Protein 8T5C (pdb70)

GO terms:
  GO:0005515 protein binding (F, IPI)

Structure (mmCIF, N/CA/C/O backbone):
data_8T5C
#
_entry.id   8T5C
#
_cell.length_a   1.00
_cell.length_b   1.00
_cell.length_c   1.00
_cell.angle_alpha   90.00
_cell.angle_beta   90.00
_cell.angle_gamma   90.00
#
_symmetry.space_group_name_H-M   'P 1'
#
loop_
_entity.id
_entity.type
_entity.pdbx_description
1 polymer 'Glycoprotein G1'
2 polymer 'Glycoprotein G2'
3 polymer 'D5 nanobody'
4 polymer '8.11G Heavy Chain'
5 polymer '8.11G Light Chain'
6 branched alpha-D-mannopyranose-(1-2)-alpha-D-mannopyranose-(1-3)-[alpha-D-mannopyranose-(1-3)-[alpha-D-mannopyranose-(1-6)]alpha-D-mannopyranose-(1-6)]beta-D-mannopyranose-(1-4)-2-acetamido-2-deoxy-beta-D-glucopyranose-(1-4)-2-acetamido-2-deoxy-beta-D-glucopyranose
7 branched beta-D-mannopyranose-(1-4)-2-acetamido-2-deoxy-beta-D-glucopyranose-(1-4)-2-acetamido-2-deoxy-beta-D-glucopyranose
8 branched beta-D-mannopyranose-(1-4)-2-acetamido-2-deoxy-beta-D-glucopyranose
9 branched alpha-D-mannopyranose-(1-3)-alpha-D-mannopyranose-(1-6)-[alpha-D-mannopyranose-(1-3)]beta-D-mannopyranose-(1-4)-2-acetamido-2-deoxy-beta-D-glucopyranose-(1-4)-2-acetamido-2-deoxy-beta-D-glucopyranose
10 branched alpha-D-mannopyranose-(1-3)-[alpha-D-mannopyranose-(1-6)]beta-D-mannopyranose-(1-4)-2-acetamido-2-deoxy-beta-D-glucopyranose-(1-4)-2-acetamido-2-deoxy-beta-D-glucopyranose
11 branched alpha-D-mannopyranose-(1-2)-alpha-D-mannopyranose-(1-3)-beta-D-mannopyranose-(1-4)-2-acetamido-2-deoxy-beta-D-glucopyranose-(1-4)-2-acetamido-2-deoxy-beta-D-glucopyranose
12 branched alpha-D-mannopyranose-(1-3)-[alpha-D-mannopyranose-(1-6)]alpha-D-mannopyranose
13 branched alpha-D-mannopyranose-(1-6)-alpha-D-mannopyranose-(1-6)-[alpha-D-mannopyranose-(1-3)]beta-D-mannopyranose-(1-4)-2-acetamido-2-deoxy-beta-D-glucopyranose-(1-4)-2-acetamido-2-deoxy-beta-D-glucopyranose
14 non-polymer 2-acetamido-2-deoxy-beta-D-glucopyranose
#
loop_
_atom_site.group_PDB
_atom_site.id
_atom_site.type_symbol
_atom_site.label_atom_id
_atom_site.label_alt_id
_atom_site.label_comp_id
_atom_site.label_asym_id
_atom_site.label_entity_id
_atom_site.label_seq_id
_atom_site.pdbx_PDB_ins_code
_atom_site.Cartn_x
_atom_site.Cartn_y
_atom_site.Cartn_z
_atom_site.occupancy
_atom_site.B_iso_or_equiv
_atom_site.auth_seq_id
_atom_site.auth_comp_id
_atom_site.auth_asym_id
_atom_site.auth_atom_id
_atom_site.pdbx_PDB_model_num
ATOM 1 N N . THR A 1 1 ? 147.880 180.799 183.250 1.00 187.81 59 THR B N 1
ATOM 2 C CA . THR A 1 1 ? 146.531 180.833 182.698 1.00 187.81 59 THR B CA 1
ATOM 3 C C . THR A 1 1 ? 146.264 182.161 181.998 1.00 187.81 59 THR B C 1
ATOM 4 O O . THR A 1 1 ? 146.615 183.225 182.506 1.00 187.81 59 THR B O 1
ATOM 8 N N . SER A 1 2 ? 145.642 182.088 180.825 1.00 197.66 60 SER B N 1
ATOM 9 C CA . SER A 1 2 ? 145.291 183.287 180.067 1.00 197.66 60 SER B CA 1
ATOM 10 C C . SER A 1 2 ? 144.188 182.920 179.090 1.00 197.66 60 SER B C 1
ATOM 11 O O . SER A 1 2 ? 144.404 182.090 178.200 1.00 197.66 60 SER B O 1
ATOM 14 N N . LEU A 1 3 ? 143.016 183.528 179.253 1.00 191.99 61 LEU B N 1
ATOM 15 C CA . LEU A 1 3 ? 141.894 183.221 178.378 1.00 191.99 61 LEU B CA 1
ATOM 16 C C . LEU A 1 3 ? 142.217 183.608 176.941 1.00 191.99 61 LEU B C 1
ATOM 17 O O . LEU A 1 3 ? 142.858 184.631 176.682 1.00 191.99 61 LEU B O 1
ATOM 22 N N . TYR A 1 4 ? 141.788 182.765 176.005 1.00 191.64 62 TYR B N 1
ATOM 23 C CA . TYR A 1 4 ? 141.907 183.029 174.576 1.00 191.64 62 TYR B CA 1
ATOM 24 C C . TYR A 1 4 ? 140.511 182.971 173.976 1.00 191.64 62 TYR B C 1
ATOM 25 O O . TYR A 1 4 ? 139.834 181.943 174.079 1.00 191.64 62 TYR B O 1
ATOM 34 N N . LYS A 1 5 ? 140.080 184.079 173.372 1.00 194.59 63 LYS B N 1
ATOM 35 C CA . LYS A 1 5 ? 138.738 184.293 172.834 1.00 194.59 63 LYS B CA 1
ATOM 36 C C . LYS A 1 5 ? 137.690 184.424 173.939 1.00 194.59 63 LYS B C 1
ATOM 37 O O . LYS A 1 5 ? 136.529 184.726 173.639 1.00 194.59 63 LYS B O 1
ATOM 43 N N . GLY A 1 6 ? 138.060 184.252 175.202 1.00 198.86 64 GLY B N 1
ATOM 44 C CA . GLY A 1 6 ? 137.084 184.275 176.291 1.00 198.86 64 GLY B CA 1
ATOM 45 C C . GLY A 1 6 ? 136.264 183.014 176.408 1.00 198.86 64 GLY B C 1
ATOM 46 O O . GLY A 1 6 ? 136.160 182.438 177.495 1.00 198.86 64 GLY B O 1
ATOM 47 N N . VAL A 1 7 ? 135.671 182.563 175.301 1.00 189.44 65 VAL B N 1
ATOM 48 C CA . VAL A 1 7 ? 134.859 181.353 175.327 1.00 189.44 65 VAL B CA 1
ATOM 49 C C . VAL A 1 7 ? 135.714 180.132 175.644 1.00 189.44 65 VAL B C 1
ATOM 50 O O . VAL A 1 7 ? 135.229 179.173 176.259 1.00 189.44 65 VAL B O 1
ATOM 54 N N . TYR A 1 8 ? 136.983 180.139 175.240 1.00 188.80 66 TYR B N 1
ATOM 55 C CA . TYR A 1 8 ? 137.879 179.005 175.416 1.00 188.80 66 TYR B CA 1
ATOM 56 C C . TYR A 1 8 ? 139.036 179.386 176.330 1.00 188.80 66 TYR B C 1
ATOM 57 O O . TYR A 1 8 ? 139.438 180.551 176.399 1.00 188.80 66 TYR B O 1
ATOM 66 N N . GLU A 1 9 ? 139.568 178.383 177.031 1.00 180.83 67 GLU B N 1
ATOM 67 C CA . GLU A 1 9 ? 140.657 178.567 177.980 1.00 180.83 67 GLU B CA 1
ATOM 68 C C . GLU A 1 9 ? 141.798 177.620 177.638 1.00 180.83 67 GLU B C 1
ATOM 69 O O . GLU A 1 9 ? 141.582 176.520 177.122 1.00 180.83 67 GLU B O 1
ATOM 75 N N . LEU A 1 10 ? 143.018 178.062 177.936 1.00 160.30 68 LEU B N 1
ATOM 76 C CA . LEU A 1 10 ? 144.219 177.289 177.654 1.00 160.30 68 LEU B CA 1
ATOM 77 C C . LEU A 1 10 ? 144.582 176.413 178.845 1.00 160.30 68 LEU B C 1
ATOM 78 O O . LEU A 1 10 ? 144.452 176.827 180.000 1.00 160.30 68 LEU B O 1
ATOM 83 N N . GLN A 1 11 ? 145.039 175.197 178.553 1.00 154.85 69 GLN B N 1
ATOM 84 C CA . GLN A 1 11 ? 145.488 174.261 179.572 1.00 154.85 69 GLN B CA 1
ATOM 85 C C . GLN A 1 11 ? 146.749 173.564 179.082 1.00 154.85 69 GLN B C 1
ATOM 86 O O . GLN A 1 11 ? 146.972 173.432 177.876 1.00 154.85 69 GLN B O 1
ATOM 92 N N . THR A 1 12 ? 147.571 173.119 180.032 1.00 136.03 70 THR B N 1
ATOM 93 C CA . THR A 1 12 ? 148.863 172.514 179.737 1.00 136.03 70 THR B CA 1
ATOM 94 C C . THR A 1 12 ? 148.981 171.167 180.433 1.00 136.03 70 THR B C 1
ATOM 95 O O . THR A 1 12 ? 148.572 171.016 181.588 1.00 136.03 70 THR B O 1
ATOM 99 N N . LEU A 1 13 ? 149.541 170.190 179.721 1.00 135.16 71 LEU B N 1
ATOM 100 C CA . LEU A 1 13 ? 149.835 168.881 180.286 1.00 135.16 71 LEU B CA 1
ATOM 101 C C . LEU A 1 13 ? 151.210 168.433 179.814 1.00 135.16 71 LEU B C 1
ATOM 102 O O . LEU A 1 13 ? 151.635 168.752 178.701 1.00 135.16 71 LEU B O 1
ATOM 107 N N . GLU A 1 14 ? 151.897 167.686 180.674 1.00 139.01 72 GLU B N 1
ATOM 108 C CA . GLU A 1 14 ? 153.214 167.139 180.381 1.00 139.01 72 GLU B CA 1
ATOM 109 C C . GLU A 1 14 ? 153.185 165.629 180.568 1.00 139.01 72 GLU B C 1
ATOM 110 O O . GLU A 1 14 ? 152.595 165.124 181.528 1.00 139.01 72 GLU B O 1
ATOM 116 N N . LEU A 1 15 ? 153.827 164.913 179.650 1.00 131.06 73 LEU B N 1
ATOM 117 C CA . LEU A 1 15 ? 153.856 163.457 179.666 1.00 131.06 73 LEU B CA 1
ATOM 118 C C . LEU A 1 15 ? 155.146 162.976 180.314 1.00 131.06 73 LEU B C 1
ATOM 119 O O . LEU A 1 15 ? 156.234 163.444 179.965 1.00 131.06 73 LEU B O 1
ATOM 124 N N . ASN A 1 16 ? 155.019 162.044 181.257 1.00 136.83 74 ASN B N 1
ATOM 125 C CA . ASN A 1 16 ? 156.170 161.438 181.918 1.00 136.83 74 ASN B CA 1
ATOM 126 C C . ASN A 1 16 ? 156.576 160.198 181.133 1.00 136.83 74 ASN B C 1
ATOM 127 O O . ASN A 1 16 ? 155.861 159.191 181.135 1.00 136.83 74 ASN B O 1
ATOM 132 N N . MET A 1 17 ? 157.723 160.269 180.466 1.00 141.55 75 MET B N 1
ATOM 133 C CA . MET A 1 17 ? 158.223 159.153 179.665 1.00 141.55 75 MET B CA 1
ATOM 134 C C . MET A 1 17 ? 159.118 158.233 180.489 1.00 141.55 75 MET B C 1
ATOM 135 O O . MET A 1 17 ? 160.245 157.919 180.110 1.00 141.55 75 MET B O 1
ATOM 140 N N . GLU A 1 18 ? 158.606 157.800 181.643 1.00 143.08 76 GLU B N 1
ATOM 141 C CA . GLU A 1 18 ? 159.231 156.751 182.433 1.00 143.08 76 GLU B CA 1
ATOM 142 C C . GLU A 1 18 ? 158.427 155.463 182.436 1.00 143.08 76 GLU B C 1
ATOM 143 O O . GLU A 1 18 ? 158.992 154.400 182.710 1.00 143.08 76 GLU B O 1
ATOM 149 N N . THR A 1 19 ? 157.128 155.534 182.138 1.00 135.96 77 THR B N 1
ATOM 150 C CA . THR A 1 19 ? 156.336 154.322 181.973 1.00 135.96 77 THR B CA 1
ATOM 151 C C . THR A 1 19 ? 156.810 153.511 180.776 1.00 135.96 77 THR B C 1
ATOM 152 O O . THR A 1 19 ? 156.639 152.287 180.749 1.00 135.96 77 THR B O 1
ATOM 156 N N . LEU A 1 20 ? 157.402 154.168 179.783 1.00 132.18 78 LEU B N 1
ATOM 157 C CA . LEU A 1 20 ? 157.929 153.488 178.601 1.00 132.18 78 LEU B CA 1
ATOM 158 C C . LEU A 1 20 ? 159.343 152.972 178.846 1.00 132.18 78 LEU B C 1
ATOM 159 O O . LEU A 1 20 ? 160.268 153.245 178.082 1.00 132.18 78 LEU B O 1
ATOM 164 N N . ASN A 1 21 ? 159.513 152.215 179.929 1.00 138.18 79 ASN B N 1
ATOM 165 C CA . ASN A 1 21 ? 160.796 151.632 180.293 1.00 138.18 79 ASN B CA 1
ATOM 166 C C . ASN A 1 21 ? 160.849 150.128 180.095 1.00 138.18 79 ASN B C 1
ATOM 167 O O . ASN A 1 21 ? 161.935 149.584 179.887 1.00 138.18 79 ASN B O 1
ATOM 172 N N . MET A 1 22 ? 159.707 149.449 180.155 1.00 141.88 80 MET B N 1
ATOM 173 C CA . MET A 1 22 ? 159.634 148.008 179.967 1.00 141.88 80 MET B CA 1
ATOM 174 C C . MET A 1 22 ? 159.300 147.616 178.533 1.00 141.88 80 MET B C 1
ATOM 175 O O . MET A 1 22 ? 159.070 146.432 178.270 1.00 141.88 80 MET B O 1
ATOM 180 N N . THR A 1 23 ? 159.247 148.578 177.609 1.00 143.69 81 THR B N 1
ATOM 181 C CA . THR A 1 23 ? 158.933 148.280 176.216 1.00 143.69 81 THR B CA 1
ATOM 182 C C . THR A 1 23 ? 159.907 148.945 175.248 1.00 143.69 81 THR B C 1
ATOM 183 O O . THR A 1 23 ? 160.109 148.448 174.136 1.00 143.69 81 THR B O 1
ATOM 187 N N . MET A 1 24 ? 160.507 150.063 175.646 1.00 136.24 82 MET B N 1
ATOM 188 C CA . MET A 1 24 ? 161.441 150.774 174.786 1.00 136.24 82 MET B CA 1
ATOM 189 C C . MET A 1 24 ? 162.443 151.511 175.659 1.00 136.24 82 MET B C 1
ATOM 190 O O . MET A 1 24 ? 162.170 151.773 176.837 1.00 136.24 82 MET B O 1
ATOM 195 N N . PRO A 1 25 ? 163.611 151.860 175.119 1.00 133.46 83 PRO B N 1
ATOM 196 C CA . PRO A 1 25 ? 164.594 152.615 175.906 1.00 133.46 83 PRO B CA 1
ATOM 197 C C . PRO A 1 25 ? 164.150 154.047 176.165 1.00 133.46 83 PRO B C 1
ATOM 198 O O . PRO A 1 25 ? 163.197 154.564 175.579 1.00 133.46 83 PRO B O 1
ATOM 202 N N . LEU A 1 26 ? 164.877 154.688 177.079 1.00 142.12 84 LEU B N 1
ATOM 203 C CA . LEU A 1 26 ? 164.665 156.082 177.439 1.00 142.12 84 LEU B CA 1
ATOM 204 C C . LEU A 1 26 ? 166.018 156.756 177.607 1.00 142.12 84 LEU B C 1
ATOM 205 O O . LEU A 1 26 ? 166.930 156.176 178.201 1.00 142.12 84 LEU B O 1
ATOM 210 N N . SER A 1 27 ? 166.141 157.982 177.099 1.00 146.63 85 SER B N 1
ATOM 211 C CA . SER A 1 27 ? 167.413 158.693 177.051 1.00 146.63 85 SER B CA 1
ATOM 212 C C . SER A 1 27 ? 167.322 160.008 177.813 1.00 146.63 85 SER B C 1
ATOM 213 O O . SER A 1 27 ? 166.401 160.799 177.586 1.00 146.63 85 SER B O 1
ATOM 216 N N . CYS A 1 28 ? 168.292 160.244 178.699 1.00 160.02 86 CYS B N 1
ATOM 217 C CA . CYS A 1 28 ? 168.395 161.491 179.446 1.00 160.02 86 CYS B CA 1
ATOM 218 C C . CYS A 1 28 ? 169.863 161.883 179.558 1.00 160.02 86 CYS B C 1
ATOM 219 O O . CYS A 1 28 ? 170.762 161.063 179.352 1.00 160.02 86 CYS B O 1
ATOM 222 N N . THR A 1 29 ? 170.097 163.154 179.889 1.00 154.23 87 THR B N 1
ATOM 223 C CA . THR A 1 29 ? 171.437 163.724 179.967 1.00 154.23 87 THR B CA 1
ATOM 224 C C . THR A 1 29 ? 171.595 1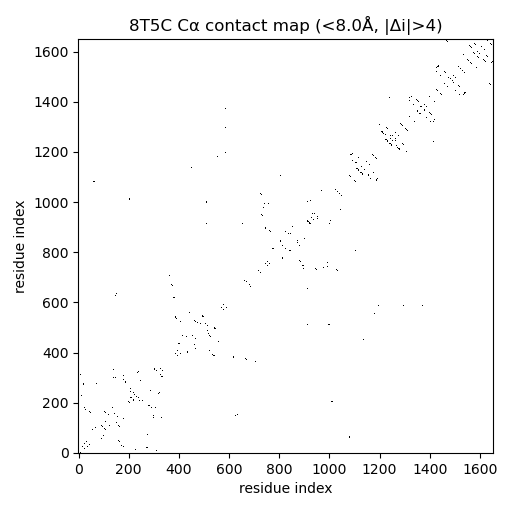64.497 181.269 1.00 154.23 87 THR B C 1
ATOM 225 O O . THR A 1 29 ? 170.680 165.212 181.687 1.00 154.23 87 THR B O 1
ATOM 229 N N . LYS A 1 30 ? 172.758 164.353 181.910 1.00 162.87 88 LYS B N 1
ATOM 230 C CA . LYS A 1 30 ? 172.979 165.017 183.196 1.00 162.87 88 LYS B CA 1
ATOM 231 C C . LYS A 1 30 ? 173.430 166.465 183.008 1.00 162.87 88 LYS B C 1
ATOM 232 O O . LYS A 1 30 ? 172.701 167.399 183.353 1.00 162.87 88 LYS B O 1
ATOM 238 N N . ASN A 1 31 ? 174.638 166.670 182.473 1.00 174.56 89 ASN B N 1
ATOM 239 C CA . ASN A 1 31 ? 175.062 167.985 181.997 1.00 174.56 89 ASN B CA 1
ATOM 240 C C . ASN A 1 31 ? 176.434 167.921 181.333 1.00 174.56 89 ASN B C 1
ATOM 241 O O . ASN A 1 31 ? 177.330 167.216 181.806 1.00 174.56 89 ASN B O 1
ATOM 246 N N . ASN A 1 32 ? 176.579 168.632 180.212 1.00 177.25 90 ASN B N 1
ATOM 247 C CA . ASN A 1 32 ? 177.838 168.924 179.521 1.00 177.25 90 ASN B CA 1
ATOM 248 C C . ASN A 1 32 ? 178.513 167.701 178.901 1.00 177.25 90 ASN B C 1
ATOM 249 O O . ASN A 1 32 ? 179.470 167.846 178.133 1.00 177.25 90 ASN B O 1
ATOM 254 N N . SER A 1 33 ? 178.016 166.505 179.206 1.00 169.33 91 SER B N 1
ATOM 255 C CA . SER A 1 33 ? 178.508 165.250 178.654 1.00 169.33 91 SER B CA 1
ATOM 256 C C . SER A 1 33 ? 177.644 164.159 179.267 1.00 169.33 91 SER B C 1
ATOM 257 O O . SER A 1 33 ? 176.610 164.464 179.871 1.00 169.33 91 SER B O 1
ATOM 260 N N . HIS A 1 34 ? 178.036 162.895 179.118 1.00 161.29 92 HIS B N 1
ATOM 261 C CA . HIS A 1 34 ? 177.530 161.872 180.026 1.00 161.29 92 HIS B CA 1
ATOM 262 C C . HIS A 1 34 ? 176.024 161.680 179.865 1.00 161.29 92 HIS B C 1
ATOM 263 O O . HIS A 1 34 ? 175.250 161.906 180.800 1.00 161.29 92 HIS B O 1
ATOM 270 N N . HIS A 1 35 ? 175.605 161.283 178.666 1.00 166.27 93 HIS B N 1
ATOM 271 C CA . HIS A 1 35 ? 174.213 160.965 178.387 1.00 166.27 93 HIS B CA 1
ATOM 272 C C . HIS A 1 35 ? 173.953 159.494 178.704 1.00 166.27 93 HIS B C 1
ATOM 273 O O . HIS A 1 35 ? 174.876 158.717 178.960 1.00 166.27 93 HIS B O 1
ATOM 280 N N . TYR A 1 36 ? 172.678 159.108 178.685 1.00 157.39 94 TYR B N 1
ATOM 281 C CA . TYR A 1 36 ? 172.280 157.779 179.130 1.00 157.39 94 TYR B CA 1
ATOM 282 C C . TYR A 1 36 ? 171.167 157.222 178.259 1.00 157.39 94 TYR B C 1
ATOM 283 O O . TYR A 1 36 ? 170.469 157.953 177.553 1.00 157.39 94 TYR B O 1
ATOM 292 N N . ILE A 1 37 ? 171.032 155.898 178.313 1.00 148.83 95 ILE B N 1
ATOM 293 C CA . ILE A 1 37 ? 169.909 155.171 177.731 1.00 148.83 95 ILE B CA 1
ATOM 294 C C . ILE A 1 37 ? 169.445 154.193 178.803 1.00 148.83 95 ILE B C 1
ATOM 295 O O . ILE A 1 37 ? 170.021 153.110 178.952 1.00 148.83 95 ILE B O 1
ATOM 300 N N . MET A 1 38 ? 168.405 154.561 179.545 1.00 148.24 96 MET B N 1
ATOM 301 C CA . MET A 1 38 ? 167.863 153.704 180.591 1.00 148.24 96 MET B CA 1
ATOM 302 C C . MET A 1 38 ? 166.799 152.788 180.000 1.00 148.24 96 MET B C 1
ATOM 303 O O . MET A 1 38 ? 165.857 153.258 179.355 1.00 148.24 96 MET B O 1
ATOM 308 N N . VAL A 1 39 ? 166.953 151.484 180.223 1.00 145.56 97 VAL B N 1
ATOM 309 C CA . VAL A 1 39 ? 166.004 150.481 179.756 1.00 145.56 97 VAL B CA 1
ATOM 310 C C . VAL A 1 39 ? 165.564 149.675 180.968 1.00 145.56 97 VAL B C 1
ATOM 311 O O . VAL A 1 39 ? 166.402 149.238 181.764 1.00 145.56 97 VAL B O 1
ATOM 315 N N . GLY A 1 40 ? 164.254 149.474 181.107 1.00 159.77 98 GLY B N 1
ATOM 316 C CA . GLY A 1 40 ? 163.762 148.775 182.276 1.00 159.77 98 GLY B CA 1
ATOM 317 C C . GLY A 1 40 ? 164.006 149.584 183.539 1.00 159.77 98 GLY B C 1
ATOM 318 O O . GLY A 1 40 ? 163.960 150.818 183.541 1.00 159.77 98 GLY B O 1
ATOM 319 N N . ASN A 1 41 ? 164.270 148.868 184.638 1.00 161.94 99 ASN B N 1
ATOM 320 C CA . ASN A 1 41 ? 164.573 149.525 185.905 1.00 161.94 99 ASN B CA 1
ATOM 321 C C . ASN A 1 41 ? 165.727 148.845 186.637 1.00 161.94 99 ASN B C 1
ATOM 322 O O . ASN A 1 41 ? 165.849 148.993 187.859 1.00 161.94 99 ASN B O 1
ATOM 327 N N . GLU A 1 42 ? 166.590 148.128 185.917 1.00 169.33 100 GLU B N 1
ATOM 328 C CA . GLU A 1 42 ? 167.726 147.426 186.502 1.00 169.33 100 GLU B CA 1
ATOM 329 C C . GLU A 1 42 ? 169.061 147.910 185.960 1.00 169.33 100 GLU B C 1
ATOM 330 O O . GLU A 1 42 ? 169.984 148.167 186.743 1.00 169.33 100 GLU B O 1
ATOM 336 N N . THR A 1 43 ? 169.192 148.047 184.644 1.00 172.33 101 THR B N 1
ATOM 337 C CA . THR A 1 43 ? 170.467 148.294 183.986 1.00 172.33 101 THR B CA 1
ATOM 338 C C . THR A 1 43 ? 170.473 149.671 183.326 1.00 172.33 101 THR B C 1
ATOM 339 O O . THR A 1 43 ? 169.506 150.434 183.407 1.00 172.33 101 THR B O 1
ATOM 343 N N . GLY A 1 44 ? 171.584 149.982 182.665 1.00 163.34 102 GLY B N 1
ATOM 344 C CA . GLY A 1 44 ? 171.726 151.257 181.985 1.00 163.34 102 GLY B CA 1
ATOM 345 C C . GLY A 1 44 ? 172.974 151.275 181.129 1.00 163.34 102 GLY B C 1
ATOM 346 O O . GLY A 1 44 ? 173.776 150.337 181.134 1.00 163.34 102 GLY B O 1
ATOM 347 N N . LEU A 1 45 ? 173.126 152.370 180.389 1.00 150.94 103 LEU B N 1
ATOM 348 C CA . LEU A 1 45 ? 174.246 152.605 179.485 1.00 150.94 103 LEU B CA 1
ATOM 349 C C . LEU A 1 45 ? 175.036 153.817 179.986 1.00 150.94 103 LEU B C 1
ATOM 350 O O . LEU A 1 45 ? 174.812 154.309 181.093 1.00 150.94 103 LEU B O 1
ATOM 355 N N . GLU A 1 46 ? 175.991 154.276 179.177 1.00 157.98 104 GLU B N 1
ATOM 356 C CA . GLU A 1 46 ? 176.735 155.492 179.486 1.00 157.98 104 GLU B CA 1
ATOM 357 C C . GLU A 1 46 ? 177.325 156.057 178.202 1.00 157.98 104 GLU B C 1
ATOM 358 O O . GLU A 1 46 ? 177.996 155.335 177.459 1.00 157.98 104 GLU B O 1
ATOM 364 N N . LEU A 1 47 ? 177.072 157.340 177.949 1.00 161.66 105 LEU B N 1
ATOM 365 C CA . LEU A 1 47 ? 177.600 158.062 176.791 1.00 161.66 105 LEU B CA 1
ATOM 366 C C . LEU A 1 47 ? 178.344 159.286 177.316 1.00 161.66 105 LEU B C 1
ATOM 367 O O . LEU A 1 47 ? 177.756 160.360 177.468 1.00 161.66 105 LEU B O 1
ATOM 372 N N . THR A 1 48 ? 179.638 159.127 177.580 1.00 165.84 106 THR B N 1
ATOM 373 C CA . THR A 1 48 ? 180.465 160.180 178.154 1.00 165.84 106 THR B CA 1
ATOM 374 C C . THR A 1 48 ? 181.488 160.655 177.133 1.00 165.84 106 THR B C 1
ATOM 375 O O . THR A 1 48 ? 182.253 159.849 176.593 1.00 165.84 106 THR B O 1
ATOM 379 N N . LEU A 1 49 ? 181.498 161.961 176.877 1.00 165.62 107 LEU B N 1
ATOM 380 C CA . LEU A 1 49 ? 182.533 162.606 176.077 1.00 165.62 107 LEU B CA 1
ATOM 381 C C . LEU A 1 49 ? 183.527 163.240 177.043 1.00 165.62 107 LEU B C 1
ATOM 382 O O . LEU A 1 49 ? 183.234 164.274 177.652 1.00 165.62 107 LEU B O 1
ATOM 387 N N . THR A 1 50 ? 184.696 162.619 177.185 1.00 171.60 108 THR B N 1
ATOM 388 C CA . THR A 1 50 ? 185.678 163.024 178.178 1.00 171.60 108 THR B CA 1
ATOM 389 C C . THR A 1 50 ? 187.055 163.140 177.542 1.00 171.60 108 THR B C 1
ATOM 390 O O . THR A 1 50 ? 187.350 162.499 176.530 1.00 171.60 108 THR B O 1
ATOM 394 N N . ASN A 1 51 ? 187.896 163.974 178.157 1.00 177.58 109 ASN B N 1
ATOM 395 C CA . ASN A 1 51 ? 189.280 164.108 177.720 1.00 177.58 109 ASN B CA 1
ATOM 396 C C . ASN A 1 51 ? 190.122 162.896 178.097 1.00 177.58 109 ASN B C 1
ATOM 397 O O . ASN A 1 51 ? 191.203 162.709 177.529 1.00 177.58 109 ASN B O 1
ATOM 402 N N . THR A 1 52 ? 189.654 162.074 179.032 1.00 170.11 110 THR B N 1
ATOM 403 C CA . THR A 1 52 ? 190.392 160.909 179.491 1.00 170.11 110 THR B CA 1
ATOM 404 C C . THR A 1 52 ? 189.997 159.670 178.691 1.00 170.11 110 THR B C 1
ATOM 405 O O . THR A 1 52 ? 189.052 159.679 177.900 1.00 170.11 110 THR B O 1
ATOM 409 N N . SER A 1 53 ? 190.742 158.589 178.913 1.00 171.30 111 SER B N 1
ATOM 410 C CA . SER A 1 53 ? 190.513 157.314 178.251 1.00 171.30 111 SER B CA 1
ATOM 411 C C . SER A 1 53 ? 190.539 156.196 179.283 1.00 171.30 111 SER B C 1
ATOM 412 O O . SER A 1 53 ? 191.209 156.298 180.314 1.00 171.30 111 SER B O 1
ATOM 415 N N . ILE A 1 54 ? 189.801 155.125 178.991 1.00 168.01 112 ILE B N 1
ATOM 416 C CA . ILE A 1 54 ? 189.692 153.983 179.893 1.00 168.01 112 ILE B CA 1
ATOM 417 C C . ILE A 1 54 ? 190.304 152.746 179.248 1.00 168.01 112 ILE B C 1
ATOM 418 O O . ILE A 1 54 ? 190.789 151.847 179.945 1.00 168.01 112 ILE B O 1
ATOM 423 N N . ILE A 1 55 ? 190.282 152.687 177.921 1.00 176.30 113 ILE B N 1
ATOM 424 C CA . ILE A 1 55 ? 190.810 151.534 177.201 1.00 176.30 113 ILE B CA 1
ATOM 425 C C . ILE A 1 55 ? 192.323 151.655 177.095 1.00 176.30 113 ILE B C 1
ATOM 426 O O . ILE A 1 55 ? 192.867 152.755 176.936 1.00 176.30 113 ILE B O 1
ATOM 431 N N . ASN A 1 56 ? 193.008 150.515 177.190 1.00 179.23 114 ASN B N 1
ATOM 432 C CA . ASN A 1 56 ? 194.458 150.453 177.078 1.00 179.23 114 ASN B CA 1
ATOM 433 C C . ASN A 1 56 ? 194.932 149.564 175.936 1.00 179.23 114 ASN B C 1
ATOM 434 O O . ASN A 1 56 ? 196.146 149.434 175.740 1.00 179.23 114 ASN B O 1
ATOM 439 N N . HIS A 1 57 ? 194.021 148.951 175.181 1.00 185.96 115 HIS B N 1
ATOM 440 C CA . HIS A 1 57 ? 194.375 148.064 174.083 1.00 185.96 115 HIS B CA 1
ATOM 441 C C . HIS A 1 57 ? 193.560 148.424 172.851 1.00 185.96 115 HIS B C 1
ATOM 442 O O . HIS A 1 57 ? 192.396 148.822 172.950 1.00 185.96 115 HIS B O 1
ATOM 449 N N . LYS A 1 58 ? 194.185 148.273 171.685 1.00 189.02 116 LYS B N 1
ATOM 450 C CA . LYS A 1 58 ? 193.545 148.585 170.408 1.00 189.02 116 LYS B CA 1
ATOM 451 C C . LYS A 1 58 ? 192.977 147.306 169.791 1.00 189.02 116 LYS B C 1
ATOM 452 O O . LYS A 1 58 ? 193.437 146.807 168.763 1.00 189.02 116 LYS B O 1
ATOM 458 N N . PHE A 1 59 ? 191.949 146.778 170.452 1.00 188.75 117 PHE B N 1
ATOM 459 C CA . PHE A 1 59 ? 191.271 145.571 170.001 1.00 188.75 117 PHE B CA 1
ATOM 460 C C . PHE A 1 59 ? 189.788 145.683 170.321 1.00 188.75 117 PHE B C 1
ATOM 461 O O . PHE A 1 59 ? 189.376 146.442 171.201 1.00 188.75 117 PHE B O 1
ATOM 469 N N . CYS A 1 60 ? 188.984 144.913 169.588 1.00 191.54 118 CYS B N 1
ATOM 470 C CA . CYS A 1 60 ? 187.540 144.888 169.805 1.00 191.54 118 CYS B CA 1
ATOM 471 C C . CYS A 1 60 ? 187.034 143.486 169.498 1.00 191.54 118 CYS B C 1
ATOM 472 O O . CYS A 1 60 ? 187.032 143.069 168.336 1.00 191.54 118 CYS B O 1
ATOM 475 N N . ASN A 1 61 ? 186.611 142.766 170.534 1.00 196.26 119 ASN B N 1
ATOM 476 C CA . ASN A 1 61 ? 186.054 141.426 170.403 1.00 196.26 119 ASN B CA 1
ATOM 477 C C . ASN A 1 61 ? 184.587 141.453 170.808 1.00 196.26 119 ASN B C 1
ATOM 478 O O . ASN A 1 61 ? 184.252 141.907 171.907 1.00 196.26 119 ASN B O 1
ATOM 483 N N . LEU A 1 62 ? 183.718 140.968 169.920 1.00 192.00 120 LEU B N 1
ATOM 484 C CA . LEU A 1 62 ? 182.281 140.923 170.167 1.00 192.00 120 LEU B CA 1
ATOM 485 C C . LEU A 1 62 ? 181.722 139.510 170.129 1.00 192.00 120 LEU B C 1
ATOM 486 O O . LEU A 1 62 ? 180.973 139.121 171.033 1.00 192.00 120 LEU B O 1
ATOM 491 N N . SER A 1 63 ? 182.061 138.729 169.102 1.00 197.88 121 SER B N 1
ATOM 492 C CA . SER A 1 63 ? 181.479 137.398 168.958 1.00 197.88 121 SER B CA 1
ATOM 493 C C . SER A 1 63 ? 181.866 136.493 170.120 1.00 197.88 121 SER B C 1
ATOM 494 O O . SER A 1 63 ? 181.031 135.738 170.631 1.00 197.88 121 SER B O 1
ATOM 497 N N . ASP A 1 64 ? 183.128 136.553 170.552 1.00 205.20 122 ASP B N 1
ATOM 498 C CA . ASP A 1 64 ? 183.573 135.688 171.640 1.00 205.20 122 ASP B CA 1
ATOM 499 C C . ASP A 1 64 ? 182.792 135.968 172.918 1.00 205.20 122 ASP B C 1
ATOM 500 O O . ASP A 1 64 ? 182.373 135.037 173.615 1.00 205.20 122 ASP B O 1
ATOM 505 N N . ALA A 1 65 ? 182.579 137.246 173.239 1.00 198.56 123 ALA B N 1
ATOM 506 C CA . ALA A 1 65 ? 181.773 137.586 174.406 1.00 198.56 123 ALA B CA 1
ATOM 507 C C . ALA A 1 65 ? 180.338 137.106 174.235 1.00 198.56 123 ALA B C 1
ATOM 508 O O . ALA A 1 65 ? 179.715 136.630 175.192 1.00 198.56 123 ALA B O 1
ATOM 510 N N . HIS A 1 66 ? 179.796 137.226 173.022 1.00 194.54 124 HIS B N 1
ATOM 511 C CA . HIS A 1 66 ? 178.420 136.808 172.778 1.00 194.54 124 HIS B CA 1
ATOM 512 C C . HIS A 1 66 ? 178.245 135.312 173.003 1.00 194.54 124 HIS B C 1
ATOM 513 O O . HIS A 1 66 ? 177.250 134.878 173.595 1.00 194.54 124 HIS B O 1
ATOM 520 N N . LYS A 1 67 ? 179.198 134.504 172.531 1.00 202.19 125 LYS B N 1
ATOM 521 C CA . LYS A 1 67 ? 179.074 133.058 172.685 1.00 202.19 125 LYS B CA 1
ATOM 522 C C . LYS A 1 67 ? 179.057 132.663 174.156 1.00 202.19 125 LYS B C 1
ATOM 523 O O . LYS A 1 67 ? 178.280 131.790 174.562 1.00 202.19 125 LYS B O 1
ATOM 529 N N . LYS A 1 68 ? 179.903 133.293 174.970 1.00 198.97 126 LYS B N 1
ATOM 530 C CA . LYS A 1 68 ? 179.893 133.047 176.405 1.00 198.97 126 LYS B CA 1
ATOM 531 C C . LYS A 1 68 ? 178.762 133.775 177.119 1.00 198.97 126 LYS B C 1
ATOM 532 O O . LYS A 1 68 ? 178.467 133.442 178.272 1.00 198.97 126 LYS B O 1
ATOM 538 N N . ASN A 1 69 ? 178.124 134.749 176.468 1.00 198.64 127 ASN B N 1
ATOM 539 C CA . ASN A 1 69 ? 177.007 135.489 177.055 1.00 198.64 127 ASN B CA 1
ATOM 540 C C . ASN A 1 69 ? 177.421 136.150 178.370 1.00 198.64 127 ASN B C 1
ATOM 541 O O . ASN A 1 69 ? 176.762 136.008 179.402 1.00 198.64 127 ASN B O 1
ATOM 546 N N . LEU A 1 70 ? 178.534 136.884 178.323 1.00 200.12 128 LEU B N 1
ATOM 547 C CA . LEU A 1 70 ? 179.041 137.564 179.507 1.00 200.12 128 LEU B CA 1
ATOM 548 C C . LEU A 1 70 ? 178.196 138.765 179.909 1.00 200.12 128 LEU B C 1
ATOM 549 O O . LEU A 1 70 ? 178.394 139.295 181.008 1.00 200.12 128 LEU B O 1
ATOM 554 N N . TYR A 1 71 ? 177.267 139.200 179.064 1.00 193.25 129 TYR B N 1
ATOM 555 C CA . TYR A 1 71 ? 176.443 140.372 179.317 1.00 193.25 129 TYR B CA 1
ATOM 556 C C . TYR A 1 71 ? 174.970 139.997 179.219 1.00 193.25 129 TYR B C 1
ATOM 557 O O . TYR A 1 71 ? 174.602 138.941 178.697 1.00 193.25 129 TYR B O 1
ATOM 566 N N . ASP A 1 72 ? 174.120 140.887 179.738 1.00 185.55 130 ASP B N 1
ATOM 567 C CA . ASP A 1 72 ? 172.681 140.650 179.710 1.00 185.55 130 ASP B CA 1
ATOM 568 C C . ASP A 1 72 ? 172.144 140.522 178.291 1.00 185.55 130 ASP B C 1
ATOM 569 O O . ASP A 1 72 ? 171.099 139.893 178.091 1.00 185.55 130 ASP B O 1
ATOM 574 N N . HIS A 1 73 ? 172.825 141.109 177.309 1.00 180.54 131 HIS B N 1
ATOM 575 C CA . HIS A 1 73 ? 172.499 141.103 175.889 1.00 180.54 131 HIS B CA 1
ATOM 576 C C . HIS A 1 73 ? 171.353 142.059 175.565 1.00 180.54 131 HIS B C 1
ATOM 577 O O . HIS A 1 73 ? 171.063 142.266 174.386 1.00 180.54 131 HIS B O 1
ATOM 584 N N . ALA A 1 74 ? 170.697 142.659 176.559 1.00 170.18 132 ALA B N 1
ATOM 585 C CA . ALA A 1 74 ? 169.695 143.675 176.263 1.00 170.18 132 ALA B CA 1
ATOM 586 C C . ALA A 1 74 ? 170.356 144.979 175.837 1.00 170.18 132 ALA B C 1
ATOM 587 O O . ALA A 1 74 ? 169.901 145.634 174.892 1.00 170.18 132 ALA B O 1
ATOM 589 N N . LEU A 1 75 ? 171.439 145.362 176.512 1.00 158.69 133 LEU B N 1
ATOM 590 C CA . LEU A 1 75 ? 172.130 146.603 176.191 1.00 158.69 133 LEU B CA 1
ATOM 591 C C . LEU A 1 75 ? 172.989 146.491 174.940 1.00 158.69 133 LEU B C 1
ATOM 592 O O . LEU A 1 75 ? 173.341 147.520 174.354 1.00 158.69 133 LEU B O 1
ATOM 597 N N . MET A 1 76 ? 173.335 145.272 174.521 1.00 165.49 134 MET B N 1
ATOM 598 C CA . MET A 1 76 ? 174.163 145.111 173.330 1.00 165.49 134 MET B CA 1
ATOM 599 C C . MET A 1 76 ? 173.444 145.632 172.092 1.00 165.49 134 MET B C 1
ATOM 600 O O . MET A 1 76 ? 174.067 146.240 171.214 1.00 165.49 134 MET B O 1
ATOM 605 N N . SER A 1 77 ? 172.133 145.396 172.002 1.00 160.60 135 SER B N 1
ATOM 606 C CA . SER A 1 77 ? 171.375 145.873 170.850 1.00 160.60 135 SER B CA 1
ATOM 607 C C . SER A 1 77 ? 171.468 147.387 170.721 1.00 160.60 135 SER B C 1
ATOM 608 O O . SER A 1 77 ? 171.532 147.921 169.607 1.00 160.60 135 SER B O 1
ATOM 611 N N . ILE A 1 78 ? 171.476 148.098 171.850 1.00 151.90 136 ILE B N 1
ATOM 612 C CA . ILE A 1 78 ? 171.631 149.549 171.810 1.00 151.90 136 ILE B CA 1
ATOM 613 C C . ILE A 1 78 ? 172.988 149.915 171.229 1.00 151.90 136 ILE B C 1
ATOM 614 O O . ILE A 1 78 ? 173.104 150.835 170.409 1.00 151.90 136 ILE B O 1
ATOM 619 N N . ILE A 1 79 ? 174.038 149.205 171.646 1.00 150.47 137 ILE B N 1
ATOM 620 C CA . ILE A 1 79 ? 175.369 149.461 171.104 1.00 150.47 137 ILE B CA 1
ATOM 621 C C . ILE A 1 79 ? 175.399 149.153 169.613 1.00 150.47 137 ILE B C 1
ATOM 622 O O . ILE A 1 79 ? 175.979 149.905 168.820 1.00 150.47 137 ILE B O 1
ATOM 627 N N . SER A 1 80 ? 174.792 148.035 169.209 1.00 157.17 138 SER B N 1
ATOM 628 C CA . SER A 1 80 ? 174.786 147.671 167.797 1.00 157.17 138 SER B CA 1
ATOM 629 C C . SER A 1 80 ? 174.052 148.713 166.963 1.00 157.17 138 SER B C 1
ATOM 630 O O . SER A 1 80 ? 174.521 149.102 165.887 1.00 157.17 138 SER B O 1
ATOM 633 N N . THR A 1 81 ? 172.897 149.179 167.443 1.00 158.86 139 THR B N 1
ATOM 634 C CA . THR A 1 81 ? 172.180 150.234 166.735 1.00 158.86 139 THR B CA 1
ATOM 635 C C . THR A 1 81 ? 172.992 151.521 166.712 1.00 158.86 139 THR B C 1
ATOM 636 O O . THR A 1 81 ? 173.035 152.221 165.694 1.00 158.86 139 THR B O 1
ATOM 640 N N . PHE A 1 82 ? 173.642 151.852 167.830 1.00 157.72 140 PHE B N 1
ATOM 641 C CA . PHE A 1 82 ? 174.455 153.061 167.881 1.00 157.72 140 PHE B CA 1
ATOM 642 C C . PHE A 1 82 ? 175.620 152.986 166.903 1.00 157.72 140 PHE B C 1
ATOM 643 O O . PHE A 1 82 ? 175.902 153.954 166.186 1.00 157.72 140 PHE B O 1
ATOM 651 N N . HIS A 1 83 ? 176.312 151.847 166.860 1.00 170.85 141 HIS B N 1
ATOM 652 C CA . HIS A 1 83 ? 177.485 151.722 166.002 1.00 170.85 141 HIS B CA 1
ATOM 653 C C . HIS A 1 83 ? 177.106 151.851 164.531 1.00 170.85 141 HIS B C 1
ATOM 654 O O . HIS A 1 83 ? 177.545 152.778 163.840 1.00 170.85 141 HIS B O 1
ATOM 661 N N . LEU A 1 84 ? 176.286 150.924 164.035 1.00 170.25 142 LEU B N 1
ATOM 662 C CA . LEU A 1 84 ? 175.963 150.902 162.613 1.00 170.25 142 LEU B CA 1
ATOM 663 C C . LEU A 1 84 ? 175.206 152.146 162.175 1.00 170.25 142 LEU B C 1
ATOM 664 O O . LEU A 1 84 ? 175.200 152.465 160.981 1.00 170.25 142 LEU B O 1
ATOM 669 N N . SER A 1 85 ? 174.571 152.859 163.107 1.00 167.61 143 SER B N 1
ATOM 670 C CA . SER A 1 85 ? 173.916 154.113 162.759 1.00 167.61 143 SER B CA 1
ATOM 671 C C . SER A 1 85 ? 174.913 155.185 162.341 1.00 167.61 143 SER B C 1
ATOM 672 O O . SER A 1 85 ? 174.512 156.181 161.730 1.00 167.61 143 SER B O 1
ATOM 675 N N . ILE A 1 86 ? 176.193 155.009 162.655 1.00 176.17 144 ILE B N 1
ATOM 676 C CA . ILE A 1 86 ? 177.228 155.965 162.272 1.00 176.17 144 ILE B CA 1
ATOM 677 C C . ILE A 1 86 ? 177.360 155.945 160.753 1.00 176.17 144 ILE B C 1
ATOM 678 O O . ILE A 1 86 ? 177.612 154.876 160.177 1.00 176.17 144 ILE B O 1
ATOM 683 N N . PRO A 1 87 ? 177.207 157.081 160.055 1.00 184.75 145 PRO B N 1
ATOM 684 C CA . PRO A 1 87 ? 177.376 157.059 158.597 1.00 184.75 145 PRO B CA 1
ATOM 685 C C . PRO A 1 87 ? 178.828 157.211 158.177 1.00 184.75 145 PRO B C 1
ATOM 686 O O . PRO A 1 87 ? 179.520 158.127 158.630 1.00 184.75 145 PRO B O 1
ATOM 690 N N . ASN A 1 88 ? 179.298 156.313 157.311 1.00 212.20 146 ASN B N 1
ATOM 691 C CA . ASN A 1 88 ? 180.628 156.416 156.716 1.00 212.20 146 ASN B CA 1
ATOM 692 C C . ASN A 1 88 ? 181.719 156.359 157.787 1.00 212.20 146 ASN B C 1
ATOM 693 O O . ASN A 1 88 ? 182.511 157.288 157.960 1.00 212.20 146 ASN B O 1
ATOM 698 N N . PHE A 1 89 ? 181.750 155.240 158.512 1.00 204.66 147 PHE B N 1
ATOM 699 C CA . PHE A 1 89 ? 182.770 155.054 159.543 1.00 204.66 147 PHE B CA 1
ATOM 700 C C . PHE A 1 89 ? 184.078 154.582 158.912 1.00 204.66 147 PHE B C 1
ATOM 701 O O . PHE A 1 89 ? 185.088 155.292 158.940 1.00 204.66 147 PHE B O 1
ATOM 709 N N . ASN A 1 90 ? 184.071 153.376 158.341 1.00 211.43 148 ASN B N 1
ATOM 710 C CA . ASN A 1 90 ? 185.135 152.896 157.462 1.00 211.43 148 ASN B CA 1
ATOM 711 C C . ASN A 1 90 ? 186.510 152.808 158.125 1.00 211.43 148 ASN B C 1
ATOM 712 O O . ASN A 1 90 ? 187.493 152.473 157.455 1.00 211.43 148 ASN B O 1
ATOM 717 N N . GLN A 1 91 ? 186.603 153.082 159.430 1.00 204.87 149 GLN B N 1
ATOM 718 C CA . GLN A 1 91 ? 187.885 153.076 160.145 1.00 204.87 149 GLN B CA 1
ATOM 719 C C . GLN A 1 91 ? 187.656 152.427 161.507 1.00 204.87 149 GLN B C 1
ATOM 720 O O . GLN A 1 91 ? 187.339 153.108 162.485 1.00 204.87 149 GLN B O 1
ATOM 726 N N . TYR A 1 92 ? 187.838 151.112 161.569 1.00 207.91 150 TYR B N 1
ATOM 727 C CA . TYR A 1 92 ? 187.629 150.358 162.797 1.00 207.91 150 TYR B CA 1
ATOM 728 C C . TYR A 1 92 ? 188.870 150.296 163.677 1.00 207.91 150 TYR B C 1
ATOM 729 O O . TYR A 1 92 ? 188.813 149.707 164.760 1.00 207.91 150 TYR B O 1
ATOM 738 N N . GLU A 1 93 ? 189.988 150.884 163.243 1.00 196.03 151 GLU B N 1
ATOM 739 C CA . GLU A 1 93 ? 191.162 150.950 164.107 1.00 196.03 151 GLU B CA 1
ATOM 740 C C . GLU A 1 93 ? 190.881 151.798 165.341 1.00 196.03 151 GLU B C 1
ATOM 741 O O . GLU A 1 93 ? 191.334 151.474 166.445 1.00 196.03 151 GLU B O 1
ATOM 747 N N . ALA A 1 94 ? 190.136 152.893 165.171 1.00 181.07 152 ALA B N 1
ATOM 748 C CA . ALA A 1 94 ? 189.798 153.744 166.306 1.00 181.07 152 ALA B CA 1
ATOM 749 C C . ALA A 1 94 ? 188.920 153.006 167.309 1.00 181.07 152 ALA B C 1
ATOM 750 O O . ALA A 1 94 ? 189.086 153.163 168.524 1.00 181.07 152 ALA B O 1
ATOM 752 N N . MET A 1 95 ? 187.980 152.201 166.821 1.00 177.63 153 MET B N 1
ATOM 753 C CA . MET A 1 95 ? 187.058 151.502 167.706 1.00 177.63 153 MET B CA 1
ATOM 754 C C . MET A 1 95 ? 187.799 150.505 168.587 1.00 177.63 153 MET B C 1
ATOM 755 O O . MET A 1 95 ? 188.760 149.861 168.157 1.00 177.63 153 MET B O 1
ATOM 760 N N . SER A 1 96 ? 187.341 150.380 169.831 1.00 181.86 154 SER B N 1
ATOM 761 C CA . SER A 1 96 ? 187.883 149.409 170.769 1.00 181.86 154 SER B CA 1
ATOM 762 C C . SER A 1 96 ? 186.747 148.901 171.642 1.00 181.86 154 SER B C 1
ATOM 763 O O . SER A 1 96 ? 185.833 149.658 171.980 1.00 181.86 154 SER B O 1
ATOM 766 N N . CYS A 1 97 ? 186.808 147.619 172.000 1.00 192.58 155 CYS B N 1
ATOM 767 C CA . CYS A 1 97 ? 185.762 146.980 172.786 1.00 192.58 155 CYS B CA 1
ATOM 768 C C . CYS A 1 97 ? 186.390 146.119 173.870 1.00 192.58 155 CYS B C 1
ATOM 769 O O . CYS A 1 97 ? 187.426 145.487 173.650 1.00 192.58 155 CYS B O 1
ATOM 772 N N . ASP A 1 98 ? 185.755 146.101 175.040 1.00 196.27 156 ASP B N 1
ATOM 773 C CA . ASP A 1 98 ? 186.210 145.338 176.200 1.00 196.27 156 ASP B CA 1
ATOM 774 C C . ASP A 1 98 ? 185.041 144.592 176.830 1.00 196.27 156 ASP B C 1
ATOM 775 O O . ASP A 1 98 ? 184.823 144.628 178.043 1.00 196.27 156 ASP B O 1
ATOM 780 N N . PHE A 1 99 ? 184.262 143.901 175.993 1.00 187.60 157 PHE B N 1
ATOM 781 C CA . PHE A 1 99 ? 183.098 143.174 176.491 1.00 187.60 157 PHE B CA 1
ATOM 782 C C . PHE A 1 99 ? 183.489 142.097 177.495 1.00 187.60 157 PHE B C 1
ATOM 783 O O . PHE A 1 99 ? 182.677 141.724 178.349 1.00 187.60 157 PHE B O 1
ATOM 791 N N . ASN A 1 100 ? 184.714 141.586 177.411 1.00 196.00 158 ASN B N 1
ATOM 792 C CA . ASN A 1 100 ? 185.160 140.567 178.351 1.00 196.00 158 ASN B CA 1
ATOM 793 C C . ASN A 1 100 ? 185.185 141.125 179.770 1.00 196.00 158 ASN B C 1
ATOM 794 O O . ASN A 1 100 ? 185.474 142.303 179.996 1.00 196.00 158 ASN B O 1
ATOM 799 N N . GLY A 1 101 ? 184.872 140.259 180.733 1.00 178.63 159 GLY B N 1
ATOM 800 C CA . GLY A 1 101 ? 184.824 140.633 182.130 1.00 178.63 159 GLY B CA 1
ATOM 801 C C . GLY A 1 101 ? 183.437 140.884 182.680 1.00 178.63 159 GLY B C 1
ATOM 802 O O . GLY A 1 101 ? 183.309 141.168 183.877 1.00 178.63 159 GLY B O 1
ATOM 803 N N . GLY A 1 102 ? 182.397 140.789 181.851 1.00 179.21 160 GLY B N 1
ATOM 804 C CA . GLY A 1 102 ? 181.036 140.992 182.294 1.00 179.21 160 GLY B CA 1
ATOM 805 C C . GLY A 1 102 ? 180.544 142.421 182.225 1.00 179.21 160 GLY B C 1
ATOM 806 O O . GLY A 1 102 ? 179.355 142.660 182.471 1.00 179.21 160 GLY B O 1
ATOM 807 N N . LYS A 1 103 ? 181.413 143.376 181.900 1.00 181.48 161 LYS B N 1
ATOM 808 C CA . LYS A 1 103 ? 181.049 144.782 181.786 1.00 181.48 161 LYS B CA 1
ATOM 809 C C . LYS A 1 103 ? 181.234 145.226 180.343 1.00 181.48 161 LYS B C 1
ATOM 810 O O . LYS A 1 103 ? 182.277 144.960 179.736 1.00 181.48 161 LYS B O 1
ATOM 816 N N . ILE A 1 104 ? 180.224 145.895 179.799 1.00 176.90 162 ILE B N 1
ATOM 817 C CA . ILE A 1 104 ? 180.279 146.415 178.438 1.00 176.90 162 ILE B CA 1
ATOM 818 C C . ILE A 1 104 ? 180.933 147.791 178.461 1.00 176.90 162 ILE B C 1
ATOM 819 O O . ILE A 1 104 ? 180.521 148.677 179.220 1.00 176.90 162 ILE B O 1
ATOM 824 N N . SER A 1 105 ? 181.990 147.957 177.663 1.00 182.22 163 SER B N 1
ATOM 825 C CA . SER A 1 105 ? 182.663 149.252 177.568 1.00 182.22 163 SER B CA 1
ATOM 826 C C . SER A 1 105 ? 183.408 149.303 176.233 1.00 182.22 163 SER B C 1
ATOM 827 O O . SER A 1 105 ? 184.490 148.725 176.107 1.00 182.22 163 SER B O 1
ATOM 830 N N . VAL A 1 106 ? 182.823 149.992 175.262 1.00 173.25 164 VAL B N 1
ATOM 831 C CA . VAL A 1 106 ? 183.491 150.293 174.012 1.00 173.25 164 VAL B CA 1
ATOM 832 C C . VAL A 1 106 ? 183.965 151.740 174.058 1.00 173.25 164 VAL B C 1
ATOM 833 O O . VAL A 1 106 ? 183.550 152.526 174.905 1.00 173.25 164 VAL B O 1
ATOM 837 N N . GLN A 1 107 ? 184.851 152.100 173.134 1.00 171.36 165 GLN B N 1
ATOM 838 C CA . GLN A 1 107 ? 185.385 153.453 173.100 1.00 171.36 165 GLN B CA 1
ATOM 839 C C . GLN A 1 107 ? 185.857 153.767 171.688 1.00 171.36 165 GLN B C 1
ATOM 840 O O . GLN A 1 107 ? 186.358 152.886 170.986 1.00 171.36 165 GLN B O 1
ATOM 846 N N . TYR A 1 108 ? 185.695 155.025 171.287 1.00 173.21 166 TYR B N 1
ATOM 847 C CA . TYR A 1 108 ? 186.089 155.496 169.968 1.00 173.21 166 TYR B CA 1
ATOM 848 C C . TYR A 1 108 ? 187.229 156.498 170.091 1.00 173.21 166 TYR B C 1
ATOM 849 O O . TYR A 1 108 ? 187.229 157.353 170.982 1.00 173.21 166 TYR B O 1
ATOM 858 N N . ASN A 1 109 ? 188.200 156.380 169.189 1.00 199.35 167 ASN B N 1
ATOM 859 C CA . ASN A 1 109 ? 189.358 157.272 169.134 1.00 199.35 167 ASN B CA 1
ATOM 860 C C . ASN A 1 109 ? 188.999 158.429 168.207 1.00 199.35 167 ASN B C 1
ATOM 861 O O . ASN A 1 109 ? 189.074 158.306 166.983 1.00 199.35 167 ASN B O 1
ATOM 866 N N . LEU A 1 110 ? 188.607 159.560 168.792 1.00 195.12 168 LEU B N 1
ATOM 867 C CA . LEU A 1 110 ? 187.954 160.636 168.051 1.00 195.12 168 LEU B CA 1
ATOM 868 C C . LEU A 1 110 ? 188.990 161.607 167.495 1.00 195.12 168 LEU B C 1
ATOM 869 O O . LEU A 1 110 ? 189.629 162.344 168.253 1.00 195.12 168 LEU B O 1
ATOM 874 N N . SER A 1 111 ? 189.141 161.609 166.169 1.00 206.77 169 SER B N 1
ATOM 875 C CA . SER A 1 111 ? 189.820 162.678 165.431 1.00 206.77 169 SER B CA 1
ATOM 876 C C . SER A 1 111 ? 191.176 163.021 166.041 1.00 206.77 169 SER B C 1
ATOM 877 O O . SER A 1 111 ? 191.526 164.189 166.227 1.00 206.77 169 SER B O 1
ATOM 880 N N . HIS A 1 112 ? 191.951 161.985 166.353 1.00 210.24 170 HIS B N 1
ATOM 881 C CA . HIS A 1 112 ? 193.270 162.190 166.937 1.00 210.24 170 HIS B CA 1
ATOM 882 C C . HIS A 1 112 ? 194.335 162.520 165.901 1.00 210.24 170 HIS B C 1
ATOM 883 O O . HIS A 1 112 ? 195.463 162.848 166.285 1.00 210.24 170 HIS B O 1
ATOM 890 N N . SER A 1 113 ? 194.014 162.443 164.613 1.00 231.33 171 SER B N 1
ATOM 891 C CA . SER A 1 113 ? 194.922 162.895 163.559 1.00 231.33 171 SER B CA 1
ATOM 892 C C . SER A 1 113 ? 194.655 164.353 163.199 1.00 231.33 171 SER B C 1
ATOM 893 O O . SER A 1 113 ? 194.516 164.708 162.029 1.00 231.33 171 SER B O 1
ATOM 896 N N . TYR A 1 114 ? 194.614 165.204 164.227 1.00 244.90 172 TYR B N 1
ATOM 897 C CA . TYR A 1 114 ? 194.290 166.631 164.111 1.00 244.90 172 TYR B CA 1
ATOM 898 C C . TYR A 1 114 ? 193.181 166.870 163.087 1.00 244.90 172 TYR B C 1
ATOM 899 O O . TYR A 1 114 ? 193.272 167.736 162.215 1.00 244.90 172 TYR B O 1
ATOM 908 N N . ALA A 1 115 ? 192.112 166.081 163.208 1.00 235.85 173 ALA B N 1
ATOM 909 C CA . ALA A 1 115 ? 190.986 166.146 162.288 1.00 235.85 173 ALA B CA 1
ATOM 910 C C . ALA A 1 115 ? 189.807 166.944 162.830 1.00 235.85 173 ALA B C 1
ATOM 911 O O . ALA A 1 115 ? 188.885 167.245 162.065 1.00 235.85 173 ALA B O 1
ATOM 913 N N . GLY A 1 116 ? 189.809 167.286 164.118 1.00 238.49 174 GLY B N 1
ATOM 914 C CA . GLY A 1 116 ? 188.717 168.035 164.711 1.00 238.49 174 GLY B CA 1
ATOM 915 C C . GLY A 1 116 ? 189.149 169.330 165.367 1.00 238.49 174 GLY B C 1
ATOM 916 O O . GLY A 1 116 ? 188.352 170.267 165.477 1.00 238.49 174 GLY B O 1
ATOM 917 N N . ASP A 1 117 ? 190.406 169.402 165.804 1.00 247.79 175 ASP B N 1
ATOM 918 C CA . ASP A 1 117 ? 190.909 170.583 166.501 1.00 247.79 175 ASP B CA 1
ATOM 919 C C . ASP A 1 117 ? 191.607 171.548 165.546 1.00 247.79 175 ASP B C 1
ATOM 920 O O . ASP A 1 117 ? 191.192 172.703 165.407 1.00 247.79 175 ASP B O 1
ATOM 925 N N . ALA A 1 118 ? 192.673 171.089 164.886 1.00 251.53 176 ALA B N 1
ATOM 926 C CA . ALA A 1 118 ? 193.409 171.962 163.977 1.00 251.53 176 ALA B CA 1
ATOM 927 C C . ALA A 1 118 ? 192.549 172.374 162.790 1.00 251.53 176 ALA B C 1
ATOM 928 O O . ALA A 1 118 ? 192.551 173.543 162.386 1.00 251.53 176 ALA B O 1
ATOM 930 N N . ALA A 1 119 ? 191.808 171.428 162.218 1.00 249.84 177 ALA B N 1
ATOM 931 C CA . ALA A 1 119 ? 190.948 171.707 161.078 1.00 249.84 177 ALA B CA 1
ATOM 932 C C . ALA A 1 119 ? 189.856 170.650 161.029 1.00 249.84 177 ALA B C 1
ATOM 933 O O . ALA A 1 119 ? 190.125 169.465 161.239 1.00 249.84 177 ALA B O 1
ATOM 935 N N . ASN A 1 120 ? 188.629 171.087 160.748 1.00 257.60 178 ASN B N 1
ATOM 936 C CA . ASN A 1 120 ? 187.468 170.193 160.763 1.00 257.60 178 ASN B CA 1
ATOM 937 C C . ASN A 1 120 ? 187.221 169.640 159.358 1.00 257.60 178 ASN B C 1
ATOM 938 O O . ASN A 1 120 ? 186.250 169.968 158.675 1.00 257.60 178 ASN B O 1
ATOM 943 N N . HIS A 1 121 ? 188.140 168.770 158.933 1.00 261.06 179 HIS B N 1
ATOM 944 C CA . HIS A 1 121 ? 187.936 168.041 157.685 1.00 261.06 179 HIS B CA 1
ATOM 945 C C . HIS A 1 121 ? 186.709 167.145 157.779 1.00 261.06 179 HIS B C 1
ATOM 946 O O . HIS A 1 121 ? 185.962 166.995 156.805 1.00 261.06 179 HIS B O 1
ATOM 953 N N . CYS A 1 122 ? 186.500 166.527 158.942 1.00 250.02 180 CYS B N 1
ATOM 954 C CA . CYS A 1 122 ? 185.284 165.772 159.252 1.00 250.02 180 CYS B CA 1
ATOM 955 C C . CYS A 1 122 ? 185.031 164.658 158.237 1.00 250.02 180 CYS B C 1
ATOM 956 O O . CYS A 1 122 ? 183.888 164.347 157.896 1.00 250.02 180 CYS B O 1
ATOM 959 N N . GLY A 1 123 ? 186.110 164.028 157.779 1.00 246.02 181 GLY B N 1
ATOM 960 C CA . GLY A 1 123 ? 186.013 162.893 156.883 1.00 246.02 181 GLY B CA 1
ATOM 961 C C . GLY A 1 123 ? 186.682 161.650 157.433 1.00 246.02 181 GLY B C 1
ATOM 962 O O . GLY A 1 123 ? 186.869 160.671 156.704 1.00 246.02 181 GLY B O 1
ATOM 963 N N . THR A 1 124 ? 187.049 161.670 158.717 1.00 235.57 182 THR B N 1
ATOM 964 C CA . THR A 1 124 ? 187.760 160.547 159.329 1.00 235.57 182 THR B CA 1
ATOM 965 C C . THR A 1 124 ? 187.343 160.461 160.795 1.00 235.57 182 THR B C 1
ATOM 966 O O . THR A 1 124 ? 187.922 161.148 161.643 1.00 235.57 182 THR B O 1
ATOM 970 N N . VAL A 1 125 ? 186.356 159.606 161.078 1.00 215.66 183 VAL B N 1
ATOM 971 C CA . VAL A 1 125 ? 185.900 159.277 162.429 1.00 215.66 183 VAL B CA 1
ATOM 972 C C . VAL A 1 125 ? 185.806 160.528 163.298 1.00 215.66 183 VAL B C 1
ATOM 973 O O . VAL A 1 125 ? 186.236 160.533 164.456 1.00 215.66 183 VAL B O 1
ATOM 977 N N . ALA A 1 126 ? 185.237 161.594 162.747 1.00 208.89 184 ALA B N 1
ATOM 978 C CA . ALA A 1 126 ? 185.085 162.856 163.461 1.00 208.89 184 ALA B CA 1
ATOM 979 C C . ALA A 1 126 ? 183.640 163.302 163.593 1.00 208.89 184 ALA B C 1
ATOM 980 O O . ALA A 1 126 ? 183.238 163.758 164.666 1.00 208.89 184 ALA B O 1
ATOM 982 N N . ASN A 1 127 ? 182.844 163.176 162.532 1.00 208.37 185 ASN B N 1
ATOM 983 C CA . ASN A 1 127 ? 181.452 163.608 162.546 1.00 208.37 185 ASN B CA 1
ATOM 984 C C . ASN A 1 127 ? 180.467 162.456 162.650 1.00 208.37 185 ASN B C 1
ATOM 985 O O . ASN A 1 127 ? 179.379 162.637 163.206 1.00 208.37 185 ASN B O 1
ATOM 990 N N . GLY A 1 128 ? 180.817 161.281 162.125 1.00 199.87 186 GLY B N 1
ATOM 991 C CA . GLY A 1 128 ? 179.888 160.165 162.161 1.00 199.87 186 GLY B CA 1
ATOM 992 C C . GLY A 1 128 ? 179.521 159.755 163.573 1.00 199.87 186 GLY B C 1
ATOM 993 O O . GLY A 1 128 ? 178.352 159.501 163.872 1.00 199.87 186 GLY B O 1
ATOM 994 N N . VAL A 1 129 ? 180.513 159.682 164.462 1.00 181.64 187 VAL B N 1
ATOM 995 C CA . VAL A 1 129 ? 180.238 159.322 165.850 1.00 181.64 187 VAL B CA 1
ATOM 996 C C . VAL A 1 129 ? 179.361 160.381 166.503 1.00 181.64 187 VAL B C 1
ATOM 997 O O . VAL A 1 129 ? 178.369 160.069 167.171 1.00 181.64 187 VAL B O 1
ATOM 1001 N N . LEU A 1 130 ? 179.716 161.654 166.320 1.00 182.94 188 LEU B N 1
ATOM 1002 C CA . LEU A 1 130 ? 178.941 162.726 166.932 1.00 182.94 188 LEU B CA 1
ATOM 1003 C C . LEU A 1 130 ? 177.569 162.868 166.286 1.00 182.94 188 LEU B C 1
ATOM 1004 O O . LEU A 1 130 ? 176.595 163.192 166.974 1.00 182.94 188 LEU B O 1
ATOM 1009 N N . GLN A 1 131 ? 177.469 162.630 164.976 1.00 194.70 189 GLN B N 1
ATOM 1010 C CA . GLN A 1 131 ? 176.176 162.739 164.308 1.00 194.70 189 GLN B CA 1
ATOM 1011 C C . GLN A 1 131 ? 175.176 161.746 164.884 1.00 194.70 189 GLN B C 1
ATOM 1012 O O . GLN A 1 131 ? 174.013 162.091 165.122 1.00 194.70 189 GLN B O 1
ATOM 1018 N N . THR A 1 132 ? 175.609 160.505 165.113 1.00 178.79 190 THR B N 1
ATOM 1019 C CA . THR A 1 132 ? 174.745 159.538 165.781 1.00 178.79 190 THR B CA 1
ATOM 1020 C C . THR A 1 132 ? 174.459 159.964 167.214 1.00 178.79 190 THR B C 1
ATOM 1021 O O . THR A 1 132 ? 173.339 159.793 167.709 1.00 178.79 190 THR B O 1
ATOM 1025 N N . PHE A 1 133 ? 175.465 160.515 167.897 1.00 168.20 191 PHE B N 1
ATOM 1026 C CA . PHE A 1 133 ? 175.279 160.940 169.279 1.00 168.20 191 PHE B CA 1
ATOM 1027 C C . PHE A 1 133 ? 174.224 162.034 169.387 1.00 168.20 191 PHE B C 1
ATOM 1028 O O . PHE A 1 133 ? 173.553 162.149 170.419 1.00 168.20 191 PHE B O 1
ATOM 1036 N N . MET A 1 134 ? 174.062 162.843 168.338 1.00 177.12 192 MET B N 1
ATOM 1037 C CA . MET A 1 134 ? 172.998 163.842 168.326 1.00 177.12 192 MET B CA 1
ATOM 1038 C C . MET A 1 134 ? 171.628 163.178 168.380 1.00 177.12 192 MET B C 1
ATOM 1039 O O . MET A 1 134 ? 170.798 163.503 169.236 1.00 177.12 192 MET B O 1
ATOM 1044 N N . ARG A 1 135 ? 171.380 162.234 167.471 1.00 166.70 193 ARG B N 1
ATOM 1045 C CA . ARG A 1 135 ? 170.071 161.597 167.399 1.00 166.70 193 ARG B CA 1
ATOM 1046 C C . ARG A 1 135 ? 169.829 160.671 168.582 1.00 166.70 193 ARG B C 1
ATOM 1047 O O . ARG A 1 135 ? 168.691 160.552 169.051 1.00 166.70 193 ARG B O 1
ATOM 1055 N N . MET A 1 136 ? 170.877 160.007 169.074 1.00 163.17 194 MET B N 1
ATOM 1056 C CA . MET A 1 136 ? 170.703 159.039 170.151 1.00 163.17 194 MET B CA 1
ATOM 1057 C C . MET A 1 136 ? 170.144 159.713 171.399 1.00 163.17 194 MET B C 1
ATOM 1058 O O . MET A 1 136 ? 169.212 159.202 172.030 1.00 163.17 194 MET B O 1
ATOM 1063 N N . ALA A 1 137 ? 170.693 160.869 171.761 1.00 154.65 195 ALA B N 1
ATOM 1064 C CA . ALA A 1 137 ? 170.284 161.608 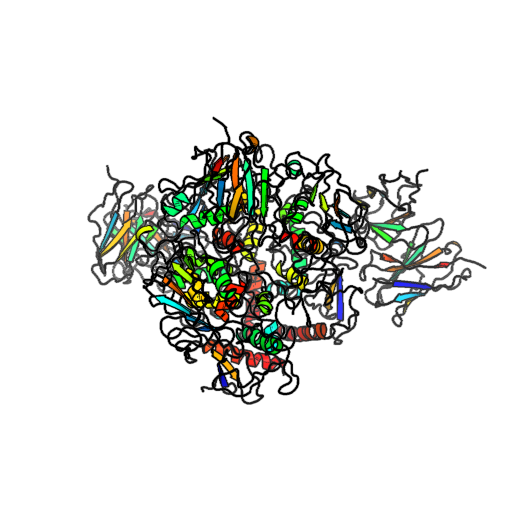172.950 1.00 154.65 195 ALA B CA 1
ATOM 1065 C C . ALA A 1 137 ? 169.755 162.968 172.516 1.00 154.65 195 ALA B C 1
ATOM 1066 O O . ALA A 1 137 ? 170.534 163.851 172.143 1.00 154.65 195 ALA B O 1
ATOM 1068 N N . TRP A 1 138 ? 168.433 163.132 172.559 1.00 157.36 196 TRP B N 1
ATOM 1069 C CA . TRP A 1 138 ? 167.825 164.422 172.259 1.00 157.36 196 TRP B CA 1
ATOM 1070 C C . TRP A 1 138 ? 168.328 165.446 173.269 1.00 157.36 196 TRP B C 1
ATOM 1071 O O . TRP A 1 138 ? 169.053 166.377 172.905 1.00 157.36 196 TRP B O 1
ATOM 1082 N N . GLY A 1 139 ? 167.944 165.270 174.536 1.00 175.59 197 GLY B N 1
ATOM 1083 C CA . GLY A 1 139 ? 168.534 165.946 175.678 1.00 175.59 197 GLY B CA 1
ATOM 1084 C C . GLY A 1 139 ? 168.981 167.379 175.482 1.00 175.59 197 GLY B C 1
ATOM 1085 O O . GLY A 1 139 ? 170.022 167.772 176.018 1.00 175.59 197 GLY B O 1
ATOM 1086 N N . GLY A 1 140 ? 168.205 168.174 174.747 1.00 176.86 198 GLY B N 1
ATOM 1087 C CA . GLY A 1 140 ? 168.591 169.541 174.453 1.00 176.86 198 GLY B CA 1
ATOM 1088 C C . GLY A 1 140 ? 170.016 169.639 173.948 1.00 176.86 198 GLY B C 1
ATOM 1089 O O . GLY A 1 140 ? 170.882 170.204 174.622 1.00 176.86 198 GLY B O 1
ATOM 1090 N N . SER A 1 141 ? 170.275 169.082 172.765 1.00 182.56 199 SER B N 1
ATOM 1091 C CA . SER A 1 141 ? 171.637 168.966 172.243 1.00 182.56 199 SER B CA 1
ATOM 1092 C C . SER A 1 141 ? 172.105 170.321 171.709 1.00 182.56 199 SER B C 1
ATOM 1093 O O . SER A 1 141 ? 172.273 170.537 170.507 1.00 182.56 199 SER B O 1
ATOM 1096 N N . TYR A 1 142 ? 172.313 171.252 172.642 1.00 192.79 200 TYR B N 1
ATOM 1097 C CA . TYR A 1 142 ? 172.917 172.542 172.313 1.00 192.79 200 TYR B CA 1
ATOM 1098 C C . TYR A 1 142 ? 173.981 173.003 173.300 1.00 192.79 200 TYR B C 1
ATOM 1099 O O . TYR A 1 142 ? 174.754 173.903 172.954 1.00 192.79 200 TYR B O 1
ATOM 1108 N N . ILE A 1 143 ? 174.058 172.437 174.505 1.00 193.80 201 ILE B N 1
ATOM 1109 C CA . ILE A 1 143 ? 175.158 172.693 175.432 1.00 193.80 201 ILE B CA 1
ATOM 1110 C C . ILE A 1 143 ? 175.776 171.367 175.851 1.00 193.80 201 ILE B C 1
ATOM 1111 O O . ILE A 1 143 ? 177.003 171.222 175.885 1.00 193.80 201 ILE B O 1
ATOM 1116 N N . ALA A 1 144 ? 174.925 170.390 176.175 1.00 192.86 202 ALA B N 1
ATOM 1117 C CA . ALA A 1 144 ? 175.401 169.133 176.741 1.00 192.86 202 ALA B CA 1
ATOM 1118 C C . ALA A 1 144 ? 176.335 168.382 175.802 1.00 192.86 202 ALA B C 1
ATOM 1119 O O . ALA A 1 144 ? 177.091 167.518 176.262 1.00 192.86 202 ALA B O 1
ATOM 1121 N N . LEU A 1 145 ? 176.302 168.687 174.503 1.00 206.69 203 LEU B N 1
ATOM 1122 C CA . LEU A 1 145 ? 177.100 167.986 173.509 1.00 206.69 203 LEU B CA 1
ATOM 1123 C C . LEU A 1 145 ? 178.110 168.876 172.798 1.00 206.69 203 LEU B C 1
ATOM 1124 O O . LEU A 1 145 ? 178.917 168.357 172.019 1.00 206.69 203 LEU B O 1
ATOM 1129 N N . ASP A 1 146 ? 178.107 170.185 173.051 1.00 216.91 204 ASP B N 1
ATOM 1130 C CA . ASP A 1 146 ? 178.930 171.133 172.301 1.00 216.91 204 ASP B CA 1
ATOM 1131 C C . ASP A 1 146 ? 178.519 171.137 170.827 1.00 216.91 204 ASP B C 1
ATOM 1132 O O . ASP A 1 146 ? 179.323 170.906 169.921 1.00 216.91 204 ASP B O 1
ATOM 1137 N N . SER A 1 147 ? 177.230 171.401 170.607 1.00 211.99 205 SER B N 1
ATOM 1138 C CA . SER A 1 147 ? 176.664 171.291 169.267 1.00 211.99 205 SER B CA 1
ATOM 1139 C C . SER A 1 147 ? 177.272 172.313 168.314 1.00 211.99 205 SER B C 1
ATOM 1140 O O . SER A 1 147 ? 177.638 171.979 167.181 1.00 211.99 205 SER B O 1
ATOM 1143 N N . GLY A 1 148 ? 177.387 173.563 168.753 1.00 225.10 206 GLY B N 1
ATOM 1144 C CA . GLY A 1 148 ? 177.770 174.631 167.851 1.00 225.10 206 GLY B CA 1
ATOM 1145 C C . GLY A 1 148 ? 176.550 175.262 167.213 1.00 225.10 206 GLY B C 1
ATOM 1146 O O . GLY A 1 148 ? 175.897 176.117 167.818 1.00 225.10 206 GLY B O 1
ATOM 1147 N N . GLY A 1 149 A 176.231 174.844 165.991 1.00 218.77 206 GLY B N 1
ATOM 1148 C CA . GLY A 1 149 A 175.044 175.330 165.318 1.00 218.77 206 GLY B CA 1
ATOM 1149 C C . GLY A 1 149 A 174.930 174.842 163.889 1.00 218.77 206 GLY B C 1
ATOM 1150 O O . GLY A 1 149 A 175.176 173.667 163.602 1.00 218.77 206 GLY B O 1
ATOM 1151 N N . CYS A 1 150 ? 174.554 175.742 162.985 1.00 204.54 207 CYS B N 1
ATOM 1152 C CA . CYS A 1 150 ? 174.434 175.432 161.567 1.00 204.54 207 CYS B CA 1
ATOM 1153 C C . CYS A 1 150 ? 175.764 175.537 160.827 1.00 204.54 207 CYS B C 1
ATOM 1154 O O . CYS A 1 150 ? 175.776 175.508 159.592 1.00 204.54 207 CYS B O 1
ATOM 1157 N N . GLY A 1 151 ? 176.875 175.653 161.549 1.00 206.20 208 GLY B N 1
ATOM 1158 C CA . GLY A 1 151 ? 178.179 175.790 160.934 1.00 206.20 208 GLY B CA 1
ATOM 1159 C C . GLY A 1 151 ? 178.760 174.467 160.482 1.00 206.20 208 GLY B C 1
ATOM 1160 O O . GLY A 1 151 ? 179.625 173.902 161.158 1.00 206.20 208 GLY B O 1
ATOM 1161 N N . ASN A 1 152 ? 178.289 173.958 159.342 1.00 219.70 209 ASN B N 1
ATOM 1162 C CA . ASN A 1 152 ? 178.763 172.694 158.777 1.00 219.70 209 ASN B CA 1
ATOM 1163 C C . ASN A 1 152 ? 178.524 171.542 159.758 1.00 219.70 209 ASN B C 1
ATOM 1164 O O . ASN A 1 152 ? 179.448 170.941 160.308 1.00 219.70 209 ASN B O 1
ATOM 1169 N N . TRP A 1 153 ? 177.234 171.262 159.971 1.00 210.70 210 TRP B N 1
ATOM 1170 C CA . TRP A 1 153 ? 176.847 170.220 160.919 1.00 210.70 210 TRP B CA 1
ATOM 1171 C C . TRP A 1 153 ? 177.458 168.870 160.559 1.00 210.70 210 TRP B C 1
ATOM 1172 O O . TRP A 1 153 ? 177.657 168.028 161.441 1.00 210.70 210 TRP B O 1
ATOM 1183 N N . ASP A 1 154 ? 177.754 168.636 159.278 1.00 218.15 211 ASP B N 1
ATOM 1184 C CA . ASP A 1 154 ? 178.516 167.450 158.905 1.00 218.15 211 ASP B CA 1
ATOM 1185 C C . ASP A 1 154 ? 179.954 167.501 159.399 1.00 218.15 211 ASP B C 1
ATOM 1186 O O . ASP A 1 154 ? 180.646 166.479 159.336 1.00 218.15 211 ASP B O 1
ATOM 1191 N N . CYS A 1 155 ? 180.423 168.657 159.868 1.00 224.02 212 CYS B N 1
ATOM 1192 C CA . CYS A 1 155 ? 181.721 168.791 160.529 1.00 224.02 212 CYS B CA 1
ATOM 1193 C C . CYS A 1 155 ? 181.468 169.430 161.891 1.00 224.02 212 CYS B C 1
ATOM 1194 O O . CYS A 1 155 ? 181.532 170.654 162.034 1.00 224.02 212 CYS B O 1
ATOM 1197 N N . ILE A 1 156 ? 181.180 168.598 162.887 1.00 213.01 213 ILE B N 1
ATOM 1198 C CA . ILE A 1 156 ? 180.977 169.046 164.260 1.00 213.01 213 ILE B CA 1
ATOM 1199 C C . ILE A 1 156 ? 182.266 168.788 165.027 1.00 213.01 213 ILE B C 1
ATOM 1200 O O . ILE A 1 156 ? 182.687 167.635 165.181 1.00 213.01 213 ILE B O 1
ATOM 1205 N N . MET A 1 157 ? 182.888 169.857 165.511 1.00 211.90 214 MET B N 1
ATOM 1206 C CA . MET A 1 157 ? 184.159 169.777 166.212 1.00 211.90 214 MET B CA 1
ATOM 1207 C C . MET A 1 157 ? 183.935 169.796 167.719 1.00 211.90 214 MET B C 1
ATOM 1208 O O . MET A 1 157 ? 182.992 170.415 168.218 1.00 211.90 214 MET B O 1
ATOM 1213 N N . THR A 1 158 ? 184.815 169.106 168.439 1.00 184.37 215 THR B N 1
ATOM 1214 C CA . THR A 1 158 ? 184.752 169.064 169.891 1.00 184.37 215 THR B CA 1
ATOM 1215 C C . THR A 1 158 ? 186.159 168.878 170.439 1.00 184.37 215 THR B C 1
ATOM 1216 O O . THR A 1 158 ? 187.052 168.371 169.756 1.00 184.37 215 THR B O 1
ATOM 1220 N N . SER A 1 159 ? 186.344 169.298 171.688 1.00 189.96 216 SER B N 1
ATOM 1221 C CA . SER A 1 159 ? 187.630 169.199 172.362 1.00 189.96 216 SER B CA 1
ATOM 1222 C C . SER A 1 159 ? 187.798 167.897 173.134 1.00 189.96 216 SER B C 1
ATOM 1223 O O . SER A 1 159 ? 188.850 167.692 173.749 1.00 189.96 216 SER B O 1
ATOM 1226 N N . TYR A 1 160 ? 186.798 167.020 173.122 1.00 178.51 217 TYR B N 1
ATOM 1227 C CA . TYR A 1 160 ? 186.882 165.762 173.850 1.00 178.51 217 TYR B CA 1
ATOM 1228 C C . TYR A 1 160 ? 187.602 164.721 173.003 1.00 178.51 217 TYR B C 1
ATOM 1229 O O . TYR A 1 160 ? 187.230 164.476 171.852 1.00 178.51 217 TYR B O 1
ATOM 1238 N N . GLN A 1 161 ? 188.640 164.112 173.580 1.00 182.09 218 GLN B N 1
ATOM 1239 C CA . GLN A 1 161 ? 189.506 163.222 172.816 1.00 182.09 218 GLN B CA 1
ATOM 1240 C C . GLN A 1 161 ? 188.878 161.855 172.571 1.00 182.09 218 GLN B C 1
ATOM 1241 O O . GLN A 1 161 ? 189.109 161.260 171.513 1.00 182.09 218 GLN B O 1
ATOM 1247 N N . TYR A 1 162 ? 188.098 161.338 173.521 1.00 180.27 219 TYR B N 1
ATOM 1248 C CA . TYR A 1 162 ? 187.560 159.988 173.425 1.00 180.27 219 TYR B CA 1
ATOM 1249 C C . TYR A 1 162 ? 186.094 159.970 173.830 1.00 180.27 219 TYR B C 1
ATOM 1250 O O . TYR A 1 162 ? 185.631 160.814 174.601 1.00 180.27 219 TYR B O 1
ATOM 1259 N N . LEU A 1 163 ? 185.373 158.989 173.293 1.00 166.42 220 LEU B N 1
ATOM 1260 C CA . LEU A 1 163 ? 184.022 158.649 173.718 1.00 166.42 220 LEU B CA 1
ATOM 1261 C C . LEU A 1 163 ? 184.085 157.321 174.460 1.00 166.42 220 LEU B C 1
ATOM 1262 O O . LEU A 1 163 ? 184.695 156.367 173.968 1.00 166.42 220 LEU B O 1
ATOM 1267 N N . ILE A 1 164 ? 183.467 157.260 175.638 1.00 165.52 221 ILE B N 1
ATOM 1268 C CA . ILE A 1 164 ? 183.594 156.119 176.538 1.00 165.52 221 ILE B CA 1
ATOM 1269 C C . ILE A 1 164 ? 182.210 155.576 176.856 1.00 165.52 221 ILE B C 1
ATOM 1270 O O . ILE A 1 164 ? 181.284 156.344 177.142 1.00 165.52 221 ILE B O 1
ATOM 1275 N N . ILE A 1 165 ? 182.076 154.252 176.804 1.00 164.82 222 ILE B N 1
ATOM 1276 C CA . ILE A 1 165 ? 180.875 153.542 177.228 1.00 164.82 222 ILE B CA 1
ATOM 1277 C C . ILE A 1 165 ? 181.224 152.716 178.456 1.00 164.82 222 ILE B C 1
ATOM 1278 O O . ILE A 1 165 ? 182.330 152.173 178.555 1.00 164.82 222 ILE B O 1
ATOM 1283 N N . GLN A 1 166 ? 180.282 152.622 179.391 1.00 166.38 223 GLN B N 1
ATOM 1284 C CA . GLN A 1 166 ? 180.464 151.850 180.615 1.00 166.38 223 GLN B CA 1
ATOM 1285 C C . GLN A 1 166 ? 179.141 151.167 180.945 1.00 166.38 223 GLN B C 1
ATOM 1286 O O . GLN A 1 166 ? 178.195 151.187 180.152 1.00 166.38 223 GLN B O 1
ATOM 1292 N N . ASN A 1 167 ? 179.075 150.553 182.126 1.00 176.27 224 ASN B N 1
ATOM 1293 C CA . ASN A 1 167 ? 177.897 149.821 182.586 1.00 176.27 224 ASN B CA 1
ATOM 1294 C C . ASN A 1 167 ? 177.463 150.322 183.960 1.00 176.27 224 ASN B C 1
ATOM 1295 O O . ASN A 1 167 ? 177.197 149.550 184.883 1.00 176.27 224 ASN B O 1
ATOM 1300 N N . THR A 1 168 ? 177.376 151.643 184.101 1.00 171.26 225 THR B N 1
ATOM 1301 C CA . THR A 1 168 ? 176.962 152.238 185.365 1.00 171.26 225 THR B CA 1
ATOM 1302 C C . THR A 1 168 ? 175.569 151.756 185.755 1.00 171.26 225 THR B C 1
ATOM 1303 O O . THR A 1 168 ? 174.747 151.403 184.905 1.00 171.26 225 THR B O 1
ATOM 1307 N N . THR A 1 169 ? 175.304 151.751 187.064 1.00 178.17 226 THR B N 1
ATOM 1308 C CA . THR A 1 169 ? 174.108 151.126 187.613 1.00 178.17 226 THR B CA 1
ATOM 1309 C C . THR A 1 169 ? 173.108 152.138 188.159 1.00 178.17 226 THR B C 1
ATOM 1310 O O . THR A 1 169 ? 171.974 152.194 187.678 1.00 178.17 226 THR B O 1
ATOM 1314 N N . TRP A 1 170 ? 173.497 152.961 189.136 1.00 178.22 227 TRP B N 1
ATOM 1315 C CA . TRP A 1 170 ? 172.536 153.845 189.799 1.00 178.22 227 TRP B CA 1
ATOM 1316 C C . TRP A 1 170 ? 173.277 155.007 190.448 1.00 178.22 227 TRP B C 1
ATOM 1317 O O . TRP A 1 170 ? 174.026 154.800 191.408 1.00 178.22 227 TRP B O 1
ATOM 1328 N N . GLU A 1 171 ? 173.068 156.221 189.926 1.00 183.36 228 GLU B N 1
ATOM 1329 C CA . GLU A 1 171 ? 173.519 157.436 190.594 1.00 183.36 228 GLU B CA 1
ATOM 1330 C C . GLU A 1 171 ? 172.527 158.584 190.406 1.00 183.36 228 GLU B C 1
ATOM 1331 O O . GLU A 1 171 ? 172.930 159.752 190.364 1.00 183.36 228 GLU B O 1
ATOM 1337 N N . ASP A 1 172 ? 171.232 158.279 190.296 1.00 182.01 229 ASP B N 1
ATOM 1338 C CA . ASP A 1 172 ? 170.184 159.298 190.202 1.00 182.01 229 ASP B CA 1
ATOM 1339 C C . ASP A 1 172 ? 170.391 160.190 188.971 1.00 182.01 229 ASP B C 1
ATOM 1340 O O . ASP A 1 172 ? 170.707 161.378 189.063 1.00 182.01 229 ASP B O 1
ATOM 1345 N N . HIS A 1 173 ? 170.200 159.573 187.807 1.00 172.11 230 HIS B N 1
ATOM 1346 C CA . HIS A 1 173 ? 170.503 160.221 186.535 1.00 172.11 230 HIS B CA 1
ATOM 1347 C C . HIS A 1 173 ? 169.413 161.226 186.159 1.00 172.11 230 HIS B C 1
ATOM 1348 O O . HIS A 1 173 ? 168.543 161.580 186.960 1.00 172.11 230 HIS B O 1
ATOM 1355 N N . CYS A 1 174 ? 169.466 161.693 184.909 1.00 169.17 231 CYS B N 1
ATOM 1356 C CA . CYS A 1 174 ? 168.412 162.494 184.284 1.00 169.17 231 CYS B CA 1
ATOM 1357 C C . CYS A 1 174 ? 168.182 163.802 185.048 1.00 169.17 231 CYS B C 1
ATOM 1358 O O . CYS A 1 174 ? 167.120 164.054 185.621 1.00 169.17 231 CYS B O 1
ATOM 1361 N N . GLN A 1 175 ? 169.222 164.637 185.032 1.00 163.57 232 GLN B N 1
ATOM 1362 C CA . GLN A 1 175 ? 169.168 165.948 185.671 1.00 163.57 232 GLN B CA 1
ATOM 1363 C C . GLN A 1 175 ? 168.765 167.045 184.687 1.00 163.57 232 GLN B C 1
ATOM 1364 O O . GLN A 1 175 ? 167.752 167.722 184.884 1.00 163.57 232 GLN B O 1
ATOM 1370 N N . PHE A 1 176 ? 169.550 167.231 183.623 1.00 145.08 233 PHE B N 1
ATOM 1371 C CA . PHE A 1 176 ? 169.282 168.333 182.700 1.00 145.08 233 PHE B CA 1
ATOM 1372 C C . PHE A 1 176 ? 167.988 168.117 181.926 1.00 145.08 233 PHE B C 1
ATOM 1373 O O . PHE A 1 176 ? 167.240 169.071 181.687 1.00 145.08 233 PHE B O 1
ATOM 1381 N N . SER A 1 177 ? 167.710 166.879 181.517 1.00 148.46 234 SER B N 1
ATOM 1382 C CA . SER A 1 177 ? 166.571 166.582 180.663 1.00 148.46 234 SER B CA 1
ATOM 1383 C C . SER A 1 177 ? 165.828 165.355 181.170 1.00 148.46 234 SER B C 1
ATOM 1384 O O . SER A 1 177 ? 166.419 164.438 181.748 1.00 148.46 234 SER B O 1
ATOM 1387 N N . ARG A 1 178 ? 164.518 165.357 180.945 1.00 132.33 235 ARG B N 1
ATOM 1388 C CA . ARG A 1 178 ? 163.684 164.211 181.261 1.00 132.33 235 ARG B CA 1
ATOM 1389 C C . ARG A 1 178 ? 164.030 163.049 180.327 1.00 132.33 235 ARG B C 1
ATOM 1390 O O . ARG A 1 178 ? 164.443 163.269 179.186 1.00 132.33 235 ARG B O 1
ATOM 1398 N N . PRO A 1 179 ? 163.902 161.801 180.787 1.00 138.02 236 PRO B N 1
ATOM 1399 C CA . PRO A 1 179 ? 164.099 160.675 179.866 1.00 138.02 236 PRO B CA 1
ATOM 1400 C C . PRO A 1 179 ? 163.140 160.728 178.687 1.00 138.02 236 PRO B C 1
ATOM 1401 O O . PRO A 1 179 ? 161.971 161.098 178.825 1.00 138.02 236 PRO B O 1
ATOM 1405 N N . SER A 1 180 ? 163.657 160.354 177.511 1.00 138.15 237 SER B N 1
ATOM 1406 C CA . SER A 1 180 ? 162.923 160.415 176.253 1.00 138.15 237 SER B CA 1
ATOM 1407 C C . SER A 1 180 ? 163.203 159.143 175.455 1.00 138.15 237 SER B C 1
ATOM 1408 O O . SER A 1 180 ? 164.376 158.750 175.321 1.00 138.15 237 SER B O 1
ATOM 1411 N N . PRO A 1 181 ? 162.175 158.473 174.920 1.00 129.31 238 PRO B N 1
ATOM 1412 C CA . PRO A 1 181 ? 162.432 157.362 173.993 1.00 129.31 238 PRO B CA 1
ATOM 1413 C C . PRO A 1 181 ? 162.688 157.798 172.563 1.00 129.31 238 PRO B C 1
ATOM 1414 O O . PRO A 1 181 ? 163.160 156.978 171.764 1.00 129.31 238 PRO B O 1
ATOM 1418 N N . ILE A 1 182 ? 162.412 159.056 172.215 1.00 136.06 239 ILE B N 1
ATOM 1419 C CA . ILE A 1 182 ? 162.477 159.458 170.815 1.00 136.06 239 ILE B CA 1
ATOM 1420 C C . ILE A 1 182 ? 163.906 159.381 170.295 1.00 136.06 239 ILE B C 1
ATOM 1421 O O . ILE A 1 182 ? 164.126 159.084 169.115 1.00 136.06 239 ILE B O 1
ATOM 1426 N N . GLY A 1 183 ? 164.895 159.653 171.146 1.00 144.90 240 GLY B N 1
ATOM 1427 C CA . GLY A 1 183 ? 166.272 159.645 170.681 1.00 144.90 240 GLY B CA 1
ATOM 1428 C C . GLY A 1 183 ? 166.689 158.305 170.107 1.00 144.90 240 GLY B C 1
ATOM 1429 O O . GLY A 1 183 ? 167.272 158.235 169.022 1.00 144.90 240 GLY B O 1
ATOM 1430 N N . TYR A 1 184 ? 166.392 157.218 170.824 1.00 137.83 241 TYR B N 1
ATOM 1431 C CA . TYR A 1 184 ? 166.778 155.896 170.341 1.00 137.83 241 TYR B CA 1
ATOM 1432 C C . TYR A 1 184 ? 165.865 155.414 169.221 1.00 137.83 241 TYR B C 1
ATOM 1433 O O . TYR A 1 184 ? 166.333 154.774 168.272 1.00 137.83 241 TYR B O 1
ATOM 1442 N N . LEU A 1 185 ? 164.565 155.699 169.315 1.00 142.22 242 LEU B N 1
ATOM 1443 C CA . LEU A 1 185 ? 163.633 155.225 168.298 1.00 142.22 242 LEU B CA 1
ATOM 1444 C C . LEU A 1 185 ? 163.989 155.778 166.926 1.00 142.22 242 LEU B C 1
ATOM 1445 O O . LEU A 1 185 ? 163.875 155.074 165.917 1.00 142.22 242 LEU B O 1
ATOM 1450 N N . GLY A 1 186 ? 164.425 157.036 166.866 1.00 148.01 243 GLY B N 1
ATOM 1451 C CA . GLY A 1 186 ? 164.724 157.635 165.576 1.00 148.01 243 GLY B CA 1
ATOM 1452 C C . GLY A 1 186 ? 165.853 156.933 164.851 1.00 148.01 243 GLY B C 1
ATOM 1453 O O . GLY A 1 186 ? 165.760 156.651 163.654 1.00 148.01 243 GLY B O 1
ATOM 1454 N N . LEU A 1 187 ? 166.939 156.640 165.567 1.00 153.41 244 LEU B N 1
ATOM 1455 C CA . LEU A 1 187 ? 168.040 155.905 164.955 1.00 153.41 244 LEU B CA 1
ATOM 1456 C C . LEU A 1 187 ? 167.586 154.519 164.523 1.00 153.41 244 LEU B C 1
ATOM 1457 O O . LEU A 1 187 ? 167.957 154.041 163.445 1.00 153.41 244 LEU B O 1
ATOM 1462 N N . LEU A 1 188 ? 166.782 153.856 165.356 1.00 152.13 245 LEU B N 1
ATOM 1463 C CA . LEU A 1 188 ? 166.249 152.551 164.985 1.00 152.13 245 LEU B CA 1
ATOM 1464 C C . LEU A 1 188 ? 165.218 152.672 163.868 1.00 152.13 245 LEU B C 1
ATOM 1465 O O . LEU A 1 188 ? 165.167 151.823 162.971 1.00 152.13 245 LEU B O 1
ATOM 1470 N N . SER A 1 189 ? 164.389 153.719 163.904 1.00 165.16 246 SER B N 1
ATOM 1471 C CA . SER A 1 189 ? 163.400 153.910 162.847 1.00 165.16 246 SER B CA 1
ATOM 1472 C C . SER A 1 189 ? 164.075 154.132 161.501 1.00 165.16 246 SER B C 1
ATOM 1473 O O . SER A 1 189 ? 163.650 153.573 160.484 1.00 165.16 246 SER B O 1
ATOM 1476 N N . GLN A 1 190 ? 165.128 154.950 161.474 1.00 167.26 247 GLN B N 1
ATOM 1477 C CA . GLN A 1 190 ? 165.890 155.121 160.244 1.00 167.26 247 GLN B CA 1
ATOM 1478 C C . GLN A 1 190 ? 166.543 153.815 159.820 1.00 167.26 247 GLN B C 1
ATOM 1479 O O . GLN A 1 190 ? 166.658 153.538 158.621 1.00 167.26 247 GLN B O 1
ATOM 1485 N N . ARG A 1 191 ? 166.975 153.002 160.783 1.00 173.36 248 ARG B N 1
ATOM 1486 C CA . ARG A 1 191 ? 167.614 151.733 160.466 1.00 173.36 248 ARG B CA 1
ATOM 1487 C C . ARG A 1 191 ? 166.594 150.739 159.927 1.00 173.36 248 ARG B C 1
ATOM 1488 O O . ARG A 1 191 ? 166.644 150.382 158.745 1.00 173.36 248 ARG B O 1
ATOM 1496 N N . THR A 1 192 ? 165.642 150.329 160.773 1.00 176.83 249 THR B N 1
ATOM 1497 C CA . THR A 1 192 ? 164.676 149.288 160.429 1.00 176.83 249 THR B CA 1
ATOM 1498 C C . THR A 1 192 ? 165.393 148.146 159.713 1.00 176.83 249 THR B C 1
ATOM 1499 O O . THR A 1 192 ? 166.069 147.335 160.354 1.00 176.83 249 THR B O 1
ATOM 1503 N N . ARG A 1 193 ? 165.248 148.071 158.387 1.00 191.92 250 ARG B N 1
ATOM 1504 C CA . ARG A 1 193 ? 166.136 147.280 157.550 1.00 191.92 250 ARG B CA 1
ATOM 1505 C C . ARG A 1 193 ? 166.665 148.056 156.354 1.00 191.92 250 ARG B C 1
ATOM 1506 O O . ARG A 1 193 ? 167.640 147.610 155.740 1.00 191.92 250 ARG B O 1
ATOM 1514 N N . ASP A 1 194 ? 166.065 149.198 156.011 1.00 205.53 251 ASP B N 1
ATOM 1515 C CA . ASP A 1 194 ? 166.572 150.085 154.965 1.00 205.53 251 ASP B CA 1
ATOM 1516 C C . ASP A 1 194 ? 166.705 149.339 153.637 1.00 205.53 251 ASP B C 1
ATOM 1517 O O . ASP A 1 194 ? 167.788 149.232 153.056 1.00 205.53 251 ASP B O 1
ATOM 1522 N N . ILE A 1 195 ? 165.572 148.819 153.163 1.00 204.43 252 ILE B N 1
ATOM 1523 C CA . ILE A 1 195 ? 165.564 147.947 151.993 1.00 204.43 252 ILE B CA 1
ATOM 1524 C C . ILE A 1 195 ? 164.635 148.460 150.889 1.00 204.43 252 ILE B C 1
ATOM 1525 O O . ILE A 1 195 ? 165.112 148.764 149.790 1.00 204.43 252 ILE B O 1
ATOM 1530 N N . TYR A 1 196 ? 163.322 148.567 151.139 1.00 199.81 253 TYR B N 1
ATOM 1531 C CA . TYR A 1 196 ? 162.404 149.044 150.104 1.00 199.81 253 TYR B CA 1
ATOM 1532 C C . TYR A 1 196 ? 161.630 150.293 150.499 1.00 199.81 253 TYR B C 1
ATOM 1533 O O . TYR A 1 196 ? 161.691 151.296 149.777 1.00 199.81 253 TYR B O 1
ATOM 1542 N N . ILE A 1 197 ? 160.926 150.270 151.635 1.00 204.97 254 ILE B N 1
ATOM 1543 C CA . ILE A 1 197 ? 159.839 151.202 151.951 1.00 204.97 254 ILE B CA 1
ATOM 1544 C C . ILE A 1 197 ? 159.089 151.606 150.684 1.00 204.97 254 ILE B C 1
ATOM 1545 O O . ILE A 1 197 ? 158.800 152.788 150.468 1.00 204.97 254 ILE B O 1
ATOM 1550 N N . SER A 1 198 ? 158.762 150.623 149.846 1.00 203.05 255 SER B N 1
ATOM 1551 C CA . SER A 1 198 ? 158.119 150.843 148.560 1.00 203.05 255 SER B CA 1
ATOM 1552 C C . SER A 1 198 ? 156.600 150.735 148.704 1.00 203.05 255 SER B C 1
ATOM 1553 O O . SER A 1 198 ? 156.052 150.814 149.807 1.00 203.05 255 SER B O 1
ATOM 1556 N N . ARG A 1 199 ? 155.915 150.605 147.562 1.00 203.41 256 ARG B N 1
ATOM 1557 C CA . ARG A 1 199 ? 154.476 150.365 147.456 1.00 203.41 256 ARG B CA 1
ATOM 1558 C C . ARG A 1 199 ? 153.720 151.684 147.327 1.00 203.41 256 ARG B C 1
ATOM 1559 O O . ARG A 1 199 ? 153.817 152.346 146.288 1.00 203.41 256 ARG B O 1
ATOM 1561 N N . ARG A 1 200 ? 152.964 152.083 148.358 1.00 217.69 257 ARG B N 1
ATOM 1562 C CA . ARG A 1 200 ? 152.131 153.278 148.272 1.00 217.69 257 ARG B CA 1
ATOM 1563 C C . ARG A 1 200 ? 152.181 154.092 149.558 1.00 217.69 257 ARG B C 1
ATOM 1564 O O . ARG A 1 200 ? 151.194 154.742 149.923 1.00 217.69 257 ARG B O 1
ATOM 1566 N N . ARG A 1 201 ? 153.312 154.071 150.258 1.00 219.71 258 ARG B N 1
ATOM 1567 C CA . ARG A 1 201 ? 153.447 154.870 151.467 1.00 219.71 258 ARG B CA 1
ATOM 1568 C C . ARG A 1 201 ? 153.378 156.355 151.130 1.00 219.71 258 ARG B C 1
ATOM 1569 O O . ARG A 1 201 ? 153.861 156.803 150.086 1.00 219.71 258 ARG B O 1
ATOM 1571 N N . ARG A 1 202 ? 152.763 157.118 152.027 1.00 217.16 259 ARG B N 1
ATOM 1572 C CA . ARG A 1 202 ? 152.594 158.556 151.837 1.00 217.16 259 ARG B CA 1
ATOM 1573 C C . ARG A 1 202 ? 152.697 159.287 153.171 1.00 217.16 259 ARG B C 1
ATOM 1574 O O . ARG A 1 202 ? 153.211 158.744 154.149 1.00 217.16 259 ARG B O 1
ATOM 1582 N N . GLY B 2 1 ? 156.036 152.975 154.951 1.00 203.73 260 GLY b N 1
ATOM 1583 C CA . GLY B 2 1 ? 155.420 154.107 155.617 1.00 203.73 260 GLY b CA 1
ATOM 1584 C C . GLY B 2 1 ? 153.907 154.020 155.635 1.00 203.73 260 GLY b C 1
ATOM 1585 O O . GLY B 2 1 ? 153.317 153.248 154.881 1.00 203.73 260 GLY b O 1
ATOM 1586 N N . THR B 2 2 ? 153.281 154.807 156.513 1.00 207.27 261 THR b N 1
ATOM 1587 C CA . THR B 2 2 ? 151.826 154.861 156.623 1.00 207.27 261 THR b CA 1
ATOM 1588 C C . THR B 2 2 ? 151.298 153.516 157.123 1.00 207.27 261 THR b C 1
ATOM 1589 O O . THR B 2 2 ? 152.068 152.563 157.279 1.00 207.27 261 THR b O 1
ATOM 1593 N N . PHE B 2 3 ? 149.995 153.431 157.396 1.00 194.31 262 PHE b N 1
ATOM 1594 C CA . PHE B 2 3 ? 149.315 152.185 157.756 1.00 194.31 262 PHE b CA 1
ATOM 1595 C C . PHE B 2 3 ? 149.854 151.633 159.079 1.00 194.31 262 PHE b C 1
ATOM 1596 O O . PHE B 2 3 ? 150.455 150.561 159.138 1.00 194.31 262 PHE b O 1
ATOM 1604 N N . THR B 2 4 ? 149.620 152.393 160.139 1.00 172.97 263 THR b N 1
ATOM 1605 C CA . THR B 2 4 ? 150.119 152.039 161.459 1.00 172.97 263 THR b CA 1
ATOM 1606 C C . THR B 2 4 ? 148.951 151.918 162.440 1.00 172.97 263 THR b C 1
ATOM 1607 O O . THR B 2 4 ? 147.780 151.943 162.051 1.00 172.97 263 THR b O 1
ATOM 1611 N N . TRP B 2 5 ? 149.287 151.765 163.721 1.00 166.10 264 TRP b N 1
ATOM 1612 C CA . TRP B 2 5 ? 148.286 151.483 164.742 1.00 166.10 264 TRP b CA 1
ATOM 1613 C C . TRP B 2 5 ? 147.207 152.558 164.760 1.00 166.10 264 TRP b C 1
ATOM 1614 O O . TRP B 2 5 ? 147.497 153.754 164.680 1.00 166.10 264 TRP b O 1
ATOM 1625 N N . THR B 2 6 ? 145.950 152.123 164.855 1.00 164.74 265 THR b N 1
ATOM 1626 C CA . THR B 2 6 ? 144.842 153.076 164.910 1.00 164.74 265 THR b CA 1
ATOM 1627 C C . THR B 2 6 ? 144.656 153.609 166.328 1.00 164.74 265 THR b C 1
ATOM 1628 O O . THR B 2 6 ? 144.910 154.787 166.597 1.00 164.74 265 THR b O 1
ATOM 1632 N N . LEU B 2 7 ? 144.242 152.741 167.250 1.00 175.42 266 LEU b N 1
ATOM 1633 C CA . LEU B 2 7 ? 144.108 153.063 168.668 1.00 175.42 266 LEU b CA 1
ATOM 1634 C C . LEU B 2 7 ? 143.608 151.807 169.371 1.00 175.42 266 LEU b C 1
ATOM 1635 O O . LEU B 2 7 ? 143.096 150.885 168.729 1.00 175.42 266 LEU b O 1
ATOM 1640 N N . SER B 2 8 ? 143.763 151.780 170.696 1.00 188.07 267 SER b N 1
ATOM 1641 C CA . SER B 2 8 ? 143.290 150.649 171.488 1.00 188.07 267 SER b CA 1
ATOM 1642 C C . SER B 2 8 ? 141.787 150.680 171.736 1.00 188.07 267 SER b C 1
ATOM 1643 O O . SER B 2 8 ? 141.205 149.634 172.044 1.00 188.07 267 SER b O 1
ATOM 1646 N N . ASP B 2 9 ? 141.148 151.844 171.613 1.00 199.27 268 ASP b N 1
ATOM 1647 C CA . ASP B 2 9 ? 139.724 152.006 171.900 1.00 199.27 268 ASP b CA 1
ATOM 1648 C C . ASP B 2 9 ? 139.407 151.558 173.329 1.00 199.27 268 ASP b C 1
ATOM 1649 O O . ASP B 2 9 ? 138.636 150.626 173.568 1.00 199.27 268 ASP b O 1
ATOM 1654 N N . SER B 2 10 ? 140.027 152.246 174.283 1.00 211.53 269 SER b N 1
ATOM 1655 C CA . SER B 2 10 ? 139.814 151.939 175.688 1.00 211.53 269 SER b CA 1
ATOM 1656 C C . SER B 2 10 ? 138.430 152.400 176.135 1.00 211.53 269 SER b C 1
ATOM 1657 O O . SER B 2 10 ? 137.805 153.274 175.528 1.00 211.53 269 SER b O 1
ATOM 1660 N N . GLU B 2 11 ? 137.955 151.795 177.222 1.00 227.97 270 GLU b N 1
ATOM 1661 C CA . GLU B 2 11 ? 136.659 152.108 177.821 1.00 227.97 270 GLU b CA 1
ATOM 1662 C C . GLU B 2 11 ? 136.819 152.948 179.079 1.00 227.97 270 GLU b C 1
ATOM 1663 O O . GLU B 2 11 ? 136.116 152.741 180.073 1.00 227.97 270 GLU b O 1
ATOM 1669 N N . GLY B 2 12 ? 137.750 153.901 179.059 1.00 235.16 271 GLY b N 1
ATOM 1670 C CA . GLY B 2 12 ? 138.161 154.601 180.259 1.00 235.16 271 GLY b CA 1
ATOM 1671 C C . GLY B 2 12 ? 137.056 155.247 181.071 1.00 235.16 271 GLY b C 1
ATOM 1672 O O . GLY B 2 12 ? 136.733 154.761 182.159 1.00 235.16 271 GLY b O 1
ATOM 1673 N N . LYS B 2 13 ? 136.463 156.334 180.572 1.00 232.55 272 LYS b N 1
ATOM 1674 C CA . LYS B 2 13 ? 135.509 157.098 181.389 1.00 232.55 272 LYS b CA 1
ATOM 1675 C C . LYS B 2 13 ? 134.098 156.516 181.307 1.00 232.55 272 LYS b C 1
ATOM 1676 O O . LYS B 2 13 ? 133.587 155.982 182.295 1.00 232.55 272 LYS b O 1
ATOM 1682 N N . ASP B 2 14 ? 133.455 156.614 180.137 1.00 241.63 273 ASP b N 1
ATOM 1683 C CA . ASP B 2 14 ? 132.126 156.032 179.982 1.00 241.63 273 ASP b CA 1
ATOM 1684 C C . ASP B 2 14 ? 131.821 155.516 178.582 1.00 241.63 273 ASP b C 1
ATOM 1685 O O . ASP B 2 14 ? 130.699 155.050 178.364 1.00 241.63 273 ASP b O 1
ATOM 1690 N N . THR B 2 15 ? 132.751 155.568 177.636 1.00 237.27 274 THR b N 1
ATOM 1691 C CA . THR B 2 15 ? 132.460 155.351 176.229 1.00 237.27 274 THR b CA 1
ATOM 1692 C C . THR B 2 15 ? 133.328 154.240 175.653 1.00 237.27 274 THR b C 1
ATOM 1693 O O . THR B 2 15 ? 134.418 153.963 176.166 1.00 237.27 274 THR b O 1
ATOM 1697 N N . PRO B 2 16 ? 132.876 153.583 174.578 1.00 242.09 275 PRO b N 1
ATOM 1698 C CA . PRO B 2 16 ? 133.743 152.578 173.944 1.00 242.09 275 PRO b CA 1
ATOM 1699 C C . PRO B 2 16 ? 134.915 153.200 173.210 1.00 242.09 275 PRO b C 1
ATOM 1700 O O . PRO B 2 16 ? 136.042 152.698 173.311 1.00 242.09 275 PRO b O 1
ATOM 1704 N N . GLY B 2 17 ? 134.680 154.286 172.469 1.00 223.95 276 GLY b N 1
ATOM 1705 C CA . GLY B 2 17 ? 135.755 155.002 171.818 1.00 223.95 276 GLY b CA 1
ATOM 1706 C C . GLY B 2 17 ? 136.428 155.997 172.745 1.00 223.95 276 GLY b C 1
ATOM 1707 O O . GLY B 2 17 ? 135.935 156.311 173.827 1.00 223.95 276 GLY b O 1
ATOM 1708 N N . GLY B 2 18 ? 137.572 156.491 172.301 1.00 200.79 277 GLY b N 1
ATOM 1709 C CA . GLY B 2 18 ? 138.337 157.442 173.093 1.00 200.79 277 GLY b CA 1
ATOM 1710 C C . GLY B 2 18 ? 139.374 156.763 173.963 1.00 200.79 277 GLY b C 1
ATOM 1711 O O . GLY B 2 18 ? 139.180 155.662 174.478 1.00 200.79 277 GLY b O 1
ATOM 1712 N N . TYR B 2 19 ? 140.506 157.443 174.127 1.00 172.95 278 TYR b N 1
ATOM 1713 C CA . TYR B 2 19 ? 141.617 156.936 174.917 1.00 172.95 278 TYR b CA 1
ATOM 1714 C C . TYR B 2 19 ? 142.214 158.079 175.723 1.00 172.95 278 TYR b C 1
ATOM 1715 O O . TYR B 2 19 ? 142.171 159.239 175.307 1.00 172.95 278 TYR b O 1
ATOM 1724 N N . CYS B 2 20 ? 142.770 157.741 176.882 1.00 173.87 279 CYS b N 1
ATOM 1725 C CA . CYS B 2 20 ? 143.435 158.727 177.722 1.00 173.87 279 CYS b CA 1
ATOM 1726 C C . CYS B 2 20 ? 144.391 158.004 178.662 1.00 173.87 279 CYS b C 1
ATOM 1727 O O . CYS B 2 20 ? 144.493 156.774 178.653 1.00 173.87 279 CYS b O 1
ATOM 1730 N N . LEU B 2 21 ? 145.090 158.787 179.480 1.00 151.90 280 LEU b N 1
ATOM 1731 C CA . LEU B 2 21 ? 146.170 158.300 180.322 1.00 151.90 280 LEU b CA 1
ATOM 1732 C C . LEU B 2 21 ? 145.861 158.573 181.788 1.00 151.90 280 LEU b C 1
ATOM 1733 O O . LEU B 2 21 ? 145.107 159.489 182.128 1.00 151.90 280 LEU b O 1
ATOM 1738 N N . THR B 2 22 ? 146.459 157.761 182.655 1.00 145.26 281 THR b N 1
ATOM 1739 C CA . THR B 2 22 ? 146.283 157.907 184.091 1.00 145.26 281 THR b CA 1
ATOM 1740 C C . THR B 2 22 ? 147.239 158.969 184.634 1.00 145.26 281 THR b C 1
ATOM 1741 O O . THR B 2 22 ? 148.019 159.580 183.899 1.00 145.26 281 THR b O 1
ATOM 1745 N N . ARG B 2 23 ? 147.175 159.193 185.949 1.00 138.30 282 ARG b N 1
ATOM 1746 C CA . ARG B 2 23 ? 147.977 160.247 186.562 1.00 138.30 282 ARG b CA 1
ATOM 1747 C C . ARG B 2 23 ? 149.467 159.949 186.450 1.00 138.30 282 ARG b C 1
ATOM 1748 O O . ARG B 2 23 ? 150.261 160.832 186.107 1.00 138.30 282 ARG b O 1
ATOM 1756 N N . TRP B 2 24 ? 149.868 158.709 186.739 1.00 143.29 283 TRP b N 1
ATOM 1757 C CA . TRP B 2 24 ? 151.293 158.394 186.758 1.00 143.29 283 TRP b CA 1
ATOM 1758 C C . TRP B 2 24 ? 151.915 158.532 185.376 1.00 143.29 283 TRP b C 1
ATOM 1759 O O . TRP B 2 24 ? 153.116 158.805 185.261 1.00 143.29 283 TRP b O 1
ATOM 1770 N N . MET B 2 25 ? 151.123 158.349 184.319 1.00 144.13 284 MET b N 1
ATOM 1771 C CA . MET B 2 25 ? 151.637 158.563 182.971 1.00 144.13 284 MET b CA 1
ATOM 1772 C C . MET B 2 25 ? 151.992 160.028 182.754 1.00 144.13 284 MET b C 1
ATOM 1773 O O . MET B 2 25 ? 152.962 160.344 182.055 1.00 144.13 284 MET b O 1
ATOM 1778 N N . LEU B 2 26 ? 151.216 160.934 183.341 1.00 140.16 285 LEU b N 1
ATOM 1779 C CA . LEU B 2 26 ? 151.479 162.362 183.257 1.00 140.16 285 LEU b CA 1
ATOM 1780 C C . LEU B 2 26 ? 152.369 162.804 184.416 1.00 140.16 285 LEU b C 1
ATOM 1781 O O . LEU B 2 26 ? 152.608 162.062 185.371 1.00 140.16 285 LEU b O 1
ATOM 1786 N N . ILE B 2 27 ? 152.866 164.035 184.319 1.00 137.85 286 ILE b N 1
ATOM 1787 C CA . ILE B 2 27 ? 153.762 164.611 185.315 1.00 137.85 286 ILE b CA 1
ATOM 1788 C C . ILE B 2 27 ? 153.190 165.953 185.749 1.00 137.85 286 ILE b C 1
ATOM 1789 O O . ILE B 2 27 ? 152.793 166.765 184.906 1.00 137.85 286 ILE b O 1
ATOM 1794 N N . GLU B 2 28 ? 153.138 166.178 187.062 1.00 132.35 287 GLU b N 1
ATOM 1795 C CA . GLU B 2 28 ? 152.628 167.429 187.624 1.00 132.35 287 GLU b CA 1
ATOM 1796 C C . GLU B 2 28 ? 151.232 167.741 187.087 1.00 132.35 287 GLU b C 1
ATOM 1797 O O . GLU B 2 28 ? 150.907 168.884 186.760 1.00 132.35 287 GLU b O 1
ATOM 1803 N N . ALA B 2 29 ? 150.401 166.707 186.991 1.00 140.65 288 ALA b N 1
ATOM 1804 C CA . ALA B 2 29 ? 149.040 166.867 186.502 1.00 140.65 288 ALA b CA 1
ATOM 1805 C C . ALA B 2 29 ? 148.208 165.690 186.987 1.00 140.65 288 ALA b C 1
ATOM 1806 O O . ALA B 2 29 ? 148.741 164.644 187.364 1.00 140.65 288 ALA b O 1
ATOM 1808 N N . GLU B 2 30 ? 146.892 165.875 186.969 1.00 148.75 289 GLU b N 1
ATOM 1809 C CA . GLU B 2 30 ? 145.966 164.843 187.403 1.00 148.75 289 GLU b CA 1
ATOM 1810 C C . GLU B 2 30 ? 145.617 163.958 186.208 1.00 148.75 289 GLU b C 1
ATOM 1811 O O . GLU B 2 30 ? 146.240 164.041 185.146 1.00 148.75 289 GLU b O 1
ATOM 1817 N N . LEU B 2 31 ? 144.615 163.099 186.366 1.00 148.53 290 LEU b N 1
ATOM 1818 C CA . LEU B 2 31 ? 144.131 162.316 185.238 1.00 148.53 290 LEU b CA 1
ATOM 1819 C C . LEU B 2 31 ? 143.338 163.212 184.295 1.00 148.53 290 LEU b C 1
ATOM 1820 O O . LEU B 2 31 ? 142.415 163.915 184.717 1.00 148.53 290 LEU b O 1
ATOM 1825 N N . LYS B 2 32 ? 143.706 163.191 183.016 1.00 139.54 291 LYS b N 1
ATOM 1826 C CA . LYS B 2 32 ? 143.047 163.981 181.988 1.00 139.54 291 LYS b CA 1
ATOM 1827 C C . LYS B 2 32 ? 142.624 163.063 180.854 1.00 139.54 291 LYS b C 1
ATOM 1828 O O . LYS B 2 32 ? 143.387 162.184 180.443 1.00 139.54 291 LYS b O 1
ATOM 1834 N N . CYS B 2 33 ? 141.407 163.268 180.352 1.00 169.73 292 CYS b N 1
ATOM 1835 C CA . CYS B 2 33 ? 140.888 162.473 179.251 1.00 169.73 292 CYS b CA 1
ATOM 1836 C C . CYS B 2 33 ? 140.177 163.373 178.253 1.00 169.73 292 CYS b C 1
ATOM 1837 O O . CYS B 2 33 ? 139.393 164.246 178.636 1.00 169.73 292 CYS b O 1
ATOM 1840 N N . PHE B 2 34 ? 140.458 163.147 176.974 1.00 157.45 293 PHE b N 1
ATOM 1841 C CA . PHE B 2 34 ? 139.862 163.901 175.883 1.00 157.45 293 PHE b CA 1
ATOM 1842 C C . PHE B 2 34 ? 138.661 163.152 175.319 1.00 157.45 293 PHE b C 1
ATOM 1843 O O . PHE B 2 34 ? 138.446 161.968 175.586 1.00 157.45 293 PHE b O 1
ATOM 1851 N N . GLY B 2 35 ? 137.869 163.868 174.522 1.00 172.28 294 GLY b N 1
ATOM 1852 C CA . GLY B 2 35 ? 136.718 163.261 173.894 1.00 172.28 294 GLY b CA 1
ATOM 1853 C C . GLY B 2 35 ? 137.097 162.354 172.738 1.00 172.28 294 GLY b C 1
ATOM 1854 O O . GLY B 2 35 ? 138.177 162.453 172.157 1.00 172.28 294 GLY b O 1
ATOM 1855 N N . ASN B 2 36 ? 136.174 161.450 172.404 1.00 184.37 295 ASN b N 1
ATOM 1856 C CA . ASN B 2 36 ? 136.412 160.534 171.293 1.00 184.37 295 ASN b CA 1
ATOM 1857 C C . ASN B 2 36 ? 136.556 161.293 169.981 1.00 184.37 295 ASN b C 1
ATOM 1858 O O . ASN B 2 36 ? 137.357 160.915 169.119 1.00 184.37 295 ASN b O 1
ATOM 1863 N N . THR B 2 37 ? 135.779 162.364 169.808 1.00 185.98 296 THR b N 1
ATOM 1864 C CA . THR B 2 37 ? 135.906 163.178 168.603 1.00 185.98 296 THR b CA 1
ATOM 1865 C C . THR B 2 37 ? 137.283 163.824 168.520 1.00 185.98 296 THR b C 1
ATOM 1866 O O . THR B 2 37 ? 137.875 163.906 167.438 1.00 185.98 296 THR b O 1
ATOM 1870 N N . ALA B 2 38 ? 137.807 164.294 169.654 1.00 171.80 297 ALA b N 1
ATOM 1871 C CA . ALA B 2 38 ? 139.101 164.969 169.648 1.00 171.80 297 ALA b CA 1
ATOM 1872 C C . ALA B 2 38 ? 140.211 164.030 169.192 1.00 171.80 297 ALA b C 1
ATOM 1873 O O . ALA B 2 38 ? 141.053 164.400 168.366 1.00 171.80 297 ALA b O 1
ATOM 1875 N N . VAL B 2 39 ? 140.227 162.801 169.719 1.00 168.30 298 VAL b N 1
ATOM 1876 C CA . VAL B 2 39 ? 141.257 161.838 169.335 1.00 168.30 298 VAL b CA 1
ATOM 1877 C C . VAL B 2 39 ? 140.974 161.187 167.992 1.00 168.30 298 VAL b C 1
ATOM 1878 O O . VAL B 2 39 ? 141.862 160.527 167.437 1.00 168.30 298 VAL b O 1
ATOM 1882 N N . ALA B 2 40 ? 139.764 161.353 167.451 1.00 178.74 299 ALA b N 1
ATOM 1883 C CA . ALA B 2 40 ? 139.463 160.800 166.135 1.00 178.74 299 ALA b CA 1
ATOM 1884 C C . ALA B 2 40 ? 140.386 161.369 165.068 1.00 178.74 299 ALA b C 1
ATOM 1885 O O . ALA B 2 40 ? 140.667 160.697 164.068 1.00 178.74 299 ALA b O 1
ATOM 1887 N N . LYS B 2 41 ? 140.867 162.600 165.257 1.00 170.81 300 LYS b N 1
ATOM 1888 C CA . LYS B 2 41 ? 141.819 163.169 164.311 1.00 170.81 300 LYS b CA 1
ATOM 1889 C C . LYS B 2 41 ? 143.126 162.388 164.297 1.00 170.81 300 LYS b C 1
ATOM 1890 O O . LYS B 2 41 ? 143.842 162.401 163.291 1.00 170.81 300 LYS b O 1
ATOM 1896 N N . CYS B 2 42 ? 143.459 161.713 165.401 1.00 169.85 301 CYS b N 1
ATOM 1897 C CA . CYS B 2 42 ? 144.664 160.891 165.436 1.00 169.85 301 CYS b CA 1
ATOM 1898 C C . CYS B 2 42 ? 144.429 159.505 164.850 1.00 169.85 301 CYS b C 1
ATOM 1899 O O . CYS B 2 42 ? 145.375 158.883 164.353 1.00 169.85 301 CYS b O 1
ATOM 1902 N N . ASN B 2 43 ? 143.192 159.005 164.900 1.00 172.51 302 ASN b N 1
ATOM 1903 C CA . ASN B 2 43 ? 142.903 157.697 164.319 1.00 172.51 302 ASN b CA 1
ATOM 1904 C C . ASN B 2 43 ? 143.206 157.695 162.826 1.00 172.51 302 ASN b C 1
ATOM 1905 O O . ASN B 2 43 ? 143.827 156.761 162.306 1.00 172.51 302 ASN b O 1
ATOM 1910 N N . GLU B 2 44 ? 142.775 158.738 162.122 1.00 175.27 303 GLU b N 1
ATOM 1911 C CA . GLU B 2 44 ? 143.242 158.986 160.766 1.00 175.27 303 GLU b CA 1
ATOM 1912 C C . GLU B 2 44 ? 144.575 159.719 160.840 1.00 175.27 303 GLU b C 1
ATOM 1913 O O . GLU B 2 44 ? 144.683 160.766 161.485 1.00 175.27 303 GLU b O 1
ATOM 1919 N N . LYS B 2 45 ? 145.593 159.161 160.193 1.00 175.23 304 LYS b N 1
ATOM 1920 C CA . LYS B 2 45 ? 146.958 159.592 160.455 1.00 175.23 304 LYS b CA 1
ATOM 1921 C C . LYS B 2 45 ? 147.226 161.005 159.953 1.00 175.23 304 LYS b C 1
ATOM 1922 O O . LYS B 2 45 ? 146.618 161.484 158.992 1.00 175.23 304 LYS b O 1
ATOM 1928 N N . HIS B 2 46 ? 148.161 161.665 160.630 1.00 175.77 305 HIS b N 1
ATOM 1929 C CA . HIS B 2 46 ? 148.650 162.984 160.254 1.00 175.77 305 HIS b CA 1
ATOM 1930 C C . HIS B 2 46 ? 150.043 163.141 160.852 1.00 175.77 305 HIS b C 1
ATOM 1931 O O . HIS B 2 46 ? 150.562 162.235 161.509 1.00 175.77 305 HIS b O 1
ATOM 1938 N N . ASP B 2 47 ? 150.649 164.306 160.622 1.00 168.56 306 ASP b N 1
ATOM 1939 C CA . ASP B 2 47 ? 152.008 164.586 161.067 1.00 168.56 306 ASP b CA 1
ATOM 1940 C C . ASP B 2 47 ? 152.039 165.335 162.396 1.00 168.56 306 ASP b C 1
ATOM 1941 O O . ASP B 2 47 ? 152.944 166.142 162.634 1.00 168.56 306 ASP b O 1
ATOM 1946 N N . GLU B 2 48 ? 151.067 165.082 163.269 1.00 167.06 307 GLU b N 1
ATOM 1947 C CA . GLU B 2 48 ? 151.025 165.707 164.585 1.00 167.06 307 GLU b CA 1
ATOM 1948 C C . GLU B 2 48 ? 151.799 164.851 165.580 1.00 167.06 307 GLU b C 1
ATOM 1949 O O . GLU B 2 48 ? 151.602 163.634 165.648 1.00 167.06 307 GLU b O 1
ATOM 1955 N N . GLU B 2 49 ? 152.677 165.496 166.351 1.00 156.91 308 GLU b N 1
ATOM 1956 C CA . GLU B 2 49 ? 153.535 164.757 167.273 1.00 156.91 308 GLU b CA 1
ATOM 1957 C C . GLU B 2 49 ? 152.722 164.074 168.365 1.00 156.91 308 GLU b C 1
ATOM 1958 O O . GLU B 2 49 ? 153.039 162.950 168.771 1.00 156.91 308 GLU b O 1
ATOM 1964 N N . PHE B 2 50 ? 151.673 164.736 168.857 1.00 151.04 309 PHE b N 1
ATOM 1965 C CA . PHE B 2 50 ? 150.914 164.182 169.974 1.00 151.04 309 PHE b CA 1
ATOM 1966 C C . PHE B 2 50 ? 150.266 162.855 169.602 1.00 151.04 309 PHE b C 1
ATOM 1967 O O . PHE B 2 50 ? 150.189 161.942 170.433 1.00 151.04 309 PHE b O 1
ATOM 1975 N N . CYS B 2 51 ? 149.790 162.727 168.362 1.00 155.73 310 CYS b N 1
ATOM 1976 C CA . CYS B 2 51 ? 149.149 161.482 167.949 1.00 155.73 310 CYS b CA 1
ATOM 1977 C C . CYS B 2 51 ? 150.113 160.308 168.054 1.00 155.73 310 CYS b C 1
ATOM 1978 O O . CYS B 2 51 ? 149.736 159.224 168.515 1.00 155.73 310 CYS b O 1
ATOM 1981 N N . ASP B 2 52 ? 151.363 160.503 167.630 1.00 147.83 311 ASP b N 1
ATOM 1982 C CA . ASP B 2 52 ? 152.347 159.430 167.723 1.00 147.83 311 ASP b CA 1
ATOM 1983 C C . ASP B 2 52 ? 152.629 159.065 169.174 1.00 147.83 311 ASP b C 1
ATOM 1984 O O . ASP B 2 52 ? 152.769 157.883 169.510 1.00 147.83 311 ASP b O 1
ATOM 1989 N N . MET B 2 53 ? 152.722 160.067 170.051 1.00 136.01 312 MET b N 1
ATOM 1990 C CA . MET B 2 53 ? 152.987 159.787 171.458 1.00 136.01 312 MET b CA 1
ATOM 1991 C C . MET B 2 53 ? 151.862 158.968 172.073 1.00 136.01 312 MET b C 1
ATOM 1992 O O . MET B 2 53 ? 152.111 158.063 172.878 1.00 136.01 312 MET b O 1
ATOM 1997 N N . LEU B 2 54 ? 150.614 159.270 171.709 1.00 130.53 313 LEU b N 1
ATOM 1998 C CA . LEU B 2 54 ? 149.506 158.428 172.143 1.00 130.53 313 LEU b CA 1
ATOM 1999 C C . LEU B 2 54 ? 149.695 157.000 171.654 1.00 130.53 313 LEU b C 1
ATOM 2000 O O . LEU B 2 54 ? 149.414 156.042 172.382 1.00 130.53 313 LEU b O 1
ATOM 2005 N N . ARG B 2 55 ? 150.177 156.838 170.420 1.00 140.66 314 ARG b N 1
ATOM 2006 C CA . ARG B 2 55 ? 150.526 155.506 169.938 1.00 140.66 314 ARG b CA 1
ATOM 2007 C C . ARG B 2 55 ? 151.654 154.907 170.768 1.00 140.66 314 ARG b C 1
ATOM 2008 O O . ARG B 2 55 ? 151.612 153.723 171.123 1.00 140.66 314 ARG b O 1
ATOM 2016 N N . LEU B 2 56 ? 152.672 155.710 171.090 1.00 138.37 315 LEU b N 1
ATOM 2017 C CA . LEU B 2 56 ? 153.765 155.213 171.919 1.00 138.37 315 LEU b CA 1
ATOM 2018 C C . LEU B 2 56 ? 153.259 154.780 173.288 1.00 138.37 315 LEU b C 1
ATOM 2019 O O . LEU B 2 56 ? 153.641 153.718 173.793 1.00 138.37 315 LEU b O 1
ATOM 2024 N N . PHE B 2 57 ? 152.392 155.587 173.903 1.00 129.72 316 PHE b N 1
ATOM 2025 C CA . PHE B 2 57 ? 151.822 155.206 175.189 1.00 129.72 316 PHE b CA 1
ATOM 2026 C C . PHE B 2 57 ? 150.830 154.061 175.039 1.00 129.72 316 PHE b C 1
ATOM 2027 O O . PHE B 2 57 ? 150.683 153.246 175.957 1.00 129.72 316 PHE b O 1
ATOM 2035 N N . ASP B 2 58 ? 150.144 153.983 173.897 1.00 147.27 317 ASP b N 1
ATOM 2036 C CA . ASP B 2 58 ? 149.193 152.899 173.680 1.00 147.27 317 ASP b CA 1
ATOM 2037 C C . ASP B 2 58 ? 149.892 151.546 173.681 1.00 147.27 317 ASP b C 1
ATOM 2038 O O . ASP B 2 58 ? 149.387 150.579 174.262 1.00 147.27 317 ASP b O 1
ATOM 2043 N N . PHE B 2 59 ? 151.056 151.459 173.035 1.00 134.87 318 PHE b N 1
ATOM 2044 C CA . PHE B 2 59 ? 151.772 150.189 172.972 1.00 134.87 318 PHE b CA 1
ATOM 2045 C C . PHE B 2 59 ? 152.177 149.718 174.361 1.00 134.87 318 PHE b C 1
ATOM 2046 O O . PHE B 2 59 ? 152.078 148.526 174.675 1.00 134.87 318 PHE b O 1
ATOM 2054 N N . ASN B 2 60 ? 152.637 150.640 175.209 1.00 146.15 319 ASN b N 1
ATOM 2055 C CA . ASN B 2 60 ? 153.023 150.266 176.565 1.00 146.15 319 ASN b CA 1
ATOM 2056 C C . ASN B 2 60 ? 151.832 149.715 177.337 1.00 146.15 319 ASN b C 1
ATOM 2057 O O . ASN B 2 60 ? 151.972 148.766 178.117 1.00 146.15 319 ASN b O 1
ATOM 2062 N N . LYS B 2 61 ? 150.649 150.300 177.135 1.00 154.21 320 LYS b N 1
ATOM 2063 C CA . LYS B 2 61 ? 149.455 149.799 177.807 1.00 154.21 320 LYS b CA 1
ATOM 2064 C C . LYS B 2 61 ? 149.149 148.368 177.383 1.00 154.21 320 LYS b C 1
ATOM 2065 O O . LYS B 2 61 ? 148.806 147.524 178.219 1.00 154.21 320 LYS b O 1
ATOM 2071 N N . GLN B 2 62 ? 149.272 148.075 176.087 1.00 160.58 321 GLN b N 1
ATOM 2072 C CA . GLN B 2 62 ? 148.987 146.732 175.594 1.00 160.58 321 GLN b CA 1
ATOM 2073 C C . GLN B 2 62 ? 150.089 145.740 175.942 1.00 160.58 321 GLN b C 1
ATOM 2074 O O . GLN B 2 62 ? 149.796 144.576 176.238 1.00 160.58 321 GLN b O 1
ATOM 2080 N N . ALA B 2 63 ? 151.348 146.171 175.917 1.00 152.17 322 ALA b N 1
ATOM 2081 C CA . ALA B 2 63 ? 152.473 145.260 176.086 1.00 152.17 322 ALA b CA 1
ATOM 2082 C C . ALA B 2 63 ? 152.833 145.007 177.544 1.00 152.17 322 ALA b C 1
ATOM 2083 O O . ALA B 2 63 ? 153.755 144.226 177.803 1.00 152.17 322 ALA b O 1
ATOM 2085 N N . ILE B 2 64 ? 152.154 145.649 178.494 1.00 160.28 323 ILE b N 1
ATOM 2086 C CA . ILE B 2 64 ? 152.453 145.472 179.912 1.00 160.28 323 ILE b CA 1
ATOM 2087 C C . ILE B 2 64 ? 151.184 145.100 180.667 1.00 160.28 323 ILE b C 1
ATOM 2088 O O . ILE B 2 64 ? 151.161 144.116 181.415 1.00 160.28 323 ILE b O 1
ATOM 2093 N N . GLN B 2 65 ? 150.122 145.888 180.482 1.00 175.06 324 GLN b N 1
ATOM 2094 C CA . GLN B 2 65 ? 148.917 145.709 181.288 1.00 175.06 324 GLN b CA 1
ATOM 2095 C C . GLN B 2 65 ? 148.302 144.330 181.079 1.00 175.06 324 GLN b C 1
ATOM 2096 O O . GLN B 2 65 ? 147.898 143.672 182.045 1.00 175.06 324 GLN b O 1
ATOM 2102 N N . ARG B 2 66 ? 148.224 143.876 179.830 1.00 176.02 325 ARG b N 1
ATOM 2103 C CA . ARG B 2 66 ? 147.659 142.575 179.486 1.00 176.02 325 ARG b CA 1
ATOM 2104 C C . ARG B 2 66 ? 148.686 141.709 178.767 1.00 176.02 325 ARG b C 1
ATOM 2105 O O . ARG B 2 66 ? 148.376 141.018 177.794 1.00 176.02 325 ARG b O 1
ATOM 2113 N N . CYS B 2 67 ? 149.927 141.739 179.248 1.00 187.18 326 CYS b N 1
ATOM 2114 C CA . CYS B 2 67 ? 151.006 140.933 178.696 1.00 187.18 326 CYS b CA 1
ATOM 2115 C C . CYS B 2 67 ? 151.751 140.264 179.839 1.00 187.18 326 CYS b C 1
ATOM 2116 O O . CYS B 2 67 ? 151.865 140.830 180.929 1.00 187.18 326 CYS b O 1
ATOM 2119 N N . LYS B 2 68 ? 152.257 139.060 179.586 1.00 197.06 327 LYS b N 1
ATOM 2120 C CA . LYS B 2 68 ? 153.095 138.390 180.567 1.00 197.06 327 LYS b CA 1
ATOM 2121 C C . LYS B 2 68 ? 154.406 139.158 180.730 1.00 197.06 327 LYS b C 1
ATOM 2122 O O . LYS B 2 68 ? 154.656 140.166 180.063 1.00 197.06 327 LYS b O 1
ATOM 2128 N N . ALA B 2 69 ? 155.257 138.677 181.637 1.00 213.08 328 ALA b N 1
ATOM 2129 C CA . ALA B 2 69 ? 156.431 139.416 182.097 1.00 213.08 328 ALA b CA 1
ATOM 2130 C C . ALA B 2 69 ? 157.718 138.712 181.676 1.00 213.08 328 ALA b C 1
ATOM 2131 O O . ALA B 2 69 ? 158.378 138.057 182.494 1.00 213.08 328 ALA b O 1
ATOM 2133 N N . PRO B 2 70 ? 158.105 138.827 180.401 1.00 204.35 329 PRO b N 1
ATOM 2134 C CA . PRO B 2 70 ? 159.489 138.514 180.025 1.00 204.35 329 PRO b CA 1
ATOM 2135 C C . PRO B 2 70 ? 160.391 139.701 180.315 1.00 204.35 329 PRO b C 1
ATOM 2136 O O . PRO B 2 70 ? 160.674 140.511 179.427 1.00 204.35 329 PRO b O 1
ATOM 2140 N N . ALA B 2 71 ? 160.847 139.813 181.564 1.00 200.41 330 ALA b N 1
ATOM 2141 C CA . ALA B 2 71 ? 161.416 141.048 182.088 1.00 200.41 330 ALA b CA 1
ATOM 2142 C C . ALA B 2 71 ? 162.894 141.217 181.758 1.00 200.41 330 ALA b C 1
ATOM 2143 O O . ALA B 2 71 ? 163.619 141.872 182.520 1.00 200.41 330 ALA b O 1
ATOM 2145 N N . GLN B 2 72 ? 163.368 140.647 180.650 1.00 201.55 331 GLN b N 1
ATOM 2146 C CA . GLN B 2 72 ? 164.732 140.903 180.200 1.00 201.55 331 GLN b CA 1
ATOM 2147 C C . GLN B 2 72 ? 164.779 142.160 179.338 1.00 201.55 331 GLN b C 1
ATOM 2148 O O . GLN B 2 72 ? 165.312 142.141 178.223 1.00 201.55 331 GLN b O 1
ATOM 2154 N N . MET B 2 73 ? 164.196 143.252 179.843 1.00 186.34 332 MET b N 1
ATOM 2155 C CA . MET B 2 73 ? 164.247 144.586 179.245 1.00 186.34 332 MET b CA 1
ATOM 2156 C C . MET B 2 73 ? 163.403 144.709 177.975 1.00 186.34 332 MET b C 1
ATOM 2157 O O . MET B 2 73 ? 163.239 145.818 177.456 1.00 186.34 332 MET b O 1
ATOM 2162 N N . SER B 2 74 ? 162.855 143.593 177.480 1.00 170.09 333 SER b N 1
ATOM 2163 C CA . SER B 2 74 ? 161.868 143.570 176.401 1.00 170.09 333 SER b CA 1
ATOM 2164 C C . SER B 2 74 ? 162.157 144.547 175.265 1.00 170.09 333 SER b C 1
ATOM 2165 O O . SER B 2 74 ? 161.233 145.166 174.728 1.00 170.09 333 SER b O 1
ATOM 2168 N N . ILE B 2 75 ? 163.429 144.692 174.887 1.00 175.34 334 ILE b N 1
ATOM 2169 C CA . ILE B 2 75 ? 163.785 145.583 173.782 1.00 175.34 334 ILE b CA 1
ATOM 2170 C C . ILE B 2 75 ? 163.462 144.975 172.426 1.00 175.34 334 ILE b C 1
ATOM 2171 O O . ILE B 2 75 ? 163.526 145.675 171.409 1.00 175.34 334 ILE b O 1
ATOM 2176 N N . GLN B 2 76 ? 163.079 143.698 172.382 1.00 169.33 335 GLN b N 1
ATOM 2177 C CA . GLN B 2 76 ? 163.018 142.994 171.105 1.00 169.33 335 GLN b CA 1
ATOM 2178 C C . GLN B 2 76 ? 161.817 143.434 170.275 1.00 169.33 335 GLN b C 1
ATOM 2179 O O . GLN B 2 76 ? 161.930 143.598 169.056 1.00 169.33 335 GLN b O 1
ATOM 2185 N N . LEU B 2 77 ? 160.660 143.629 170.909 1.00 160.68 336 LEU b N 1
ATOM 2186 C CA . LEU B 2 77 ? 159.436 143.851 170.147 1.00 160.68 336 LEU b CA 1
ATOM 2187 C C . LEU B 2 77 ? 159.353 145.250 169.548 1.00 160.68 336 LEU b C 1
ATOM 2188 O O . LEU B 2 77 ? 158.616 145.446 168.576 1.00 160.68 336 LEU b O 1
ATOM 2193 N N . ILE B 2 78 ? 160.082 146.224 170.096 1.00 154.77 337 ILE b N 1
ATOM 2194 C CA . ILE B 2 78 ? 159.948 147.597 169.615 1.00 154.77 337 ILE b CA 1
ATOM 2195 C C . ILE B 2 78 ? 160.489 147.729 168.196 1.00 154.77 337 ILE b C 1
ATOM 2196 O O . ILE B 2 78 ? 159.951 148.491 167.384 1.00 154.77 337 ILE b O 1
ATOM 2201 N N . ASN B 2 79 ? 161.562 147.001 167.872 1.00 154.88 338 ASN b N 1
ATOM 2202 C CA . ASN B 2 79 ? 162.162 147.131 166.547 1.00 154.88 338 ASN b CA 1
ATOM 2203 C C . ASN B 2 79 ? 161.200 146.697 165.449 1.00 154.88 338 ASN b C 1
ATOM 2204 O O . ASN B 2 79 ? 161.276 147.202 164.323 1.00 154.88 338 ASN b O 1
ATOM 2209 N N . LYS B 2 80 ? 160.296 145.763 165.752 1.00 147.26 339 LYS b N 1
ATOM 2210 C CA . LYS B 2 80 ? 159.307 145.348 164.763 1.00 147.26 339 LYS b CA 1
ATOM 2211 C C . LYS B 2 80 ? 158.386 146.501 164.388 1.00 147.26 339 LYS b C 1
ATOM 2212 O O . LYS B 2 80 ? 158.056 146.685 163.211 1.00 147.26 339 LYS b O 1
ATOM 2218 N N . ALA B 2 81 ? 157.965 147.290 165.377 1.00 150.95 340 ALA b N 1
ATOM 2219 C CA . ALA B 2 81 ? 157.012 148.373 165.176 1.00 150.95 340 ALA b CA 1
ATOM 2220 C C . ALA B 2 81 ? 157.663 149.748 165.285 1.00 150.95 340 ALA b C 1
ATOM 2221 O O . ALA B 2 81 ? 156.969 150.739 165.533 1.00 150.95 340 ALA b O 1
ATOM 2223 N N . VAL B 2 82 ? 158.983 149.830 165.103 1.00 158.86 341 VAL b N 1
ATOM 2224 C CA . VAL B 2 82 ? 159.668 151.115 165.227 1.00 158.86 341 VAL b CA 1
ATOM 2225 C C . VAL B 2 82 ? 159.150 152.097 164.183 1.00 158.86 341 VAL b C 1
ATOM 2226 O O . VAL B 2 82 ? 158.901 153.271 164.485 1.00 158.86 341 VAL b O 1
ATOM 2230 N N . ASN B 2 83 ? 158.978 151.637 162.943 1.00 157.23 342 ASN b N 1
ATOM 2231 C CA . ASN B 2 83 ? 158.421 152.482 161.895 1.00 157.23 342 ASN b CA 1
ATOM 2232 C C . ASN B 2 83 ? 156.918 152.674 162.035 1.00 157.23 342 ASN b C 1
ATOM 2233 O O . ASN B 2 83 ? 156.348 153.503 161.318 1.00 157.23 342 ASN b O 1
ATOM 2238 N N . ALA B 2 84 ? 156.268 151.938 162.936 1.00 159.10 343 ALA b N 1
ATOM 2239 C CA . ALA B 2 84 ? 154.820 151.988 163.074 1.00 159.10 343 ALA b CA 1
ATOM 2240 C C . ALA B 2 84 ? 154.368 153.049 164.074 1.00 159.10 343 ALA b C 1
ATOM 2241 O O . ALA B 2 84 ? 153.485 153.857 163.771 1.00 159.10 343 ALA b O 1
ATOM 2243 N N . LEU B 2 85 ? 154.966 153.062 165.264 1.00 149.03 344 LEU b N 1
ATOM 2244 C CA . LEU B 2 85 ? 154.488 153.937 166.329 1.00 149.03 344 LEU b CA 1
ATOM 2245 C C . LEU B 2 85 ? 154.835 155.393 166.046 1.00 149.03 344 LEU b C 1
ATOM 2246 O O . LEU B 2 85 ? 153.946 156.239 165.890 1.00 149.03 344 LEU b O 1
ATOM 2251 N N . ILE B 2 86 ? 156.124 155.703 165.970 1.00 150.51 345 ILE b N 1
ATOM 2252 C CA . ILE B 2 86 ? 156.595 157.073 165.800 1.00 150.51 345 ILE b CA 1
ATOM 2253 C C . ILE B 2 86 ? 156.766 157.366 164.317 1.00 150.51 345 ILE b C 1
ATOM 2254 O O . ILE B 2 86 ? 157.345 156.563 163.576 1.00 150.51 345 ILE b O 1
ATOM 2259 N N . ASN B 2 87 ? 156.257 158.516 163.881 1.00 158.86 346 ASN b N 1
ATOM 2260 C CA . ASN B 2 87 ? 156.449 158.942 162.502 1.00 158.86 346 ASN b CA 1
ATOM 2261 C C . ASN B 2 87 ? 157.932 159.155 162.232 1.00 158.86 346 ASN b C 1
ATOM 2262 O O . ASN B 2 87 ? 158.574 160.000 162.863 1.00 158.86 346 ASN b O 1
ATOM 2267 N N . ASP B 2 88 ? 158.474 158.386 161.285 1.00 163.36 347 ASP b N 1
ATOM 2268 C CA . ASP B 2 88 ? 159.910 158.425 161.032 1.00 163.36 347 ASP b CA 1
ATOM 2269 C C . ASP B 2 88 ? 160.355 159.803 160.558 1.00 163.36 347 ASP b C 1
ATOM 2270 O O . ASP B 2 88 ? 161.401 160.307 160.986 1.00 163.36 347 ASP b O 1
ATOM 2275 N N . GLN B 2 89 ? 159.579 160.428 159.673 1.00 164.22 348 GLN b N 1
ATOM 2276 C CA . GLN B 2 89 ? 159.984 161.710 159.105 1.00 164.22 348 GLN b CA 1
ATOM 2277 C C . GLN B 2 89 ? 159.769 162.863 160.079 1.00 164.22 348 GLN b C 1
ATOM 2278 O O . GLN B 2 89 ? 160.567 163.806 160.109 1.00 164.22 348 GLN b O 1
ATOM 2284 N N . LEU B 2 90 ? 158.700 162.812 160.879 1.00 158.66 349 LEU b N 1
ATOM 2285 C CA . LEU B 2 90 ? 158.383 163.935 161.757 1.00 158.66 349 LEU b CA 1
ATOM 2286 C C . LEU B 2 90 ? 159.485 164.167 162.783 1.00 158.66 349 LEU b C 1
ATOM 2287 O O . LEU B 2 90 ? 159.874 165.312 163.041 1.00 158.66 349 LEU b O 1
ATOM 2292 N N . ILE B 2 91 ? 159.999 163.091 163.381 1.00 161.34 350 ILE b N 1
ATOM 2293 C CA . ILE B 2 91 ? 161.100 163.218 164.333 1.00 161.34 350 ILE b CA 1
ATOM 2294 C C . ILE B 2 91 ? 162.337 163.801 163.660 1.00 161.34 350 ILE b C 1
ATOM 2295 O O . ILE B 2 91 ? 163.046 164.629 164.245 1.00 161.34 350 ILE b O 1
ATOM 2300 N N . MET B 2 92 ? 162.618 163.387 162.423 1.00 172.49 351 MET b N 1
ATOM 2301 C CA . MET B 2 92 ? 163.754 163.953 161.707 1.00 172.49 351 MET b CA 1
ATOM 2302 C C . MET B 2 92 ? 163.554 165.445 161.477 1.00 172.49 351 MET b C 1
ATOM 2303 O O . MET B 2 92 ? 164.504 166.229 161.571 1.00 172.49 351 MET b O 1
ATOM 2308 N N . LYS B 2 93 ? 162.318 165.854 161.182 1.00 171.78 352 LYS b N 1
ATOM 2309 C CA . LYS B 2 93 ? 162.023 167.273 161.025 1.00 171.78 352 LYS b CA 1
ATOM 2310 C C . LYS B 2 93 ? 162.344 168.042 162.300 1.00 171.78 352 LYS b C 1
ATOM 2311 O O . LYS B 2 93 ? 162.882 169.154 162.246 1.00 171.78 352 LYS b O 1
ATOM 2317 N N . ASN B 2 94 ? 162.021 167.466 163.459 1.00 169.89 353 ASN b N 1
ATOM 2318 C CA . ASN B 2 94 ? 162.359 168.112 164.722 1.00 169.89 353 ASN b CA 1
ATOM 2319 C C . ASN B 2 94 ? 163.868 168.201 164.908 1.00 169.89 353 ASN b C 1
ATOM 2320 O O . ASN B 2 94 ? 164.370 169.171 165.489 1.00 169.89 353 ASN b O 1
ATOM 2325 N N . HIS B 2 95 ? 164.609 167.199 164.427 1.00 171.79 354 HIS b N 1
ATOM 2326 C CA . HIS B 2 95 ? 166.063 167.238 164.546 1.00 171.79 354 HIS b CA 1
ATOM 2327 C C . HIS B 2 95 ? 166.640 168.433 163.801 1.00 171.79 354 HIS b C 1
ATOM 2328 O O . HIS B 2 95 ? 167.585 169.073 164.277 1.00 171.79 354 HIS b O 1
ATOM 2335 N N . LEU B 2 96 ? 166.089 168.747 162.626 1.00 183.79 355 LEU b N 1
ATOM 2336 C CA . LEU B 2 96 ? 166.563 169.908 161.879 1.00 183.79 355 LEU b CA 1
ATOM 2337 C C . LEU B 2 96 ? 166.370 171.188 162.679 1.00 183.79 355 LEU b C 1
ATOM 2338 O O . LEU B 2 96 ? 167.271 172.033 162.741 1.00 183.79 355 LEU b O 1
ATOM 2343 N N . ARG B 2 97 ? 165.202 171.348 163.304 1.00 179.57 356 ARG b N 1
ATOM 2344 C CA . ARG B 2 97 ? 164.946 172.545 164.096 1.00 179.57 356 ARG b CA 1
ATOM 2345 C C . ARG B 2 97 ? 165.907 172.653 165.273 1.00 179.57 356 ARG b C 1
ATOM 2346 O O . ARG B 2 97 ? 166.182 173.760 165.748 1.00 179.57 356 ARG b O 1
ATOM 2354 N N . ASP B 2 98 ? 166.422 171.521 165.758 1.00 184.64 357 ASP b N 1
ATOM 2355 C CA . ASP B 2 98 ? 167.288 171.547 166.932 1.00 184.64 357 ASP b CA 1
ATOM 2356 C C . ASP B 2 98 ? 168.573 172.318 166.662 1.00 184.64 357 ASP b C 1
ATOM 2357 O O . ASP B 2 98 ? 169.021 173.105 167.505 1.00 184.64 357 ASP b O 1
ATOM 2362 N N . ILE B 2 99 ? 169.181 172.108 165.494 1.00 184.61 358 ILE b N 1
ATOM 2363 C CA . ILE B 2 99 ? 170.446 172.764 165.179 1.00 184.61 358 ILE b CA 1
ATOM 2364 C C . ILE B 2 99 ? 170.261 174.143 164.552 1.00 184.61 358 ILE b C 1
ATOM 2365 O O . ILE B 2 99 ? 171.213 174.936 164.534 1.00 184.61 358 ILE b O 1
ATOM 2370 N N . MET B 2 100 ? 169.067 174.456 164.046 1.00 180.10 359 MET b N 1
ATOM 2371 C CA . MET B 2 100 ? 168.792 175.791 163.534 1.00 180.10 359 MET b CA 1
ATOM 2372 C C . MET B 2 100 ? 168.579 176.817 164.635 1.00 180.10 359 MET b C 1
ATOM 2373 O O . MET B 2 100 ? 168.644 178.019 164.356 1.00 180.10 359 MET b O 1
ATOM 2378 N N . GLY B 2 101 ? 168.339 176.384 165.869 1.00 178.87 360 GLY b N 1
ATOM 2379 C CA . GLY B 2 101 ? 167.884 177.285 166.901 1.00 178.87 360 GLY b CA 1
ATOM 2380 C C . GLY B 2 101 ? 166.400 177.563 166.865 1.00 178.87 360 GLY b C 1
ATOM 2381 O O . GLY B 2 101 ? 165.907 178.320 167.711 1.00 178.87 360 GLY b O 1
ATOM 2382 N N . ILE B 2 102 ? 165.675 176.983 165.916 1.00 172.64 361 ILE b N 1
ATOM 2383 C CA . ILE B 2 102 ? 164.220 177.156 165.866 1.00 172.64 361 ILE b CA 1
ATOM 2384 C C . ILE B 2 102 ? 163.605 176.525 167.108 1.00 172.64 361 ILE b C 1
ATOM 2385 O O . ILE B 2 102 ? 164.110 175.490 167.580 1.00 172.64 361 ILE b O 1
ATOM 2390 N N . PRO B 2 103 ? 162.544 177.092 167.684 1.00 168.86 362 PRO b N 1
ATOM 2391 C CA . PRO B 2 103 ? 161.804 176.349 168.713 1.00 168.86 362 PRO b CA 1
ATOM 2392 C C . PRO B 2 103 ? 161.310 175.028 168.148 1.00 168.86 362 PRO b C 1
ATOM 2393 O O . PRO B 2 103 ? 160.536 174.992 167.189 1.00 168.86 362 PRO b O 1
ATOM 2397 N N . TYR B 2 104 ? 161.759 173.935 168.757 1.00 161.01 363 TYR b N 1
ATOM 2398 C CA . TYR B 2 104 ? 161.567 172.597 168.224 1.00 161.01 363 TYR b CA 1
ATOM 2399 C C . TYR B 2 104 ? 160.764 171.751 169.203 1.00 161.01 363 TYR b C 1
ATOM 2400 O O . TYR B 2 104 ? 160.673 172.055 170.394 1.00 161.01 363 TYR b O 1
ATOM 2409 N N . CYS B 2 105 ? 160.173 170.680 168.680 1.00 154.09 364 CYS b N 1
ATOM 2410 C CA . CYS B 2 105 ? 159.325 169.793 169.470 1.00 154.09 364 CYS b CA 1
ATOM 2411 C C . CYS B 2 105 ? 160.198 168.705 170.084 1.00 154.09 364 CYS b C 1
ATOM 2412 O O . CYS B 2 105 ? 160.754 167.869 169.364 1.00 154.09 364 CYS b O 1
ATOM 2415 N N . ASN B 2 106 ? 160.316 168.713 171.413 1.00 145.38 365 ASN b N 1
ATOM 2416 C CA . ASN B 2 106 ? 161.111 167.728 172.133 1.00 145.38 365 ASN b CA 1
ATOM 2417 C C . ASN B 2 106 ? 160.247 166.745 172.917 1.00 145.38 365 ASN b C 1
ATOM 2418 O O . ASN B 2 106 ? 160.730 166.120 173.867 1.00 145.38 365 ASN b O 1
ATOM 2423 N N . TYR B 2 107 ? 158.983 166.582 172.521 1.00 140.94 366 TYR b N 1
ATOM 2424 C CA . TYR B 2 107 ? 158.086 165.580 173.094 1.00 140.94 366 TYR b CA 1
ATOM 2425 C C . TYR B 2 107 ? 157.941 165.792 174.605 1.00 140.94 366 TYR b C 1
ATOM 2426 O O . TYR B 2 107 ? 158.349 164.981 175.436 1.00 140.94 366 TYR b O 1
ATOM 2435 N N . SER B 2 108 ? 157.331 166.927 174.921 1.00 144.97 367 SER b N 1
ATOM 2436 C CA . SER B 2 108 ? 157.218 167.441 176.280 1.00 144.97 367 SER b CA 1
ATOM 2437 C C . SER B 2 108 ? 155.887 168.181 176.369 1.00 144.97 367 SER b C 1
ATOM 2438 O O . SER B 2 108 ? 154.965 167.900 175.597 1.00 144.97 367 SER b O 1
ATOM 2441 N N . LYS B 2 109 ? 155.771 169.089 177.344 1.00 145.77 368 LYS b N 1
ATOM 2442 C CA . LYS B 2 109 ? 154.551 169.853 177.603 1.00 145.77 368 LYS b CA 1
ATOM 2443 C C . LYS B 2 109 ? 153.798 170.207 176.326 1.00 145.77 368 LYS b C 1
ATOM 2444 O O . LYS B 2 109 ? 154.394 170.671 175.349 1.00 145.77 368 LYS b O 1
ATOM 2450 N N . TYR B 2 110 ? 152.492 169.951 176.319 1.00 147.52 369 TYR b N 1
ATOM 2451 C CA . TYR B 2 110 ? 151.635 170.197 175.170 1.00 147.52 369 TYR b CA 1
ATOM 2452 C C . TYR B 2 110 ? 150.575 171.227 175.532 1.00 147.52 369 TYR b C 1
ATOM 2453 O O . TYR B 2 110 ? 150.104 171.283 176.673 1.00 147.52 369 TYR b O 1
ATOM 2462 N N . TRP B 2 111 ? 150.203 172.040 174.549 1.00 152.23 370 TRP b N 1
ATOM 2463 C CA . TRP B 2 111 ? 149.193 173.074 174.716 1.00 152.23 370 TRP b CA 1
ATOM 2464 C C . TRP B 2 111 ? 147.940 172.694 173.940 1.00 152.23 370 TRP b C 1
ATOM 2465 O O . TRP B 2 111 ? 148.020 172.237 172.796 1.00 152.23 370 TRP b O 1
ATOM 2476 N N . TYR B 2 112 ? 146.784 172.880 174.573 1.00 153.12 371 TYR b N 1
ATOM 2477 C CA . TYR B 2 112 ? 145.510 172.523 173.967 1.00 153.12 371 TYR b CA 1
ATOM 2478 C C . TYR B 2 112 ? 144.433 173.457 174.494 1.00 153.12 371 TYR b C 1
ATOM 2479 O O . TYR B 2 112 ? 144.537 173.984 175.605 1.00 153.12 371 TYR b O 1
ATOM 2488 N N . LEU B 2 113 ? 143.393 173.649 173.687 1.00 167.91 372 LEU b N 1
ATOM 2489 C CA . LEU B 2 113 ? 142.280 174.515 174.050 1.00 167.91 372 LEU b CA 1
ATOM 2490 C C . LEU B 2 113 ? 141.181 173.688 174.704 1.00 167.91 372 LEU b C 1
ATOM 2491 O O . LEU B 2 113 ? 140.770 172.654 174.168 1.00 167.91 372 LEU b O 1
ATOM 2496 N N . ASN B 2 114 ? 140.710 174.150 175.861 1.00 165.74 373 ASN b N 1
ATOM 2497 C CA . ASN B 2 114 ? 139.665 173.479 176.621 1.00 165.74 373 ASN b CA 1
ATOM 2498 C C . ASN B 2 114 ? 138.450 174.390 176.707 1.00 165.74 373 ASN b C 1
ATOM 2499 O O . ASN B 2 114 ? 138.581 175.580 177.014 1.00 165.74 373 ASN b O 1
ATOM 2504 N N . HIS B 2 115 ? 137.244 173.913 176.409 1.00 179.16 374 HIS b N 1
ATOM 2505 C CA . HIS B 2 115 ? 136.042 174.804 176.392 1.00 179.16 374 HIS b CA 1
ATOM 2506 C C . HIS B 2 115 ? 135.175 174.564 177.616 1.00 179.16 374 HIS b C 1
ATOM 2507 O O . HIS B 2 115 ? 134.242 173.743 177.577 1.00 179.16 374 HIS b O 1
ATOM 2514 N N . THR B 2 116 ? 135.461 175.293 178.683 1.00 179.78 375 THR b N 1
ATOM 2515 C CA . THR B 2 116 ? 134.710 175.145 179.944 1.00 179.78 375 THR b CA 1
ATOM 2516 C C . THR B 2 116 ? 133.247 175.315 179.562 1.00 179.78 375 THR b C 1
ATOM 2517 O O . THR B 2 116 ? 133.003 176.268 178.820 1.00 179.78 375 THR b O 1
ATOM 2521 N N . THR B 2 117 ? 132.375 174.399 179.976 1.00 180.18 376 THR b N 1
ATOM 2522 C CA . THR B 2 117 ? 130.912 174.424 179.736 1.00 180.18 376 THR b CA 1
ATOM 2523 C C . THR B 2 117 ? 130.557 173.280 178.804 1.00 180.18 376 THR b C 1
ATOM 2524 O O . THR B 2 117 ? 129.362 172.994 178.675 1.00 180.18 376 THR b O 1
ATOM 2528 N N . THR B 2 118 ? 131.552 172.680 178.165 1.00 173.97 377 THR b N 1
ATOM 2529 C CA . THR B 2 118 ? 131.318 171.565 177.217 1.00 173.97 377 THR b CA 1
ATOM 2530 C C . THR B 2 118 ? 132.323 170.450 177.473 1.00 173.97 377 THR b C 1
ATOM 2531 O O . THR B 2 118 ? 131.875 169.385 177.897 1.00 173.97 377 THR b O 1
ATOM 2535 N N . GLY B 2 119 ? 133.610 170.684 177.254 1.00 171.53 378 GLY b N 1
ATOM 2536 C CA . GLY B 2 119 ? 134.621 169.615 177.350 1.00 171.53 378 GLY b CA 1
ATOM 2537 C C . GLY B 2 119 ? 135.137 169.293 175.971 1.00 171.53 378 GLY b C 1
ATOM 2538 O O . GLY B 2 119 ? 135.550 168.159 175.736 1.00 171.53 378 GLY b O 1
ATOM 2539 N N . ARG B 2 120 ? 135.081 170.268 175.090 1.00 181.81 379 ARG b N 1
ATOM 2540 C CA . ARG B 2 120 ? 135.540 170.092 173.704 1.00 181.81 379 ARG b CA 1
ATOM 2541 C C . ARG B 2 120 ? 137.015 170.431 173.696 1.00 181.81 379 ARG b C 1
ATOM 2542 O O . ARG B 2 120 ? 137.370 171.546 173.350 1.00 181.81 379 ARG b O 1
ATOM 2550 N N . THR B 2 121 ? 137.836 169.497 174.111 1.00 171.65 380 THR b N 1
ATOM 2551 C CA . THR B 2 121 ? 139.295 169.696 174.149 1.00 171.65 380 THR b CA 1
ATOM 2552 C C . THR B 2 121 ? 139.870 169.568 172.759 1.00 171.65 380 THR b C 1
ATOM 2553 O O . THR B 2 121 ? 139.947 168.454 172.264 1.00 171.65 380 THR b O 1
ATOM 2557 N N . SER B 2 122 ? 140.275 170.654 172.153 1.00 165.51 381 SER b N 1
ATOM 2558 C CA . SER B 2 122 ? 140.996 170.484 170.904 1.00 165.51 381 SER b CA 1
ATOM 2559 C C . SER B 2 122 ? 142.089 169.436 171.074 1.00 165.51 381 SER b C 1
ATOM 2560 O O . SER B 2 122 ? 142.479 169.082 172.190 1.00 165.51 381 SER b O 1
ATOM 2563 N N . LEU B 2 123 ? 142.574 168.931 169.953 1.00 159.77 382 LEU b N 1
ATOM 2564 C CA . LEU B 2 123 ? 143.674 167.977 169.986 1.00 159.77 382 LEU b CA 1
ATOM 2565 C C . LEU B 2 123 ? 144.964 168.710 170.339 1.00 159.77 382 LEU b C 1
ATOM 2566 O O . LEU B 2 123 ? 145.316 169.676 169.649 1.00 159.77 382 LEU b O 1
ATOM 2571 N N . PRO B 2 124 ? 145.695 168.310 171.382 1.00 149.25 383 PRO b N 1
ATOM 2572 C CA . PRO B 2 124 ? 146.903 169.063 171.747 1.00 149.25 383 PRO b CA 1
ATOM 2573 C C . PRO B 2 124 ? 147.960 169.010 170.653 1.00 149.25 383 PRO b C 1
ATOM 2574 O O . PRO B 2 124 ? 148.288 167.942 170.131 1.00 149.25 383 PRO b O 1
ATOM 2578 N N . LYS B 2 125 ? 148.493 170.181 170.313 1.00 151.37 384 LYS b N 1
ATOM 2579 C CA . LYS B 2 125 ? 149.668 170.288 169.467 1.00 151.37 384 LYS b CA 1
ATOM 2580 C C . LYS B 2 125 ? 150.910 170.326 170.356 1.00 151.37 384 LYS b C 1
ATOM 2581 O O . LYS B 2 125 ? 150.826 170.209 171.581 1.00 151.37 384 LYS b O 1
ATOM 2587 N N . CYS B 2 126 ? 152.080 170.493 169.745 1.00 157.10 385 CYS b N 1
ATOM 2588 C CA . CYS B 2 126 ? 153.336 170.455 170.481 1.00 157.10 385 CYS b CA 1
ATOM 2589 C C . CYS B 2 126 ? 153.768 171.859 170.879 1.00 157.10 385 CYS b C 1
ATOM 2590 O O . CYS B 2 126 ? 153.835 172.760 170.037 1.00 157.10 385 CYS b O 1
ATOM 2593 N N . TRP B 2 127 ? 154.065 172.037 172.165 1.00 146.72 386 TRP b N 1
ATOM 2594 C CA . TRP B 2 127 ? 154.629 173.285 172.671 1.00 146.72 386 TRP b CA 1
ATOM 2595 C C . TRP B 2 127 ? 156.114 173.285 172.340 1.00 146.72 386 TRP b C 1
ATOM 2596 O O . TRP B 2 127 ? 156.927 172.699 173.058 1.00 146.72 386 TRP b O 1
ATOM 2607 N N . LEU B 2 128 ? 156.471 173.941 171.240 1.00 160.93 387 LEU b N 1
ATOM 2608 C CA . LEU B 2 128 ? 157.857 173.955 170.798 1.00 160.93 387 LEU b CA 1
ATOM 2609 C C . LEU B 2 128 ? 158.740 174.640 171.834 1.00 160.93 387 LEU b C 1
ATOM 2610 O O . LEU B 2 128 ? 158.335 175.615 172.473 1.00 160.93 387 LEU b O 1
ATOM 2615 N N . VAL B 2 129 ? 159.954 174.119 172.001 1.00 160.37 388 VAL b N 1
ATOM 2616 C CA . VAL B 2 129 ? 160.899 174.596 173.004 1.00 160.37 388 VAL b CA 1
ATOM 2617 C C . VAL B 2 129 ? 162.144 175.115 172.299 1.00 160.37 388 VAL b C 1
ATOM 2618 O O . VAL B 2 129 ? 162.654 174.481 171.369 1.00 160.37 388 VAL b O 1
ATOM 2622 N N . SER B 2 130 ? 162.621 176.275 172.741 1.00 170.78 389 SER b N 1
ATOM 2623 C CA . SER B 2 130 ? 163.848 176.876 172.249 1.00 170.78 389 SER b CA 1
ATOM 2624 C C . SER B 2 130 ? 164.973 176.606 173.248 1.00 170.78 389 SER b C 1
ATOM 2625 O O . SER B 2 130 ? 164.812 175.846 174.208 1.00 170.78 389 SER b O 1
ATOM 2628 N N . ASN B 2 131 ? 166.132 177.232 173.026 1.00 179.29 390 ASN b N 1
ATOM 2629 C CA . ASN B 2 131 ? 167.260 177.010 173.930 1.00 179.29 390 ASN b CA 1
ATOM 2630 C C . ASN B 2 131 ? 166.932 177.501 175.333 1.00 179.29 390 ASN b C 1
ATOM 2631 O O . ASN B 2 131 ? 167.225 176.821 176.323 1.00 179.29 390 ASN b O 1
ATOM 2636 N N . GLY B 2 132 ? 166.322 178.679 175.435 1.00 172.33 391 GLY b N 1
ATOM 2637 C CA . GLY B 2 132 ? 165.955 179.249 176.716 1.00 172.33 391 GLY b CA 1
ATOM 2638 C C . GLY B 2 132 ? 164.580 178.819 177.181 1.00 172.33 391 GLY b C 1
ATOM 2639 O O . GLY B 2 132 ? 163.627 179.602 177.115 1.00 172.33 391 GLY b O 1
ATOM 2640 N N . SER B 2 133 ? 164.461 177.571 177.636 1.00 164.94 392 SER b N 1
ATOM 2641 C CA . SER B 2 133 ? 163.203 177.047 178.156 1.00 164.94 392 SER b CA 1
ATOM 2642 C C . SER B 2 133 ? 162.141 177.038 177.062 1.00 164.94 392 SER b C 1
ATOM 2643 O O . SER B 2 133 ? 162.450 177.263 175.888 1.00 164.94 392 SER b O 1
ATOM 2646 N N . TYR B 2 134 ? 160.890 176.774 177.433 1.00 155.55 393 TYR b N 1
ATOM 2647 C CA . TYR B 2 134 ? 159.808 176.781 176.464 1.00 155.55 393 TYR b CA 1
ATOM 2648 C C . TYR B 2 134 ? 159.511 178.208 176.013 1.00 155.55 393 TYR b C 1
ATOM 2649 O O . TYR B 2 134 ? 160.020 179.187 176.566 1.00 155.55 393 TYR b O 1
ATOM 2658 N N . LEU B 2 135 ? 158.669 178.318 174.990 1.00 156.88 394 LEU b N 1
ATOM 2659 C CA . LEU B 2 135 ? 158.161 179.622 174.595 1.00 156.88 394 LEU b CA 1
ATOM 2660 C C . LEU B 2 135 ? 157.292 180.190 175.710 1.00 156.88 394 LEU b C 1
ATOM 2661 O O . LEU B 2 135 ? 156.702 179.453 176.504 1.00 156.88 394 LEU b O 1
ATOM 2666 N N . ASN B 2 136 ? 157.214 181.517 175.767 1.00 185.22 395 ASN b N 1
ATOM 2667 C CA . ASN B 2 136 ? 156.544 182.202 176.866 1.00 185.22 395 ASN b CA 1
ATOM 2668 C C . ASN B 2 136 ? 155.034 182.314 176.673 1.00 185.22 395 ASN b C 1
ATOM 2669 O O . ASN B 2 136 ? 154.408 183.177 177.299 1.00 185.22 395 ASN b O 1
ATOM 2674 N N . GLU B 2 137 ? 154.438 181.476 175.827 1.00 182.63 396 GLU b N 1
ATOM 2675 C CA . GLU B 2 137 ? 153.007 181.356 175.580 1.00 182.63 396 GLU b CA 1
ATOM 2676 C C . GLU B 2 137 ? 152.477 182.503 174.719 1.00 182.63 396 GLU b C 1
ATOM 2677 O O . GLU B 2 137 ? 151.317 182.454 174.310 1.00 182.63 396 GLU b O 1
ATOM 2683 N N . THR B 2 138 ? 153.287 183.519 174.408 1.00 174.90 397 THR b N 1
ATOM 2684 C CA . THR B 2 138 ? 152.867 184.626 173.561 1.00 174.90 397 THR b CA 1
ATOM 2685 C C . THR B 2 138 ? 153.549 184.637 172.202 1.00 174.90 397 THR b C 1
ATOM 2686 O O . THR B 2 138 ? 153.077 185.336 171.300 1.00 174.90 397 THR b O 1
ATOM 2690 N N . HIS B 2 139 ? 154.638 183.884 172.034 1.00 173.28 398 HIS b N 1
ATOM 2691 C CA . HIS B 2 139 ? 155.332 183.844 170.753 1.00 173.28 398 HIS b CA 1
ATOM 2692 C C . HIS B 2 139 ? 154.500 183.183 169.661 1.00 173.28 398 HIS b C 1
ATOM 2693 O O . HIS B 2 139 ? 154.815 183.348 168.478 1.00 173.28 398 HIS b O 1
ATOM 2700 N N . PHE B 2 140 ? 153.456 182.442 170.027 1.00 179.36 399 PHE b N 1
ATOM 2701 C CA . PHE B 2 140 ? 152.594 181.749 169.076 1.00 179.36 399 PHE b CA 1
ATOM 2702 C C . PHE B 2 140 ? 151.129 181.962 169.430 1.00 179.36 399 PHE b C 1
ATOM 2703 O O . PHE B 2 140 ? 150.313 181.038 169.374 1.00 179.36 399 PHE b O 1
ATOM 2711 N N . SER B 2 141 ? 150.773 183.196 169.795 1.00 187.87 400 SER b N 1
ATOM 2712 C CA . SER B 2 141 ? 149.383 183.495 170.126 1.00 187.87 400 SER b CA 1
ATOM 2713 C C . SER B 2 141 ? 148.474 183.282 168.922 1.00 187.87 400 SER b C 1
ATOM 2714 O O . SER B 2 141 ? 147.364 182.755 169.058 1.00 187.87 400 SER b O 1
ATOM 2717 N N . ASP B 2 142 ? 148.927 183.689 167.734 1.00 193.53 401 ASP b N 1
ATOM 2718 C CA . ASP B 2 142 ? 148.117 183.510 166.533 1.00 193.53 401 ASP b CA 1
ATOM 2719 C C . ASP B 2 142 ? 147.835 182.035 166.276 1.00 193.53 401 ASP b C 1
ATOM 2720 O O . ASP B 2 142 ? 146.745 181.674 165.816 1.00 193.53 401 ASP b O 1
ATOM 2725 N N . ASP B 2 143 ? 148.808 181.166 166.563 1.00 187.95 402 ASP b N 1
ATOM 2726 C CA . ASP B 2 143 ? 148.598 179.736 166.366 1.00 187.95 402 ASP b CA 1
ATOM 2727 C C . ASP B 2 143 ? 147.472 179.219 167.250 1.00 187.95 402 ASP b C 1
ATOM 2728 O O . ASP B 2 143 ? 146.636 178.425 166.803 1.00 187.95 402 ASP b O 1
ATOM 2733 N N . ILE B 2 144 ? 147.432 179.657 168.510 1.00 180.91 403 ILE b N 1
ATOM 2734 C CA . ILE B 2 144 ? 146.352 179.243 169.400 1.00 180.91 403 ILE b CA 1
ATOM 2735 C C . ILE B 2 144 ? 145.019 179.768 168.885 1.00 180.91 403 ILE b C 1
ATOM 2736 O O . ILE B 2 144 ? 144.009 179.053 168.889 1.00 180.91 403 ILE b O 1
ATOM 2741 N N . GLU B 2 145 ? 144.993 181.025 168.436 1.00 196.58 404 GLU b N 1
ATOM 2742 C CA . GLU B 2 145 ? 143.746 181.615 167.960 1.00 196.58 404 GLU b CA 1
ATOM 2743 C C . GLU B 2 145 ? 143.202 180.876 166.745 1.00 196.58 404 GLU b C 1
ATOM 2744 O O . GLU B 2 145 ? 141.983 180.822 166.548 1.00 196.58 404 GLU b O 1
ATOM 2750 N N . GLN B 2 146 ? 144.082 180.307 165.918 1.00 194.22 405 GLN b N 1
ATOM 2751 C CA . GLN B 2 146 ? 143.616 179.521 164.780 1.00 194.22 405 GLN b CA 1
ATOM 2752 C C . GLN B 2 146 ? 142.797 178.325 165.246 1.00 194.22 405 GLN b C 1
ATOM 2753 O O . GLN B 2 146 ? 141.731 178.036 164.690 1.00 194.22 405 GLN b O 1
ATOM 2759 N N . GLN B 2 147 ? 143.280 177.617 166.269 1.00 184.14 406 GLN b N 1
ATOM 2760 C CA . GLN B 2 147 ? 142.514 176.508 166.823 1.00 184.14 406 GLN b CA 1
ATOM 2761 C C . GLN B 2 147 ? 141.211 176.997 167.443 1.00 184.14 406 GLN b C 1
ATOM 2762 O O . GLN B 2 147 ? 140.162 176.363 167.281 1.00 184.14 406 GLN b O 1
ATOM 2768 N N . ALA B 2 148 ? 141.260 178.122 168.161 1.00 195.34 407 ALA b N 1
ATOM 2769 C CA . ALA B 2 148 ? 140.053 178.648 168.792 1.00 195.34 407 ALA b CA 1
ATOM 2770 C C . ALA B 2 148 ? 138.995 178.992 167.752 1.00 195.34 407 ALA b C 1
ATOM 2771 O O . ALA B 2 148 ? 137.815 178.667 167.925 1.00 195.34 407 ALA b O 1
ATOM 2773 N N . ASP B 2 149 ? 139.398 179.650 166.664 1.00 203.92 408 ASP b N 1
ATOM 2774 C CA . ASP B 2 149 ? 138.463 179.905 165.575 1.00 203.92 408 ASP b CA 1
ATOM 2775 C C . ASP B 2 149 ? 138.074 178.615 164.866 1.00 203.92 408 ASP b C 1
ATOM 2776 O O . ASP B 2 149 ? 136.935 178.482 164.404 1.00 203.92 408 ASP b O 1
ATOM 2781 N N . ASN B 2 150 ? 139.001 177.658 164.769 1.00 207.16 409 ASN b N 1
ATOM 2782 C CA . ASN B 2 150 ? 138.683 176.385 164.134 1.00 207.16 409 ASN b CA 1
ATOM 2783 C C . ASN B 2 150 ? 137.628 175.617 164.919 1.00 207.16 409 ASN b C 1
ATOM 2784 O O . ASN B 2 150 ? 136.852 174.855 164.332 1.00 207.16 409 ASN b O 1
ATOM 2789 N N . MET B 2 151 ? 137.582 175.797 166.241 1.00 199.36 410 MET b N 1
ATOM 2790 C CA . MET B 2 151 ? 136.513 175.183 167.023 1.00 199.36 410 MET b CA 1
ATOM 2791 C C . MET B 2 151 ? 135.152 175.718 166.602 1.00 199.36 410 MET b C 1
ATOM 2792 O O . MET B 2 151 ? 134.177 174.961 166.523 1.00 199.36 410 MET b O 1
ATOM 2797 N N . ILE B 2 152 ? 135.063 177.021 166.324 1.00 211.94 411 ILE b N 1
ATOM 2798 C CA . ILE B 2 152 ? 133.805 177.577 165.835 1.00 211.94 411 ILE b CA 1
ATOM 2799 C C . ILE B 2 152 ? 133.457 176.971 164.484 1.00 211.94 411 ILE b C 1
ATOM 2800 O O . ILE B 2 152 ? 132.277 176.775 164.166 1.00 211.94 411 ILE b O 1
ATOM 2805 N N . THR B 2 153 ? 134.466 176.676 163.662 1.00 217.29 412 THR b N 1
ATOM 2806 C CA . THR B 2 153 ? 134.211 175.948 162.424 1.00 217.29 412 THR b CA 1
ATOM 2807 C C . THR B 2 153 ? 133.668 174.554 162.716 1.00 217.29 412 THR b C 1
ATOM 2808 O O . THR B 2 153 ? 132.747 174.083 162.038 1.00 217.29 412 THR b O 1
ATOM 2812 N N . GLU B 2 154 ? 134.226 173.878 163.724 1.00 216.46 413 GLU b N 1
ATOM 2813 C CA . GLU B 2 154 ? 133.709 172.574 164.123 1.00 216.46 413 GLU b CA 1
ATOM 2814 C C . GLU B 2 154 ? 132.371 172.684 164.842 1.00 216.46 413 GLU b C 1
ATOM 2815 O O . GLU B 2 154 ? 131.627 171.699 164.893 1.00 216.46 413 GLU b O 1
ATOM 2821 N N . MET B 2 155 ? 132.051 173.855 165.398 1.00 223.58 414 MET b N 1
ATOM 2822 C CA . MET B 2 155 ? 130.737 174.056 165.999 1.00 223.58 414 MET b CA 1
ATOM 2823 C C . MET B 2 155 ? 129.646 173.904 164.949 1.00 223.58 414 MET b C 1
ATOM 2824 O O . MET B 2 155 ? 128.596 173.306 165.214 1.00 223.58 414 MET b O 1
ATOM 2829 N N . LEU B 2 156 ? 129.883 174.427 163.743 1.00 231.06 415 LEU b N 1
ATOM 2830 C CA . LEU B 2 156 ? 128.879 174.343 162.687 1.00 231.06 415 LEU b CA 1
ATOM 2831 C C . LEU B 2 156 ? 128.536 172.894 162.369 1.00 231.06 415 LEU b C 1
ATOM 2832 O O . LEU B 2 156 ? 127.363 172.554 162.174 1.00 231.06 415 LEU b O 1
ATOM 2837 N N . GLN B 2 157 ? 129.547 172.024 162.309 1.00 246.32 416 GLN b N 1
ATOM 2838 C CA . GLN B 2 157 ? 129.282 170.603 162.107 1.00 246.32 416 GLN b CA 1
ATOM 2839 C C . GLN B 2 157 ? 128.482 170.026 163.268 1.00 246.32 416 GLN b C 1
ATOM 2840 O O . GLN B 2 157 ? 127.547 169.244 163.060 1.00 246.32 416 GLN b O 1
ATOM 2846 N N . LYS B 2 158 ? 128.838 170.399 164.500 1.00 241.43 417 LYS b N 1
ATOM 2847 C CA . LYS B 2 158 ? 128.108 169.904 165.662 1.00 241.43 417 LYS b CA 1
ATOM 2848 C C . LYS B 2 158 ? 126.659 170.376 165.646 1.00 241.43 417 LYS b C 1
ATOM 2849 O O . LYS B 2 158 ? 125.742 169.598 165.936 1.00 241.43 417 LYS b O 1
ATOM 2855 N N . GLU B 2 159 ? 126.435 171.644 165.311 1.00 240.50 418 GLU b N 1
ATOM 2856 C CA . GLU B 2 159 ? 125.091 172.217 165.280 1.00 240.50 418 GLU b CA 1
ATOM 2857 C C . GLU B 2 159 ? 124.706 172.609 163.859 1.00 240.50 418 GLU b C 1
ATOM 2858 O O . GLU B 2 159 ? 124.763 171.791 162.941 1.00 240.50 418 GLU b O 1
ATOM 2864 N N . THR C 1 1 ? 145.671 178.693 128.434 1.00 237.42 59 THR A N 1
ATOM 2865 C CA . THR C 1 1 ? 144.579 178.311 129.321 1.00 237.42 59 THR A CA 1
ATOM 2866 C C . THR C 1 1 ? 143.232 178.524 128.637 1.00 237.42 59 THR A C 1
ATOM 2867 O O . THR C 1 1 ? 143.132 179.282 127.672 1.00 237.42 59 THR A O 1
ATOM 2871 N N . SER C 1 2 ? 142.199 177.851 129.141 1.00 235.18 60 SER A N 1
ATOM 2872 C CA . SER C 1 2 ? 140.864 177.926 128.566 1.00 235.18 60 SER A CA 1
ATOM 2873 C C . SER C 1 2 ? 139.833 178.008 129.682 1.00 235.18 60 SER A C 1
ATOM 2874 O O . SER C 1 2 ? 140.074 177.561 130.806 1.00 235.18 60 SER A O 1
ATOM 2877 N N . LEU C 1 3 ? 138.678 178.583 129.355 1.00 224.40 61 LEU A N 1
ATOM 2878 C CA . LEU C 1 3 ? 137.611 178.737 130.335 1.00 224.40 61 LEU A CA 1
ATOM 2879 C C . LEU C 1 3 ? 136.913 177.402 130.570 1.00 224.40 61 LEU A C 1
ATOM 2880 O O . LEU C 1 3 ? 136.449 176.757 129.624 1.00 224.40 61 LEU A O 1
ATOM 2885 N N . TYR C 1 4 ? 136.832 176.997 131.837 1.00 219.73 62 TYR A N 1
ATOM 2886 C CA . TYR C 1 4 ? 136.187 175.751 132.239 1.00 219.73 62 TYR A CA 1
ATOM 2887 C C . TYR C 1 4 ? 135.098 176.069 133.249 1.00 219.73 62 TYR A C 1
ATOM 2888 O O . TYR C 1 4 ? 135.355 176.747 134.250 1.00 219.73 62 TYR A O 1
ATOM 2897 N N . LYS C 1 5 ? 133.885 175.584 132.985 1.00 222.70 63 LYS A N 1
ATOM 2898 C CA . LYS C 1 5 ? 132.704 175.742 133.827 1.00 222.70 63 LYS A CA 1
ATOM 2899 C C . LYS C 1 5 ? 132.187 177.175 133.868 1.00 222.70 63 LYS A C 1
ATOM 2900 O O . LYS C 1 5 ? 131.182 177.432 134.541 1.00 222.70 63 LYS A O 1
ATOM 2906 N N . GLY C 1 6 ? 132.831 178.117 133.182 1.00 228.74 64 GLY A N 1
ATOM 2907 C CA . GLY C 1 6 ? 132.380 179.494 133.178 1.00 228.74 64 GLY A CA 1
ATOM 2908 C C . GLY C 1 6 ? 132.707 180.246 134.453 1.00 228.74 64 GLY A C 1
ATOM 2909 O O . GLY C 1 6 ? 133.347 181.302 134.412 1.00 228.74 64 GLY A O 1
ATOM 2910 N N . VAL C 1 7 ? 132.269 179.712 135.594 1.00 219.82 65 VAL A N 1
ATOM 2911 C CA . VAL C 1 7 ? 132.448 180.414 136.862 1.00 219.82 65 VAL A CA 1
ATOM 2912 C C . VAL C 1 7 ? 133.928 180.532 137.214 1.00 219.82 65 VAL A C 1
ATOM 2913 O O . VAL C 1 7 ? 134.362 181.544 137.779 1.00 219.82 65 VAL A O 1
ATOM 2917 N N . TYR C 1 8 ? 134.722 179.515 136.889 1.00 214.49 66 TYR A N 1
ATOM 2918 C CA . TYR C 1 8 ? 136.127 179.457 137.268 1.00 214.49 66 TYR A CA 1
ATOM 2919 C C . TYR C 1 8 ? 137.014 179.636 136.044 1.00 214.49 66 TYR A C 1
ATOM 2920 O O . TYR C 1 8 ? 136.693 179.149 134.955 1.00 214.49 66 TYR A O 1
ATOM 2929 N N . GLU C 1 9 ? 138.131 180.334 136.235 1.00 215.14 67 GLU A N 1
ATOM 2930 C CA . GLU C 1 9 ? 139.096 180.609 135.180 1.00 215.14 67 GLU A CA 1
ATOM 2931 C C . GLU C 1 9 ? 140.397 179.874 135.472 1.00 215.14 67 GLU A C 1
ATOM 2932 O O . GLU C 1 9 ? 140.883 179.880 136.607 1.00 215.14 67 GLU A O 1
ATOM 2938 N N . LEU C 1 10 ? 140.954 179.242 134.443 1.00 210.21 68 LEU A N 1
ATOM 2939 C CA . LEU C 1 10 ? 142.185 178.479 134.592 1.00 210.21 68 LEU A CA 1
ATOM 2940 C C . LEU C 1 10 ? 143.397 179.401 134.570 1.00 210.21 68 LEU A C 1
ATOM 2941 O O . LEU C 1 10 ? 143.458 180.354 133.788 1.00 210.21 68 LEU A O 1
ATOM 2946 N N . GLN C 1 11 ? 144.364 179.107 135.437 1.00 203.04 69 GLN A N 1
ATOM 2947 C CA . GLN C 1 11 ? 145.595 179.878 135.529 1.00 203.04 69 GLN A CA 1
ATOM 2948 C C . GLN C 1 11 ? 146.770 178.923 135.680 1.00 203.04 69 GLN A C 1
ATOM 2949 O O . GLN C 1 11 ? 146.615 177.779 136.113 1.00 203.04 69 GLN A O 1
ATOM 2955 N N . THR C 1 12 ? 147.954 179.411 135.313 1.00 180.12 70 THR A N 1
ATOM 2956 C CA . THR C 1 12 ? 149.178 178.625 135.364 1.00 180.12 70 THR A CA 1
ATOM 2957 C C . THR C 1 12 ? 150.295 179.452 135.981 1.00 180.12 70 THR A C 1
ATOM 2958 O O . THR C 1 12 ? 150.274 180.685 135.940 1.00 180.12 70 THR A O 1
ATOM 2962 N N . LEU C 1 13 ? 151.273 178.756 136.558 1.00 169.49 71 LEU A N 1
ATOM 2963 C CA . LEU C 1 13 ? 152.441 179.392 137.146 1.00 169.49 71 LEU A CA 1
ATOM 2964 C C . LEU C 1 13 ? 153.676 178.577 136.794 1.00 169.49 71 LEU A C 1
ATOM 2965 O O . LEU C 1 13 ? 153.588 177.398 136.444 1.00 169.49 71 LEU A O 1
ATOM 2970 N N . GLU C 1 14 ? 154.834 179.226 136.889 1.00 176.67 72 GLU A N 1
ATOM 2971 C CA . GLU C 1 14 ? 156.115 178.585 136.617 1.00 176.67 72 GLU A CA 1
ATOM 2972 C C . GLU C 1 14 ? 157.099 179.014 137.692 1.00 176.67 72 GLU A C 1
ATOM 2973 O O . GLU C 1 14 ? 157.371 180.209 137.844 1.00 176.67 72 GLU A O 1
ATOM 2979 N N . LEU C 1 15 ? 157.623 178.046 138.439 1.00 164.53 73 LEU A N 1
ATOM 2980 C CA . LEU C 1 15 ? 158.566 178.323 139.514 1.00 164.53 73 LEU A CA 1
ATOM 2981 C C . LEU C 1 15 ? 159.977 178.416 138.950 1.00 164.53 73 LEU A C 1
ATOM 2982 O O . LEU C 1 15 ? 160.429 177.514 138.238 1.00 164.53 73 LEU A O 1
ATOM 2987 N N . ASN C 1 16 ? 160.667 179.507 139.272 1.00 172.00 74 ASN A N 1
ATOM 2988 C CA . ASN C 1 16 ? 162.055 179.698 138.856 1.00 172.00 74 ASN A CA 1
ATOM 2989 C C . ASN C 1 16 ? 162.947 179.004 139.873 1.00 172.00 74 ASN A C 1
ATOM 2990 O O . ASN C 1 16 ? 163.324 179.575 140.897 1.00 172.00 74 ASN A O 1
ATOM 2995 N N . MET C 1 17 ? 163.295 177.749 139.587 1.00 180.42 75 MET A N 1
ATOM 2996 C CA . MET C 1 17 ? 164.169 176.973 140.464 1.00 180.42 75 MET A CA 1
ATOM 2997 C C . MET C 1 17 ? 165.629 177.381 140.248 1.00 180.42 75 MET A C 1
ATOM 2998 O O . MET C 1 17 ? 166.486 176.589 139.858 1.00 180.42 75 MET A O 1
ATOM 3003 N N . GLU C 1 18 ? 165.895 178.661 140.516 1.00 172.56 76 GLU A N 1
ATOM 3004 C CA . GLU C 1 18 ? 167.229 179.228 140.411 1.00 172.56 76 GLU A CA 1
ATOM 3005 C C . GLU C 1 18 ? 167.700 179.898 141.691 1.00 172.56 76 GLU A C 1
ATOM 3006 O O . GLU C 1 18 ? 168.883 180.238 141.786 1.00 172.56 76 GLU A O 1
ATOM 3012 N N . THR C 1 19 ? 166.816 180.114 142.667 1.00 167.87 77 THR A N 1
ATOM 3013 C CA . THR C 1 19 ? 167.237 180.583 143.981 1.00 167.87 77 THR A CA 1
ATOM 3014 C C . THR C 1 19 ? 167.726 179.455 144.879 1.00 167.87 77 THR A C 1
ATOM 3015 O O . THR C 1 19 ? 168.226 179.731 145.974 1.00 167.87 77 THR A O 1
ATOM 3019 N N . LEU C 1 20 ? 167.586 178.201 144.449 1.00 170.66 78 LEU A N 1
ATOM 3020 C CA . LEU C 1 20 ? 168.090 177.052 145.200 1.00 170.66 78 LEU A CA 1
ATOM 3021 C C . LEU C 1 20 ? 169.558 176.802 144.843 1.00 170.66 78 LEU A C 1
ATOM 3022 O O . LEU C 1 20 ? 169.939 175.765 144.302 1.00 170.66 78 LEU A O 1
ATOM 3027 N N . ASN C 1 21 ? 170.390 177.791 145.170 1.00 179.71 79 ASN A N 1
ATOM 3028 C CA . ASN C 1 21 ? 171.790 177.807 144.769 1.00 179.71 79 ASN A CA 1
ATOM 3029 C C . ASN C 1 21 ? 172.729 177.454 145.915 1.00 179.71 79 ASN A C 1
ATOM 3030 O O . ASN C 1 21 ? 173.520 176.514 145.800 1.00 179.71 79 ASN A O 1
ATOM 3035 N N . MET C 1 22 ? 172.660 178.187 147.027 1.00 190.45 80 MET A N 1
ATOM 3036 C CA . MET C 1 22 ? 173.602 178.024 148.126 1.00 190.45 80 MET A CA 1
ATOM 3037 C C . MET C 1 22 ? 173.077 177.105 149.221 1.00 190.45 80 MET A C 1
ATOM 3038 O O . MET C 1 22 ? 173.486 177.245 150.382 1.00 190.45 80 MET A O 1
ATOM 3043 N N . THR C 1 23 ? 172.176 176.177 148.893 1.00 189.66 81 THR A N 1
ATOM 3044 C CA . THR C 1 23 ? 171.686 175.228 149.886 1.00 189.66 81 THR A CA 1
ATOM 3045 C C . THR C 1 23 ? 171.709 173.795 149.360 1.00 189.66 81 THR A C 1
ATOM 3046 O O . THR C 1 23 ? 171.826 172.851 150.147 1.00 189.66 81 THR A O 1
ATOM 3050 N N . MET C 1 24 ? 171.599 173.612 148.047 1.00 187.37 82 MET A N 1
ATOM 3051 C CA . MET C 1 24 ? 171.677 172.283 147.455 1.00 187.37 82 MET A CA 1
ATOM 3052 C C . MET C 1 24 ? 172.046 172.429 145.985 1.00 187.37 82 MET A C 1
ATOM 3053 O O . MET C 1 24 ? 171.911 173.517 145.414 1.00 187.37 82 MET A O 1
ATOM 3058 N N . PRO C 1 25 ? 172.509 171.355 145.344 1.00 184.05 83 PRO A N 1
ATOM 3059 C CA . PRO C 1 25 ? 172.885 171.447 143.928 1.00 184.05 83 PRO A CA 1
ATOM 3060 C C . PRO C 1 25 ? 171.662 171.525 143.026 1.00 184.05 83 PRO A C 1
ATOM 3061 O O . PRO C 1 25 ? 170.521 171.316 143.441 1.00 184.05 83 PRO A O 1
ATOM 3065 N N . LEU C 1 26 ? 171.927 171.839 141.759 1.00 190.53 84 LEU A N 1
ATOM 3066 C CA . LEU C 1 26 ? 170.906 171.913 140.724 1.00 190.53 84 LEU A CA 1
ATOM 3067 C C . LEU C 1 26 ? 171.449 171.274 139.454 1.00 190.53 84 LEU A C 1
ATOM 3068 O O . LEU C 1 26 ? 172.599 171.518 139.076 1.00 190.53 84 LEU A O 1
ATOM 3073 N N . SER C 1 27 ? 170.619 170.469 138.790 1.00 200.30 85 SER A N 1
ATOM 3074 C CA . SER C 1 27 ? 171.034 169.680 137.639 1.00 200.30 85 SER A CA 1
ATOM 3075 C C . SER C 1 27 ? 170.233 170.071 136.402 1.00 200.30 85 SER A C 1
ATOM 3076 O O . SER C 1 27 ? 169.120 170.595 136.496 1.00 200.30 85 SER A O 1
ATOM 3079 N N . CYS C 1 28 ? 170.814 169.804 135.235 1.00 200.48 86 CYS A N 1
ATOM 3080 C CA . CYS C 1 28 ? 170.196 170.143 133.956 1.00 200.48 86 CYS A CA 1
ATOM 3081 C C . CYS C 1 28 ? 170.784 169.233 132.881 1.00 200.48 86 CYS A C 1
ATOM 3082 O O . CYS C 1 28 ? 171.439 168.230 133.183 1.00 200.48 86 CYS A O 1
ATOM 3085 N N . THR C 1 29 ? 170.538 169.581 131.618 1.00 206.07 87 THR A N 1
ATOM 3086 C CA . THR C 1 29 ? 171.163 168.904 130.488 1.00 206.07 87 THR A CA 1
ATOM 3087 C C . THR C 1 29 ? 171.250 169.885 129.328 1.00 206.07 87 THR A C 1
ATOM 3088 O O . THR C 1 29 ? 170.288 170.610 129.060 1.00 206.07 87 THR A O 1
ATOM 3092 N N . LYS C 1 30 ? 172.407 169.930 128.663 1.00 215.12 88 LYS A N 1
ATOM 3093 C CA . LYS C 1 30 ? 172.564 170.836 127.524 1.00 215.12 88 LYS A CA 1
ATOM 3094 C C . LYS C 1 30 ? 172.012 170.208 126.247 1.00 215.12 88 LYS A C 1
ATOM 3095 O O . LYS C 1 30 ? 171.015 170.678 125.692 1.00 215.12 88 LYS A O 1
ATOM 3101 N N . ASN C 1 31 ? 172.651 169.141 125.765 1.00 230.47 89 ASN A N 1
ATOM 3102 C CA . ASN C 1 31 ? 172.128 168.415 124.608 1.00 230.47 89 ASN A CA 1
ATOM 3103 C C . ASN C 1 31 ? 172.766 167.033 124.555 1.00 230.47 89 ASN A C 1
ATOM 3104 O O . ASN C 1 31 ? 173.944 166.908 124.207 1.00 230.47 89 ASN A O 1
ATOM 3109 N N . ASN C 1 32 ? 171.998 166.011 124.937 1.00 230.83 90 ASN A N 1
ATOM 3110 C CA . ASN C 1 32 ? 172.209 164.591 124.630 1.00 230.83 90 ASN A CA 1
ATOM 3111 C C . ASN C 1 32 ? 173.523 163.983 125.117 1.00 230.83 90 ASN A C 1
ATOM 3112 O O . ASN C 1 32 ? 173.729 162.777 124.947 1.00 230.83 90 ASN A O 1
ATOM 3117 N N . SER C 1 33 ? 174.416 164.767 125.708 1.00 245.55 91 SER A N 1
ATOM 3118 C CA . SER C 1 33 ? 175.587 164.179 126.348 1.00 245.55 91 SER A CA 1
ATOM 3119 C C . SER C 1 33 ? 176.059 164.937 127.579 1.00 245.55 91 SER A C 1
ATOM 3120 O O . SER C 1 33 ? 177.084 164.554 128.149 1.00 245.55 91 SER A O 1
ATOM 3123 N N . HIS C 1 34 ? 175.364 165.985 128.010 1.00 232.64 92 HIS A N 1
ATOM 3124 C CA . HIS C 1 34 ? 175.857 166.899 129.028 1.00 232.64 92 HIS A CA 1
ATOM 3125 C C . HIS C 1 34 ? 174.867 166.986 130.177 1.00 232.64 92 HIS A C 1
ATOM 3126 O O . HIS C 1 34 ? 173.651 166.988 129.965 1.00 232.64 92 HIS A O 1
ATOM 3133 N N . HIS C 1 35 ? 175.401 167.053 131.395 1.00 229.02 93 HIS A N 1
ATOM 3134 C CA . HIS C 1 35 ? 174.589 167.240 132.595 1.00 229.02 93 HIS A CA 1
ATOM 3135 C C . HIS C 1 35 ? 175.440 168.007 133.595 1.00 229.02 93 HIS A C 1
ATOM 3136 O O . HIS C 1 35 ? 176.451 167.485 134.073 1.00 229.02 93 HIS A O 1
ATOM 3143 N N . TYR C 1 36 ? 175.039 169.235 133.906 1.00 219.64 94 TYR A N 1
ATOM 3144 C CA . TYR C 1 36 ? 175.801 170.117 134.780 1.00 219.64 94 TYR A CA 1
ATOM 3145 C C . TYR C 1 36 ? 175.088 170.235 136.119 1.00 219.64 94 TYR A C 1
ATOM 3146 O O . TYR C 1 36 ? 173.923 170.642 136.171 1.00 219.64 94 TYR A O 1
ATOM 3155 N N . ILE C 1 37 ? 175.790 169.883 137.194 1.00 212.45 95 ILE A N 1
ATOM 3156 C CA . ILE C 1 37 ? 175.245 169.981 138.549 1.00 212.45 95 ILE A CA 1
ATOM 3157 C C . ILE C 1 37 ? 175.637 171.365 139.060 1.00 212.45 95 ILE A C 1
ATOM 3158 O O . ILE C 1 37 ? 176.679 171.550 139.690 1.00 212.45 95 ILE A O 1
ATOM 3163 N N . MET C 1 38 ? 174.787 172.350 138.784 1.00 211.08 96 MET A N 1
ATOM 3164 C CA . MET C 1 38 ? 175.072 173.718 139.196 1.00 211.08 96 MET A CA 1
ATOM 3165 C C . MET C 1 38 ? 175.084 173.822 140.715 1.00 211.08 96 MET A C 1
ATOM 3166 O O . MET C 1 38 ? 174.149 173.379 141.389 1.00 211.08 96 MET A O 1
ATOM 3171 N N . VAL C 1 39 ? 176.151 174.410 141.252 1.00 206.64 97 VAL A N 1
ATOM 3172 C CA . VAL C 1 39 ? 176.282 174.660 142.684 1.00 206.64 97 VAL A CA 1
ATOM 3173 C C . VAL C 1 39 ? 176.802 176.078 142.869 1.00 206.64 97 VAL A C 1
ATOM 3174 O O . VAL C 1 39 ? 177.812 176.458 142.266 1.00 206.64 97 VAL A O 1
ATOM 3178 N N . GLY C 1 40 ? 176.112 176.861 143.694 1.00 214.04 98 GLY A N 1
ATOM 3179 C CA . GLY C 1 40 ? 176.512 178.239 143.899 1.00 214.04 98 GLY A CA 1
ATOM 3180 C C . GLY C 1 40 ? 176.479 179.018 142.598 1.00 214.04 98 GLY A C 1
ATOM 3181 O O . GLY C 1 40 ? 175.651 178.778 141.712 1.00 214.04 98 GLY A O 1
ATOM 3182 N N . ASN C 1 41 ? 177.402 179.979 142.480 1.00 224.69 99 ASN A N 1
ATOM 3183 C CA . ASN C 1 41 ? 177.573 180.709 141.229 1.00 224.69 99 ASN A CA 1
ATOM 3184 C C . ASN C 1 41 ? 179.047 180.951 140.908 1.00 224.69 99 ASN A C 1
ATOM 3185 O O . ASN C 1 41 ? 179.355 181.782 140.045 1.00 224.69 99 ASN A O 1
ATOM 3190 N N . GLU C 1 42 ? 179.961 180.229 141.565 1.00 215.33 100 GLU A N 1
ATOM 3191 C CA . GLU C 1 42 ? 181.387 180.314 141.286 1.00 215.33 100 GLU A CA 1
ATOM 3192 C C . GLU C 1 42 ? 181.989 179.019 140.764 1.00 215.33 100 GLU A C 1
ATOM 3193 O O . GLU C 1 42 ? 183.051 179.069 140.134 1.00 215.33 100 GLU A O 1
ATOM 3199 N N . THR C 1 43 ? 181.354 177.874 141.006 1.00 226.01 101 THR A N 1
ATOM 3200 C CA . THR C 1 43 ? 181.882 176.573 140.620 1.00 226.01 101 THR A CA 1
ATOM 3201 C C . THR C 1 43 ? 180.772 175.756 139.969 1.00 226.01 101 THR A C 1
ATOM 3202 O O . THR C 1 43 ? 179.643 176.225 139.795 1.00 226.01 101 THR A O 1
ATOM 3206 N N . GLY C 1 44 ? 181.101 174.521 139.609 1.00 227.76 102 GLY A N 1
ATOM 3207 C CA . GLY C 1 44 ? 180.126 173.644 138.989 1.00 227.76 102 GLY A CA 1
ATOM 3208 C C . GLY C 1 44 ? 180.772 172.344 138.567 1.00 227.76 102 GLY A C 1
ATOM 3209 O O . GLY C 1 44 ? 181.963 172.107 138.796 1.00 227.76 102 GLY A O 1
ATOM 3210 N N . LEU C 1 45 ? 179.959 171.498 137.937 1.00 233.96 103 LEU A N 1
ATOM 3211 C CA . LEU C 1 45 ? 180.392 170.186 137.483 1.00 233.96 103 LEU A CA 1
ATOM 3212 C C . LEU C 1 45 ? 179.867 169.944 136.076 1.00 233.96 103 LEU A C 1
ATOM 3213 O O . LEU C 1 45 ? 178.890 170.558 135.641 1.00 233.96 103 LEU A O 1
ATOM 3218 N N . GLU C 1 46 ? 180.537 169.040 135.363 1.00 243.13 104 GLU A N 1
ATOM 3219 C CA . GLU C 1 46 ? 180.148 168.663 134.012 1.00 243.13 104 GLU A CA 1
ATOM 3220 C C . GLU C 1 46 ? 180.211 167.149 133.880 1.00 243.13 104 GLU A C 1
ATOM 3221 O O . GLU C 1 46 ? 180.976 166.481 134.580 1.00 243.13 104 GLU A O 1
ATOM 3227 N N . LEU C 1 47 ? 179.395 166.615 132.969 1.00 250.94 105 LEU A N 1
ATOM 3228 C CA . LEU C 1 47 ? 179.325 165.175 132.709 1.00 250.94 105 LEU A CA 1
ATOM 3229 C C . LEU C 1 47 ? 179.334 164.974 131.195 1.00 250.94 105 LEU A C 1
ATOM 3230 O O . LEU C 1 47 ? 178.282 164.979 130.551 1.00 250.94 105 LEU A O 1
ATOM 3235 N N . THR C 1 48 ? 180.528 164.793 130.637 1.00 267.83 106 THR A N 1
ATOM 3236 C CA . THR C 1 48 ? 180.687 164.559 129.209 1.00 267.83 106 THR A CA 1
ATOM 3237 C C . THR C 1 48 ? 180.597 163.065 128.925 1.00 267.83 106 THR A C 1
ATOM 3238 O O . THR C 1 48 ? 181.313 162.266 129.536 1.00 267.83 106 THR A O 1
ATOM 3242 N N . LEU C 1 49 ? 179.712 162.696 128.002 1.00 263.14 107 LEU A N 1
ATOM 3243 C CA . LEU C 1 49 ? 179.532 161.313 127.564 1.00 263.14 107 LEU A CA 1
ATOM 3244 C C . LEU C 1 49 ? 179.994 161.242 126.112 1.00 263.14 107 LEU A C 1
ATOM 3245 O O . LEU C 1 49 ? 179.220 161.506 125.189 1.00 263.14 107 LEU A O 1
ATOM 3250 N N . THR C 1 50 ? 181.262 160.886 125.917 1.00 277.26 108 THR A N 1
ATOM 3251 C CA . THR C 1 50 ? 181.874 160.842 124.599 1.00 277.26 108 THR A CA 1
ATOM 3252 C C . THR C 1 50 ? 182.677 159.557 124.454 1.00 277.26 108 THR A C 1
ATOM 3253 O O . THR C 1 50 ? 183.123 158.962 125.438 1.00 277.26 108 THR A O 1
ATOM 3257 N N . ASN C 1 51 ? 182.853 159.132 123.201 1.00 280.38 109 ASN A N 1
ATOM 3258 C CA . ASN C 1 51 ? 183.603 157.918 122.904 1.00 280.38 109 ASN A CA 1
ATOM 3259 C C . ASN C 1 51 ? 185.089 158.045 123.215 1.00 280.38 109 ASN A C 1
ATOM 3260 O O . ASN C 1 51 ? 185.789 157.027 123.210 1.00 280.38 109 ASN A O 1
ATOM 3265 N N . THR C 1 52 ? 185.586 159.251 123.477 1.00 281.27 110 THR A N 1
ATOM 3266 C CA . THR C 1 52 ? 186.997 159.478 123.756 1.00 281.27 110 THR A CA 1
ATOM 3267 C C . THR C 1 52 ? 187.235 159.527 125.260 1.00 281.27 110 THR A C 1
ATOM 3268 O O . THR C 1 52 ? 186.452 160.125 126.005 1.00 281.27 110 THR A O 1
ATOM 3272 N N . SER C 1 53 ? 188.320 158.897 125.698 1.00 279.49 111 SER A N 1
ATOM 3273 C CA . SER C 1 53 ? 188.703 158.878 127.101 1.00 279.49 111 SER A CA 1
ATOM 3274 C C . SER C 1 53 ? 189.691 160.003 127.397 1.00 279.49 111 SER A C 1
ATOM 3275 O O . SER C 1 53 ? 190.297 160.585 126.495 1.00 279.49 111 SER A O 1
ATOM 3278 N N . ILE C 1 54 ? 189.844 160.303 128.688 1.00 273.95 112 ILE A N 1
ATOM 3279 C CA . ILE C 1 54 ? 190.720 161.382 129.135 1.00 273.95 112 ILE A CA 1
ATOM 3280 C C . ILE C 1 54 ? 191.756 160.843 130.116 1.00 273.95 112 ILE A C 1
ATOM 3281 O O . ILE C 1 54 ? 192.847 161.409 130.252 1.00 273.95 112 ILE A O 1
ATOM 3286 N N . ILE C 1 55 ? 191.430 159.750 130.802 1.00 283.39 113 ILE A N 1
ATOM 3287 C CA . ILE C 1 55 ? 192.333 159.177 131.795 1.00 283.39 113 ILE A CA 1
ATOM 3288 C C . ILE C 1 55 ? 193.345 158.280 131.099 1.00 283.39 113 ILE A C 1
ATOM 3289 O O . ILE C 1 55 ? 193.013 157.559 130.149 1.00 283.39 113 ILE A O 1
ATOM 3294 N N . ASN C 1 56 ? 194.590 158.322 131.575 1.00 293.28 114 ASN A N 1
ATOM 3295 C CA . ASN C 1 56 ? 195.674 157.528 131.016 1.00 293.28 114 ASN A CA 1
ATOM 3296 C C . ASN C 1 56 ? 196.226 156.494 131.987 1.00 293.28 114 ASN A C 1
ATOM 3297 O O . ASN C 1 56 ? 197.104 155.714 131.598 1.00 293.28 114 ASN A O 1
ATOM 3302 N N . HIS C 1 57 ? 195.748 156.461 133.231 1.00 285.36 115 HIS A N 1
ATOM 3303 C CA . HIS C 1 57 ? 196.224 155.516 134.229 1.00 285.36 115 HIS A CA 1
ATOM 3304 C C . HIS C 1 57 ? 195.040 154.875 134.936 1.00 285.36 115 HIS A C 1
ATOM 3305 O O . HIS C 1 57 ? 194.006 155.512 135.154 1.00 285.36 115 HIS A O 1
ATOM 3312 N N . LYS C 1 58 ? 195.207 153.603 135.295 1.00 267.18 116 LYS A N 1
ATOM 3313 C CA . LYS C 1 58 ? 194.157 152.837 135.966 1.00 267.18 116 LYS A CA 1
ATOM 3314 C C . LYS C 1 58 ? 194.322 152.928 137.485 1.00 267.18 116 LYS A C 1
ATOM 3315 O O . LYS C 1 58 ? 194.436 151.930 138.195 1.00 267.18 116 LYS A O 1
ATOM 3321 N N . PHE C 1 59 ? 194.335 154.166 137.974 1.00 272.18 117 PHE A N 1
ATOM 3322 C CA . PHE C 1 59 ? 194.475 154.445 139.395 1.00 272.18 117 PHE A CA 1
ATOM 3323 C C . PHE C 1 59 ? 193.569 155.605 139.774 1.00 272.18 117 PHE A C 1
ATOM 3324 O O . PHE C 1 59 ? 193.482 156.598 139.047 1.00 272.18 117 PHE A O 1
ATOM 3332 N N . CYS C 1 60 ? 192.899 155.473 140.918 1.00 282.75 118 CYS A N 1
ATOM 3333 C CA . CYS C 1 60 ? 192.023 156.512 141.451 1.00 282.75 118 CYS A CA 1
ATOM 3334 C C . CYS C 1 60 ? 192.364 156.705 142.922 1.00 282.75 118 CYS A C 1
ATOM 3335 O O . CYS C 1 60 ? 192.160 155.797 143.734 1.00 282.75 118 CYS A O 1
ATOM 3338 N N . ASN C 1 61 ? 192.875 157.888 143.263 1.00 280.63 119 ASN A N 1
ATOM 3339 C CA . ASN C 1 61 ? 193.280 158.203 144.632 1.00 280.63 119 ASN A CA 1
ATOM 3340 C C . ASN C 1 61 ? 192.146 158.976 145.300 1.00 280.63 119 ASN A C 1
ATOM 3341 O O . ASN C 1 61 ? 192.160 160.203 145.402 1.00 280.63 119 ASN A O 1
ATOM 3346 N N . LEU C 1 62 ? 191.142 158.227 145.761 1.00 278.37 120 LEU A N 1
ATOM 3347 C CA . LEU C 1 62 ? 190.022 158.845 146.462 1.00 278.37 120 LEU A CA 1
ATOM 3348 C C . LEU C 1 62 ? 190.485 159.507 147.754 1.00 278.37 120 LEU A C 1
ATOM 3349 O O . LEU C 1 62 ? 189.982 160.572 148.131 1.00 278.37 120 LEU A O 1
ATOM 3354 N N . SER C 1 63 ? 191.442 158.887 148.448 1.00 280.20 121 SER A N 1
ATOM 3355 C CA . SER C 1 63 ? 191.967 159.479 149.673 1.00 280.20 121 SER A CA 1
ATOM 3356 C C . SER C 1 63 ? 192.636 160.818 149.393 1.00 280.20 121 SER A C 1
ATOM 3357 O O . SER C 1 63 ? 192.489 161.769 150.170 1.00 280.20 121 SER A O 1
ATOM 3360 N N . ASP C 1 64 ? 193.378 160.913 148.286 1.00 280.69 122 ASP A N 1
ATOM 3361 C CA . ASP C 1 64 ? 194.046 162.167 147.950 1.00 280.69 122 ASP A CA 1
ATOM 3362 C C . ASP C 1 64 ? 193.047 163.301 147.762 1.00 280.69 122 ASP A C 1
ATOM 3363 O O . ASP C 1 64 ? 193.383 164.467 147.999 1.00 280.69 122 ASP A O 1
ATOM 3368 N N . ALA C 1 65 ? 191.823 162.984 147.334 1.00 278.95 123 ALA A N 1
ATOM 3369 C CA . ALA C 1 65 ? 190.794 164.011 147.217 1.00 278.95 123 ALA A CA 1
ATOM 3370 C C . ALA C 1 65 ? 190.521 164.678 148.558 1.00 278.95 123 ALA A C 1
ATOM 3371 O O . ALA C 1 65 ? 190.205 165.872 148.606 1.00 278.95 123 ALA A O 1
ATOM 3373 N N . HIS C 1 66 ? 190.640 163.923 149.652 1.00 278.52 124 HIS A N 1
ATOM 3374 C CA . HIS C 1 66 ? 190.389 164.426 150.994 1.00 278.52 124 HIS A CA 1
ATOM 3375 C C . HIS C 1 66 ? 191.649 164.567 151.837 1.00 278.52 124 HIS A C 1
ATOM 3376 O O . HIS C 1 66 ? 191.628 165.305 152.827 1.00 278.52 124 HIS A O 1
ATOM 3383 N N . LYS C 1 67 ? 192.740 163.897 151.465 1.00 285.23 125 LYS A N 1
ATOM 3384 C CA . LYS C 1 67 ? 193.962 163.871 152.257 1.00 285.23 125 LYS A CA 1
ATOM 3385 C C . LYS C 1 67 ? 195.025 164.843 151.754 1.00 285.23 125 LYS A C 1
ATOM 3386 O O . LYS C 1 67 ? 196.160 164.800 152.239 1.00 285.23 125 LYS A O 1
ATOM 3392 N N . LYS C 1 68 ? 194.690 165.715 150.797 1.00 282.01 126 LYS A N 1
ATOM 3393 C CA . LYS C 1 68 ? 195.667 166.618 150.203 1.00 282.01 126 LYS A CA 1
ATOM 3394 C C . LYS C 1 68 ? 195.237 168.079 150.195 1.00 282.01 126 LYS A C 1
ATOM 3395 O O . LYS C 1 68 ? 196.028 168.931 149.775 1.00 282.01 126 LYS A O 1
ATOM 3401 N N . ASN C 1 69 ? 194.024 168.399 150.645 1.00 273.81 127 ASN A N 1
ATOM 3402 C CA . ASN C 1 69 ? 193.534 169.777 150.670 1.00 273.81 127 ASN A CA 1
ATOM 3403 C C . ASN C 1 69 ? 193.543 170.377 149.261 1.00 273.81 127 ASN A C 1
ATOM 3404 O O . ASN C 1 69 ? 194.169 171.403 148.988 1.00 273.81 127 ASN A O 1
ATOM 3409 N N . LEU C 1 70 ? 192.825 169.707 148.367 1.00 271.03 128 LEU A N 1
ATOM 3410 C CA . LEU C 1 70 ? 192.744 170.094 146.966 1.00 271.03 128 LEU A CA 1
ATOM 3411 C C . LEU C 1 70 ? 191.598 171.092 146.789 1.00 271.03 128 LEU A C 1
ATOM 3412 O O . LEU C 1 70 ? 191.143 171.705 147.759 1.00 271.03 128 LEU A O 1
ATOM 3417 N N . TYR C 1 71 ? 191.164 171.295 145.541 1.00 262.22 129 TYR A N 1
ATOM 3418 C CA . TYR C 1 71 ? 190.045 172.175 145.218 1.00 262.22 129 TYR A CA 1
ATOM 3419 C C . TYR C 1 71 ? 188.915 172.015 146.226 1.00 262.22 129 TYR A C 1
ATOM 3420 O O . TYR C 1 71 ? 188.645 170.910 146.703 1.00 262.22 129 TYR A O 1
ATOM 3429 N N . ASP C 1 72 ? 188.274 173.141 146.553 1.00 248.53 130 ASP A N 1
ATOM 3430 C CA . ASP C 1 72 ? 187.360 173.224 147.689 1.00 248.53 130 ASP A CA 1
ATOM 3431 C C . ASP C 1 72 ? 186.397 172.044 147.721 1.00 248.53 130 ASP A C 1
ATOM 3432 O O . ASP C 1 72 ? 185.943 171.558 146.682 1.00 248.53 130 ASP A O 1
ATOM 3437 N N . HIS C 1 73 ? 186.090 171.588 148.935 1.00 241.55 131 HIS A N 1
ATOM 3438 C CA . HIS C 1 73 ? 185.242 170.421 149.136 1.00 241.55 131 HIS A CA 1
ATOM 3439 C C . HIS C 1 73 ? 183.770 170.703 148.871 1.00 241.55 131 HIS A C 1
ATOM 3440 O O . HIS C 1 73 ? 182.962 169.770 148.935 1.00 241.55 131 HIS A O 1
ATOM 3447 N N . ALA C 1 74 ? 183.399 171.955 148.592 1.00 239.99 132 ALA A N 1
ATOM 3448 C CA . ALA C 1 74 ? 182.039 172.233 148.145 1.00 239.99 132 ALA A CA 1
ATOM 3449 C C . ALA C 1 74 ? 181.691 171.386 146.930 1.00 239.99 132 ALA A C 1
ATOM 3450 O O . ALA C 1 74 ? 180.554 170.921 146.787 1.00 239.99 132 ALA A O 1
ATOM 3452 N N . LEU C 1 75 ? 182.663 171.175 146.039 1.00 235.97 133 LEU A N 1
ATOM 3453 C CA . LEU C 1 75 ? 182.489 170.189 144.978 1.00 235.97 133 LEU A CA 1
ATOM 3454 C C . LEU C 1 75 ? 182.362 168.789 145.563 1.00 235.97 133 LEU A C 1
ATOM 3455 O O . LEU C 1 75 ? 181.564 167.975 145.083 1.00 235.97 133 LEU A O 1
ATOM 3460 N N . MET C 1 76 ? 183.145 168.490 146.597 1.00 227.95 134 MET A N 1
ATOM 3461 C CA . MET C 1 76 ? 183.009 167.229 147.302 1.00 227.95 134 MET A CA 1
ATOM 3462 C C . MET C 1 76 ? 181.666 167.183 148.030 1.00 227.95 134 MET A C 1
ATOM 3463 O O . MET C 1 76 ? 180.971 168.192 148.181 1.00 227.95 134 MET A O 1
ATOM 3468 N N . SER C 1 77 ? 181.301 165.983 148.477 1.00 225.76 135 SER A N 1
ATOM 3469 C CA . SER C 1 77 ? 180.002 165.610 149.022 1.00 225.76 135 SER A CA 1
ATOM 3470 C C . SER C 1 77 ? 178.969 165.434 147.912 1.00 225.76 135 SER A C 1
ATOM 3471 O O . SER C 1 77 ? 177.850 165.005 148.197 1.00 225.76 135 SER A O 1
ATOM 3474 N N . ILE C 1 78 ? 179.301 165.750 146.662 1.00 223.48 136 ILE A N 1
ATOM 3475 C CA . ILE C 1 78 ? 178.476 165.417 145.512 1.00 223.48 136 ILE A CA 1
ATOM 3476 C C . ILE C 1 78 ? 179.100 164.294 144.697 1.00 223.48 136 ILE A C 1
ATOM 3477 O O . ILE C 1 78 ? 178.392 163.418 144.195 1.00 223.48 136 ILE A O 1
ATOM 3482 N N . ILE C 1 79 ? 180.427 164.305 144.562 1.00 229.16 137 ILE A N 1
ATOM 3483 C CA . ILE C 1 79 ? 181.122 163.208 143.896 1.00 229.16 137 ILE A CA 1
ATOM 3484 C C . ILE C 1 79 ? 180.921 161.914 144.671 1.00 229.16 137 ILE A C 1
ATOM 3485 O O . ILE C 1 79 ? 180.713 160.845 144.084 1.00 229.16 137 ILE A O 1
ATOM 3490 N N . SER C 1 80 ? 180.988 161.990 146.002 1.00 234.39 138 SER A N 1
ATOM 3491 C CA . SER C 1 80 ? 180.840 160.791 146.820 1.00 234.39 138 SER A CA 1
ATOM 3492 C C . SER C 1 80 ? 179.472 160.151 146.624 1.00 234.39 138 SER A C 1
ATOM 3493 O O . SER C 1 80 ? 179.365 158.927 146.486 1.00 234.39 138 SER A O 1
ATOM 3496 N N . THR C 1 81 ? 178.414 160.965 146.594 1.00 231.64 139 THR A N 1
ATOM 3497 C CA . THR C 1 81 ? 177.067 160.417 146.482 1.00 231.64 139 THR A CA 1
ATOM 3498 C C . THR C 1 81 ? 176.858 159.693 145.158 1.00 231.64 139 THR A C 1
ATOM 3499 O O . THR C 1 81 ? 176.033 158.776 145.078 1.00 231.64 139 THR A O 1
ATOM 3503 N N . PHE C 1 82 ? 177.587 160.086 144.112 1.00 234.75 140 PHE A N 1
ATOM 3504 C CA . PHE C 1 82 ? 177.401 159.469 142.802 1.00 234.75 140 PHE A CA 1
ATOM 3505 C C . PHE C 1 82 ? 177.741 157.982 142.838 1.00 234.75 140 PHE A C 1
ATOM 3506 O O . PHE C 1 82 ? 176.875 157.127 142.621 1.00 234.75 140 PHE A O 1
ATOM 3514 N N . HIS C 1 83 ? 179.005 157.653 143.115 1.00 238.35 141 HIS A N 1
ATOM 3515 C CA . HIS C 1 83 ? 179.434 156.260 143.041 1.00 238.35 141 HIS A CA 1
ATOM 3516 C C . HIS C 1 83 ? 178.855 155.406 144.161 1.00 238.35 141 HIS A C 1
ATOM 3517 O O . HIS C 1 83 ? 178.846 154.177 144.040 1.00 238.35 141 HIS A O 1
ATOM 3524 N N . LEU C 1 84 ? 178.372 156.019 145.244 1.00 238.39 142 LEU A N 1
ATOM 3525 C CA . LEU C 1 84 ? 177.749 155.239 146.308 1.00 238.39 142 LEU A CA 1
ATOM 3526 C C . LEU C 1 84 ? 176.363 154.750 145.912 1.00 238.39 142 LEU A C 1
ATOM 3527 O O . LEU C 1 84 ? 175.908 153.713 146.409 1.00 238.39 142 LEU A O 1
ATOM 3532 N N . SER C 1 85 ? 175.682 155.472 145.026 1.00 245.50 143 SER A N 1
ATOM 3533 C CA . SER C 1 85 ? 174.310 155.146 144.661 1.00 245.50 143 SER A CA 1
ATOM 3534 C C . SER C 1 85 ? 174.216 154.059 143.598 1.00 245.50 143 SER A C 1
ATOM 3535 O O . SER C 1 85 ? 173.101 153.652 143.254 1.00 245.50 143 SER A O 1
ATOM 3538 N N . ILE C 1 86 ? 175.339 153.578 143.075 1.00 256.36 144 ILE A N 1
ATOM 3539 C CA . ILE C 1 86 ? 175.326 152.580 142.007 1.00 256.36 144 ILE A CA 1
ATOM 3540 C C . ILE C 1 86 ? 174.919 151.238 142.612 1.00 256.36 144 ILE A C 1
ATOM 3541 O O . ILE C 1 86 ? 175.607 150.745 143.518 1.00 256.36 144 ILE A O 1
ATOM 3546 N N . PRO C 1 87 ? 173.834 150.609 142.161 1.00 252.25 145 PRO A N 1
ATOM 3547 C CA . PRO C 1 87 ? 173.475 149.294 142.699 1.00 252.25 145 PRO A CA 1
ATOM 3548 C C . PRO C 1 87 ? 174.249 148.170 142.030 1.00 252.25 145 PRO A C 1
ATOM 3549 O O . PRO C 1 87 ? 174.583 148.226 140.844 1.00 252.25 145 PRO A O 1
ATOM 3553 N N . ASN C 1 88 ? 174.525 147.131 142.819 1.00 248.71 146 ASN A N 1
ATOM 3554 C CA . ASN C 1 88 ? 175.250 145.954 142.339 1.00 248.71 146 ASN A CA 1
ATOM 3555 C C . ASN C 1 88 ? 176.600 146.347 141.742 1.00 248.71 146 ASN A C 1
ATOM 3556 O O . ASN C 1 88 ? 177.052 145.775 140.748 1.00 248.71 146 ASN A O 1
ATOM 3561 N N . PHE C 1 89 ? 177.252 147.329 142.358 1.00 262.81 147 PHE A N 1
ATOM 3562 C CA . PHE C 1 89 ? 178.511 147.867 141.855 1.00 262.81 147 PHE A CA 1
ATOM 3563 C C . PHE C 1 89 ? 179.662 147.040 142.417 1.00 262.81 147 PHE A C 1
ATOM 3564 O O . PHE C 1 89 ? 179.897 147.030 143.629 1.00 262.81 147 PHE A O 1
ATOM 3572 N N . ASN C 1 90 ? 180.377 146.344 141.529 1.00 257.47 148 ASN A N 1
ATOM 3573 C CA . ASN C 1 90 ? 181.553 145.578 141.921 1.00 257.47 148 ASN A CA 1
ATOM 3574 C C . ASN C 1 90 ? 182.699 145.731 140.928 1.00 257.47 148 ASN A C 1
ATOM 3575 O O . ASN C 1 90 ? 183.713 145.034 141.067 1.00 257.47 148 ASN A O 1
ATOM 3580 N N . GLN C 1 91 ? 182.578 146.616 139.941 1.00 266.24 149 GLN A N 1
ATOM 3581 C CA . GLN C 1 91 ? 183.588 146.810 138.904 1.00 266.24 149 GLN A CA 1
ATOM 3582 C C . GLN C 1 91 ? 184.306 148.126 139.184 1.00 266.24 149 GLN A C 1
ATOM 3583 O O . GLN C 1 91 ? 183.766 149.206 138.927 1.00 266.24 149 GLN A O 1
ATOM 3589 N N . TYR C 1 92 ? 185.529 148.028 139.709 1.00 265.20 150 TYR A N 1
ATOM 3590 C CA . TYR C 1 92 ? 186.330 149.198 140.045 1.00 265.20 150 TYR A CA 1
ATOM 3591 C C . TYR C 1 92 ? 187.479 149.439 139.076 1.00 265.20 150 TYR A C 1
ATOM 3592 O O . TYR C 1 92 ? 187.997 150.559 139.025 1.00 265.20 150 TYR A O 1
ATOM 3601 N N . GLU C 1 93 ? 187.888 148.423 138.311 1.00 278.97 151 GLU A N 1
ATOM 3602 C CA . GLU C 1 93 ? 188.939 148.625 137.320 1.00 278.97 151 GLU A CA 1
ATOM 3603 C C . GLU C 1 93 ? 188.498 149.622 136.256 1.00 278.97 151 GLU A C 1
ATOM 3604 O O . GLU C 1 93 ? 189.298 150.445 135.794 1.00 278.97 151 GLU A O 1
ATOM 3610 N N . ALA C 1 94 ? 187.228 149.560 135.853 1.00 284.01 152 ALA A N 1
ATOM 3611 C CA . ALA C 1 94 ? 186.708 150.524 134.889 1.00 284.01 152 ALA A CA 1
ATOM 3612 C C . ALA C 1 94 ? 186.800 151.946 135.427 1.00 284.01 152 ALA A C 1
ATOM 3613 O O . ALA C 1 94 ? 187.151 152.876 134.690 1.00 284.01 152 ALA A O 1
ATOM 3615 N N . MET C 1 95 ? 186.486 152.137 136.705 1.00 273.85 153 MET A N 1
ATOM 3616 C CA . MET C 1 95 ? 186.539 153.466 137.296 1.00 273.85 153 MET A CA 1
ATOM 3617 C C . MET C 1 95 ? 187.979 153.952 137.403 1.00 273.85 153 MET A C 1
ATOM 3618 O O . MET C 1 95 ? 188.916 153.169 137.582 1.00 273.85 153 MET A O 1
ATOM 3623 N N . SER C 1 96 ? 188.142 155.268 137.299 1.00 283.14 154 SER A N 1
ATOM 3624 C CA . SER C 1 96 ? 189.445 155.902 137.430 1.00 283.14 154 SER A CA 1
ATOM 3625 C C . SER C 1 96 ? 189.233 157.362 137.800 1.00 283.14 154 SER A C 1
ATOM 3626 O O . SER C 1 96 ? 188.148 157.917 137.608 1.00 283.14 154 SER A O 1
ATOM 3629 N N . CYS C 1 97 ? 190.286 157.976 138.339 1.00 279.92 155 CYS A N 1
ATOM 3630 C CA . CYS C 1 97 ? 190.229 159.355 138.800 1.00 279.92 155 CYS A CA 1
ATOM 3631 C C . CYS C 1 97 ? 191.547 160.051 138.492 1.00 279.92 155 CYS A C 1
ATOM 3632 O O . CYS C 1 97 ? 192.578 159.409 138.278 1.00 279.92 155 CYS A O 1
ATOM 3635 N N . ASP C 1 98 ? 191.498 161.382 138.470 1.00 270.75 156 ASP A N 1
ATOM 3636 C CA . ASP C 1 98 ? 192.667 162.236 138.273 1.00 270.75 156 ASP A CA 1
ATOM 3637 C C . ASP C 1 98 ? 192.658 163.379 139.280 1.00 270.75 156 ASP A C 1
ATOM 3638 O O . ASP C 1 98 ? 192.840 164.549 138.937 1.00 270.75 156 ASP A O 1
ATOM 3643 N N . PHE C 1 99 ? 192.438 163.044 140.554 1.00 274.25 157 PHE A N 1
ATOM 3644 C CA . PHE C 1 99 ? 192.378 164.062 141.597 1.00 274.25 157 PHE A CA 1
ATOM 3645 C C . PHE C 1 99 ? 193.672 164.858 141.712 1.00 274.25 157 PHE A C 1
ATOM 3646 O O . PHE C 1 99 ? 193.646 165.991 142.203 1.00 274.25 157 PHE A O 1
ATOM 3654 N N . ASN C 1 100 ? 194.797 164.297 141.272 1.00 280.06 158 ASN A N 1
ATOM 3655 C CA . ASN C 1 100 ? 196.073 164.990 141.386 1.00 280.06 158 ASN A CA 1
ATOM 3656 C C . ASN C 1 100 ? 196.054 166.295 140.599 1.00 280.06 158 ASN A C 1
ATOM 3657 O O . ASN C 1 100 ? 195.519 166.364 139.489 1.00 280.06 158 ASN A O 1
ATOM 3662 N N . GLY C 1 101 ? 196.645 167.334 141.184 1.00 273.86 159 GLY A N 1
ATOM 3663 C CA . GLY C 1 101 ? 196.749 168.625 140.537 1.00 273.86 159 GLY A CA 1
ATOM 3664 C C . GLY C 1 101 ? 195.565 169.546 140.725 1.00 273.86 159 GLY A C 1
ATOM 3665 O O . GLY C 1 101 ? 195.489 170.572 140.037 1.00 273.86 159 GLY A O 1
ATOM 3666 N N . GLY C 1 102 ? 194.642 169.223 141.627 1.00 276.02 160 GLY A N 1
ATOM 3667 C CA . GLY C 1 102 ? 193.469 170.058 141.818 1.00 276.02 160 GLY A CA 1
ATOM 3668 C C . GLY C 1 102 ? 192.585 170.144 140.595 1.00 276.02 160 GLY A C 1
ATOM 3669 O O . GLY C 1 102 ? 191.923 171.165 140.382 1.00 276.02 160 GLY A O 1
ATOM 3670 N N . LYS C 1 103 ? 192.550 169.086 139.790 1.00 268.42 161 LYS A N 1
ATOM 3671 C CA . LYS C 1 103 ? 191.792 169.019 138.544 1.00 268.42 161 LYS A CA 1
ATOM 3672 C C . LYS C 1 103 ? 190.931 167.765 138.537 1.00 268.42 161 LYS A C 1
ATOM 3673 O O . LYS C 1 103 ? 190.980 166.950 137.613 1.00 268.42 161 LYS A O 1
ATOM 3679 N N . ILE C 1 104 ? 190.154 167.596 139.614 1.00 269.81 162 ILE A N 1
ATOM 3680 C CA . ILE C 1 104 ? 189.390 166.374 139.850 1.00 269.81 162 ILE A CA 1
ATOM 3681 C C . ILE C 1 104 ? 188.661 165.954 138.583 1.00 269.81 162 ILE A C 1
ATOM 3682 O O . ILE C 1 104 ? 187.955 166.751 137.956 1.00 269.81 162 ILE A O 1
ATOM 3687 N N . SER C 1 105 ? 188.849 164.692 138.193 1.00 267.50 163 SER A N 1
ATOM 3688 C CA . SER C 1 105 ? 188.256 164.168 136.964 1.00 267.50 163 SER A CA 1
ATOM 3689 C C . SER C 1 105 ? 188.076 162.664 137.146 1.00 267.50 163 SER A C 1
ATOM 3690 O O . SER C 1 105 ? 189.051 161.909 137.088 1.00 267.50 163 SER A O 1
ATOM 3693 N N . VAL C 1 106 ? 186.832 162.241 137.360 1.00 265.20 164 VAL A N 1
ATOM 3694 C CA . VAL C 1 106 ? 186.489 160.836 137.558 1.00 265.20 164 VAL A CA 1
ATOM 3695 C C . VAL C 1 106 ? 185.882 160.298 136.272 1.00 265.20 164 VAL A C 1
ATOM 3696 O O . VAL C 1 106 ? 185.017 160.940 135.663 1.00 265.20 164 VAL A O 1
ATOM 3700 N N . GLN C 1 107 ? 186.334 159.115 135.858 1.00 271.73 165 GLN A N 1
ATOM 3701 C CA . GLN C 1 107 ? 185.901 158.498 134.613 1.00 271.73 165 GLN A CA 1
ATOM 3702 C C . GLN C 1 107 ? 185.495 157.054 134.865 1.00 271.73 165 GLN A C 1
ATOM 3703 O O . GLN C 1 107 ? 186.029 156.386 135.755 1.00 271.73 165 GLN A O 1
ATOM 3709 N N . TYR C 1 108 ? 184.537 156.580 134.067 1.00 270.00 166 TYR A N 1
ATOM 3710 C CA . TYR C 1 108 ? 184.061 155.206 134.122 1.00 270.00 166 TYR A CA 1
ATOM 3711 C C . TYR C 1 108 ? 184.168 154.578 132.741 1.00 270.00 166 TYR A C 1
ATOM 3712 O O . TYR C 1 108 ? 183.857 155.220 131.733 1.00 270.00 166 TYR A O 1
ATOM 3721 N N . ASN C 1 109 ? 184.609 153.322 132.701 1.00 280.96 167 ASN A N 1
ATOM 3722 C CA . ASN C 1 109 ? 184.632 152.537 131.467 1.00 280.96 167 ASN A CA 1
ATOM 3723 C C . ASN C 1 109 ? 183.301 151.800 131.376 1.00 280.96 167 ASN A C 1
ATOM 3724 O O . ASN C 1 109 ? 183.124 150.732 131.967 1.00 280.96 167 ASN A O 1
ATOM 3729 N N . LEU C 1 110 ? 182.357 152.377 130.637 1.00 281.58 168 LEU A N 1
ATOM 3730 C CA . LEU C 1 110 ? 180.986 151.879 130.606 1.00 281.58 168 LEU A CA 1
ATOM 3731 C C . LEU C 1 110 ? 180.881 150.707 129.638 1.00 281.58 168 LEU A C 1
ATOM 3732 O O . LEU C 1 110 ? 180.971 150.889 128.419 1.00 281.58 168 LEU A O 1
ATOM 3737 N N . SER C 1 111 ? 180.680 149.506 130.183 1.00 295.16 169 SER A N 1
ATOM 3738 C CA . SER C 1 111 ? 180.342 148.324 129.390 1.00 295.16 169 SER A CA 1
ATOM 3739 C C . SER C 1 111 ? 181.357 148.081 128.275 1.00 295.16 169 SER A C 1
ATOM 3740 O O . SER C 1 111 ? 180.998 147.807 127.128 1.00 295.16 169 SER A O 1
ATOM 3743 N N . HIS C 1 112 ? 182.643 148.183 128.613 1.00 304.44 170 HIS A N 1
ATOM 3744 C CA . HIS C 1 112 ? 183.685 147.921 127.629 1.00 304.44 170 HIS A CA 1
ATOM 3745 C C . HIS C 1 112 ? 183.823 146.441 127.298 1.00 304.44 170 HIS A C 1
ATOM 3746 O O . HIS C 1 112 ? 184.546 146.102 126.355 1.00 304.44 170 HIS A O 1
ATOM 3753 N N . SER C 1 113 ? 183.156 145.558 128.041 1.00 314.09 171 SER A N 1
ATOM 3754 C CA . SER C 1 113 ? 183.210 144.119 127.779 1.00 314.09 171 SER A CA 1
ATOM 3755 C C . SER C 1 113 ? 182.156 143.726 126.741 1.00 314.09 171 SER A C 1
ATOM 3756 O O . SER C 1 113 ? 181.236 142.949 126.998 1.00 314.09 171 SER A O 1
ATOM 3759 N N . TYR C 1 114 ? 182.305 144.302 125.548 1.00 318.59 172 TYR A N 1
ATOM 3760 C CA . TYR C 1 114 ? 181.476 144.069 124.367 1.00 318.59 172 TYR A CA 1
ATOM 3761 C C . TYR C 1 114 ? 180.069 144.644 124.489 1.00 318.59 172 TYR A C 1
ATOM 3762 O O . TYR C 1 114 ? 179.310 144.578 123.514 1.00 318.59 172 TYR A O 1
ATOM 3771 N N . ALA C 1 115 ? 179.699 145.216 125.630 1.00 316.65 173 ALA A N 1
ATOM 3772 C CA . ALA C 1 115 ? 178.359 145.787 125.820 1.00 316.65 173 ALA A CA 1
ATOM 3773 C C . ALA C 1 115 ? 177.327 144.690 125.538 1.00 316.65 173 ALA A C 1
ATOM 3774 O O . ALA C 1 115 ? 177.564 143.510 125.830 1.00 316.65 173 ALA A O 1
ATOM 3776 N N . GLY C 1 116 ? 176.178 145.058 124.974 1.00 312.36 174 GLY A N 1
ATOM 3777 C CA . GLY C 1 116 ? 175.165 144.080 124.632 1.00 312.36 174 GLY A CA 1
ATOM 3778 C C . GLY C 1 116 ? 174.372 143.547 125.801 1.00 312.36 174 GLY A C 1
ATOM 3779 O O . GLY C 1 116 ? 173.737 142.497 125.669 1.00 312.36 174 GLY A O 1
ATOM 3780 N N . ASP C 1 117 ? 174.406 144.232 126.949 1.00 305.28 175 ASP A N 1
ATOM 3781 C CA . ASP C 1 117 ? 173.652 143.849 128.150 1.00 305.28 175 ASP A CA 1
ATOM 3782 C C . ASP C 1 117 ? 173.819 142.366 128.485 1.00 305.28 175 ASP A C 1
ATOM 3783 O O . ASP C 1 117 ? 172.928 141.743 129.067 1.00 305.28 175 ASP A O 1
ATOM 3788 N N . ALA C 1 118 ? 174.972 141.802 128.145 1.00 306.25 176 ALA A N 1
ATOM 3789 C CA . ALA C 1 118 ? 175.258 140.376 128.377 1.00 306.25 176 ALA A CA 1
ATOM 3790 C C . ALA C 1 118 ? 174.167 139.573 127.660 1.00 306.25 176 ALA A C 1
ATOM 3791 O O . ALA C 1 118 ? 173.800 139.917 126.525 1.00 306.25 176 ALA A O 1
ATOM 3793 N N . ALA C 1 119 ? 173.634 138.517 128.277 1.00 301.65 177 ALA A N 1
ATOM 3794 C CA . ALA C 1 119 ? 172.563 137.719 127.693 1.00 301.65 177 ALA A CA 1
ATOM 3795 C C . ALA C 1 119 ? 171.265 137.849 128.480 1.00 301.65 177 ALA A C 1
ATOM 3796 O O . ALA C 1 119 ? 170.232 138.216 127.912 1.00 301.65 177 ALA A O 1
ATOM 3798 N N . ASN C 1 120 ? 171.293 137.556 129.780 1.00 303.13 178 ASN A N 1
ATOM 3799 C CA . ASN C 1 120 ? 170.120 137.655 130.641 1.00 303.13 178 ASN A CA 1
ATOM 3800 C C . ASN C 1 120 ? 170.319 138.634 131.786 1.00 303.13 178 ASN A C 1
ATOM 3801 O O . ASN C 1 120 ? 169.454 139.486 132.024 1.00 303.13 178 ASN A O 1
ATOM 3806 N N . HIS C 1 121 ? 171.437 138.541 132.502 1.00 304.33 179 HIS A N 1
ATOM 3807 C CA . HIS C 1 121 ? 171.714 139.419 133.632 1.00 304.33 179 HIS A CA 1
ATOM 3808 C C . HIS C 1 121 ? 172.437 140.664 133.131 1.00 304.33 179 HIS A C 1
ATOM 3809 O O . HIS C 1 121 ? 173.488 140.561 132.490 1.00 304.33 179 HIS A O 1
ATOM 3816 N N . CYS C 1 122 ? 171.879 141.834 133.431 1.00 298.61 180 CYS A N 1
ATOM 3817 C CA . CYS C 1 122 ? 172.421 143.105 132.971 1.00 298.61 180 CYS A CA 1
ATOM 3818 C C . CYS C 1 122 ? 173.335 143.769 133.992 1.00 298.61 180 CYS A C 1
ATOM 3819 O O . CYS C 1 122 ? 173.795 144.889 133.752 1.00 298.61 180 CYS A O 1
ATOM 3822 N N . GLY C 1 123 ? 173.610 143.113 135.116 1.00 290.32 181 GLY A N 1
ATOM 3823 C CA . GLY C 1 123 ? 174.409 143.719 136.163 1.00 290.32 181 GLY A CA 1
ATOM 3824 C C . GLY C 1 123 ? 175.901 143.602 135.936 1.00 290.32 181 GLY A C 1
ATOM 3825 O O . GLY C 1 123 ? 176.610 143.002 136.750 1.00 290.32 181 GLY A O 1
ATOM 3826 N N . THR C 1 124 ? 176.394 144.169 134.830 1.00 281.71 182 THR A N 1
ATOM 3827 C CA . THR C 1 124 ? 177.827 144.215 134.524 1.00 281.71 182 THR A CA 1
ATOM 3828 C C . THR C 1 124 ? 178.178 145.660 134.174 1.00 281.71 182 THR A C 1
ATOM 3829 O O . THR C 1 124 ? 178.239 146.025 132.998 1.00 281.71 182 THR A O 1
ATOM 3833 N N . VAL C 1 125 ? 178.414 146.470 135.212 1.00 280.79 183 VAL A N 1
ATOM 3834 C CA . VAL C 1 125 ? 178.773 147.887 135.110 1.00 280.79 183 VAL A CA 1
ATOM 3835 C C . VAL C 1 125 ? 177.981 148.604 134.017 1.00 280.79 183 VAL A C 1
ATOM 3836 O O . VAL C 1 125 ? 178.459 149.579 133.428 1.00 280.79 183 VAL A O 1
ATOM 3840 N N . ALA C 1 126 ? 176.759 148.140 133.755 1.00 284.24 184 ALA A N 1
ATOM 3841 C CA . ALA C 1 126 ? 175.942 148.647 132.659 1.00 284.24 184 ALA A CA 1
ATOM 3842 C C . ALA C 1 126 ? 174.626 149.240 133.135 1.00 284.24 184 ALA A C 1
ATOM 3843 O O . ALA C 1 126 ? 174.305 150.383 132.789 1.00 284.24 184 ALA A O 1
ATOM 3845 N N . ASN C 1 127 ? 173.852 148.492 133.924 1.00 276.43 185 ASN A N 1
ATOM 3846 C CA . ASN C 1 127 ? 172.547 148.974 134.364 1.00 276.43 185 ASN A CA 1
ATOM 3847 C C . ASN C 1 127 ? 172.654 149.833 135.618 1.00 276.43 185 ASN A C 1
ATOM 3848 O O . ASN C 1 127 ? 171.920 150.816 135.763 1.00 276.43 185 ASN A O 1
ATOM 3853 N N . GLY C 1 128 ? 173.558 149.477 136.532 1.00 265.18 186 GLY A N 1
ATOM 3854 C CA . GLY C 1 128 ? 173.663 150.218 137.778 1.00 265.18 186 GLY A CA 1
ATOM 3855 C C . GLY C 1 128 ? 174.092 151.658 137.571 1.00 265.18 186 GLY A C 1
ATOM 3856 O O . GLY C 1 128 ? 173.576 152.570 138.222 1.00 265.18 186 GLY A O 1
ATOM 3857 N N . VAL C 1 129 ? 175.041 151.883 136.663 1.00 265.01 187 VAL A N 1
ATOM 3858 C CA . VAL C 1 129 ? 175.568 153.229 136.455 1.00 265.01 187 VAL A CA 1
ATOM 3859 C C . VAL C 1 129 ? 174.527 154.107 135.770 1.00 265.01 187 VAL A C 1
ATOM 3860 O O . VAL C 1 129 ? 174.078 155.116 136.325 1.00 265.01 187 VAL A O 1
ATOM 3864 N N . LEU C 1 130 ? 174.120 153.727 134.557 1.00 259.99 188 LEU A N 1
ATOM 3865 C CA . LEU C 1 130 ? 173.267 154.603 133.759 1.00 259.99 188 LEU A CA 1
ATOM 3866 C C . LEU C 1 130 ? 171.932 154.865 134.446 1.00 259.99 188 LEU A C 1
ATOM 3867 O O . LEU C 1 130 ? 171.467 156.009 134.489 1.00 259.99 188 LEU A O 1
ATOM 3872 N N . GLN C 1 131 ? 171.304 153.825 134.997 1.00 252.83 189 GLN A N 1
ATOM 3873 C CA . GLN C 1 131 ? 170.008 154.010 135.644 1.00 252.83 189 GLN A CA 1
ATOM 3874 C C . GLN C 1 131 ? 170.117 154.979 136.814 1.00 252.83 189 GLN A C 1
ATOM 3875 O O . GLN C 1 131 ? 169.282 155.876 136.975 1.00 252.83 189 GLN A O 1
ATOM 3881 N N . THR C 1 132 ? 171.147 154.812 137.645 1.00 248.15 190 THR A N 1
ATOM 3882 C CA . THR C 1 132 ? 171.331 155.711 138.779 1.00 248.15 190 THR A CA 1
ATOM 3883 C C . THR C 1 132 ? 171.803 157.085 138.325 1.00 248.15 190 THR A C 1
ATOM 3884 O O . THR C 1 132 ? 171.300 158.109 138.801 1.00 248.15 190 THR A O 1
ATOM 3888 N N . PHE C 1 133 ? 172.773 157.132 137.410 1.00 250.86 191 PHE A N 1
ATOM 3889 C CA . PHE C 1 133 ? 173.265 158.417 136.932 1.00 250.86 191 PHE A CA 1
ATOM 3890 C C . PHE C 1 133 ? 172.264 159.109 136.019 1.00 250.86 191 PHE A C 1
ATOM 3891 O O . PHE C 1 133 ? 172.341 160.329 135.852 1.00 250.86 191 PHE A O 1
ATOM 3899 N N . MET C 1 134 ? 171.326 158.366 135.427 1.00 247.81 192 MET A N 1
ATOM 3900 C CA . MET C 1 134 ? 170.228 159.016 134.721 1.00 247.81 192 MET A CA 1
ATOM 3901 C C . MET C 1 134 ? 169.286 159.706 135.697 1.00 247.81 192 MET A C 1
ATOM 3902 O O . MET C 1 134 ? 168.731 160.762 135.376 1.00 247.81 192 MET A O 1
ATOM 3907 N N . ARG C 1 135 ? 169.089 159.127 136.885 1.00 244.76 193 ARG A N 1
ATOM 3908 C CA . ARG C 1 135 ? 168.204 159.742 137.869 1.00 244.76 193 ARG A CA 1
ATOM 3909 C C . ARG C 1 135 ? 168.702 161.125 138.272 1.00 244.76 193 ARG A C 1
ATOM 3910 O O . ARG C 1 135 ? 167.902 161.982 138.664 1.00 244.76 193 ARG A O 1
ATOM 3918 N N . MET C 1 136 ? 170.013 161.360 138.183 1.00 242.66 194 MET A N 1
ATOM 3919 C CA . MET C 1 136 ? 170.530 162.720 138.290 1.00 242.66 194 MET A CA 1
ATOM 3920 C C . MET C 1 136 ? 170.001 163.587 137.157 1.00 242.66 194 MET A C 1
ATOM 3921 O O . MET C 1 136 ? 169.783 164.790 137.341 1.00 242.66 194 MET A O 1
ATOM 3926 N N . ALA C 1 137 ? 169.797 162.995 135.983 1.00 251.74 195 ALA A N 1
ATOM 3927 C CA . ALA C 1 137 ? 169.225 163.664 134.817 1.00 251.74 195 ALA A CA 1
ATOM 3928 C C . ALA C 1 137 ? 167.738 163.372 134.704 1.00 251.74 195 ALA A C 1
ATOM 3929 O O . ALA C 1 137 ? 167.214 163.161 133.606 1.00 251.74 195 ALA A O 1
ATOM 3931 N N . TRP C 1 138 ? 167.054 163.350 135.854 1.00 241.96 196 TRP A N 1
ATOM 3932 C CA . TRP C 1 138 ? 165.713 162.778 135.947 1.00 241.96 196 TRP A CA 1
ATOM 3933 C C . TRP C 1 138 ? 164.777 163.322 134.875 1.00 241.96 196 TRP A C 1
ATOM 3934 O O . TRP C 1 138 ? 163.968 162.575 134.313 1.00 241.96 196 TRP A O 1
ATOM 3945 N N . GLY C 1 139 ? 164.868 164.613 134.577 1.00 256.42 197 GLY A N 1
ATOM 3946 C CA . GLY C 1 139 ? 164.058 165.175 133.514 1.00 256.42 197 GLY A CA 1
ATOM 3947 C C . GLY C 1 139 ? 164.343 164.523 132.176 1.00 256.42 197 GLY A C 1
ATOM 3948 O O . GLY C 1 139 ? 165.416 164.720 131.599 1.00 256.42 197 GLY A O 1
ATOM 3949 N N . GLY C 1 140 ? 163.392 163.735 131.678 1.00 253.70 198 GLY A N 1
ATOM 3950 C CA . GLY C 1 140 ? 163.550 163.072 130.399 1.00 253.70 198 GLY A CA 1
ATOM 3951 C C . GLY C 1 140 ? 164.408 161.828 130.493 1.00 253.70 198 GLY A C 1
ATOM 3952 O O . GLY C 1 140 ? 165.556 161.898 130.943 1.00 253.70 198 GLY A O 1
ATOM 3953 N N . SER C 1 141 ? 163.868 160.679 130.075 1.00 250.50 199 SER A N 1
ATOM 3954 C CA . SER C 1 141 ? 164.646 159.440 130.065 1.00 250.50 199 SER A CA 1
ATOM 3955 C C . SER C 1 141 ? 164.061 158.523 128.991 1.00 250.50 199 SER A C 1
ATOM 3956 O O . SER C 1 141 ? 163.014 157.906 129.207 1.00 250.50 199 SER A O 1
ATOM 3959 N N . TYR C 1 142 ? 164.738 158.450 127.846 1.00 252.46 200 TYR A N 1
ATOM 3960 C CA . TYR C 1 142 ? 164.396 157.463 126.825 1.00 252.46 200 TYR A CA 1
ATOM 3961 C C . TYR C 1 142 ? 165.611 157.289 125.922 1.00 252.46 200 TYR A C 1
ATOM 3962 O O . TYR C 1 142 ? 165.921 158.182 125.127 1.00 252.46 200 TYR A O 1
ATOM 3971 N N . ILE C 1 143 ? 166.302 156.159 126.061 1.00 250.33 201 ILE A N 1
ATOM 3972 C CA . ILE C 1 143 ? 167.475 155.876 125.237 1.00 250.33 201 ILE A CA 1
ATOM 3973 C C . ILE C 1 143 ? 167.455 154.491 124.609 1.00 250.33 201 ILE A C 1
ATOM 3974 O O . ILE C 1 143 ? 168.146 154.275 123.596 1.00 250.33 201 ILE A O 1
ATOM 3979 N N . ALA C 1 144 ? 166.691 153.530 125.131 1.00 251.29 202 ALA A N 1
ATOM 3980 C CA . ALA C 1 144 ? 166.681 152.176 124.587 1.00 251.29 202 ALA A CA 1
ATOM 3981 C C . ALA C 1 144 ? 165.648 151.308 125.295 1.00 251.29 202 ALA A C 1
ATOM 3982 O O . ALA C 1 144 ? 165.044 151.733 126.285 1.00 251.29 202 ALA A O 1
ATOM 3984 N N . LEU C 1 145 ? 165.440 150.091 124.795 1.00 253.21 203 LEU A N 1
ATOM 3985 C CA . LEU C 1 145 ? 164.568 149.130 125.446 1.00 253.21 203 LEU A CA 1
ATOM 3986 C C . LEU C 1 145 ? 165.367 148.329 126.471 1.00 253.21 203 LEU A C 1
ATOM 3987 O O . LEU C 1 145 ? 166.573 148.522 126.647 1.00 253.21 203 LEU A O 1
ATOM 3992 N N . ASP C 1 146 ? 164.684 147.416 127.162 1.00 257.47 204 ASP A N 1
ATOM 3993 C CA . ASP C 1 146 ? 165.317 146.618 128.210 1.00 257.47 204 ASP A CA 1
ATOM 3994 C C . ASP C 1 146 ? 164.972 145.136 128.198 1.00 257.47 204 ASP A C 1
ATOM 3995 O O . ASP C 1 146 ? 165.736 144.352 128.772 1.00 257.47 204 ASP A O 1
ATOM 4000 N N . SER C 1 147 ? 163.865 144.715 127.587 1.00 256.16 205 SER A N 1
ATOM 4001 C CA . SER C 1 147 ? 163.446 143.315 127.600 1.00 256.16 205 SER A CA 1
ATOM 4002 C C . SER C 1 147 ? 163.370 142.784 129.032 1.00 256.16 205 SER A C 1
ATOM 4003 O O . SER C 1 147 ? 163.829 141.682 129.344 1.00 256.16 205 SER A O 1
ATOM 4006 N N . GLY C 1 148 ? 162.783 143.593 129.913 1.00 245.88 206 GLY A N 1
ATOM 4007 C CA . GLY C 1 148 ? 162.664 143.228 131.315 1.00 245.88 206 GLY A CA 1
ATOM 4008 C C . GLY C 1 148 ? 161.737 142.062 131.578 1.00 245.88 206 GLY A C 1
ATOM 4009 O O . GLY C 1 148 ? 161.736 141.536 132.698 1.00 245.88 206 GLY A O 1
ATOM 4010 N N . GLY C 1 149 A 160.950 141.646 130.588 1.00 238.23 206 GLY A N 1
ATOM 4011 C CA . GLY C 1 149 A 160.032 140.543 130.792 1.00 238.23 206 GLY A CA 1
ATOM 4012 C C . GLY C 1 149 A 158.812 140.965 131.594 1.00 238.23 206 GLY A C 1
ATOM 4013 O O . GLY C 1 149 A 158.338 142.099 131.506 1.00 238.23 206 GLY A O 1
ATOM 4014 N N . CYS C 1 150 ? 158.302 140.028 132.389 1.00 234.68 207 CYS A N 1
ATOM 4015 C CA . CYS C 1 150 ? 157.137 140.273 133.226 1.00 234.68 207 CYS A CA 1
ATOM 4016 C C . CYS C 1 150 ? 157.506 140.835 134.594 1.00 234.68 207 CYS A C 1
ATOM 4017 O O . CYS C 1 150 ? 156.608 141.082 135.406 1.00 234.68 207 CYS A O 1
ATOM 4020 N N . GLY C 1 151 ? 158.795 141.042 134.863 1.00 243.99 208 GLY A N 1
ATOM 4021 C CA . GLY C 1 151 ? 159.246 141.594 136.126 1.00 243.99 208 GLY A CA 1
ATOM 4022 C C . GLY C 1 151 ? 159.936 142.933 135.965 1.00 243.99 208 GLY A C 1
ATOM 4023 O O . GLY C 1 151 ? 159.644 143.673 135.022 1.00 243.99 208 GLY A O 1
ATOM 4024 N N . ASN C 1 152 ? 160.873 143.238 136.865 1.00 247.69 209 ASN A N 1
ATOM 4025 C CA . ASN C 1 152 ? 161.494 144.558 136.942 1.00 247.69 209 ASN A CA 1
ATOM 4026 C C . ASN C 1 152 ? 162.106 144.993 135.615 1.00 247.69 209 ASN A C 1
ATOM 4027 O O . ASN C 1 152 ? 162.333 144.168 134.724 1.00 247.69 209 ASN A O 1
ATOM 4032 N N . TRP C 1 153 ? 162.376 146.294 135.483 1.00 243.83 210 TRP A N 1
ATOM 4033 C CA . TRP C 1 153 ? 162.828 146.913 134.234 1.00 243.83 210 TRP A CA 1
ATOM 4034 C C . TRP C 1 153 ? 164.087 147.729 134.526 1.00 243.83 210 TRP A C 1
ATOM 4035 O O . TRP C 1 153 ? 163.999 148.926 134.816 1.00 243.83 210 TRP A O 1
ATOM 4046 N N . ASP C 1 154 ? 165.251 147.087 134.450 1.00 257.25 211 ASP A N 1
ATOM 4047 C CA . ASP C 1 154 ? 166.522 147.730 134.784 1.00 257.25 211 ASP A CA 1
ATOM 4048 C C . ASP C 1 154 ? 167.617 147.314 133.800 1.00 257.25 211 ASP A C 1
ATOM 4049 O O . ASP C 1 154 ? 168.726 146.946 134.191 1.00 257.25 211 ASP A O 1
ATOM 4054 N N . CYS C 1 155 ? 167.315 147.354 132.502 1.00 264.50 212 CYS A N 1
ATOM 4055 C CA . CYS C 1 155 ? 168.305 147.033 131.472 1.00 264.50 212 CYS A CA 1
ATOM 4056 C C . CYS C 1 155 ? 168.223 148.019 130.314 1.00 264.50 212 CYS A C 1
ATOM 4057 O O . CYS C 1 155 ? 168.276 147.631 129.142 1.00 264.50 212 CYS A O 1
ATOM 4060 N N . ILE C 1 156 ? 168.111 149.308 130.622 1.00 261.44 213 ILE A N 1
ATOM 4061 C CA . ILE C 1 156 ? 168.090 150.363 129.614 1.00 261.44 213 ILE A CA 1
ATOM 4062 C C . ILE C 1 156 ? 169.506 150.914 129.503 1.00 261.44 213 ILE A C 1
ATOM 4063 O O . ILE C 1 156 ? 169.985 151.603 130.411 1.00 261.44 213 ILE A O 1
ATOM 4068 N N . MET C 1 157 ? 170.182 150.612 128.394 1.00 258.06 214 MET A N 1
ATOM 4069 C CA . MET C 1 157 ? 171.562 151.028 128.186 1.00 258.06 214 MET A CA 1
ATOM 4070 C C . MET C 1 157 ? 171.728 151.571 126.774 1.00 258.06 214 MET A C 1
ATOM 4071 O O . MET C 1 157 ? 170.829 151.480 125.933 1.00 258.06 214 MET A O 1
ATOM 4076 N N . THR C 1 158 ? 172.903 152.140 126.525 1.00 261.40 215 THR A N 1
ATOM 4077 C CA . THR C 1 158 ? 173.309 152.666 125.229 1.00 261.40 215 THR A CA 1
ATOM 4078 C C . THR C 1 158 ? 174.727 152.193 124.909 1.00 261.40 215 THR A C 1
ATOM 4079 O O . THR C 1 158 ? 175.394 151.556 125.729 1.00 261.40 215 THR A O 1
ATOM 4083 N N . SER C 1 159 ? 175.188 152.513 123.701 1.00 262.66 216 SER A N 1
ATOM 4084 C CA . SER C 1 159 ? 176.463 152.020 123.192 1.00 262.66 216 SER A CA 1
ATOM 4085 C C . SER C 1 159 ? 177.646 152.891 123.602 1.00 262.66 216 SER A C 1
ATOM 4086 O O . SER C 1 159 ? 178.774 152.621 123.175 1.00 262.66 216 SER A O 1
ATOM 4089 N N . TYR C 1 160 ? 177.417 153.920 124.410 1.00 262.78 217 TYR A N 1
ATOM 4090 C CA . TYR C 1 160 ? 178.498 154.781 124.866 1.00 262.78 217 TYR A CA 1
ATOM 4091 C C . TYR C 1 160 ? 179.487 153.988 125.714 1.00 262.78 217 TYR A C 1
ATOM 4092 O O . TYR C 1 160 ? 179.129 153.011 126.378 1.00 262.78 217 TYR A O 1
ATOM 4101 N N . GLN C 1 161 ? 180.746 154.422 125.686 1.00 272.01 218 GLN A N 1
ATOM 4102 C CA . GLN C 1 161 ? 181.835 153.714 126.349 1.00 272.01 218 GLN A CA 1
ATOM 4103 C C . GLN C 1 161 ? 182.326 154.405 127.614 1.00 272.01 218 GLN A C 1
ATOM 4104 O O . GLN C 1 161 ? 182.641 153.724 128.594 1.00 272.01 218 GLN A O 1
ATOM 4110 N N . TYR C 1 162 ? 182.400 155.735 127.621 1.00 279.19 219 TYR A N 1
ATOM 4111 C CA . TYR C 1 162 ? 183.031 156.475 128.705 1.00 279.19 219 TYR A CA 1
ATOM 4112 C C . TYR C 1 162 ? 182.073 157.501 129.291 1.00 279.19 219 TYR A C 1
ATOM 4113 O O . TYR C 1 162 ? 181.359 158.193 128.558 1.00 279.19 219 TYR A O 1
ATOM 4122 N N . LEU C 1 163 ? 182.065 157.587 130.621 1.00 272.17 220 LEU A N 1
ATOM 4123 C CA . LEU C 1 163 ? 181.349 158.622 131.357 1.00 272.17 220 LEU A CA 1
ATOM 4124 C C . LEU C 1 163 ? 182.351 159.310 132.270 1.00 272.17 220 LEU A C 1
ATOM 4125 O O . LEU C 1 163 ? 183.025 158.644 133.062 1.00 272.17 220 LEU A O 1
ATOM 4130 N N . ILE C 1 164 ? 182.444 160.635 132.164 1.00 267.25 221 ILE A N 1
ATOM 4131 C CA . ILE C 1 164 ? 183.470 161.407 132.853 1.00 267.25 221 ILE A CA 1
ATOM 4132 C C . ILE C 1 164 ? 182.801 162.496 133.682 1.00 267.25 221 ILE A C 1
ATOM 4133 O O . ILE C 1 164 ? 181.683 162.931 133.399 1.00 267.25 221 ILE A O 1
ATOM 4138 N N . ILE C 1 165 ? 183.506 162.927 134.728 1.00 262.02 222 ILE A N 1
ATOM 4139 C CA . ILE C 1 165 ? 183.057 164.009 135.606 1.00 262.02 222 ILE A CA 1
ATOM 4140 C C . ILE C 1 165 ? 184.200 165.019 135.660 1.00 262.02 222 ILE A C 1
ATOM 4141 O O . ILE C 1 165 ? 185.082 164.933 136.519 1.00 262.02 222 ILE A O 1
ATOM 4146 N N . GLN C 1 166 ? 184.182 165.997 134.758 1.00 257.91 223 GLN A N 1
ATOM 4147 C CA . GLN C 1 166 ? 185.238 166.997 134.715 1.00 257.91 223 GLN A CA 1
ATOM 4148 C C . GLN C 1 166 ? 185.015 168.062 135.789 1.00 257.91 223 GLN A C 1
ATOM 4149 O O . GLN C 1 166 ? 183.973 168.115 136.448 1.00 257.91 223 GLN A O 1
ATOM 4155 N N . ASN C 1 167 ? 186.021 168.922 135.959 1.00 266.86 224 ASN A N 1
ATOM 4156 C CA . ASN C 1 167 ? 185.958 170.053 136.880 1.00 266.86 224 ASN A CA 1
ATOM 4157 C C . ASN C 1 167 ? 185.811 171.370 136.124 1.00 266.86 224 ASN A C 1
ATOM 4158 O O . ASN C 1 167 ? 186.366 172.399 136.513 1.00 266.86 224 ASN A O 1
ATOM 4163 N N . THR C 1 168 ? 185.052 171.344 135.032 1.00 244.89 225 THR A N 1
ATOM 4164 C CA . THR C 1 168 ? 184.811 172.551 134.257 1.00 244.89 225 THR A CA 1
ATOM 4165 C C . THR C 1 168 ? 183.849 173.473 134.994 1.00 244.89 225 THR A C 1
ATOM 4166 O O . THR C 1 168 ? 182.892 173.021 135.629 1.00 244.89 225 THR A O 1
ATOM 4170 N N . THR C 1 169 ? 184.108 174.778 134.909 1.00 239.21 226 THR A N 1
ATOM 4171 C CA . THR C 1 169 ? 183.130 175.771 135.333 1.00 239.21 226 THR A CA 1
ATOM 4172 C C . THR C 1 169 ? 182.083 176.041 134.258 1.00 239.21 226 THR A C 1
ATOM 4173 O O . THR C 1 169 ? 181.127 176.778 134.519 1.00 239.21 226 THR A O 1
ATOM 4177 N N . TRP C 1 170 ? 182.237 175.439 133.073 1.00 231.07 227 TRP A N 1
ATOM 4178 C CA . TRP C 1 170 ? 181.341 175.569 131.923 1.00 231.07 227 TRP A CA 1
ATOM 4179 C C . TRP C 1 170 ? 180.958 177.018 131.618 1.00 231.07 227 TRP A C 1
ATOM 4180 O O . TRP C 1 170 ? 181.432 177.952 132.273 1.00 231.07 227 TRP A O 1
ATOM 4191 N N . GLU C 1 171 ? 180.127 177.212 130.595 1.00 225.75 228 GLU A N 1
ATOM 4192 C CA . GLU C 1 171 ? 179.916 178.506 129.949 1.00 225.75 228 GLU A CA 1
ATOM 4193 C C . GLU C 1 171 ? 178.428 178.786 129.775 1.00 225.75 228 GLU A C 1
ATOM 4194 O O . GLU C 1 171 ? 177.950 179.101 128.683 1.00 225.75 228 GLU A O 1
ATOM 4200 N N . ASP C 1 172 ? 177.672 178.659 130.864 1.00 207.98 229 ASP A N 1
ATOM 4201 C CA . ASP C 1 172 ? 176.235 178.939 130.878 1.00 207.98 229 ASP A CA 1
ATOM 4202 C C . ASP C 1 172 ? 175.474 177.956 129.986 1.00 207.98 229 ASP A C 1
ATOM 4203 O O . ASP C 1 172 ? 174.795 178.322 129.025 1.00 207.98 229 ASP A O 1
ATOM 4208 N N . HIS C 1 173 ? 175.610 176.682 130.339 1.00 213.30 230 HIS A N 1
ATOM 4209 C CA . HIS C 1 173 ? 174.863 175.584 129.742 1.00 213.30 230 HIS A CA 1
ATOM 4210 C C . HIS C 1 173 ? 173.473 175.516 130.368 1.00 213.30 230 HIS A C 1
ATOM 4211 O O . HIS C 1 173 ? 173.010 176.513 130.929 1.00 213.30 230 HIS A O 1
ATOM 4218 N N . CYS C 1 174 ? 172.797 174.368 130.233 1.00 200.78 231 CYS A N 1
ATOM 4219 C CA . CYS C 1 174 ? 171.455 174.103 130.750 1.00 200.78 231 CYS A CA 1
ATOM 4220 C C . CYS C 1 174 ? 170.394 174.695 129.827 1.00 200.78 231 CYS A C 1
ATOM 4221 O O . CYS C 1 174 ? 169.374 175.209 130.297 1.00 200.78 231 CYS A O 1
ATOM 4224 N N . GLN C 1 175 ? 170.620 174.626 128.512 1.00 199.74 232 GLN A N 1
ATOM 4225 C CA . GLN C 1 175 ? 169.654 175.181 127.568 1.00 199.74 232 GLN A CA 1
ATOM 4226 C C . GLN C 1 175 ? 168.419 174.298 127.423 1.00 199.74 232 GLN A C 1
ATOM 4227 O O . GLN C 1 175 ? 167.300 174.811 127.318 1.00 199.74 232 GLN A O 1
ATOM 4233 N N . PHE C 1 176 ? 168.590 172.974 127.404 1.00 186.69 233 PHE A N 1
ATOM 4234 C CA . PHE C 1 176 ? 167.450 172.097 127.154 1.00 186.69 233 PHE A CA 1
ATOM 4235 C C . PHE C 1 176 ? 166.499 172.064 128.343 1.00 186.69 233 PHE A C 1
ATOM 4236 O O . PHE C 1 176 ? 165.280 171.959 128.164 1.00 186.69 233 PHE A O 1
ATOM 4244 N N . SER C 1 177 ? 167.033 172.134 129.560 1.00 188.40 234 SER A N 1
ATOM 4245 C CA . SER C 1 177 ? 166.223 172.080 130.767 1.00 188.40 234 SER A CA 1
ATOM 4246 C C . SER C 1 177 ? 166.773 173.065 131.786 1.00 188.40 234 SER A C 1
ATOM 4247 O O . SER C 1 177 ? 167.982 173.300 131.858 1.00 188.40 234 SER A O 1
ATOM 4250 N N . ARG C 1 178 ? 165.871 173.638 132.575 1.00 169.77 235 ARG A N 1
ATOM 4251 C CA . ARG C 1 178 ? 166.265 174.582 133.604 1.00 169.77 235 ARG A CA 1
ATOM 4252 C C . ARG C 1 178 ? 166.862 173.846 134.800 1.00 169.77 235 ARG A C 1
ATOM 4253 O O . ARG C 1 178 ? 166.557 172.674 135.034 1.00 169.77 235 ARG A O 1
ATOM 4261 N N . PRO C 1 179 ? 167.723 174.509 135.573 1.00 178.42 236 PRO A N 1
ATOM 4262 C CA . PRO C 1 179 ? 168.298 173.851 136.752 1.00 178.42 236 PRO A CA 1
ATOM 4263 C C . PRO C 1 179 ? 167.223 173.463 137.757 1.00 178.42 236 PRO A C 1
ATOM 4264 O O . PRO C 1 179 ? 166.239 174.180 137.951 1.00 178.42 236 PRO A O 1
ATOM 4268 N N . SER C 1 180 ? 167.420 172.311 138.399 1.00 178.40 237 SER A N 1
ATOM 4269 C CA . SER C 1 180 ? 166.491 171.820 139.407 1.00 178.40 237 SER A CA 1
ATOM 4270 C C . SER C 1 180 ? 167.240 170.872 140.332 1.00 178.40 237 SER A C 1
ATOM 4271 O O . SER C 1 180 ? 168.211 170.241 139.901 1.00 178.40 237 SER A O 1
ATOM 4274 N N . PRO C 1 181 ? 166.822 170.743 141.592 1.00 177.41 238 PRO A N 1
ATOM 4275 C CA . PRO C 1 181 ? 167.509 169.838 142.521 1.00 177.41 238 PRO A CA 1
ATOM 4276 C C . PRO C 1 181 ? 166.929 168.435 142.602 1.00 177.41 238 PRO A C 1
ATOM 4277 O O . PRO C 1 181 ? 167.428 167.631 143.398 1.00 177.41 238 PRO A O 1
ATOM 4281 N N . ILE C 1 182 ? 165.896 168.121 141.818 1.00 190.45 239 ILE A N 1
ATOM 4282 C CA . ILE C 1 182 ? 165.270 166.805 141.912 1.00 190.45 239 ILE A CA 1
ATOM 4283 C C . ILE C 1 182 ? 166.271 165.710 141.566 1.00 190.45 239 ILE A C 1
ATOM 4284 O O . ILE C 1 182 ? 166.270 164.633 142.175 1.00 190.45 239 ILE A O 1
ATOM 4289 N N . GLY C 1 183 ? 167.139 165.966 140.587 1.00 205.50 240 GLY A N 1
ATOM 4290 C CA . GLY C 1 183 ? 168.084 164.942 140.170 1.00 205.50 240 GLY A CA 1
ATOM 4291 C C . GLY C 1 183 ? 169.049 164.554 141.273 1.00 205.50 240 GLY A C 1
ATOM 4292 O O . GLY C 1 183 ? 169.279 163.370 141.528 1.00 205.50 240 GLY A O 1
ATOM 4293 N N . TYR C 1 184 ? 169.626 165.550 141.948 1.00 199.54 241 TYR A N 1
ATOM 4294 C CA . TYR C 1 184 ? 170.574 165.254 143.016 1.00 199.54 241 TYR A CA 1
ATOM 4295 C C . TYR C 1 184 ? 169.870 164.667 144.232 1.00 199.54 241 TYR A C 1
ATOM 4296 O O . TYR C 1 184 ? 170.404 163.766 144.890 1.00 199.54 241 TYR A O 1
ATOM 4305 N N . LEU C 1 185 ? 168.673 165.165 144.549 1.00 189.23 242 LEU A N 1
ATOM 4306 C CA . LEU C 1 185 ? 167.966 164.687 145.732 1.00 189.23 242 LEU A CA 1
ATOM 4307 C C . LEU C 1 185 ? 167.639 163.204 145.617 1.00 189.23 242 LEU A C 1
ATOM 4308 O O . LEU C 1 185 ? 167.713 162.466 146.606 1.00 189.23 242 LEU A O 1
ATOM 4313 N N . GLY C 1 186 ? 167.274 162.749 144.418 1.00 205.25 243 GLY A N 1
ATOM 4314 C CA . GLY C 1 186 ? 167.022 161.330 144.228 1.00 205.25 243 GLY A CA 1
ATOM 4315 C C . GLY C 1 186 ? 168.242 160.481 144.526 1.00 205.25 243 GLY A C 1
ATOM 4316 O O . GLY C 1 186 ? 168.132 159.401 145.111 1.00 205.25 243 GLY A O 1
ATOM 4317 N N . LEU C 1 187 ? 169.424 160.956 144.127 1.00 217.33 244 LEU A N 1
ATOM 4318 C CA . LEU C 1 187 ? 170.654 160.234 144.437 1.00 217.33 244 LEU A CA 1
ATOM 4319 C C . LEU C 1 187 ? 170.885 160.162 145.940 1.00 217.33 244 LEU A C 1
ATOM 4320 O O . LEU C 1 187 ? 171.274 159.113 146.468 1.00 217.33 244 LEU A O 1
ATOM 4325 N N . LEU C 1 188 ? 170.653 161.271 146.644 1.00 207.94 245 LEU A N 1
ATOM 4326 C CA . LEU C 1 188 ? 170.987 161.333 148.062 1.00 207.94 245 LEU A CA 1
ATOM 4327 C C . LEU C 1 188 ? 170.155 160.348 148.874 1.00 207.94 245 LEU A C 1
ATOM 4328 O O . LEU C 1 188 ? 170.670 159.696 149.789 1.00 207.94 245 LEU A O 1
ATOM 4333 N N . SER C 1 189 ? 168.867 160.226 148.557 1.00 209.71 246 SER A N 1
ATOM 4334 C CA . SER C 1 189 ? 167.977 159.370 149.329 1.00 209.71 246 SER A CA 1
ATOM 4335 C C . SER C 1 189 ? 168.103 157.894 148.975 1.00 209.71 246 SER A C 1
ATOM 4336 O O . SER C 1 189 ? 167.492 157.063 149.656 1.00 209.71 246 SER A O 1
ATOM 4339 N N . GLN C 1 190 ? 168.870 157.545 147.942 1.00 222.91 247 GLN A N 1
ATOM 4340 C CA . GLN C 1 190 ? 168.966 156.172 147.453 1.00 222.91 247 GLN A CA 1
ATOM 4341 C C . GLN C 1 190 ? 170.374 155.641 147.698 1.00 222.91 247 GLN A C 1
ATOM 4342 O O . GLN C 1 190 ? 171.334 156.091 147.064 1.00 222.91 247 GLN A O 1
ATOM 4348 N N . ARG C 1 191 ? 170.490 154.683 148.618 1.00 230.68 248 ARG A N 1
ATOM 4349 C CA . ARG C 1 191 ? 171.680 153.871 148.860 1.00 230.68 248 ARG A CA 1
ATOM 4350 C C . ARG C 1 191 ? 172.864 154.658 149.411 1.00 230.68 248 ARG A C 1
ATOM 4351 O O . ARG C 1 191 ? 173.936 154.070 149.600 1.00 230.68 248 ARG A O 1
ATOM 4359 N N . THR C 1 192 ? 172.719 155.955 149.677 1.00 227.61 249 THR A N 1
ATOM 4360 C CA . THR C 1 192 ? 173.821 156.764 150.198 1.00 227.61 249 THR A CA 1
ATOM 4361 C C . THR C 1 192 ? 173.721 156.846 151.720 1.00 227.61 249 THR A C 1
ATOM 4362 O O . THR C 1 192 ? 173.425 157.887 152.309 1.00 227.61 249 THR A O 1
ATOM 4366 N N . ARG C 1 193 ? 173.977 155.699 152.355 1.00 221.80 250 ARG A N 1
ATOM 4367 C CA . ARG C 1 193 ? 173.950 155.589 153.808 1.00 221.80 250 ARG A CA 1
ATOM 4368 C C . ARG C 1 193 ? 175.168 154.853 154.356 1.00 221.80 250 ARG A C 1
ATOM 4369 O O . ARG C 1 193 ? 175.194 154.531 155.550 1.00 221.80 250 ARG A O 1
ATOM 4377 N N . ASP C 1 194 ? 176.174 154.580 153.526 1.00 232.26 251 ASP A N 1
ATOM 4378 C CA . ASP C 1 194 ? 177.360 153.859 153.974 1.00 232.26 251 ASP A CA 1
ATOM 4379 C C . ASP C 1 194 ? 178.468 154.045 152.950 1.00 232.26 251 ASP A C 1
ATOM 4380 O O . ASP C 1 194 ? 178.227 153.912 151.746 1.00 232.26 251 ASP A O 1
ATOM 4385 N N . ILE C 1 195 ? 179.671 154.346 153.427 1.00 231.81 252 ILE A N 1
ATOM 4386 C CA . ILE C 1 195 ? 180.853 154.496 152.577 1.00 231.81 252 ILE A CA 1
ATOM 4387 C C . ILE C 1 195 ? 181.856 153.447 153.043 1.00 231.81 252 ILE A C 1
ATOM 4388 O O . ILE C 1 195 ? 182.657 153.693 153.951 1.00 231.81 252 ILE A O 1
ATOM 4393 N N . TYR C 1 196 ? 181.821 152.261 152.435 1.00 228.05 253 TYR A N 1
ATOM 4394 C CA . TYR C 1 196 ? 182.874 151.286 152.686 1.00 228.05 253 TYR A CA 1
ATOM 4395 C C . TYR C 1 196 ? 184.098 151.523 151.813 1.00 228.05 253 TYR A C 1
ATOM 4396 O O . TYR C 1 196 ? 185.155 151.897 152.333 1.00 228.05 253 TYR A O 1
ATOM 4398 N N . ILE C 1 197 ? 183.981 151.314 150.501 1.00 236.14 254 ILE A N 1
ATOM 4399 C CA . ILE C 1 197 ? 184.933 151.854 149.536 1.00 236.14 254 ILE A CA 1
ATOM 4400 C C . ILE C 1 197 ? 184.162 152.518 148.404 1.00 236.14 254 ILE A C 1
ATOM 4401 O O . ILE C 1 197 ? 184.346 153.707 148.122 1.00 236.14 254 ILE A O 1
ATOM 4406 N N . SER C 1 198 ? 183.284 151.752 147.761 1.00 240.28 255 SER A N 1
ATOM 4407 C CA . SER C 1 198 ? 182.513 152.227 146.615 1.00 240.28 255 SER A CA 1
ATOM 4408 C C . SER C 1 198 ? 183.422 152.818 145.541 1.00 240.28 255 SER A C 1
ATOM 4409 O O . SER C 1 198 ? 182.999 153.665 144.754 1.00 240.28 255 SER A O 1
ATOM 4412 N N . GLY D 2 1 ? 150.859 179.431 156.208 1.00 195.14 260 GLY a N 1
ATOM 4413 C CA . GLY D 2 1 ? 151.614 178.717 155.195 1.00 195.14 260 GLY a CA 1
ATOM 4414 C C . GLY D 2 1 ? 151.347 177.225 155.214 1.00 195.14 260 GLY a C 1
ATOM 4415 O O . GLY D 2 1 ? 150.206 176.792 155.371 1.00 195.14 260 GLY a O 1
ATOM 4416 N N . THR D 2 2 ? 152.407 176.436 155.056 1.00 196.03 261 THR a N 1
ATOM 4417 C CA . THR D 2 2 ? 152.307 174.983 155.048 1.00 196.03 261 THR a CA 1
ATOM 4418 C C . THR D 2 2 ? 152.474 174.366 156.431 1.00 196.03 261 THR a C 1
ATOM 4419 O O . THR D 2 2 ? 152.456 173.137 156.549 1.00 196.03 261 THR a O 1
ATOM 4423 N N . PHE D 2 3 ? 152.624 175.181 157.477 1.00 203.12 262 PHE a N 1
ATOM 4424 C CA . PHE D 2 3 ? 152.831 174.684 158.837 1.00 203.12 262 PHE a CA 1
ATOM 4425 C C . PHE D 2 3 ? 154.109 173.852 158.915 1.00 203.12 262 PHE a C 1
ATOM 4426 O O . PHE D 2 3 ? 154.120 172.729 159.425 1.00 203.12 262 PHE a O 1
ATOM 4434 N N . THR D 2 4 ? 155.199 174.415 158.397 1.00 194.54 263 THR a N 1
ATOM 4435 C CA . THR D 2 4 ? 156.476 173.722 158.354 1.00 194.54 263 THR a CA 1
ATOM 4436 C C . THR D 2 4 ? 157.604 174.688 158.680 1.00 194.54 263 THR a C 1
ATOM 4437 O O . THR D 2 4 ? 157.535 175.881 158.375 1.00 194.54 263 THR a O 1
ATOM 4441 N N . TRP D 2 5 ? 158.644 174.146 159.309 1.00 203.15 264 TRP a N 1
ATOM 4442 C CA . TRP D 2 5 ? 159.907 174.847 159.494 1.00 203.15 264 TRP a CA 1
ATOM 4443 C C . TRP D 2 5 ? 159.787 175.994 160.501 1.00 203.15 264 TRP a C 1
ATOM 4444 O O . TRP D 2 5 ? 159.567 175.738 161.689 1.00 203.15 264 TRP a O 1
ATOM 4455 N N . THR D 2 6 ? 159.924 177.246 160.068 1.00 206.38 265 THR a N 1
ATOM 4456 C CA . THR D 2 6 ? 160.101 178.364 160.997 1.00 206.38 265 THR a CA 1
ATOM 4457 C C . THR D 2 6 ? 158.769 178.965 161.439 1.00 206.38 265 THR a C 1
ATOM 4458 O O . THR D 2 6 ? 158.552 180.173 161.359 1.00 206.38 265 THR a O 1
ATOM 4462 N N . LEU D 2 7 ? 157.873 178.102 161.924 1.00 197.47 266 LEU a N 1
ATOM 4463 C CA . LEU D 2 7 ? 156.641 178.508 162.594 1.00 197.47 266 LEU a CA 1
ATOM 4464 C C . LEU D 2 7 ? 155.904 179.612 161.834 1.00 197.47 266 LEU a C 1
ATOM 4465 O O . LEU D 2 7 ? 155.432 179.381 160.716 1.00 197.47 266 LEU a O 1
ATOM 4470 N N . SER D 2 8 ? 155.800 180.807 162.416 1.00 198.61 267 SER a N 1
ATOM 4471 C CA . SER D 2 8 ? 155.036 181.905 161.823 1.00 198.61 267 SER a CA 1
ATOM 4472 C C . SER D 2 8 ? 155.958 182.850 161.053 1.00 198.61 267 SER a C 1
ATOM 4473 O O . SER D 2 8 ? 156.047 184.046 161.334 1.00 198.61 267 SER a O 1
ATOM 4476 N N . ASP D 2 9 ? 156.656 182.287 160.063 1.00 208.31 268 ASP a N 1
ATOM 4477 C CA . ASP D 2 9 ? 157.507 183.085 159.190 1.00 208.31 268 ASP a CA 1
ATOM 4478 C C . ASP D 2 9 ? 157.397 182.665 157.729 1.00 208.31 268 ASP a C 1
ATOM 4479 O O . ASP D 2 9 ? 158.187 183.140 156.903 1.00 208.31 268 ASP a O 1
ATOM 4484 N N . SER D 2 10 ? 156.446 181.799 157.380 1.00 209.94 269 SER a N 1
ATOM 4485 C CA . SER D 2 10 ? 156.233 181.396 155.991 1.00 209.94 269 SER a CA 1
ATOM 4486 C C . SER D 2 10 ? 155.283 182.375 155.297 1.00 209.94 269 SER a C 1
ATOM 4487 O O . SER D 2 10 ? 154.211 182.018 154.812 1.00 209.94 269 SER a O 1
ATOM 4490 N N . GLU D 2 11 ? 155.703 183.639 155.270 1.00 212.50 270 GLU a N 1
ATOM 4491 C CA . GLU D 2 11 ? 154.936 184.709 154.649 1.00 212.50 270 GLU a CA 1
ATOM 4492 C C . GLU D 2 11 ? 155.868 185.573 153.815 1.00 212.50 270 GLU a C 1
ATOM 4493 O O . GLU D 2 11 ? 157.008 185.829 154.211 1.00 212.50 270 GLU a O 1
ATOM 4499 N N . GLY D 2 12 ? 155.379 186.018 152.661 1.00 217.45 271 GLY a N 1
ATOM 4500 C CA . GLY D 2 12 ? 156.172 186.862 151.790 1.00 217.45 271 GLY a CA 1
ATOM 4501 C C . GLY D 2 12 ? 156.391 188.247 152.361 1.00 217.45 271 GLY a C 1
ATOM 4502 O O . GLY D 2 12 ? 157.515 188.596 152.736 1.00 217.45 271 GLY a O 1
ATOM 4503 N N . LYS D 2 13 ? 155.324 189.047 152.433 1.00 225.07 272 LYS a N 1
ATOM 4504 C CA . LYS D 2 13 ? 155.396 190.391 152.998 1.00 225.07 272 LYS a CA 1
ATOM 4505 C C . LYS D 2 13 ? 154.529 190.537 154.241 1.00 225.07 272 LYS a C 1
ATOM 4506 O O . LYS D 2 13 ? 155.044 190.906 155.301 1.00 225.07 272 LYS a O 1
ATOM 4512 N N . ASP D 2 14 ? 153.225 190.261 154.146 1.00 218.72 273 ASP a N 1
ATOM 4513 C CA . ASP D 2 14 ? 152.314 190.435 155.273 1.00 218.72 273 ASP a CA 1
ATOM 4514 C C . ASP D 2 14 ? 151.287 189.323 155.427 1.00 218.72 273 ASP a C 1
ATOM 4515 O O . ASP D 2 14 ? 150.641 189.266 156.478 1.00 218.72 273 ASP a O 1
ATOM 4520 N N . THR D 2 15 ? 151.106 188.449 154.434 1.00 212.27 274 THR a N 1
ATOM 4521 C CA . THR D 2 15 ? 150.035 187.458 154.425 1.00 212.27 274 THR a CA 1
ATOM 4522 C C . THR D 2 15 ? 150.040 186.619 155.701 1.00 212.27 274 THR a C 1
ATOM 4523 O O . THR D 2 15 ? 150.955 185.811 155.900 1.00 212.27 274 THR a O 1
ATOM 4527 N N . PRO D 2 16 ? 149.041 186.773 156.592 1.00 220.14 275 PRO a N 1
ATOM 4528 C CA . PRO D 2 16 ? 149.001 185.927 157.791 1.00 220.14 275 PRO a CA 1
ATOM 4529 C C . PRO D 2 16 ? 148.245 184.627 157.565 1.00 220.14 275 PRO a C 1
ATOM 4530 O O . PRO D 2 16 ? 148.411 183.665 158.321 1.00 220.14 275 PRO a O 1
ATOM 4534 N N . GLY D 2 17 ? 147.413 184.589 156.526 1.00 210.89 276 GLY a N 1
ATOM 4535 C CA . GLY D 2 17 ? 146.608 183.431 156.211 1.00 210.89 276 GLY a CA 1
ATOM 4536 C C . GLY D 2 17 ? 147.262 182.408 155.313 1.00 210.89 276 GLY a C 1
ATOM 4537 O O . GLY D 2 17 ? 146.610 181.429 154.934 1.00 210.89 276 GLY a O 1
ATOM 4538 N N . GLY D 2 18 ? 148.527 182.594 154.955 1.00 207.14 277 GLY a N 1
ATOM 4539 C CA . GLY D 2 18 ? 149.192 181.644 154.083 1.00 207.14 277 GLY a CA 1
ATOM 4540 C C . GLY D 2 18 ? 150.569 182.139 153.689 1.00 207.14 277 GLY a C 1
ATOM 4541 O O . GLY D 2 18 ? 151.140 183.015 154.340 1.00 207.14 277 GLY a O 1
ATOM 4542 N N . TYR D 2 19 ? 151.085 181.558 152.610 1.00 190.78 278 TYR a N 1
ATOM 4543 C CA . TYR D 2 19 ? 152.422 181.849 152.109 1.00 190.78 278 TYR a CA 1
ATOM 4544 C C . TYR D 2 19 ? 152.322 182.685 150.841 1.00 190.78 278 TYR a C 1
ATOM 4545 O O . TYR D 2 19 ? 151.579 182.331 149.919 1.00 190.78 278 TYR a O 1
ATOM 4554 N N . CYS D 2 20 ? 153.064 183.790 150.798 1.00 195.73 279 CYS a N 1
ATOM 4555 C CA . CYS D 2 20 ? 153.135 184.647 149.621 1.00 195.73 279 CYS a CA 1
ATOM 4556 C C . CYS D 2 20 ? 154.530 184.567 149.016 1.00 195.73 279 CYS a C 1
ATOM 4557 O O . CYS D 2 20 ? 155.529 184.735 149.722 1.00 195.73 279 CYS a O 1
ATOM 4560 N N . LEU D 2 21 ? 154.588 184.312 147.711 1.00 178.98 280 LEU a N 1
ATOM 4561 C CA . LEU D 2 21 ? 155.840 184.186 146.985 1.00 178.98 280 LEU a CA 1
ATOM 4562 C C . LEU D 2 21 ? 156.267 185.545 146.430 1.00 178.98 280 LEU a C 1
ATOM 4563 O O . LEU D 2 21 ? 155.627 186.573 146.664 1.00 178.98 280 LEU a O 1
ATOM 4568 N N . THR D 2 22 ? 157.369 185.547 145.682 1.00 177.26 281 THR a N 1
ATOM 4569 C CA . THR D 2 22 ? 157.899 186.753 145.063 1.00 177.26 281 THR a CA 1
ATOM 4570 C C . THR D 2 22 ? 158.296 186.437 143.628 1.00 177.26 281 THR a C 1
ATOM 4571 O O . THR D 2 22 ? 158.524 185.280 143.267 1.00 177.26 281 THR a O 1
ATOM 4575 N N . ARG D 2 23 ? 158.375 187.488 142.807 1.00 171.14 282 ARG a N 1
ATOM 4576 C CA . ARG D 2 23 ? 158.664 187.291 141.390 1.00 171.14 282 ARG a CA 1
ATOM 4577 C C . ARG D 2 23 ? 160.028 186.647 141.184 1.00 171.14 282 ARG a C 1
ATOM 4578 O O . ARG D 2 23 ? 160.174 185.748 140.348 1.00 171.14 282 ARG a O 1
ATOM 4586 N N . TRP D 2 24 ? 161.041 187.091 141.931 1.00 168.65 283 TRP a N 1
ATOM 4587 C CA . TRP D 2 24 ? 162.383 186.550 141.739 1.00 168.65 283 TRP a CA 1
ATOM 4588 C C . TRP D 2 24 ? 162.445 185.053 142.012 1.00 168.65 283 TRP a C 1
ATOM 4589 O O . TRP D 2 24 ? 163.381 184.390 141.551 1.00 168.65 283 TRP a O 1
ATOM 4600 N N . MET D 2 25 ? 161.478 184.505 142.747 1.00 179.62 284 MET a N 1
ATOM 4601 C CA . MET D 2 25 ? 161.341 183.063 142.891 1.00 179.62 284 MET a CA 1
ATOM 4602 C C . MET D 2 25 ? 160.540 182.429 141.760 1.00 179.62 284 MET a C 1
ATOM 4603 O O . MET D 2 25 ? 160.551 181.201 141.629 1.00 179.62 284 MET a O 1
ATOM 4608 N N . LEU D 2 26 ? 159.857 183.229 140.946 1.00 172.59 285 LEU a N 1
ATOM 4609 C CA . LEU D 2 26 ? 159.062 182.754 139.824 1.00 172.59 285 LEU a CA 1
ATOM 4610 C C . LEU D 2 26 ? 159.711 183.172 138.510 1.00 172.59 285 LEU a C 1
ATOM 4611 O O . LEU D 2 26 ? 160.653 183.969 138.477 1.00 172.59 285 LEU a O 1
ATOM 4616 N N . ILE D 2 27 ? 159.200 182.609 137.418 1.00 165.53 286 ILE a N 1
ATOM 4617 C CA . ILE D 2 27 ? 159.622 182.958 136.066 1.00 165.53 286 ILE a CA 1
ATOM 4618 C C . ILE D 2 27 ? 158.393 183.373 135.270 1.00 165.53 286 ILE a C 1
ATOM 4619 O O . ILE D 2 27 ? 157.386 182.655 135.249 1.00 165.53 286 ILE a O 1
ATOM 4624 N N . GLU D 2 28 ? 158.480 184.533 134.618 1.00 169.75 287 GLU a N 1
ATOM 4625 C CA . GLU D 2 28 ? 157.400 185.058 133.782 1.00 169.75 287 GLU a CA 1
ATOM 4626 C C . GLU D 2 28 ? 156.096 185.161 134.575 1.00 169.75 287 GLU a C 1
ATOM 4627 O O . GLU D 2 28 ? 155.035 184.708 134.142 1.00 169.75 287 GLU a O 1
ATOM 4633 N N . ALA D 2 29 ? 156.188 185.765 135.758 1.00 174.14 288 ALA a N 1
ATOM 4634 C CA . ALA D 2 29 ? 155.026 185.977 136.609 1.00 174.14 288 ALA a CA 1
ATOM 4635 C C . ALA D 2 29 ? 155.412 186.932 137.727 1.00 174.14 288 ALA a C 1
ATOM 4636 O O . ALA D 2 29 ? 156.535 186.873 138.233 1.00 174.14 288 ALA a O 1
ATOM 4638 N N . GLU D 2 30 ? 154.480 187.805 138.107 1.00 187.16 289 GLU a N 1
ATOM 4639 C CA . GLU D 2 30 ? 154.724 188.826 139.117 1.00 187.16 289 GLU a CA 1
ATOM 4640 C C . GLU D 2 30 ? 153.648 188.763 140.189 1.00 187.16 289 GLU a C 1
ATOM 4641 O O . GLU D 2 30 ? 152.453 188.765 139.875 1.00 187.16 289 GLU a O 1
ATOM 4647 N N . LEU D 2 31 ? 154.078 188.718 141.449 1.00 198.46 290 LEU a N 1
ATOM 4648 C CA . LEU D 2 31 ? 153.183 188.803 142.602 1.00 198.46 290 LEU a CA 1
ATOM 4649 C C . LEU D 2 31 ? 152.068 187.762 142.520 1.00 198.46 290 LEU a C 1
ATOM 4650 O O . LEU D 2 31 ? 150.886 188.061 142.699 1.00 198.46 290 LEU a O 1
ATOM 4655 N N . LYS D 2 32 ? 152.458 186.522 142.237 1.00 179.63 291 LYS a N 1
ATOM 4656 C CA . LYS D 2 32 ? 151.543 185.386 142.237 1.00 179.63 291 LYS a CA 1
ATOM 4657 C C . LYS D 2 32 ? 151.709 184.645 143.558 1.00 179.63 291 LYS a C 1
ATOM 4658 O O . LYS D 2 32 ? 152.734 183.993 143.784 1.00 179.63 291 LYS a O 1
ATOM 4664 N N . CYS D 2 33 ? 150.709 184.748 144.433 1.00 192.95 292 CYS a N 1
ATOM 4665 C CA . CYS D 2 33 ? 150.774 184.077 145.723 1.00 192.95 292 CYS a CA 1
ATOM 4666 C C . CYS D 2 33 ? 149.368 183.676 146.152 1.00 192.95 292 CYS a C 1
ATOM 4667 O O . CYS D 2 33 ? 148.371 184.250 145.706 1.00 192.95 292 CYS a O 1
ATOM 4670 N N . PHE D 2 34 ? 149.305 182.680 147.034 1.00 192.18 293 PHE a N 1
ATOM 4671 C CA . PHE D 2 34 ? 148.062 182.062 147.475 1.00 192.18 293 PHE a CA 1
ATOM 4672 C C . PHE D 2 34 ? 147.852 182.335 148.966 1.00 192.18 293 PHE a C 1
ATOM 4673 O O . PHE D 2 34 ? 148.628 183.049 149.608 1.00 192.18 293 PHE a O 1
ATOM 4681 N N . GLY D 2 35 ? 146.789 181.755 149.510 1.00 194.05 294 GLY a N 1
ATOM 4682 C CA . GLY D 2 35 ? 146.505 181.897 150.924 1.00 194.05 294 GLY a CA 1
ATOM 4683 C C . GLY D 2 35 ? 145.374 180.981 151.335 1.00 194.05 294 GLY a C 1
ATOM 4684 O O . GLY D 2 35 ? 144.951 180.107 150.575 1.00 194.05 294 GLY a O 1
ATOM 4685 N N . ASN D 2 36 ? 144.896 181.198 152.554 1.00 199.34 295 ASN a N 1
ATOM 4686 C CA . ASN D 2 36 ? 143.771 180.473 153.156 1.00 199.34 295 ASN a CA 1
ATOM 4687 C C . ASN D 2 36 ? 143.964 178.967 152.941 1.00 199.34 295 ASN a C 1
ATOM 4688 O O . ASN D 2 36 ? 145.095 178.470 152.933 1.00 199.34 295 ASN a O 1
ATOM 4693 N N . THR D 2 37 ? 142.868 178.224 152.767 1.00 196.95 296 THR a N 1
ATOM 4694 C CA . THR D 2 37 ? 142.934 176.770 152.667 1.00 196.95 296 THR a CA 1
ATOM 4695 C C . THR D 2 37 ? 143.666 176.283 151.423 1.00 196.95 296 THR a C 1
ATOM 4696 O O . THR D 2 37 ? 143.990 175.093 151.350 1.00 196.95 296 THR a O 1
ATOM 4700 N N . ALA D 2 38 ? 143.924 177.156 150.446 1.00 192.59 297 ALA a N 1
ATOM 4701 C CA . ALA D 2 38 ? 144.619 176.720 149.239 1.00 192.59 297 ALA a CA 1
ATOM 4702 C C . ALA D 2 38 ? 146.008 176.187 149.566 1.00 192.59 297 ALA a C 1
ATOM 4703 O O . ALA D 2 38 ? 146.431 175.160 149.022 1.00 192.59 297 ALA a O 1
ATOM 4705 N N . VAL D 2 39 ? 146.731 176.868 150.453 1.00 189.98 298 VAL a N 1
ATOM 4706 C CA . VAL D 2 39 ? 148.062 176.417 150.840 1.00 189.98 298 VAL a CA 1
ATOM 4707 C C . VAL D 2 39 ? 148.010 175.448 152.019 1.00 189.98 298 VAL a C 1
ATOM 4708 O O . VAL D 2 39 ? 148.863 174.561 152.125 1.00 189.98 298 VAL a O 1
ATOM 4712 N N . ALA D 2 40 ? 147.023 175.591 152.906 1.00 186.12 299 ALA a N 1
ATOM 4713 C CA . ALA D 2 40 ? 146.922 174.724 154.074 1.00 186.12 299 ALA a CA 1
ATOM 4714 C C . ALA D 2 40 ? 146.596 173.281 153.716 1.00 186.12 299 ALA a C 1
ATOM 4715 O O . ALA D 2 40 ? 146.727 172.406 154.578 1.00 186.12 299 ALA a O 1
ATOM 4717 N N . LYS D 2 41 ? 146.179 173.008 152.478 1.00 191.21 300 LYS a N 1
ATOM 4718 C CA . LYS D 2 41 ? 145.869 171.640 152.077 1.00 191.21 300 LYS a CA 1
ATOM 4719 C C . LYS D 2 41 ? 147.104 170.745 152.083 1.00 191.21 300 LYS a C 1
ATOM 4720 O O . LYS D 2 41 ? 146.963 169.518 152.071 1.00 191.21 300 LYS a O 1
ATOM 4726 N N . CYS D 2 42 ? 148.306 171.329 152.117 1.00 200.17 301 CYS a N 1
ATOM 4727 C CA . CYS D 2 42 ? 149.521 170.530 151.998 1.00 200.17 301 CYS a CA 1
ATOM 4728 C C . CYS D 2 42 ? 149.642 169.521 153.134 1.00 200.17 301 CYS a C 1
ATOM 4729 O O . CYS D 2 42 ? 150.042 168.373 152.911 1.00 200.17 301 CYS a O 1
ATOM 4732 N N . ASN D 2 43 ? 149.304 169.927 154.359 1.00 208.47 302 ASN a N 1
ATOM 4733 C CA . ASN D 2 43 ? 149.379 168.994 155.478 1.00 208.47 302 ASN a CA 1
ATOM 4734 C C . ASN D 2 43 ? 148.431 167.819 155.272 1.00 208.47 302 ASN a C 1
ATOM 4735 O O . ASN D 2 43 ? 148.773 166.672 155.583 1.00 208.47 302 ASN a O 1
ATOM 4740 N N . GLU D 2 44 ? 147.232 168.086 154.747 1.00 207.68 303 GLU a N 1
ATOM 4741 C CA . GLU D 2 44 ? 146.288 167.008 154.476 1.00 207.68 303 GLU a CA 1
ATOM 4742 C C . GLU D 2 44 ? 146.819 166.065 153.403 1.00 207.68 303 GLU a C 1
ATOM 4743 O O . GLU D 2 44 ? 146.682 164.841 153.519 1.00 207.68 303 GLU a O 1
ATOM 4749 N N . LYS D 2 45 ? 147.430 166.614 152.353 1.00 195.70 304 LYS a N 1
ATOM 4750 C CA . LYS D 2 45 ? 147.937 165.805 151.249 1.00 195.70 304 LYS a CA 1
ATOM 4751 C C . LYS D 2 45 ? 149.388 165.389 151.489 1.00 195.70 304 LYS a C 1
ATOM 4752 O O . LYS D 2 45 ? 149.692 164.194 151.567 1.00 195.70 304 LYS a O 1
ATOM 4758 N N . HIS D 2 46 ? 150.289 166.367 151.605 1.00 203.35 305 HIS a N 1
ATOM 4759 C CA . HIS D 2 46 ? 151.704 166.150 151.930 1.00 203.35 305 HIS a CA 1
ATOM 4760 C C . HIS D 2 46 ? 152.363 165.100 151.030 1.00 203.35 305 HIS a C 1
ATOM 4761 O O . HIS D 2 46 ? 153.402 164.532 151.383 1.00 203.35 305 HIS a O 1
ATOM 4768 N N . ASP D 2 47 ? 151.796 164.859 149.843 1.00 205.63 306 ASP a N 1
ATOM 4769 C CA . ASP D 2 47 ? 152.354 163.895 148.902 1.00 205.63 306 ASP a CA 1
ATOM 4770 C C . ASP D 2 47 ? 152.268 164.396 147.464 1.00 205.63 306 ASP a C 1
ATOM 4771 O O . ASP D 2 47 ? 152.361 163.589 146.531 1.00 205.63 306 ASP a O 1
ATOM 4776 N N . GLU D 2 48 ? 152.096 165.699 147.264 1.00 189.86 307 GLU a N 1
ATOM 4777 C CA . GLU D 2 48 ? 151.917 166.287 145.947 1.00 189.86 307 GLU a CA 1
ATOM 4778 C C . GLU D 2 48 ? 153.111 167.175 145.617 1.00 189.86 307 GLU a C 1
ATOM 4779 O O . GLU D 2 48 ? 153.775 167.719 146.504 1.00 189.86 307 GLU a O 1
ATOM 4785 N N . GLU D 2 49 ? 153.378 167.312 144.316 1.00 184.61 308 GLU a N 1
ATOM 4786 C CA . GLU D 2 49 ? 154.638 167.899 143.867 1.00 184.61 308 GLU a CA 1
ATOM 4787 C C . GLU D 2 49 ? 154.806 169.335 144.353 1.00 184.61 308 GLU a C 1
ATOM 4788 O O . GLU D 2 49 ? 155.884 169.713 144.826 1.00 184.61 308 GLU a O 1
ATOM 4794 N N . PHE D 2 50 ? 153.756 170.152 144.243 1.00 177.07 309 PHE a N 1
ATOM 4795 C CA . PHE D 2 50 ? 153.876 171.561 144.606 1.00 177.07 309 PHE a CA 1
ATOM 4796 C C . PHE D 2 50 ? 154.242 171.726 146.075 1.00 177.07 309 PHE a C 1
ATOM 4797 O O . PHE D 2 50 ? 155.091 172.556 146.421 1.00 177.07 309 PHE a O 1
ATOM 4805 N N . CYS D 2 51 ? 153.612 170.946 146.956 1.00 186.87 310 CYS a N 1
ATOM 4806 C CA . CYS D 2 51 ? 153.897 171.070 148.381 1.00 186.87 310 CYS a CA 1
ATOM 4807 C C . CYS D 2 51 ? 155.349 170.723 148.684 1.00 186.87 310 CYS a C 1
ATOM 4808 O O . CYS D 2 51 ? 156.009 171.414 149.469 1.00 186.87 310 CYS a O 1
ATOM 4811 N N . ASP D 2 52 ? 155.864 169.655 148.072 1.00 188.12 311 ASP a N 1
ATOM 4812 C CA . ASP D 2 52 ? 157.262 169.293 148.281 1.00 188.12 311 ASP a CA 1
ATOM 4813 C C . ASP D 2 52 ? 158.194 170.381 147.764 1.00 188.12 311 ASP a C 1
ATOM 4814 O O . ASP D 2 52 ? 159.175 170.736 148.427 1.00 188.12 311 ASP a O 1
ATOM 4819 N N . MET D 2 53 ? 157.902 170.925 146.581 1.00 179.53 312 MET a N 1
ATOM 4820 C CA . MET D 2 53 ? 158.722 172.009 146.050 1.00 179.53 312 MET a CA 1
ATOM 4821 C C . MET D 2 53 ? 158.596 173.262 146.907 1.00 179.53 312 MET a C 1
ATOM 4822 O O . MET D 2 53 ? 159.583 173.976 147.120 1.00 179.53 312 MET a O 1
ATOM 4827 N N . LEU D 2 54 ? 157.391 173.547 147.406 1.00 167.33 313 LEU a N 1
ATOM 4828 C CA . LEU D 2 54 ? 157.203 174.720 148.253 1.00 167.33 313 LEU a CA 1
ATOM 4829 C C . LEU D 2 54 ? 158.020 174.609 149.534 1.00 167.33 313 LEU a C 1
ATOM 4830 O O . LEU D 2 54 ? 158.589 175.601 150.004 1.00 167.33 313 LEU a O 1
ATOM 4835 N N . ARG D 2 55 ? 158.086 173.410 150.118 1.00 170.87 314 ARG a N 1
ATOM 4836 C CA . ARG D 2 55 ? 158.861 173.231 151.341 1.00 170.87 314 ARG a CA 1
ATOM 4837 C C . ARG D 2 55 ? 160.329 173.566 151.109 1.00 170.87 314 ARG a C 1
ATOM 4838 O O . ARG D 2 55 ? 160.974 174.186 151.963 1.00 170.87 314 ARG a O 1
ATOM 4846 N N . LEU D 2 56 ? 160.874 173.163 149.960 1.00 169.12 315 LEU a N 1
ATOM 4847 C CA . LEU D 2 56 ? 162.252 173.517 149.637 1.00 169.12 315 LEU a CA 1
ATOM 4848 C C . LEU D 2 56 ? 162.419 175.028 149.551 1.00 169.12 315 LEU a C 1
ATOM 4849 O O . LEU D 2 56 ? 163.429 175.575 150.010 1.00 169.12 315 LEU a O 1
ATOM 4854 N N . PHE D 2 57 ? 161.441 175.721 148.962 1.00 170.01 316 PHE a N 1
ATOM 4855 C CA . PHE D 2 57 ? 161.486 177.179 148.941 1.00 170.01 316 PHE a CA 1
ATOM 4856 C C . PHE D 2 57 ? 161.470 177.739 150.357 1.00 170.01 316 PHE a C 1
ATOM 4857 O O . PHE D 2 57 ? 162.216 178.673 150.673 1.00 170.01 316 PHE a O 1
ATOM 4865 N N . ASP D 2 58 ? 160.619 177.182 151.223 1.00 177.83 317 ASP a N 1
ATOM 4866 C CA . ASP D 2 58 ? 160.625 177.583 152.626 1.00 177.83 317 ASP a CA 1
ATOM 4867 C C . ASP D 2 58 ? 161.970 177.249 153.258 1.00 177.83 317 ASP a C 1
ATOM 4868 O O . ASP D 2 58 ? 162.535 178.058 154.003 1.00 177.83 317 ASP a O 1
ATOM 4873 N N . PHE D 2 59 ? 162.507 176.066 152.953 1.00 171.59 318 PHE a N 1
ATOM 4874 C CA . PHE D 2 59 ? 163.807 175.682 153.488 1.00 171.59 318 PHE a CA 1
ATOM 4875 C C . PHE D 2 59 ? 164.903 176.623 153.008 1.00 171.59 318 PHE a C 1
ATOM 4876 O O . PHE D 2 59 ? 165.850 176.902 153.750 1.00 171.59 318 PHE a O 1
ATOM 4884 N N . ASN D 2 60 ? 164.790 177.125 151.777 1.00 178.06 319 ASN a N 1
ATOM 4885 C CA . ASN D 2 60 ? 165.788 178.050 151.251 1.00 178.06 319 ASN a CA 1
ATOM 4886 C C . ASN D 2 60 ? 165.703 179.411 151.931 1.00 178.06 319 ASN a C 1
ATOM 4887 O O . ASN D 2 60 ? 166.723 179.967 152.351 1.00 178.06 319 ASN a O 1
ATOM 4892 N N . LYS D 2 61 ? 164.492 179.962 152.047 1.00 189.27 320 LYS a N 1
ATOM 4893 C CA . LYS D 2 61 ? 164.343 181.314 152.575 1.00 189.27 320 LYS a CA 1
ATOM 4894 C C . LYS D 2 61 ? 164.835 181.404 154.013 1.00 189.27 320 LYS a C 1
ATOM 4895 O O . LYS D 2 61 ? 165.525 182.362 154.383 1.00 189.27 320 LYS a O 1
ATOM 4901 N N . GLN D 2 62 ? 164.495 180.417 154.837 1.00 185.55 321 GLN a N 1
ATOM 4902 C CA . GLN D 2 62 ? 164.870 180.428 156.243 1.00 185.55 321 GLN a CA 1
ATOM 4903 C C . GLN D 2 62 ? 166.248 179.832 156.498 1.00 185.55 321 GLN a C 1
ATOM 4904 O O . GLN D 2 62 ? 166.745 179.930 157.625 1.00 185.55 321 GLN a O 1
ATOM 4910 N N . ALA D 2 63 ? 166.872 179.218 155.492 1.00 187.04 322 ALA a N 1
ATOM 4911 C CA . ALA D 2 63 ? 168.265 178.804 155.584 1.00 187.04 322 ALA a CA 1
ATOM 4912 C C . ALA D 2 63 ? 169.224 179.843 155.020 1.00 187.04 322 ALA a C 1
ATOM 4913 O O . ALA D 2 63 ? 170.436 179.718 155.224 1.00 187.04 322 ALA a O 1
ATOM 4915 N N . ILE D 2 64 ? 168.714 180.853 154.319 1.00 196.73 323 ILE a N 1
ATOM 4916 C CA . ILE D 2 64 ? 169.544 181.950 153.830 1.00 196.73 323 ILE a CA 1
ATOM 4917 C C . ILE D 2 64 ? 169.548 183.113 154.813 1.00 196.73 323 ILE a C 1
ATOM 4918 O O . ILE D 2 64 ? 170.581 183.755 155.018 1.00 196.73 323 ILE a O 1
ATOM 4923 N N . GLN D 2 65 ? 168.398 183.400 155.428 1.00 200.37 324 GLN a N 1
ATOM 4924 C CA . GLN D 2 65 ? 168.337 184.476 156.411 1.00 200.37 324 GLN a CA 1
ATOM 4925 C C . GLN D 2 65 ? 169.272 184.198 157.580 1.00 200.37 324 GLN a C 1
ATOM 4926 O O . GLN D 2 65 ? 169.971 185.101 158.055 1.00 200.37 324 GLN a O 1
ATOM 4932 N N . ARG D 2 66 ? 169.298 182.958 158.055 1.00 197.53 325 ARG a N 1
ATOM 4933 C CA . ARG D 2 66 ? 170.203 182.521 159.109 1.00 197.53 325 ARG a CA 1
ATOM 4934 C C . ARG D 2 66 ? 171.085 181.392 158.573 1.00 197.53 325 ARG a C 1
ATOM 4935 O O . ARG D 2 66 ? 171.115 181.117 157.371 1.00 197.53 325 ARG a O 1
ATOM 4943 N N . CYS D 2 67 ? 171.816 180.751 159.484 1.00 214.51 326 CYS a N 1
ATOM 4944 C CA . CYS D 2 67 ? 172.843 179.742 159.255 1.00 214.51 326 CYS a CA 1
ATOM 4945 C C . CYS D 2 67 ? 174.153 180.375 158.784 1.00 214.51 326 CYS a C 1
ATOM 4946 O O . CYS D 2 67 ? 175.163 179.672 158.717 1.00 214.51 326 CYS a O 1
ATOM 4949 N N . LYS D 2 68 ? 174.183 181.678 158.501 1.00 212.67 327 LYS a N 1
ATOM 4950 C CA . LYS D 2 68 ? 175.402 182.414 158.162 1.00 212.67 327 LYS a CA 1
ATOM 4951 C C . LYS D 2 68 ? 176.268 181.640 157.173 1.00 212.67 327 LYS a C 1
ATOM 4952 O O . LYS D 2 68 ? 177.469 181.446 157.372 1.00 212.67 327 LYS a O 1
ATOM 4958 N N . ALA D 2 69 ? 175.636 181.189 156.091 1.00 226.15 328 ALA a N 1
ATOM 4959 C CA . ALA D 2 69 ? 176.331 180.433 155.059 1.00 226.15 328 ALA a CA 1
ATOM 4960 C C . ALA D 2 69 ? 177.477 181.273 154.499 1.00 226.15 328 ALA a C 1
ATOM 4961 O O . ALA D 2 69 ? 177.225 182.240 153.769 1.00 226.15 328 ALA a O 1
ATOM 4963 N N . PRO D 2 70 ? 178.747 180.950 154.807 1.00 219.57 329 PRO a N 1
ATOM 4964 C CA . PRO D 2 70 ? 179.861 181.783 154.324 1.00 219.57 329 PRO a CA 1
ATOM 4965 C C . PRO D 2 70 ? 180.329 181.364 152.931 1.00 219.57 329 PRO a C 1
ATOM 4966 O O . PRO D 2 70 ? 181.487 180.989 152.717 1.00 219.57 329 PRO a O 1
ATOM 4970 N N . ALA D 2 71 ? 179.409 181.418 151.968 1.00 215.99 330 ALA a N 1
ATOM 4971 C CA . ALA D 2 71 ? 179.668 181.017 150.588 1.00 215.99 330 ALA a CA 1
ATOM 4972 C C . ALA D 2 71 ? 180.077 179.551 150.481 1.00 215.99 330 ALA a C 1
ATOM 4973 O O . ALA D 2 71 ? 180.698 179.148 149.492 1.00 215.99 330 ALA a O 1
ATOM 4975 N N . GLN D 2 72 ? 179.740 178.742 151.487 1.00 218.43 331 GLN a N 1
ATOM 4976 C CA . GLN D 2 72 ? 180.061 177.322 151.468 1.00 218.43 331 GLN a CA 1
ATOM 4977 C C . GLN D 2 72 ? 179.046 176.494 150.693 1.00 218.43 331 GLN a C 1
ATOM 4978 O O . GLN D 2 72 ? 179.293 175.306 150.459 1.00 218.43 331 GLN a O 1
ATOM 4984 N N . MET D 2 73 ? 177.918 177.082 150.298 1.00 215.20 332 MET a N 1
ATOM 4985 C CA . MET D 2 73 ? 176.836 176.474 149.535 1.00 215.20 332 MET a CA 1
ATOM 4986 C C . MET D 2 73 ? 175.980 175.544 150.396 1.00 215.20 332 MET a C 1
ATOM 4987 O O . MET D 2 73 ? 174.971 175.037 149.903 1.00 215.20 332 MET a O 1
ATOM 4992 N N . SER D 2 74 ? 176.345 175.296 151.657 1.00 210.26 333 SER a N 1
ATOM 4993 C CA . SER D 2 74 ? 175.512 174.548 152.603 1.00 210.26 333 SER a CA 1
ATOM 4994 C C . SER D 2 74 ? 175.051 173.208 152.032 1.00 210.26 333 SER a C 1
ATOM 4995 O O . SER D 2 74 ? 173.971 172.714 152.366 1.00 210.26 333 SER a O 1
ATOM 4998 N N . ILE D 2 75 ? 175.867 172.602 151.165 1.00 213.20 334 ILE a N 1
ATOM 4999 C CA . ILE D 2 75 ? 175.536 171.272 150.660 1.00 213.20 334 ILE a CA 1
ATOM 5000 C C . ILE D 2 75 ? 175.533 170.264 151.798 1.00 213.20 334 ILE a C 1
ATOM 5001 O O . ILE D 2 75 ? 174.841 169.242 151.734 1.00 213.20 334 ILE a O 1
ATOM 5006 N N . GLN D 2 76 ? 176.310 170.526 152.850 1.00 217.63 335 GLN a N 1
ATOM 5007 C CA . GLN D 2 76 ? 176.252 169.684 154.036 1.00 217.63 335 GLN a CA 1
ATOM 5008 C C . GLN D 2 76 ? 174.900 169.788 154.728 1.00 217.63 335 GLN a C 1
ATOM 5009 O O . GLN D 2 76 ? 174.514 168.879 155.471 1.00 217.63 335 GLN a O 1
ATOM 5015 N N . LEU D 2 77 ? 174.170 170.882 154.498 1.00 209.24 336 LEU a N 1
ATOM 5016 C CA . LEU D 2 77 ? 172.909 171.087 155.201 1.00 209.24 336 LEU a CA 1
ATOM 5017 C C . LEU D 2 77 ? 171.831 170.140 154.691 1.00 209.24 336 LEU a C 1
ATOM 5018 O O . LEU D 2 77 ? 171.078 169.562 155.483 1.00 209.24 336 LEU a O 1
ATOM 5023 N N . ILE D 2 78 ? 171.744 169.964 153.368 1.00 200.85 337 ILE a N 1
ATOM 5024 C CA . ILE D 2 78 ? 170.741 169.081 152.775 1.00 200.85 337 ILE a CA 1
ATOM 5025 C C . ILE D 2 78 ? 171.097 167.612 152.936 1.00 200.85 337 ILE a C 1
ATOM 5026 O O . ILE D 2 78 ? 170.336 166.745 152.487 1.00 200.85 337 ILE a O 1
ATOM 5031 N N . ASN D 2 79 ? 172.229 167.298 153.575 1.00 200.32 338 ASN a N 1
ATOM 5032 C CA . ASN D 2 79 ? 172.652 165.907 153.689 1.00 200.32 338 ASN a CA 1
ATOM 5033 C C . ASN D 2 79 ? 171.653 165.071 154.479 1.00 200.32 338 ASN a C 1
ATOM 5034 O O . ASN D 2 79 ? 171.515 163.870 154.222 1.00 200.32 338 ASN a O 1
ATOM 5039 N N . LYS D 2 80 ? 170.956 165.675 155.441 1.00 183.90 339 LYS a N 1
ATOM 5040 C CA . LYS D 2 80 ? 169.945 164.972 156.226 1.00 183.90 339 LYS a CA 1
ATOM 5041 C C . LYS D 2 80 ? 168.702 165.837 156.381 1.00 183.90 339 LYS a C 1
ATOM 5042 O O . LYS D 2 80 ? 168.100 165.907 157.457 1.00 183.90 339 LYS a O 1
ATOM 5048 N N . ALA D 2 81 ? 168.304 166.511 155.302 1.00 181.16 340 ALA a N 1
ATOM 5049 C CA . ALA D 2 81 ? 167.067 167.276 155.268 1.00 181.16 340 ALA a CA 1
ATOM 5050 C C . ALA D 2 81 ? 166.133 166.829 154.154 1.00 181.16 340 ALA a C 1
ATOM 5051 O O . ALA D 2 81 ? 165.046 167.399 154.012 1.00 181.16 340 ALA a O 1
ATOM 5053 N N . VAL D 2 82 ? 166.521 165.828 153.363 1.00 181.58 341 VAL a N 1
ATOM 5054 C CA . VAL D 2 82 ? 165.666 165.368 152.274 1.00 181.58 341 VAL a CA 1
ATOM 5055 C C . VAL D 2 82 ? 164.403 164.716 152.823 1.00 181.58 341 VAL a C 1
ATOM 5056 O O . VAL D 2 82 ? 163.314 164.869 152.258 1.00 181.58 341 VAL a O 1
ATOM 5060 N N . ASN D 2 83 ? 164.525 163.981 153.930 1.00 188.91 342 ASN a N 1
ATOM 5061 C CA . ASN D 2 83 ? 163.382 163.242 154.456 1.00 188.91 342 ASN a CA 1
ATOM 5062 C C . ASN D 2 83 ? 162.318 164.185 155.006 1.00 188.91 342 ASN a C 1
ATOM 5063 O O . ASN D 2 83 ? 161.127 164.033 154.712 1.00 188.91 342 ASN a O 1
ATOM 5068 N N . ALA D 2 84 ? 162.730 165.168 155.807 1.00 190.86 343 ALA a N 1
ATOM 5069 C CA . ALA D 2 84 ? 161.766 166.045 156.461 1.00 190.86 343 ALA a CA 1
ATOM 5070 C C . ALA D 2 84 ? 161.157 167.060 155.503 1.00 190.86 343 ALA a C 1
ATOM 5071 O O . ALA D 2 84 ? 160.023 167.502 155.719 1.00 190.86 343 ALA a O 1
ATOM 5073 N N . LEU D 2 85 ? 161.878 167.438 154.448 1.00 183.37 344 LEU a N 1
ATOM 5074 C CA . LEU D 2 85 ? 161.426 168.503 153.558 1.00 183.37 344 LEU a CA 1
ATOM 5075 C C . LEU D 2 85 ? 160.546 167.972 152.430 1.00 183.37 344 LEU a C 1
ATOM 5076 O O . LEU D 2 85 ? 159.382 168.364 152.308 1.00 183.37 344 LEU a O 1
ATOM 5081 N N . ILE D 2 86 ? 161.085 167.080 151.604 1.00 192.23 345 ILE a N 1
ATOM 5082 C CA . ILE D 2 86 ? 160.364 166.550 150.455 1.00 192.23 345 ILE a CA 1
ATOM 5083 C C . ILE D 2 86 ? 160.059 165.078 150.690 1.00 192.23 345 ILE a C 1
ATOM 5084 O O . ILE D 2 86 ? 160.745 164.379 151.443 1.00 192.23 345 ILE a O 1
ATOM 5089 N N . ASN D 2 87 ? 159.007 164.606 150.028 1.00 205.75 346 ASN a N 1
ATOM 5090 C CA . ASN D 2 87 ? 158.623 163.198 150.082 1.00 205.75 346 ASN a CA 1
ATOM 5091 C C . ASN D 2 87 ? 159.550 162.424 149.154 1.00 205.75 346 ASN a C 1
ATOM 5092 O O . ASN D 2 87 ? 159.392 162.451 147.931 1.00 205.75 346 ASN a O 1
ATOM 5097 N N . ASP D 2 88 ? 160.529 161.731 149.741 1.00 209.94 347 ASP a N 1
ATOM 5098 C CA . ASP D 2 88 ? 161.493 160.984 148.939 1.00 209.94 347 ASP a CA 1
ATOM 5099 C C . ASP D 2 88 ? 160.812 159.912 148.099 1.00 209.94 347 ASP a C 1
ATOM 5100 O O . ASP D 2 88 ? 161.326 159.534 147.041 1.00 209.94 347 ASP a O 1
ATOM 5105 N N . GLN D 2 89 ? 159.666 159.403 148.556 1.00 209.69 348 GLN a N 1
ATOM 5106 C CA . GLN D 2 89 ? 158.930 158.419 147.773 1.00 209.69 348 GLN a CA 1
ATOM 5107 C C . GLN D 2 89 ? 158.168 159.066 146.623 1.00 209.69 348 GLN a C 1
ATOM 5108 O O . GLN D 2 89 ? 157.896 158.402 145.618 1.00 209.69 348 GLN a O 1
ATOM 5114 N N . LEU D 2 90 ? 157.815 160.349 146.748 1.00 203.17 349 LEU a N 1
ATOM 5115 C CA . LEU D 2 90 ? 157.069 161.017 145.685 1.00 203.17 349 LEU a CA 1
ATOM 5116 C C . LEU D 2 90 ? 157.899 161.113 144.411 1.00 203.17 349 LEU a C 1
ATOM 5117 O O . LEU D 2 90 ? 157.413 160.812 143.315 1.00 203.17 349 LEU a O 1
ATOM 5122 N N . ILE D 2 91 ? 159.157 161.543 144.532 1.00 201.80 350 ILE a N 1
ATOM 5123 C CA . ILE D 2 91 ? 160.041 161.539 143.372 1.00 201.80 350 ILE a CA 1
ATOM 5124 C C . ILE D 2 91 ? 160.295 160.109 142.913 1.00 201.80 350 ILE a C 1
ATOM 5125 O O . ILE D 2 91 ? 160.422 159.840 141.713 1.00 201.80 350 ILE a O 1
ATOM 5130 N N . MET D 2 92 ? 160.375 159.171 143.859 1.00 210.43 351 MET a N 1
ATOM 5131 C CA . MET D 2 92 ? 160.418 157.760 143.491 1.00 210.43 351 MET a CA 1
ATOM 5132 C C . MET D 2 92 ? 159.124 157.341 142.807 1.00 210.43 351 MET a C 1
ATOM 5133 O O . MET D 2 92 ? 159.140 156.535 141.870 1.00 210.43 351 MET a O 1
ATOM 5138 N N . LYS D 2 93 ? 157.989 157.879 143.263 1.00 222.42 352 LYS a N 1
ATOM 5139 C CA . LYS D 2 93 ? 156.726 157.621 142.580 1.00 222.42 352 LYS a CA 1
ATOM 5140 C C . LYS D 2 93 ? 156.776 158.130 141.146 1.00 222.42 352 LYS a C 1
ATOM 5141 O O . LYS D 2 93 ? 156.278 157.471 140.225 1.00 222.42 352 LYS a O 1
ATOM 5147 N N . ASN D 2 94 ? 157.373 159.305 140.938 1.00 218.30 353 ASN a N 1
ATOM 5148 C CA . ASN D 2 94 ? 157.583 159.798 139.583 1.00 218.30 353 ASN a CA 1
ATOM 5149 C C . ASN D 2 94 ? 158.566 158.921 138.818 1.00 218.30 353 ASN a C 1
ATOM 5150 O O . ASN D 2 94 ? 158.514 158.868 137.584 1.00 218.30 353 ASN a O 1
ATOM 5155 N N . HIS D 2 95 ? 159.449 158.212 139.529 1.00 229.00 354 HIS a N 1
ATOM 5156 C CA . HIS D 2 95 ? 160.443 157.365 138.876 1.00 229.00 354 HIS a CA 1
ATOM 5157 C C . HIS D 2 95 ? 159.810 156.249 138.056 1.00 229.00 354 HIS a C 1
ATOM 5158 O O . HIS D 2 95 ? 160.485 155.663 137.203 1.00 229.00 354 HIS a O 1
ATOM 5165 N N . LEU D 2 96 ? 158.537 155.942 138.292 1.00 233.75 355 LEU a N 1
ATOM 5166 C CA . LEU D 2 96 ? 157.842 154.865 137.602 1.00 233.75 355 LEU a CA 1
ATOM 5167 C C . LEU D 2 96 ? 157.186 155.316 136.301 1.00 233.75 355 LEU a C 1
ATOM 5168 O O . LEU D 2 96 ? 156.522 154.503 135.648 1.00 233.75 355 LEU a O 1
ATOM 5173 N N . ARG D 2 97 ? 157.361 156.577 135.904 1.00 217.36 356 ARG a N 1
ATOM 5174 C CA . ARG D 2 97 ? 156.613 157.173 134.802 1.00 217.36 356 ARG a CA 1
ATOM 5175 C C . ARG D 2 97 ? 157.474 157.521 133.597 1.00 217.36 356 ARG a C 1
ATOM 5176 O O . ARG D 2 97 ? 157.155 157.118 132.475 1.00 217.36 356 ARG a O 1
ATOM 5184 N N . ASP D 2 98 ? 158.566 158.261 133.796 1.00 229.31 357 ASP a N 1
ATOM 5185 C CA . ASP D 2 98 ? 159.315 158.828 132.678 1.00 229.31 357 ASP a CA 1
ATOM 5186 C C . ASP D 2 98 ? 160.067 157.782 131.865 1.00 229.31 357 ASP a C 1
ATOM 5187 O O . ASP D 2 98 ? 160.641 158.131 130.826 1.00 229.31 357 ASP a O 1
ATOM 5192 N N . ILE D 2 99 ? 160.066 156.516 132.273 1.00 223.89 358 ILE a N 1
ATOM 5193 C CA . ILE D 2 99 ? 160.798 155.495 131.536 1.00 223.89 358 ILE a CA 1
ATOM 5194 C C . ILE D 2 99 ? 159.920 155.028 130.384 1.00 223.89 358 ILE a C 1
ATOM 5195 O O . ILE D 2 99 ? 159.242 153.999 130.479 1.00 223.89 358 ILE a O 1
ATOM 5200 N N . MET D 2 100 ? 159.945 155.780 129.284 1.00 221.08 359 MET a N 1
ATOM 5201 C CA . MET D 2 100 ? 159.158 155.493 128.086 1.00 221.08 359 MET a CA 1
ATOM 5202 C C . MET D 2 100 ? 157.708 155.167 128.448 1.00 221.08 359 MET a C 1
ATOM 5203 O O . MET D 2 100 ? 157.200 154.074 128.189 1.00 221.08 359 MET a O 1
ATOM 5208 N N . GLY D 2 101 ? 157.045 156.141 129.063 1.00 204.94 360 GLY a N 1
ATOM 5209 C CA . GLY D 2 101 ? 155.678 155.965 129.539 1.00 204.94 360 GLY a CA 1
ATOM 5210 C C . GLY D 2 101 ? 154.881 157.239 129.466 1.00 204.94 360 GLY a C 1
ATOM 5211 O O . GLY D 2 101 ? 155.048 158.039 128.535 1.00 204.94 360 GLY a O 1
ATOM 5212 N N . ILE D 2 102 ? 154.011 157.437 130.452 1.00 210.26 361 ILE a N 1
ATOM 5213 C CA . ILE D 2 102 ? 153.080 158.563 130.488 1.00 210.26 361 ILE a CA 1
ATOM 5214 C C . ILE D 2 102 ? 153.864 159.864 130.621 1.00 210.26 361 ILE a C 1
ATOM 5215 O O . ILE D 2 102 ? 154.991 159.847 131.138 1.00 210.26 361 ILE a O 1
ATOM 5220 N N . PRO D 2 103 ? 153.337 160.999 130.152 1.00 206.67 362 PRO a N 1
ATOM 5221 C CA . PRO D 2 103 ? 153.958 162.285 130.483 1.00 206.67 362 PRO a CA 1
ATOM 5222 C C . PRO D 2 103 ? 154.218 162.411 131.978 1.00 206.67 362 PRO a C 1
ATOM 5223 O O . PRO D 2 103 ? 153.398 162.014 132.808 1.00 206.67 362 PRO a O 1
ATOM 5227 N N . TYR D 2 104 ? 155.373 162.974 132.312 1.00 198.67 363 TYR a N 1
ATOM 5228 C CA . TYR D 2 104 ? 155.875 163.036 133.676 1.00 198.67 363 TYR a CA 1
ATOM 5229 C C . TYR D 2 104 ? 155.859 164.478 134.175 1.00 198.67 363 TYR a C 1
ATOM 5230 O O . TYR D 2 104 ? 155.406 165.398 133.489 1.00 198.67 363 TYR a O 1
ATOM 5239 N N . CYS D 2 105 ? 156.365 164.663 135.393 1.00 179.83 364 CYS a N 1
ATOM 5240 C CA . CYS D 2 105 ? 156.372 165.956 136.072 1.00 179.83 364 CYS a CA 1
ATOM 5241 C C . CYS D 2 105 ? 157.798 166.270 136.502 1.00 179.83 364 CYS a C 1
ATOM 5242 O O . CYS D 2 105 ? 158.365 165.561 137.339 1.00 179.83 364 CYS a O 1
ATOM 5245 N N . ASN D 2 106 ? 158.376 167.332 135.934 1.00 166.11 365 ASN a N 1
ATOM 5246 C CA . ASN D 2 106 ? 159.713 167.784 136.294 1.00 166.11 365 ASN a CA 1
ATOM 5247 C C . ASN D 2 106 ? 159.686 169.039 137.161 1.00 166.11 365 ASN a C 1
ATOM 5248 O O . ASN D 2 106 ? 160.669 169.786 137.191 1.00 166.11 365 ASN a O 1
ATOM 5253 N N . TYR D 2 107 ? 158.579 169.282 137.864 1.00 164.83 366 TYR a N 1
ATOM 5254 C CA . TYR D 2 107 ? 158.466 170.390 138.813 1.00 164.83 366 TYR a CA 1
ATOM 5255 C C . TYR D 2 107 ? 158.689 171.739 138.134 1.00 164.83 366 TYR a C 1
ATOM 5256 O O . TYR D 2 107 ? 159.184 172.683 138.755 1.00 164.83 366 TYR a O 1
ATOM 5265 N N . SER D 2 108 ? 158.317 171.849 136.860 1.00 172.73 367 SER a N 1
ATOM 5266 C CA . SER D 2 108 ? 158.572 173.065 136.093 1.00 172.73 367 SER a CA 1
ATOM 5267 C C . SER D 2 108 ? 157.442 174.079 136.243 1.00 172.73 367 SER a C 1
ATOM 5268 O O . SER D 2 108 ? 157.669 175.210 136.685 1.00 172.73 367 SER a O 1
ATOM 5271 N N . LYS D 2 109 ? 156.223 173.689 135.878 1.00 169.80 368 LYS a N 1
ATOM 5272 C CA . LYS D 2 109 ? 155.076 174.583 135.903 1.00 169.80 368 LYS a CA 1
ATOM 5273 C C . LYS D 2 109 ? 153.896 173.884 136.561 1.00 169.80 368 LYS a C 1
ATOM 5274 O O . LYS D 2 109 ? 153.818 172.654 136.608 1.00 169.80 368 LYS a O 1
ATOM 5280 N N . TYR D 2 110 ? 152.976 174.696 137.076 1.00 177.77 369 TYR a N 1
ATOM 5281 C CA . TYR D 2 110 ? 151.798 174.215 137.778 1.00 177.77 369 TYR a CA 1
ATOM 5282 C C . TYR D 2 110 ? 150.575 174.974 137.282 1.00 177.77 369 TYR a C 1
ATOM 5283 O O . TYR D 2 110 ? 150.683 176.074 136.733 1.00 177.77 369 TYR a O 1
ATOM 5292 N N . TRP D 2 111 ? 149.403 174.372 137.482 1.00 185.65 370 TRP a N 1
ATOM 5293 C CA . TRP D 2 111 ? 148.138 174.954 137.060 1.00 185.65 370 TRP a CA 1
ATOM 5294 C C . TRP D 2 111 ? 147.141 174.921 138.209 1.00 185.65 370 TRP a C 1
ATOM 5295 O O . TRP D 2 111 ? 147.214 174.066 139.094 1.00 185.65 370 TRP a O 1
ATOM 5306 N N . TYR D 2 112 ? 146.203 175.865 138.178 1.00 192.08 371 TYR a N 1
ATOM 5307 C CA . TYR D 2 112 ? 145.160 175.948 139.190 1.00 192.08 371 TYR a CA 1
ATOM 5308 C C . TYR D 2 112 ? 143.995 176.743 138.621 1.00 192.08 371 TYR a C 1
ATOM 5309 O O . TYR D 2 112 ? 144.128 177.435 137.608 1.00 192.08 371 TYR a O 1
ATOM 5318 N N . LEU D 2 113 ? 142.851 176.633 139.289 1.00 201.85 372 LEU a N 1
ATOM 5319 C CA . LEU D 2 113 ? 141.643 177.352 138.908 1.00 201.85 372 LEU a CA 1
ATOM 5320 C C . LEU D 2 113 ? 141.463 178.549 139.832 1.00 201.85 372 LEU a C 1
ATOM 5321 O O . LEU D 2 113 ? 141.535 178.408 141.057 1.00 201.85 372 LEU a O 1
ATOM 5326 N N . ASN D 2 114 ? 141.230 179.719 139.243 1.00 205.69 373 ASN a N 1
ATOM 5327 C CA . ASN D 2 114 ? 141.082 180.964 139.984 1.00 205.69 373 ASN a CA 1
ATOM 5328 C C . ASN D 2 114 ? 139.669 181.506 139.818 1.00 205.69 373 ASN a C 1
ATOM 5329 O O . ASN D 2 114 ? 139.126 181.526 138.708 1.00 205.69 373 ASN a O 1
ATOM 5334 N N . HIS D 2 115 ? 139.079 181.943 140.928 1.00 216.32 374 HIS a N 1
ATOM 5335 C CA . HIS D 2 115 ? 137.747 182.545 140.943 1.00 216.32 374 HIS a CA 1
ATOM 5336 C C . HIS D 2 115 ? 137.930 184.059 140.916 1.00 216.32 374 HIS a C 1
ATOM 5337 O O . HIS D 2 115 ? 138.283 184.669 141.928 1.00 216.32 374 HIS a O 1
ATOM 5344 N N . THR D 2 116 ? 137.685 184.664 139.757 1.00 212.35 375 THR a N 1
ATOM 5345 C CA . THR D 2 116 ? 137.960 186.088 139.558 1.00 212.35 375 THR a CA 1
ATOM 5346 C C . THR D 2 116 ? 136.756 186.959 139.908 1.00 212.35 375 THR a C 1
ATOM 5347 O O . THR D 2 116 ? 136.428 187.906 139.195 1.00 212.35 375 THR a O 1
ATOM 5351 N N . THR D 2 117 ? 136.087 186.644 141.019 1.00 214.29 376 THR a N 1
ATOM 5352 C CA . THR D 2 117 ? 135.071 187.533 141.579 1.00 214.29 376 THR a CA 1
ATOM 5353 C C . THR D 2 117 ? 135.208 187.754 143.076 1.00 214.29 376 THR a C 1
ATOM 5354 O O . THR D 2 117 ? 134.697 188.764 143.572 1.00 214.29 376 THR a O 1
ATOM 5358 N N . THR D 2 118 ? 135.864 186.864 143.816 1.00 217.60 377 THR a N 1
ATOM 5359 C CA . THR D 2 118 ? 136.090 187.036 145.247 1.00 217.60 377 THR a CA 1
ATOM 5360 C C . THR D 2 118 ? 137.545 186.835 145.644 1.00 217.60 377 THR a C 1
ATOM 5361 O O . THR D 2 118 ? 138.029 187.534 146.538 1.00 217.60 377 THR a O 1
ATOM 5365 N N . GLY D 2 119 ? 138.250 185.903 145.005 1.00 212.39 378 GLY a N 1
ATOM 5366 C CA . GLY D 2 119 ? 139.649 185.657 145.304 1.00 212.39 378 GLY a CA 1
ATOM 5367 C C . GLY D 2 119 ? 139.927 184.248 145.787 1.00 212.39 378 GLY a C 1
ATOM 5368 O O . GLY D 2 119 ? 140.915 184.014 146.490 1.00 212.39 378 GLY a O 1
ATOM 5369 N N . ARG D 2 120 ? 139.068 183.302 145.421 1.00 214.43 379 ARG a N 1
ATOM 5370 C CA . ARG D 2 120 ? 139.276 181.912 145.797 1.00 214.43 379 ARG a CA 1
ATOM 5371 C C . ARG D 2 120 ? 140.348 181.276 144.920 1.00 214.43 379 ARG a C 1
ATOM 5372 O O . ARG D 2 120 ? 140.552 181.665 143.766 1.00 214.43 379 ARG a O 1
ATOM 5380 N N . THR D 2 121 ? 141.038 180.287 145.485 1.00 198.41 380 THR a N 1
ATOM 5381 C CA . THR D 2 121 ? 142.105 179.591 144.782 1.00 198.41 380 THR a CA 1
ATOM 5382 C C . THR D 2 121 ? 142.138 178.142 145.244 1.00 198.41 380 THR a C 1
ATOM 5383 O O . THR D 2 121 ? 141.567 177.785 146.277 1.00 198.41 380 THR a O 1
ATOM 5387 N N . SER D 2 122 ? 142.817 177.308 144.458 1.00 193.71 381 SER a N 1
ATOM 5388 C CA . SER D 2 122 ? 142.930 175.883 144.728 1.00 193.71 381 SER a CA 1
ATOM 5389 C C . SER D 2 122 ? 144.390 175.464 144.670 1.00 193.71 381 SER a C 1
ATOM 5390 O O . SER D 2 122 ? 145.191 176.047 143.935 1.00 193.71 381 SER a O 1
ATOM 5393 N N . LEU D 2 123 ? 144.730 174.445 145.453 1.00 191.01 382 LEU a N 1
ATOM 5394 C CA . LEU D 2 123 ? 146.088 173.927 145.427 1.00 191.01 382 LEU a CA 1
ATOM 5395 C C . LEU D 2 123 ? 146.377 173.336 144.048 1.00 191.01 382 LEU a C 1
ATOM 5396 O O . LEU D 2 123 ? 145.522 172.644 143.482 1.00 191.01 382 LEU a O 1
ATOM 5401 N N . PRO D 2 124 ? 147.555 173.580 143.474 1.00 183.78 383 PRO a N 1
ATOM 5402 C CA . PRO D 2 124 ? 147.800 173.163 142.093 1.00 183.78 383 PRO a CA 1
ATOM 5403 C C . PRO D 2 124 ? 148.398 171.767 141.977 1.00 183.78 383 PRO a C 1
ATOM 5404 O O . PRO D 2 124 ? 148.992 171.226 142.912 1.00 183.78 383 PRO a O 1
ATOM 5408 N N . LYS D 2 125 ? 148.223 171.193 140.789 1.00 177.17 384 LYS a N 1
ATOM 5409 C CA . LYS D 2 125 ? 148.888 169.966 140.377 1.00 177.17 384 LYS a CA 1
ATOM 5410 C C . LYS D 2 125 ? 149.807 170.292 139.208 1.00 177.17 384 LYS a C 1
ATOM 5411 O O . LYS D 2 125 ? 149.414 171.015 138.288 1.00 177.17 384 LYS a O 1
ATOM 5417 N N . CYS D 2 126 ? 151.031 169.771 139.245 1.00 177.30 385 CYS a N 1
ATOM 5418 C CA . CYS D 2 126 ? 152.020 170.169 138.253 1.00 177.30 385 CYS a CA 1
ATOM 5419 C C . CYS D 2 126 ? 151.601 169.703 136.865 1.00 177.30 385 CYS a C 1
ATOM 5420 O O . CYS D 2 126 ? 151.121 168.582 136.684 1.00 177.30 385 CYS a O 1
ATOM 5423 N N . TRP D 2 127 ? 151.790 170.579 135.882 1.00 186.23 386 TRP a N 1
ATOM 5424 C CA . TRP D 2 127 ? 151.461 170.251 134.503 1.00 186.23 386 TRP a CA 1
ATOM 5425 C C . TRP D 2 127 ? 152.294 169.067 134.036 1.00 186.23 386 TRP a C 1
ATOM 5426 O O . TRP D 2 127 ? 153.526 169.136 134.006 1.00 186.23 386 TRP a O 1
ATOM 5437 N N . LEU D 2 128 ? 151.622 167.978 133.673 1.00 195.99 387 LEU a N 1
ATOM 5438 C CA . LEU D 2 128 ? 152.326 166.813 133.156 1.00 195.99 387 LEU a CA 1
ATOM 5439 C C . LEU D 2 128 ? 152.973 167.155 131.820 1.00 195.99 387 LEU a C 1
ATOM 5440 O O . LEU D 2 128 ? 152.321 167.697 130.923 1.00 195.99 387 LEU a O 1
ATOM 5445 N N . VAL D 2 129 ? 154.258 166.835 131.691 1.00 199.08 388 VAL a N 1
ATOM 5446 C CA . VAL D 2 129 ? 155.041 167.145 130.502 1.00 199.08 388 VAL a CA 1
ATOM 5447 C C . VAL D 2 129 ? 155.631 165.852 129.960 1.00 199.08 388 VAL a C 1
ATOM 5448 O O . VAL D 2 129 ? 156.026 164.969 130.728 1.00 199.08 388 VAL a O 1
ATOM 5452 N N . SER D 2 130 ? 155.684 165.747 128.638 1.00 207.32 389 SER a N 1
ATOM 5453 C CA . SER D 2 130 ? 156.232 164.592 127.940 1.00 207.32 389 SER a CA 1
ATOM 5454 C C . SER D 2 130 ? 157.400 165.041 127.064 1.00 207.32 389 SER a C 1
ATOM 5455 O O . SER D 2 130 ? 157.858 166.185 127.136 1.00 207.32 389 SER a O 1
ATOM 5458 N N . ASN D 2 131 ? 157.887 164.118 126.233 1.00 217.02 390 ASN a N 1
ATOM 5459 C CA . ASN D 2 131 ? 158.973 164.447 125.316 1.00 217.02 390 ASN a CA 1
ATOM 5460 C C . ASN D 2 131 ? 158.575 165.579 124.376 1.00 217.02 390 ASN a C 1
ATOM 5461 O O . ASN D 2 131 ? 159.365 166.497 124.128 1.00 217.02 390 ASN a O 1
ATOM 5466 N N . GLY D 2 132 ? 157.354 165.532 123.849 1.00 213.04 391 GLY a N 1
ATOM 5467 C CA . GLY D 2 132 ? 156.886 166.547 122.926 1.00 213.04 391 GLY a CA 1
ATOM 5468 C C . GLY D 2 132 ? 156.309 167.764 123.617 1.00 213.04 391 GLY a C 1
ATOM 5469 O O . GLY D 2 132 ? 155.140 168.104 123.414 1.00 213.04 391 GLY a O 1
ATOM 5470 N N . SER D 2 133 ? 157.120 168.429 124.441 1.00 206.99 392 SER a N 1
ATOM 5471 C CA . SER D 2 133 ? 156.699 169.652 125.114 1.00 206.99 392 SER a CA 1
ATOM 5472 C C . SER D 2 133 ? 155.549 169.384 126.076 1.00 206.99 392 SER a C 1
ATOM 5473 O O . SER D 2 133 ? 155.227 168.227 126.365 1.00 206.99 392 SER a O 1
ATOM 5476 N N . TYR D 2 134 ? 154.929 170.448 126.578 1.00 193.47 393 TYR a N 1
ATOM 5477 C CA . TYR D 2 134 ? 153.797 170.303 127.478 1.00 193.47 393 TYR a CA 1
ATOM 5478 C C . TYR D 2 134 ? 152.574 169.792 126.723 1.00 193.47 393 TYR a C 1
ATOM 5479 O O . TYR D 2 134 ? 152.503 169.833 125.492 1.00 193.47 393 TYR a O 1
ATOM 5488 N N . LEU D 2 135 ? 151.599 169.303 127.485 1.00 204.54 394 LEU a N 1
ATOM 5489 C CA . LEU D 2 135 ? 150.362 168.816 126.899 1.00 204.54 394 LEU a CA 1
ATOM 5490 C C . LEU D 2 135 ? 149.554 169.979 126.325 1.00 204.54 394 LEU a C 1
ATOM 5491 O O . LEU D 2 135 ? 149.759 171.148 126.665 1.00 204.54 394 LEU a O 1
ATOM 5496 N N . ASN D 2 136 ? 148.615 169.641 125.438 1.00 220.75 395 ASN a N 1
ATOM 5497 C CA . ASN D 2 136 ? 147.818 170.628 124.719 1.00 220.75 395 ASN a CA 1
ATOM 5498 C C . ASN D 2 136 ? 146.551 171.025 125.469 1.00 220.75 395 ASN a C 1
ATOM 5499 O O . ASN D 2 136 ? 145.583 171.480 124.843 1.00 220.75 395 ASN a O 1
ATOM 5504 N N . GLU D 2 137 ? 146.524 170.856 126.791 1.00 223.76 396 GLU a N 1
ATOM 5505 C CA . GLU D 2 137 ? 145.444 171.278 127.677 1.00 223.76 396 GLU a CA 1
ATOM 5506 C C . GLU D 2 137 ? 144.208 170.390 127.577 1.00 223.76 396 GLU a C 1
ATOM 5507 O O . GLU D 2 137 ? 143.277 170.562 128.374 1.00 223.76 396 GLU a O 1
ATOM 5513 N N . THR D 2 138 ? 144.169 169.434 126.646 1.00 220.46 397 THR a N 1
ATOM 5514 C CA . THR D 2 138 ? 143.008 168.577 126.453 1.00 220.46 397 THR a CA 1
ATOM 5515 C C . THR D 2 138 ? 143.252 167.128 126.849 1.00 220.46 397 THR a C 1
ATOM 5516 O O . THR D 2 138 ? 142.303 166.337 126.843 1.00 220.46 397 THR a O 1
ATOM 5520 N N . HIS D 2 139 ? 144.488 166.758 127.190 1.00 225.42 398 HIS a N 1
ATOM 5521 C CA . HIS D 2 139 ? 144.770 165.370 127.535 1.00 225.42 398 HIS a CA 1
ATOM 5522 C C . HIS D 2 139 ? 144.153 164.981 128.873 1.00 225.42 398 HIS a C 1
ATOM 5523 O O . HIS D 2 139 ? 143.774 163.819 129.062 1.00 225.42 398 HIS a O 1
ATOM 5530 N N . PHE D 2 140 ? 144.041 165.926 129.805 1.00 212.99 399 PHE a N 1
ATOM 5531 C CA . PHE D 2 140 ? 143.537 165.670 131.152 1.00 212.99 399 PHE a CA 1
ATOM 5532 C C . PHE D 2 140 ? 142.421 166.649 131.494 1.00 212.99 399 PHE a C 1
ATOM 5533 O O . PHE D 2 140 ? 142.389 167.253 132.568 1.00 212.99 399 PHE a O 1
ATOM 5541 N N . SER D 2 141 ? 141.473 166.809 130.568 1.00 220.21 400 SER a N 1
ATOM 5542 C CA . SER D 2 141 ? 140.340 167.694 130.819 1.00 220.21 400 SER a CA 1
ATOM 5543 C C . SER D 2 141 ? 139.532 167.223 132.021 1.00 220.21 400 SER a C 1
ATOM 5544 O O . SER D 2 141 ? 139.090 168.038 132.840 1.00 220.21 400 SER a O 1
ATOM 5547 N N . ASP D 2 142 ? 139.328 165.909 132.145 1.00 221.15 401 ASP a N 1
ATOM 5548 C CA . ASP D 2 142 ? 138.574 165.379 133.276 1.00 221.15 401 ASP a CA 1
ATOM 5549 C C . ASP D 2 142 ? 139.262 165.680 134.601 1.00 221.15 401 ASP a C 1
ATOM 5550 O O . ASP D 2 142 ? 138.589 165.809 135.630 1.00 221.15 401 ASP a O 1
ATOM 5555 N N . ASP D 2 143 ? 140.592 165.791 134.600 1.00 219.10 402 ASP a N 1
ATOM 5556 C CA . ASP D 2 143 ? 141.308 166.084 135.837 1.00 219.10 402 ASP a CA 1
ATOM 5557 C C . ASP D 2 143 ? 140.916 167.448 136.387 1.00 219.10 402 ASP a C 1
ATOM 5558 O O . ASP D 2 143 ? 140.770 167.618 137.603 1.00 219.10 402 ASP a O 1
ATOM 5563 N N . ILE D 2 144 ? 140.751 168.437 135.509 1.00 214.91 403 ILE a N 1
ATOM 5564 C CA . ILE D 2 144 ? 140.366 169.764 135.970 1.00 214.91 403 ILE a CA 1
ATOM 5565 C C . ILE D 2 144 ? 138.870 169.818 136.259 1.00 214.91 403 ILE a C 1
ATOM 5566 O O . ILE D 2 144 ? 138.423 170.623 137.085 1.00 214.91 403 ILE a O 1
ATOM 5571 N N . GLU D 2 145 ? 138.078 168.979 135.589 1.00 228.28 404 GLU a N 1
ATOM 5572 C CA . GLU D 2 145 ? 136.636 168.971 135.816 1.00 228.28 404 GLU a CA 1
ATOM 5573 C C . GLU D 2 145 ? 136.313 168.613 137.261 1.00 228.28 404 GLU a C 1
ATOM 5574 O O . GLU D 2 145 ? 135.514 169.291 137.918 1.00 228.28 404 GLU a O 1
ATOM 5580 N N . GLN D 2 146 ? 136.925 167.543 137.774 1.00 219.74 405 GLN a N 1
ATOM 5581 C CA . GLN D 2 146 ? 136.722 167.186 139.175 1.00 219.74 405 GLN a CA 1
ATOM 5582 C C . GLN D 2 146 ? 137.234 168.287 140.096 1.00 219.74 405 GLN a C 1
ATOM 5583 O O . GLN D 2 146 ? 136.589 168.614 141.099 1.00 219.74 405 GLN a O 1
ATOM 5589 N N . GLN D 2 147 ? 138.390 168.870 139.771 1.00 213.13 406 GLN a N 1
ATOM 5590 C CA . GLN D 2 147 ? 138.910 169.970 140.577 1.00 213.13 406 GLN a CA 1
ATOM 5591 C C . GLN D 2 147 ? 137.965 171.163 140.553 1.00 213.13 406 GLN a C 1
ATOM 5592 O O . GLN D 2 147 ? 137.716 171.788 141.590 1.00 213.13 406 GLN a O 1
ATOM 5598 N N . ALA D 2 148 ? 137.427 171.495 139.377 1.00 224.47 407 ALA a N 1
ATOM 5599 C CA . ALA D 2 148 ? 136.473 172.595 139.290 1.00 224.47 407 ALA a CA 1
ATOM 5600 C C . ALA D 2 148 ? 135.225 172.300 140.110 1.00 224.47 407 ALA a C 1
ATOM 5601 O O . ALA D 2 148 ? 134.709 173.179 140.811 1.00 224.47 407 ALA a O 1
ATOM 5603 N N . ASP D 2 149 ? 134.723 171.066 140.035 1.00 228.42 408 ASP a N 1
ATOM 5604 C CA . ASP D 2 149 ? 133.570 170.686 140.844 1.00 228.42 408 ASP a CA 1
ATOM 5605 C C . ASP D 2 149 ? 133.909 170.710 142.329 1.00 228.42 408 ASP a C 1
ATOM 5606 O O . ASP D 2 149 ? 133.066 171.072 143.157 1.00 228.42 408 ASP a O 1
ATOM 5611 N N . ASN D 2 150 ? 135.139 170.326 142.683 1.00 224.17 409 ASN a N 1
ATOM 5612 C CA . ASN D 2 150 ? 135.539 170.310 144.087 1.00 224.17 409 ASN a CA 1
ATOM 5613 C C . ASN D 2 150 ? 135.414 171.688 144.722 1.00 224.17 409 ASN a C 1
ATOM 5614 O O . ASN D 2 150 ? 135.134 171.795 145.922 1.00 224.17 409 ASN a O 1
ATOM 5619 N N . MET D 2 151 ? 135.617 172.751 143.942 1.00 227.99 410 MET a N 1
ATOM 5620 C CA . MET D 2 151 ? 135.462 174.099 144.479 1.00 227.99 410 MET a CA 1
ATOM 5621 C C . MET D 2 151 ? 134.028 174.347 144.928 1.00 227.99 410 MET a C 1
ATOM 5622 O O . MET D 2 151 ? 133.794 174.973 145.968 1.00 227.99 410 MET a O 1
ATOM 5627 N N . ILE D 2 152 ? 133.054 173.865 144.154 1.00 233.20 411 ILE a N 1
ATOM 5628 C CA . ILE D 2 152 ? 131.655 174.023 144.540 1.00 233.20 411 ILE a CA 1
ATOM 5629 C C . ILE D 2 152 ? 131.382 173.292 145.847 1.00 233.20 411 ILE a C 1
ATOM 5630 O O . ILE D 2 152 ? 130.611 173.765 146.692 1.00 233.20 411 ILE a O 1
ATOM 5635 N N . THR D 2 153 ? 132.005 172.126 146.036 1.00 231.32 412 THR a N 1
ATOM 5636 C CA . THR D 2 153 ? 131.835 171.400 147.292 1.00 231.32 412 THR a CA 1
ATOM 5637 C C . THR D 2 153 ? 132.387 172.200 148.465 1.00 231.32 412 THR a C 1
ATOM 5638 O O . THR D 2 153 ? 131.760 172.269 149.529 1.00 231.32 412 THR a O 1
ATOM 5642 N N . GLU D 2 154 ? 133.560 172.813 148.291 1.00 229.81 413 GLU a N 1
ATOM 5643 C CA . GLU D 2 154 ? 134.111 173.653 149.348 1.00 229.81 413 GLU a CA 1
ATOM 5644 C C . GLU D 2 154 ? 133.292 174.924 149.534 1.00 229.81 413 GLU a C 1
ATOM 5645 O O . GLU D 2 154 ? 133.272 175.491 150.633 1.00 229.81 413 GLU a O 1
ATOM 5651 N N . MET D 2 155 ? 132.616 175.386 148.480 1.00 227.03 414 MET a N 1
ATOM 5652 C CA . MET D 2 155 ? 131.754 176.556 148.613 1.00 227.03 414 MET a CA 1
ATOM 5653 C C . MET D 2 155 ? 130.607 176.289 149.579 1.00 227.03 414 MET a C 1
ATOM 5654 O O . MET D 2 155 ? 130.144 177.210 150.261 1.00 227.03 414 MET a O 1
ATOM 5659 N N . LEU D 2 156 ? 130.136 175.042 149.649 1.00 237.66 415 LEU a N 1
ATOM 5660 C CA . LEU D 2 156 ? 129.094 174.702 150.612 1.00 237.66 415 LEU a CA 1
ATOM 5661 C C . LEU D 2 156 ? 129.588 174.897 152.040 1.00 237.66 415 LEU a C 1
ATOM 5662 O O . LEU D 2 156 ? 128.842 175.372 152.904 1.00 237.66 415 LEU a O 1
ATOM 5667 N N . GLN D 2 157 ? 130.844 174.531 152.307 1.00 243.04 416 GLN a N 1
ATOM 5668 C CA . GLN D 2 157 ? 131.409 174.746 153.634 1.00 243.04 416 GLN a CA 1
ATOM 5669 C C . GLN D 2 157 ? 131.436 176.228 153.983 1.00 243.04 416 GLN a C 1
ATOM 5670 O O . GLN D 2 157 ? 131.110 176.615 155.111 1.00 243.04 416 GLN a O 1
ATOM 5676 N N . LYS D 2 158 ? 131.826 177.074 153.026 1.00 235.03 417 LYS a N 1
ATOM 5677 C CA . LYS D 2 158 ? 131.813 178.513 153.263 1.00 235.03 417 LYS a CA 1
ATOM 5678 C C . LYS D 2 158 ? 130.397 179.013 153.520 1.00 235.03 417 LYS a C 1
ATOM 5679 O O . LYS D 2 158 ? 130.173 179.838 154.414 1.00 235.03 417 LYS a O 1
ATOM 5685 N N . GLU D 2 159 ? 129.430 178.527 152.748 1.00 236.70 418 GLU a N 1
ATOM 5686 C CA . GLU D 2 159 ? 128.039 178.928 152.915 1.00 236.70 418 GLU a CA 1
ATOM 5687 C C . GLU D 2 159 ? 127.466 178.354 154.206 1.00 236.70 418 GLU a C 1
ATOM 5688 O O . GLU D 2 159 ? 127.991 177.383 154.751 1.00 236.70 418 GLU a O 1
ATOM 5694 N N . THR E 1 1 ? 120.440 138.316 158.402 1.00 231.08 59 THR C N 1
ATOM 5695 C CA . THR E 1 1 ? 121.057 138.763 159.645 1.00 231.08 59 THR C CA 1
ATOM 5696 C C . THR E 1 1 ? 120.430 140.071 160.118 1.00 231.08 59 THR C C 1
ATOM 5697 O O . THR E 1 1 ? 119.414 140.512 159.582 1.00 231.08 59 THR C O 1
ATOM 5701 N N . SER E 1 2 ? 121.042 140.686 161.126 1.00 231.07 60 SER C N 1
ATOM 5702 C CA . SER E 1 2 ? 120.530 141.939 161.661 1.00 231.07 60 SER C CA 1
ATOM 5703 C C . SER E 1 2 ? 120.648 143.054 160.628 1.00 231.07 60 SER C C 1
ATOM 5704 O O . SER E 1 2 ? 121.579 143.088 159.818 1.00 231.07 60 SER C O 1
ATOM 5707 N N . LEU E 1 3 ? 119.688 143.973 160.665 1.00 234.06 61 LEU C N 1
ATOM 5708 C CA . LEU E 1 3 ? 119.647 145.112 159.757 1.00 234.06 61 LEU C CA 1
ATOM 5709 C C . LEU E 1 3 ? 120.114 146.361 160.492 1.00 234.06 61 LEU C C 1
ATOM 5710 O O . LEU E 1 3 ? 119.593 146.689 161.563 1.00 234.06 61 LEU C O 1
ATOM 5715 N N . TYR E 1 4 ? 121.092 147.052 159.913 1.00 222.65 62 TYR C N 1
ATOM 5716 C CA . TYR E 1 4 ? 121.647 148.269 160.490 1.00 222.65 62 TYR C CA 1
ATOM 5717 C C . TYR E 1 4 ? 121.066 149.481 159.775 1.00 222.65 62 TYR C C 1
ATOM 5718 O O . TYR E 1 4 ? 121.115 149.564 158.544 1.00 222.65 62 TYR C O 1
ATOM 5727 N N . LYS E 1 5 ? 120.507 150.410 160.550 1.00 229.48 63 LYS C N 1
ATOM 5728 C CA . LYS E 1 5 ? 119.904 151.636 160.031 1.00 229.48 63 LYS C CA 1
ATOM 5729 C C . LYS E 1 5 ? 118.714 151.356 159.119 1.00 229.48 63 LYS C C 1
ATOM 5730 O O . LYS E 1 5 ? 118.293 152.233 158.358 1.00 229.48 63 LYS C O 1
ATOM 5736 N N . GLY E 1 6 ? 118.159 150.147 159.176 1.00 233.62 64 GLY C N 1
ATOM 5737 C CA . GLY E 1 6 ? 116.999 149.810 158.376 1.00 233.62 64 GLY C CA 1
ATOM 5738 C C . GLY E 1 6 ? 117.322 149.595 156.912 1.00 233.62 64 GLY C C 1
ATOM 5739 O O . GLY E 1 6 ? 117.212 148.476 156.401 1.00 233.62 64 GLY C O 1
ATOM 5740 N N . VAL E 1 7 ? 117.721 150.668 156.224 1.00 232.65 65 VAL C N 1
ATOM 5741 C CA . VAL E 1 7 ? 117.974 150.580 154.788 1.00 232.65 65 VAL C CA 1
ATOM 5742 C C . VAL E 1 7 ? 119.151 149.653 154.505 1.00 232.65 65 VAL C C 1
ATOM 5743 O O . VAL E 1 7 ? 119.103 148.832 153.581 1.00 232.65 65 VAL C O 1
ATOM 5747 N N . TYR E 1 8 ? 120.218 149.762 155.293 1.00 225.13 66 TYR C N 1
ATOM 5748 C CA . TYR E 1 8 ? 121.418 148.972 155.057 1.00 225.13 66 TYR C CA 1
ATOM 5749 C C . TYR E 1 8 ? 121.299 147.599 155.707 1.00 225.13 66 TYR C C 1
ATOM 5750 O O . TYR E 1 8 ? 120.816 147.469 156.835 1.00 225.13 66 TYR C O 1
ATOM 5759 N N . GLU E 1 9 ? 121.742 146.574 154.981 1.00 220.65 67 GLU C N 1
ATOM 5760 C CA . GLU E 1 9 ? 121.763 145.202 155.472 1.00 220.65 67 GLU C CA 1
ATOM 5761 C C . GLU E 1 9 ? 123.177 144.658 155.338 1.00 220.65 67 GLU C C 1
ATOM 5762 O O . GLU E 1 9 ? 123.797 144.786 154.278 1.00 220.65 67 GLU C O 1
ATOM 5768 N N . LEU E 1 10 ? 123.680 144.054 156.412 1.00 210.34 68 LEU C N 1
ATOM 5769 C CA . LEU E 1 10 ? 125.037 143.527 156.426 1.00 210.34 68 LEU C CA 1
ATOM 5770 C C . LEU E 1 10 ? 125.084 142.146 155.784 1.00 210.34 68 LEU C C 1
ATOM 5771 O O . LEU E 1 10 ? 124.190 141.319 155.985 1.00 210.34 68 LEU C O 1
ATOM 5776 N N . GLN E 1 11 ? 126.136 141.905 155.003 1.00 196.66 69 GLN C N 1
ATOM 5777 C CA . GLN E 1 11 ? 126.404 140.594 154.434 1.00 196.66 69 GLN C CA 1
ATOM 5778 C C . GLN E 1 11 ? 127.898 140.325 154.530 1.00 196.66 69 GLN C C 1
ATOM 5779 O O . GLN E 1 11 ? 128.707 141.256 154.563 1.00 196.66 69 GLN C O 1
ATOM 5785 N N . THR E 1 12 ? 128.257 139.044 154.581 1.00 187.40 70 THR C N 1
ATOM 5786 C CA . THR E 1 12 ? 129.641 138.621 154.731 1.00 187.40 70 THR C CA 1
ATOM 5787 C C . THR E 1 12 ? 130.053 137.734 153.564 1.00 187.40 70 THR C C 1
ATOM 5788 O O . THR E 1 12 ? 129.220 137.068 152.941 1.00 187.40 70 THR C O 1
ATOM 5792 N N . LEU E 1 13 ? 131.354 137.734 153.278 1.00 177.94 71 LEU C N 1
ATOM 5793 C CA . LEU E 1 13 ? 131.933 136.935 152.210 1.00 177.94 71 LEU C CA 1
ATOM 5794 C C . LEU E 1 13 ? 133.134 136.169 152.744 1.00 177.94 71 LEU C C 1
ATOM 5795 O O . LEU E 1 13 ? 133.837 136.635 153.645 1.00 177.94 71 LEU C O 1
ATOM 5800 N N . GLU E 1 14 ? 133.359 134.986 152.176 1.00 179.94 72 GLU C N 1
ATOM 5801 C CA . GLU E 1 14 ? 134.486 134.130 152.537 1.00 179.94 72 GLU C CA 1
ATOM 5802 C C . GLU E 1 14 ? 135.238 133.783 151.260 1.00 179.94 72 GLU C C 1
ATOM 5803 O O . GLU E 1 14 ? 134.711 133.072 150.399 1.00 179.94 72 GLU C O 1
ATOM 5809 N N . LEU E 1 15 ? 136.467 134.280 151.139 1.00 173.91 73 LEU C N 1
ATOM 5810 C CA . LEU E 1 15 ? 137.275 134.051 149.946 1.00 173.91 73 LEU C CA 1
ATOM 5811 C C . LEU E 1 15 ? 137.916 132.672 150.035 1.00 173.91 73 LEU C C 1
ATOM 5812 O O . LEU E 1 15 ? 138.779 132.432 150.885 1.00 173.91 73 LEU C O 1
ATOM 5817 N N . ASN E 1 16 ? 137.497 131.766 149.156 1.00 177.01 74 ASN C N 1
ATOM 5818 C CA . ASN E 1 16 ? 138.096 130.438 149.055 1.00 177.01 74 ASN C CA 1
ATOM 5819 C C . ASN E 1 16 ? 139.396 130.592 148.282 1.00 177.01 74 ASN C C 1
ATOM 5820 O O . ASN E 1 16 ? 139.428 130.538 147.052 1.00 177.01 74 ASN C O 1
ATOM 5825 N N . MET E 1 17 ? 140.490 130.784 149.018 1.00 161.99 75 MET C N 1
ATOM 5826 C CA . MET E 1 17 ? 141.792 131.064 148.414 1.00 161.99 75 MET C CA 1
ATOM 5827 C C . MET E 1 17 ? 142.350 129.776 147.804 1.00 161.99 75 MET C C 1
ATOM 5828 O O . MET E 1 17 ? 143.342 129.200 148.255 1.00 161.99 75 MET C O 1
ATOM 5833 N N . GLU E 1 18 ? 141.672 129.326 146.744 1.00 169.14 76 GLU C N 1
ATOM 5834 C CA . GLU E 1 18 ? 142.068 128.147 145.990 1.00 169.14 76 GLU C CA 1
ATOM 5835 C C . GLU E 1 18 ? 142.344 128.427 144.523 1.00 169.14 76 GLU C C 1
ATOM 5836 O O . GLU E 1 18 ? 142.967 127.589 143.864 1.00 169.14 76 GLU C O 1
ATOM 5842 N N . THR E 1 19 ? 141.897 129.566 143.989 1.00 176.07 77 THR C N 1
ATOM 5843 C CA . THR E 1 19 ? 142.248 129.913 142.617 1.00 176.07 77 THR C CA 1
ATOM 5844 C C . THR E 1 19 ? 143.742 130.168 142.478 1.00 176.07 77 THR C C 1
ATOM 5845 O O . THR E 1 19 ? 144.301 130.005 141.387 1.00 176.07 77 THR C O 1
ATOM 5849 N N . LEU E 1 20 ? 144.399 130.562 143.567 1.00 163.07 78 LEU C N 1
ATOM 5850 C CA . LEU E 1 20 ? 145.834 130.843 143.568 1.00 163.07 78 LEU C CA 1
ATOM 5851 C C . LEU E 1 20 ? 146.597 129.549 143.860 1.00 163.07 78 LEU C C 1
ATOM 5852 O O . LEU E 1 20 ? 147.177 129.347 144.928 1.00 163.07 78 LEU C O 1
ATOM 5857 N N . ASN E 1 21 ? 146.587 128.659 142.866 1.00 163.40 79 ASN C N 1
ATOM 5858 C CA . ASN E 1 21 ? 147.175 127.330 142.984 1.00 163.40 79 ASN C CA 1
ATOM 5859 C C . ASN E 1 21 ? 148.393 127.134 142.095 1.00 163.40 79 ASN C C 1
ATOM 5860 O O . ASN E 1 21 ? 149.424 126.648 142.567 1.00 163.40 79 ASN C O 1
ATOM 5865 N N . MET E 1 22 ? 148.310 127.501 140.815 1.00 173.79 80 MET C N 1
ATOM 5866 C CA . MET E 1 22 ? 149.420 127.325 139.888 1.00 173.79 80 MET C CA 1
ATOM 5867 C C . MET E 1 22 ? 150.311 128.565 139.777 1.00 173.79 80 MET C C 1
ATOM 5868 O O . MET E 1 22 ? 151.081 128.669 138.815 1.00 173.79 80 MET C O 1
ATOM 5873 N N . THR E 1 23 ? 150.222 129.504 140.725 1.00 161.72 81 THR C N 1
ATOM 5874 C CA . THR E 1 23 ? 151.044 130.715 140.706 1.00 161.72 81 THR C CA 1
ATOM 5875 C C . THR E 1 23 ? 151.850 130.931 141.977 1.00 161.72 81 THR C C 1
ATOM 5876 O O . THR E 1 23 ? 153.024 131.303 141.891 1.00 161.72 81 THR C O 1
ATOM 5880 N N . MET E 1 24 ? 151.260 130.720 143.149 1.00 145.08 82 MET C N 1
ATOM 5881 C CA . MET E 1 24 ? 151.922 130.904 144.433 1.00 145.08 82 MET C CA 1
ATOM 5882 C C . MET E 1 24 ? 151.676 129.713 145.343 1.00 145.08 82 MET C C 1
ATOM 5883 O O . MET E 1 24 ? 150.694 128.981 145.174 1.00 145.08 82 MET C O 1
ATOM 5888 N N . PRO E 1 25 ? 152.536 129.515 146.339 1.00 138.97 83 PRO C N 1
ATOM 5889 C CA . PRO E 1 25 ? 152.288 128.474 147.337 1.00 138.97 83 PRO C CA 1
ATOM 5890 C C . PRO E 1 25 ? 151.164 128.863 148.285 1.00 138.97 83 PRO C C 1
ATOM 5891 O O . PRO E 1 25 ? 150.818 130.036 148.442 1.00 138.97 83 PRO C O 1
ATOM 5895 N N . LEU E 1 26 ? 150.603 127.846 148.936 1.00 154.34 84 LEU C N 1
ATOM 5896 C CA . LEU E 1 26 ? 149.566 128.028 149.942 1.00 154.34 84 LEU C CA 1
ATOM 5897 C C . LEU E 1 26 ? 149.992 127.316 151.216 1.00 154.34 84 LEU C C 1
ATOM 5898 O O . LEU E 1 26 ? 150.369 126.141 151.176 1.00 154.34 84 LEU C O 1
ATOM 5903 N N . SER E 1 27 ? 149.921 128.023 152.342 1.00 154.73 85 SER C N 1
ATOM 5904 C CA . SER E 1 27 ? 150.369 127.510 153.628 1.00 154.73 85 SER C CA 1
ATOM 5905 C C . SER E 1 27 ? 149.168 127.203 154.513 1.00 154.73 85 SER C C 1
ATOM 5906 O O . SER E 1 27 ? 148.188 127.954 154.527 1.00 154.73 85 SER C O 1
ATOM 5909 N N . CYS E 1 28 ? 149.250 126.096 155.247 1.00 163.52 86 CYS C N 1
ATOM 5910 C CA . CYS E 1 28 ? 148.164 125.684 156.123 1.00 163.52 86 CYS C CA 1
ATOM 5911 C C . CYS E 1 28 ? 148.721 124.789 157.221 1.00 163.52 86 CYS C C 1
ATOM 5912 O O . CYS E 1 28 ? 149.825 124.250 157.109 1.00 163.52 86 CYS C O 1
ATOM 5915 N N . THR E 1 29 ? 147.935 124.645 158.286 1.00 175.25 87 THR C N 1
ATOM 5916 C CA . THR E 1 29 ? 148.241 123.765 159.406 1.00 175.25 87 THR C CA 1
ATOM 5917 C C . THR E 1 29 ? 147.077 122.809 159.615 1.00 175.25 87 THR C C 1
ATOM 5918 O O . THR E 1 29 ? 145.912 123.216 159.555 1.00 175.25 87 THR C O 1
ATOM 5922 N N . LYS E 1 30 ? 147.388 121.534 159.859 1.00 179.34 88 LYS C N 1
ATOM 5923 C CA . LYS E 1 30 ? 146.336 120.519 159.830 1.00 179.34 88 LYS C CA 1
ATOM 5924 C C . LYS E 1 30 ? 145.561 120.460 161.145 1.00 179.34 88 LYS C C 1
ATOM 5925 O O . LYS E 1 30 ? 144.390 120.848 161.200 1.00 179.34 88 LYS C O 1
ATOM 5931 N N . ASN E 1 31 ? 146.194 119.969 162.214 1.00 191.55 89 ASN C N 1
ATOM 5932 C CA . ASN E 1 31 ? 145.600 120.053 163.546 1.00 191.55 89 ASN C CA 1
ATOM 5933 C C . ASN E 1 31 ? 146.560 120.658 164.562 1.00 191.55 89 ASN C C 1
ATOM 5934 O O . ASN E 1 31 ? 146.215 121.617 165.259 1.00 191.55 89 ASN C O 1
ATOM 5939 N N . ASN E 1 32 ? 147.769 120.097 164.648 1.00 182.87 90 ASN C N 1
ATOM 5940 C CA . ASN E 1 32 ? 148.743 120.513 165.651 1.00 182.87 90 ASN C CA 1
ATOM 5941 C C . ASN E 1 32 ? 150.164 120.634 165.129 1.00 182.87 90 ASN C C 1
ATOM 5942 O O . ASN E 1 32 ? 150.997 121.229 165.819 1.00 182.87 90 ASN C O 1
ATOM 5947 N N . SER E 1 33 ? 150.476 120.093 163.959 1.00 180.68 91 SER C N 1
ATOM 5948 C CA . SER E 1 33 ? 151.813 120.162 163.389 1.00 180.68 91 SER C CA 1
ATOM 5949 C C . SER E 1 33 ? 151.678 119.824 161.907 1.00 180.68 91 SER C C 1
ATOM 5950 O O . SER E 1 33 ? 150.570 119.851 161.359 1.00 180.68 91 SER C O 1
ATOM 5953 N N . HIS E 1 34 ? 152.800 119.531 161.251 1.00 174.77 92 HIS C N 1
ATOM 5954 C CA . HIS E 1 34 ? 152.805 119.143 159.843 1.00 174.77 92 HIS C CA 1
ATOM 5955 C C . HIS E 1 34 ? 152.290 120.291 158.972 1.00 174.77 92 HIS C C 1
ATOM 5956 O O . HIS E 1 34 ? 151.346 120.150 158.191 1.00 174.77 92 HIS C O 1
ATOM 5963 N N . HIS E 1 35 ? 152.933 121.446 159.129 1.00 166.58 93 HIS C N 1
ATOM 5964 C CA . HIS E 1 35 ? 152.591 122.624 158.345 1.00 166.58 93 HIS C CA 1
ATOM 5965 C C . HIS E 1 35 ? 153.075 122.429 156.915 1.00 166.58 93 HIS C C 1
ATOM 5966 O O . HIS E 1 35 ? 154.241 122.090 156.690 1.00 166.58 93 HIS C O 1
ATOM 5973 N N . TYR E 1 36 ? 152.183 122.641 155.950 1.00 167.38 94 TYR C N 1
ATOM 5974 C CA . TYR E 1 36 ? 152.426 122.254 154.568 1.00 167.38 94 TYR C CA 1
ATOM 5975 C C . TYR E 1 36 ? 152.329 123.454 153.639 1.00 167.38 94 TYR C C 1
ATOM 5976 O O . TYR E 1 36 ? 151.467 124.321 153.807 1.00 167.38 94 TYR C O 1
ATOM 5985 N N . ILE E 1 37 ? 153.227 123.483 152.658 1.00 152.61 95 ILE C N 1
ATOM 5986 C CA . ILE E 1 37 ? 153.227 124.469 151.585 1.00 152.61 95 ILE C CA 1
ATOM 5987 C C . ILE E 1 37 ? 152.961 123.717 150.288 1.00 152.61 95 ILE C C 1
ATOM 5988 O O . ILE E 1 37 ? 153.691 122.776 149.952 1.00 152.61 95 ILE C O 1
ATOM 5993 N N . MET E 1 38 ? 151.923 124.128 149.564 1.00 150.17 96 MET C N 1
ATOM 5994 C CA . MET E 1 38 ? 151.420 123.391 148.412 1.00 150.17 96 MET C CA 1
ATOM 5995 C C . MET E 1 38 ? 151.757 124.131 147.125 1.00 150.17 96 MET C C 1
ATOM 5996 O O . MET E 1 38 ? 151.431 125.314 146.981 1.00 150.17 96 MET C O 1
ATOM 6001 N N . VAL E 1 39 ? 152.396 123.430 146.192 1.00 141.27 97 VAL C N 1
ATOM 6002 C CA . VAL E 1 39 ? 152.715 123.981 144.878 1.00 141.27 97 VAL C CA 1
ATOM 6003 C C . VAL E 1 39 ? 152.626 122.862 143.851 1.00 141.27 97 VAL C C 1
ATOM 6004 O O . VAL E 1 39 ? 153.057 121.734 144.104 1.00 141.27 97 VAL C O 1
ATOM 6008 N N . GLY E 1 40 ? 152.061 123.183 142.687 1.00 161.00 98 GLY C N 1
ATOM 6009 C CA . GLY E 1 40 ? 151.951 122.248 141.591 1.00 161.00 98 GLY C CA 1
ATOM 6010 C C . GLY E 1 40 ? 150.697 121.398 141.601 1.00 161.00 98 GLY C C 1
ATOM 6011 O O . GLY E 1 40 ? 150.366 120.798 140.572 1.00 161.00 98 GLY C O 1
ATOM 6012 N N . ASN E 1 41 ? 150.000 121.320 142.737 1.00 172.68 99 ASN C N 1
ATOM 6013 C CA . ASN E 1 41 ? 148.756 120.564 142.876 1.00 172.68 99 ASN C CA 1
ATOM 6014 C C . ASN E 1 41 ? 148.998 119.054 142.898 1.00 172.68 99 ASN C C 1
ATOM 6015 O O . ASN E 1 41 ? 148.072 118.283 143.170 1.00 172.68 99 ASN C O 1
ATOM 6020 N N . GLU E 1 42 ? 150.243 118.618 142.673 1.00 184.98 100 GLU C N 1
ATOM 6021 C CA . GLU E 1 42 ? 150.594 117.205 142.699 1.00 184.98 100 GLU C CA 1
ATOM 6022 C C . GLU E 1 42 ? 151.547 116.834 143.824 1.00 184.98 100 GLU C C 1
ATOM 6023 O O . GLU E 1 42 ? 151.597 115.657 144.198 1.00 184.98 100 GLU C O 1
ATOM 6029 N N . THR E 1 43 ? 152.299 117.788 144.368 1.00 180.49 101 THR C N 1
ATOM 6030 C CA . THR E 1 43 ? 153.200 117.529 145.481 1.00 180.49 101 THR C CA 1
ATOM 6031 C C . THR E 1 43 ? 153.229 118.759 146.377 1.00 180.49 101 THR C C 1
ATOM 6032 O O . THR E 1 43 ? 152.679 119.811 146.042 1.00 180.49 101 THR C O 1
ATOM 6036 N N . GLY E 1 44 ? 153.881 118.615 147.525 1.00 162.82 102 GLY C N 1
ATOM 6037 C CA . GLY E 1 44 ? 153.986 119.719 148.464 1.00 162.82 102 GLY C CA 1
ATOM 6038 C C . GLY E 1 44 ? 155.032 119.427 149.514 1.00 162.82 102 GLY C C 1
ATOM 6039 O O . GLY E 1 44 ? 155.495 118.293 149.667 1.00 162.82 102 GLY C O 1
ATOM 6040 N N . LEU E 1 45 ? 155.398 120.478 150.242 1.00 158.92 103 LEU C N 1
ATOM 6041 C CA . LEU E 1 45 ? 156.391 120.363 151.297 1.00 158.92 103 LEU C CA 1
ATOM 6042 C C . LEU E 1 45 ? 155.763 119.765 152.554 1.00 158.92 103 LEU C C 1
ATOM 6043 O O . LEU E 1 45 ? 154.549 119.563 152.641 1.00 158.92 103 LEU C O 1
ATOM 6048 N N . GLU E 1 46 ? 156.613 119.474 153.542 1.00 166.17 104 GLU C N 1
ATOM 6049 C CA . GLU E 1 46 ? 156.154 118.822 154.771 1.00 166.17 104 GLU C CA 1
ATOM 6050 C C . GLU E 1 46 ? 157.006 119.336 155.934 1.00 166.17 104 GLU C C 1
ATOM 6051 O O . GLU E 1 46 ? 158.056 118.772 156.243 1.00 166.17 104 GLU C O 1
ATOM 6057 N N . LEU E 1 47 ? 156.517 120.386 156.595 1.00 159.48 105 LEU C N 1
ATOM 6058 C CA . LEU E 1 47 ? 157.184 120.969 157.757 1.00 159.48 105 LEU C CA 1
ATOM 6059 C C . LEU E 1 47 ? 156.571 120.369 159.017 1.00 159.48 105 LEU C C 1
ATOM 6060 O O . LEU E 1 47 ? 155.427 120.678 159.365 1.00 159.48 105 LEU C O 1
ATOM 6065 N N . THR E 1 48 ? 157.337 119.524 159.703 1.00 168.75 106 THR C N 1
ATOM 6066 C CA . THR E 1 48 ? 156.882 118.828 160.897 1.00 168.75 106 THR C CA 1
ATOM 6067 C C . THR E 1 48 ? 157.760 119.202 162.082 1.00 168.75 106 THR C C 1
ATOM 6068 O O . THR E 1 48 ? 158.964 119.432 161.935 1.00 168.75 106 THR C O 1
ATOM 6072 N N . LEU E 1 49 ? 157.144 119.259 163.258 1.00 167.35 107 LEU C N 1
ATOM 6073 C CA . LEU E 1 49 ? 157.837 119.522 164.517 1.00 167.35 107 LEU C CA 1
ATOM 6074 C C . LEU E 1 49 ? 157.772 118.244 165.348 1.00 167.35 107 LEU C C 1
ATOM 6075 O O . LEU E 1 49 ? 156.730 117.921 165.924 1.00 167.35 107 LEU C O 1
ATOM 6080 N N . THR E 1 50 ? 158.888 117.517 165.403 1.00 171.49 108 THR C N 1
ATOM 6081 C CA . THR E 1 50 ? 158.949 116.237 166.093 1.00 171.49 108 THR C CA 1
ATOM 6082 C C . THR E 1 50 ? 160.254 116.139 166.868 1.00 171.49 108 THR C C 1
ATOM 6083 O O . THR E 1 50 ? 161.250 116.786 166.538 1.00 171.49 108 THR C O 1
ATOM 6087 N N . ASN E 1 51 ? 160.234 115.309 167.915 1.00 177.58 109 ASN C N 1
ATOM 6088 C CA . ASN E 1 51 ? 161.434 115.098 168.718 1.00 177.58 109 ASN C CA 1
ATOM 6089 C C . ASN E 1 51 ? 162.448 114.231 167.981 1.00 177.58 109 ASN C C 1
ATOM 6090 O O . ASN E 1 51 ? 163.654 114.498 168.029 1.00 177.58 109 ASN C O 1
ATOM 6095 N N . THR E 1 52 ? 161.978 113.191 167.298 1.00 172.84 110 THR C N 1
ATOM 6096 C CA . THR E 1 52 ? 162.876 112.244 166.654 1.00 172.84 110 THR C CA 1
ATOM 6097 C C . THR E 1 52 ? 163.600 112.882 165.473 1.00 172.84 110 THR C C 1
ATOM 6098 O O . THR E 1 52 ? 163.104 113.817 164.839 1.00 172.84 110 THR C O 1
ATOM 6102 N N . SER E 1 53 ? 164.787 112.360 165.185 1.00 171.80 111 SER C N 1
ATOM 6103 C CA . SER E 1 53 ? 165.579 112.791 164.045 1.00 171.80 111 SER C CA 1
ATOM 6104 C C . SER E 1 53 ? 165.253 111.940 162.822 1.00 171.80 111 SER C C 1
ATOM 6105 O O . SER E 1 53 ? 164.713 110.837 162.929 1.00 171.80 111 SER C O 1
ATOM 6108 N N . ILE E 1 54 ? 165.595 112.471 161.649 1.00 165.95 112 ILE C N 1
ATOM 6109 C CA . ILE E 1 54 ? 165.304 111.804 160.384 1.00 165.95 112 ILE C CA 1
ATOM 6110 C C . ILE E 1 54 ? 166.591 111.635 159.588 1.00 165.95 112 ILE C C 1
ATOM 6111 O O . ILE E 1 54 ? 166.964 110.516 159.219 1.00 165.95 112 ILE C O 1
ATOM 6116 N N . ILE E 1 55 ? 167.277 112.744 159.318 1.00 172.85 113 ILE C N 1
ATOM 6117 C CA . ILE E 1 55 ? 168.478 112.703 158.492 1.00 172.85 113 ILE C CA 1
ATOM 6118 C C . ILE E 1 55 ? 169.662 112.221 159.326 1.00 172.85 113 ILE C C 1
ATOM 6119 O O . ILE E 1 55 ? 169.679 112.321 160.556 1.00 172.85 113 ILE C O 1
ATOM 6124 N N . ASN E 1 56 ? 170.673 111.687 158.636 1.00 182.58 114 ASN C N 1
ATOM 6125 C CA . ASN E 1 56 ? 171.880 111.169 159.267 1.00 182.58 114 ASN C CA 1
ATOM 6126 C C . ASN E 1 56 ? 172.897 112.261 159.597 1.00 182.58 114 ASN C C 1
ATOM 6127 O O . ASN E 1 56 ? 174.080 111.948 159.771 1.00 182.58 114 ASN C O 1
ATOM 6132 N N . HIS E 1 57 ? 172.465 113.523 159.659 1.00 189.85 115 HIS C N 1
ATOM 6133 C CA . HIS E 1 57 ? 173.289 114.635 160.124 1.00 189.85 115 HIS C CA 1
ATOM 6134 C C . HIS E 1 57 ? 174.406 114.972 159.143 1.00 189.85 115 HIS C C 1
ATOM 6135 O O . HIS E 1 57 ? 174.964 114.085 158.491 1.00 189.85 115 HIS C O 1
ATOM 6142 N N . LYS E 1 58 ? 174.738 116.259 159.042 1.00 187.23 116 LYS C N 1
ATOM 6143 C CA . LYS E 1 58 ? 175.932 116.718 158.339 1.00 187.23 116 LYS C CA 1
ATOM 6144 C C . LYS E 1 58 ? 175.866 116.478 156.835 1.00 187.23 116 LYS C C 1
ATOM 6145 O O . LYS E 1 58 ? 174.856 115.995 156.312 1.00 187.23 116 LYS C O 1
ATOM 6151 N N . PHE E 1 59 ? 176.961 116.811 156.149 1.00 193.24 117 PHE C N 1
ATOM 6152 C CA . PHE E 1 59 ? 177.113 116.692 154.694 1.00 193.24 117 PHE C CA 1
ATOM 6153 C C . PHE E 1 59 ? 175.860 117.148 153.945 1.00 193.24 117 PHE C C 1
ATOM 6154 O O . PHE E 1 59 ? 175.399 116.516 152.993 1.00 193.24 117 PHE C O 1
ATOM 6162 N N . CYS E 1 60 ? 175.333 118.300 154.351 1.00 192.62 118 CYS C N 1
ATOM 6163 C CA . CYS E 1 60 ? 174.216 118.918 153.639 1.00 192.62 118 CYS C CA 1
ATOM 6164 C C . CYS E 1 60 ? 174.727 119.450 152.306 1.00 192.62 118 CYS C C 1
ATOM 6165 O O . CYS E 1 60 ? 175.351 120.511 152.242 1.00 192.62 118 CYS C O 1
ATOM 6168 N N . ASN E 1 61 ? 174.460 118.710 151.234 1.00 217.62 119 ASN C N 1
ATOM 6169 C CA . ASN E 1 61 ? 174.988 119.045 149.919 1.00 217.62 119 ASN C CA 1
ATOM 6170 C C . ASN E 1 61 ? 174.085 120.046 149.210 1.00 217.62 119 ASN C C 1
ATOM 6171 O O . ASN E 1 61 ? 172.857 119.914 149.221 1.00 217.62 119 ASN C O 1
ATOM 6176 N N . LEU E 1 62 ? 174.704 121.050 148.591 1.00 219.98 120 LEU C N 1
ATOM 6177 C CA . LEU E 1 62 ? 173.993 122.086 147.850 1.00 219.98 120 LEU C CA 1
ATOM 6178 C C . LEU E 1 62 ? 174.324 122.062 146.367 1.00 219.98 120 LEU C C 1
ATOM 6179 O O . LEU E 1 62 ? 173.410 122.056 145.533 1.00 219.98 120 LEU C O 1
ATOM 6184 N N . SER E 1 63 ? 175.611 122.047 146.011 1.00 245.44 121 SER C N 1
ATOM 6185 C CA . SER E 1 63 ? 175.999 122.072 144.606 1.00 245.44 121 SER C CA 1
ATOM 6186 C C . SER E 1 63 ? 175.479 120.863 143.840 1.00 245.44 121 SER C C 1
ATOM 6187 O O . SER E 1 63 ? 175.313 120.943 142.618 1.00 245.44 121 SER C O 1
ATOM 6190 N N . ASP E 1 64 ? 175.220 119.749 144.525 1.00 250.72 122 ASP C N 1
ATOM 6191 C CA . ASP E 1 64 ? 174.698 118.562 143.860 1.00 250.72 122 ASP C CA 1
ATOM 6192 C C . ASP E 1 64 ? 173.259 118.731 143.390 1.00 250.72 122 ASP C C 1
ATOM 6193 O O . ASP E 1 64 ? 172.790 117.914 142.591 1.00 250.72 122 ASP C O 1
ATOM 6198 N N . ALA E 1 65 ? 172.553 119.760 143.859 1.00 238.42 123 ALA C N 1
ATOM 6199 C CA . ALA E 1 65 ? 171.157 119.987 143.512 1.00 238.42 123 ALA C CA 1
ATOM 6200 C C . ALA E 1 65 ? 170.976 121.065 142.450 1.00 238.42 123 ALA C C 1
ATOM 6201 O O . ALA E 1 65 ? 169.841 121.475 142.188 1.00 238.42 123 ALA C O 1
ATOM 6203 N N . HIS E 1 66 ? 172.061 121.533 141.832 1.00 237.31 124 HIS C N 1
ATOM 6204 C CA . HIS E 1 66 ? 171.966 122.594 140.838 1.00 237.31 124 HIS C CA 1
ATOM 6205 C C . HIS E 1 66 ? 171.575 122.087 139.456 1.00 237.31 124 HIS C C 1
ATOM 6206 O O . HIS E 1 66 ? 171.248 122.904 138.588 1.00 237.31 124 HIS C O 1
ATOM 6213 N N . LYS E 1 67 ? 171.599 120.771 139.226 1.00 241.06 125 LYS C N 1
ATOM 6214 C CA . LYS E 1 67 ? 171.224 120.248 137.916 1.00 241.06 125 LYS C CA 1
ATOM 6215 C C . LYS E 1 67 ? 169.766 120.552 137.597 1.00 241.06 125 LYS C C 1
ATOM 6216 O O . LYS E 1 67 ? 169.437 120.939 136.469 1.00 241.06 125 LYS C O 1
ATOM 6222 N N . LYS E 1 68 ? 168.880 120.385 138.574 1.00 227.61 126 LYS C N 1
ATOM 6223 C CA . LYS E 1 68 ? 167.451 120.561 138.351 1.00 227.61 126 LYS C CA 1
ATOM 6224 C C . LYS E 1 68 ? 167.090 122.037 138.469 1.00 227.61 126 LYS C C 1
ATOM 6225 O O . LYS E 1 68 ? 167.394 122.677 139.481 1.00 227.61 126 LYS C O 1
ATOM 6231 N N . ASN E 1 69 ? 166.445 122.574 137.434 1.00 227.57 127 ASN C N 1
ATOM 6232 C CA . ASN E 1 69 ? 165.961 123.949 137.457 1.00 227.57 127 ASN C CA 1
ATOM 6233 C C . ASN E 1 69 ? 164.536 124.038 137.989 1.00 227.57 127 ASN C C 1
ATOM 6234 O O . ASN E 1 69 ? 164.229 124.922 138.795 1.00 227.57 127 ASN C O 1
ATOM 6239 N N . LEU E 1 70 ? 163.667 123.127 137.559 1.00 230.74 128 LEU C N 1
ATOM 6240 C CA . LEU E 1 70 ? 162.287 123.052 138.023 1.00 230.74 128 LEU C CA 1
ATOM 6241 C C . LEU E 1 70 ? 161.905 121.576 138.085 1.00 230.74 128 LEU C C 1
ATOM 6242 O O . LEU E 1 70 ? 162.765 120.693 138.017 1.00 230.74 128 LEU C O 1
ATOM 6247 N N . TYR E 1 71 ? 160.605 121.296 138.209 1.00 242.33 129 TYR C N 1
ATOM 6248 C CA . TYR E 1 71 ? 160.099 119.924 138.202 1.00 242.33 129 TYR C CA 1
ATOM 6249 C C . TYR E 1 71 ? 160.723 119.114 139.345 1.00 242.33 129 TYR C C 1
ATOM 6250 O O . TYR E 1 71 ? 161.550 118.223 139.143 1.00 242.33 129 TYR C O 1
ATOM 6259 N N . ASP E 1 72 ? 160.294 119.473 140.558 1.00 214.74 130 ASP C N 1
ATOM 6260 C CA . ASP E 1 72 ? 160.828 119.068 141.868 1.00 214.74 130 ASP C CA 1
ATOM 6261 C C . ASP E 1 72 ? 162.000 119.948 142.281 1.00 214.74 130 ASP C C 1
ATOM 6262 O O . ASP E 1 72 ? 162.676 119.641 143.276 1.00 214.74 130 ASP C O 1
ATOM 6267 N N . HIS E 1 73 ? 162.264 121.032 141.551 1.00 202.70 131 HIS C N 1
ATOM 6268 C CA . HIS E 1 73 ? 163.098 122.121 142.032 1.00 202.70 131 HIS C CA 1
ATOM 6269 C C . HIS E 1 73 ? 162.335 123.430 142.160 1.00 202.70 131 HIS C C 1
ATOM 6270 O O . HIS E 1 73 ? 162.870 124.382 142.740 1.00 202.70 131 HIS C O 1
ATOM 6277 N N . ALA E 1 74 ? 161.110 123.510 141.636 1.00 175.31 132 ALA C N 1
ATOM 6278 C CA . ALA E 1 74 ? 160.298 124.703 141.838 1.00 175.31 132 ALA C CA 1
ATOM 6279 C C . ALA E 1 74 ? 159.993 124.905 143.315 1.00 175.31 132 ALA C C 1
ATOM 6280 O O . ALA E 1 74 ? 159.921 126.043 143.791 1.00 175.31 132 ALA C O 1
ATOM 6282 N N . LEU E 1 75 ? 159.814 123.814 144.056 1.00 165.77 133 LEU C N 1
ATOM 6283 C CA . LEU E 1 75 ? 159.621 123.886 145.504 1.00 165.77 133 LEU C CA 1
ATOM 6284 C C . LEU E 1 75 ? 160.957 123.847 146.243 1.00 165.77 133 LEU C C 1
ATOM 6285 O O . LEU E 1 75 ? 161.158 123.106 147.204 1.00 165.77 133 LEU C O 1
ATOM 6290 N N . MET E 1 76 ? 161.874 124.692 145.797 1.00 164.71 134 MET C N 1
ATOM 6291 C CA . MET E 1 76 ? 163.162 124.924 146.438 1.00 164.71 134 MET C CA 1
ATOM 6292 C C . MET E 1 76 ? 163.396 126.399 146.712 1.00 164.71 134 MET C C 1
ATOM 6293 O O . MET E 1 76 ? 164.016 126.740 147.722 1.00 164.71 134 MET C O 1
ATOM 6298 N N . SER E 1 77 ? 162.914 127.284 145.835 1.00 150.22 135 SER C N 1
ATOM 6299 C CA . SER E 1 77 ? 162.960 128.711 146.131 1.00 150.22 135 SER C CA 1
ATOM 6300 C C . SER E 1 77 ? 162.205 129.026 147.413 1.00 150.22 135 SER C C 1
ATOM 6301 O O . SER E 1 77 ? 162.572 129.957 148.139 1.00 150.22 135 SER C O 1
ATOM 6304 N N . ILE E 1 78 ? 161.151 128.262 147.708 1.00 147.46 136 ILE C N 1
ATOM 6305 C CA . ILE E 1 78 ? 160.466 128.400 148.990 1.00 147.46 136 ILE C CA 1
ATOM 6306 C C . ILE E 1 78 ? 161.420 128.053 150.125 1.00 147.46 136 ILE C C 1
ATOM 6307 O O . ILE E 1 78 ? 161.505 128.765 151.132 1.00 147.46 136 ILE C O 1
ATOM 6312 N N . ILE E 1 79 ? 162.155 126.950 149.972 1.00 141.63 137 ILE C N 1
ATOM 6313 C CA . ILE E 1 79 ? 163.133 126.562 150.982 1.00 141.63 137 ILE C CA 1
ATOM 6314 C C . ILE E 1 79 ? 164.262 127.581 151.043 1.00 141.63 137 ILE C C 1
ATOM 6315 O O . ILE E 1 79 ? 164.708 127.971 152.128 1.00 141.63 137 ILE C O 1
ATOM 6320 N N . SER E 1 80 ? 164.747 128.025 149.881 1.00 148.37 138 SER C N 1
ATOM 6321 C CA . SER E 1 80 ? 165.781 129.053 149.861 1.00 148.37 138 SER C CA 1
ATOM 6322 C C . SER E 1 80 ? 165.280 130.340 150.502 1.00 148.37 138 SER C C 1
ATOM 6323 O O . SER E 1 80 ? 166.000 130.978 151.279 1.00 148.37 138 SER C O 1
ATOM 6326 N N . THR E 1 81 ? 164.044 130.736 150.192 1.00 139.89 139 THR C N 1
ATOM 6327 C CA . THR E 1 81 ? 163.458 131.898 150.850 1.00 139.89 139 THR C CA 1
ATOM 6328 C C . THR E 1 81 ? 163.315 131.658 152.346 1.00 139.89 139 THR C C 1
ATOM 6329 O O . THR E 1 81 ? 163.542 132.567 153.154 1.00 139.89 139 THR C O 1
ATOM 6333 N N . PHE E 1 82 ? 162.934 130.440 152.733 1.00 133.07 140 PHE C N 1
ATOM 6334 C CA . PHE E 1 82 ? 162.798 130.118 154.149 1.00 133.07 140 PHE C CA 1
ATOM 6335 C C . PHE E 1 82 ? 164.131 130.252 154.874 1.00 133.07 140 PHE C C 1
ATOM 6336 O O . PHE E 1 82 ? 164.209 130.853 155.951 1.00 133.07 140 PHE C O 1
ATOM 6344 N N . HIS E 1 83 ? 165.197 129.697 154.294 1.00 138.92 141 HIS C N 1
ATOM 6345 C CA . HIS E 1 83 ? 166.489 129.691 154.974 1.00 138.92 141 HIS C CA 1
ATOM 6346 C C . HIS E 1 83 ? 167.120 131.077 154.981 1.00 138.92 141 HIS C C 1
ATOM 6347 O O . HIS E 1 83 ? 167.628 131.534 156.011 1.00 138.92 141 HIS C O 1
ATOM 6354 N N . LEU E 1 84 ? 167.094 131.765 153.838 1.00 139.82 142 LEU C N 1
ATOM 6355 C CA . LEU E 1 84 ? 167.805 133.032 153.716 1.00 139.82 142 LEU C CA 1
ATOM 6356 C C . LEU E 1 84 ? 167.205 134.132 154.583 1.00 139.82 142 LEU C C 1
ATOM 6357 O O . LEU E 1 84 ? 167.868 135.150 154.808 1.00 139.82 142 LEU C O 1
ATOM 6362 N N . SER E 1 85 ? 165.978 133.956 155.070 1.00 134.45 143 SER C N 1
ATOM 6363 C CA . SER E 1 85 ? 165.296 134.970 155.862 1.00 134.45 143 SER C CA 1
ATOM 6364 C C . SER E 1 85 ? 165.381 134.712 157.363 1.00 134.45 143 SER C C 1
ATOM 6365 O O . SER E 1 85 ? 164.729 135.419 158.137 1.00 134.45 143 SER C O 1
ATOM 6368 N N . ILE E 1 86 ? 166.160 133.724 157.791 1.00 135.02 144 ILE C N 1
ATOM 6369 C CA . ILE E 1 86 ? 166.294 133.419 159.213 1.00 135.02 144 ILE C CA 1
ATOM 6370 C C . ILE E 1 86 ? 167.235 134.440 159.846 1.00 135.02 144 ILE C C 1
ATOM 6371 O O . ILE E 1 86 ? 168.394 134.544 159.421 1.00 135.02 144 ILE C O 1
ATOM 6376 N N . PRO E 1 87 ? 166.805 135.209 160.848 1.00 133.16 145 PRO C N 1
ATOM 6377 C CA . PRO E 1 87 ? 167.734 136.140 161.499 1.00 133.16 145 PRO C CA 1
ATOM 6378 C C . PRO E 1 87 ? 168.642 135.437 162.495 1.00 133.16 145 PRO C C 1
ATOM 6379 O O . PRO E 1 87 ? 168.237 134.503 163.190 1.00 133.16 145 PRO C O 1
ATOM 6383 N N . ASN E 1 88 ? 169.888 135.907 162.559 1.00 148.83 146 ASN C N 1
ATOM 6384 C CA . ASN E 1 88 ? 170.880 135.415 163.515 1.00 148.83 146 ASN C CA 1
ATOM 6385 C C . ASN E 1 88 ? 171.114 133.912 163.347 1.00 148.83 146 ASN C C 1
ATOM 6386 O O . ASN E 1 88 ? 170.864 133.107 164.246 1.00 148.83 146 ASN C O 1
ATOM 6391 N N . PHE E 1 89 ? 171.601 133.549 162.164 1.00 141.10 147 PHE C N 1
ATOM 6392 C CA . PHE E 1 89 ? 172.028 132.190 161.853 1.00 141.10 147 PHE C CA 1
ATOM 6393 C C . PHE E 1 89 ? 173.542 132.202 161.691 1.00 141.10 147 PHE C C 1
ATOM 6394 O O . PHE E 1 89 ? 174.066 132.888 160.807 1.00 141.10 147 PHE C O 1
ATOM 6402 N N . ASN E 1 90 ? 174.242 131.443 162.538 1.00 162.32 148 ASN C N 1
ATOM 6403 C CA . ASN E 1 90 ? 175.694 131.531 162.643 1.00 162.32 148 ASN C CA 1
ATOM 6404 C C . ASN E 1 90 ? 176.405 130.261 162.191 1.00 162.32 148 ASN C C 1
ATOM 6405 O O . ASN E 1 90 ? 177.244 130.315 161.287 1.00 162.32 148 ASN C O 1
ATOM 6410 N N . GLN E 1 91 ? 176.092 129.116 162.789 1.00 177.66 149 GLN C N 1
ATOM 6411 C CA . GLN E 1 91 ? 176.887 127.910 162.610 1.00 177.66 149 GLN C CA 1
ATOM 6412 C C . GLN E 1 91 ? 176.300 127.018 161.524 1.00 177.66 149 GLN C C 1
ATOM 6413 O O . GLN E 1 91 ? 175.081 126.929 161.351 1.00 177.66 149 GLN C O 1
ATOM 6419 N N . TYR E 1 92 ? 177.194 126.352 160.790 1.00 182.07 150 TYR C N 1
ATOM 6420 C CA . TYR E 1 92 ? 176.781 125.480 159.697 1.00 182.07 150 TYR C CA 1
ATOM 6421 C C . TYR E 1 92 ? 176.236 124.146 160.191 1.00 182.07 150 TYR C C 1
ATOM 6422 O O . TYR E 1 92 ? 175.374 123.555 159.532 1.00 182.07 150 TYR C O 1
ATOM 6431 N N . GLU E 1 93 ? 176.718 123.655 161.332 1.00 182.11 151 GLU C N 1
ATOM 6432 C CA . GLU E 1 93 ? 176.340 122.337 161.828 1.00 182.11 151 GLU C CA 1
ATOM 6433 C C . GLU E 1 93 ? 174.992 122.329 162.542 1.00 182.11 151 GLU C C 1
ATOM 6434 O O . GLU E 1 93 ? 174.653 121.322 163.174 1.00 182.11 151 GLU C O 1
ATOM 6440 N N . ALA E 1 94 ? 174.222 123.414 162.460 1.00 170.53 152 ALA C N 1
ATOM 6441 C CA . ALA E 1 94 ? 172.899 123.487 163.063 1.00 170.53 152 ALA C CA 1
ATOM 6442 C C . ALA E 1 94 ? 171.796 123.046 162.107 1.00 170.53 152 ALA C C 1
ATOM 6443 O O . ALA E 1 94 ? 170.641 123.449 162.279 1.00 170.53 152 ALA C O 1
ATOM 6445 N N . MET E 1 95 ? 172.125 122.233 161.107 1.00 167.10 153 MET C N 1
ATOM 6446 C CA . MET E 1 95 ? 171.151 121.812 160.110 1.00 167.10 153 MET C CA 1
ATOM 6447 C C . MET E 1 95 ? 171.797 120.762 159.219 1.00 167.10 153 MET C C 1
ATOM 6448 O O . MET E 1 95 ? 173.005 120.805 158.967 1.00 167.10 153 MET C O 1
ATOM 6453 N N . SER E 1 96 ? 170.980 119.820 158.749 1.00 182.45 154 SER C N 1
ATOM 6454 C CA . SER E 1 96 ? 171.447 118.728 157.908 1.00 182.45 154 SER C CA 1
ATOM 6455 C C . SER E 1 96 ? 170.474 118.529 156.755 1.00 182.45 154 SER C C 1
ATOM 6456 O O . SER E 1 96 ? 169.292 118.871 156.846 1.00 182.45 154 SER C O 1
ATOM 6459 N N . CYS E 1 97 ? 170.988 117.966 155.661 1.00 193.41 155 CYS C N 1
ATOM 6460 C CA . CYS E 1 97 ? 170.201 117.738 154.457 1.00 193.41 155 CYS C CA 1
ATOM 6461 C C . CYS E 1 97 ? 170.505 116.356 153.898 1.00 193.41 155 CYS C C 1
ATOM 6462 O O . CYS E 1 97 ? 171.598 115.817 154.089 1.00 193.41 155 CYS C O 1
ATOM 6465 N N . ASP E 1 98 ? 169.520 115.788 153.202 1.00 181.73 156 ASP C N 1
ATOM 6466 C CA . ASP E 1 98 ? 169.621 114.477 152.565 1.00 181.73 156 ASP C CA 1
ATOM 6467 C C . ASP E 1 98 ? 169.058 114.536 151.150 1.00 181.73 156 ASP C C 1
ATOM 6468 O O . ASP E 1 98 ? 168.242 113.709 150.738 1.00 181.73 156 ASP C O 1
ATOM 6473 N N . PHE E 1 99 ? 169.497 115.539 150.385 1.00 185.44 157 PHE C N 1
ATOM 6474 C CA . PHE E 1 99 ? 168.926 115.776 149.062 1.00 185.44 157 PHE C CA 1
ATOM 6475 C C . PHE E 1 99 ? 169.123 114.588 148.129 1.00 185.44 157 PHE C C 1
ATOM 6476 O O . PHE E 1 99 ? 168.334 114.400 147.196 1.00 185.44 157 PHE C O 1
ATOM 6484 N N . ASN E 1 100 ? 170.159 113.784 148.354 1.00 197.22 158 ASN C N 1
ATOM 6485 C CA . ASN E 1 100 ? 170.434 112.664 147.465 1.00 197.22 158 ASN C CA 1
ATOM 6486 C C . ASN E 1 100 ? 169.281 111.668 147.481 1.00 197.22 158 ASN C C 1
ATOM 6487 O O . ASN E 1 100 ? 168.635 111.454 148.511 1.00 197.22 158 ASN C O 1
ATOM 6492 N N . GLY E 1 101 ? 169.027 111.059 146.326 1.00 202.45 159 GLY C N 1
ATOM 6493 C CA . GLY E 1 101 ? 167.939 110.118 146.167 1.00 202.45 159 GLY C CA 1
ATOM 6494 C C . GLY E 1 101 ? 166.720 110.653 145.449 1.00 202.45 159 GLY C C 1
ATOM 6495 O O . GLY E 1 101 ? 165.705 109.949 145.387 1.00 202.45 159 GLY C O 1
ATOM 6496 N N . GLY E 1 102 ? 166.781 111.869 144.908 1.00 188.73 160 GLY C N 1
ATOM 6497 C CA . GLY E 1 102 ? 165.668 112.441 144.182 1.00 188.73 160 GLY C CA 1
ATOM 6498 C C . GLY E 1 102 ? 164.603 113.088 145.039 1.00 188.73 160 GLY C C 1
ATOM 6499 O O . GLY E 1 102 ? 163.589 113.543 144.493 1.00 188.73 160 GLY C O 1
ATOM 6500 N N . LYS E 1 103 ? 164.793 113.146 146.356 1.00 180.78 161 LYS C N 1
ATOM 6501 C CA . LYS E 1 103 ? 163.835 113.749 147.269 1.00 180.78 161 LYS C CA 1
ATOM 6502 C C . LYS E 1 103 ? 164.534 114.802 148.115 1.00 180.78 161 LYS C C 1
ATOM 6503 O O . LYS E 1 103 ? 165.720 114.678 148.434 1.00 180.78 161 LYS C O 1
ATOM 6509 N N . ILE E 1 104 ? 163.786 115.840 148.476 1.00 180.88 162 ILE C N 1
ATOM 6510 C CA . ILE E 1 104 ? 164.310 116.930 149.291 1.00 180.88 162 ILE C CA 1
ATOM 6511 C C . ILE E 1 104 ? 164.025 116.627 150.755 1.00 180.88 162 ILE C C 1
ATOM 6512 O O . ILE E 1 104 ? 162.901 116.261 151.119 1.00 180.88 162 ILE C O 1
ATOM 6517 N N . SER E 1 105 ? 165.050 116.761 151.594 1.00 171.20 163 SER C N 1
ATOM 6518 C CA . SER E 1 105 ? 164.915 116.482 153.021 1.00 171.20 163 SER C CA 1
ATOM 6519 C C . SER E 1 105 ? 165.827 117.438 153.776 1.00 171.20 163 SER C C 1
ATOM 6520 O O . SER E 1 105 ? 167.053 117.305 153.712 1.00 171.20 163 SER C O 1
ATOM 6523 N N . VAL E 1 106 ? 165.230 118.393 154.484 1.00 161.43 164 VAL C N 1
ATOM 6524 C CA . VAL E 1 106 ? 165.959 119.395 155.252 1.00 161.43 164 VAL C CA 1
ATOM 6525 C C . VAL E 1 106 ? 165.556 119.258 156.713 1.00 161.43 164 VAL C C 1
ATOM 6526 O O . VAL E 1 106 ? 164.363 119.288 157.038 1.00 161.43 164 VAL C O 1
ATOM 6530 N N . GLN E 1 107 ? 166.549 119.116 157.588 1.00 162.41 165 GLN C N 1
ATOM 6531 C CA . GLN E 1 107 ? 166.337 118.970 159.022 1.00 162.41 165 GLN C CA 1
ATOM 6532 C C . GLN E 1 107 ? 167.015 120.124 159.745 1.00 162.41 165 GLN C C 1
ATOM 6533 O O . GLN E 1 107 ? 168.197 120.397 159.511 1.00 162.41 165 GLN C O 1
ATOM 6539 N N . TYR E 1 108 ? 166.270 120.789 160.622 1.00 156.84 166 TYR C N 1
ATOM 6540 C CA . TYR E 1 108 ? 166.771 121.930 161.374 1.00 156.84 166 TYR C CA 1
ATOM 6541 C C . TYR E 1 108 ? 167.069 121.526 162.812 1.00 156.84 166 TYR C C 1
ATOM 6542 O O . TYR E 1 108 ? 166.499 120.568 163.342 1.00 156.84 166 TYR C O 1
ATOM 6551 N N . ASN E 1 109 ? 167.971 122.276 163.440 1.00 188.90 167 ASN C N 1
ATOM 6552 C CA . ASN E 1 109 ? 168.469 121.989 164.781 1.00 188.90 167 ASN C CA 1
ATOM 6553 C C . ASN E 1 109 ? 167.998 123.093 165.719 1.00 188.90 167 ASN C C 1
ATOM 6554 O O . ASN E 1 109 ? 168.549 124.199 165.705 1.00 188.90 167 ASN C O 1
ATOM 6559 N N . LEU E 1 110 ? 166.994 122.796 166.539 1.00 190.39 168 LEU C N 1
ATOM 6560 C CA . LEU E 1 110 ? 166.484 123.768 167.508 1.00 190.39 168 LEU C CA 1
ATOM 6561 C C . LEU E 1 110 ? 167.278 123.725 168.809 1.00 190.39 168 LEU C C 1
ATOM 6562 O O . LEU E 1 110 ? 166.713 123.618 169.897 1.00 190.39 168 LEU C O 1
ATOM 6567 N N . SER E 1 111 ? 168.602 123.828 168.704 1.00 212.95 169 SER C N 1
ATOM 6568 C CA . SER E 1 111 ? 169.488 123.796 169.864 1.00 212.95 169 SER C CA 1
ATOM 6569 C C . SER E 1 111 ? 169.211 122.552 170.714 1.00 212.95 169 SER C C 1
ATOM 6570 O O . SER E 1 111 ? 168.738 122.625 171.848 1.00 212.95 169 SER C O 1
ATOM 6573 N N . HIS E 1 112 ? 169.505 121.401 170.104 1.00 237.01 170 HIS C N 1
ATOM 6574 C CA . HIS E 1 112 ? 169.237 120.093 170.697 1.00 237.01 170 HIS C CA 1
ATOM 6575 C C . HIS E 1 112 ? 169.658 120.040 172.160 1.00 237.01 170 HIS C C 1
ATOM 6576 O O . HIS E 1 112 ? 168.951 119.464 172.993 1.00 237.01 170 HIS C O 1
ATOM 6583 N N . SER E 1 113 ? 170.803 120.636 172.479 1.00 241.93 171 SER C N 1
ATOM 6584 C CA . SER E 1 113 ? 171.281 120.764 173.853 1.00 241.93 171 SER C CA 1
ATOM 6585 C C . SER E 1 113 ? 171.155 122.231 174.249 1.00 241.93 171 SER C C 1
ATOM 6586 O O . SER E 1 113 ? 171.995 123.058 173.883 1.00 241.93 171 SER C O 1
ATOM 6589 N N . TYR E 1 114 ? 170.100 122.550 175.000 1.00 230.67 172 TYR C N 1
ATOM 6590 C CA . TYR E 1 114 ? 169.889 123.914 175.466 1.00 230.67 172 TYR C CA 1
ATOM 6591 C C . TYR E 1 114 ? 170.853 124.311 176.576 1.00 230.67 172 TYR C C 1
ATOM 6592 O O . TYR E 1 114 ? 170.877 125.485 176.960 1.00 230.67 172 TYR C O 1
ATOM 6601 N N . ALA E 1 115 ? 171.643 123.369 177.098 1.00 238.55 173 ALA C N 1
ATOM 6602 C CA . ALA E 1 115 ? 172.589 123.689 178.160 1.00 238.55 173 ALA C CA 1
ATOM 6603 C C . ALA E 1 115 ? 173.682 124.643 177.697 1.00 238.55 173 ALA C C 1
ATOM 6604 O O . ALA E 1 115 ? 174.379 125.220 178.538 1.00 238.55 173 ALA C O 1
ATOM 6606 N N . GLY E 1 116 ? 173.855 124.817 176.384 1.00 235.28 174 GLY C N 1
ATOM 6607 C CA . GLY E 1 116 ? 174.835 125.777 175.902 1.00 235.28 174 GLY C CA 1
ATOM 6608 C C . GLY E 1 116 ? 174.570 127.178 176.418 1.00 235.28 174 GLY C C 1
ATOM 6609 O O . GLY E 1 116 ? 175.493 127.882 176.835 1.00 235.28 174 GLY C O 1
ATOM 6610 N N . ASP E 1 117 ? 173.305 127.600 176.397 1.00 232.46 175 ASP C N 1
ATOM 6611 C CA . ASP E 1 117 ? 172.894 128.861 176.997 1.00 232.46 175 ASP C CA 1
ATOM 6612 C C . ASP E 1 117 ? 172.292 128.692 178.385 1.00 232.46 175 ASP C C 1
ATOM 6613 O O . ASP E 1 117 ? 172.210 129.675 179.129 1.00 232.46 175 ASP C O 1
ATOM 6618 N N . ALA E 1 118 ? 171.868 127.480 178.743 1.00 228.80 176 ALA C N 1
ATOM 6619 C CA . ALA E 1 118 ? 171.244 127.167 180.026 1.00 228.80 176 ALA C CA 1
ATOM 6620 C C . ALA E 1 118 ? 169.917 127.890 180.229 1.00 228.80 176 ALA C C 1
ATOM 6621 O O . ALA E 1 118 ? 169.377 127.881 181.341 1.00 228.80 176 ALA C O 1
ATOM 6623 N N . ALA E 1 119 ? 169.377 128.514 179.187 1.00 215.96 177 ALA C N 1
ATOM 6624 C CA . ALA E 1 119 ? 168.123 129.250 179.274 1.00 215.96 177 ALA C CA 1
ATOM 6625 C C . ALA E 1 119 ? 167.621 129.484 177.853 1.00 215.96 177 ALA C C 1
ATOM 6626 O O . ALA E 1 119 ? 168.136 128.902 176.893 1.00 215.96 177 ALA C O 1
ATOM 6628 N N . ASN E 1 120 ? 166.609 130.343 177.719 1.00 216.51 178 ASN C N 1
ATOM 6629 C CA . ASN E 1 120 ? 166.081 130.741 176.420 1.00 216.51 178 ASN C CA 1
ATOM 6630 C C . ASN E 1 120 ? 166.748 132.001 175.885 1.00 216.51 178 ASN C C 1
ATOM 6631 O O . ASN E 1 120 ? 166.114 132.773 175.152 1.00 216.51 178 ASN C O 1
ATOM 6636 N N . HIS E 1 121 ? 168.011 132.230 176.237 1.00 212.05 179 HIS C N 1
ATOM 6637 C CA . HIS E 1 121 ? 168.720 133.422 175.806 1.00 212.05 179 HIS C CA 1
ATOM 6638 C C . HIS E 1 121 ? 168.805 133.476 174.281 1.00 212.05 179 HIS C C 1
ATOM 6639 O O . HIS E 1 121 ? 168.500 132.513 173.572 1.00 212.05 179 HIS C O 1
ATOM 6646 N N . CYS E 1 122 ? 169.233 134.631 173.783 1.00 212.96 180 CYS C N 1
ATOM 6647 C CA . CYS E 1 122 ? 169.347 134.870 172.355 1.00 212.96 180 CYS C CA 1
ATOM 6648 C C . CYS E 1 122 ? 170.739 134.492 171.857 1.00 212.96 180 CYS C C 1
ATOM 6649 O O . CYS E 1 122 ? 171.621 134.094 172.622 1.00 212.96 180 CYS C O 1
ATOM 6652 N N . GLY E 1 123 ? 170.937 134.622 170.547 1.00 198.63 181 GLY C N 1
ATOM 6653 C CA . GLY E 1 123 ? 172.188 134.275 169.916 1.00 198.63 181 GLY C CA 1
ATOM 6654 C C . GLY E 1 123 ? 172.312 132.823 169.515 1.00 198.63 181 GLY C C 1
ATOM 6655 O O . GLY E 1 123 ? 173.292 132.463 168.848 1.00 198.63 181 GLY C O 1
ATOM 6656 N N . THR E 1 124 ? 171.356 131.978 169.891 1.00 183.99 182 THR C N 1
ATOM 6657 C CA . THR E 1 124 ? 171.400 130.583 169.491 1.00 183.99 182 THR C CA 1
ATOM 6658 C C . THR E 1 124 ? 171.190 130.462 167.985 1.00 183.99 182 THR C C 1
ATOM 66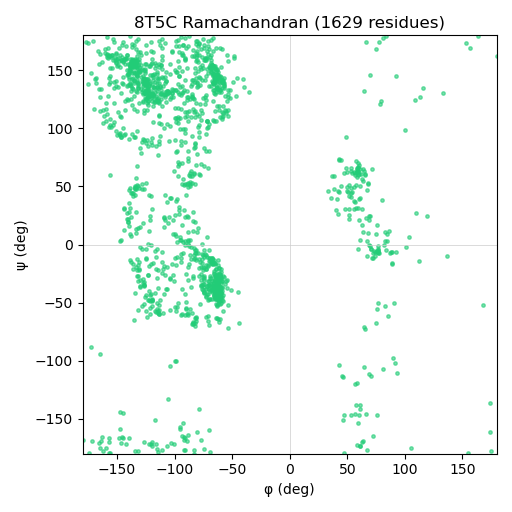59 O O . THR E 1 124 ? 170.590 131.327 167.341 1.00 183.99 182 THR C O 1
ATOM 6663 N N . VAL E 1 125 ? 171.708 129.369 167.424 1.00 166.46 183 VAL C N 1
ATOM 6664 C CA . VAL E 1 125 ? 171.680 129.193 165.974 1.00 166.46 183 VAL C CA 1
ATOM 6665 C C . VAL E 1 125 ? 170.243 129.206 165.461 1.00 166.46 183 VAL C C 1
ATOM 6666 O O . VAL E 1 125 ? 169.910 129.937 164.521 1.00 166.46 183 VAL C O 1
ATOM 6670 N N . ALA E 1 126 ? 169.373 128.407 166.071 1.00 164.99 184 ALA C N 1
ATOM 6671 C CA . ALA E 1 126 ? 167.964 128.343 165.683 1.00 164.99 184 ALA C CA 1
ATOM 6672 C C . ALA E 1 126 ? 167.101 129.163 166.640 1.00 164.99 184 ALA C C 1
ATOM 6673 O O . ALA E 1 126 ? 166.237 128.642 167.346 1.00 164.99 184 ALA C O 1
ATOM 6675 N N . ASN E 1 127 ? 167.348 130.470 166.653 1.00 153.92 185 ASN C N 1
ATOM 6676 C CA . ASN E 1 127 ? 166.528 131.403 167.415 1.00 153.92 185 ASN C CA 1
ATOM 6677 C C . ASN E 1 127 ? 165.534 132.155 166.546 1.00 153.92 185 ASN C C 1
ATOM 6678 O O . ASN E 1 127 ? 164.491 132.587 167.049 1.00 153.92 185 ASN C O 1
ATOM 6683 N N . GLY E 1 128 ? 165.832 132.317 165.259 1.00 157.07 186 GLY C N 1
ATOM 6684 C CA . GLY E 1 128 ? 164.926 132.968 164.334 1.00 157.07 186 GLY C CA 1
ATOM 6685 C C . GLY E 1 128 ? 164.098 131.992 163.524 1.00 157.07 186 GLY C C 1
ATOM 6686 O O . GLY E 1 128 ? 163.153 132.396 162.840 1.00 157.07 186 GLY C O 1
ATOM 6687 N N . VAL E 1 129 ? 164.440 130.702 163.587 1.00 150.57 187 VAL C N 1
ATOM 6688 C CA . VAL E 1 129 ? 163.676 129.700 162.850 1.00 150.57 187 VAL C CA 1
ATOM 6689 C C . VAL E 1 129 ? 162.233 129.679 163.333 1.00 150.57 187 VAL C C 1
ATOM 6690 O O . VAL E 1 129 ? 161.293 129.628 162.530 1.00 150.57 187 VAL C O 1
ATOM 6694 N N . LEU E 1 130 ? 162.033 129.711 164.651 1.00 163.20 188 LEU C N 1
ATOM 6695 C CA . LEU E 1 130 ? 160.677 129.765 165.181 1.00 163.20 188 LEU C CA 1
ATOM 6696 C C . LEU E 1 130 ? 160.021 131.110 164.897 1.00 163.20 188 LEU C C 1
ATOM 6697 O O . LEU E 1 130 ? 158.793 131.183 164.777 1.00 163.20 188 LEU C O 1
ATOM 6702 N N . GLN E 1 131 ? 160.812 132.180 164.788 1.00 166.29 189 GLN C N 1
ATOM 6703 C CA . GLN E 1 131 ? 160.249 133.472 164.408 1.00 166.29 189 GLN C CA 1
ATOM 6704 C C . GLN E 1 131 ? 159.656 133.414 163.007 1.00 166.29 189 GLN C C 1
ATOM 6705 O O . GLN E 1 131 ? 158.495 133.782 162.793 1.00 166.29 189 GLN C O 1
ATOM 6711 N N . THR E 1 132 ? 160.443 132.948 162.035 1.00 148.34 190 THR C N 1
ATOM 6712 C CA . THR E 1 132 ? 159.974 132.902 160.656 1.00 148.34 190 THR C CA 1
ATOM 6713 C C . THR E 1 132 ? 158.987 131.769 160.419 1.00 148.34 190 THR C C 1
ATOM 6714 O O . THR E 1 132 ? 158.248 131.807 159.430 1.00 148.34 190 THR C O 1
ATOM 6718 N N . PHE E 1 133 ? 158.957 130.764 161.296 1.00 144.11 191 PHE C N 1
ATOM 6719 C CA . PHE E 1 133 ? 158.016 129.665 161.116 1.00 144.11 191 PHE C CA 1
ATOM 6720 C C . PHE E 1 133 ? 156.577 130.154 161.209 1.00 144.11 191 PHE C C 1
ATOM 6721 O O . PHE E 1 133 ? 155.715 129.720 160.436 1.00 144.11 191 PHE C O 1
ATOM 6729 N N . MET E 1 134 ? 156.297 131.055 162.152 1.00 162.18 192 MET C N 1
ATOM 6730 C CA . MET E 1 134 ? 154.940 131.574 162.291 1.00 162.18 192 MET C CA 1
ATOM 6731 C C . MET E 1 134 ? 154.512 132.328 161.039 1.00 162.18 192 MET C C 1
ATOM 6732 O O . MET E 1 134 ? 153.374 132.187 160.578 1.00 162.18 192 MET C O 1
ATOM 6737 N N . ARG E 1 135 ? 155.412 133.135 160.474 1.00 141.43 193 ARG C N 1
ATOM 6738 C CA . ARG E 1 135 ? 155.070 133.907 159.284 1.00 141.43 193 ARG C CA 1
ATOM 6739 C C . ARG E 1 135 ? 154.771 133.001 158.095 1.00 141.43 193 ARG C C 1
ATOM 6740 O O . ARG E 1 135 ? 153.815 133.242 157.350 1.00 141.43 193 ARG C O 1
ATOM 6748 N N . MET E 1 136 ? 155.577 131.953 157.901 1.00 141.11 194 MET C N 1
ATOM 6749 C CA . MET E 1 136 ? 155.423 131.106 156.721 1.00 141.11 194 MET C CA 1
ATOM 6750 C C . MET E 1 136 ? 154.078 130.396 156.719 1.00 141.11 194 MET C C 1
ATOM 6751 O O . MET E 1 136 ? 153.457 130.227 155.662 1.00 141.11 194 MET C O 1
ATOM 6756 N N . ALA E 1 137 ? 153.613 129.978 157.889 1.00 144.43 195 ALA C N 1
ATOM 6757 C CA . ALA E 1 137 ? 152.406 129.177 158.052 1.00 144.43 195 ALA C CA 1
ATOM 6758 C C . ALA E 1 137 ? 151.455 129.859 159.018 1.00 144.43 195 ALA C C 1
ATOM 6759 O O . ALA E 1 137 ? 151.026 129.280 160.018 1.00 144.43 195 ALA C O 1
ATOM 6761 N N . TRP E 1 138 ? 151.150 131.128 158.735 1.00 147.02 196 TRP C N 1
ATOM 6762 C CA . TRP E 1 138 ? 150.344 131.969 159.613 1.00 147.02 196 TRP C CA 1
ATOM 6763 C C . TRP E 1 138 ? 149.125 131.223 160.150 1.00 147.02 196 TRP C C 1
ATOM 6764 O O . TRP E 1 138 ? 149.053 130.950 161.352 1.00 147.02 196 TRP C O 1
ATOM 6775 N N . GLY E 1 139 ? 148.176 130.883 159.274 1.00 180.39 197 GLY C N 1
ATOM 6776 C CA . GLY E 1 139 ? 147.102 129.950 159.577 1.00 180.39 197 GLY C CA 1
ATOM 6777 C C . GLY E 1 139 ? 146.464 130.079 160.947 1.00 180.39 197 GLY C C 1
ATOM 6778 O O . GLY E 1 139 ? 145.913 129.105 161.466 1.00 180.39 197 GLY C O 1
ATOM 6779 N N . GLY E 1 140 ? 146.516 131.270 161.540 1.00 187.65 198 GLY C N 1
ATOM 6780 C CA . GLY E 1 140 ? 146.183 131.411 162.942 1.00 187.65 198 GLY C CA 1
ATOM 6781 C C . GLY E 1 140 ? 147.077 130.528 163.788 1.00 187.65 198 GLY C C 1
ATOM 6782 O O . GLY E 1 140 ? 146.603 129.603 164.454 1.00 187.65 198 GLY C O 1
ATOM 6783 N N . SER E 1 141 ? 148.379 130.807 163.765 1.00 181.66 199 SER C N 1
ATOM 6784 C CA . SER E 1 141 ? 149.379 129.927 164.367 1.00 181.66 199 SER C CA 1
ATOM 6785 C C . SER E 1 141 ? 149.207 129.913 165.879 1.00 181.66 199 SER C C 1
ATOM 6786 O O . SER E 1 141 ? 149.543 130.880 166.566 1.00 181.66 199 SER C O 1
ATOM 6789 N N . TYR E 1 142 ? 148.681 128.803 166.402 1.00 201.17 200 TYR C N 1
ATOM 6790 C CA . TYR E 1 142 ? 148.575 128.568 167.837 1.00 201.17 200 TYR C CA 1
ATOM 6791 C C . TYR E 1 142 ? 149.306 127.296 168.253 1.00 201.17 200 TYR C C 1
ATOM 6792 O O . TYR E 1 142 ? 148.968 126.697 169.278 1.00 201.17 200 TYR C O 1
ATOM 6801 N N . ILE E 1 143 ? 150.302 126.872 167.475 1.00 191.73 201 ILE C N 1
ATOM 6802 C CA . ILE E 1 143 ? 151.031 125.638 167.744 1.00 191.73 201 ILE C CA 1
ATOM 6803 C C . ILE E 1 143 ? 152.177 125.927 168.703 1.00 191.73 201 ILE C C 1
ATOM 6804 O O . ILE E 1 143 ? 152.282 125.308 169.767 1.00 191.73 201 ILE C O 1
ATOM 6809 N N . ALA E 1 144 ? 153.040 126.872 168.333 1.00 198.46 202 ALA C N 1
ATOM 6810 C CA . ALA E 1 144 ? 154.198 127.237 169.136 1.00 198.46 202 ALA C CA 1
ATOM 6811 C C . ALA E 1 144 ? 153.888 128.341 170.140 1.00 198.46 202 ALA C C 1
ATOM 6812 O O . ALA E 1 144 ? 154.802 129.060 170.559 1.00 198.46 202 ALA C O 1
ATOM 6814 N N . LEU E 1 145 ? 152.626 128.487 170.534 1.00 214.81 203 LEU C N 1
ATOM 6815 C CA . LEU E 1 145 ? 152.196 129.511 171.474 1.00 214.81 203 LEU C CA 1
ATOM 6816 C C . LEU E 1 145 ? 151.783 128.859 172.785 1.00 214.81 203 LEU C C 1
ATOM 6817 O O . LEU E 1 145 ? 151.213 127.763 172.793 1.00 214.81 203 LEU C O 1
ATOM 6822 N N . ASP E 1 146 ? 152.074 129.539 173.892 1.00 225.85 204 ASP C N 1
ATOM 6823 C CA . ASP E 1 146 ? 151.792 129.042 175.238 1.00 225.85 204 ASP C CA 1
ATOM 6824 C C . ASP E 1 146 ? 150.564 129.713 175.838 1.00 225.85 204 ASP C C 1
ATOM 6825 O O . ASP E 1 146 ? 150.550 130.056 177.024 1.00 225.85 204 ASP C O 1
ATOM 6830 N N . SER E 1 147 ? 149.532 129.930 175.020 1.00 235.92 205 SER C N 1
ATOM 6831 C CA . SER E 1 147 ? 148.289 130.561 175.452 1.00 235.92 205 SER C CA 1
ATOM 6832 C C . SER E 1 147 ? 148.489 132.059 175.637 1.00 235.92 205 SER C C 1
ATOM 6833 O O . SER E 1 147 ? 149.625 132.544 175.644 1.00 235.92 205 SER C O 1
ATOM 6836 N N . GLY E 1 148 ? 147.393 132.797 175.787 1.00 228.25 206 GLY C N 1
ATOM 6837 C CA . GLY E 1 148 ? 147.497 134.236 175.877 1.00 228.25 206 GLY C CA 1
ATOM 6838 C C . GLY E 1 148 ? 147.837 134.846 174.525 1.00 228.25 206 GLY C C 1
ATOM 6839 O O . GLY E 1 148 ? 147.731 134.213 173.471 1.00 228.25 206 GLY C O 1
ATOM 6840 N N . GLY E 1 149 A 148.256 136.109 174.574 1.00 209.17 206 GLY C N 1
ATOM 6841 C CA . GLY E 1 149 A 148.645 136.829 173.378 1.00 209.17 206 GLY C CA 1
ATOM 6842 C C . GLY E 1 149 A 150.148 136.951 173.240 1.00 209.17 206 GLY C C 1
ATOM 6843 O O . GLY E 1 149 A 150.828 135.987 172.877 1.00 209.17 206 GLY C O 1
ATOM 6844 N N . CYS E 1 150 ? 150.674 138.142 173.520 1.00 200.88 207 CYS C N 1
ATOM 6845 C CA . CYS E 1 150 ? 152.109 138.394 173.452 1.00 200.88 207 CYS C CA 1
ATOM 6846 C C . CYS E 1 150 ? 152.890 137.482 174.386 1.00 200.88 207 CYS C C 1
ATOM 6847 O O . CYS E 1 150 ? 152.820 137.627 175.612 1.00 200.88 207 CYS C O 1
ATOM 6850 N N . GLY E 1 151 ? 153.634 136.539 173.812 1.00 205.04 208 GLY C N 1
ATOM 6851 C CA . GLY E 1 151 ? 154.555 135.728 174.580 1.00 205.04 208 GLY C CA 1
ATOM 6852 C C . GLY E 1 151 ? 155.901 135.564 173.909 1.00 205.04 208 GLY C C 1
ATOM 6853 O O . GLY E 1 151 ? 155.986 134.970 172.830 1.00 205.04 208 GLY C O 1
ATOM 6854 N N . ASN E 1 152 ? 156.946 136.073 174.559 1.00 206.64 209 ASN C N 1
ATOM 6855 C CA . ASN E 1 152 ? 158.346 135.867 174.180 1.00 206.64 209 ASN C CA 1
ATOM 6856 C C . ASN E 1 152 ? 158.527 135.843 172.662 1.00 206.64 209 ASN C C 1
ATOM 6857 O O . ASN E 1 152 ? 158.988 134.862 172.082 1.00 206.64 209 ASN C O 1
ATOM 6862 N N . TRP E 1 153 ? 158.140 136.950 172.021 1.00 197.43 210 TRP C N 1
ATOM 6863 C CA . TRP E 1 153 ? 158.124 136.993 170.559 1.00 197.43 210 TRP C CA 1
ATOM 6864 C C . TRP E 1 153 ? 159.475 136.600 169.975 1.00 197.43 210 TRP C C 1
ATOM 6865 O O . TRP E 1 153 ? 159.559 135.723 169.108 1.00 197.43 210 TRP C O 1
ATOM 6876 N N . ASP E 1 154 ? 160.542 137.236 170.439 1.00 193.27 211 ASP C N 1
ATOM 6877 C CA . ASP E 1 154 ? 161.883 136.943 169.962 1.00 193.27 211 ASP C CA 1
ATOM 6878 C C . ASP E 1 154 ? 162.546 135.912 170.864 1.00 193.27 211 ASP C C 1
ATOM 6879 O O . ASP E 1 154 ? 162.261 135.829 172.062 1.00 193.27 211 ASP C O 1
ATOM 6884 N N . CYS E 1 155 ? 163.429 135.113 170.265 1.00 188.01 212 CYS C N 1
ATOM 6885 C CA . CYS E 1 155 ? 164.301 134.204 171.007 1.00 188.01 212 CYS C CA 1
ATOM 6886 C C . CYS E 1 155 ? 163.483 133.095 171.672 1.00 188.01 212 CYS C C 1
ATOM 6887 O O . CYS E 1 155 ? 163.658 132.784 172.851 1.00 188.01 212 CYS C O 1
ATOM 6890 N N . ILE E 1 156 ? 162.584 132.497 170.894 1.00 185.34 213 ILE C N 1
ATOM 6891 C CA . ILE E 1 156 ? 161.679 131.472 171.400 1.00 185.34 213 ILE C CA 1
ATOM 6892 C C . ILE E 1 156 ? 162.423 130.151 171.516 1.00 185.34 213 ILE C C 1
ATOM 6893 O O . ILE E 1 156 ? 163.283 129.826 170.688 1.00 185.34 213 ILE C O 1
ATOM 6898 N N . MET E 1 157 ? 162.096 129.386 172.555 1.00 203.27 214 MET C N 1
ATOM 6899 C CA . MET E 1 157 ? 162.553 128.010 172.702 1.00 203.27 214 MET C CA 1
ATOM 6900 C C . MET E 1 157 ? 161.336 127.135 172.954 1.00 203.27 214 MET C C 1
ATOM 6901 O O . MET E 1 157 ? 160.579 127.381 173.899 1.00 203.27 214 MET C O 1
ATOM 6906 N N . THR E 1 158 ? 161.151 126.123 172.113 1.00 176.52 215 THR C N 1
ATOM 6907 C CA . THR E 1 158 ? 160.021 125.212 172.201 1.00 176.52 215 THR C CA 1
ATOM 6908 C C . THR E 1 158 ? 160.505 123.814 172.560 1.00 176.52 215 THR C C 1
ATOM 6909 O O . THR E 1 158 ? 161.657 123.446 172.312 1.00 176.52 215 THR C O 1
ATOM 6913 N N . SER E 1 159 ? 159.599 123.033 173.154 1.00 180.65 216 SER C N 1
ATOM 6914 C CA . SER E 1 159 ? 159.951 121.683 173.579 1.00 180.65 216 SER C CA 1
ATOM 6915 C C . SER E 1 159 ? 160.389 120.819 172.403 1.00 180.65 216 SER C C 1
ATOM 6916 O O . SER E 1 159 ? 161.195 119.899 172.577 1.00 180.65 216 SER C O 1
ATOM 6919 N N . TYR E 1 160 ? 159.872 121.095 171.209 1.00 174.06 217 TYR C N 1
ATOM 6920 C CA . TYR E 1 160 ? 160.269 120.341 170.030 1.00 174.06 217 TYR C CA 1
ATOM 6921 C C . TYR E 1 160 ? 161.740 120.588 169.712 1.00 174.06 217 TYR C C 1
ATOM 6922 O O . TYR E 1 160 ? 162.273 121.678 169.937 1.00 174.06 217 TYR C O 1
ATOM 6931 N N . GLN E 1 161 ? 162.397 119.556 169.182 1.00 176.33 218 GLN C N 1
ATOM 6932 C CA . GLN E 1 161 ? 163.838 119.584 168.963 1.00 176.33 218 GLN C CA 1
ATOM 6933 C C . GLN E 1 161 ? 164.237 119.798 167.510 1.00 176.33 218 GLN C C 1
ATOM 6934 O O . GLN E 1 161 ? 165.314 120.347 167.256 1.00 176.33 218 GLN C O 1
ATOM 6940 N N . TYR E 1 162 ? 163.412 119.379 166.551 1.00 183.89 219 TYR C N 1
ATOM 6941 C CA . TYR E 1 162 ? 163.775 119.446 165.143 1.00 183.89 219 TYR C CA 1
ATOM 6942 C C . TYR E 1 162 ? 162.585 119.900 164.310 1.00 183.89 219 TYR C C 1
ATOM 6943 O O . TYR E 1 162 ? 161.429 119.629 164.645 1.00 183.89 219 TYR C O 1
ATOM 6952 N N . LEU E 1 163 ? 162.889 120.597 163.218 1.00 148.57 220 LEU C N 1
ATOM 6953 C CA . LEU E 1 163 ? 161.938 120.878 162.149 1.00 148.57 220 LEU C CA 1
ATOM 6954 C C . LEU E 1 163 ? 162.408 120.137 160.906 1.00 148.57 220 LEU C C 1
ATOM 6955 O O . LEU E 1 163 ? 163.542 120.333 160.457 1.00 148.57 220 LEU C O 1
ATOM 6960 N N . ILE E 1 164 ? 161.541 119.293 160.353 1.00 156.24 221 ILE C N 1
ATOM 6961 C CA . ILE E 1 164 ? 161.886 118.416 159.241 1.00 156.24 221 ILE C CA 1
ATOM 6962 C C . ILE E 1 164 ? 161.075 118.832 158.025 1.00 156.24 221 ILE C C 1
ATOM 6963 O O . ILE E 1 164 ? 159.868 119.076 15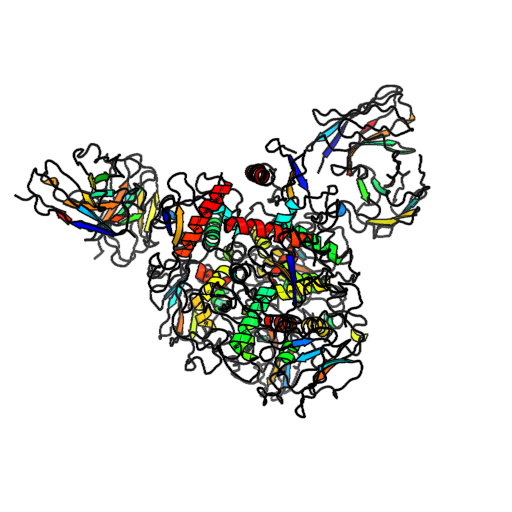8.131 1.00 156.24 221 ILE C O 1
ATOM 6968 N N . ILE E 1 165 ? 161.739 118.908 156.875 1.00 159.60 222 ILE C N 1
ATOM 6969 C CA . ILE E 1 165 ? 161.110 119.236 155.602 1.00 159.60 222 ILE C CA 1
ATOM 6970 C C . ILE E 1 165 ? 161.146 117.989 154.729 1.00 159.60 222 ILE C C 1
ATOM 6971 O O . ILE E 1 165 ? 162.181 117.319 154.641 1.00 159.60 222 ILE C O 1
ATOM 6976 N N . GLN E 1 166 ? 160.015 117.666 154.104 1.00 164.52 223 GLN C N 1
ATOM 6977 C CA . GLN E 1 166 ? 159.920 116.520 153.203 1.00 164.52 223 GLN C CA 1
ATOM 6978 C C . GLN E 1 166 ? 159.070 116.930 152.004 1.00 164.52 223 GLN C C 1
ATOM 6979 O O . GLN E 1 166 ? 158.808 118.115 151.780 1.00 164.52 223 GLN C O 1
ATOM 6985 N N . ASN E 1 167 ? 158.638 115.940 151.222 1.00 174.64 224 ASN C N 1
ATOM 6986 C CA . ASN E 1 167 ? 157.944 116.160 149.955 1.00 174.64 224 ASN C CA 1
ATOM 6987 C C . ASN E 1 167 ? 156.677 115.313 149.874 1.00 174.64 224 ASN C C 1
ATOM 6988 O O . ASN E 1 167 ? 156.439 114.599 148.897 1.00 174.64 224 ASN C O 1
ATOM 6993 N N . THR E 1 168 ? 155.845 115.377 150.916 1.00 183.41 225 THR C N 1
ATOM 6994 C CA . THR E 1 168 ? 154.557 114.688 150.919 1.00 183.41 225 THR C CA 1
ATOM 6995 C C . THR E 1 168 ? 153.741 115.069 149.689 1.00 183.41 225 THR C C 1
ATOM 6996 O O . THR E 1 168 ? 153.981 116.123 149.089 1.00 183.41 225 THR C O 1
ATOM 7000 N N . THR E 1 169 ? 152.775 114.230 149.306 1.00 196.32 226 THR C N 1
ATOM 7001 C CA . THR E 1 169 ? 152.041 114.422 148.060 1.00 196.32 226 THR C CA 1
ATOM 7002 C C . THR E 1 169 ? 150.567 114.748 148.275 1.00 196.32 226 THR C C 1
ATOM 7003 O O . THR E 1 169 ? 150.121 115.824 147.867 1.00 196.32 226 THR C O 1
ATOM 7007 N N . TRP E 1 170 ? 149.794 113.874 148.922 1.00 198.87 227 TRP C N 1
ATOM 7008 C CA . TRP E 1 170 ? 148.346 114.081 149.006 1.00 198.87 227 TRP C CA 1
ATOM 7009 C C . TRP E 1 170 ? 147.760 113.179 150.084 1.00 198.87 227 TRP C C 1
ATOM 7010 O O . TRP E 1 170 ? 147.789 111.954 149.939 1.00 198.87 227 TRP C O 1
ATOM 7021 N N . GLU E 1 171 ? 147.227 113.777 151.158 1.00 193.93 228 GLU C N 1
ATOM 7022 C CA . GLU E 1 171 ? 146.325 113.053 152.050 1.00 193.93 228 GLU C CA 1
ATOM 7023 C C . GLU E 1 171 ? 145.213 113.956 152.585 1.00 193.93 228 GLU C C 1
ATOM 7024 O O . GLU E 1 171 ? 144.730 113.748 153.703 1.00 193.93 228 GLU C O 1
ATOM 7030 N N . ASP E 1 172 ? 144.793 114.957 151.807 1.00 195.43 229 ASP C N 1
ATOM 7031 C CA . ASP E 1 172 ? 143.668 115.826 152.162 1.00 195.43 229 ASP C CA 1
ATOM 7032 C C . ASP E 1 172 ? 143.928 116.553 153.487 1.00 195.43 229 ASP C C 1
ATOM 7033 O O . ASP E 1 172 ? 143.262 116.337 154.500 1.00 195.43 229 ASP C O 1
ATOM 7038 N N . HIS E 1 173 ? 144.929 117.427 153.442 1.00 179.06 230 HIS C N 1
ATOM 7039 C CA . HIS E 1 173 ? 145.403 118.155 154.612 1.00 179.06 230 HIS C CA 1
ATOM 7040 C C . HIS E 1 173 ? 144.672 119.497 154.729 1.00 179.06 230 HIS C C 1
ATOM 7041 O O . HIS E 1 173 ? 143.638 119.715 154.092 1.00 179.06 230 HIS C O 1
ATOM 7048 N N . CYS E 1 174 ? 145.198 120.404 155.558 1.00 171.20 231 CYS C N 1
ATOM 7049 C CA . CYS E 1 174 ? 144.606 121.720 155.806 1.00 171.20 231 CYS C CA 1
ATOM 7050 C C . CYS E 1 174 ? 143.238 121.596 156.481 1.00 171.20 231 CYS C C 1
ATOM 7051 O O . CYS E 1 174 ? 142.202 121.985 155.937 1.00 171.20 231 CYS C O 1
ATOM 7054 N N . GLN E 1 175 ? 143.258 121.041 157.692 1.00 176.63 232 GLN C N 1
ATOM 7055 C CA . GLN E 1 175 ? 142.055 120.900 158.507 1.00 176.63 232 GLN C CA 1
ATOM 7056 C C . GLN E 1 175 ? 141.826 122.114 159.409 1.00 176.63 232 GLN C C 1
ATOM 7057 O O . GLN E 1 175 ? 140.755 122.727 159.370 1.00 176.63 232 GLN C O 1
ATOM 7063 N N . PHE E 1 176 ? 142.820 122.467 160.231 1.00 166.09 233 PHE C N 1
ATOM 7064 C CA . PHE E 1 176 ? 142.604 123.497 161.246 1.00 166.09 233 PHE C CA 1
ATOM 7065 C C . PHE E 1 176 ? 142.366 124.859 160.602 1.00 166.09 233 PHE C C 1
ATOM 7066 O O . PHE E 1 176 ? 141.544 125.646 161.086 1.00 166.09 233 PHE C O 1
ATOM 7074 N N . SER E 1 177 ? 143.086 125.162 159.522 1.00 169.11 234 SER C N 1
ATOM 7075 C CA . SER E 1 177 ? 142.965 126.441 158.836 1.00 169.11 234 SER C CA 1
ATOM 7076 C C . SER E 1 177 ? 142.930 126.217 157.332 1.00 169.11 234 SER C C 1
ATOM 7077 O O . SER E 1 177 ? 143.422 125.206 156.825 1.00 169.11 234 SER C O 1
ATOM 7080 N N . ARG E 1 178 ? 142.330 127.174 156.625 1.00 151.75 235 ARG C N 1
ATOM 7081 C CA . ARG E 1 178 ? 142.293 127.137 155.173 1.00 151.75 235 ARG C CA 1
ATOM 7082 C C . ARG E 1 178 ? 143.670 127.472 154.605 1.00 151.75 235 ARG C C 1
ATOM 7083 O O . ARG E 1 178 ? 144.513 128.048 155.297 1.00 151.75 235 ARG C O 1
ATOM 7091 N N . PRO E 1 179 ? 143.932 127.114 153.346 1.00 136.72 236 PRO C N 1
ATOM 7092 C CA . PRO E 1 179 ? 145.193 127.530 152.722 1.00 136.72 236 PRO C CA 1
ATOM 7093 C C . PRO E 1 179 ? 145.316 129.045 152.691 1.00 136.72 236 PRO C C 1
ATOM 7094 O O . PRO E 1 179 ? 144.332 129.765 152.513 1.00 136.72 236 PRO C O 1
ATOM 7098 N N . SER E 1 180 ? 146.550 129.527 152.870 1.00 133.73 237 SER C N 1
ATOM 7099 C CA . SER E 1 180 ? 146.827 130.957 152.951 1.00 133.73 237 SER C CA 1
ATOM 7100 C C . SER E 1 180 ? 148.126 131.273 152.213 1.00 133.73 237 SER C C 1
ATOM 7101 O O . SER E 1 180 ? 149.171 130.674 152.529 1.00 133.73 237 SER C O 1
ATOM 7104 N N . PRO E 1 181 ? 148.116 132.191 151.239 1.00 130.54 238 PRO C N 1
ATOM 7105 C CA . PRO E 1 181 ? 149.370 132.605 150.602 1.00 130.54 238 PRO C CA 1
ATOM 7106 C C . PRO E 1 181 ? 150.009 133.843 151.208 1.00 130.54 238 PRO C C 1
ATOM 7107 O O . PRO E 1 181 ? 151.145 134.170 150.837 1.00 130.54 238 PRO C O 1
ATOM 7111 N N . ILE E 1 182 ? 149.324 134.532 152.122 1.00 140.17 239 ILE C N 1
ATOM 7112 C CA . ILE E 1 182 ? 149.857 135.776 152.670 1.00 140.17 239 ILE C CA 1
ATOM 7113 C C . ILE E 1 182 ? 151.172 135.519 153.393 1.00 140.17 239 ILE C C 1
ATOM 7114 O O . ILE E 1 182 ? 152.095 136.340 153.344 1.00 140.17 239 ILE C O 1
ATOM 7119 N N . GLY E 1 183 ? 151.275 134.381 154.080 1.00 145.17 240 GLY C N 1
ATOM 7120 C CA . GLY E 1 183 ? 152.490 134.090 154.825 1.00 145.17 240 GLY C CA 1
ATOM 7121 C C . GLY E 1 183 ? 153.721 134.043 153.940 1.00 145.17 240 GLY C C 1
ATOM 7122 O O . GLY E 1 183 ? 154.764 134.610 154.275 1.00 145.17 240 GLY C O 1
ATOM 7123 N N . TYR E 1 184 ? 153.617 133.366 152.795 1.00 135.18 241 TYR C N 1
ATOM 7124 C CA . TYR E 1 184 ? 154.769 133.254 151.906 1.00 135.18 241 TYR C CA 1
ATOM 7125 C C . TYR E 1 184 ? 155.152 134.605 151.317 1.00 135.18 241 TYR C C 1
ATOM 7126 O O . TYR E 1 184 ? 156.341 134.918 151.193 1.00 135.18 241 TYR C O 1
ATOM 7135 N N . LEU E 1 185 ? 154.161 135.418 150.946 1.00 137.36 242 LEU C N 1
ATOM 7136 C CA . LEU E 1 185 ? 154.459 136.682 150.280 1.00 137.36 242 LEU C CA 1
ATOM 7137 C C . LEU E 1 185 ? 155.259 137.610 151.184 1.00 137.36 242 LEU C C 1
ATOM 7138 O O . LEU E 1 185 ? 156.170 138.306 150.719 1.00 137.36 242 LEU C O 1
ATOM 7143 N N . GLY E 1 186 ? 154.935 137.640 152.478 1.00 138.21 243 GLY C N 1
ATOM 7144 C CA . GLY E 1 186 ? 155.627 138.551 153.376 1.00 138.21 243 GLY C CA 1
ATOM 7145 C C . GLY E 1 186 ? 157.119 138.289 153.436 1.00 138.21 243 GLY C C 1
ATOM 7146 O O . GLY E 1 186 ? 157.929 139.212 153.332 1.00 138.21 243 GLY C O 1
ATOM 7147 N N . LEU E 1 187 ? 157.502 137.022 153.602 1.00 139.11 244 LEU C N 1
ATOM 7148 C CA . LEU E 1 187 ? 158.922 136.688 153.617 1.00 139.11 244 LEU C CA 1
ATOM 7149 C C . LEU E 1 187 ? 159.561 136.939 152.257 1.00 139.11 244 LEU C C 1
ATOM 7150 O O . LEU E 1 187 ? 160.666 137.487 152.175 1.00 139.11 244 LEU C O 1
ATOM 7155 N N . LEU E 1 188 ? 158.880 136.548 151.178 1.00 133.56 245 LEU C N 1
ATOM 7156 C CA . LEU E 1 188 ? 159.422 136.775 149.843 1.00 133.56 245 LEU C CA 1
ATOM 7157 C C . LEU E 1 188 ? 159.463 138.259 149.501 1.00 133.56 245 LEU C C 1
ATOM 7158 O O . LEU E 1 188 ? 160.348 138.697 148.758 1.00 133.56 245 LEU C O 1
ATOM 7163 N N . SER E 1 189 ? 158.520 139.042 150.026 1.00 151.28 246 SER C N 1
ATOM 7164 C CA . SER E 1 189 ? 158.485 140.470 149.741 1.00 151.28 246 SER C CA 1
ATOM 7165 C C . SER E 1 189 ? 159.566 141.246 150.480 1.00 151.28 246 SER C C 1
ATOM 7166 O O . SER E 1 189 ? 159.895 142.363 150.067 1.00 151.28 246 SER C O 1
ATOM 7169 N N . GLN E 1 190 ? 160.121 140.689 151.555 1.00 149.97 247 GLN C N 1
ATOM 7170 C CA . GLN E 1 190 ? 161.158 141.353 152.331 1.00 149.97 247 GLN C CA 1
ATOM 7171 C C . GLN E 1 190 ? 162.566 140.948 151.914 1.00 149.97 247 GLN C C 1
ATOM 7172 O O . GLN E 1 190 ? 163.531 141.387 152.546 1.00 149.97 247 GLN C O 1
ATOM 7178 N N . ARG E 1 191 ? 162.708 140.125 150.876 1.00 142.97 248 ARG C N 1
ATOM 7179 C CA . ARG E 1 191 ? 164.009 139.620 150.449 1.00 142.97 248 ARG C CA 1
ATOM 7180 C C . ARG E 1 191 ? 164.122 139.646 148.931 1.00 142.97 248 ARG C C 1
ATOM 7181 O O . ARG E 1 191 ? 164.583 138.683 148.310 1.00 142.97 248 ARG C O 1
ATOM 7189 N N . THR E 1 192 ? 163.697 140.742 148.309 1.00 170.16 249 THR C N 1
ATOM 7190 C CA . THR E 1 192 ? 163.821 140.870 146.863 1.00 170.16 249 THR C CA 1
ATOM 7191 C C . THR E 1 192 ? 163.597 142.321 146.464 1.00 170.16 249 THR C C 1
ATOM 7192 O O . THR E 1 192 ? 162.928 143.077 147.175 1.00 170.16 249 THR C O 1
ATOM 7196 N N . ARG E 1 193 ? 164.164 142.691 145.319 1.00 198.82 250 ARG C N 1
ATOM 7197 C CA . ARG E 1 193 ? 163.996 144.011 144.727 1.00 198.82 250 ARG C CA 1
ATOM 7198 C C . ARG E 1 193 ? 163.313 143.854 143.377 1.00 198.82 250 ARG C C 1
ATOM 7199 O O . ARG E 1 193 ? 163.765 143.069 142.536 1.00 198.82 250 ARG C O 1
ATOM 7207 N N . ASP E 1 194 ? 162.228 144.598 143.170 1.00 208.12 251 ASP C N 1
ATOM 7208 C CA . ASP E 1 194 ? 161.465 144.498 141.936 1.00 208.12 251 ASP C CA 1
ATOM 7209 C C . ASP E 1 194 ? 160.720 145.802 141.693 1.00 208.12 251 ASP C C 1
ATOM 7210 O O . ASP E 1 194 ? 160.521 146.607 142.606 1.00 208.12 251 ASP C O 1
ATOM 7215 N N . ILE E 1 195 ? 160.306 145.995 140.439 1.00 213.83 252 ILE C N 1
ATOM 7216 C CA . ILE E 1 195 ? 159.629 147.208 140.003 1.00 213.83 252 ILE C CA 1
ATOM 7217 C C . ILE E 1 195 ? 158.424 146.815 139.157 1.00 213.83 252 ILE C C 1
ATOM 7218 O O . ILE E 1 195 ? 158.365 145.726 138.582 1.00 213.83 252 ILE C O 1
ATOM 7223 N N . TYR E 1 196 ? 157.450 147.726 139.093 1.00 215.29 253 TYR C N 1
ATOM 7224 C CA . TYR E 1 196 ? 156.208 147.529 138.344 1.00 215.29 253 TYR C CA 1
ATOM 7225 C C . TYR E 1 196 ? 155.909 148.781 137.513 1.00 215.29 253 TYR C C 1
ATOM 7226 O O . TYR E 1 196 ? 154.879 149.431 137.686 1.00 215.29 253 TYR C O 1
ATOM 7235 N N . ILE E 1 197 ? 156.862 149.152 136.653 1.00 226.32 254 ILE C N 1
ATOM 7236 C CA . ILE E 1 197 ? 156.768 150.334 135.797 1.00 226.32 254 ILE C CA 1
ATOM 7237 C C . ILE E 1 197 ? 155.355 150.489 135.248 1.00 226.32 254 ILE C C 1
ATOM 7238 O O . ILE E 1 197 ? 154.729 149.512 134.821 1.00 226.32 254 ILE C O 1
ATOM 7243 N N . SER E 1 198 ? 154.844 151.721 135.278 1.00 225.40 255 SER C N 1
ATOM 7244 C CA . SER E 1 198 ? 153.456 152.001 134.931 1.00 225.40 255 SER C CA 1
ATOM 7245 C C . SER E 1 198 ? 153.104 151.476 133.546 1.00 225.40 255 SER C C 1
ATOM 7246 O O . SER E 1 198 ? 153.644 151.943 132.537 1.00 225.40 255 SER C O 1
ATOM 7249 N N . ARG E 1 199 ? 152.196 150.502 133.495 1.00 218.39 256 ARG C N 1
ATOM 7250 C CA . ARG E 1 199 ? 151.711 149.929 132.246 1.00 218.39 256 ARG C CA 1
ATOM 7251 C C . ARG E 1 199 ? 150.390 150.549 131.809 1.00 218.39 256 ARG C C 1
ATOM 7252 O O . ARG E 1 199 ? 150.253 150.978 130.660 1.00 218.39 256 ARG C O 1
ATOM 7260 N N . ARG E 1 200 ? 149.415 150.607 132.712 1.00 229.82 257 ARG C N 1
ATOM 7261 C CA . ARG E 1 200 ? 148.113 151.188 132.428 1.00 229.82 257 ARG C CA 1
ATOM 7262 C C . ARG E 1 200 ? 148.131 152.674 132.791 1.00 229.82 257 ARG C C 1
ATOM 7263 O O . ARG E 1 200 ? 149.191 153.272 132.997 1.00 229.82 257 ARG C O 1
ATOM 7271 N N . ARG E 1 201 ? 146.949 153.286 132.857 1.00 233.23 258 ARG C N 1
ATOM 7272 C CA . ARG E 1 201 ? 146.853 154.720 133.100 1.00 233.23 258 ARG C CA 1
ATOM 7273 C C . ARG E 1 201 ? 147.544 155.102 134.404 1.00 233.23 258 ARG C C 1
ATOM 7274 O O . ARG E 1 201 ? 147.407 154.423 135.425 1.00 233.23 258 ARG C O 1
ATOM 7282 N N . ARG E 1 202 ? 148.293 156.200 134.358 1.00 216.29 259 ARG C N 1
ATOM 7283 C CA . ARG E 1 202 ? 149.014 156.704 135.522 1.00 216.29 259 ARG C CA 1
ATOM 7284 C C . ARG E 1 202 ? 149.996 155.660 136.044 1.00 216.29 259 ARG C C 1
ATOM 7285 O O . ARG E 1 202 ? 151.203 155.897 136.088 1.00 216.29 259 ARG C O 1
ATOM 7293 N N . GLY F 2 1 ? 149.195 153.258 137.961 1.00 213.59 260 GLY c N 1
ATOM 7294 C CA . GLY F 2 1 ? 149.750 151.936 138.179 1.00 213.59 260 GLY c CA 1
ATOM 7295 C C . GLY F 2 1 ? 151.258 151.951 138.329 1.00 213.59 260 GLY c C 1
ATOM 7296 O O . GLY F 2 1 ? 151.947 151.055 137.841 1.00 213.59 260 GLY c O 1
ATOM 7297 N N . THR F 2 2 ? 151.773 152.978 139.009 1.00 211.38 261 THR c N 1
ATOM 7298 C CA . THR F 2 2 ? 153.215 153.088 139.204 1.00 211.38 261 THR c CA 1
ATOM 7299 C C . THR F 2 2 ? 153.753 151.897 139.987 1.00 211.38 261 THR c C 1
ATOM 7300 O O . THR F 2 2 ? 154.748 151.278 139.595 1.00 211.38 261 THR c O 1
ATOM 7304 N N . PHE F 2 3 ? 153.103 151.562 141.096 1.00 207.71 262 PHE c N 1
ATOM 7305 C CA . PHE F 2 3 ? 153.457 150.406 141.911 1.00 207.71 262 PHE c CA 1
ATOM 7306 C C . PHE F 2 3 ? 152.349 149.369 141.976 1.00 207.71 262 PHE c C 1
ATOM 7307 O O . PHE F 2 3 ? 152.625 148.170 141.891 1.00 207.71 262 PHE c O 1
ATOM 7315 N N . THR F 2 4 ? 151.102 149.804 142.116 1.00 197.56 263 THR c N 1
ATOM 7316 C CA . THR F 2 4 ? 149.994 148.881 142.300 1.00 197.56 263 THR c CA 1
ATOM 7317 C C . THR F 2 4 ? 149.702 148.117 141.015 1.00 197.56 263 THR c C 1
ATOM 7318 O O . THR F 2 4 ? 149.876 148.629 139.906 1.00 197.56 263 THR c O 1
ATOM 7322 N N . TRP F 2 5 ? 149.247 146.877 141.174 1.00 185.79 264 TRP c N 1
ATOM 7323 C CA . TRP F 2 5 ? 148.750 146.086 140.052 1.00 185.79 264 TRP c CA 1
ATOM 7324 C C . TRP F 2 5 ? 147.325 146.543 139.769 1.00 185.79 264 TRP c C 1
ATOM 7325 O O . TRP F 2 5 ? 146.386 146.161 140.471 1.00 185.79 264 TRP c O 1
ATOM 7336 N N . THR F 2 6 ? 147.164 147.374 138.742 1.00 189.48 265 THR c N 1
ATOM 7337 C CA . THR F 2 6 ? 145.860 147.949 138.444 1.00 189.48 265 THR c CA 1
ATOM 7338 C C . THR F 2 6 ? 144.847 146.853 138.140 1.00 189.48 265 THR c C 1
ATOM 7339 O O . THR F 2 6 ? 145.149 145.877 137.448 1.00 189.48 265 THR c O 1
ATOM 7343 N N . LEU F 2 7 ? 143.635 147.023 138.663 1.00 193.14 266 LEU c N 1
ATOM 7344 C CA . LEU F 2 7 ? 142.586 146.019 138.524 1.00 193.14 266 LEU c CA 1
ATOM 7345 C C . LEU F 2 7 ? 141.915 146.182 137.166 1.00 193.14 266 LEU c C 1
ATOM 7346 O O . LEU F 2 7 ? 141.279 147.207 136.898 1.00 193.14 266 LEU c O 1
ATOM 7351 N N . SER F 2 8 ? 142.056 145.174 136.309 1.00 213.66 267 SER c N 1
ATOM 7352 C CA . SER F 2 8 ? 141.363 145.161 135.028 1.00 213.66 267 SER c CA 1
ATOM 7353 C C . SER F 2 8 ? 139.907 144.775 135.260 1.00 213.66 267 SER c C 1
ATOM 7354 O O . SER F 2 8 ? 139.618 143.659 135.706 1.00 213.66 267 SER c O 1
ATOM 7357 N N . ASP F 2 9 ? 138.995 145.695 134.962 1.00 242.26 268 ASP c N 1
ATOM 7358 C CA . ASP F 2 9 ? 137.589 145.475 135.258 1.00 242.26 268 ASP c CA 1
ATOM 7359 C C . ASP F 2 9 ? 137.011 144.343 134.413 1.00 242.26 268 ASP c C 1
ATOM 7360 O O . ASP F 2 9 ? 137.395 144.133 133.259 1.00 242.26 268 ASP c O 1
ATOM 7365 N N . SER F 2 10 ? 136.091 143.597 135.017 1.00 256.63 269 SER c N 1
ATOM 7366 C CA . SER F 2 10 ? 135.312 142.590 134.310 1.00 256.63 269 SER c CA 1
ATOM 7367 C C . SER F 2 10 ? 134.009 143.225 133.843 1.00 256.63 269 SER c C 1
ATOM 7368 O O . SER F 2 10 ? 133.375 143.972 134.596 1.00 256.63 269 SER c O 1
ATOM 7371 N N . GLU F 2 11 ? 133.618 142.937 132.599 1.00 277.46 270 GLU c N 1
ATOM 7372 C CA . GLU F 2 11 ? 132.438 143.590 132.039 1.00 277.46 270 GLU c CA 1
ATOM 7373 C C . GLU F 2 11 ? 131.198 143.303 132.878 1.00 277.46 270 GLU c C 1
ATOM 7374 O O . GLU F 2 11 ? 130.429 144.222 133.187 1.00 277.46 270 GLU c O 1
ATOM 7380 N N . GLY F 2 12 ? 131.002 142.047 133.281 1.00 278.45 271 GLY c N 1
ATOM 7381 C CA . GLY F 2 12 ? 129.950 141.679 134.211 1.00 278.45 271 GLY c CA 1
ATOM 7382 C C . GLY F 2 12 ? 128.597 142.295 133.925 1.00 278.45 271 GLY c C 1
ATOM 7383 O O . GLY F 2 12 ? 127.955 141.985 132.917 1.00 278.45 271 GLY c O 1
ATOM 7384 N N . LYS F 2 13 ? 128.157 143.177 134.826 1.00 280.11 272 LYS c N 1
ATOM 7385 C CA . LYS F 2 13 ? 126.880 143.860 134.645 1.00 280.11 272 LYS c CA 1
ATOM 7386 C C . LYS F 2 13 ? 126.866 144.640 133.337 1.00 280.11 272 LYS c C 1
ATOM 7387 O O . LYS F 2 13 ? 125.926 144.528 132.541 1.00 280.11 272 LYS c O 1
ATOM 7393 N N . ASP F 2 14 ? 127.915 145.425 133.091 1.00 284.68 273 ASP c N 1
ATOM 7394 C CA . ASP F 2 14 ? 128.071 146.161 131.841 1.00 284.68 273 ASP c CA 1
ATOM 7395 C C . ASP F 2 14 ? 129.510 146.671 131.685 1.00 284.68 273 ASP c C 1
ATOM 7396 O O . ASP F 2 14 ? 130.350 145.926 131.173 1.00 284.68 273 ASP c O 1
ATOM 7401 N N . THR F 2 15 ? 129.832 147.904 132.087 1.00 287.10 274 THR c N 1
ATOM 7402 C CA . THR F 2 15 ? 131.231 148.314 132.132 1.00 287.10 274 THR c CA 1
ATOM 7403 C C . THR F 2 15 ? 131.411 149.462 133.121 1.00 287.10 274 THR c C 1
ATOM 7404 O O . THR F 2 15 ? 131.890 150.540 132.746 1.00 287.10 274 THR c O 1
ATOM 7408 N N . PRO F 2 16 ? 131.081 149.261 134.396 1.00 269.19 275 PRO c N 1
ATOM 7409 C CA . PRO F 2 16 ? 131.102 150.360 135.371 1.00 269.19 275 PRO c CA 1
ATOM 7410 C C . PRO F 2 16 ? 132.438 150.578 136.067 1.00 269.19 275 PRO c C 1
ATOM 7411 O O . PRO F 2 16 ? 132.486 151.343 137.034 1.00 269.19 275 PRO c O 1
ATOM 7415 N N . GLY F 2 17 ? 133.511 149.939 135.609 1.00 253.14 276 GLY c N 1
ATOM 7416 C CA . GLY F 2 17 ? 134.773 149.994 136.317 1.00 253.14 276 GLY c CA 1
ATOM 7417 C C . GLY F 2 17 ? 134.728 149.199 137.605 1.00 253.14 276 GLY c C 1
ATOM 7418 O O . GLY F 2 17 ? 134.819 149.768 138.696 1.00 253.14 276 GLY c O 1
ATOM 7419 N N . GLY F 2 18 ? 134.576 147.882 137.489 1.00 245.18 277 GLY c N 1
ATOM 7420 C CA . GLY F 2 18 ? 134.504 147.026 138.657 1.00 245.18 277 GLY c CA 1
ATOM 7421 C C . GLY F 2 18 ? 134.887 145.605 138.320 1.00 245.18 277 GLY c C 1
ATOM 7422 O O . GLY F 2 18 ? 134.905 145.202 137.153 1.00 245.18 277 GLY c O 1
ATOM 7423 N N . TYR F 2 19 ? 135.193 144.844 139.367 1.00 225.26 278 TYR c N 1
ATOM 7424 C CA . TYR F 2 19 ? 135.604 143.454 139.247 1.00 225.26 278 TYR c CA 1
ATOM 7425 C C . TYR F 2 19 ? 134.457 142.529 139.639 1.00 225.26 278 TYR c C 1
ATOM 7426 O O . TYR F 2 19 ? 133.652 142.848 140.518 1.00 225.26 278 TYR c O 1
ATOM 7435 N N . CYS F 2 20 ? 134.392 141.377 138.974 1.00 234.58 279 CYS c N 1
ATOM 7436 C CA . CYS F 2 20 ? 133.389 140.355 139.244 1.00 234.58 279 CYS c CA 1
ATOM 7437 C C . CYS F 2 20 ? 134.076 139.092 139.742 1.00 234.58 279 CYS c C 1
ATOM 7438 O O . CYS F 2 20 ? 135.006 138.593 139.099 1.00 234.58 279 CYS c O 1
ATOM 7441 N N . LEU F 2 21 ? 133.618 138.580 140.880 1.00 213.01 280 LEU c N 1
ATOM 7442 C CA . LEU F 2 21 ? 134.112 137.330 141.436 1.00 213.01 280 LEU c CA 1
ATOM 7443 C C . LEU F 2 21 ? 133.195 136.182 141.032 1.00 213.01 280 LEU c C 1
ATOM 7444 O O . LEU F 2 21 ? 131.976 136.342 140.932 1.00 213.01 280 LEU c O 1
ATOM 7449 N N . THR F 2 22 ? 133.796 135.019 140.802 1.00 216.86 281 THR c N 1
ATOM 7450 C CA . THR F 2 22 ? 133.078 133.841 140.339 1.00 216.86 281 THR c CA 1
ATOM 7451 C C . THR F 2 22 ? 132.770 132.903 141.502 1.00 216.86 281 THR c C 1
ATOM 7452 O O . THR F 2 22 ? 133.256 133.069 142.623 1.00 216.86 281 THR c O 1
ATOM 7456 N N . ARG F 2 23 ? 131.943 131.896 141.210 1.00 216.16 282 ARG c N 1
ATOM 7457 C CA . ARG F 2 23 ? 131.504 130.967 142.247 1.00 216.16 282 ARG c CA 1
ATOM 7458 C C . ARG F 2 23 ? 132.660 130.124 142.772 1.00 216.16 282 ARG c C 1
ATOM 7459 O O . ARG F 2 23 ? 132.736 129.850 143.975 1.00 216.16 282 ARG c O 1
ATOM 7467 N N . TRP F 2 24 ? 133.567 129.702 141.893 1.00 208.49 283 TRP c N 1
ATOM 7468 C CA . TRP F 2 24 ? 134.606 128.746 142.257 1.00 208.49 283 TRP c CA 1
ATOM 7469 C C . TRP F 2 24 ? 135.775 129.378 143.009 1.00 208.49 283 TRP c C 1
ATOM 7470 O O . TRP F 2 24 ? 136.826 128.736 143.125 1.00 208.49 283 TRP c O 1
ATOM 7481 N N . MET F 2 25 ? 135.627 130.606 143.516 1.00 187.68 284 MET c N 1
ATOM 7482 C CA . MET F 2 25 ? 136.650 131.230 144.344 1.00 187.68 284 MET c CA 1
ATOM 7483 C C . MET F 2 25 ? 136.132 131.692 145.700 1.00 187.68 284 MET c C 1
ATOM 7484 O O . MET F 2 25 ? 136.931 132.168 146.514 1.00 187.68 284 MET c O 1
ATOM 7489 N N . LEU F 2 26 ? 134.834 131.565 145.971 1.00 190.30 285 LEU c N 1
ATOM 7490 C CA . LEU F 2 26 ? 134.259 131.881 147.272 1.00 190.30 285 LEU c CA 1
ATOM 7491 C C . LEU F 2 26 ? 133.485 130.672 147.776 1.00 190.30 285 LEU c C 1
ATOM 7492 O O . LEU F 2 26 ? 132.671 130.101 147.043 1.00 190.30 285 LEU c O 1
ATOM 7497 N N . ILE F 2 27 ? 133.742 130.285 149.022 1.00 185.53 286 ILE c N 1
ATOM 7498 C CA . ILE F 2 27 ? 133.114 129.104 149.605 1.00 185.53 286 ILE c CA 1
ATOM 7499 C C . ILE F 2 27 ? 131.704 129.454 150.057 1.00 185.53 286 ILE c C 1
ATOM 7500 O O . ILE F 2 27 ? 131.471 130.508 150.661 1.00 185.53 286 ILE c O 1
ATOM 7505 N N . GLU F 2 28 ? 130.755 128.562 149.766 1.00 193.43 287 GLU c N 1
ATOM 7506 C CA . GLU F 2 28 ? 129.349 128.766 150.112 1.00 193.43 287 GLU c CA 1
ATOM 7507 C C . GLU F 2 28 ? 128.859 130.105 149.559 1.00 193.43 287 GLU c C 1
ATOM 7508 O O . GLU F 2 28 ? 128.459 131.010 150.294 1.00 193.43 287 GLU c O 1
ATOM 7514 N N . ALA F 2 29 ? 128.902 130.214 148.234 1.00 198.65 288 ALA c N 1
ATOM 7515 C CA . ALA F 2 29 ? 128.739 131.506 147.586 1.00 198.65 288 ALA c CA 1
ATOM 7516 C C . ALA F 2 29 ? 128.206 131.318 146.175 1.00 198.65 288 ALA c C 1
ATOM 7517 O O . ALA F 2 29 ? 128.261 130.224 145.607 1.00 198.65 288 ALA c O 1
ATOM 7519 N N . GLU F 2 30 ? 127.682 132.413 145.624 1.00 209.45 289 GLU c N 1
ATOM 7520 C CA . GLU F 2 30 ? 127.248 132.473 144.235 1.00 209.45 289 GLU c CA 1
ATOM 7521 C C . GLU F 2 30 ? 127.909 133.660 143.542 1.00 209.45 289 GLU c C 1
ATOM 7522 O O . GLU F 2 30 ? 128.816 134.284 144.102 1.00 209.45 289 GLU c O 1
ATOM 7528 N N . LEU F 2 31 ? 127.470 133.976 142.327 1.00 206.18 290 LEU c N 1
ATOM 7529 C CA . LEU F 2 31 ? 128.076 135.063 141.569 1.00 206.18 290 LEU c CA 1
ATOM 7530 C C . LEU F 2 31 ? 127.743 136.414 142.195 1.00 206.18 290 LEU c C 1
ATOM 7531 O O . LEU F 2 31 ? 126.598 136.666 142.584 1.00 206.18 290 LEU c O 1
ATOM 7536 N N . LYS F 2 32 ? 128.750 137.281 142.293 1.00 217.84 291 LYS c N 1
ATOM 7537 C CA . LYS F 2 32 ? 128.568 138.677 142.667 1.00 217.84 291 LYS c CA 1
ATOM 7538 C C . LYS F 2 32 ? 129.434 139.554 141.773 1.00 217.84 291 LYS c C 1
ATOM 7539 O O . LYS F 2 32 ? 130.289 139.071 141.025 1.00 217.84 291 LYS c O 1
ATOM 7545 N N . CYS F 2 33 ? 129.205 140.862 141.865 1.00 242.45 292 CYS c N 1
ATOM 7546 C CA . CYS F 2 33 ? 129.960 141.831 141.087 1.00 242.45 292 CYS c CA 1
ATOM 7547 C C . CYS F 2 33 ? 130.021 143.148 141.844 1.00 242.45 292 CYS c C 1
ATOM 7548 O O . CYS F 2 33 ? 129.216 143.413 142.741 1.00 242.45 292 CYS c O 1
ATOM 7551 N N . PHE F 2 34 ? 130.997 143.970 141.468 1.00 236.28 293 PHE c N 1
ATOM 7552 C CA . PHE F 2 34 ? 131.194 145.295 142.035 1.00 236.28 293 PHE c CA 1
ATOM 7553 C C . PHE F 2 34 ? 131.214 146.316 140.906 1.00 236.28 293 PHE c C 1
ATOM 7554 O O . PHE F 2 34 ? 131.226 145.968 139.722 1.00 236.28 293 PHE c O 1
ATOM 7562 N N . GLY F 2 35 ? 131.215 147.593 141.283 1.00 238.92 294 GLY c N 1
ATOM 7563 C CA . GLY F 2 35 ? 131.213 148.668 140.311 1.00 238.92 294 GLY c CA 1
ATOM 7564 C C . GLY F 2 35 ? 132.019 149.872 140.750 1.00 238.92 294 GLY c C 1
ATOM 7565 O O . GLY F 2 35 ? 133.054 149.730 141.408 1.00 238.92 294 GLY c O 1
ATOM 7566 N N . ASN F 2 36 ? 131.554 151.064 140.388 1.00 242.65 295 ASN c N 1
ATOM 7567 C CA . ASN F 2 36 ? 132.262 152.284 140.743 1.00 242.65 295 ASN c CA 1
ATOM 7568 C C . ASN F 2 36 ? 132.277 152.476 142.256 1.00 242.65 295 ASN c C 1
ATOM 7569 O O . ASN F 2 36 ? 131.379 152.027 142.973 1.00 242.65 295 ASN c O 1
ATOM 7574 N N . THR F 2 37 ? 133.322 153.147 142.737 1.00 238.38 296 THR c N 1
ATOM 7575 C CA . THR F 2 37 ? 133.602 153.453 144.134 1.00 238.38 296 THR c CA 1
ATOM 7576 C C . THR F 2 37 ? 134.140 152.231 144.883 1.00 238.38 296 THR c C 1
ATOM 7577 O O . THR F 2 37 ? 134.546 152.369 146.038 1.00 238.38 296 THR c O 1
ATOM 7581 N N . ALA F 2 38 ? 134.183 151.049 144.265 1.00 227.33 297 ALA c N 1
ATOM 7582 C CA . ALA F 2 38 ? 134.708 149.847 144.903 1.00 227.33 297 ALA c CA 1
ATOM 7583 C C . ALA F 2 38 ? 136.148 149.574 144.483 1.00 227.33 297 ALA c C 1
ATOM 7584 O O . ALA F 2 38 ? 137.042 149.494 145.331 1.00 227.33 297 ALA c O 1
ATOM 7586 N N . VAL F 2 39 ? 136.389 149.431 143.179 1.00 222.97 298 VAL c N 1
ATOM 7587 C CA . VAL F 2 39 ? 137.752 149.229 142.699 1.00 222.97 298 VAL c CA 1
ATOM 7588 C C . VAL F 2 39 ? 138.473 150.562 142.541 1.00 222.97 298 VAL c C 1
ATOM 7589 O O . VAL F 2 39 ? 139.702 150.623 142.655 1.00 222.97 298 VAL c O 1
ATOM 7593 N N . ALA F 2 40 ? 137.736 151.641 142.271 1.00 214.06 299 ALA c N 1
ATOM 7594 C CA . ALA F 2 40 ? 138.364 152.953 142.163 1.00 214.06 299 ALA c CA 1
ATOM 7595 C C . ALA F 2 40 ? 138.990 153.371 143.487 1.00 214.06 299 ALA c C 1
ATOM 7596 O O . ALA F 2 40 ? 140.093 153.931 143.513 1.00 214.06 299 ALA c O 1
ATOM 7598 N N . LYS F 2 41 ? 138.301 153.106 144.599 1.00 207.89 300 LYS c N 1
ATOM 7599 C CA . LYS F 2 41 ? 138.831 153.468 145.908 1.00 207.89 300 LYS c CA 1
ATOM 7600 C C . LYS F 2 41 ? 140.017 152.603 146.313 1.00 207.89 300 LYS c C 1
ATOM 7601 O O . LYS F 2 41 ? 140.766 152.987 147.217 1.00 207.89 300 LYS c O 1
ATOM 7607 N N . CYS F 2 42 ? 140.205 151.447 145.670 1.00 211.59 301 CYS c N 1
ATOM 7608 C CA . CYS F 2 42 ? 141.359 150.612 145.983 1.00 211.59 301 CYS c CA 1
ATOM 7609 C C . CYS F 2 42 ? 142.663 151.327 145.662 1.00 211.59 301 CYS c C 1
ATOM 7610 O O . CYS F 2 42 ? 143.662 151.146 146.368 1.00 211.59 301 CYS c O 1
ATOM 7613 N N . ASN F 2 43 ? 142.675 152.141 144.607 1.00 203.29 302 ASN c N 1
ATOM 7614 C CA . ASN F 2 43 ? 143.887 152.829 144.183 1.00 203.29 302 ASN c CA 1
ATOM 7615 C C . ASN F 2 43 ? 144.264 153.989 145.096 1.00 203.29 302 ASN c C 1
ATOM 7616 O O . ASN F 2 43 ? 145.371 154.522 144.959 1.00 203.29 302 ASN c O 1
ATOM 7621 N N . GLU F 2 44 ? 143.386 154.389 146.015 1.00 218.44 303 GLU c N 1
ATOM 7622 C CA . GLU F 2 44 ? 143.657 155.482 146.942 1.00 218.44 303 GLU c CA 1
ATOM 7623 C C . GLU F 2 44 ? 144.098 154.986 148.313 1.00 218.44 303 GLU c C 1
ATOM 7624 O O . GLU F 2 44 ? 145.153 155.394 148.808 1.00 218.44 303 GLU c O 1
ATOM 7630 N N . LYS F 2 45 ? 143.311 154.112 148.936 1.00 215.03 304 LYS c N 1
ATOM 7631 C CA . LYS F 2 45 ? 143.616 153.555 150.247 1.00 215.03 304 LYS c CA 1
ATOM 7632 C C . LYS F 2 45 ? 143.902 152.069 150.101 1.00 215.03 304 LYS c C 1
ATOM 7633 O O . LYS F 2 45 ? 143.111 151.339 149.494 1.00 215.03 304 LYS c O 1
ATOM 7639 N N . HIS F 2 46 ? 145.029 151.626 150.657 1.00 195.28 305 HIS c N 1
ATOM 7640 C CA . HIS F 2 46 ? 145.424 150.225 150.619 1.00 195.28 305 HIS c CA 1
ATOM 7641 C C . HIS F 2 46 ? 145.328 149.554 151.984 1.00 195.28 305 HIS c C 1
ATOM 7642 O O . HIS F 2 46 ? 145.882 148.465 152.166 1.00 195.28 305 HIS c O 1
ATOM 7649 N N . ASP F 2 47 ? 144.637 150.170 152.948 1.00 190.91 306 ASP c N 1
ATOM 7650 C CA . ASP F 2 47 ? 144.226 149.421 154.131 1.00 190.91 306 ASP c CA 1
ATOM 7651 C C . ASP F 2 47 ? 143.416 148.199 153.741 1.00 190.91 306 ASP c C 1
ATOM 7652 O O . ASP F 2 47 ? 143.500 147.155 154.398 1.00 190.91 306 ASP c O 1
ATOM 7657 N N . GLU F 2 48 ? 142.642 148.308 152.668 1.00 188.51 307 GLU c N 1
ATOM 7658 C CA . GLU F 2 48 ? 141.661 147.291 152.318 1.00 188.51 307 GLU c CA 1
ATOM 7659 C C . GLU F 2 48 ? 142.379 146.002 151.951 1.00 188.51 307 GLU c C 1
ATOM 7660 O O . GLU F 2 48 ? 142.974 145.898 150.873 1.00 188.51 307 GLU c O 1
ATOM 7666 N N . GLU F 2 49 ? 142.319 145.012 152.841 1.00 178.60 308 GLU c N 1
ATOM 7667 C CA . GLU F 2 49 ? 142.890 143.712 152.515 1.00 178.60 308 GLU c CA 1
ATOM 7668 C C . GLU F 2 49 ? 142.201 143.103 151.304 1.00 178.60 308 GLU c C 1
ATOM 7669 O O . GLU F 2 49 ? 142.818 142.332 150.560 1.00 178.60 308 GLU c O 1
ATOM 7675 N N . PHE F 2 50 ? 140.927 143.436 151.089 1.00 173.97 309 PHE c N 1
ATOM 7676 C CA . PHE F 2 50 ? 140.221 142.936 149.916 1.00 173.97 309 PHE c CA 1
ATOM 7677 C C . PHE F 2 50 ? 140.871 143.429 148.631 1.00 173.97 309 PHE c C 1
ATOM 7678 O O . PHE F 2 50 ? 141.077 142.651 147.693 1.00 173.97 309 PHE c O 1
ATOM 7686 N N . CYS F 2 51 ? 141.211 144.720 148.570 1.00 184.47 310 CYS c N 1
ATOM 7687 C CA . CYS F 2 51 ? 141.835 145.258 147.366 1.00 184.47 310 CYS c CA 1
ATOM 7688 C C . CYS F 2 51 ? 143.165 144.573 147.085 1.00 184.47 310 CYS c C 1
ATOM 7689 O O . CYS F 2 51 ? 143.455 144.209 145.939 1.00 184.47 310 CYS c O 1
ATOM 7692 N N . ASP F 2 52 ? 143.989 144.387 148.118 1.00 176.31 311 ASP c N 1
ATOM 7693 C CA . ASP F 2 52 ? 145.228 143.639 147.938 1.00 176.31 311 ASP c CA 1
ATOM 7694 C C . ASP F 2 52 ? 144.937 142.197 147.547 1.00 176.31 311 ASP c C 1
ATOM 7695 O O . ASP F 2 52 ? 145.614 141.631 146.680 1.00 176.31 311 ASP c O 1
ATOM 7700 N N . MET F 2 53 ? 143.931 141.585 148.175 1.00 160.19 312 MET c N 1
ATOM 7701 C CA . MET F 2 53 ? 143.516 140.247 147.773 1.00 160.19 312 MET c CA 1
ATOM 7702 C C . MET F 2 53 ? 142.989 140.245 146.344 1.00 160.19 312 MET c C 1
ATOM 7703 O O . MET F 2 53 ? 143.232 139.300 145.585 1.00 160.19 312 MET c O 1
ATOM 7708 N N . LEU F 2 54 ? 142.259 141.296 145.962 1.00 172.24 313 LEU c N 1
ATOM 7709 C CA . LEU F 2 54 ? 141.737 141.374 144.602 1.00 172.24 313 LEU c CA 1
ATOM 7710 C C . LEU F 2 54 ? 142.867 141.380 143.582 1.00 172.24 313 LEU c C 1
ATOM 7711 O O . LEU F 2 54 ? 142.770 140.734 142.532 1.00 172.24 313 LEU c O 1
ATOM 7716 N N . ARG F 2 55 ? 143.949 142.107 143.872 1.00 182.21 314 ARG c N 1
ATOM 7717 C CA . ARG F 2 55 ? 145.070 142.160 142.942 1.00 182.21 314 ARG c CA 1
ATOM 7718 C C . ARG F 2 55 ? 145.663 140.775 142.720 1.00 182.21 314 ARG c C 1
ATOM 7719 O O . ARG F 2 55 ? 145.971 140.398 141.584 1.00 182.21 314 ARG c O 1
ATOM 7727 N N . LEU F 2 56 ? 145.827 140.000 143.795 1.00 173.81 315 LEU c N 1
ATOM 7728 C CA . LEU F 2 56 ? 146.293 138.627 143.640 1.00 173.81 315 LEU c CA 1
ATOM 7729 C C . LEU F 2 56 ? 145.299 137.804 142.831 1.00 173.81 315 LEU c C 1
ATOM 7730 O O . LEU F 2 56 ? 145.692 137.032 141.949 1.00 173.81 315 LEU c O 1
ATOM 7735 N N . PHE F 2 57 ? 144.004 137.956 143.117 1.00 173.45 316 PHE c N 1
ATOM 7736 C CA . PHE F 2 57 ? 142.990 137.250 142.341 1.00 173.45 316 PHE c CA 1
ATOM 7737 C C . PHE F 2 57 ? 143.005 137.703 140.887 1.00 173.45 316 PHE c C 1
ATOM 7738 O O . PHE F 2 57 ? 142.928 136.882 139.966 1.00 173.45 316 PHE c O 1
ATOM 7746 N N . ASP F 2 58 ? 143.106 139.013 140.662 1.00 192.99 317 ASP c N 1
ATOM 7747 C CA . ASP F 2 58 ? 143.092 139.526 139.297 1.00 192.99 317 ASP c CA 1
ATOM 7748 C C . ASP F 2 58 ? 144.338 139.096 138.534 1.00 192.99 317 ASP c C 1
ATOM 7749 O O . ASP F 2 58 ? 144.247 138.632 137.392 1.00 192.99 317 ASP c O 1
ATOM 7754 N N . PHE F 2 59 ? 145.516 139.240 139.149 1.00 185.37 318 PHE c N 1
ATOM 7755 C CA . PHE F 2 59 ? 146.752 138.958 138.428 1.00 185.37 318 PHE c CA 1
ATOM 7756 C C . PHE F 2 59 ? 146.809 137.496 138.009 1.00 185.37 318 PHE c C 1
ATOM 7757 O O . PHE F 2 59 ? 147.057 137.180 136.840 1.00 185.37 318 PHE c O 1
ATOM 7765 N N . ASN F 2 60 ? 146.588 136.584 138.961 1.00 189.28 319 ASN c N 1
ATOM 7766 C CA . ASN F 2 60 ? 146.674 135.163 138.644 1.00 189.28 319 ASN c CA 1
ATOM 7767 C C . ASN F 2 60 ? 145.635 134.781 137.600 1.00 189.28 319 ASN c C 1
ATOM 7768 O O . ASN F 2 60 ? 145.877 133.904 136.764 1.00 189.28 319 ASN c O 1
ATOM 7773 N N . LYS F 2 61 ? 144.472 135.435 137.629 1.00 197.75 320 LYS c N 1
ATOM 7774 C CA . LYS F 2 61 ? 143.458 135.187 136.611 1.00 197.75 320 LYS c CA 1
ATOM 7775 C C . LYS F 2 61 ? 143.981 135.560 135.229 1.00 197.75 320 LYS c C 1
ATOM 7776 O O . LYS F 2 61 ? 143.777 134.826 134.255 1.00 197.75 320 LYS c O 1
ATOM 7782 N N . GLN F 2 62 ? 144.664 136.702 135.127 1.00 198.79 321 GLN c N 1
ATOM 7783 C CA . GLN F 2 62 ? 145.305 137.067 133.868 1.00 198.79 321 GLN c CA 1
ATOM 7784 C C . GLN F 2 62 ? 146.555 136.230 133.627 1.00 198.79 321 GLN c C 1
ATOM 7785 O O . GLN F 2 62 ? 146.877 135.901 132.480 1.00 198.79 321 GLN c O 1
ATOM 7791 N N . ALA F 2 63 ? 147.266 135.868 134.697 1.00 186.50 322 ALA c N 1
ATOM 7792 C CA . ALA F 2 63 ? 148.568 135.227 134.550 1.00 186.50 322 ALA c CA 1
ATOM 7793 C C . ALA F 2 63 ? 148.483 133.864 133.877 1.00 186.50 322 ALA c C 1
ATOM 7794 O O . ALA F 2 63 ? 149.493 133.389 133.349 1.00 186.50 322 ALA c O 1
ATOM 7796 N N . ILE F 2 64 ? 147.315 133.217 133.888 1.00 183.66 323 ILE c N 1
ATOM 7797 C CA . ILE F 2 64 ? 147.198 131.926 133.214 1.00 183.66 323 ILE c CA 1
ATOM 7798 C C . ILE F 2 64 ? 147.449 132.092 131.721 1.00 183.66 323 ILE c C 1
ATOM 7799 O O . ILE F 2 64 ? 148.089 131.245 131.086 1.00 183.66 323 ILE c O 1
ATOM 7804 N N . GLN F 2 65 ? 146.949 133.182 131.135 1.00 195.69 324 GLN c N 1
ATOM 7805 C CA . GLN F 2 65 ? 147.283 133.523 129.752 1.00 195.69 324 GLN c CA 1
ATOM 7806 C C . GLN F 2 65 ? 147.208 135.044 129.598 1.00 195.69 324 GLN c C 1
ATOM 7807 O O . GLN F 2 65 ? 146.127 135.614 129.441 1.00 195.69 324 GLN c O 1
ATOM 7813 N N . ARG F 2 66 ? 148.370 135.694 129.684 1.00 201.68 325 ARG c N 1
ATOM 7814 C CA . ARG F 2 66 ? 148.482 137.127 129.428 1.00 201.68 325 ARG c CA 1
ATOM 7815 C C . ARG F 2 66 ? 149.950 137.542 129.422 1.00 201.68 325 ARG c C 1
ATOM 7816 O O . ARG F 2 66 ? 150.587 137.556 128.364 1.00 201.68 325 ARG c O 1
ATOM 7824 N N . CYS F 2 67 ? 150.497 137.886 130.592 1.00 211.40 326 CYS c N 1
ATOM 7825 C CA . CYS F 2 67 ? 151.909 138.247 130.666 1.00 211.40 326 CYS c CA 1
ATOM 7826 C C . CYS F 2 67 ? 152.788 137.075 130.249 1.00 211.40 326 CYS c C 1
ATOM 7827 O O . CYS F 2 67 ? 153.712 137.236 129.443 1.00 211.40 326 CYS c O 1
ATOM 7830 N N . LYS F 2 68 ? 152.509 135.890 130.785 1.00 211.12 327 LYS c N 1
ATOM 7831 C CA . LYS F 2 68 ? 153.157 134.658 130.362 1.00 211.12 327 LYS c CA 1
ATOM 7832 C C . LYS F 2 68 ? 152.181 133.515 130.596 1.00 211.12 327 LYS c C 1
ATOM 7833 O O . LYS F 2 68 ? 151.271 133.615 131.422 1.00 211.12 327 LYS c O 1
ATOM 7839 N N . ALA F 2 69 ? 152.375 132.424 129.859 1.00 203.88 328 ALA c N 1
ATOM 7840 C CA . ALA F 2 69 ? 151.542 131.228 129.982 1.00 203.88 328 ALA c CA 1
ATOM 7841 C C . ALA F 2 69 ? 152.422 129.986 130.058 1.00 203.88 328 ALA c C 1
ATOM 7842 O O . ALA F 2 69 ? 152.423 129.153 129.144 1.00 203.88 328 ALA c O 1
ATOM 7844 N N . PRO F 2 70 ? 153.185 129.828 131.137 1.00 206.94 329 PRO c N 1
ATOM 7845 C CA . PRO F 2 70 ? 153.959 128.602 131.331 1.00 206.94 329 PRO c CA 1
ATOM 7846 C C . PRO F 2 70 ? 153.197 127.574 132.160 1.00 206.94 329 PRO c C 1
ATOM 7847 O O . PRO F 2 70 ? 152.204 127.877 132.823 1.00 206.94 329 PRO c O 1
ATOM 7851 N N . ALA F 2 71 ? 153.693 126.338 132.107 1.00 205.03 330 ALA c N 1
ATOM 7852 C CA . ALA F 2 71 ? 153.251 125.268 132.991 1.00 205.03 330 ALA c CA 1
ATOM 7853 C C . ALA F 2 71 ? 154.239 125.030 134.127 1.00 205.03 330 ALA c C 1
ATOM 7854 O O . ALA F 2 71 ? 154.245 123.947 134.723 1.00 205.03 330 ALA c O 1
ATOM 7856 N N . GLN F 2 72 ? 155.071 126.025 134.435 1.00 207.78 331 GLN c N 1
ATOM 7857 C CA . GLN F 2 72 ? 156.151 125.905 135.406 1.00 207.78 331 GLN c CA 1
ATOM 7858 C C . GLN F 2 72 ? 155.777 126.492 136.764 1.00 207.78 331 GLN c C 1
ATOM 7859 O O . GLN F 2 72 ? 156.655 126.919 137.522 1.00 207.78 331 GLN c O 1
ATOM 7865 N N . MET F 2 73 ? 154.482 126.537 137.080 1.00 202.59 332 MET c N 1
ATOM 7866 C CA . MET F 2 73 ? 153.917 127.058 138.324 1.00 202.59 332 MET c CA 1
ATOM 7867 C C . MET F 2 73 ? 154.051 128.572 138.449 1.00 202.59 332 MET c C 1
ATOM 7868 O O . MET F 2 73 ? 153.592 129.135 139.450 1.00 202.59 332 MET c O 1
ATOM 7873 N N . SER F 2 74 ? 154.660 129.253 137.475 1.00 190.47 333 SER c N 1
ATOM 7874 C CA . SER F 2 74 ? 154.740 130.713 137.457 1.00 190.47 333 SER c CA 1
ATOM 7875 C C . SER F 2 74 ? 155.378 131.269 138.728 1.00 190.47 333 SER c C 1
ATOM 7876 O O . SER F 2 74 ? 155.049 132.373 139.167 1.00 190.47 333 SER c O 1
ATOM 7879 N N . ILE F 2 75 ? 156.296 130.512 139.332 1.00 181.77 334 ILE c N 1
ATOM 7880 C CA . ILE F 2 75 ? 156.955 130.986 140.543 1.00 181.77 334 ILE c CA 1
ATOM 7881 C C . ILE F 2 75 ? 157.883 132.150 140.221 1.00 181.77 334 ILE c C 1
ATOM 7882 O O . ILE F 2 75 ? 157.967 133.125 140.978 1.00 181.77 334 ILE c O 1
ATOM 7887 N N . GLN F 2 76 ? 158.593 132.072 139.093 1.00 199.29 335 GLN c N 1
ATOM 7888 C CA . GLN F 2 76 ? 159.534 133.127 138.734 1.00 199.29 335 GLN c CA 1
ATOM 7889 C C . GLN F 2 76 ? 158.825 134.428 138.375 1.00 199.29 335 GLN c C 1
ATOM 7890 O O . GLN F 2 76 ? 159.395 135.510 138.558 1.00 199.29 335 GLN c O 1
ATOM 7896 N N . LEU F 2 77 ? 157.598 134.347 137.855 1.00 190.85 336 LEU c N 1
ATOM 7897 C CA . LEU F 2 77 ? 156.896 135.546 137.410 1.00 190.85 336 LEU c CA 1
ATOM 7898 C C . LEU F 2 77 ? 156.696 136.527 138.560 1.00 190.85 336 LEU c C 1
ATOM 7899 O O . LEU F 2 77 ? 157.233 137.640 138.549 1.00 190.85 336 LEU c O 1
ATOM 7904 N N . ILE F 2 78 ? 155.922 136.122 139.569 1.00 179.68 337 ILE c N 1
ATOM 7905 C CA . ILE F 2 78 ? 155.583 137.018 140.668 1.00 179.68 337 ILE c CA 1
ATOM 7906 C C . ILE F 2 78 ? 156.739 137.199 141.640 1.00 179.68 337 ILE c C 1
ATOM 7907 O O . ILE F 2 78 ? 156.700 138.111 142.473 1.00 179.68 337 ILE c O 1
ATOM 7912 N N . ASN F 2 79 ? 157.783 136.367 141.545 1.00 179.68 338 ASN c N 1
ATOM 7913 C CA . ASN F 2 79 ? 158.971 136.582 142.368 1.00 179.68 338 ASN c CA 1
ATOM 7914 C C . ASN F 2 79 ? 159.556 137.970 142.144 1.00 179.68 338 ASN c C 1
ATOM 7915 O O . ASN F 2 79 ? 160.190 138.529 143.047 1.00 179.68 338 ASN c O 1
ATOM 7920 N N . LYS F 2 80 ? 159.350 138.542 140.956 1.00 190.95 339 LYS c N 1
ATOM 7921 C CA . LYS F 2 80 ? 159.746 139.910 140.644 1.00 190.95 339 LYS c CA 1
ATOM 7922 C C . LYS F 2 80 ? 158.540 140.836 140.515 1.00 190.95 339 LYS c C 1
ATOM 7923 O O . LYS F 2 80 ? 158.620 141.861 139.832 1.00 190.95 339 LYS c O 1
ATOM 7929 N N . ALA F 2 81 ? 157.411 140.476 141.136 1.00 177.46 340 ALA c N 1
ATOM 7930 C CA . ALA F 2 81 ? 156.239 141.341 141.198 1.00 177.46 340 ALA c CA 1
ATOM 7931 C C . ALA F 2 81 ? 155.559 141.246 142.560 1.00 177.46 340 ALA c C 1
ATOM 7932 O O . ALA F 2 81 ? 154.349 141.473 142.672 1.00 177.46 340 ALA c O 1
ATOM 7934 N N . VAL F 2 82 ? 156.321 140.908 143.602 1.00 172.02 341 VAL c N 1
ATOM 7935 C CA . VAL F 2 82 ? 155.731 140.656 144.914 1.00 172.02 341 VAL c CA 1
ATOM 7936 C C . VAL F 2 82 ? 155.098 141.925 145.477 1.00 172.02 341 VAL c C 1
ATOM 7937 O O . VAL F 2 82 ? 153.978 141.897 146.000 1.00 172.02 341 VAL c O 1
ATOM 7941 N N . ASN F 2 83 ? 155.800 143.055 145.381 1.00 180.28 342 ASN c N 1
ATOM 7942 C CA . ASN F 2 83 ? 155.325 144.265 146.044 1.00 180.28 342 ASN c CA 1
ATOM 7943 C C . ASN F 2 83 ? 154.140 144.885 145.316 1.00 180.28 342 ASN c C 1
ATOM 7944 O O . ASN F 2 83 ? 153.286 145.512 145.952 1.00 180.28 342 ASN c O 1
ATOM 7949 N N . ALA F 2 84 ? 154.070 144.729 143.994 1.00 185.29 343 ALA c N 1
ATOM 7950 C CA . ALA F 2 84 ? 152.986 145.351 143.241 1.00 185.29 343 ALA c CA 1
ATOM 7951 C C . ALA F 2 84 ? 151.634 144.766 143.628 1.00 185.29 343 ALA c C 1
ATOM 7952 O O . ALA F 2 84 ? 150.646 145.499 143.757 1.00 185.29 343 ALA c O 1
ATOM 7954 N N . LEU F 2 85 ? 151.568 143.448 143.815 1.00 176.36 344 LEU c N 1
ATOM 7955 C CA . LEU F 2 85 ? 150.282 142.800 144.049 1.00 176.36 344 LEU c CA 1
ATOM 7956 C C . LEU F 2 85 ? 149.720 143.158 145.420 1.00 176.36 344 LEU c C 1
ATOM 7957 O O . LEU F 2 85 ? 148.536 143.490 145.546 1.00 176.36 344 LEU c O 1
ATOM 7962 N N . ILE F 2 86 ? 150.551 143.090 146.462 1.00 162.55 345 ILE c N 1
ATOM 7963 C CA . ILE F 2 86 ? 150.131 143.418 147.818 1.00 162.55 345 ILE c CA 1
ATOM 7964 C C . ILE F 2 86 ? 151.211 144.259 148.484 1.00 162.55 345 ILE c C 1
ATOM 7965 O O . ILE F 2 86 ? 152.378 144.245 148.087 1.00 162.55 345 ILE c O 1
ATOM 7970 N N . ASN F 2 87 ? 150.804 144.990 149.518 1.00 162.00 346 ASN c N 1
ATOM 7971 C CA . ASN F 2 87 ? 151.714 145.834 150.280 1.00 162.00 346 ASN c CA 1
ATOM 7972 C C . ASN F 2 87 ? 152.263 145.037 151.456 1.00 162.00 346 ASN c C 1
ATOM 7973 O O . ASN F 2 87 ? 151.497 144.551 152.295 1.00 162.00 346 ASN c O 1
ATOM 7978 N N . ASP F 2 88 ? 153.590 144.905 151.515 1.00 173.00 347 ASP c N 1
ATOM 7979 C CA . ASP F 2 88 ? 154.208 144.133 152.588 1.00 173.00 347 ASP c CA 1
ATOM 7980 C C . ASP F 2 88 ? 153.925 144.743 153.953 1.00 173.00 347 ASP c C 1
ATOM 7981 O O . ASP F 2 88 ? 153.852 144.020 154.952 1.00 173.00 347 ASP c O 1
ATOM 7986 N N . GLN F 2 89 ? 153.770 146.066 154.017 1.00 175.22 348 GLN c N 1
ATOM 7987 C CA . GLN F 2 89 ? 153.521 146.717 155.298 1.00 175.22 348 GLN c CA 1
ATOM 7988 C C . GLN F 2 89 ? 152.197 146.264 155.901 1.00 175.22 348 GLN c C 1
ATOM 7989 O O . GLN F 2 89 ? 152.107 146.025 157.111 1.00 175.22 348 GLN c O 1
ATOM 7995 N N . LEU F 2 90 ? 151.156 146.139 155.074 1.00 171.56 349 LEU c N 1
ATOM 7996 C CA . LEU F 2 90 ? 149.844 145.759 155.590 1.00 171.56 349 LEU c CA 1
ATOM 7997 C C . LEU F 2 90 ? 149.870 144.354 156.179 1.00 171.56 349 LEU c C 1
ATOM 7998 O O . LEU F 2 90 ? 149.429 144.135 157.313 1.00 171.56 349 LEU c O 1
ATOM 8003 N N . ILE F 2 91 ? 150.382 143.383 155.418 1.00 167.72 350 ILE c N 1
ATOM 8004 C CA . ILE F 2 91 ? 150.384 142.004 155.895 1.00 167.72 350 ILE c CA 1
ATOM 8005 C C . ILE F 2 91 ? 151.281 141.855 157.118 1.00 167.72 350 ILE c C 1
ATOM 8006 O O . ILE F 2 91 ? 150.974 141.077 158.028 1.00 167.72 350 ILE c O 1
ATOM 8011 N N . MET F 2 92 ? 152.393 142.591 157.168 1.00 165.61 351 MET c N 1
ATOM 8012 C CA . MET F 2 92 ? 153.209 142.601 158.375 1.00 165.61 351 MET c CA 1
ATOM 8013 C C . MET F 2 92 ? 152.455 143.226 159.539 1.00 165.61 351 MET c C 1
ATOM 8014 O O . MET F 2 92 ? 152.681 142.857 160.697 1.00 165.61 351 MET c O 1
ATOM 8019 N N . LYS F 2 93 ? 151.559 144.172 159.253 1.00 166.62 352 LYS c N 1
ATOM 8020 C CA . LYS F 2 93 ? 150.818 144.838 160.317 1.00 166.62 352 LYS c CA 1
ATOM 8021 C C . LYS F 2 93 ? 149.864 143.874 161.011 1.00 166.62 352 LYS c C 1
ATOM 8022 O O . LYS F 2 93 ? 149.722 143.910 162.239 1.00 166.62 352 LYS c O 1
ATOM 8028 N N . ASN F 2 94 ? 149.199 143.009 160.242 1.00 159.53 353 ASN c N 1
ATOM 8029 C CA . ASN F 2 94 ? 148.314 142.019 160.846 1.00 159.53 353 ASN c CA 1
ATOM 8030 C C . ASN F 2 94 ? 149.082 141.123 161.808 1.00 159.53 353 ASN c C 1
ATOM 8031 O O . ASN F 2 94 ? 148.557 140.724 162.854 1.00 159.53 353 ASN c O 1
ATOM 8036 N N . HIS F 2 95 ? 150.332 140.799 161.471 1.00 158.31 354 HIS c N 1
ATOM 8037 C CA . HIS F 2 95 ? 151.168 140.029 162.384 1.00 158.31 354 HIS c CA 1
ATOM 8038 C C . HIS F 2 95 ? 151.417 140.797 163.674 1.00 158.31 354 HIS c C 1
ATOM 8039 O O . HIS F 2 95 ? 151.403 140.216 164.765 1.00 158.31 354 HIS c O 1
ATOM 8046 N N . LEU F 2 96 ? 151.652 142.108 163.569 1.00 160.40 355 LEU c N 1
ATOM 8047 C CA . LEU F 2 96 ? 151.814 142.922 164.769 1.00 160.40 355 LEU c CA 1
ATOM 8048 C C . LEU F 2 96 ? 150.547 142.923 165.612 1.00 160.40 355 LEU c C 1
ATOM 8049 O O . LEU F 2 96 ? 150.617 143.068 166.838 1.00 160.40 355 LEU c O 1
ATOM 8054 N N . ARG F 2 97 ? 149.383 142.779 164.978 1.00 164.48 356 ARG c N 1
ATOM 8055 C CA . ARG F 2 97 ? 148.137 142.667 165.726 1.00 164.48 356 ARG c CA 1
ATOM 8056 C C . ARG F 2 97 ? 147.979 141.277 166.332 1.00 164.48 356 ARG c C 1
ATOM 8057 O O . ARG F 2 97 ? 147.441 141.133 167.435 1.00 164.48 356 ARG c O 1
ATOM 8065 N N . ASP F 2 98 ? 148.444 140.245 165.625 1.00 169.13 357 ASP c N 1
ATOM 8066 C CA . ASP F 2 98 ? 148.326 138.882 166.133 1.00 169.13 357 ASP c CA 1
ATOM 8067 C C . ASP F 2 98 ? 149.115 138.695 167.421 1.00 169.13 357 ASP c C 1
ATOM 8068 O O . ASP F 2 98 ? 148.664 137.999 168.337 1.00 169.13 357 ASP c O 1
ATOM 8073 N N . ILE F 2 99 ? 150.301 139.300 167.506 1.00 167.98 358 ILE c N 1
ATOM 8074 C CA . ILE F 2 99 ? 151.238 138.944 168.566 1.00 167.98 358 ILE c CA 1
ATOM 8075 C C . ILE F 2 99 ? 150.660 139.275 169.938 1.00 167.98 358 ILE c C 1
ATOM 8076 O O . ILE F 2 99 ? 150.741 138.463 170.866 1.00 167.98 358 ILE c O 1
ATOM 8081 N N . MET F 2 100 ? 150.045 140.450 170.086 1.00 177.38 359 MET c N 1
ATOM 8082 C CA . MET F 2 100 ? 149.657 140.961 171.396 1.00 177.38 359 MET c CA 1
ATOM 8083 C C . MET F 2 100 ? 148.156 140.863 171.657 1.00 177.38 359 MET c C 1
ATOM 8084 O O . MET F 2 100 ? 147.645 141.549 172.549 1.00 177.38 359 MET c O 1
ATOM 8089 N N . GLY F 2 101 ? 147.440 140.030 170.904 1.00 159.47 360 GLY c N 1
ATOM 8090 C CA . GLY F 2 101 ? 146.078 139.678 171.230 1.00 159.47 360 GLY c CA 1
ATOM 8091 C C . GLY F 2 101 ? 145.013 140.591 170.660 1.00 159.47 360 GLY c C 1
ATOM 8092 O O . GLY F 2 101 ? 143.839 140.206 170.642 1.00 159.47 360 GLY c O 1
ATOM 8093 N N . ILE F 2 102 ? 145.374 141.787 170.205 1.00 166.26 361 ILE c N 1
ATOM 8094 C CA . ILE F 2 102 ? 144.360 142.653 169.597 1.00 166.26 361 ILE c CA 1
ATOM 8095 C C . ILE F 2 102 ? 143.833 141.961 168.342 1.00 166.26 361 ILE c C 1
ATOM 8096 O O . ILE F 2 102 ? 144.637 141.425 167.553 1.00 166.26 361 I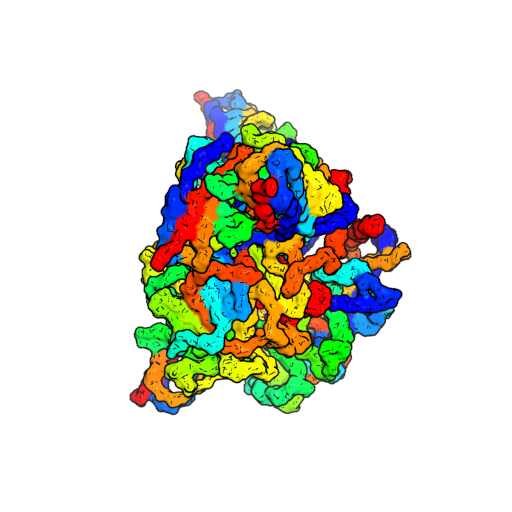LE c O 1
ATOM 8101 N N . PRO F 2 103 ? 142.517 141.895 168.113 1.00 163.49 362 PRO c N 1
ATOM 8102 C CA . PRO F 2 103 ? 142.014 141.049 167.022 1.00 163.49 362 PRO c CA 1
ATOM 8103 C C . PRO F 2 103 ? 142.543 141.488 165.664 1.00 163.49 362 PRO c C 1
ATOM 8104 O O . PRO F 2 103 ? 142.717 142.678 165.396 1.00 163.49 362 PRO c O 1
ATOM 8108 N N . TYR F 2 104 ? 142.795 140.500 164.809 1.00 166.37 363 TYR c N 1
ATOM 8109 C CA . TYR F 2 104 ? 143.355 140.707 163.484 1.00 166.37 363 TYR c CA 1
ATOM 8110 C C . TYR F 2 104 ? 142.543 139.901 162.480 1.00 166.37 363 TYR c C 1
ATOM 8111 O O . TYR F 2 104 ? 141.886 138.920 162.835 1.00 166.37 363 TYR c O 1
ATOM 8120 N N . CYS F 2 105 ? 142.596 140.317 161.217 1.00 168.25 364 CYS c N 1
ATOM 8121 C CA . CYS F 2 105 ? 141.929 139.607 160.132 1.00 168.25 364 CYS c CA 1
ATOM 8122 C C . CYS F 2 105 ? 142.969 138.828 159.337 1.00 168.25 364 CYS c C 1
ATOM 8123 O O . CYS F 2 105 ? 143.953 139.406 158.861 1.00 168.25 364 CYS c O 1
ATOM 8126 N N . ASN F 2 106 ? 142.746 137.521 159.190 1.00 151.96 365 ASN c N 1
ATOM 8127 C CA . ASN F 2 106 ? 143.690 136.629 158.526 1.00 151.96 365 ASN c CA 1
ATOM 8128 C C . ASN F 2 106 ? 143.345 136.409 157.055 1.00 151.96 365 ASN c C 1
ATOM 8129 O O . ASN F 2 106 ? 143.632 135.343 156.502 1.00 151.96 365 ASN c O 1
ATOM 8134 N N . TYR F 2 107 ? 142.731 137.403 156.412 1.00 147.91 366 TYR c N 1
ATOM 8135 C CA . TYR F 2 107 ? 142.488 137.376 154.969 1.00 147.91 366 TYR c CA 1
ATOM 8136 C C . TYR F 2 107 ? 141.616 136.189 154.568 1.00 147.91 366 TYR c C 1
ATOM 8137 O O . TYR F 2 107 ? 141.838 135.557 153.534 1.00 147.91 366 TYR c O 1
ATOM 8146 N N . SER F 2 108 ? 140.620 135.877 155.396 1.00 159.22 367 SER c N 1
ATOM 8147 C CA . SER F 2 108 ? 139.672 134.807 155.109 1.00 159.22 367 SER c CA 1
ATOM 8148 C C . SER F 2 108 ? 138.233 135.295 155.054 1.00 159.22 367 SER c C 1
ATOM 8149 O O . SER F 2 108 ? 137.514 134.978 154.099 1.00 159.22 367 SER c O 1
ATOM 8152 N N . LYS F 2 109 ? 137.794 136.065 156.047 1.00 174.84 368 LYS c N 1
ATOM 8153 C CA . LYS F 2 109 ? 136.406 136.488 156.169 1.00 174.84 368 LYS c CA 1
ATOM 8154 C C . LYS F 2 109 ? 136.299 137.998 156.006 1.00 174.84 368 LYS c C 1
ATOM 8155 O O . LYS F 2 109 ? 137.172 138.745 156.459 1.00 174.84 368 LYS c O 1
ATOM 8161 N N . TYR F 2 110 ? 135.225 138.437 155.352 1.00 170.73 369 TYR c N 1
ATOM 8162 C CA . TYR F 2 110 ? 134.980 139.848 155.097 1.00 170.73 369 TYR c CA 1
ATOM 8163 C C . TYR F 2 110 ? 133.519 140.163 155.391 1.00 170.73 369 TYR c C 1
ATOM 8164 O O . TYR F 2 110 ? 132.659 139.278 155.384 1.00 170.73 369 TYR c O 1
ATOM 8173 N N . TRP F 2 111 ? 133.248 141.441 155.654 1.00 185.69 370 TRP c N 1
ATOM 8174 C CA . TRP F 2 111 ? 131.899 141.919 155.921 1.00 185.69 370 TRP c CA 1
ATOM 8175 C C . TRP F 2 111 ? 131.671 143.229 155.181 1.00 185.69 370 TRP c C 1
ATOM 8176 O O . TRP F 2 111 ? 132.614 143.975 154.906 1.00 185.69 370 TRP c O 1
ATOM 8187 N N . TYR F 2 112 ? 130.407 143.503 154.861 1.00 201.08 371 TYR c N 1
ATOM 8188 C CA . TYR F 2 112 ? 130.054 144.739 154.177 1.00 201.08 371 TYR c CA 1
ATOM 8189 C C . TYR F 2 112 ? 128.552 144.957 154.276 1.00 201.08 371 TYR c C 1
ATOM 8190 O O . TYR F 2 112 ? 127.790 144.039 154.590 1.00 201.08 371 TYR c O 1
ATOM 8199 N N . LEU F 2 113 ? 128.141 146.191 153.995 1.00 212.77 372 LEU c N 1
ATOM 8200 C CA . LEU F 2 113 ? 126.739 146.580 153.995 1.00 212.77 372 LEU c CA 1
ATOM 8201 C C . LEU F 2 113 ? 126.194 146.573 152.573 1.00 212.77 372 LEU c C 1
ATOM 8202 O O . LEU F 2 113 ? 126.916 146.836 151.608 1.00 212.77 372 LEU c O 1
ATOM 8207 N N . ASN F 2 114 ? 124.903 146.270 152.454 1.00 222.76 373 ASN c N 1
ATOM 8208 C CA . ASN F 2 114 ? 124.256 146.208 151.146 1.00 222.76 373 ASN c CA 1
ATOM 8209 C C . ASN F 2 114 ? 122.763 146.432 151.347 1.00 222.76 373 ASN c C 1
ATOM 8210 O O . ASN F 2 114 ? 122.072 145.552 151.870 1.00 222.76 373 ASN c O 1
ATOM 8215 N N . HIS F 2 115 ? 122.276 147.598 150.937 1.00 227.90 374 HIS c N 1
ATOM 8216 C CA . HIS F 2 115 ? 120.860 147.920 151.022 1.00 227.90 374 HIS c CA 1
ATOM 8217 C C . HIS F 2 115 ? 120.103 147.355 149.822 1.00 227.90 374 HIS c C 1
ATOM 8218 O O . HIS F 2 115 ? 120.687 147.013 148.790 1.00 227.90 374 HIS c O 1
ATOM 8225 N N . THR F 2 116 ? 118.783 147.265 149.972 1.00 235.97 375 THR c N 1
ATOM 8226 C CA . THR F 2 116 ? 117.912 146.682 148.960 1.00 235.97 375 THR c CA 1
ATOM 8227 C C . THR F 2 116 ? 117.251 147.718 148.058 1.00 235.97 375 THR c C 1
ATOM 8228 O O . THR F 2 116 ? 116.456 147.341 147.191 1.00 235.97 375 THR c O 1
ATOM 8232 N N . THR F 2 117 ? 117.554 149.005 148.232 1.00 246.50 376 THR c N 1
ATOM 8233 C CA . THR F 2 117 ? 116.900 150.034 147.428 1.00 246.50 376 THR c CA 1
ATOM 8234 C C . THR F 2 117 ? 117.562 150.176 146.061 1.00 246.50 376 THR c C 1
ATOM 8235 O O . THR F 2 117 ? 116.935 149.926 145.026 1.00 246.50 376 THR c O 1
ATOM 8239 N N . THR F 2 118 ? 118.835 150.575 146.043 1.00 237.58 377 THR c N 1
ATOM 8240 C CA . THR F 2 118 ? 119.589 150.733 144.806 1.00 237.58 377 THR c CA 1
ATOM 8241 C C . THR F 2 118 ? 120.540 149.577 144.530 1.00 237.58 377 THR c C 1
ATOM 8242 O O . THR F 2 118 ? 120.991 149.427 143.389 1.00 237.58 377 THR c O 1
ATOM 8246 N N . GLY F 2 119 ? 120.849 148.759 145.535 1.00 231.93 378 GLY c N 1
ATOM 8247 C CA . GLY F 2 119 ? 121.760 147.648 145.370 1.00 231.93 378 GLY c CA 1
ATOM 8248 C C . GLY F 2 119 ? 123.226 147.991 145.514 1.00 231.93 378 GLY c C 1
ATOM 8249 O O . GLY F 2 119 ? 124.071 147.106 145.328 1.00 231.93 378 GLY c O 1
ATOM 8250 N N . ARG F 2 120 ? 123.560 149.239 145.836 1.00 223.48 379 ARG c N 1
ATOM 8251 C CA . ARG F 2 120 ? 124.957 149.614 146.002 1.00 223.48 379 ARG c CA 1
ATOM 8252 C C . ARG F 2 120 ? 125.567 148.872 147.183 1.00 223.48 379 ARG c C 1
ATOM 8253 O O . ARG F 2 120 ? 124.911 148.644 148.203 1.00 223.48 379 ARG c O 1
ATOM 8261 N N . THR F 2 121 ? 126.833 148.496 147.039 1.00 215.10 380 THR c N 1
ATOM 8262 C CA . THR F 2 121 ? 127.560 147.731 148.041 1.00 215.10 380 THR c CA 1
ATOM 8263 C C . THR F 2 121 ? 128.595 148.611 148.729 1.00 215.10 380 THR c C 1
ATOM 8264 O O . THR F 2 121 ? 128.829 149.761 148.348 1.00 215.10 380 THR c O 1
ATOM 8268 N N . SER F 2 122 ? 129.216 148.045 149.761 1.00 206.09 381 SER c N 1
ATOM 8269 C CA . SER F 2 122 ? 130.283 148.696 150.506 1.00 206.09 381 SER c CA 1
ATOM 8270 C C . SER F 2 122 ? 131.575 147.915 150.318 1.00 206.09 381 SER c C 1
ATOM 8271 O O . SER F 2 122 ? 131.561 146.681 150.250 1.00 206.09 381 SER c O 1
ATOM 8274 N N . LEU F 2 123 ? 132.686 148.640 150.226 1.00 184.31 382 LEU c N 1
ATOM 8275 C CA . LEU F 2 123 ? 133.998 148.026 150.080 1.00 184.31 382 LEU c CA 1
ATOM 8276 C C . LEU F 2 123 ? 134.231 147.095 151.269 1.00 184.31 382 LEU c C 1
ATOM 8277 O O . LEU F 2 123 ? 134.393 147.575 152.398 1.00 184.31 382 LEU c O 1
ATOM 8282 N N . PRO F 2 124 ? 134.259 145.764 151.074 1.00 190.50 383 PRO c N 1
ATOM 8283 C CA . PRO F 2 124 ? 134.196 144.860 152.232 1.00 190.50 383 PRO c CA 1
ATOM 8284 C C . PRO F 2 124 ? 135.463 144.827 153.070 1.00 190.50 383 PRO c C 1
ATOM 8285 O O . PRO F 2 124 ? 136.469 144.231 152.673 1.00 190.50 383 PRO c O 1
ATOM 8289 N N . LYS F 2 125 ? 135.409 145.450 154.245 1.00 173.85 384 LYS c N 1
ATOM 8290 C CA . LYS F 2 125 ? 136.540 145.442 155.161 1.00 173.85 384 LYS c CA 1
ATOM 8291 C C . LYS F 2 125 ? 136.776 144.038 155.706 1.00 173.85 384 LYS c C 1
ATOM 8292 O O . LYS F 2 125 ? 135.842 143.256 155.903 1.00 173.85 384 LYS c O 1
ATOM 8298 N N . CYS F 2 126 ? 138.047 143.722 155.947 1.00 181.37 385 CYS c N 1
ATOM 8299 C CA . CYS F 2 126 ? 138.403 142.414 156.480 1.00 181.37 385 CYS c CA 1
ATOM 8300 C C . CYS F 2 126 ? 137.791 142.220 157.861 1.00 181.37 385 CYS c C 1
ATOM 8301 O O . CYS F 2 126 ? 137.836 143.117 158.707 1.00 181.37 385 CYS c O 1
ATOM 8304 N N . TRP F 2 127 ? 137.212 141.042 158.082 1.00 173.95 386 TRP c N 1
ATOM 8305 C CA . TRP F 2 127 ? 136.589 140.717 159.361 1.00 173.95 386 TRP c CA 1
ATOM 8306 C C . TRP F 2 127 ? 137.671 140.247 160.324 1.00 173.95 386 TRP c C 1
ATOM 8307 O O . TRP F 2 127 ? 138.290 139.200 160.112 1.00 173.95 386 TRP c O 1
ATOM 8318 N N . LEU F 2 128 ? 137.902 141.020 161.381 1.00 168.07 387 LEU c N 1
ATOM 8319 C CA . LEU F 2 128 ? 138.905 140.647 162.366 1.00 168.07 387 LEU c CA 1
ATOM 8320 C C . LEU F 2 128 ? 138.501 139.354 163.062 1.00 168.07 387 LEU c C 1
ATOM 8321 O O . LEU F 2 128 ? 137.347 139.179 163.462 1.00 168.07 387 LEU c O 1
ATOM 8326 N N . VAL F 2 129 ? 139.462 138.444 163.205 1.00 171.10 388 VAL c N 1
ATOM 8327 C CA . VAL F 2 129 ? 139.240 137.140 163.818 1.00 171.10 388 VAL c CA 1
ATOM 8328 C C . VAL F 2 129 ? 140.219 136.978 164.971 1.00 171.10 388 VAL c C 1
ATOM 8329 O O . VAL F 2 129 ? 141.416 137.249 164.822 1.00 171.10 388 VAL c O 1
ATOM 8333 N N . SER F 2 130 ? 139.706 136.545 166.117 1.00 171.88 389 SER c N 1
ATOM 8334 C CA . SER F 2 130 ? 140.496 136.268 167.304 1.00 171.88 389 SER c CA 1
ATOM 8335 C C . SER F 2 130 ? 140.594 134.758 167.499 1.00 171.88 389 SER c C 1
ATOM 8336 O O . SER F 2 130 ? 140.160 133.970 166.651 1.00 171.88 389 SER c O 1
ATOM 8339 N N . ASN F 2 131 ? 141.177 134.349 168.628 1.00 187.78 390 ASN c N 1
ATOM 8340 C CA . ASN F 2 131 ? 141.284 132.924 168.921 1.00 187.78 390 ASN c CA 1
ATOM 8341 C C . ASN F 2 131 ? 139.908 132.278 169.003 1.00 187.78 390 ASN c C 1
ATOM 8342 O O . ASN F 2 131 ? 139.698 131.176 168.483 1.00 187.78 390 ASN c O 1
ATOM 8347 N N . GLY F 2 132 ? 138.958 132.950 169.648 1.00 202.55 391 GLY c N 1
ATOM 8348 C CA . GLY F 2 132 ? 137.608 132.435 169.764 1.00 202.55 391 GLY c CA 1
ATOM 8349 C C . GLY F 2 132 ? 136.754 132.739 168.551 1.00 202.55 391 GLY c C 1
ATOM 8350 O O . GLY F 2 132 ? 135.737 133.431 168.658 1.00 202.55 391 GLY c O 1
ATOM 8351 N N . SER F 2 133 ? 137.165 132.232 167.388 1.00 193.22 392 SER c N 1
ATOM 8352 C CA . SER F 2 133 ? 136.409 132.401 166.152 1.00 193.22 392 SER c CA 1
ATOM 8353 C C . SER F 2 133 ? 136.276 133.874 165.783 1.00 193.22 392 SER c C 1
ATOM 8354 O O . SER F 2 133 ? 136.882 134.740 166.423 1.00 193.22 392 SER c O 1
ATOM 8357 N N . TYR F 2 134 ? 135.491 134.166 164.750 1.00 175.77 393 TYR c N 1
ATOM 8358 C CA . TYR F 2 134 ? 135.291 135.541 164.326 1.00 175.77 393 TYR c CA 1
ATOM 8359 C C . TYR F 2 134 ? 134.396 136.280 165.316 1.00 175.77 393 TYR c C 1
ATOM 8360 O O . TYR F 2 134 ? 133.643 135.679 166.087 1.00 175.77 393 TYR c O 1
ATOM 8369 N N . LEU F 2 135 ? 134.486 137.607 165.287 1.00 187.22 394 LEU c N 1
ATOM 8370 C CA . LEU F 2 135 ? 133.574 138.429 166.069 1.00 187.22 394 LEU c CA 1
ATOM 8371 C C . LEU F 2 135 ? 132.152 138.269 165.544 1.00 187.22 394 LEU c C 1
ATOM 8372 O O . LEU F 2 135 ? 131.927 138.079 164.346 1.00 187.22 394 LEU c O 1
ATOM 8377 N N . ASN F 2 136 ? 131.185 138.348 166.456 1.00 208.07 395 ASN c N 1
ATOM 8378 C CA . ASN F 2 136 ? 129.782 138.082 166.138 1.00 208.07 395 ASN c CA 1
ATOM 8379 C C . ASN F 2 136 ? 128.990 139.362 165.901 1.00 208.07 395 ASN c C 1
ATOM 8380 O O . ASN F 2 136 ? 127.823 139.457 166.292 1.00 208.07 395 ASN c O 1
ATOM 8385 N N . GLU F 2 137 ? 129.603 140.365 165.275 1.00 215.88 396 GLU c N 1
ATOM 8386 C CA . GLU F 2 137 ? 128.975 141.613 164.848 1.00 215.88 396 GLU c CA 1
ATOM 8387 C C . GLU F 2 137 ? 128.753 142.576 166.011 1.00 215.88 396 GLU c C 1
ATOM 8388 O O . GLU F 2 137 ? 128.257 143.687 165.779 1.00 215.88 396 GLU c O 1
ATOM 8394 N N . THR F 2 138 ? 129.105 142.205 167.241 1.00 216.75 397 THR c N 1
ATOM 8395 C CA . THR F 2 138 ? 128.837 143.035 168.409 1.00 216.75 397 THR c CA 1
ATOM 8396 C C . THR F 2 138 ? 130.049 143.820 168.886 1.00 216.75 397 THR c C 1
ATOM 8397 O O . THR F 2 138 ? 129.886 144.926 169.412 1.00 216.75 397 THR c O 1
ATOM 8401 N N . HIS F 2 139 ? 131.258 143.283 168.716 1.00 205.26 398 HIS c N 1
ATOM 8402 C CA . HIS F 2 139 ? 132.456 143.935 169.227 1.00 205.26 398 HIS c CA 1
ATOM 8403 C C . HIS F 2 139 ? 132.967 145.051 168.325 1.00 205.26 398 HIS c C 1
ATOM 8404 O O . HIS F 2 139 ? 133.819 145.831 168.764 1.00 205.26 398 HIS c O 1
ATOM 8411 N N . PHE F 2 140 ? 132.477 145.148 167.087 1.00 204.10 399 PHE c N 1
ATOM 8412 C CA . PHE F 2 140 ? 132.910 146.179 166.150 1.00 204.10 399 PHE c CA 1
ATOM 8413 C C . PHE F 2 140 ? 131.716 146.831 165.463 1.00 204.10 399 PHE c C 1
ATOM 8414 O O . PHE F 2 140 ? 131.833 147.326 164.338 1.00 204.10 399 PHE c O 1
ATOM 8422 N N . SER F 2 141 ? 130.560 146.847 166.131 1.00 211.14 400 SER c N 1
ATOM 8423 C CA . SER F 2 141 ? 129.377 147.466 165.543 1.00 211.14 400 SER c CA 1
ATOM 8424 C C . SER F 2 141 ? 129.577 148.959 165.320 1.00 211.14 400 SER c C 1
ATOM 8425 O O . SER F 2 141 ? 128.928 149.547 164.448 1.00 211.14 400 SER c O 1
ATOM 8428 N N . ASP F 2 142 ? 130.464 149.588 166.094 1.00 219.29 401 ASP c N 1
ATOM 8429 C CA . ASP F 2 142 ? 130.725 151.012 165.906 1.00 219.29 401 ASP c CA 1
ATOM 8430 C C . ASP F 2 142 ? 131.303 151.285 164.524 1.00 219.29 401 ASP c C 1
ATOM 8431 O O . ASP F 2 142 ? 130.928 152.265 163.868 1.00 219.29 401 ASP c O 1
ATOM 8436 N N . ASP F 2 143 ? 132.221 150.432 164.063 1.00 221.71 402 ASP c N 1
ATOM 8437 C CA . ASP F 2 143 ? 132.781 150.607 162.727 1.00 221.71 402 ASP c CA 1
ATOM 8438 C C . ASP F 2 143 ? 131.712 150.416 161.661 1.00 221.71 402 ASP c C 1
ATOM 8439 O O . ASP F 2 143 ? 131.710 151.112 160.638 1.00 221.71 402 ASP c O 1
ATOM 8444 N N . ILE F 2 144 ? 130.794 149.472 161.880 1.00 220.75 403 ILE c N 1
ATOM 8445 C CA . ILE F 2 144 ? 129.681 149.289 160.953 1.00 220.75 403 ILE c CA 1
ATOM 8446 C C . ILE F 2 144 ? 128.838 150.556 160.890 1.00 220.75 403 ILE c C 1
ATOM 8447 O O . ILE F 2 144 ? 128.412 150.984 159.811 1.00 220.75 403 ILE c O 1
ATOM 8452 N N . GLU F 2 145 ? 128.581 151.171 162.047 1.00 228.52 404 GLU c N 1
ATOM 8453 C CA . GLU F 2 145 ? 127.825 152.419 162.067 1.00 228.52 404 GLU c CA 1
ATOM 8454 C C . GLU F 2 145 ? 128.543 153.507 161.282 1.00 228.52 404 GLU c C 1
ATOM 8455 O O . GLU F 2 145 ? 127.907 154.287 160.562 1.00 228.52 404 GLU c O 1
ATOM 8461 N N . GLN F 2 146 ? 129.871 153.579 161.409 1.00 222.57 405 GLN c N 1
ATOM 8462 C CA . GLN F 2 146 ? 130.627 154.584 160.670 1.00 222.57 405 GLN c CA 1
ATOM 8463 C C . GLN F 2 146 ? 130.481 154.386 159.167 1.00 222.57 405 GLN c C 1
ATOM 8464 O O . GLN F 2 146 ? 130.293 155.355 158.422 1.00 222.57 405 GLN c O 1
ATOM 8470 N N . GLN F 2 147 ? 130.564 153.138 158.702 1.00 230.11 406 GLN c N 1
ATOM 8471 C CA . GLN F 2 147 ? 130.381 152.873 157.279 1.00 230.11 406 GLN c CA 1
ATOM 8472 C C . GLN F 2 147 ? 128.965 153.225 156.840 1.00 230.11 406 GLN c C 1
ATOM 8473 O O . GLN F 2 147 ? 128.764 153.806 155.767 1.00 230.11 406 GLN c O 1
ATOM 8479 N N . ALA F 2 148 ? 127.969 152.886 157.662 1.00 233.98 407 ALA c N 1
ATOM 8480 C CA . ALA F 2 148 ? 126.595 153.259 157.343 1.00 233.98 407 ALA c CA 1
ATOM 8481 C C . ALA F 2 148 ? 126.447 154.772 157.260 1.00 233.98 407 ALA c C 1
ATOM 8482 O O . ALA F 2 148 ? 125.808 155.292 156.338 1.00 233.98 407 ALA c O 1
ATOM 8484 N N . ASP F 2 149 ? 127.033 155.496 158.217 1.00 239.92 408 ASP c N 1
ATOM 8485 C CA . ASP F 2 149 ? 127.042 156.952 158.136 1.00 239.92 408 ASP c CA 1
ATOM 8486 C C . ASP F 2 149 ? 127.847 157.425 156.933 1.00 239.92 408 ASP c C 1
ATOM 8487 O O . ASP F 2 149 ? 127.449 158.370 156.241 1.00 239.92 408 ASP c O 1
ATOM 8492 N N . ASN F 2 150 ? 128.986 156.779 156.667 1.00 240.90 409 ASN c N 1
ATOM 8493 C CA . ASN F 2 150 ? 129.791 157.147 155.508 1.00 240.90 409 ASN c CA 1
ATOM 8494 C C . ASN F 2 150 ? 129.039 156.901 154.207 1.00 240.90 409 ASN c C 1
ATOM 8495 O O . ASN F 2 150 ? 129.214 157.649 153.239 1.00 240.90 409 ASN c O 1
ATOM 8500 N N . MET F 2 151 ? 128.203 155.861 154.162 1.00 244.31 410 MET c N 1
ATOM 8501 C CA . MET F 2 151 ? 127.402 155.614 152.968 1.00 244.31 410 MET c CA 1
ATOM 8502 C C . MET F 2 151 ? 126.441 156.766 152.707 1.00 244.31 410 MET c C 1
ATOM 8503 O O . MET F 2 151 ? 126.210 157.144 151.553 1.00 244.31 410 MET c O 1
ATOM 8508 N N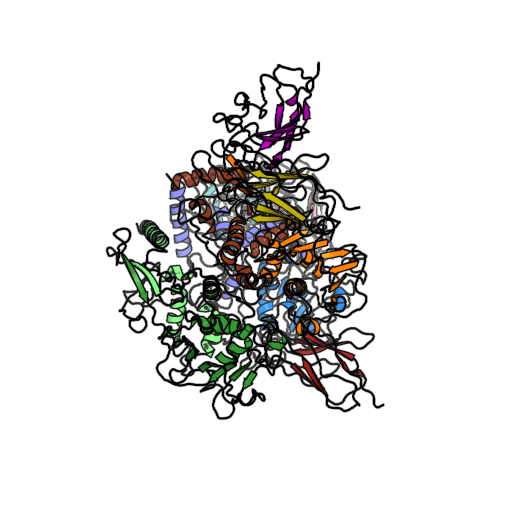 . ILE F 2 152 ? 125.869 157.336 153.770 1.00 252.28 411 ILE c N 1
ATOM 8509 C CA . ILE F 2 152 ? 124.953 158.462 153.608 1.00 252.28 411 ILE c CA 1
ATOM 8510 C C . ILE F 2 152 ? 125.676 159.647 152.983 1.00 252.28 411 ILE c C 1
ATOM 8511 O O . ILE F 2 152 ? 125.138 160.325 152.098 1.00 252.28 411 ILE c O 1
ATOM 8516 N N . THR F 2 153 ? 126.904 159.920 153.431 1.00 254.05 412 THR c N 1
ATOM 8517 C CA . THR F 2 153 ? 127.663 161.029 152.861 1.00 254.05 412 THR c CA 1
ATOM 8518 C C . THR F 2 153 ? 127.929 160.804 151.378 1.00 254.05 412 THR c C 1
ATOM 8519 O O . THR F 2 153 ? 127.836 161.738 150.574 1.00 254.05 412 THR c O 1
ATOM 8523 N N . GLU F 2 154 ? 128.264 159.568 150.997 1.00 256.26 413 GLU c N 1
ATOM 8524 C CA . GLU F 2 154 ? 128.432 159.259 149.581 1.00 256.26 413 GLU c CA 1
ATOM 8525 C C . GLU F 2 154 ? 127.127 159.439 148.817 1.00 256.26 413 GLU c C 1
ATOM 8526 O O . GLU F 2 154 ? 127.146 159.786 147.630 1.00 256.26 413 GLU c O 1
ATOM 8532 N N . MET F 2 155 ? 125.989 159.208 149.475 1.00 255.88 414 MET c N 1
ATOM 8533 C CA . MET F 2 155 ? 124.703 159.442 148.828 1.00 255.88 414 MET c CA 1
ATOM 8534 C C . MET F 2 155 ? 124.519 160.912 148.478 1.00 255.88 414 MET c C 1
ATOM 8535 O O . MET F 2 155 ? 123.888 161.235 147.465 1.00 255.88 414 MET c O 1
ATOM 8540 N N . LEU F 2 156 ? 125.060 161.815 149.300 1.00 264.36 415 LEU c N 1
ATOM 8541 C CA . LEU F 2 156 ? 124.981 163.238 148.988 1.00 264.36 415 LEU c CA 1
ATOM 8542 C C . LEU F 2 156 ? 125.721 163.553 147.694 1.00 264.36 415 LEU c C 1
ATOM 8543 O O . LEU F 2 156 ? 125.267 164.381 146.896 1.00 264.36 415 LEU c O 1
ATOM 8548 N N . GLN F 2 157 ? 126.867 162.905 147.473 1.00 271.29 416 GLN c N 1
ATOM 8549 C CA . GLN F 2 157 ? 127.602 163.107 146.229 1.00 271.29 416 GLN c CA 1
ATOM 8550 C C . GLN F 2 157 ? 126.766 162.690 145.027 1.00 271.29 416 GLN c C 1
ATOM 8551 O O . GLN F 2 157 ? 126.746 163.385 144.003 1.00 271.29 416 GLN c O 1
ATOM 8557 N N . LYS F 2 158 ? 126.069 161.556 145.130 1.00 270.42 417 LYS c N 1
ATOM 8558 C CA . LYS F 2 158 ? 125.202 161.120 144.040 1.00 270.42 417 LYS c CA 1
ATOM 8559 C C . LYS F 2 158 ? 124.078 162.119 143.801 1.00 270.42 417 LYS c C 1
ATOM 8560 O O . LYS F 2 158 ? 123.752 162.436 142.651 1.00 270.42 417 LYS c O 1
ATOM 8566 N N . GLU F 2 159 ? 123.474 162.625 144.871 1.00 263.46 418 GLU c N 1
ATOM 8567 C CA . GLU F 2 159 ? 122.383 163.585 144.756 1.00 263.46 418 GLU c CA 1
ATOM 8568 C C . GLU F 2 159 ? 122.909 164.951 144.332 1.00 263.46 418 GLU c C 1
ATOM 8569 O O . GLU F 2 159 ? 124.111 165.210 144.391 1.00 263.46 418 GLU c O 1
ATOM 8575 N N . ALA G 3 1 ? 177.108 144.055 165.972 1.00 174.71 1 ALA D N 1
ATOM 8576 C CA . ALA G 3 1 ? 176.604 142.761 166.514 1.00 174.71 1 ALA D CA 1
ATOM 8577 C C . ALA G 3 1 ? 176.937 141.612 165.573 1.00 174.71 1 ALA D C 1
ATOM 8578 O O . ALA G 3 1 ? 176.596 141.649 164.391 1.00 174.71 1 ALA D O 1
ATOM 8580 N N . TRP G 3 2 ? 177.603 140.588 166.107 1.00 180.40 2 TRP D N 1
ATOM 8581 C CA . TRP G 3 2 ? 177.999 139.414 165.332 1.00 180.40 2 TRP D CA 1
ATOM 8582 C C . TRP G 3 2 ? 178.826 139.826 164.113 1.00 180.40 2 TRP D C 1
ATOM 8583 O O . TRP G 3 2 ? 178.438 139.611 162.963 1.00 180.40 2 TRP D O 1
ATOM 8594 N N . GLN G 3 3 ? 179.980 140.431 164.382 1.00 179.01 3 GLN D N 1
ATOM 8595 C CA . GLN G 3 3 ? 180.824 140.902 163.297 1.00 179.01 3 GLN D CA 1
ATOM 8596 C C . GLN G 3 3 ? 181.312 139.722 162.457 1.00 179.01 3 GLN D C 1
ATOM 8597 O O . GLN G 3 3 ? 181.165 138.553 162.821 1.00 179.01 3 GLN D O 1
ATOM 8603 N N . LEU G 3 4 ? 181.908 140.049 161.312 1.00 169.45 4 LEU D N 1
ATOM 8604 C CA . LEU G 3 4 ? 182.361 139.041 160.354 1.00 169.45 4 LEU D CA 1
ATOM 8605 C C . LEU G 3 4 ? 183.627 138.386 160.898 1.00 169.45 4 LEU D C 1
ATOM 8606 O O . LEU G 3 4 ? 184.756 138.741 160.552 1.00 169.45 4 LEU D O 1
ATOM 8611 N N . VAL G 3 5 ? 183.426 137.403 161.778 1.00 164.57 5 VAL D N 1
ATOM 8612 C CA . VAL G 3 5 ? 184.551 136.649 162.308 1.00 164.57 5 VAL D CA 1
ATOM 8613 C C . VAL G 3 5 ? 185.233 135.895 161.172 1.00 164.57 5 VAL D C 1
ATOM 8614 O O . VAL G 3 5 ? 184.590 135.455 160.210 1.00 164.57 5 VAL D O 1
ATOM 8618 N N . GLU G 3 6 ? 186.551 135.751 161.281 1.00 185.31 6 GLU D N 1
ATOM 8619 C CA . GLU G 3 6 ? 187.353 135.093 160.260 1.00 185.31 6 GLU D CA 1
ATOM 8620 C C . GLU G 3 6 ? 188.395 134.207 160.925 1.00 185.31 6 GLU D C 1
ATOM 8621 O O . GLU G 3 6 ? 189.019 134.603 161.913 1.00 185.31 6 GLU D O 1
ATOM 8627 N N . SER G 3 7 ? 188.576 133.006 160.379 1.00 182.92 7 SER D N 1
ATOM 8628 C CA . SER G 3 7 ? 189.563 132.070 160.896 1.00 182.92 7 SER D CA 1
ATOM 8629 C C . SER G 3 7 ? 190.004 131.145 159.773 1.00 182.92 7 SER D C 1
ATOM 8630 O O . SER G 3 7 ? 189.300 130.968 158.775 1.00 182.92 7 SER D O 1
ATOM 8633 N N . GLY G 3 8 ? 191.183 130.552 159.951 1.00 194.41 8 GLY D N 1
ATOM 8634 C CA . GLY G 3 8 ? 191.727 129.623 158.978 1.00 194.41 8 GLY D CA 1
ATOM 8635 C C . GLY G 3 8 ? 193.201 129.831 158.691 1.00 194.41 8 GLY D C 1
ATOM 8636 O O . GLY G 3 8 ? 193.827 129.003 158.023 1.00 194.41 8 GLY D O 1
ATOM 8637 N N . GLY G 3 9 ? 193.769 130.929 159.187 1.00 210.36 9 GLY D N 1
ATOM 8638 C CA . GLY G 3 9 ? 195.161 131.237 158.945 1.00 210.36 9 GLY D CA 1
ATOM 8639 C C . GLY G 3 9 ? 196.093 130.527 159.908 1.00 210.36 9 GLY D C 1
ATOM 8640 O O . GLY G 3 9 ? 195.689 129.734 160.758 1.00 210.36 9 GLY D O 1
ATOM 8641 N N . GLY G 3 10 ? 197.374 130.826 159.760 1.00 224.46 10 GLY D N 1
ATOM 8642 C CA . GLY G 3 10 ? 198.387 130.241 160.613 1.00 224.46 10 GLY D CA 1
ATOM 8643 C C . GLY G 3 10 ? 199.762 130.403 160.003 1.00 224.46 10 GLY D C 1
ATOM 8644 O O . GLY G 3 10 ? 199.929 130.955 158.915 1.00 224.46 10 GLY D O 1
ATOM 8645 N N . SER G 3 11 ? 200.752 129.903 160.739 1.00 245.32 11 SER D N 1
ATOM 8646 C CA . SER G 3 11 ? 202.146 129.941 160.306 1.00 245.32 11 SER D CA 1
ATOM 8647 C C . SER G 3 11 ? 202.446 128.661 159.535 1.00 245.32 11 SER D C 1
ATOM 8648 O O . SER G 3 11 ? 202.425 127.565 160.105 1.00 245.32 11 SER D O 1
ATOM 8651 N N . VAL G 3 12 ? 202.725 128.800 158.238 1.00 246.22 12 VAL D N 1
ATOM 8652 C CA . VAL G 3 12 ? 202.964 127.666 157.356 1.00 246.22 12 VAL D CA 1
ATOM 8653 C C . VAL G 3 12 ? 204.151 127.971 156.453 1.00 246.22 12 VAL D C 1
ATOM 8654 O O . VAL G 3 12 ? 204.530 129.126 156.251 1.00 246.22 12 VAL D O 1
ATOM 8658 N N . GLN G 3 13 ? 204.736 126.909 155.908 1.00 251.98 13 GLN D N 1
ATOM 8659 C CA . GLN G 3 13 ? 205.878 127.038 155.021 1.00 251.98 13 GLN D CA 1
ATOM 8660 C C . GLN G 3 13 ? 205.433 127.510 153.639 1.00 251.98 13 GLN D C 1
ATOM 8661 O O . GLN G 3 13 ? 204.255 127.407 153.287 1.00 251.98 13 GLN D O 1
ATOM 8667 N N . PRO G 3 14 ? 206.356 128.039 152.832 1.00 239.40 14 PRO D N 1
ATOM 8668 C CA . PRO G 3 14 ? 205.976 128.486 151.487 1.00 239.40 14 PRO D CA 1
ATOM 8669 C C . PRO G 3 14 ? 205.495 127.327 150.626 1.00 239.40 14 PRO D C 1
ATOM 8670 O O . PRO G 3 14 ? 205.915 126.180 150.794 1.00 239.40 14 PRO D O 1
ATOM 8674 N N . GLY G 3 15 ? 204.599 127.643 149.694 1.00 240.66 15 GLY D N 1
ATOM 8675 C CA . GLY G 3 15 ? 204.077 126.654 148.774 1.00 240.66 15 GLY D CA 1
ATOM 8676 C C . GLY G 3 15 ? 202.934 125.819 149.303 1.00 240.66 15 GLY D C 1
ATOM 8677 O O . GLY G 3 15 ? 202.564 124.831 148.660 1.00 240.66 15 GLY D O 1
ATOM 8678 N N . GLY G 3 16 ? 202.361 126.180 150.451 1.00 236.56 16 GLY D N 1
ATOM 8679 C CA . GLY G 3 16 ? 201.264 125.419 151.007 1.00 236.56 16 GLY D CA 1
ATOM 8680 C C . GLY G 3 16 ? 199.933 125.744 150.356 1.00 236.56 16 GLY D C 1
ATOM 8681 O O . GLY G 3 16 ? 199.813 126.638 149.518 1.00 236.56 16 GLY D O 1
ATOM 8682 N N . SER G 3 17 ? 198.912 124.988 150.762 1.00 235.27 17 SER D N 1
ATOM 8683 C CA . SER G 3 17 ? 197.542 125.145 150.271 1.00 235.27 17 SER D CA 1
ATOM 8684 C C . SER G 3 17 ? 196.643 125.311 151.492 1.00 235.27 17 SER D C 1
ATOM 8685 O O . SER G 3 17 ? 196.137 124.327 152.040 1.00 235.27 17 SER D O 1
ATOM 8688 N N . LEU G 3 18 ? 196.446 126.557 151.913 1.00 223.01 18 LEU D N 1
ATOM 8689 C CA . LEU G 3 18 ? 195.690 126.881 153.113 1.00 223.01 18 LEU D CA 1
ATOM 8690 C C . LEU G 3 18 ? 194.342 127.484 152.740 1.00 223.01 18 LEU D C 1
ATOM 8691 O O . LEU G 3 18 ? 194.206 128.160 151.716 1.00 223.01 18 LEU D O 1
ATOM 8696 N N . THR G 3 19 ? 193.347 127.234 153.589 1.00 210.31 19 THR D N 1
ATOM 8697 C CA . THR G 3 19 ? 191.980 127.681 153.367 1.00 210.31 19 THR D CA 1
ATOM 8698 C C . THR G 3 19 ? 191.551 128.616 154.489 1.00 210.31 19 THR D C 1
ATOM 8699 O O . THR G 3 19 ? 191.934 128.428 155.648 1.00 210.31 19 THR D O 1
ATOM 8703 N N . LEU G 3 20 ? 190.753 129.620 154.136 1.00 199.96 20 LEU D N 1
ATOM 8704 C CA . LEU G 3 20 ? 190.221 130.596 155.075 1.00 199.96 20 LEU D CA 1
ATOM 8705 C C . LEU G 3 20 ? 188.698 130.552 155.049 1.00 199.96 20 LEU D C 1
ATOM 8706 O O . LEU G 3 20 ? 188.085 129.953 154.162 1.00 199.96 20 LEU D O 1
ATOM 8711 N N . THR G 3 21 ? 188.085 131.192 156.044 1.00 188.44 21 THR D N 1
ATOM 8712 C CA . THR G 3 21 ? 186.634 131.219 156.161 1.00 188.44 21 THR D CA 1
ATOM 8713 C C . THR G 3 21 ? 186.216 132.511 156.846 1.00 188.44 21 THR D C 1
ATOM 8714 O O . THR G 3 21 ? 187.011 133.161 157.530 1.00 188.44 21 THR D O 1
ATOM 8718 N N . CYS G 3 22 ? 184.952 132.880 156.647 1.00 183.29 22 CYS D N 1
ATOM 8719 C CA . CYS G 3 22 ? 184.401 134.099 157.236 1.00 183.29 22 CYS D CA 1
ATOM 8720 C C . CYS G 3 22 ? 182.885 133.986 157.253 1.00 183.29 22 CYS D C 1
ATOM 8721 O O . CYS G 3 22 ? 182.267 133.817 156.197 1.00 183.29 22 CYS D O 1
ATOM 8724 N N . GLN G 3 23 ? 182.289 134.086 158.439 1.00 160.30 23 GLN D N 1
ATOM 8725 C CA . GLN G 3 23 ? 180.846 133.995 158.597 1.00 160.30 23 GLN D CA 1
ATOM 8726 C C . GLN G 3 23 ? 180.228 135.392 158.590 1.00 160.30 23 GLN D C 1
ATOM 8727 O O . GLN G 3 23 ? 180.920 136.408 158.493 1.00 160.30 23 GLN D O 1
ATOM 8733 N N . ALA G 3 24 ? 178.903 135.443 158.695 1.00 147.88 24 ALA D N 1
ATOM 8734 C CA . ALA G 3 24 ? 178.168 136.701 158.699 1.00 147.88 24 ALA D CA 1
ATOM 8735 C C . ALA G 3 24 ? 176.950 136.539 159.599 1.00 147.88 24 ALA D C 1
ATOM 8736 O O . ALA G 3 24 ? 176.806 135.536 160.304 1.00 147.88 24 ALA D O 1
ATOM 8738 N N . SER G 3 25 ? 176.068 137.529 159.576 1.00 162.79 25 SER D N 1
ATOM 8739 C CA . SER G 3 25 ? 174.880 137.540 160.426 1.00 162.79 25 SER D CA 1
ATOM 8740 C C . SER G 3 25 ? 173.930 138.611 159.898 1.00 162.79 25 SER D C 1
ATOM 8741 O O . SER G 3 25 ? 174.136 139.167 158.812 1.00 162.79 25 SER D O 1
ATOM 8744 N N . LYS G 3 26 ? 172.880 138.890 160.671 1.00 163.75 26 LYS D N 1
ATOM 8745 C CA . LYS G 3 26 ? 171.894 139.939 160.424 1.00 163.75 26 LYS D CA 1
ATOM 8746 C C . LYS G 3 26 ? 171.012 139.666 159.211 1.00 163.75 26 LYS D C 1
ATOM 8747 O O . LYS G 3 26 ? 170.262 140.556 158.791 1.00 163.75 26 LYS D O 1
ATOM 8753 N N . SER G 3 27 ? 171.068 138.462 158.641 1.00 153.84 27 SER D N 1
ATOM 8754 C CA . SER G 3 27 ? 170.183 138.074 157.544 1.00 153.84 27 SER D CA 1
ATOM 8755 C C . SER G 3 27 ? 170.303 139.017 156.351 1.00 153.84 27 SER D C 1
ATOM 8756 O O . SER G 3 27 ? 169.332 139.239 155.624 1.00 153.84 27 SER D O 1
ATOM 8759 N N . THR G 3 28 ? 171.491 139.583 156.142 1.00 153.60 28 THR D N 1
ATOM 8760 C CA . THR G 3 28 ? 171.782 140.432 154.986 1.00 153.60 28 THR D CA 1
ATOM 8761 C C . THR G 3 28 ? 173.059 139.887 154.357 1.00 153.60 28 THR D C 1
ATOM 8762 O O . THR G 3 28 ? 174.144 140.441 154.554 1.00 153.60 28 THR D O 1
ATOM 8766 N N . PHE G 3 29 ? 172.920 138.804 153.592 1.00 155.46 29 PHE D N 1
ATOM 8767 C CA . PHE G 3 29 ? 174.064 138.149 152.965 1.00 155.46 29 PHE D CA 1
ATOM 8768 C C . PHE G 3 29 ? 173.879 137.859 151.486 1.00 155.46 29 PHE D C 1
ATOM 8769 O O . PHE G 3 29 ? 174.885 137.702 150.786 1.00 155.46 29 PHE D O 1
ATOM 8777 N N . SER G 3 30 ? 172.652 137.781 150.976 1.00 170.16 30 SER D N 1
ATOM 8778 C CA . SER G 3 30 ? 172.417 137.465 149.574 1.00 170.16 30 SER D CA 1
ATOM 8779 C C . SER G 3 30 ? 172.296 138.700 148.690 1.00 170.16 30 SER D C 1
ATOM 8780 O O . SER G 3 30 ? 172.224 138.554 147.465 1.00 170.16 30 SER D O 1
ATOM 8783 N N . THR G 3 31 ? 172.270 139.898 149.270 1.00 180.12 31 THR D N 1
ATOM 8784 C CA . THR G 3 31 ? 172.159 141.140 148.513 1.00 180.12 31 THR D CA 1
ATOM 8785 C C . THR G 3 31 ? 173.307 142.101 148.772 1.00 180.12 31 THR D C 1
ATOM 8786 O O . THR G 3 31 ? 173.792 142.742 147.836 1.00 180.12 31 THR D O 1
ATOM 8790 N N . SER G 3 32 ? 173.754 142.220 150.019 1.00 182.36 32 SER D N 1
ATOM 8791 C CA . SER G 3 32 ? 174.847 143.126 150.339 1.00 182.36 32 SER D CA 1
ATOM 8792 C C . SER G 3 32 ? 176.172 142.570 149.832 1.00 182.36 32 SER D C 1
ATOM 8793 O O . SER G 3 32 ? 176.402 141.358 149.841 1.00 182.36 32 SER D O 1
ATOM 8796 N N . GLY G 3 33 ? 177.048 143.471 149.387 1.00 196.11 33 GLY D N 1
ATOM 8797 C CA . GLY G 3 33 ? 178.355 143.069 148.918 1.00 196.11 33 GLY D CA 1
ATOM 8798 C C . GLY G 3 33 ? 179.319 142.798 150.055 1.00 196.11 33 GLY D C 1
ATOM 8799 O O . GLY G 3 33 ? 179.028 143.033 151.228 1.00 196.11 33 GLY D O 1
ATOM 8800 N N . MET G 3 34 ? 180.495 142.287 149.693 1.00 199.34 34 MET D N 1
ATOM 8801 C CA . MET G 3 34 ? 181.543 142.035 150.670 1.00 199.34 34 MET D CA 1
ATOM 8802 C C . MET G 3 34 ? 182.903 142.263 150.031 1.00 199.34 34 MET D C 1
ATOM 8803 O O . MET G 3 34 ? 183.053 142.231 148.806 1.00 199.34 34 MET D O 1
ATOM 8808 N N . ARG G 3 35 ? 183.897 142.495 150.887 1.00 202.80 35 ARG D N 1
ATOM 8809 C CA . ARG G 3 35 ? 185.263 142.764 150.470 1.00 202.80 35 ARG D CA 1
ATOM 8810 C C . ARG G 3 35 ? 186.224 141.896 151.268 1.00 202.80 35 ARG D C 1
ATOM 8811 O O . ARG G 3 35 ? 185.831 141.147 152.167 1.00 202.80 35 ARG D O 1
ATOM 8819 N N . TRP G 3 36 ? 187.501 142.013 150.921 1.00 206.60 36 TRP D N 1
ATOM 8820 C CA . TRP G 3 36 ? 188.590 141.421 151.681 1.00 206.60 36 TRP D CA 1
ATOM 8821 C C . TRP G 3 36 ? 189.777 142.366 151.609 1.00 206.60 36 TRP D C 1
ATOM 8822 O O . TRP G 3 36 ? 190.063 142.930 150.549 1.00 206.60 36 TRP D O 1
ATOM 8833 N N . GLU G 3 37 ? 190.456 142.550 152.739 1.00 218.41 37 GLU D N 1
ATOM 8834 C CA . GLU G 3 37 ? 191.567 143.484 152.825 1.00 218.41 37 GLU D CA 1
ATOM 8835 C C . GLU G 3 37 ? 192.686 142.873 153.653 1.00 218.41 37 GLU D C 1
ATOM 8836 O O . GLU G 3 37 ? 192.445 142.056 154.545 1.00 218.41 37 GLU D O 1
ATOM 8842 N N . ARG G 3 38 ? 193.914 143.279 153.342 1.00 222.95 38 ARG D N 1
ATOM 8843 C CA . ARG G 3 38 ? 195.101 142.875 154.082 1.00 222.95 38 ARG D CA 1
ATOM 8844 C C . ARG G 3 38 ? 195.843 144.117 154.550 1.00 222.95 38 ARG D C 1
ATOM 8845 O O . ARG G 3 38 ? 195.977 145.091 153.801 1.00 222.95 38 ARG D O 1
ATOM 8853 N N . GLN G 3 39 ? 196.324 144.079 155.790 1.00 231.80 39 GLN D N 1
ATOM 8854 C CA . GLN G 3 39 ? 197.008 145.205 156.421 1.00 231.80 39 GLN D CA 1
ATOM 8855 C C . GLN G 3 39 ? 198.414 144.755 156.802 1.00 231.80 39 GLN D C 1
ATOM 8856 O O . GLN G 3 39 ? 198.648 144.283 157.917 1.00 231.80 39 GLN D O 1
ATOM 8862 N N . ALA G 3 40 ? 199.351 144.898 155.868 1.00 238.07 40 ALA D N 1
ATOM 8863 C CA . ALA G 3 40 ? 200.745 144.609 156.165 1.00 238.07 40 ALA D CA 1
ATOM 8864 C C . ALA G 3 40 ? 201.267 145.593 157.204 1.00 238.07 40 ALA D C 1
ATOM 8865 O O . ALA G 3 40 ? 200.928 146.779 157.183 1.00 238.07 40 ALA D O 1
ATOM 8867 N N . GLN G 3 41 ? 202.091 145.092 158.121 1.00 234.73 41 GLN D N 1
ATOM 8868 C CA . GLN G 3 41 ? 202.611 145.935 159.189 1.00 234.73 41 GLN D CA 1
ATOM 8869 C C . GLN G 3 41 ? 203.392 147.107 158.607 1.00 234.73 41 GLN D C 1
ATOM 8870 O O . GLN G 3 41 ? 204.201 146.944 157.690 1.00 234.73 41 GLN D O 1
ATOM 8876 N N . GLY G 3 42 ? 203.141 148.298 159.151 1.00 241.39 42 GLY D N 1
ATOM 8877 C CA . GLY G 3 42 ? 203.730 149.519 158.647 1.00 241.39 42 GLY D CA 1
ATOM 8878 C C . GLY G 3 42 ? 202.899 150.250 157.614 1.00 241.39 42 GLY D C 1
ATOM 8879 O O . GLY G 3 42 ? 203.273 151.362 157.218 1.00 241.39 42 GLY D O 1
ATOM 8880 N N . LYS G 3 43 ? 201.789 149.668 157.163 1.00 233.35 43 LYS D N 1
ATOM 8881 C CA . LYS G 3 43 ? 200.919 150.311 156.189 1.00 233.35 43 LYS D CA 1
ATOM 8882 C C . LYS G 3 43 ? 199.484 149.892 156.471 1.00 233.35 43 LYS D C 1
ATOM 8883 O O . LYS G 3 43 ? 199.231 148.812 157.011 1.00 233.35 43 LYS D O 1
ATOM 8889 N N . GLY G 3 44 ? 198.546 150.760 156.100 1.00 229.66 44 GLY D N 1
ATOM 8890 C CA . GLY G 3 44 ? 197.139 150.494 156.322 1.00 229.66 44 GLY D CA 1
ATOM 8891 C C . GLY G 3 44 ? 196.589 149.392 155.440 1.00 229.66 44 GLY D C 1
ATOM 8892 O O . GLY G 3 44 ? 197.344 148.565 154.919 1.00 229.66 44 GLY D O 1
ATOM 8893 N N . VAL G 3 45 ? 195.268 149.372 155.265 1.00 218.12 45 VAL D N 1
ATOM 8894 C CA . VAL G 3 45 ? 194.624 148.306 154.509 1.00 218.12 45 VAL D CA 1
ATOM 8895 C C . VAL G 3 45 ? 194.722 148.592 153.013 1.00 218.12 45 VAL D C 1
ATOM 8896 O O . VAL G 3 45 ? 194.900 149.732 152.576 1.00 218.12 45 VAL D O 1
ATOM 8900 N N . GLU G 3 46 ? 194.603 147.528 152.220 1.00 218.68 46 GLU D N 1
ATOM 8901 C CA . GLU G 3 46 ? 194.593 147.629 150.768 1.00 218.68 46 GLU D CA 1
ATOM 8902 C C . GLU G 3 46 ? 193.571 146.650 150.209 1.00 218.68 46 GLU D C 1
ATOM 8903 O O . GLU G 3 46 ? 193.358 145.569 150.763 1.00 218.68 46 GLU D O 1
ATOM 8909 N N . PHE G 3 47 ? 192.943 147.039 149.102 1.00 218.43 47 PHE D N 1
ATOM 8910 C CA . PHE G 3 47 ? 191.934 146.192 148.481 1.00 218.43 47 PHE D CA 1
ATOM 8911 C C . PHE G 3 47 ? 192.556 144.887 147.999 1.00 218.43 47 PHE D C 1
ATOM 8912 O O . PHE G 3 47 ? 193.629 144.879 147.388 1.00 218.43 47 PHE D O 1
ATOM 8920 N N . VAL G 3 48 ? 191.871 143.778 148.279 1.00 216.27 48 VAL D N 1
ATOM 8921 C CA . VAL G 3 48 ? 192.347 142.450 147.906 1.00 216.27 48 VAL D CA 1
ATOM 8922 C C . VAL G 3 48 ? 191.314 141.775 147.014 1.00 216.27 48 VAL D C 1
ATOM 8923 O O . VAL G 3 48 ? 191.611 141.403 145.873 1.00 216.27 48 VAL D O 1
ATOM 8927 N N . ALA G 3 49 ? 190.098 141.602 147.531 1.00 216.57 49 ALA D N 1
ATOM 8928 C CA . ALA G 3 49 ? 189.043 140.916 146.801 1.00 216.57 49 ALA D CA 1
ATOM 8929 C C . ALA G 3 49 ? 187.705 141.566 147.123 1.00 216.57 49 ALA D C 1
ATOM 8930 O O . ALA G 3 49 ? 187.536 142.205 148.164 1.00 216.57 49 ALA D O 1
ATOM 8932 N N . ASP G 3 50 ? 186.753 141.392 146.209 1.00 223.40 50 ASP D N 1
ATOM 8933 C CA . ASP G 3 50 ? 185.425 141.968 146.361 1.00 223.40 50 ASP D CA 1
ATOM 8934 C C . ASP G 3 50 ? 184.437 141.158 145.536 1.00 223.40 50 ASP D C 1
ATOM 8935 O O . ASP G 3 50 ? 184.748 140.744 144.416 1.00 223.40 50 ASP D O 1
ATOM 8940 N N . ILE G 3 51 ? 183.251 140.939 146.097 1.00 209.91 51 ILE D N 1
ATOM 8941 C CA . ILE G 3 51 ? 182.179 140.220 145.414 1.00 209.91 51 ILE D CA 1
ATOM 8942 C C . ILE G 3 51 ? 180.851 140.782 145.901 1.00 209.91 51 ILE D C 1
ATOM 8943 O O . ILE G 3 51 ? 180.662 140.989 147.104 1.00 209.91 51 ILE D O 1
ATOM 8948 N N . SER G 3 52 ? 179.933 141.030 144.968 1.00 214.68 52 SER D N 1
ATOM 8949 C CA . SER G 3 52 ? 178.653 141.665 145.265 1.00 214.68 52 SER D CA 1
ATOM 8950 C C . SER G 3 52 ? 177.521 140.704 144.934 1.00 214.68 52 SER D C 1
ATOM 8951 O O . SER G 3 52 ? 177.401 140.254 143.789 1.00 214.68 52 SER D O 1
ATOM 8954 N N . SER G 3 53 ? 176.690 140.412 145.927 1.00 201.82 53 SER D N 1
ATOM 8955 C CA . SER G 3 53 ? 175.498 139.576 145.760 1.00 201.82 53 SER D CA 1
ATOM 8956 C C . SER G 3 53 ? 175.918 138.258 145.106 1.00 201.82 53 SER D C 1
ATOM 8957 O O . SER G 3 53 ? 177.022 137.759 145.345 1.00 201.82 53 SER D O 1
ATOM 8960 N N . ASP G 3 54 ? 175.052 137.683 144.274 1.00 203.02 54 ASP D N 1
ATOM 8961 C CA . ASP G 3 54 ? 175.417 136.483 143.537 1.00 203.02 54 ASP D CA 1
ATOM 8962 C C . ASP G 3 54 ? 176.612 136.775 142.640 1.00 203.02 54 ASP D C 1
ATOM 8963 O O . ASP G 3 54 ? 176.757 137.881 142.112 1.00 203.02 54 ASP D O 1
ATOM 8968 N N . SER G 3 55 ? 177.478 135.776 142.476 1.00 214.99 55 SER D N 1
ATOM 8969 C CA . SER G 3 55 ? 178.734 135.966 141.761 1.00 214.99 55 SER D CA 1
ATOM 8970 C C . SER G 3 55 ? 178.494 136.457 140.339 1.00 214.99 55 SER D C 1
ATOM 8971 O O . SER G 3 55 ? 177.936 135.733 139.507 1.00 214.99 55 SER D O 1
ATOM 8974 N N . THR G 3 56 ? 178.909 137.692 140.061 1.00 236.05 56 THR D N 1
ATOM 8975 C CA . THR G 3 56 ? 178.820 138.289 138.734 1.00 236.05 56 THR D CA 1
ATOM 8976 C C . THR G 3 56 ? 180.176 138.746 138.222 1.00 236.05 56 THR D C 1
ATOM 8977 O O . THR G 3 56 ? 180.535 138.450 137.076 1.00 236.05 56 THR D O 1
ATOM 8981 N N . ARG G 3 57 ? 180.941 139.462 139.044 1.00 245.03 57 ARG D N 1
ATOM 8982 C CA . ARG G 3 57 ? 182.290 139.893 138.697 1.00 245.03 57 ARG D CA 1
ATOM 8983 C C . ARG G 3 57 ? 183.137 139.808 139.955 1.00 245.03 57 ARG D C 1
ATOM 8984 O O . ARG G 3 57 ? 182.878 140.524 140.927 1.00 245.03 57 ARG D O 1
ATOM 8992 N N . LYS G 3 58 ? 184.143 138.934 139.940 1.00 228.39 58 LYS D N 1
ATOM 8993 C CA . LYS G 3 58 ? 184.881 138.577 141.147 1.00 228.39 58 LYS D CA 1
ATOM 8994 C C . LYS G 3 58 ? 186.380 138.535 140.880 1.00 228.39 58 LYS D C 1
ATOM 8995 O O . LYS G 3 58 ? 187.077 137.609 141.310 1.00 228.39 58 LYS D O 1
ATOM 9001 N N . TRP G 3 59 ? 186.903 139.533 140.171 1.00 257.63 59 TRP D N 1
ATOM 9002 C CA . TRP G 3 59 ? 188.344 139.634 140.006 1.00 257.63 59 TRP D CA 1
ATOM 9003 C C . TRP G 3 59 ? 188.965 140.280 141.243 1.00 257.63 59 TRP D C 1
ATOM 9004 O O . TRP G 3 59 ? 188.272 140.718 142.165 1.00 257.63 59 TRP D O 1
ATOM 9015 N N . TYR G 3 60 ? 190.292 140.342 141.253 1.00 240.20 60 TYR D N 1
ATOM 9016 C CA . TYR G 3 60 ? 191.053 140.780 142.414 1.00 240.20 60 TYR D CA 1
ATOM 9017 C C . TYR G 3 60 ? 191.879 142.014 142.034 1.00 240.20 60 TYR D C 1
ATOM 9018 O O . TYR G 3 60 ? 191.747 142.562 140.936 1.00 240.20 60 TYR D O 1
ATOM 9027 N N . SER G 3 61 ? 192.737 142.452 142.953 1.00 241.33 61 SER D N 1
ATOM 9028 C CA . SER G 3 61 ? 193.553 143.636 142.725 1.00 241.33 61 SER D CA 1
ATOM 9029 C C . SER G 3 61 ? 194.684 143.339 141.740 1.00 241.33 61 SER D C 1
ATOM 9030 O O . SER G 3 61 ? 194.928 142.195 141.347 1.00 241.33 61 SER D O 1
ATOM 9033 N N . ASP G 3 62 ? 195.385 144.406 141.342 1.00 249.16 62 ASP D N 1
ATOM 9034 C CA . ASP G 3 62 ? 196.508 144.259 140.420 1.00 249.16 62 ASP D CA 1
ATOM 9035 C C . ASP G 3 62 ? 197.732 143.670 141.110 1.00 249.16 62 ASP D C 1
ATOM 9036 O O . ASP G 3 62 ? 198.552 143.014 140.458 1.00 249.16 62 ASP D O 1
ATOM 9041 N N . SER G 3 63 ? 197.882 143.899 142.415 1.00 244.36 63 SER D N 1
ATOM 9042 C CA . SER G 3 63 ? 199.003 143.332 143.153 1.00 244.36 63 SER D CA 1
ATOM 9043 C C . SER G 3 63 ? 198.903 141.819 143.300 1.00 244.36 63 SER D C 1
ATOM 9044 O O . SER G 3 63 ? 199.883 141.191 143.716 1.00 244.36 63 SER D O 1
ATOM 9047 N N . VAL G 3 64 ? 197.753 141.227 142.975 1.00 244.79 64 VAL D N 1
ATOM 9048 C CA . VAL G 3 64 ? 197.526 139.793 143.094 1.00 244.79 64 VAL D CA 1
ATOM 9049 C C . VAL G 3 64 ? 197.131 139.182 141.752 1.00 244.79 64 VAL D C 1
ATOM 9050 O O . VAL G 3 64 ? 197.685 138.159 141.336 1.00 244.79 64 VAL D O 1
ATOM 9054 N N . LYS G 3 65 ? 196.178 139.805 141.054 1.00 253.05 65 LYS D N 1
ATOM 9055 C CA . LYS G 3 65 ? 195.713 139.361 139.735 1.00 253.05 65 LYS D CA 1
ATOM 9056 C C . LYS G 3 65 ? 195.334 137.882 139.718 1.00 253.05 65 LYS D C 1
ATOM 9057 O O . LYS G 3 65 ? 195.378 137.234 138.666 1.00 253.05 65 LYS D O 1
ATOM 9063 N N . GLY G 3 66 ? 194.958 137.331 140.868 1.00 238.08 66 GLY D N 1
ATOM 9064 C CA . GLY G 3 66 ? 194.493 135.962 140.941 1.00 238.08 66 GLY D CA 1
ATOM 9065 C C . GLY G 3 66 ? 195.542 134.988 141.433 1.00 238.08 66 GLY D C 1
ATOM 9066 O O . GLY G 3 66 ? 196.395 134.531 140.667 1.00 238.08 66 GLY D O 1
ATOM 9067 N N . ARG G 3 67 ? 195.477 134.667 142.723 1.00 233.45 67 ARG D N 1
ATOM 9068 C CA . ARG G 3 67 ? 196.222 133.556 143.302 1.00 233.45 67 ARG D CA 1
ATOM 9069 C C . ARG G 3 67 ? 195.365 132.656 144.173 1.00 233.45 67 ARG D C 1
ATOM 9070 O O . ARG G 3 67 ? 195.781 131.525 144.453 1.00 233.45 67 ARG D O 1
ATOM 9078 N N . PHE G 3 68 ? 194.196 133.114 144.610 1.00 225.72 68 PHE D N 1
ATOM 9079 C CA . PHE G 3 68 ? 193.220 132.304 145.319 1.00 225.72 68 PHE D CA 1
ATOM 9080 C C . PHE G 3 68 ? 191.859 132.531 144.673 1.00 225.72 68 PHE D C 1
ATOM 9081 O O . PHE G 3 68 ? 191.734 133.260 143.684 1.00 225.72 68 PHE D O 1
ATOM 9089 N N . THR G 3 69 ? 190.832 131.892 145.226 1.00 214.50 69 THR D N 1
ATOM 9090 C CA . THR G 3 69 ? 189.481 131.989 144.695 1.00 214.50 69 THR D CA 1
ATOM 9091 C C . THR G 3 69 ? 188.509 132.379 145.796 1.00 214.50 69 THR D C 1
ATOM 9092 O O . THR G 3 69 ? 188.574 131.856 146.913 1.00 214.50 69 THR D O 1
ATOM 9096 N N . ILE G 3 70 ? 187.610 133.302 145.467 1.00 202.26 70 ILE D N 1
ATOM 9097 C CA . ILE G 3 70 ? 186.509 133.703 146.335 1.00 202.26 70 ILE D CA 1
ATOM 9098 C C . ILE G 3 70 ? 185.215 133.192 145.723 1.00 202.26 70 ILE D C 1
ATOM 9099 O O . ILE G 3 70 ? 184.950 133.412 144.535 1.00 202.26 70 ILE D O 1
ATOM 9104 N N . SER G 3 71 ? 184.418 132.495 146.530 1.00 195.44 71 SER D N 1
ATOM 9105 C CA . SER G 3 71 ? 183.144 131.955 146.065 1.00 195.44 71 SER D CA 1
ATOM 9106 C C . SER G 3 71 ? 182.189 131.964 147.254 1.00 195.44 71 SER D C 1
ATOM 9107 O O . SER G 3 71 ? 182.187 131.028 148.058 1.00 195.44 71 SER D O 1
ATOM 9110 N N . ARG G 3 72 ? 181.386 133.018 147.357 1.00 178.02 72 ARG D N 1
ATOM 9111 C CA . ARG G 3 72 ? 180.407 133.085 148.426 1.00 178.02 72 ARG D CA 1
ATOM 9112 C C . ARG G 3 72 ? 179.324 132.035 148.210 1.00 178.02 72 ARG D C 1
ATOM 9113 O O . ARG G 3 72 ? 179.156 131.489 147.116 1.00 178.02 72 ARG D O 1
ATOM 9121 N N . SER G 3 73 ? 178.582 131.752 149.278 1.00 158.57 73 SER D N 1
ATOM 9122 C CA . SER G 3 73 ? 177.517 130.749 149.238 1.00 158.57 73 SER D CA 1
ATOM 9123 C C . SER G 3 73 ? 176.361 131.244 150.105 1.00 158.57 73 SER D C 1
ATOM 9124 O O . SER G 3 73 ? 176.357 131.048 151.323 1.00 158.57 73 SER D O 1
ATOM 9127 N N . ASN G 3 74 ? 175.388 131.897 149.472 1.00 151.33 74 ASN D N 1
ATOM 9128 C CA . ASN G 3 74 ? 174.094 132.068 150.113 1.00 151.33 74 ASN D CA 1
ATOM 9129 C C . ASN G 3 74 ? 173.553 130.689 150.454 1.00 151.33 74 ASN D C 1
ATOM 9130 O O . ASN G 3 74 ? 173.600 129.780 149.620 1.00 151.33 74 ASN D O 1
ATOM 9135 N N . TRP G 3 75 ? 173.035 130.544 151.677 1.00 152.30 75 TRP D N 1
ATOM 9136 C CA . TRP G 3 75 ? 172.901 129.251 152.345 1.00 152.30 75 TRP D CA 1
ATOM 9137 C C . TRP G 3 75 ? 174.272 128.874 152.888 1.00 152.30 75 TRP D C 1
ATOM 9138 O O . TRP G 3 75 ? 175.244 128.810 152.129 1.00 152.30 75 TRP D O 1
ATOM 9149 N N . TRP G 3 76 ? 174.355 128.678 154.207 1.00 154.76 76 TRP D N 1
ATOM 9150 C CA . TRP G 3 76 ? 175.587 128.494 154.980 1.00 154.76 76 TRP D CA 1
ATOM 9151 C C . TRP G 3 76 ? 176.359 129.802 155.153 1.00 154.76 76 TRP D C 1
ATOM 9152 O O . TRP G 3 76 ? 177.312 129.846 155.937 1.00 154.76 76 TRP D O 1
ATOM 9163 N N . ARG G 3 77 ? 175.949 130.857 154.447 1.00 146.57 77 ARG D N 1
ATOM 9164 C CA . ARG G 3 77 ? 176.351 132.245 154.693 1.00 146.57 77 ARG D CA 1
ATOM 9165 C C . ARG G 3 77 ? 177.820 132.371 155.104 1.00 146.57 77 ARG D C 1
ATOM 9166 O O . ARG G 3 77 ? 178.159 132.872 156.176 1.00 146.57 77 ARG D O 1
ATOM 9174 N N . THR G 3 78 ? 178.699 131.904 154.218 1.00 174.91 78 THR D N 1
ATOM 9175 C CA . THR G 3 78 ? 180.136 131.958 154.451 1.00 174.91 78 THR D CA 1
ATOM 9176 C C . THR G 3 78 ? 180.860 132.233 153.141 1.00 174.91 78 THR D C 1
ATOM 9177 O O . THR G 3 78 ? 180.321 132.025 152.051 1.00 174.91 78 THR D O 1
ATOM 9181 N N . VAL G 3 79 ? 182.096 132.711 153.267 1.00 184.51 79 VAL D N 1
ATOM 9182 C CA . VAL G 3 79 ? 182.991 132.927 152.137 1.00 184.51 79 VAL D CA 1
ATOM 9183 C C . VAL G 3 79 ? 184.344 132.322 152.484 1.00 184.51 79 VAL D C 1
ATOM 9184 O O . VAL G 3 79 ? 184.839 132.492 153.605 1.00 184.51 79 VAL D O 1
ATOM 9188 N N . THR G 3 80 ? 184.941 131.615 151.525 1.00 193.74 80 THR D N 1
ATOM 9189 C CA . THR G 3 80 ? 186.185 130.888 151.744 1.00 193.74 80 THR D CA 1
ATOM 9190 C C . THR G 3 80 ? 187.217 131.288 150.701 1.00 193.74 80 THR D C 1
ATOM 9191 O O . THR G 3 80 ? 186.881 131.515 149.535 1.00 193.74 80 THR D O 1
ATOM 9195 N N . LEU G 3 81 ? 188.473 131.374 151.134 1.00 207.33 81 LEU D N 1
ATOM 9196 C CA . LEU G 3 81 ? 189.607 131.670 150.266 1.00 207.33 81 LEU D CA 1
ATOM 9197 C C . LEU G 3 81 ? 190.530 130.459 150.241 1.00 207.33 81 LEU D C 1
ATOM 9198 O O . LEU G 3 81 ? 190.972 129.993 151.296 1.00 207.33 81 LEU D O 1
ATOM 9203 N N . GLN G 3 82 ? 190.822 129.958 149.041 1.00 223.50 82 GLN D N 1
ATOM 9204 C CA . GLN G 3 82 ? 191.742 128.841 148.841 1.00 223.50 82 GLN D CA 1
ATOM 9205 C C . GLN G 3 82 ? 192.961 129.370 148.097 1.00 223.50 82 GLN D C 1
ATOM 9206 O O . GLN G 3 82 ? 192.868 129.720 146.915 1.00 223.50 82 GLN D O 1
ATOM 9212 N N . MET G 3 83 ? 194.104 129.410 148.780 1.00 229.83 83 MET D N 1
ATOM 9213 C CA . MET G 3 83 ? 195.304 130.061 148.275 1.00 229.83 83 MET D CA 1
ATOM 9214 C C . MET G 3 83 ? 196.417 129.047 148.057 1.00 229.83 83 MET D C 1
ATOM 9215 O O . MET G 3 83 ? 196.455 127.989 148.691 1.00 229.83 83 MET D O 1
ATOM 9220 N N . ASN G 3 84 ? 197.327 129.392 147.147 1.00 244.91 84 ASN D N 1
ATOM 9221 C CA . ASN G 3 84 ? 198.450 128.536 146.796 1.00 244.91 84 ASN D CA 1
ATOM 9222 C C . ASN G 3 84 ? 199.615 129.413 146.361 1.00 244.91 84 ASN D C 1
ATOM 9223 O O . ASN G 3 84 ? 199.447 130.597 146.057 1.00 244.91 84 ASN D O 1
ATOM 9228 N N . ASP G 3 85 ? 200.806 128.813 146.332 1.00 253.46 85 ASP D N 1
ATOM 9229 C CA . ASP G 3 85 ? 202.024 129.497 145.901 1.00 253.46 85 ASP D CA 1
ATOM 9230 C C . ASP G 3 85 ? 202.294 130.725 146.774 1.00 253.46 85 ASP D C 1
ATOM 9231 O O . ASP G 3 85 ? 202.288 131.869 146.314 1.00 253.46 85 ASP D O 1
ATOM 9236 N N . LEU G 3 86 ? 202.532 130.462 148.055 1.00 252.52 86 LEU D N 1
ATOM 9237 C CA . LEU G 3 86 ? 202.764 131.536 149.011 1.00 252.52 86 LEU D CA 1
ATOM 9238 C C . LEU G 3 86 ? 204.050 132.285 148.684 1.00 252.52 86 LEU D C 1
ATOM 9239 O O . LEU G 3 86 ? 205.046 131.692 148.259 1.00 252.52 86 LEU D O 1
ATOM 9244 N N . LYS G 3 87 ? 204.019 133.599 148.887 1.00 243.39 87 LYS D N 1
ATOM 9245 C CA . LYS G 3 87 ? 205.170 134.473 148.745 1.00 243.39 87 LYS D CA 1
ATOM 9246 C C . LYS G 3 87 ? 205.281 135.326 150.001 1.00 243.39 87 LYS D C 1
ATOM 9247 O O . LYS G 3 87 ? 204.260 135.648 150.614 1.00 243.39 87 LYS D O 1
ATOM 9253 N N . PRO G 3 88 ? 206.495 135.709 150.416 1.00 246.82 88 PRO D N 1
ATOM 9254 C CA . PRO G 3 88 ? 206.619 136.448 151.686 1.00 246.82 88 PRO D CA 1
ATOM 9255 C C . PRO G 3 88 ? 205.851 137.760 151.724 1.00 246.82 88 PRO D C 1
ATOM 9256 O O . PRO G 3 88 ? 205.557 138.252 152.820 1.00 246.82 88 PRO D O 1
ATOM 9260 N N . GLU G 3 89 ? 205.517 138.342 150.571 1.00 247.77 89 GLU D N 1
ATOM 9261 C CA . GLU G 3 89 ? 204.836 139.633 150.566 1.00 247.77 89 GLU D CA 1
ATOM 9262 C C . GLU G 3 89 ? 203.431 139.539 151.151 1.00 247.77 89 GLU D C 1
ATOM 9263 O O . GLU G 3 89 ? 202.958 140.496 151.773 1.00 247.77 89 GLU D O 1
ATOM 9269 N N . ASP G 3 90 ? 202.750 138.405 150.965 1.00 248.41 90 ASP D N 1
ATOM 9270 C CA . ASP G 3 90 ? 201.371 138.288 151.426 1.00 248.41 90 ASP D CA 1
ATOM 9271 C C . ASP G 3 90 ? 201.255 138.311 152.945 1.00 248.41 90 ASP D C 1
ATOM 9272 O O . ASP G 3 90 ? 200.148 138.493 153.464 1.00 248.41 90 ASP D O 1
ATOM 9277 N N . THR G 3 91 ? 202.362 138.119 153.664 1.00 241.11 91 THR D N 1
ATOM 9278 C CA . THR G 3 91 ? 202.343 138.120 155.122 1.00 241.11 91 THR D CA 1
ATOM 9279 C C . THR G 3 91 ? 201.734 139.413 155.647 1.00 241.11 91 THR D C 1
ATOM 9280 O O . THR G 3 91 ? 202.314 140.492 155.487 1.00 241.11 91 THR D O 1
ATOM 9284 N N . ALA G 3 92 ? 200.569 139.310 156.281 1.00 226.13 92 ALA D N 1
ATOM 9285 C CA . ALA G 3 92 ? 199.836 140.467 156.781 1.00 226.13 92 ALA D CA 1
ATOM 9286 C C . ALA G 3 92 ? 198.596 139.954 157.502 1.00 226.13 92 ALA D C 1
ATOM 9287 O O . ALA G 3 92 ? 198.299 138.756 157.491 1.00 226.13 92 ALA D O 1
ATOM 9289 N N . ARG G 3 93 ? 197.875 140.879 158.129 1.00 220.58 93 ARG D N 1
ATOM 9290 C CA . ARG G 3 93 ? 196.622 140.576 158.807 1.00 220.58 93 ARG D CA 1
ATOM 9291 C C . ARG G 3 93 ? 195.469 140.851 157.850 1.00 220.58 93 ARG D C 1
ATOM 9292 O O . ARG G 3 93 ? 195.260 141.997 157.437 1.00 220.58 93 ARG D O 1
ATOM 9300 N N . TYR G 3 94 ? 194.728 139.805 157.500 1.00 209.51 94 TYR D N 1
ATOM 9301 C CA . TYR G 3 94 ? 193.618 139.944 156.573 1.00 209.51 94 TYR D CA 1
ATOM 9302 C C . TYR G 3 94 ? 192.378 140.472 157.292 1.00 209.51 94 TYR D C 1
ATOM 9303 O O . TYR G 3 94 ? 192.279 140.443 158.522 1.00 209.51 94 TYR D O 1
ATOM 9312 N N . TYR G 3 95 ? 191.429 140.968 156.500 1.00 207.90 95 TYR D N 1
ATOM 9313 C CA . TYR G 3 95 ? 190.171 141.492 157.011 1.00 207.90 95 TYR D CA 1
ATOM 9314 C C . TYR G 3 95 ? 189.027 140.998 156.139 1.00 207.90 95 TYR D C 1
ATOM 9315 O O . TYR G 3 95 ? 189.218 140.666 154.966 1.00 207.90 95 TYR D O 1
ATOM 9324 N N . CYS G 3 96 ? 187.831 140.957 156.730 1.00 199.71 96 CYS D N 1
ATOM 9325 C CA . CYS G 3 96 ? 186.622 140.453 156.072 1.00 199.71 96 CYS D CA 1
ATOM 9326 C C . CYS G 3 96 ? 185.497 141.437 156.389 1.00 199.71 96 CYS D C 1
ATOM 9327 O O . CYS G 3 96 ? 184.817 141.309 157.410 1.00 199.71 96 CYS D O 1
ATOM 9330 N N . LYS G 3 97 ? 185.305 142.413 155.505 1.00 193.85 97 LYS D N 1
ATOM 9331 C CA . LYS G 3 97 ? 184.356 143.496 155.713 1.00 193.85 97 LYS D CA 1
ATOM 9332 C C . LYS G 3 97 ? 183.268 143.454 154.647 1.00 193.85 97 LYS D C 1
ATOM 9333 O O . LYS G 3 97 ? 183.462 142.923 153.550 1.00 193.85 97 LYS D O 1
ATOM 9339 N N . ASP G 3 98 ? 182.116 144.026 154.987 1.00 188.69 98 ASP D N 1
ATOM 9340 C CA . ASP G 3 98 ? 180.966 144.088 154.098 1.00 188.69 98 ASP D CA 1
ATOM 9341 C C . ASP G 3 98 ? 180.765 145.515 153.606 1.00 188.69 98 ASP D C 1
ATOM 9342 O O . ASP G 3 98 ? 181.010 146.475 154.343 1.00 188.69 98 ASP D O 1
ATOM 9347 N N . LEU G 3 99 ? 180.326 145.651 152.350 1.00 197.06 99 LEU D N 1
ATOM 9348 C CA . LEU G 3 99 ? 180.145 146.979 151.769 1.00 197.06 99 LEU D CA 1
ATOM 9349 C C . LEU G 3 99 ? 179.117 147.785 152.552 1.00 197.06 99 LEU D C 1
ATOM 9350 O O . LEU G 3 99 ? 179.376 148.927 152.949 1.00 197.06 99 LEU D O 1
ATOM 9355 N N . GLU G 3 100 ? 177.943 147.206 152.785 1.00 194.39 100 GLU D N 1
ATOM 9356 C CA . GLU G 3 100 ? 176.906 147.897 153.536 1.00 194.39 100 GLU D CA 1
ATOM 9357 C C . GLU G 3 100 ? 177.323 148.052 154.994 1.00 194.39 100 GLU D C 1
ATOM 9358 O O . GLU G 3 100 ? 178.073 147.241 155.541 1.00 194.39 100 GLU D O 1
ATOM 9364 N N . SER G 3 101 ? 176.829 149.118 155.626 1.00 199.73 101 SER D N 1
ATOM 9365 C CA . SER G 3 101 ? 177.124 149.391 157.032 1.00 199.73 101 SER D CA 1
ATOM 9366 C C . SER G 3 101 ? 176.205 148.543 157.913 1.00 199.73 101 SER D C 1
ATOM 9367 O O . SER G 3 101 ? 175.312 149.035 158.607 1.00 199.73 101 SER D O 1
ATOM 9370 N N . HIS G 3 102 ? 176.445 147.229 157.873 1.00 174.05 102 HIS D N 1
ATOM 9371 C CA . HIS G 3 102 ? 175.688 146.266 158.659 1.00 174.05 102 HIS D CA 1
ATOM 9372 C C . HIS G 3 102 ? 176.533 145.473 159.642 1.00 174.05 102 HIS D C 1
ATOM 9373 O O . HIS G 3 102 ? 175.966 144.854 160.549 1.00 174.05 102 HIS D O 1
ATOM 9380 N N . HIS G 3 103 ? 177.853 145.464 159.492 1.00 176.22 103 HIS D N 1
ATOM 9381 C CA . HIS G 3 103 ? 178.742 144.734 160.391 1.00 176.22 103 HIS D CA 1
ATOM 9382 C C . HIS G 3 103 ? 180.037 145.530 160.520 1.00 176.22 103 HIS D C 1
ATOM 9383 O O . HIS G 3 103 ? 180.096 146.707 160.150 1.00 176.22 103 HIS D O 1
ATOM 9390 N N . LEU G 3 104 ? 181.078 144.888 161.048 1.00 181.91 104 LEU D N 1
ATOM 9391 C CA . LEU G 3 104 ? 182.393 145.499 161.169 1.00 181.91 104 LEU D CA 1
ATOM 9392 C C . LEU G 3 104 ? 183.457 144.454 160.866 1.00 181.91 104 LEU D C 1
ATOM 9393 O O . LEU G 3 104 ? 183.195 143.249 160.878 1.00 181.91 104 LEU D O 1
ATOM 9398 N N . ARG G 3 105 ? 184.669 144.933 160.590 1.00 191.36 105 ARG D N 1
ATOM 9399 C CA . ARG G 3 105 ? 185.741 144.049 160.152 1.00 191.36 105 ARG D CA 1
ATOM 9400 C C . ARG G 3 105 ? 186.079 143.028 161.233 1.00 191.36 105 ARG D C 1
ATOM 9401 O O . ARG G 3 105 ? 186.021 143.313 162.431 1.00 191.36 105 ARG D O 1
ATOM 9409 N N . GLY G 3 106 ? 186.448 141.831 160.793 1.00 185.92 106 GLY D N 1
ATOM 9410 C CA . GLY G 3 106 ? 186.773 140.759 161.713 1.00 185.92 106 GLY D CA 1
ATOM 9411 C C . GLY G 3 106 ? 187.911 141.126 162.648 1.00 185.92 106 GLY D C 1
ATOM 9412 O O . GLY G 3 106 ? 188.617 142.120 162.483 1.00 185.92 106 GLY D O 1
ATOM 9413 N N . GLN G 3 107 ? 188.082 140.282 163.668 1.00 181.37 107 GLN D N 1
ATOM 9414 C CA . GLN G 3 107 ? 189.119 140.527 164.665 1.00 181.37 107 GLN D CA 1
ATOM 9415 C C . GLN G 3 107 ? 190.508 140.538 164.040 1.00 181.37 107 GLN D C 1
ATOM 9416 O O . GLN G 3 107 ? 191.395 141.252 164.520 1.00 181.37 107 GLN D O 1
ATOM 9422 N N . GLY G 3 108 ? 190.715 139.760 162.980 1.00 196.65 108 GLY D N 1
ATOM 9423 C CA . GLY G 3 108 ? 191.990 139.726 162.290 1.00 196.65 108 GLY D CA 1
ATOM 9424 C C . GLY G 3 108 ? 192.681 138.381 162.378 1.00 196.65 108 GLY D C 1
ATOM 9425 O O . GLY G 3 108 ? 192.739 137.773 163.451 1.00 196.65 108 GLY D O 1
ATOM 9426 N N . THR G 3 109 ? 193.205 137.908 161.249 1.00 202.46 109 THR D N 1
ATOM 9427 C CA . THR G 3 109 ? 193.943 136.654 161.178 1.00 202.46 109 THR D CA 1
ATOM 9428 C C . THR G 3 109 ? 195.304 136.928 160.558 1.00 202.46 109 THR D C 1
ATOM 9429 O O . THR G 3 109 ? 195.390 137.572 159.508 1.00 202.46 109 THR D O 1
ATOM 9433 N N . GLN G 3 110 ? 196.358 136.432 161.200 1.00 216.98 110 GLN D N 1
ATOM 9434 C CA . GLN G 3 110 ? 197.731 136.656 160.768 1.00 216.98 110 GLN D CA 1
ATOM 9435 C C . GLN G 3 110 ? 198.275 135.391 160.120 1.00 216.98 110 GLN D C 1
ATOM 9436 O O . GLN G 3 110 ? 198.148 134.297 160.681 1.00 216.98 110 GLN D O 1
ATOM 9442 N N . VAL G 3 111 ? 198.877 135.546 158.943 1.00 219.92 111 VAL D N 1
ATOM 9443 C CA . VAL G 3 111 ? 199.507 134.453 158.212 1.00 219.92 111 VAL D CA 1
ATOM 9444 C C . VAL G 3 111 ? 200.965 134.819 157.976 1.00 219.92 111 VAL D C 1
ATOM 9445 O O . VAL G 3 111 ? 201.266 135.925 157.513 1.00 219.92 111 VAL D O 1
ATOM 9449 N N . THR G 3 112 ? 201.865 133.894 158.301 1.00 240.72 112 THR D N 1
ATOM 9450 C CA . THR G 3 112 ? 203.301 134.097 158.169 1.00 240.72 112 THR D CA 1
ATOM 9451 C C . THR G 3 112 ? 203.864 133.084 157.184 1.00 240.72 112 THR D C 1
ATOM 9452 O O . THR G 3 112 ? 203.524 131.898 157.246 1.00 240.72 112 THR D O 1
ATOM 9456 N N . VAL G 3 113 ? 204.720 133.555 156.280 1.00 242.57 113 VAL D N 1
ATOM 9457 C CA . VAL G 3 113 ? 205.373 132.714 155.283 1.00 242.57 113 VAL D CA 1
ATOM 9458 C C . VAL G 3 113 ? 206.872 132.766 155.544 1.00 242.57 113 VAL D C 1
ATOM 9459 O O . VAL G 3 113 ? 207.469 133.850 155.548 1.00 242.57 113 VAL D O 1
ATOM 9463 N N . SER G 3 114 ? 207.476 131.599 155.761 1.00 252.86 114 SER D N 1
ATOM 9464 C CA . SER G 3 114 ? 208.907 131.519 156.027 1.00 252.86 114 SER D CA 1
ATOM 9465 C C . SER G 3 114 ? 209.397 130.083 155.898 1.00 252.86 114 SER D C 1
ATOM 9466 O O . SER G 3 114 ? 208.770 129.157 156.424 1.00 252.86 114 SER D O 1
ATOM 9469 N N . SER G 3 115 ? 210.516 129.887 155.197 1.00 262.67 115 SER D N 1
ATOM 9470 C CA . SER G 3 115 ? 211.058 128.542 155.036 1.00 262.67 115 SER D CA 1
ATOM 9471 C C . SER G 3 115 ? 211.465 127.949 156.378 1.00 262.67 115 SER D C 1
ATOM 9472 O O . SER G 3 115 ? 211.220 126.766 156.643 1.00 262.67 115 SER D O 1
ATOM 9475 N N . SER G 3 116 ? 212.086 128.751 157.237 1.00 263.11 116 SER D N 1
ATOM 9476 C CA . SER G 3 116 ? 212.516 128.284 158.549 1.00 263.11 116 SER D CA 1
ATOM 9477 C C . SER G 3 116 ? 211.326 128.164 159.496 1.00 263.11 116 SER D C 1
ATOM 9478 O O . SER G 3 116 ? 210.248 128.691 159.223 1.00 263.11 116 SER D O 1
ATOM 9481 N N . GLN H 4 2 ? 154.875 181.691 127.435 1.00 164.75 1 GLN H N 1
ATOM 9482 C CA . GLN H 4 2 ? 155.498 182.676 126.506 1.00 164.75 1 GLN H CA 1
ATOM 9483 C C . GLN H 4 2 ? 154.431 183.428 125.721 1.00 164.75 1 GLN H C 1
ATOM 9484 O O . GLN H 4 2 ? 153.367 182.884 125.426 1.00 164.75 1 GLN H O 1
ATOM 9490 N N . VAL H 4 3 ? 154.725 184.682 125.386 1.00 165.49 2 VAL H N 1
ATOM 9491 C CA . VAL H 4 3 ? 153.825 185.542 124.628 1.00 165.49 2 VAL H CA 1
ATOM 9492 C C . VAL H 4 3 ? 154.538 185.970 123.354 1.00 165.49 2 VAL H C 1
ATOM 9493 O O . VAL H 4 3 ? 155.653 186.501 123.410 1.00 165.49 2 VAL H O 1
ATOM 9497 N N . GLN H 4 4 ? 153.894 185.743 122.214 1.00 168.78 3 GLN H N 1
ATOM 9498 C CA . GLN H 4 4 ? 154.447 186.070 120.907 1.00 168.78 3 GLN H CA 1
ATOM 9499 C C . GLN H 4 4 ? 153.724 187.287 120.350 1.00 168.78 3 GLN H C 1
ATOM 9500 O O . GLN H 4 4 ? 152.489 187.338 120.363 1.00 168.78 3 GLN H O 1
ATOM 9506 N N . LEU H 4 5 ? 154.492 188.261 119.866 1.00 174.90 4 LEU H N 1
ATOM 9507 C CA . LEU H 4 5 ? 153.945 189.502 119.340 1.00 174.90 4 LEU H CA 1
ATOM 9508 C C . LEU H 4 5 ? 154.504 189.769 117.952 1.00 174.90 4 LEU H C 1
ATOM 9509 O O . LEU H 4 5 ? 155.685 189.522 117.688 1.00 174.90 4 LEU H O 1
ATOM 9514 N N . GLN H 4 6 ? 153.643 190.270 117.068 1.00 179.90 5 GLN H N 1
ATOM 9515 C CA . GLN H 4 6 ? 154.032 190.670 115.724 1.00 179.90 5 GLN H CA 1
ATOM 9516 C C . GLN H 4 6 ? 153.389 192.013 115.416 1.00 179.90 5 GLN H C 1
ATOM 9517 O O . GLN H 4 6 ? 152.393 192.401 116.030 1.00 179.90 5 GLN H O 1
ATOM 9523 N N . GLU H 4 7 ? 153.973 192.728 114.457 1.00 185.02 6 GLU H N 1
ATOM 9524 C CA . GLU H 4 7 ? 153.497 194.060 114.119 1.00 185.02 6 GLU H CA 1
ATOM 9525 C C . GLU H 4 7 ? 153.776 194.353 112.653 1.00 185.02 6 GLU H C 1
ATOM 9526 O O . GLU H 4 7 ? 154.827 193.982 112.124 1.00 185.02 6 GLU H O 1
ATOM 9532 N N . SER H 4 8 ? 152.822 195.021 112.009 1.00 182.42 7 SER H N 1
ATOM 9533 C CA . SER H 4 8 ? 152.974 195.545 110.659 1.00 182.42 7 SER H CA 1
ATOM 9534 C C . SER H 4 8 ? 152.433 196.966 110.636 1.00 182.42 7 SER H C 1
ATOM 9535 O O . SER H 4 8 ? 151.412 197.256 111.267 1.00 182.42 7 SER H O 1
ATOM 9538 N N . GLY H 4 9 ? 153.117 197.849 109.910 1.00 187.00 8 GLY H N 1
ATOM 9539 C CA . GLY H 4 9 ? 152.778 199.252 109.920 1.00 187.00 8 GLY H CA 1
ATOM 9540 C C . GLY H 4 9 ? 152.927 199.928 108.572 1.00 187.00 8 GLY H C 1
ATOM 9541 O O . GLY H 4 9 ? 153.456 199.358 107.613 1.00 187.00 8 GLY H O 1
ATOM 9542 N N . PRO H 4 10 ? 152.454 201.177 108.480 1.00 202.08 9 PRO H N 1
ATOM 9543 C CA . PRO H 4 10 ? 152.530 201.914 107.213 1.00 202.08 9 PRO H CA 1
ATOM 9544 C C . PRO H 4 10 ? 153.886 202.564 106.992 1.00 202.08 9 PRO H C 1
ATOM 9545 O O . PRO H 4 10 ? 154.085 203.727 107.357 1.00 202.08 9 PRO H O 1
ATOM 9549 N N . GLY H 4 11 ? 154.830 201.818 106.414 1.00 213.36 10 GLY H N 1
ATOM 9550 C CA . GLY H 4 11 ? 156.155 202.368 106.179 1.00 213.36 10 GLY H CA 1
ATOM 9551 C C . GLY H 4 11 ? 156.138 203.657 105.383 1.00 213.36 10 GLY H C 1
ATOM 9552 O O . GLY H 4 11 ? 157.002 204.518 105.569 1.00 213.36 10 GLY H O 1
ATOM 9553 N N . LEU H 4 12 ? 155.162 203.814 104.492 1.00 216.34 11 LEU H N 1
ATOM 9554 C CA . LEU H 4 12 ? 154.991 205.059 103.753 1.00 216.34 11 LEU H CA 1
ATOM 9555 C C . LEU H 4 12 ? 154.250 206.061 104.630 1.00 216.34 11 LEU H C 1
ATOM 9556 O O . LEU H 4 12 ? 153.130 205.793 105.077 1.00 216.34 11 LEU H O 1
ATOM 9561 N N . VAL H 4 13 ? 154.874 207.213 104.877 1.00 214.88 12 VAL H N 1
ATOM 9562 C CA . VAL H 4 13 ? 154.313 208.237 105.749 1.00 214.88 12 VAL H CA 1
ATOM 9563 C C . VAL H 4 13 ? 154.602 209.608 105.156 1.00 214.88 12 VAL H C 1
ATOM 9564 O O . VAL H 4 13 ? 155.645 209.833 104.536 1.00 214.88 12 VAL H O 1
ATOM 9568 N N . LYS H 4 14 ? 153.659 210.531 105.358 1.00 216.58 13 LYS H N 1
ATOM 9569 C CA . LYS H 4 14 ? 153.748 211.901 104.889 1.00 216.58 13 LYS H CA 1
ATOM 9570 C C . LYS H 4 14 ? 153.767 212.858 106.080 1.00 216.58 13 LYS H C 1
ATOM 9571 O O . LYS H 4 14 ? 153.045 212.627 107.056 1.00 216.58 13 LYS H O 1
ATOM 9577 N N . PRO H 4 15 ? 154.576 213.921 106.048 1.00 225.81 14 PRO H N 1
ATOM 9578 C CA . PRO H 4 15 ? 154.635 214.821 107.212 1.00 225.81 14 PRO H CA 1
ATOM 9579 C C . PRO H 4 15 ? 153.285 215.460 107.509 1.00 225.81 14 PRO H C 1
ATOM 9580 O O . PRO H 4 15 ? 152.626 216.005 106.621 1.00 225.81 14 PRO H O 1
ATOM 9584 N N . SER H 4 16 ? 152.903 215.432 108.788 1.00 228.65 15 SER H N 1
ATOM 9585 C CA . SER H 4 16 ? 151.653 216.029 109.267 1.00 228.65 15 SER H CA 1
ATOM 9586 C C . SER H 4 16 ? 150.425 215.281 108.737 1.00 228.65 15 SER H C 1
ATOM 9587 O O . SER H 4 16 ? 149.514 215.875 108.159 1.00 228.65 15 SER H O 1
ATOM 9590 N N . GLU H 4 17 ? 150.408 213.965 108.944 1.00 228.14 16 GLU H N 1
ATOM 9591 C CA . GLU H 4 17 ? 149.217 213.160 108.702 1.00 228.14 16 GLU H CA 1
ATOM 9592 C C . GLU H 4 17 ? 149.155 212.046 109.739 1.00 228.14 16 GLU H C 1
ATOM 9593 O O . GLU H 4 17 ? 150.074 211.857 110.539 1.00 228.14 16 GLU H O 1
ATOM 9599 N N . THR H 4 18 ? 148.048 211.308 109.713 1.00 219.17 17 THR H N 1
ATOM 9600 C CA . THR H 4 18 ? 147.815 210.253 110.689 1.00 219.17 17 THR H CA 1
ATOM 9601 C C . THR H 4 18 ? 148.778 209.089 110.475 1.00 219.17 17 THR H C 1
ATOM 9602 O O . THR H 4 18 ? 149.279 208.857 109.372 1.00 219.17 17 THR H O 1
ATOM 9606 N N . LEU H 4 19 ? 149.033 208.355 111.556 1.00 207.27 18 LEU H N 1
ATOM 9607 C CA . LEU H 4 19 ? 149.918 207.197 111.530 1.00 207.27 18 LEU H CA 1
ATOM 9608 C C . LEU H 4 19 ? 149.388 206.183 112.530 1.00 207.27 18 LEU H C 1
ATOM 9609 O O . LEU H 4 19 ? 149.123 206.536 113.683 1.00 207.27 18 LEU H O 1
ATOM 9614 N N . SER H 4 20 ? 149.240 204.932 112.095 1.00 202.29 19 SER H N 1
ATOM 9615 C CA . SER H 4 20 ? 148.629 203.899 112.925 1.00 202.29 19 SER H CA 1
ATOM 9616 C C . SER H 4 20 ? 149.334 202.572 112.700 1.00 202.29 19 SER H C 1
ATOM 9617 O O . SER H 4 20 ? 149.414 202.093 111.565 1.00 202.29 19 SER H O 1
ATOM 9620 N N . LEU H 4 21 ? 149.833 201.981 113.783 1.00 188.02 20 LEU H N 1
ATOM 9621 C CA . LEU H 4 21 ? 150.400 200.644 113.776 1.00 188.02 20 LEU H CA 1
ATOM 9622 C C . LEU H 4 21 ? 149.344 199.643 114.238 1.00 188.02 20 LEU H C 1
ATOM 9623 O O . LEU H 4 21 ? 148.231 200.006 114.623 1.00 188.02 20 LEU H O 1
ATOM 9628 N N . THR H 4 22 ? 149.700 198.357 114.193 1.00 188.88 21 THR H N 1
ATOM 9629 C CA . THR H 4 22 ? 148.800 197.298 114.655 1.00 188.88 21 THR H CA 1
ATOM 9630 C C . THR H 4 22 ? 149.667 196.177 115.232 1.00 188.88 21 THR H C 1
ATOM 9631 O O . THR H 4 22 ? 150.132 195.297 114.504 1.00 188.88 21 THR H O 1
ATOM 9635 N N . CYS H 4 23 ? 149.875 196.224 116.544 1.00 192.83 22 CYS H N 1
ATOM 9636 C CA . CYS H 4 23 ? 150.584 195.159 117.237 1.00 192.83 22 CYS H CA 1
ATOM 9637 C C . CYS H 4 23 ? 149.670 193.951 117.395 1.00 192.83 22 CYS H C 1
ATOM 9638 O O . CYS H 4 23 ? 148.473 194.091 117.659 1.00 192.83 22 CYS H O 1
ATOM 9641 N N . SER H 4 24 ? 150.244 192.763 117.235 1.00 194.84 23 SER H N 1
ATOM 9642 C CA . SER H 4 24 ? 149.497 191.515 117.261 1.00 194.84 23 SER H CA 1
ATOM 9643 C C . SER H 4 24 ? 149.800 190.751 118.542 1.00 194.84 23 SER H C 1
ATOM 9644 O O . SER H 4 24 ? 150.950 190.697 118.988 1.00 194.84 23 SER H O 1
ATOM 9647 N N . ILE H 4 25 ? 148.759 190.171 119.133 1.00 188.38 24 ILE H N 1
ATOM 9648 C CA . ILE H 4 25 ? 148.876 189.323 120.313 1.00 188.38 24 ILE H CA 1
ATOM 9649 C C . ILE H 4 25 ? 148.335 187.952 119.940 1.00 188.38 24 ILE H C 1
ATOM 9650 O O . ILE H 4 25 ? 147.180 187.833 119.510 1.00 188.38 24 ILE H O 1
ATOM 9655 N N . SER H 4 26 ? 149.161 186.922 120.106 1.00 182.93 25 SER H N 1
ATOM 9656 C CA . SER H 4 26 ? 148.831 185.566 119.688 1.00 182.93 25 SER H CA 1
ATOM 9657 C C . SER H 4 26 ? 148.854 184.635 120.891 1.00 182.93 25 SER H C 1
ATOM 9658 O O . SER H 4 26 ? 149.832 184.612 121.645 1.00 182.93 25 SER H O 1
ATOM 9661 N N . GLY H 4 27 ? 147.776 183.874 121.065 1.00 183.74 26 GLY H N 1
ATOM 9662 C CA . GLY H 4 27 ? 147.715 182.857 122.093 1.00 183.74 26 GLY H CA 1
ATOM 9663 C C . GLY H 4 27 ? 147.524 183.368 123.502 1.00 183.74 26 GLY H C 1
ATOM 9664 O O . GLY H 4 27 ? 147.632 182.577 124.446 1.00 183.74 26 GLY H O 1
ATOM 9665 N N . VAL H 4 28 ? 147.246 184.659 123.680 1.00 162.63 27 VAL H N 1
ATOM 9666 C CA . VAL H 4 28 ? 147.082 185.247 125.003 1.00 162.63 27 VAL H CA 1
ATOM 9667 C C . VAL H 4 28 ? 145.913 186.221 124.969 1.00 162.63 27 VAL H C 1
ATOM 9668 O O . VAL H 4 28 ? 145.584 186.792 123.925 1.00 162.63 27 VAL H O 1
ATOM 9672 N N . SER H 4 29 ? 145.284 186.406 126.127 1.00 165.39 28 SER H N 1
ATOM 9673 C CA . SER H 4 29 ? 144.150 187.308 126.241 1.00 165.39 28 SER H CA 1
ATOM 9674 C C . SER H 4 29 ? 144.624 188.760 126.212 1.00 165.39 28 SER H C 1
ATOM 9675 O O . SER H 4 29 ? 145.808 189.058 126.028 1.00 165.39 28 SER H O 1
ATOM 9678 N N . THR H 4 30 ? 143.677 189.675 126.402 1.00 156.73 29 THR H N 1
ATOM 9679 C CA . THR H 4 30 ? 143.931 191.110 126.353 1.00 156.73 29 THR H CA 1
ATOM 9680 C C . THR H 4 30 ? 143.853 191.781 127.714 1.00 156.73 29 THR H C 1
ATOM 9681 O O . THR H 4 30 ? 144.697 192.622 128.028 1.00 156.73 29 THR H O 1
ATOM 9685 N N . ARG H 4 31 ? 142.860 191.435 128.528 1.00 163.54 30 ARG H N 1
ATOM 9686 C CA . ARG H 4 31 ? 142.667 192.110 129.802 1.00 163.54 30 ARG H CA 1
ATOM 9687 C C . ARG H 4 31 ? 143.777 191.753 130.784 1.00 163.54 30 ARG H C 1
ATOM 9688 O O . ARG H 4 31 ? 144.378 190.678 130.718 1.00 163.54 30 ARG H O 1
ATOM 9696 N N . ASN H 4 32 ? 144.039 192.676 131.710 1.00 161.33 31 ASN H N 1
ATOM 9697 C CA . ASN H 4 32 ? 145.047 192.524 132.754 1.00 161.33 31 ASN H CA 1
ATOM 9698 C C . ASN H 4 32 ? 146.468 192.546 132.207 1.00 161.33 31 ASN H C 1
ATOM 9699 O O . ASN H 4 32 ? 147.381 192.004 132.838 1.00 161.33 31 ASN H O 1
ATOM 9704 N N . TYR H 4 33 ? 146.679 193.161 131.044 1.00 173.15 32 TYR H N 1
ATOM 9705 C CA . TYR H 4 33 ? 147.993 193.274 130.426 1.00 173.15 32 TYR H CA 1
ATOM 9706 C C . TYR H 4 33 ? 148.310 194.741 130.178 1.00 173.15 32 TYR H C 1
ATOM 9707 O O . TYR H 4 33 ? 147.439 195.513 129.765 1.00 173.15 32 TYR H O 1
ATOM 9716 N N . TYR H 4 34 ? 149.562 195.120 130.434 1.00 162.69 33 TYR H N 1
ATOM 9717 C CA . TYR H 4 34 ? 150.012 196.501 130.274 1.00 162.69 33 TYR H CA 1
ATOM 9718 C C . TYR H 4 34 ? 150.734 196.627 128.935 1.00 162.69 33 TYR H C 1
ATOM 9719 O O . TYR H 4 34 ? 151.962 196.628 128.853 1.00 162.69 33 TYR H O 1
ATOM 9728 N N . TRP H 4 35 ? 149.946 196.735 127.869 1.00 163.71 34 TRP H N 1
ATOM 9729 C CA . TRP H 4 35 ? 150.517 196.977 126.553 1.00 163.71 34 TRP H CA 1
ATOM 9730 C C . TRP H 4 35 ? 151.153 198.360 126.515 1.00 163.71 34 TRP H C 1
ATOM 9731 O O . TRP H 4 35 ? 150.605 199.325 127.055 1.00 163.71 34 TRP H O 1
ATOM 9742 N N . SER H 4 36 ? 152.318 198.453 125.879 1.00 161.65 35 SER H N 1
ATOM 9743 C CA . SER H 4 36 ? 153.078 199.693 125.838 1.00 161.65 35 SER H CA 1
ATOM 9744 C C . SER H 4 36 ? 153.630 199.908 124.438 1.00 161.65 35 SER H C 1
ATOM 9745 O O . SER H 4 36 ? 153.802 198.964 123.662 1.00 161.65 35 SER H O 1
ATOM 9748 N N . TRP H 4 37 ? 153.904 201.173 124.124 1.00 172.16 36 TRP H N 1
ATOM 9749 C CA . TRP H 4 37 ? 154.484 201.575 122.849 1.00 172.16 36 TRP H CA 1
ATOM 9750 C C . TRP H 4 37 ? 155.818 202.259 123.106 1.00 172.16 36 TRP H C 1
ATOM 9751 O O . TRP H 4 37 ? 155.909 203.150 123.958 1.00 172.16 36 TRP H O 1
ATOM 9762 N N . ILE H 4 38 ? 156.852 201.831 122.385 1.00 158.65 37 ILE H N 1
ATOM 9763 C CA . ILE H 4 38 ? 158.188 202.409 122.491 1.00 158.65 37 ILE H CA 1
ATOM 9764 C C . ILE H 4 38 ? 158.771 202.516 121.089 1.00 158.65 37 ILE H C 1
ATOM 9765 O O . ILE H 4 38 ? 158.524 201.656 120.237 1.00 158.65 37 ILE H O 1
ATOM 9770 N N . ARG H 4 39 ? 159.543 203.576 120.849 1.00 172.89 38 ARG H N 1
ATOM 9771 C CA . ARG H 4 39 ? 160.182 203.796 119.559 1.00 172.89 38 ARG H CA 1
ATOM 9772 C C . ARG H 4 39 ? 161.623 204.236 119.772 1.00 172.89 38 ARG H C 1
ATOM 9773 O O . ARG H 4 39 ? 161.965 204.816 120.806 1.00 172.89 38 ARG H O 1
ATOM 9781 N N . GLN H 4 40 ? 162.464 203.953 118.777 1.00 175.20 39 GLN H N 1
ATOM 9782 C CA . GLN H 4 40 ? 163.883 204.293 118.806 1.00 175.20 39 GLN H CA 1
ATOM 9783 C C . GLN H 4 40 ? 164.210 205.146 117.589 1.00 175.20 39 GLN H C 1
ATOM 9784 O O . GLN H 4 40 ? 163.975 204.723 116.452 1.00 175.20 39 GLN H O 1
ATOM 9790 N N . SER H 4 41 ? 164.768 206.339 117.830 1.00 190.00 40 SER H N 1
ATOM 9791 C CA . SER H 4 41 ? 165.157 207.252 116.767 1.00 190.00 40 SER H CA 1
ATOM 9792 C C . SER H 4 41 ? 166.671 207.441 116.757 1.00 190.00 40 SER H C 1
ATOM 9793 O O . SER H 4 41 ? 167.281 207.547 117.826 1.00 190.00 40 SER H O 1
ATOM 9796 N N . PRO H 4 42 ? 167.312 207.484 115.586 1.00 189.81 41 PRO H N 1
ATOM 9797 C CA . PRO H 4 42 ? 168.762 207.713 115.566 1.00 189.81 41 PRO H CA 1
ATOM 9798 C C . PRO H 4 42 ? 169.111 209.083 116.128 1.00 189.81 41 PRO H C 1
ATOM 9799 O O . PRO H 4 42 ? 168.393 210.063 115.920 1.00 189.81 41 PRO H O 1
ATOM 9803 N N . GLY H 4 43 ? 170.229 209.142 116.849 1.00 176.12 42 GLY H N 1
ATOM 9804 C CA . GLY H 4 43 ? 170.690 210.377 117.443 1.00 176.12 42 GLY H CA 1
ATOM 9805 C C . GLY H 4 43 ? 170.069 210.717 118.780 1.00 176.12 42 GLY H C 1
ATOM 9806 O O . GLY H 4 43 ? 170.469 211.717 119.390 1.00 176.12 42 GLY H O 1
ATOM 9807 N N . LYS H 4 44 ? 169.109 209.927 119.255 1.00 166.77 43 LYS H N 1
ATOM 9808 C CA . LYS H 4 44 ? 168.475 210.172 120.541 1.00 166.77 43 LYS H CA 1
ATOM 9809 C C . LYS H 4 44 ? 168.051 208.839 121.137 1.00 166.77 43 LYS H C 1
ATOM 9810 O O . LYS H 4 44 ? 167.819 207.866 120.414 1.00 166.77 43 LYS H O 1
ATOM 9816 N N . GLY H 4 45 ? 167.949 208.804 122.460 1.00 165.12 44 GLY H N 1
ATOM 9817 C CA . GLY H 4 45 ? 167.591 207.590 123.158 1.00 165.12 44 GLY H CA 1
ATOM 9818 C C . GLY H 4 45 ? 166.114 207.267 123.026 1.00 165.12 44 GLY H C 1
ATOM 9819 O O . GLY H 4 45 ? 165.321 207.998 122.431 1.00 165.12 44 GLY H O 1
ATOM 9820 N N . LEU H 4 46 ? 165.744 206.127 123.603 1.00 161.12 45 LEU H N 1
ATOM 9821 C CA . LEU H 4 46 ? 164.362 205.681 123.571 1.00 161.12 45 LEU H CA 1
ATOM 9822 C C . LEU H 4 46 ? 163.483 206.596 124.418 1.00 161.12 45 LEU H C 1
ATOM 9823 O O . LEU H 4 46 ? 163.955 207.321 125.299 1.00 161.12 45 LEU H O 1
ATOM 9828 N N . GLU H 4 47 ? 162.184 206.566 124.127 1.00 163.48 46 GLU H N 1
ATOM 9829 C CA . GLU H 4 47 ? 161.193 207.283 124.915 1.00 163.48 46 GLU H CA 1
ATOM 9830 C C . GLU H 4 47 ? 159.944 206.424 125.029 1.00 163.48 46 GLU H C 1
ATOM 9831 O O . GLU H 4 47 ? 159.503 205.821 124.046 1.00 163.48 46 GLU H O 1
ATOM 9837 N N . TRP H 4 48 ? 159.379 206.373 126.232 1.00 180.55 47 TRP H N 1
ATOM 9838 C CA . TRP H 4 48 ? 158.193 205.566 126.496 1.00 180.55 47 TRP H CA 1
ATOM 9839 C C . TRP H 4 48 ? 156.970 206.310 125.976 1.00 180.55 47 TRP H C 1
ATOM 9840 O O . TRP H 4 48 ? 156.572 207.337 126.535 1.00 180.55 47 TRP H O 1
ATOM 9851 N N . ILE H 4 49 ? 156.370 205.790 124.904 1.00 179.10 48 ILE H N 1
ATOM 9852 C CA . ILE H 4 49 ? 155.305 206.520 124.224 1.00 179.10 48 ILE H CA 1
ATOM 9853 C C . ILE H 4 49 ? 154.001 206.475 125.012 1.00 179.10 48 ILE H C 1
ATOM 9854 O O . ILE H 4 49 ? 153.229 207.439 124.987 1.00 179.10 48 ILE H O 1
ATOM 9859 N N . GLY H 4 50 ? 153.719 205.383 125.700 1.00 175.64 49 GLY H N 1
ATOM 9860 C CA . GLY H 4 50 ? 152.495 205.283 126.474 1.00 175.64 49 GLY H CA 1
ATOM 9861 C C . GLY H 4 50 ? 152.101 203.839 126.688 1.00 175.64 49 GLY H C 1
ATOM 9862 O O . GLY H 4 50 ? 152.651 202.918 126.088 1.00 175.64 49 GLY H O 1
ATOM 9863 N N . TYR H 4 51 ? 151.119 203.655 127.570 1.00 177.03 50 TYR H N 1
ATOM 9864 C CA . TYR H 4 51 ? 150.569 202.342 127.870 1.00 177.03 50 TYR H CA 1
ATOM 9865 C C . TYR H 4 51 ? 149.050 202.408 127.831 1.00 177.03 50 TYR H C 1
ATOM 9866 O O . TYR H 4 51 ? 148.448 203.438 128.146 1.00 177.03 50 TYR H O 1
ATOM 9875 N N . ILE H 4 52 ? 148.438 201.293 127.440 1.00 175.52 51 ILE H N 1
ATOM 9876 C CA . ILE H 4 52 ? 146.988 201.133 127.436 1.00 175.52 51 ILE H CA 1
ATOM 9877 C C . ILE H 4 52 ? 146.669 199.905 128.276 1.00 175.52 51 ILE H C 1
ATOM 9878 O O . ILE H 4 52 ? 147.153 198.804 127.987 1.00 175.52 51 ILE H O 1
ATOM 9883 N N . PHE H 4 53 ? 145.867 200.096 129.322 1.00 171.56 52 PHE H N 1
ATOM 9884 C CA . PHE H 4 53 ? 145.533 199.042 130.271 1.00 171.56 52 PHE H CA 1
ATOM 9885 C C . PHE H 4 53 ? 144.020 198.899 130.334 1.00 171.56 52 PHE H C 1
ATOM 9886 O O . PHE H 4 53 ? 143.323 199.829 130.754 1.00 171.56 52 PHE H O 1
ATOM 9894 N N . ASN H 4 54 ? 143.520 197.735 129.923 1.00 181.12 53 ASN H N 1
ATOM 9895 C CA . ASN H 4 54 ? 142.087 197.429 129.932 1.00 181.12 53 ASN H CA 1
ATOM 9896 C C . ASN H 4 54 ? 141.384 198.475 129.074 1.00 181.12 53 ASN H C 1
ATOM 9897 O O . ASN H 4 54 ? 141.693 198.562 127.873 1.00 181.12 53 ASN H O 1
ATOM 9902 N N . ILE H 4 55 ? 140.468 199.274 129.618 1.00 186.76 54 ILE H N 1
ATOM 9903 C CA . ILE H 4 55 ? 139.732 200.268 128.844 1.00 186.76 54 ILE H CA 1
ATOM 9904 C C . ILE H 4 55 ? 139.854 201.669 129.424 1.00 186.76 54 ILE H C 1
ATOM 9905 O O . ILE H 4 55 ? 139.512 202.641 128.732 1.00 186.76 54 ILE H O 1
ATOM 9910 N N . GLY H 4 56 ? 140.368 201.819 130.644 1.00 194.68 55 GLY H N 1
ATOM 9911 C CA . GLY H 4 56 ? 140.348 203.097 131.329 1.00 194.68 55 GLY H CA 1
ATOM 9912 C C . GLY H 4 56 ? 141.650 203.865 131.237 1.00 194.68 55 GLY H C 1
ATOM 9913 O O . GLY H 4 56 ? 141.915 204.520 130.224 1.00 194.68 55 GLY H O 1
ATOM 9914 N N . THR H 4 57 ? 142.459 203.806 132.295 1.00 204.07 56 THR H N 1
ATOM 9915 C CA . THR H 4 57 ? 143.694 204.580 132.363 1.00 204.07 56 THR H CA 1
ATOM 9916 C C . THR H 4 57 ? 144.566 204.320 131.143 1.00 204.07 56 THR H C 1
ATOM 9917 O O . THR H 4 57 ? 145.032 203.198 130.924 1.00 204.07 56 THR H O 1
ATOM 9921 N N . THR H 4 58 ? 144.778 205.367 130.350 1.00 212.64 57 THR H N 1
ATOM 9922 C CA . THR H 4 58 ? 145.501 205.280 129.085 1.00 212.64 57 THR H CA 1
ATOM 9923 C C . THR H 4 58 ? 146.495 206.434 128.978 1.00 212.64 57 THR H C 1
ATOM 9924 O O . THR H 4 58 ? 146.545 207.157 127.982 1.00 212.64 57 THR H O 1
ATOM 9928 N N . ASN H 4 59 ? 147.297 206.614 130.028 1.00 204.80 58 ASN H N 1
ATOM 9929 C CA . ASN H 4 59 ? 148.224 207.738 130.112 1.00 204.80 58 ASN H CA 1
ATOM 9930 C C . ASN H 4 59 ? 149.115 207.814 128.878 1.00 204.80 58 ASN H C 1
ATOM 9931 O O . ASN H 4 59 ? 149.682 206.808 128.442 1.00 204.80 58 ASN H O 1
ATOM 9936 N N . TYR H 4 60 ? 149.233 209.018 128.318 1.00 209.85 59 TYR H N 1
ATOM 9937 C CA . TYR H 4 60 ? 149.968 209.264 127.075 1.00 209.85 59 TYR H CA 1
ATOM 9938 C C . TYR H 4 60 ? 151.161 210.172 127.363 1.00 209.85 59 TYR H C 1
ATOM 9939 O O . TYR H 4 60 ? 151.075 211.388 127.178 1.00 209.85 59 TYR H O 1
ATOM 9948 N N . ASN H 4 61 ? 152.276 209.569 127.796 1.00 200.49 60 ASN H N 1
ATOM 9949 C CA . ASN H 4 61 ? 153.579 210.227 127.882 1.00 200.49 60 ASN H CA 1
ATOM 9950 C C . ASN H 4 61 ? 153.469 211.637 128.458 1.00 200.49 60 ASN H C 1
ATOM 9951 O O . ASN H 4 61 ? 153.580 212.620 127.712 1.00 200.49 60 ASN H O 1
ATOM 9956 N N . PRO H 4 62 ? 153.233 211.781 129.768 1.00 212.53 61 PRO H N 1
ATOM 9957 C CA . PRO H 4 62 ? 152.941 213.108 130.333 1.00 212.53 61 PRO H CA 1
ATOM 9958 C C . PRO H 4 62 ? 153.951 214.190 129.979 1.00 212.53 61 PRO H C 1
ATOM 9959 O O . PRO H 4 62 ? 155.158 214.031 130.192 1.00 212.53 61 PRO H O 1
ATOM 9963 N N . SER H 4 63 ? 153.452 215.297 129.432 1.00 228.32 62 SER H N 1
ATOM 9964 C CA . SER H 4 63 ? 154.165 216.549 129.191 1.00 228.32 62 SER H CA 1
ATOM 9965 C C . SER H 4 63 ? 155.104 216.502 127.988 1.00 228.32 62 SER H C 1
ATOM 9966 O O . SER H 4 63 ? 155.688 217.542 127.656 1.00 228.32 62 SER H O 1
ATOM 9969 N N . LEU H 4 64 ? 155.273 215.359 127.322 1.00 215.14 63 LEU H N 1
ATOM 9970 C CA . LEU H 4 64 ? 156.168 215.263 126.173 1.00 215.14 63 LEU H CA 1
ATOM 9971 C C . LEU H 4 64 ? 155.431 215.378 124.844 1.00 215.14 63 LEU H C 1
ATOM 9972 O O . LEU H 4 64 ? 155.796 216.211 124.009 1.00 215.14 63 LEU H O 1
ATOM 9977 N N . LYS H 4 65 ? 154.408 214.560 124.628 1.00 204.19 64 LYS H N 1
ATOM 9978 C CA . LYS H 4 65 ? 153.614 214.606 123.403 1.00 204.19 64 LYS H CA 1
ATOM 9979 C C . LYS H 4 65 ? 152.124 214.744 123.669 1.00 204.19 64 LYS H C 1
ATOM 9980 O O . LYS H 4 65 ? 151.428 215.404 122.893 1.00 204.19 64 LYS H O 1
ATOM 9986 N N . SER H 4 66 ? 151.616 214.137 124.741 1.00 217.11 65 SER H N 1
ATOM 9987 C CA . SER H 4 66 ? 150.209 214.258 125.108 1.00 217.11 65 SER H CA 1
ATOM 9988 C C . SER H 4 66 ? 149.304 213.637 124.051 1.00 217.11 65 SER H C 1
ATOM 9989 O O . SER H 4 66 ? 148.702 212.584 124.285 1.00 217.11 65 SER H O 1
ATOM 9992 N N . ARG H 4 67 ? 149.200 214.277 122.887 1.00 219.31 66 ARG H N 1
ATOM 9993 C CA . ARG H 4 67 ? 148.314 213.793 121.834 1.00 219.31 66 ARG H CA 1
ATOM 9994 C C . ARG H 4 67 ? 148.885 212.538 121.184 1.00 219.31 66 ARG H C 1
ATOM 9995 O O . ARG H 4 67 ? 149.708 212.619 120.267 1.00 219.31 66 ARG H O 1
ATOM 10003 N N . LEU H 4 68 ? 148.455 211.370 121.665 1.00 216.14 67 LEU H N 1
ATOM 10004 C CA . LEU H 4 68 ? 148.896 210.093 121.116 1.00 216.14 67 LEU H CA 1
ATOM 10005 C C . LEU H 4 68 ? 147.699 209.221 120.757 1.00 216.14 67 LEU H C 1
ATOM 10006 O O . LEU H 4 68 ? 147.762 208.437 119.805 1.00 216.14 67 LEU H O 1
ATOM 10011 N N . THR H 4 69 ? 146.614 209.343 121.524 1.00 212.77 68 THR H N 1
ATOM 10012 C CA . THR H 4 69 ? 145.340 208.684 121.220 1.00 212.77 68 THR H CA 1
ATOM 10013 C C . THR H 4 69 ? 145.526 207.190 120.957 1.00 212.77 68 THR H C 1
ATOM 10014 O O . THR H 4 69 ? 144.928 206.617 120.045 1.00 212.77 68 THR H O 1
ATOM 10018 N N . ILE H 4 70 ? 146.370 206.553 121.767 1.00 198.27 69 ILE H N 1
ATOM 10019 C CA . ILE H 4 70 ? 146.553 205.111 121.672 1.00 198.27 69 ILE H CA 1
ATOM 10020 C C . ILE H 4 70 ? 145.263 204.421 122.091 1.00 198.27 69 ILE H C 1
ATOM 10021 O O . ILE H 4 70 ? 144.668 204.756 123.123 1.00 198.27 69 ILE H O 1
ATOM 10026 N N . SER H 4 71 ? 144.828 203.449 121.293 1.00 196.06 70 SER H N 1
ATOM 10027 C CA . SER H 4 71 ? 143.590 202.726 121.537 1.00 196.06 70 SER H CA 1
ATOM 10028 C C . SER H 4 71 ? 143.840 201.228 121.435 1.00 196.06 70 SER H C 1
ATOM 10029 O O . SER H 4 71 ? 144.790 200.777 120.790 1.00 196.06 70 SER H O 1
ATOM 10032 N N . VAL H 4 72 ? 142.968 200.462 122.085 1.00 200.52 71 VAL H N 1
ATOM 10033 C CA . VAL H 4 72 ? 143.036 199.006 122.104 1.00 200.52 71 VAL H CA 1
ATOM 10034 C C . VAL H 4 72 ? 141.715 198.460 121.580 1.00 200.52 71 VAL H C 1
ATOM 10035 O O . VAL H 4 72 ? 140.642 198.912 121.996 1.00 200.52 71 VAL H O 1
ATOM 10039 N N . ASP H 4 73 ? 141.798 197.498 120.665 1.00 195.66 72 ASP H N 1
ATOM 10040 C CA . ASP H 4 73 ? 140.625 196.842 120.090 1.00 195.66 72 ASP H CA 1
ATOM 10041 C C . ASP H 4 73 ? 140.505 195.461 120.725 1.00 195.66 72 ASP H C 1
ATOM 10042 O O . ASP H 4 73 ? 141.222 194.529 120.353 1.00 195.66 72 ASP H O 1
ATOM 10047 N N . THR H 4 74 ? 139.592 195.331 121.683 1.00 196.96 73 THR H N 1
ATOM 10048 C CA . THR H 4 74 ? 139.386 194.072 122.401 1.00 196.96 73 THR H CA 1
ATOM 10049 C C . THR H 4 74 ? 138.410 193.162 121.662 1.00 196.96 73 THR H C 1
ATOM 10050 O O . THR H 4 74 ? 137.416 192.697 122.218 1.00 196.96 73 THR H O 1
ATOM 10054 N N . SER H 4 75 ? 138.697 192.906 120.393 1.00 194.50 74 SER H N 1
ATOM 10055 C CA . SER H 4 75 ? 137.913 191.998 119.563 1.00 194.50 74 SER H CA 1
ATOM 10056 C C . SER H 4 75 ? 138.770 190.931 118.902 1.00 194.50 74 SER H C 1
ATOM 10057 O O . SER H 4 75 ? 138.315 189.795 118.748 1.00 194.50 74 SER H O 1
ATOM 10060 N N . LYS H 4 76 ? 139.998 191.272 118.504 1.00 198.26 75 LYS H N 1
ATOM 10061 C CA . LYS H 4 76 ? 140.930 190.319 117.915 1.00 198.26 75 LYS H CA 1
ATOM 10062 C C . LYS H 4 76 ? 142.299 190.365 118.585 1.00 198.26 75 LYS H C 1
ATOM 10063 O O . LYS H 4 76 ? 143.266 189.835 118.026 1.00 198.26 75 LYS H O 1
ATOM 10069 N N . ASN H 4 77 ? 142.405 190.979 119.764 1.00 195.61 76 ASN H N 1
ATOM 10070 C CA . ASN H 4 77 ? 143.669 191.093 120.489 1.00 195.61 76 ASN H CA 1
ATOM 10071 C C . ASN H 4 77 ? 144.709 191.840 119.650 1.00 195.61 76 ASN H C 1
ATOM 10072 O O . ASN H 4 77 ? 145.778 191.321 119.321 1.00 195.61 76 ASN H O 1
ATOM 10077 N N . GLN H 4 78 ? 144.369 193.081 119.307 1.00 199.56 77 GLN H N 1
ATOM 10078 C CA . GLN H 4 78 ? 145.247 193.930 118.509 1.00 199.56 77 GLN H CA 1
ATOM 10079 C C . GLN H 4 78 ? 144.957 195.383 118.851 1.00 199.56 77 GLN H C 1
ATOM 10080 O O . GLN H 4 78 ? 143.818 195.835 118.707 1.00 199.56 77 GLN H O 1
ATOM 10086 N N . PHE H 4 79 ? 145.980 196.105 119.302 1.00 188.98 78 PHE H N 1
ATOM 10087 C CA . PHE H 4 79 ? 145.881 197.527 119.594 1.00 188.98 78 PHE H CA 1
ATOM 10088 C C . PHE H 4 79 ? 146.699 198.321 118.584 1.00 188.98 78 PHE H C 1
ATOM 10089 O O . PHE H 4 79 ? 147.565 197.781 117.890 1.00 188.98 78 PHE H O 1
ATOM 10097 N N . SER H 4 80 ? 146.411 199.621 118.508 1.00 196.53 79 SER H N 1
ATOM 10098 C CA . SER H 4 80 ? 146.967 200.482 117.473 1.00 196.53 79 SER H CA 1
ATOM 10099 C C . SER H 4 80 ? 147.369 201.819 118.084 1.00 196.53 79 SER H C 1
ATOM 10100 O O . SER H 4 80 ? 147.209 202.055 119.286 1.00 196.53 79 SER H O 1
ATOM 10103 N N . LEU H 4 81 ? 147.899 202.697 117.233 1.00 214.15 80 LEU H N 1
ATOM 10104 C CA . LEU H 4 81 ? 148.350 204.026 117.617 1.00 214.15 80 LEU H CA 1
ATOM 10105 C C . LEU H 4 81 ? 147.734 205.046 116.668 1.00 214.15 80 LEU H C 1
ATOM 10106 O O . LEU H 4 81 ? 147.230 204.699 115.597 1.00 214.15 80 LEU H O 1
ATOM 10111 N N . LYS H 4 82 ? 147.752 206.317 117.080 1.00 217.71 81 LYS H N 1
ATOM 10112 C CA . LYS H 4 82 ? 147.227 207.394 116.234 1.00 217.71 81 LYS H CA 1
ATOM 10113 C C . LYS H 4 82 ? 148.009 208.672 116.548 1.00 217.71 81 LYS H C 1
ATOM 10114 O O . LYS H 4 82 ? 147.654 209.422 117.459 1.00 217.71 81 LYS H O 1
ATOM 10120 N N . ILE H 4 83 ? 149.057 208.921 115.763 1.00 214.82 82 ILE H N 1
ATOM 10121 C CA . ILE H 4 83 ? 149.860 210.124 115.949 1.00 214.82 82 ILE H CA 1
ATOM 10122 C C . ILE H 4 83 ? 149.180 211.307 115.266 1.00 214.82 82 ILE H C 1
ATOM 10123 O O . ILE H 4 83 ? 148.322 211.153 114.393 1.00 214.82 82 ILE H O 1
ATOM 10128 N N . THR H 4 84 A 149.576 212.510 115.677 1.00 216.35 82 THR H N 1
ATOM 10129 C CA . THR H 4 84 A 149.092 213.743 115.074 1.00 216.35 82 THR H CA 1
ATOM 10130 C C . THR H 4 84 A 150.264 214.687 114.858 1.00 216.35 82 THR H C 1
ATOM 10131 O O . THR H 4 84 A 151.145 214.800 115.715 1.00 216.35 82 THR H O 1
ATOM 10135 N N . SER H 4 85 B 150.267 215.364 113.709 1.00 224.69 82 SER H N 1
ATOM 10136 C CA . SER H 4 85 B 151.289 216.355 113.375 1.00 224.69 82 SER H CA 1
ATOM 10137 C C . SER H 4 85 B 152.687 215.732 113.398 1.00 224.69 82 SER H C 1
ATOM 10138 O O . SER H 4 85 B 153.543 216.077 114.215 1.00 224.69 82 SER H O 1
ATOM 10141 N N . VAL H 4 86 C 152.901 214.790 112.476 1.00 220.37 82 VAL H N 1
ATOM 10142 C CA . VAL H 4 86 C 154.200 214.136 112.370 1.00 220.37 82 VAL H CA 1
ATOM 10143 C C . VAL H 4 86 C 155.257 215.168 112.009 1.00 220.37 82 VAL H C 1
ATOM 10144 O O . VAL H 4 86 C 155.064 215.992 111.105 1.00 220.37 82 VAL H O 1
ATOM 10148 N N . THR H 4 87 ? 156.383 215.124 112.714 1.00 208.22 83 THR H N 1
ATOM 10149 C CA . THR H 4 87 ? 157.520 215.998 112.464 1.00 208.22 83 THR H CA 1
ATOM 10150 C C . THR H 4 87 ? 158.695 215.181 111.940 1.00 208.22 83 THR H C 1
ATOM 10151 O O . THR H 4 87 ? 158.670 213.948 111.920 1.00 208.22 83 THR H O 1
ATOM 10155 N N . ALA H 4 88 ? 159.738 215.894 111.509 1.00 207.41 84 ALA H N 1
ATOM 10156 C CA . ALA H 4 88 ? 160.912 215.223 110.960 1.00 207.41 84 ALA H CA 1
ATOM 10157 C C . ALA H 4 88 ? 161.573 214.319 111.991 1.00 207.41 84 ALA H C 1
ATOM 10158 O O . ALA H 4 88 ? 162.084 213.249 111.641 1.00 207.41 84 ALA H O 1
ATOM 10160 N N . ALA H 4 89 ? 161.574 214.725 113.262 1.00 201.81 85 ALA H N 1
ATOM 10161 C CA . ALA H 4 89 ? 162.209 213.926 114.302 1.00 201.81 85 ALA H CA 1
ATOM 10162 C C . ALA H 4 89 ? 161.467 212.624 114.577 1.00 201.81 85 ALA H C 1
ATOM 10163 O O . ALA H 4 89 ? 162.038 211.722 115.199 1.00 201.81 85 ALA H O 1
ATOM 10165 N N . ASP H 4 90 ? 160.215 212.501 114.131 1.00 194.64 86 ASP H N 1
ATOM 10166 C CA . ASP H 4 90 ? 159.435 211.302 114.412 1.00 194.64 86 ASP H CA 1
ATOM 10167 C C . ASP H 4 90 ? 159.930 210.077 113.654 1.00 194.64 86 ASP H C 1
ATOM 10168 O O . ASP H 4 90 ? 159.490 208.965 113.966 1.00 194.64 86 ASP H O 1
ATOM 10173 N N . THR H 4 91 ? 160.818 210.246 112.674 1.00 189.62 87 THR H N 1
ATOM 10174 C CA . THR H 4 91 ? 161.395 209.105 111.973 1.00 189.62 87 THR H CA 1
ATOM 10175 C C . THR H 4 91 ? 162.105 208.198 112.969 1.00 189.62 87 THR H C 1
ATOM 10176 O O . THR H 4 91 ? 163.109 208.593 113.570 1.00 189.62 87 THR H O 1
ATOM 10180 N N . ALA H 4 92 ? 161.595 206.985 113.151 1.00 181.28 88 ALA H N 1
ATOM 10181 C CA . ALA H 4 92 ? 162.089 206.090 114.189 1.00 181.28 88 ALA H CA 1
ATOM 10182 C C . ALA H 4 92 ? 161.692 204.662 113.828 1.00 181.28 88 ALA H C 1
ATOM 10183 O O . ALA H 4 92 ? 161.152 204.403 112.748 1.00 181.28 88 ALA H O 1
ATOM 10185 N N . VAL H 4 93 ? 161.976 203.732 114.737 1.00 168.69 89 VAL H N 1
ATOM 10186 C CA . VAL H 4 93 ? 161.538 202.345 114.636 1.00 168.69 89 VAL H CA 1
ATOM 10187 C C . VAL H 4 93 ? 160.728 202.025 115.884 1.00 168.69 89 VAL H C 1
ATOM 10188 O O . VAL H 4 93 ? 161.192 202.255 117.006 1.00 168.69 89 VAL H O 1
ATOM 10192 N N . TYR H 4 94 ? 159.519 201.508 115.687 1.00 166.48 90 TYR H N 1
ATOM 10193 C CA . TYR H 4 94 ? 158.553 201.339 116.761 1.00 166.48 90 TYR H CA 1
ATOM 10194 C C . TYR H 4 94 ? 158.530 199.900 117.263 1.00 166.48 90 TYR H C 1
ATOM 10195 O O . TYR H 4 94 ? 158.799 198.955 116.518 1.00 166.48 90 TYR H O 1
ATOM 10204 N N . TYR H 4 95 ? 158.200 199.749 118.546 1.00 166.73 91 TYR H N 1
ATOM 10205 C CA . TYR H 4 95 ? 158.082 198.446 119.182 1.00 166.73 91 TYR H CA 1
ATOM 10206 C C . TYR H 4 95 ? 156.907 198.462 120.149 1.00 166.73 91 TYR H C 1
ATOM 10207 O O . TYR H 4 95 ? 156.570 199.500 120.724 1.00 166.73 91 TYR H O 1
ATOM 10216 N N . CYS H 4 96 ? 156.290 197.295 120.326 1.00 159.13 92 CYS H N 1
ATOM 10217 C CA . CYS H 4 96 ? 155.209 197.099 121.283 1.00 159.13 92 CYS H CA 1
ATOM 10218 C C . CYS H 4 96 ? 155.599 195.980 122.236 1.00 159.13 92 CYS H C 1
ATOM 10219 O O . CYS H 4 96 ? 156.069 194.926 121.795 1.00 159.13 92 CYS H O 1
ATOM 10222 N N . ALA H 4 97 ? 155.405 196.204 123.535 1.00 150.97 93 ALA H N 1
ATOM 10223 C CA . ALA H 4 97 ? 155.847 195.246 124.538 1.00 150.97 93 ALA H CA 1
ATOM 10224 C C . ALA H 4 97 ? 154.974 195.362 125.782 1.00 150.97 93 ALA H C 1
ATOM 10225 O O . ALA H 4 97 ? 154.120 196.246 125.891 1.00 150.97 93 ALA H O 1
ATOM 10227 N N . SER H 4 98 ? 155.207 194.453 126.726 1.00 148.56 94 SER H N 1
ATOM 10228 C CA . SER H 4 98 ? 154.450 194.390 127.970 1.00 148.56 94 SER H CA 1
ATOM 10229 C C . SER H 4 98 ? 155.308 193.677 129.010 1.00 148.56 94 SER H C 1
ATOM 10230 O O . SER H 4 98 ? 156.443 193.276 128.736 1.00 148.56 94 SER H O 1
ATOM 10233 N N . GLY H 4 99 ? 154.757 193.517 130.208 1.00 158.16 95 GLY H N 1
ATOM 10234 C CA . GLY H 4 99 ? 155.454 192.893 131.318 1.00 158.16 95 GLY H CA 1
ATOM 10235 C C . GLY H 4 99 ? 155.194 191.406 131.423 1.00 158.16 95 GLY H C 1
ATOM 10236 O O . GLY H 4 99 ? 154.882 190.733 130.435 1.00 158.16 95 GLY H O 1
ATOM 10237 N N . PHE H 4 100 ? 155.318 190.883 132.644 1.00 169.39 96 PHE H N 1
ATOM 10238 C CA . PHE H 4 100 ? 155.114 189.460 132.893 1.00 169.39 96 PHE H CA 1
ATOM 10239 C C . PHE H 4 100 ? 153.633 189.133 133.034 1.00 169.39 96 PHE H C 1
ATOM 10240 O O . PHE H 4 100 ? 153.221 188.543 134.037 1.00 169.39 96 PHE H O 1
ATOM 10248 N N . GLU H 4 101 ? 152.826 189.553 132.056 1.00 176.40 97 GLU H N 1
ATOM 10249 C CA . GLU H 4 101 ? 151.383 189.320 132.008 1.00 176.40 97 GLU H CA 1
ATOM 10250 C C . GLU H 4 101 ? 150.623 190.153 133.041 1.00 176.40 97 GLU H C 1
ATOM 10251 O O . GLU H 4 101 ? 149.392 190.242 132.979 1.00 176.40 97 GLU H O 1
ATOM 10257 N N . TYR H 4 102 ? 151.334 190.771 133.987 1.00 184.17 98 TYR H N 1
ATOM 10258 C CA . TYR H 4 102 ? 150.746 191.710 134.934 1.00 184.17 98 TYR H CA 1
ATOM 10259 C C . TYR H 4 102 ? 151.857 192.543 135.562 1.00 184.17 98 TYR H C 1
ATOM 10260 O O . TYR H 4 102 ? 152.710 192.007 136.276 1.00 184.17 98 TYR H O 1
ATOM 10269 N N . GLY H 4 103 ? 151.855 193.839 135.311 1.00 170.45 99 GLY H N 1
ATOM 10270 C CA . GLY H 4 103 ? 152.890 194.714 135.827 1.00 170.45 99 GLY H CA 1
ATOM 10271 C C . GLY H 4 103 ? 153.067 195.920 134.933 1.00 170.45 99 GLY H C 1
ATOM 10272 O O . GLY H 4 103 ? 152.487 196.021 133.856 1.00 170.45 99 GLY H O 1
ATOM 10273 N N . ASP H 4 104 ? 153.898 196.855 135.409 1.00 169.46 100 ASP H N 1
ATOM 10274 C CA . ASP H 4 104 ? 154.094 198.114 134.698 1.00 169.46 100 ASP H CA 1
ATOM 10275 C C . ASP H 4 104 ? 155.545 198.588 134.719 1.00 169.46 100 ASP H C 1
ATOM 10276 O O . ASP H 4 104 ? 155.797 199.776 134.483 1.00 169.46 100 ASP H O 1
ATOM 10281 N N . TYR H 4 105 A 156.506 197.700 134.998 1.00 161.28 100 TYR H N 1
ATOM 10282 C CA . TYR H 4 105 A 157.897 198.122 135.123 1.00 161.28 100 TYR H CA 1
ATOM 10283 C C . TYR H 4 105 A 158.882 197.127 134.515 1.00 161.28 100 TYR H C 1
ATOM 10284 O O . TYR H 4 105 A 160.063 197.142 134.884 1.00 161.28 100 TYR H O 1
ATOM 10293 N N . THR H 4 106 B 158.441 196.269 133.595 1.00 159.94 100 THR H N 1
ATOM 10294 C CA . THR H 4 106 B 159.294 195.231 133.028 1.00 159.94 100 THR H CA 1
ATOM 10295 C C . THR H 4 106 B 159.552 195.432 131.540 1.00 159.94 100 THR H C 1
ATOM 10296 O O . THR H 4 106 B 160.708 195.565 131.129 1.00 159.94 100 THR H O 1
ATOM 10300 N N . PHE H 4 107 C 158.506 195.466 130.719 1.00 147.69 100 PHE H N 1
ATOM 10301 C CA . PHE H 4 107 C 158.646 195.514 129.264 1.00 147.69 100 PHE H CA 1
ATOM 10302 C C . PHE H 4 107 C 159.544 194.378 128.769 1.00 147.69 100 PHE H C 1
ATOM 10303 O O . PHE H 4 107 C 160.618 194.597 128.205 1.00 147.69 100 PHE H O 1
ATOM 10311 N N . ASP H 4 108 ? 159.085 193.145 128.990 1.00 156.13 101 ASP H N 1
ATOM 10312 C CA . ASP H 4 108 ? 159.876 191.965 128.647 1.00 156.13 101 ASP H CA 1
ATOM 10313 C C . ASP H 4 108 ? 159.617 191.488 127.219 1.00 156.13 101 ASP H C 1
ATOM 10314 O O . ASP H 4 108 ? 160.542 191.422 126.404 1.00 156.13 101 ASP H O 1
ATOM 10319 N N . TYR H 4 109 ? 158.372 191.141 126.906 1.00 156.47 102 TYR H N 1
ATOM 10320 C CA . TYR H 4 109 ? 158.038 190.604 125.588 1.00 156.47 102 TYR H CA 1
ATOM 10321 C C . TYR H 4 109 ? 158.110 191.729 124.567 1.00 156.47 102 TYR H C 1
ATOM 10322 O O . TYR H 4 109 ? 157.178 192.523 124.436 1.00 156.47 102 TYR H O 1
ATOM 10331 N N . TRP H 4 110 ? 159.212 191.797 123.827 1.00 136.47 103 TRP H N 1
ATOM 10332 C CA . TRP H 4 110 ? 159.421 192.835 122.828 1.00 136.47 103 TRP H CA 1
ATOM 10333 C C . TRP H 4 110 ? 159.097 192.300 121.440 1.00 136.47 103 TRP H C 1
ATOM 10334 O O . TRP H 4 110 ? 159.534 191.209 121.064 1.00 136.47 103 TRP H O 1
ATOM 10345 N N . GLY H 4 111 ? 158.324 193.078 120.681 1.00 146.00 104 GLY H N 1
ATOM 10346 C CA . GLY H 4 111 ? 157.953 192.684 119.340 1.00 146.00 104 GLY H CA 1
ATOM 10347 C C . GLY H 4 111 ? 159.039 192.974 118.322 1.00 146.00 104 GLY H C 1
ATOM 10348 O O . GLY H 4 111 ? 160.052 193.611 118.607 1.00 146.00 104 GLY H O 1
ATOM 10349 N N . GLN H 4 112 ? 158.809 192.486 117.101 1.00 152.17 105 GLN H N 1
ATOM 10350 C CA . GLN H 4 112 ? 159.789 192.672 116.036 1.00 152.17 105 GLN H CA 1
ATOM 10351 C C . GLN H 4 112 ? 159.937 194.143 115.669 1.00 152.17 105 GLN H C 1
ATOM 10352 O O . GLN H 4 112 ? 161.058 194.635 115.492 1.00 152.17 105 GLN H O 1
ATOM 10358 N N . GLY H 4 113 ? 158.824 194.859 115.547 1.00 160.73 106 GLY H N 1
ATOM 10359 C CA . GLY H 4 113 ? 158.853 196.252 115.156 1.00 160.73 106 GLY H CA 1
ATOM 10360 C C . GLY H 4 113 ? 159.077 196.429 113.664 1.00 160.73 106 GLY H C 1
ATOM 10361 O O . GLY H 4 113 ? 159.323 195.483 112.914 1.00 160.73 106 GLY H O 1
ATOM 10362 N N . THR H 4 114 ? 158.990 197.689 113.228 1.00 167.61 107 THR H N 1
ATOM 10363 C CA . THR H 4 114 ? 159.213 198.027 111.829 1.00 167.61 107 THR H CA 1
ATOM 10364 C C . THR H 4 114 ? 159.615 199.488 111.749 1.00 167.61 107 THR H C 1
ATOM 10365 O O . THR H 4 114 ? 159.088 200.298 112.525 1.00 167.61 107 THR H O 1
ATOM 10369 N N . PRO H 4 115 ? 160.524 199.867 110.853 1.00 173.71 108 PRO H N 1
ATOM 10370 C CA . PRO H 4 115 ? 160.929 201.272 110.773 1.00 173.71 108 PRO H CA 1
ATOM 10371 C C . PRO H 4 115 ? 159.921 202.117 110.011 1.00 173.71 108 PRO H C 1
ATOM 10372 O O . PRO H 4 115 ? 159.231 201.645 109.105 1.00 173.71 108 PRO H O 1
ATOM 10376 N N . VAL H 4 116 ? 159.841 203.387 110.403 1.00 182.49 109 VAL H N 1
ATOM 10377 C CA . VAL H 4 116 ? 158.994 204.372 109.743 1.00 182.49 109 VAL H CA 1
ATOM 10378 C C . VAL H 4 116 ? 159.824 205.623 109.494 1.00 182.49 109 VAL H C 1
ATOM 10379 O O . VAL H 4 116 ? 160.560 206.071 110.380 1.00 182.49 109 VAL H O 1
ATOM 10383 N N . THR H 4 117 ? 159.713 206.179 108.288 1.00 202.16 110 THR H N 1
ATOM 10384 C CA . THR H 4 117 ? 160.489 207.342 107.878 1.00 202.16 110 THR H CA 1
ATOM 10385 C C . THR H 4 117 ? 159.557 208.416 107.337 1.00 202.16 110 THR H C 1
ATOM 10386 O O . THR H 4 117 ? 158.540 208.109 106.709 1.00 202.16 110 THR H O 1
ATOM 10390 N N . VAL H 4 118 ? 159.911 209.674 107.584 1.00 208.84 111 VAL H N 1
ATOM 10391 C CA . VAL H 4 118 ? 159.152 210.803 107.056 1.00 208.84 111 VAL H CA 1
ATOM 10392 C C . VAL H 4 118 ? 159.625 211.076 105.633 1.00 208.84 111 VAL H C 1
ATOM 10393 O O . VAL H 4 118 ? 160.787 211.434 105.413 1.00 208.84 111 VAL H O 1
ATOM 10397 N N . SER H 4 119 ? 158.724 210.907 104.667 1.00 209.00 112 SER H N 1
ATOM 10398 C CA . SER H 4 119 ? 159.042 211.077 103.257 1.00 209.00 112 SER H CA 1
ATOM 10399 C C . SER H 4 119 ? 157.950 211.890 102.578 1.00 209.00 112 SER H C 1
ATOM 10400 O O . SER H 4 119 ? 156.802 211.919 103.031 1.00 209.00 112 SER H O 1
ATOM 10403 N N . SER H 4 120 ? 158.322 212.550 101.486 1.00 198.80 113 SER H N 1
ATOM 10404 C CA . SER H 4 120 ? 157.389 213.371 100.722 1.00 198.80 113 SER H CA 1
ATOM 10405 C C . SER H 4 120 ? 157.648 213.229 99.226 1.00 198.80 113 SER H C 1
ATOM 10406 O O . SER H 4 120 ? 158.192 212.222 98.773 1.00 198.80 113 SER H O 1
ATOM 10409 N N . ASP I 5 1 ? 160.854 214.404 134.826 1.00 206.56 0 ASP L N 1
ATOM 10410 C CA . ASP I 5 1 ? 160.526 213.806 133.500 1.00 206.56 0 ASP L CA 1
ATOM 10411 C C . ASP I 5 1 ? 161.774 213.537 132.661 1.00 206.56 0 ASP L C 1
ATOM 10412 O O . ASP I 5 1 ? 161.670 213.039 131.540 1.00 206.56 0 ASP L O 1
ATOM 10417 N N . GLU I 5 2 ? 162.948 213.870 133.200 1.00 207.52 1 GLU L N 1
ATOM 10418 C CA . GLU I 5 2 ? 164.212 213.652 132.504 1.00 207.52 1 GLU L CA 1
ATOM 10419 C C . GLU I 5 2 ? 165.099 212.640 133.210 1.00 207.52 1 GLU L C 1
ATOM 10420 O O . GLU I 5 2 ? 165.481 211.637 132.596 1.00 207.52 1 GLU L O 1
ATOM 10426 N N . ILE I 5 3 ? 165.405 212.851 134.493 1.00 198.45 2 ILE L N 1
ATOM 10427 C CA . ILE I 5 3 ? 166.279 211.972 135.267 1.00 198.45 2 ILE L CA 1
ATOM 10428 C C . ILE I 5 3 ? 167.550 211.690 134.474 1.00 198.45 2 ILE L C 1
ATOM 10429 O O . ILE I 5 3 ? 167.593 210.754 133.668 1.00 198.45 2 ILE L O 1
ATOM 10434 N N . VAL I 5 4 ? 168.588 212.501 134.696 1.00 199.13 3 VAL L N 1
ATOM 10435 C CA . VAL I 5 4 ? 169.802 212.426 133.889 1.00 199.13 3 VAL L CA 1
ATOM 10436 C C . VAL I 5 4 ? 170.338 211.003 133.882 1.00 199.13 3 VAL L C 1
ATOM 10437 O O . VAL I 5 4 ? 170.551 210.398 134.938 1.00 199.13 3 VAL L O 1
ATOM 10441 N N . LEU I 5 5 ? 170.562 210.467 132.683 1.00 187.43 4 LEU L N 1
ATOM 10442 C CA . LEU I 5 5 ? 171.061 209.107 132.488 1.00 187.43 4 LEU L CA 1
ATOM 10443 C C . LEU I 5 5 ? 172.456 209.202 131.873 1.00 187.43 4 LEU L C 1
ATOM 10444 O O . LEU I 5 5 ? 172.612 209.209 130.651 1.00 187.43 4 LEU L O 1
ATOM 10449 N N . THR I 5 6 ? 173.469 209.277 132.732 1.00 186.23 5 THR L N 1
ATOM 10450 C CA . THR I 5 6 ? 174.866 209.234 132.313 1.00 186.23 5 THR L CA 1
ATOM 10451 C C . THR I 5 6 ? 175.366 207.809 132.516 1.00 186.23 5 THR L C 1
ATOM 10452 O O . THR I 5 6 ? 175.546 207.365 133.655 1.00 186.23 5 THR L O 1
ATOM 10456 N N . GLN I 5 7 ? 175.584 207.093 131.415 1.00 181.57 6 GLN L N 1
ATOM 10457 C CA . GLN I 5 7 ? 175.960 205.680 131.444 1.00 181.57 6 GLN L CA 1
ATOM 10458 C C . GLN I 5 7 ? 177.273 205.511 130.688 1.00 181.57 6 GLN L C 1
ATOM 10459 O O . GLN I 5 7 ? 177.273 205.166 129.504 1.00 181.57 6 GLN L O 1
ATOM 10465 N N . SER I 5 8 ? 178.391 205.731 131.389 1.00 177.75 7 SER L N 1
ATOM 10466 C CA . SER I 5 8 ? 179.730 205.503 130.853 1.00 177.75 7 SER L CA 1
ATOM 10467 C C . SER I 5 8 ? 179.851 206.053 129.437 1.00 177.75 7 SER L C 1
ATOM 10468 O O . SER I 5 8 ? 179.866 205.273 128.475 1.00 177.75 7 SER L O 1
ATOM 10471 N N . PRO I 5 9 ? 179.904 207.383 129.266 1.00 183.80 8 PRO L N 1
ATOM 10472 C CA . PRO I 5 9 ? 179.915 207.967 127.915 1.00 183.80 8 PRO L CA 1
ATOM 10473 C C . PRO I 5 9 ? 180.922 207.329 126.968 1.00 183.80 8 PRO L C 1
ATOM 10474 O O . PRO I 5 9 ? 181.869 206.666 127.402 1.00 183.80 8 PRO L O 1
ATOM 10478 N N . ALA I 5 10 ? 180.706 207.523 125.666 1.00 182.01 9 ALA L N 1
ATOM 10479 C CA . ALA I 5 10 ? 181.543 206.942 124.622 1.00 182.01 9 ALA L CA 1
ATOM 10480 C C . ALA I 5 10 ? 181.438 205.419 124.636 1.00 182.01 9 ALA L C 1
ATOM 10481 O O . ALA I 5 10 ? 180.424 204.868 124.196 1.00 182.01 9 ALA L O 1
ATOM 10483 N N . THR I 5 11 ? 182.462 204.724 125.132 1.00 179.51 10 THR L N 1
ATOM 10484 C CA . THR I 5 11 ? 182.470 203.269 125.109 1.00 179.51 10 THR L CA 1
ATOM 10485 C C . THR I 5 11 ? 183.349 202.753 126.238 1.00 179.51 10 THR L C 1
ATOM 10486 O O . THR I 5 11 ? 184.163 203.487 126.805 1.00 179.51 10 THR L O 1
ATOM 10490 N N . LEU I 5 12 ? 183.170 201.474 126.557 1.00 182.79 11 LEU L N 1
ATOM 10491 C CA . LEU I 5 12 ? 183.901 200.796 127.623 1.00 182.79 11 LEU L CA 1
ATOM 10492 C C . LEU I 5 12 ? 184.394 199.436 127.142 1.00 182.79 11 LEU L C 1
ATOM 10493 O O . LEU I 5 12 ? 184.195 198.408 127.792 1.00 182.79 11 LEU L O 1
ATOM 10498 N N . SER I 5 13 ? 185.038 199.421 125.976 1.00 171.36 12 SER L N 1
ATOM 10499 C CA . SER I 5 13 ? 185.508 198.172 125.390 1.00 171.36 12 SER L CA 1
ATOM 10500 C C . SER I 5 13 ? 186.443 197.440 126.346 1.00 171.36 12 SER L C 1
ATOM 10501 O O . SER I 5 13 ? 187.285 198.051 127.010 1.00 171.36 12 SER L O 1
ATOM 10504 N N . VAL I 5 14 ? 186.284 196.119 126.413 1.00 166.89 13 VAL L N 1
ATOM 10505 C CA . VAL I 5 14 ? 187.062 195.269 127.304 1.00 166.89 13 VAL L CA 1
ATOM 10506 C C . VAL I 5 14 ? 187.643 194.117 126.498 1.00 166.89 13 VAL L C 1
ATOM 10507 O O . VAL I 5 14 ? 187.102 193.721 125.461 1.00 166.89 13 VAL L O 1
ATOM 10511 N N . SER I 5 15 ? 188.758 193.578 126.985 1.00 178.23 14 SER L N 1
ATOM 10512 C CA . SER I 5 15 ? 189.362 192.418 126.355 1.00 178.23 14 SER L CA 1
ATOM 10513 C C . SER I 5 15 ? 188.446 191.203 126.511 1.00 178.23 14 SER L C 1
ATOM 10514 O O . SER I 5 15 ? 187.644 191.141 127.446 1.00 178.23 14 SER L O 1
ATOM 10517 N N . PRO I 5 16 ? 188.531 190.230 125.600 1.00 182.12 15 PRO L N 1
ATOM 10518 C CA . PRO I 5 16 ? 187.684 189.038 125.732 1.00 182.12 15 PRO L CA 1
ATOM 10519 C C . PRO I 5 16 ? 187.916 188.336 127.061 1.00 182.12 15 PRO L C 1
ATOM 10520 O O . PRO I 5 16 ? 189.048 188.214 127.533 1.00 182.12 15 PRO L O 1
ATOM 10524 N N . GLY I 5 17 ? 186.824 187.873 127.664 1.00 183.85 16 GLY L N 1
ATOM 10525 C CA . GLY I 5 17 ? 186.904 187.258 128.973 1.00 183.85 16 GLY L CA 1
ATOM 10526 C C . GLY I 5 17 ? 187.318 188.200 130.079 1.00 183.85 16 GLY L C 1
ATOM 10527 O O . GLY I 5 17 ? 187.814 187.745 131.112 1.00 183.85 16 GLY L O 1
ATOM 10528 N N . GLY I 5 18 ? 187.125 189.503 129.894 1.00 177.16 17 GLY L N 1
ATOM 10529 C CA . GLY I 5 18 ? 187.515 190.501 130.863 1.00 177.16 17 GLY L CA 1
ATOM 10530 C C . GLY I 5 18 ? 186.378 190.896 131.782 1.00 177.16 17 GLY L C 1
ATOM 10531 O O . GLY I 5 18 ? 185.410 190.153 131.979 1.00 177.16 17 GLY L O 1
ATOM 10532 N N . ARG I 5 19 ? 186.501 192.092 132.355 1.00 161.47 18 ARG L N 1
ATOM 10533 C CA . ARG I 5 19 ? 185.525 192.627 133.293 1.00 161.47 18 ARG L CA 1
ATOM 10534 C C . ARG I 5 19 ? 185.062 193.997 132.823 1.00 161.47 18 ARG L C 1
ATOM 10535 O O . ARG I 5 19 ? 185.880 194.854 132.477 1.00 161.47 18 ARG L O 1
ATOM 10543 N N . ALA I 5 20 ? 183.747 194.198 132.820 1.00 171.00 19 ALA L N 1
ATOM 10544 C CA . ALA I 5 20 ? 183.133 195.456 132.425 1.00 171.00 19 ALA L CA 1
ATOM 10545 C C . ALA I 5 20 ? 182.521 196.138 133.642 1.00 171.00 19 ALA L C 1
ATOM 10546 O O . ALA I 5 20 ? 182.101 195.480 134.598 1.00 171.00 19 ALA L O 1
ATOM 10548 N N . SER I 5 21 ? 182.473 197.467 133.594 1.00 182.57 20 SER L N 1
ATOM 10549 C CA . SER I 5 21 ? 182.014 198.296 134.705 1.00 182.57 20 SER L CA 1
ATOM 10550 C C . SER I 5 21 ? 181.000 199.324 134.221 1.00 182.57 20 SER L C 1
ATOM 10551 O O . SER I 5 21 ? 181.098 200.518 134.513 1.00 182.57 20 SER L O 1
ATOM 10554 N N . LEU I 5 22 ? 180.006 198.868 133.461 1.00 175.89 21 LEU L N 1
ATOM 10555 C CA . LEU I 5 22 ? 178.942 199.760 133.018 1.00 175.89 21 LEU L CA 1
ATOM 10556 C C . LEU I 5 22 ? 178.234 200.370 134.220 1.00 175.89 21 LEU L C 1
ATOM 10557 O O . LEU I 5 22 ? 177.993 199.699 135.227 1.00 175.89 21 LEU L O 1
ATOM 10562 N N . SER I 5 23 ? 177.909 201.656 134.112 1.00 173.33 22 SER L N 1
ATOM 10563 C CA . SER I 5 23 ? 177.302 202.413 135.196 1.00 173.33 22 SER L CA 1
ATOM 10564 C C . SER I 5 23 ? 176.097 203.181 134.672 1.00 173.33 22 SER L C 1
ATOM 10565 O O . SER I 5 23 ? 175.888 203.310 133.464 1.00 173.33 22 SER L O 1
ATOM 10568 N N . CYS I 5 24 ? 175.284 203.675 135.609 1.00 182.82 23 CYS L N 1
ATOM 10569 C CA . CYS I 5 24 ? 174.147 204.529 135.266 1.00 182.82 23 CYS L CA 1
ATOM 10570 C C . CYS I 5 24 ? 173.841 205.381 136.498 1.00 182.82 23 CYS L C 1
ATOM 10571 O O . CYS I 5 24 ? 173.217 204.896 137.446 1.00 182.82 23 CYS L O 1
ATOM 10574 N N . ARG I 5 25 ? 174.281 206.636 136.471 1.00 186.55 24 ARG L N 1
ATOM 10575 C CA . ARG I 5 25 ? 174.109 207.524 137.611 1.00 186.55 24 ARG L CA 1
ATOM 10576 C C . ARG I 5 25 ? 172.734 208.178 137.580 1.00 186.55 24 ARG L C 1
ATOM 10577 O O . ARG I 5 25 ? 172.230 208.551 136.516 1.00 186.55 24 ARG L O 1
ATOM 10585 N N . ALA I 5 26 ? 172.131 208.316 138.758 1.00 191.78 25 ALA L N 1
ATOM 10586 C CA . ALA I 5 26 ? 170.819 208.928 138.916 1.00 191.78 25 ALA L CA 1
ATOM 10587 C C . ALA I 5 26 ? 170.974 210.286 139.584 1.00 191.78 25 ALA L C 1
ATOM 10588 O O . ALA I 5 26 ? 171.618 210.397 140.633 1.00 191.78 25 ALA L O 1
ATOM 10590 N N . SER I 5 27 ? 170.382 211.314 138.975 1.00 198.91 26 SER L N 1
ATOM 10591 C CA . SER I 5 27 ? 170.435 212.670 139.502 1.00 198.91 26 SER L CA 1
ATOM 10592 C C . SER I 5 27 ? 169.233 213.025 140.367 1.00 198.91 26 SER L C 1
ATOM 10593 O O . SER I 5 27 ? 169.286 214.028 141.087 1.00 198.91 26 SER L O 1
ATOM 10596 N N . GLN I 5 28 ? 168.163 212.237 140.316 1.00 196.25 27 GLN L N 1
ATOM 10597 C CA . GLN I 5 28 ? 166.950 212.480 141.083 1.00 196.25 27 GLN L CA 1
ATOM 10598 C C . GLN I 5 28 ? 166.677 211.293 141.998 1.00 196.25 27 GLN L C 1
ATOM 10599 O O . GLN I 5 28 ? 167.361 210.268 141.951 1.00 196.25 27 GLN L O 1
ATOM 10605 N N . SER I 5 29 ? 165.659 211.445 142.841 1.00 195.16 28 SER L N 1
ATOM 10606 C CA . SER I 5 29 ? 165.294 210.413 143.808 1.00 195.16 28 SER L CA 1
ATOM 10607 C C . SER I 5 29 ? 164.707 209.220 143.065 1.00 195.16 28 SER L C 1
ATOM 10608 O O . SER I 5 29 ? 163.557 209.252 142.620 1.00 195.16 28 SER L O 1
ATOM 10611 N N . ILE I 5 30 ? 165.506 208.160 142.927 1.00 182.70 29 ILE L N 1
ATOM 10612 C CA . ILE I 5 30 ? 165.078 206.919 142.297 1.00 182.70 29 ILE L CA 1
ATOM 10613 C C . ILE I 5 30 ? 165.054 205.760 143.285 1.00 182.70 29 ILE L C 1
ATOM 10614 O O . ILE I 5 30 ? 164.166 204.903 143.219 1.00 182.70 29 ILE L O 1
ATOM 10619 N N . GLY I 5 31 ? 166.018 205.707 144.200 1.00 184.43 30 GLY L N 1
ATOM 10620 C CA . GLY I 5 31 ? 166.057 204.649 145.190 1.00 184.43 30 GLY L CA 1
ATOM 10621 C C . GLY I 5 31 ? 166.653 203.364 144.654 1.00 184.43 30 GLY L C 1
ATOM 10622 O O . GLY I 5 31 ? 167.867 203.272 144.449 1.00 184.43 30 GLY L O 1
ATOM 10623 N N . ASP I 5 32 ? 165.799 202.362 144.424 1.00 193.45 31 ASP L N 1
ATOM 10624 C CA . ASP I 5 32 ? 166.229 201.067 143.911 1.00 193.45 31 ASP L CA 1
ATOM 10625 C C . ASP I 5 32 ? 165.377 200.596 142.738 1.00 193.45 31 ASP L C 1
ATOM 10626 O O . ASP I 5 32 ? 165.448 199.418 142.370 1.00 193.45 31 ASP L O 1
ATOM 10631 N N . LYS I 5 33 ? 164.582 201.481 142.139 1.00 186.18 32 LYS L N 1
ATOM 10632 C CA . LYS I 5 33 ? 163.680 201.111 141.049 1.00 186.18 32 LYS L CA 1
ATOM 10633 C C . LYS I 5 33 ? 164.340 201.430 139.708 1.00 186.18 32 LYS L C 1
ATOM 10634 O O . LYS I 5 33 ? 163.953 202.350 138.985 1.00 186.18 32 LYS L O 1
ATOM 10640 N N . LEU I 5 34 ? 165.361 200.638 139.383 1.00 175.98 33 LEU L N 1
ATOM 10641 C CA . LEU I 5 34 ? 166.123 200.804 138.151 1.00 175.98 33 LEU L CA 1
ATOM 10642 C C . LEU I 5 34 ? 166.291 199.455 137.471 1.00 175.98 33 LEU L C 1
ATOM 10643 O O . LEU I 5 34 ? 166.698 198.480 138.110 1.00 175.98 33 LEU L O 1
ATOM 10648 N N . SER I 5 35 ? 165.999 199.410 136.173 1.00 167.95 34 SER L N 1
ATOM 10649 C CA . SER I 5 35 ? 166.136 198.207 135.368 1.00 167.95 34 SER L CA 1
ATOM 10650 C C . SER I 5 35 ? 167.087 198.470 134.209 1.00 167.95 34 SER L C 1
ATOM 10651 O O . SER I 5 35 ? 167.235 199.607 133.752 1.00 167.95 34 SER L O 1
ATOM 10654 N N . TRP I 5 36 ? 167.730 197.403 133.738 1.00 162.44 35 TRP L N 1
ATOM 10655 C CA . TRP I 5 36 ? 168.690 197.473 132.647 1.00 162.44 35 TRP L CA 1
ATOM 10656 C C . TRP I 5 36 ? 168.166 196.698 131.447 1.00 162.44 35 TRP L C 1
ATOM 10657 O O . TRP I 5 36 ? 167.443 195.708 131.594 1.00 162.44 35 TRP L O 1
ATOM 10668 N N . TYR I 5 37 ? 168.535 197.160 130.254 1.00 151.40 36 TYR L N 1
ATOM 10669 C CA . TYR I 5 37 ? 168.137 196.525 129.008 1.00 151.40 36 TYR L CA 1
ATOM 10670 C C . TYR I 5 37 ? 169.344 196.387 128.092 1.00 151.40 36 TYR L C 1
ATOM 10671 O O . TYR I 5 37 ? 170.257 197.218 128.109 1.00 151.40 36 TYR L O 1
ATOM 10680 N N . GLN I 5 38 ? 169.335 195.325 127.289 1.00 139.75 37 GLN L N 1
ATOM 10681 C CA . GLN I 5 38 ? 170.422 195.002 126.374 1.00 139.75 37 GLN L CA 1
ATOM 10682 C C . GLN I 5 38 ? 169.843 194.777 124.986 1.00 139.75 37 GLN L C 1
ATOM 10683 O O . GLN I 5 38 ? 168.870 194.033 124.832 1.00 139.75 37 GLN L O 1
ATOM 10689 N N . GLN I 5 39 ? 170.441 195.418 123.982 1.00 142.98 38 GLN L N 1
ATOM 10690 C CA . GLN I 5 39 ? 169.957 195.360 122.607 1.00 142.98 38 GLN L CA 1
ATOM 10691 C C . GLN I 5 39 ? 171.096 194.947 121.689 1.00 142.98 38 GLN L C 1
ATOM 10692 O O . GLN I 5 39 ? 172.131 195.619 121.642 1.00 142.98 38 GLN L O 1
ATOM 10698 N N . LYS I 5 40 ? 170.898 193.855 120.956 1.00 149.51 39 LYS L N 1
ATOM 10699 C CA . LYS I 5 40 ? 171.841 193.427 119.937 1.00 149.51 39 LYS L CA 1
ATOM 10700 C C . LYS I 5 40 ? 171.667 194.261 118.672 1.00 149.51 39 LYS L C 1
ATOM 10701 O O . LYS I 5 40 ? 170.646 194.931 118.496 1.00 149.51 39 LYS L O 1
ATOM 10707 N N . PRO I 5 41 ? 172.656 194.249 117.772 1.00 152.98 40 PRO L N 1
ATOM 10708 C CA . PRO I 5 41 ? 172.420 194.816 116.437 1.00 152.98 40 PRO L CA 1
ATOM 10709 C C . PRO I 5 41 ? 171.307 194.060 115.732 1.00 152.98 40 PRO L C 1
ATOM 10710 O O . PRO I 5 41 ? 171.444 192.866 115.448 1.00 152.98 40 PRO L O 1
ATOM 10714 N N . GLY I 5 42 ? 170.201 194.742 115.447 1.00 157.45 41 GLY L N 1
ATOM 10715 C CA . GLY I 5 42 ? 168.991 194.069 115.025 1.00 157.45 41 GLY L CA 1
ATOM 10716 C C . GLY I 5 42 ? 168.200 193.570 116.215 1.00 157.45 41 GLY L C 1
ATOM 10717 O O . GLY I 5 42 ? 168.578 193.739 117.378 1.00 157.45 41 GLY L O 1
ATOM 10718 N N . GLN I 5 43 ? 167.060 192.946 115.915 1.00 151.92 42 GLN L N 1
ATOM 10719 C CA . GLN I 5 43 ? 166.164 192.449 116.955 1.00 151.92 42 GLN L CA 1
ATOM 10720 C C . GLN I 5 43 ? 165.722 193.594 117.861 1.00 151.92 42 GLN L C 1
ATOM 10721 O O . GLN I 5 43 ? 165.999 194.763 117.571 1.00 151.92 42 GLN L O 1
ATOM 10727 N N . ALA I 5 44 ? 165.024 193.275 118.945 1.00 141.66 43 ALA L N 1
ATOM 10728 C CA . ALA I 5 44 ? 164.572 194.255 119.916 1.00 141.66 43 ALA L CA 1
ATOM 10729 C C . ALA I 5 44 ? 165.300 194.075 121.243 1.00 141.66 43 ALA L C 1
ATOM 10730 O O . ALA I 5 44 ? 165.774 192.978 121.557 1.00 141.66 43 ALA L O 1
ATOM 10732 N N . PRO I 5 45 ? 165.412 195.131 122.053 1.00 139.53 44 PRO L N 1
ATOM 10733 C CA . PRO I 5 45 ? 166.104 194.990 123.340 1.00 139.53 44 PRO L CA 1
ATOM 10734 C C . PRO I 5 45 ? 165.399 194.001 124.255 1.00 139.53 44 PRO L C 1
ATOM 10735 O O . PRO I 5 45 ? 164.176 193.848 124.222 1.00 139.53 44 PRO L O 1
ATOM 10739 N N . ARG I 5 46 ? 166.195 193.323 125.079 1.00 129.27 45 ARG L N 1
ATOM 10740 C CA . ARG I 5 46 ? 165.699 192.428 126.113 1.00 129.27 45 ARG L CA 1
ATOM 10741 C C . ARG I 5 46 ? 166.273 192.853 127.456 1.00 129.27 45 ARG L C 1
ATOM 10742 O O . ARG I 5 46 ? 167.446 193.227 127.549 1.00 129.27 45 ARG L O 1
ATOM 10750 N N . LEU I 5 47 ? 165.444 192.796 128.494 1.00 134.35 46 LEU L N 1
ATOM 10751 C CA . LEU I 5 47 ? 165.905 193.155 129.826 1.00 134.35 46 LEU L CA 1
ATOM 10752 C C . LEU I 5 47 ? 166.980 192.183 130.293 1.00 134.35 46 LEU L C 1
ATOM 10753 O O . LEU I 5 47 ? 166.987 191.005 129.925 1.00 134.35 46 LEU L O 1
ATOM 10758 N N . VAL I 5 48 ? 167.906 192.694 131.106 1.00 150.34 47 VAL L N 1
ATOM 10759 C CA . VAL I 5 48 ? 168.989 191.903 131.678 1.00 150.34 47 VAL L CA 1
ATOM 10760 C C . VAL I 5 48 ? 168.927 191.899 133.201 1.00 150.34 47 VAL L C 1
ATOM 10761 O O . VAL I 5 48 ? 169.017 190.843 133.834 1.00 150.34 47 VAL L O 1
ATOM 10765 N N . ILE I 5 49 ? 168.762 193.073 133.805 1.00 157.71 48 ILE L N 1
ATOM 10766 C CA . ILE I 5 49 ? 168.688 193.226 135.253 1.00 157.71 48 ILE L CA 1
ATOM 10767 C C . ILE I 5 49 ? 167.466 194.075 135.569 1.00 157.71 48 ILE L C 1
ATOM 10768 O O . ILE I 5 49 ? 167.359 195.213 135.097 1.00 157.71 48 ILE L O 1
ATOM 10773 N N . TYR I 5 50 ? 166.554 193.527 136.364 1.00 162.39 49 TYR L N 1
ATOM 10774 C CA . TYR I 5 50 ? 165.366 194.225 136.828 1.00 162.39 49 TYR L CA 1
ATOM 10775 C C . TYR I 5 50 ? 165.490 194.484 138.326 1.00 162.39 49 TYR L C 1
ATOM 10776 O O . TYR I 5 50 ? 166.451 194.066 138.978 1.00 162.39 49 TYR L O 1
ATOM 10785 N N . GLY I 5 51 ? 164.499 195.179 138.876 1.00 171.49 50 GLY L N 1
ATOM 10786 C CA . GLY I 5 51 ? 164.512 195.504 140.287 1.00 171.49 50 GLY L CA 1
ATOM 10787 C C . GLY I 5 51 ? 165.600 196.502 140.622 1.00 171.49 50 GLY L C 1
ATOM 10788 O O . GLY I 5 51 ? 165.513 197.671 140.235 1.00 171.49 50 GLY L O 1
ATOM 10789 N N . ALA I 5 52 ? 166.619 196.060 141.360 1.00 159.55 51 ALA L N 1
ATOM 10790 C CA . ALA I 5 52 ? 167.802 196.873 141.617 1.00 159.55 51 ALA L CA 1
ATOM 10791 C C . ALA I 5 52 ? 169.051 196.253 141.008 1.00 159.55 51 ALA L C 1
ATOM 10792 O O . ALA I 5 52 ? 169.719 196.897 140.193 1.00 159.55 51 ALA L O 1
ATOM 10794 N N . TYR I 5 53 ? 169.388 195.017 141.384 1.00 166.21 52 TYR L N 1
ATOM 10795 C CA . TYR I 5 53 ? 170.533 194.327 140.806 1.00 166.21 52 TYR L CA 1
ATOM 10796 C C . TYR I 5 53 ? 170.287 192.832 140.635 1.00 166.21 52 TYR L C 1
ATOM 10797 O O . TYR I 5 53 ? 171.241 192.091 140.365 1.00 166.21 52 TYR L O 1
ATOM 10806 N N . THR I 5 54 ? 169.049 192.365 140.774 1.00 161.68 53 THR L N 1
ATOM 10807 C CA . THR I 5 54 ? 168.764 190.938 140.699 1.00 161.68 53 THR L CA 1
ATOM 10808 C C . THR I 5 54 ? 168.694 190.472 139.250 1.00 161.68 53 THR L C 1
ATOM 10809 O O . THR I 5 54 ? 168.143 191.158 138.385 1.00 161.68 53 THR L O 1
ATOM 10813 N N . ARG I 5 55 ? 169.265 189.298 138.991 1.00 163.12 54 ARG L N 1
ATOM 10814 C CA . ARG I 5 55 ? 169.192 188.712 137.661 1.00 163.12 54 ARG L CA 1
ATOM 10815 C C . ARG I 5 55 ? 167.756 188.324 137.339 1.00 163.12 54 ARG L C 1
ATOM 10816 O O . ARG I 5 55 ? 167.032 187.795 138.187 1.00 163.12 54 ARG L O 1
ATOM 10824 N N . ALA I 5 56 ? 167.346 188.588 136.103 1.00 166.54 55 ALA L N 1
ATOM 10825 C CA . ALA I 5 56 ? 165.978 188.349 135.673 1.00 166.54 55 ALA L CA 1
ATOM 10826 C C . ALA I 5 56 ? 165.858 186.946 135.079 1.00 166.54 55 ALA L C 1
ATOM 10827 O O . ALA I 5 56 ? 166.755 186.110 135.213 1.00 166.54 55 ALA L O 1
ATOM 10829 N N . THR I 5 57 ? 164.733 186.675 134.421 1.00 172.51 56 THR L N 1
ATOM 10830 C CA . THR I 5 57 ? 164.530 185.381 133.782 1.00 172.51 56 THR L CA 1
ATOM 10831 C C . THR I 5 57 ? 165.624 185.116 132.756 1.00 172.51 56 THR L C 1
ATOM 10832 O O . THR I 5 57 ? 166.048 186.017 132.027 1.00 172.51 56 THR L O 1
ATOM 10836 N N . ASP I 5 58 ? 166.078 183.870 132.704 1.00 174.06 57 ASP L N 1
ATOM 10837 C CA . ASP I 5 58 ? 167.187 183.474 131.822 1.00 174.06 57 ASP L CA 1
ATOM 10838 C C . ASP I 5 58 ? 168.402 184.301 132.261 1.00 174.06 57 ASP L C 1
ATOM 10839 O O . ASP I 5 58 ? 168.619 184.460 133.471 1.00 174.06 57 ASP L O 1
ATOM 10844 N N . ILE I 5 59 ? 169.193 184.839 131.329 1.00 160.46 58 ILE L N 1
ATOM 10845 C CA . ILE I 5 59 ? 170.362 185.660 131.636 1.00 160.46 58 ILE L CA 1
ATOM 10846 C C . ILE I 5 59 ? 171.412 184.833 132.367 1.00 160.46 58 ILE L C 1
ATOM 10847 O O . ILE I 5 59 ? 171.109 184.120 133.330 1.00 160.46 58 ILE L O 1
ATOM 10852 N N . SER I 5 60 ? 172.657 184.930 131.913 1.00 167.40 59 SER L N 1
ATOM 10853 C CA . SER I 5 60 ? 173.728 184.166 132.523 1.00 167.40 59 SER L CA 1
ATOM 10854 C C . SER I 5 60 ? 174.001 184.669 133.941 1.00 167.40 59 SER L C 1
ATOM 10855 O O . SER I 5 60 ? 173.721 185.827 134.263 1.00 167.40 59 SER L O 1
ATOM 10858 N N . PRO I 5 61 ? 174.546 183.815 134.812 1.00 162.21 60 PRO L N 1
ATOM 10859 C CA . PRO I 5 61 ? 174.848 184.262 136.180 1.00 162.21 60 PRO L CA 1
ATOM 10860 C C . PRO I 5 61 ? 175.918 185.337 136.250 1.00 162.21 60 PRO L C 1
ATOM 10861 O O . PRO I 5 61 ? 176.032 186.006 137.285 1.00 162.21 60 PRO L O 1
ATOM 10865 N N . ARG I 5 62 ? 176.708 185.522 135.189 1.00 167.01 61 ARG L N 1
ATOM 10866 C CA . ARG I 5 62 ? 177.809 186.479 135.245 1.00 167.01 61 ARG L CA 1
ATOM 10867 C C . ARG I 5 62 ? 177.301 187.893 135.503 1.00 167.01 61 ARG L C 1
ATOM 10868 O O . ARG I 5 62 ? 177.929 188.660 136.242 1.00 167.01 61 ARG L O 1
ATOM 10876 N N . PHE I 5 63 ? 176.169 188.256 134.904 1.00 150.52 62 PHE L N 1
ATOM 10877 C CA . PHE I 5 63 ? 175.646 189.605 135.063 1.00 150.52 62 PHE L CA 1
ATOM 10878 C C . PHE I 5 63 ? 175.260 189.866 136.513 1.00 150.52 62 PHE L C 1
ATOM 10879 O O . PHE I 5 63 ? 174.697 189.002 137.191 1.00 150.52 62 PHE L O 1
ATOM 10887 N N . SER I 5 64 ? 175.571 191.069 136.985 1.00 155.65 63 SER L N 1
ATOM 10888 C CA . SER I 5 64 ? 175.219 191.486 138.335 1.00 155.65 63 SER L CA 1
ATOM 10889 C C . SER I 5 64 ? 175.264 193.005 138.390 1.00 155.65 63 SER L C 1
ATOM 10890 O O . SER I 5 64 ? 175.817 193.663 137.505 1.00 155.65 63 SER L O 1
ATOM 10893 N N . GLY I 5 65 ? 174.666 193.557 139.449 1.00 168.62 64 GLY L N 1
ATOM 10894 C CA . GLY I 5 65 ? 174.633 194.991 139.638 1.00 168.62 64 GLY L CA 1
ATOM 10895 C C . GLY I 5 65 ? 174.923 195.355 141.080 1.00 168.62 64 GLY L C 1
ATOM 10896 O O . GLY I 5 65 ? 175.013 194.493 141.957 1.00 168.62 64 GLY L O 1
ATOM 10897 N N . SER I 5 66 ? 175.070 196.658 141.309 1.00 166.83 65 SER L N 1
ATOM 10898 C CA . SER I 5 66 ? 175.336 197.189 142.637 1.00 166.83 65 SER L CA 1
ATOM 10899 C C . SER I 5 66 ? 174.547 198.475 142.827 1.00 166.83 65 SER L C 1
ATOM 10900 O O . SER I 5 66 ? 174.200 199.164 141.864 1.00 166.83 65 SER L O 1
ATOM 10903 N N . ARG I 5 67 ? 174.269 198.790 144.089 1.00 181.78 66 ARG L N 1
ATOM 10904 C CA . ARG I 5 67 ? 173.493 199.961 144.467 1.00 181.78 66 ARG L CA 1
ATOM 10905 C C . ARG I 5 67 ? 174.314 200.837 145.403 1.00 181.78 66 ARG L C 1
ATOM 10906 O O . ARG I 5 67 ? 174.972 200.335 146.320 1.00 181.78 66 ARG L O 1
ATOM 10914 N N . SER I 5 68 ? 174.274 202.149 145.160 1.00 181.26 67 SER L N 1
ATOM 10915 C CA . SER I 5 68 ? 174.950 203.118 146.015 1.00 181.26 67 SER L CA 1
ATOM 10916 C C . SER I 5 68 ? 174.088 204.356 146.230 1.00 181.26 67 SER L C 1
ATOM 10917 O O . SER I 5 68 ? 174.614 205.451 146.458 1.00 181.26 67 SER L O 1
ATOM 10920 N N . GLY I 5 69 ? 172.773 204.204 146.160 1.00 180.61 68 GLY L N 1
ATOM 10921 C CA . GLY I 5 69 ? 171.863 205.337 146.326 1.00 180.61 68 GLY L CA 1
ATOM 10922 C C . GLY I 5 69 ? 171.651 206.159 145.076 1.00 180.61 68 GLY L C 1
ATOM 10923 O O . GLY I 5 69 ? 170.507 206.382 144.670 1.00 180.61 68 GLY L O 1
ATOM 10924 N N . THR I 5 70 ? 172.735 206.619 144.452 1.00 189.86 69 THR L N 1
ATOM 10925 C CA . THR I 5 70 ? 172.650 207.413 143.231 1.00 189.86 69 THR L CA 1
ATOM 10926 C C . THR I 5 70 ? 173.523 206.818 142.132 1.00 189.86 69 THR L C 1
ATOM 10927 O O . THR I 5 70 ? 173.217 206.961 140.944 1.00 189.86 69 THR L O 1
ATOM 10931 N N . ASP I 5 71 ? 174.610 206.150 142.517 1.00 190.50 70 ASP L N 1
ATOM 10932 C CA . ASP I 5 71 ? 175.545 205.545 141.574 1.00 190.50 70 ASP L CA 1
ATOM 10933 C C . ASP I 5 71 ? 175.205 204.066 141.432 1.00 190.50 70 ASP L C 1
ATOM 10934 O O . ASP I 5 71 ? 175.423 203.279 142.359 1.00 190.50 70 ASP L O 1
ATOM 10939 N N . PHE I 5 72 ? 174.673 203.691 140.272 1.00 176.60 71 PHE L N 1
ATOM 10940 C CA . PHE I 5 72 ? 174.321 202.312 139.963 1.00 176.60 71 PHE L CA 1
ATOM 10941 C C . PHE I 5 72 ? 175.329 201.752 138.970 1.00 176.60 71 PHE L C 1
ATOM 10942 O O . PHE I 5 72 ? 175.607 202.380 137.942 1.00 176.60 71 PHE L O 1
ATOM 10950 N N . ASN I 5 73 ? 175.869 200.575 139.278 1.00 174.79 72 ASN L N 1
ATOM 10951 C CA . ASN I 5 73 ? 176.923 199.955 138.487 1.00 174.79 72 ASN L CA 1
ATOM 10952 C C . ASN I 5 73 ? 176.473 198.581 138.016 1.00 174.79 72 ASN L C 1
ATOM 10953 O O . ASN I 5 73 ? 176.010 197.765 138.820 1.00 174.79 72 ASN L O 1
ATOM 10958 N N . LEU I 5 74 ? 176.610 198.332 136.716 1.00 168.31 73 LEU L N 1
ATOM 10959 C CA . LEU I 5 74 ? 176.426 197.008 136.138 1.00 168.31 73 LEU L CA 1
ATOM 10960 C C . LEU I 5 74 ? 177.796 196.379 135.938 1.00 168.31 73 LEU L C 1
ATOM 10961 O O . LEU I 5 74 ? 178.708 197.023 135.408 1.00 168.31 73 LEU L O 1
ATOM 10966 N N . THR I 5 75 ? 177.937 195.126 136.362 1.00 172.50 74 THR L N 1
ATOM 10967 C CA . THR I 5 75 ? 179.212 194.424 136.338 1.00 172.50 74 THR L CA 1
ATOM 10968 C C . THR I 5 75 ? 179.095 193.154 135.509 1.00 172.50 74 THR L C 1
ATOM 10969 O O . THR I 5 75 ? 178.102 192.424 135.605 1.00 172.50 74 THR L O 1
ATOM 10973 N N . ILE I 5 76 ? 180.1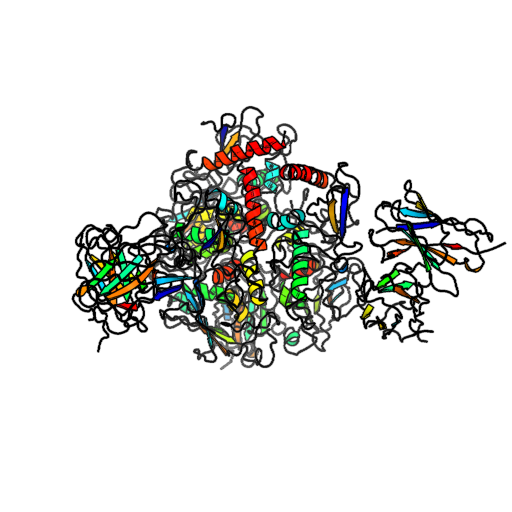14 192.902 134.692 1.00 170.79 75 ILE L N 1
ATOM 10974 C CA . ILE I 5 76 ? 180.242 191.672 133.919 1.00 170.79 75 ILE L CA 1
ATOM 10975 C C . ILE I 5 76 ? 181.501 190.971 134.407 1.00 170.79 75 ILE L C 1
ATOM 10976 O O . ILE I 5 76 ? 182.588 191.561 134.396 1.00 170.79 75 ILE L O 1
ATOM 10981 N N . SER I 5 77 ? 181.357 189.717 134.834 1.00 181.77 76 SER L N 1
ATOM 10982 C CA . SER I 5 77 ? 182.483 189.006 135.432 1.00 181.77 76 SER L CA 1
ATOM 10983 C C . SER I 5 77 ? 183.362 188.359 134.367 1.00 181.77 76 SER L C 1
ATOM 10984 O O . SER I 5 77 ? 184.559 188.651 134.273 1.00 181.77 76 SER L O 1
ATOM 10987 N N . ARG I 5 78 ? 182.781 187.474 133.552 1.00 185.02 77 ARG L N 1
ATOM 10988 C CA . ARG I 5 78 ? 183.525 186.730 132.529 1.00 185.02 77 ARG L CA 1
ATOM 10989 C C . ARG I 5 78 ? 182.680 186.720 131.257 1.00 185.02 77 ARG L C 1
ATOM 10990 O O . ARG I 5 78 ? 181.811 185.861 131.081 1.00 185.02 77 ARG L O 1
ATOM 10998 N N . MET I 5 79 ? 182.948 187.674 130.370 1.00 182.16 78 MET L N 1
ATOM 10999 C CA . MET I 5 79 ? 182.215 187.756 129.117 1.00 182.16 78 MET L CA 1
ATOM 11000 C C . MET I 5 79 ? 182.552 186.561 128.228 1.00 182.16 78 MET L C 1
ATOM 11001 O O . MET I 5 79 ? 183.621 185.953 128.332 1.00 182.16 78 MET L O 1
ATOM 11006 N N . GLN I 5 80 ? 181.615 186.228 127.344 1.00 184.89 79 GLN L N 1
ATOM 11007 C CA . GLN I 5 80 ? 181.817 185.144 126.394 1.00 184.89 79 GLN L CA 1
ATOM 11008 C C . GLN I 5 80 ? 180.897 185.359 125.202 1.00 184.89 79 GLN L C 1
ATOM 11009 O O . GLN I 5 80 ? 179.921 186.110 125.274 1.00 184.89 79 GLN L O 1
ATOM 11015 N N . SER I 5 81 ? 181.226 184.685 124.106 1.00 189.09 80 SER L N 1
ATOM 11016 C CA . SER I 5 81 ? 180.422 184.719 122.878 1.00 189.09 80 SER L CA 1
ATOM 11017 C C . SER I 5 81 ? 180.340 186.171 122.394 1.00 189.09 80 SER L C 1
ATOM 11018 O O . SER I 5 81 ? 181.229 186.984 122.681 1.00 189.09 80 SER L O 1
ATOM 11021 N N . GLY I 5 82 ? 179.277 186.508 121.665 1.00 189.37 81 GLY L N 1
ATOM 11022 C CA . GLY I 5 82 ? 179.108 187.843 121.127 1.00 189.37 81 GLY L CA 1
ATOM 11023 C C . GLY I 5 82 ? 178.300 188.755 122.026 1.00 189.37 81 GLY L C 1
ATOM 11024 O O . GLY I 5 82 ? 177.330 189.374 121.579 1.00 189.37 81 GLY L O 1
ATOM 11025 N N . ASP I 5 83 ? 178.685 188.845 123.301 1.00 173.96 82 ASP L N 1
ATOM 11026 C CA . ASP I 5 83 ? 177.969 189.707 124.234 1.00 173.96 82 ASP L CA 1
ATOM 11027 C C . ASP I 5 83 ? 178.142 191.187 123.921 1.00 173.96 82 ASP L C 1
ATOM 11028 O O . ASP I 5 83 ? 177.408 192.008 124.482 1.00 173.96 82 ASP L O 1
ATOM 11033 N N . PHE I 5 84 ? 179.093 191.548 123.061 1.00 181.08 83 PHE L N 1
ATOM 11034 C CA . PHE I 5 84 ? 179.256 192.937 122.651 1.00 181.08 83 PHE L CA 1
ATOM 11035 C C . PHE I 5 84 ? 177.956 193.468 122.068 1.00 181.08 83 PHE L C 1
ATOM 11036 O O . PHE I 5 84 ? 177.485 192.987 121.033 1.00 181.08 83 PHE L O 1
ATOM 11044 N N . ALA I 5 85 ? 177.376 194.459 122.731 1.00 172.02 84 ALA L N 1
ATOM 11045 C CA . ALA I 5 85 ? 176.083 195.007 122.332 1.00 172.02 84 ALA L CA 1
ATOM 11046 C C . ALA I 5 85 ? 175.892 196.337 123.053 1.00 172.02 84 ALA L C 1
ATOM 11047 O O . ALA I 5 85 ? 176.792 196.819 123.752 1.00 172.02 84 ALA L O 1
ATOM 11049 N N . VAL I 5 86 ? 174.712 196.931 122.883 1.00 162.26 85 VAL L N 1
ATOM 11050 C CA . VAL I 5 86 ? 174.361 198.199 123.510 1.00 162.26 85 VAL L CA 1
ATOM 11051 C C . VAL I 5 86 ? 173.590 197.906 124.788 1.00 162.26 85 VAL L C 1
ATOM 11052 O O . VAL I 5 86 ? 172.931 196.867 124.916 1.00 162.26 85 VAL L O 1
ATOM 11056 N N . TYR I 5 87 ? 173.674 198.826 125.748 1.00 152.82 86 TYR L N 1
ATOM 11057 C CA . TYR I 5 87 ? 173.026 198.665 127.040 1.00 152.82 86 TYR L CA 1
ATOM 11058 C C . TYR I 5 87 ? 172.324 199.957 127.434 1.00 152.82 86 TYR L C 1
ATOM 11059 O O . TYR I 5 87 ? 172.771 201.055 127.093 1.00 152.82 86 TYR L O 1
ATOM 11068 N N . PHE I 5 88 ? 171.215 199.810 128.157 1.00 149.84 87 PHE L N 1
ATOM 11069 C CA . PHE I 5 88 ? 170.423 200.932 128.638 1.00 149.84 87 PHE L CA 1
ATOM 11070 C C . PHE I 5 88 ? 170.044 200.701 130.093 1.00 149.84 87 PHE L C 1
ATOM 11071 O O . PHE I 5 88 ? 169.987 199.561 130.561 1.00 149.84 87 PHE L O 1
ATOM 11079 N N . CYS I 5 89 ? 169.789 201.797 130.806 1.00 167.42 88 CYS L N 1
ATOM 11080 C CA . CYS I 5 89 ? 169.230 201.754 132.151 1.00 167.42 88 CYS L CA 1
ATOM 11081 C C . CYS I 5 89 ? 167.925 202.535 132.160 1.00 167.42 88 CYS L C 1
ATOM 11082 O O . CYS I 5 89 ? 167.825 203.599 131.541 1.00 167.42 88 CYS L O 1
ATOM 11085 N N . GLN I 5 90 ? 166.927 202.001 132.861 1.00 179.02 89 GLN L N 1
ATOM 11086 C CA . GLN I 5 90 ? 165.582 202.560 132.867 1.00 179.02 89 GLN L CA 1
ATOM 11087 C C . GLN I 5 90 ? 165.123 202.793 134.298 1.00 179.02 89 GLN L C 1
ATOM 11088 O O . GLN I 5 90 ? 165.425 201.999 135.194 1.00 179.02 89 GLN L O 1
ATOM 11094 N N . GLN I 5 91 ? 164.391 203.885 134.501 1.00 182.62 90 GLN L N 1
ATOM 11095 C CA . GLN I 5 91 ? 163.826 204.242 135.795 1.00 182.62 90 GLN L CA 1
ATOM 11096 C C . GLN I 5 91 ? 162.320 204.026 135.767 1.00 182.62 90 GLN L C 1
ATOM 11097 O O . GLN I 5 91 ? 161.663 204.320 134.763 1.00 182.62 90 GLN L O 1
ATOM 11103 N N . TYR I 5 92 ? 161.774 203.509 136.873 1.00 175.26 91 TYR L N 1
ATOM 11104 C CA . TYR I 5 92 ? 160.335 203.283 136.954 1.00 175.26 91 TYR L CA 1
ATOM 11105 C C . TYR I 5 92 ? 159.759 203.610 138.331 1.00 175.26 91 TYR L C 1
ATOM 11106 O O . TYR I 5 92 ? 158.683 203.105 138.673 1.00 175.26 91 TYR L O 1
ATOM 11115 N N . GLU I 5 93 ? 160.433 204.440 139.131 1.00 181.86 92 GLU L N 1
ATOM 11116 C CA . GLU I 5 93 ? 159.845 204.856 140.401 1.00 181.86 92 GLU L CA 1
ATOM 11117 C C . GLU I 5 93 ? 158.703 205.840 140.176 1.00 181.86 92 GLU L C 1
ATOM 11118 O O . GLU I 5 93 ? 157.689 205.797 140.881 1.00 181.86 92 GLU L O 1
ATOM 11124 N N . ASN I 5 94 ? 158.854 206.729 139.200 1.00 188.16 93 ASN L N 1
ATOM 11125 C CA . ASN I 5 94 ? 157.840 207.691 138.810 1.00 188.16 93 ASN L CA 1
ATOM 11126 C C . ASN I 5 94 ? 157.179 207.203 137.520 1.00 188.16 93 ASN L C 1
ATOM 11127 O O . ASN I 5 94 ? 157.412 206.077 137.071 1.00 188.16 93 ASN L O 1
ATOM 11132 N N . TRP I 5 95 ? 156.345 208.052 136.911 1.00 184.26 94 TRP L N 1
ATOM 11133 C CA . TRP I 5 95 ? 155.629 207.673 135.698 1.00 184.26 94 TRP L CA 1
ATOM 11134 C C . TRP I 5 95 ? 155.911 208.594 134.505 1.00 184.26 94 TRP L C 1
ATOM 11135 O O . TRP I 5 95 ? 154.979 208.946 133.769 1.00 184.26 94 TRP L O 1
ATOM 11146 N N . PRO I 5 96 ? 157.175 209.008 134.254 1.00 184.61 95 PRO L N 1
ATOM 11147 C CA . PRO I 5 96 ? 157.552 209.350 132.874 1.00 184.61 95 PRO L CA 1
ATOM 11148 C C . PRO I 5 96 ? 158.094 208.149 132.115 1.00 184.61 95 PRO L C 1
ATOM 11149 O O . PRO I 5 96 ? 158.016 208.096 130.883 1.00 184.61 95 PRO L O 1
ATOM 11153 N N . ARG I 5 97 ? 158.638 207.177 132.849 1.00 181.45 96 ARG L N 1
ATOM 11154 C CA . ARG I 5 97 ? 159.225 205.968 132.269 1.00 181.45 96 ARG L CA 1
ATOM 11155 C C . ARG I 5 97 ? 160.224 206.313 131.165 1.00 181.45 96 ARG L C 1
ATOM 11156 O O . ARG I 5 97 ? 160.234 205.712 130.088 1.00 181.45 96 ARG L O 1
ATOM 11164 N N . THR I 5 98 ? 161.073 207.298 131.441 1.00 186.24 97 THR L N 1
ATOM 11165 C CA . THR I 5 98 ? 162.069 207.720 130.468 1.00 186.24 97 THR L CA 1
ATOM 11166 C C . THR I 5 98 ? 163.171 206.672 130.328 1.00 186.24 97 THR L C 1
ATOM 11167 O O . THR I 5 98 ? 163.378 205.821 131.198 1.00 186.24 97 THR L O 1
ATOM 11171 N N . PHE I 5 99 ? 163.884 206.748 129.207 1.00 157.28 98 PHE L N 1
ATOM 11172 C CA . PHE I 5 99 ? 164.996 205.864 128.892 1.00 157.28 98 PHE L CA 1
ATOM 11173 C C . PHE I 5 99 ? 166.270 206.685 128.730 1.00 157.28 98 PHE L C 1
ATOM 11174 O O . PHE I 5 99 ? 166.235 207.911 128.602 1.00 157.28 98 PHE L O 1
ATOM 11182 N N . GLY I 5 100 ? 167.408 205.986 128.728 1.00 161.47 99 GLY L N 1
ATOM 11183 C CA . GLY I 5 100 ? 168.703 206.621 128.634 1.00 161.47 99 GLY L CA 1
ATOM 11184 C C . GLY I 5 100 ? 169.310 206.531 127.240 1.00 161.47 99 GLY L C 1
ATOM 11185 O O . GLY I 5 100 ? 168.866 205.777 126.379 1.00 161.47 99 GLY L O 1
ATOM 11186 N N . GLN I 5 101 ? 170.357 207.335 127.036 1.00 164.82 100 GLN L N 1
ATOM 11187 C CA . GLN I 5 101 ? 171.045 207.342 125.749 1.00 164.82 100 GLN L CA 1
ATOM 11188 C C . GLN I 5 101 ? 171.687 205.990 125.463 1.00 164.82 100 GLN L C 1
ATOM 11189 O O . GLN I 5 101 ? 171.614 205.485 124.336 1.00 164.82 100 GLN L O 1
ATOM 11195 N N . GLY I 5 102 ? 172.323 205.394 126.464 1.00 165.28 101 GLY L N 1
ATOM 11196 C CA . GLY I 5 102 ? 172.885 204.062 126.357 1.00 165.28 101 GLY L CA 1
ATOM 11197 C C . GLY I 5 102 ? 174.400 204.088 126.246 1.00 165.28 101 GLY L C 1
ATOM 11198 O O . GLY I 5 102 ? 175.052 205.128 126.352 1.00 165.28 101 GLY L O 1
ATOM 11199 N N . THR I 5 103 ? 174.951 202.894 126.034 1.00 170.85 102 THR L N 1
ATOM 11200 C CA . THR I 5 103 ? 176.386 202.716 125.875 1.00 170.85 102 THR L CA 1
ATOM 11201 C C . THR I 5 103 ? 176.633 201.481 125.024 1.00 170.85 102 THR L C 1
ATOM 11202 O O . THR I 5 103 ? 175.958 200.462 125.189 1.00 170.85 102 THR L O 1
ATOM 11206 N N . LYS I 5 104 ? 177.607 201.577 124.123 1.00 166.40 103 LYS L N 1
ATOM 11207 C CA . LYS I 5 104 ? 177.954 200.491 123.216 1.00 166.40 103 LYS L CA 1
ATOM 11208 C C . LYS I 5 104 ? 179.193 199.774 123.733 1.00 166.40 103 LYS L C 1
ATOM 11209 O O . LYS I 5 104 ? 180.178 200.417 124.109 1.00 166.40 103 LYS L O 1
ATOM 11215 N N . LEU I 5 105 ? 179.138 198.444 123.751 1.00 167.12 104 LEU L N 1
ATOM 11216 C CA . LEU I 5 105 ? 180.253 197.609 124.193 1.00 167.12 104 LEU L CA 1
ATOM 11217 C C . LEU I 5 105 ? 181.042 197.192 122.957 1.00 167.12 104 LEU L C 1
ATOM 11218 O O . LEU I 5 105 ? 180.656 196.263 122.243 1.00 167.12 104 LEU L O 1
ATOM 11223 N N . GLU I 5 106 ? 182.149 197.885 122.702 1.00 174.85 105 GLU L N 1
ATOM 11224 C CA . GLU I 5 106 ? 182.984 197.584 121.552 1.00 174.85 105 GLU L CA 1
ATOM 11225 C C . GLU I 5 106 ? 183.895 196.394 121.849 1.00 174.85 105 GLU L C 1
ATOM 11226 O O . GLU I 5 106 ? 184.061 195.970 122.995 1.00 174.85 105 GLU L O 1
ATOM 11232 N N . ILE I 5 107 ? 184.496 195.859 120.789 1.00 181.51 106 ILE L N 1
ATOM 11233 C CA . ILE I 5 107 ? 185.364 194.688 120.867 1.00 181.51 106 ILE L CA 1
ATOM 11234 C C . ILE I 5 107 ? 186.807 195.149 120.720 1.00 181.51 106 ILE L C 1
ATOM 11235 O O . ILE I 5 107 ? 187.126 195.939 119.822 1.00 181.51 106 ILE L O 1
ATOM 11240 N N . LYS I 5 108 ? 187.672 194.666 121.607 1.00 169.81 107 LYS L N 1
ATOM 11241 C CA . LYS I 5 108 ? 189.085 195.012 121.539 1.00 169.81 107 LYS L CA 1
ATOM 11242 C C . LYS I 5 108 ? 189.710 194.446 120.270 1.00 169.81 107 LYS L C 1
ATOM 11243 O O . LYS I 5 108 ? 189.420 193.317 119.864 1.00 169.81 107 LYS L O 1
ATOM 11249 N N . ARG I 5 109 ? 190.574 195.238 119.644 1.00 158.12 108 ARG L N 1
ATOM 11250 C CA . ARG I 5 109 ? 191.246 194.821 118.420 1.00 158.12 108 ARG L CA 1
ATOM 11251 C C . ARG I 5 109 ? 192.253 193.712 118.706 1.00 158.12 108 ARG L C 1
ATOM 11252 O O . ARG I 5 109 ? 191.892 192.538 118.782 1.00 158.12 108 ARG L O 1
ATOM 11260 N N . GLN J 4 2 ? 154.779 174.306 186.867 1.00 142.87 1 GLN E N 1
ATOM 11261 C CA . GLN J 4 2 ? 155.156 174.483 188.298 1.00 142.87 1 GLN E CA 1
ATOM 11262 C C . GLN J 4 2 ? 154.365 175.623 188.929 1.00 142.87 1 GLN E C 1
ATOM 11263 O O . GLN J 4 2 ? 154.029 176.601 188.262 1.00 142.87 1 GLN E O 1
ATOM 11269 N N . VAL J 4 3 ? 154.069 175.486 190.219 1.00 141.64 2 VAL E N 1
ATOM 11270 C CA . VAL J 4 3 ? 153.347 176.494 190.987 1.00 141.64 2 VAL E CA 1
ATOM 11271 C C . VAL J 4 3 ? 154.211 176.893 192.175 1.00 141.64 2 VAL E C 1
ATOM 11272 O O . VAL J 4 3 ? 154.663 176.031 192.936 1.00 141.64 2 VAL E O 1
ATOM 11276 N N . GLN J 4 4 ? 154.434 178.195 192.330 1.00 155.98 3 GLN E N 1
ATOM 11277 C CA . GLN J 4 4 ? 155.222 178.736 193.429 1.00 155.98 3 GLN E CA 1
ATOM 11278 C C . GLN J 4 4 ? 154.283 179.312 194.480 1.00 155.98 3 GLN E C 1
ATOM 11279 O O . GLN J 4 4 ? 153.380 180.089 194.152 1.00 155.98 3 GLN E O 1
ATOM 11285 N N . LEU J 4 5 ? 154.500 178.930 195.737 1.00 151.25 4 LEU E N 1
ATOM 11286 C CA . LEU J 4 5 ? 153.655 179.348 196.848 1.00 151.25 4 LEU E CA 1
ATOM 11287 C C . LEU J 4 5 ? 154.514 179.992 197.924 1.00 151.25 4 LEU E C 1
ATOM 11288 O O . LEU J 4 5 ? 155.534 179.426 198.331 1.00 151.25 4 LEU E O 1
ATOM 11293 N N . GLN J 4 6 ? 154.098 181.172 198.381 1.00 158.31 5 GLN E N 1
ATOM 11294 C CA . GLN J 4 6 ? 154.719 181.869 199.499 1.00 158.31 5 GLN E CA 1
ATOM 11295 C C . GLN J 4 6 ? 153.611 182.326 200.428 1.00 158.31 5 GLN E C 1
ATOM 11296 O O . GLN J 4 6 ? 152.561 182.785 199.971 1.00 158.31 5 GLN E O 1
ATOM 11302 N N . GLU J 4 7 ? 153.847 182.207 201.731 1.00 151.52 6 GLU E N 1
ATOM 11303 C CA . GLU J 4 7 ? 152.885 182.634 202.732 1.00 151.52 6 GLU E CA 1
ATOM 11304 C C . GLU J 4 7 ? 153.596 183.435 203.812 1.00 151.52 6 GLU E C 1
ATOM 11305 O O . GLU J 4 7 ? 154.790 183.251 204.064 1.00 151.52 6 GLU E O 1
ATOM 11311 N N . SER J 4 8 ? 152.844 184.330 204.447 1.00 163.22 7 SER E N 1
ATOM 11312 C CA . SER J 4 8 ? 153.337 185.107 205.572 1.00 163.22 7 SER E CA 1
ATOM 11313 C C . SER J 4 8 ? 152.251 185.160 206.635 1.00 163.22 7 SER E C 1
ATOM 11314 O O . SER J 4 8 ? 151.065 184.980 206.347 1.00 163.22 7 SER E O 1
ATOM 11317 N N . GLY J 4 9 ? 152.667 185.407 207.875 1.00 172.43 8 GLY E N 1
ATOM 11318 C CA . GLY J 4 9 ? 151.741 185.441 208.980 1.00 172.43 8 GLY E CA 1
ATOM 11319 C C . GLY J 4 9 ? 152.168 186.361 210.107 1.00 172.43 8 GLY E C 1
ATOM 11320 O O . GLY J 4 9 ? 153.322 186.794 210.191 1.00 172.43 8 GLY E O 1
ATOM 11321 N N . PRO J 4 10 ? 151.228 186.676 211.007 1.00 180.25 9 PRO E N 1
ATOM 11322 C CA . PRO J 4 10 ? 151.549 187.540 212.149 1.00 180.25 9 PRO E CA 1
ATOM 11323 C C . PRO J 4 10 ? 152.199 186.773 213.288 1.00 180.25 9 PRO E C 1
ATOM 11324 O O . PRO J 4 10 ? 151.504 186.292 214.188 1.00 180.25 9 PRO E O 1
ATOM 11328 N N . GLY J 4 11 ? 153.526 186.634 213.247 1.00 179.44 10 GLY E N 1
ATOM 11329 C CA . GLY J 4 11 ? 154.215 185.840 214.253 1.00 179.44 10 GLY E CA 1
ATOM 11330 C C . GLY J 4 11 ? 153.920 186.270 215.676 1.00 179.44 10 GLY E C 1
ATOM 11331 O O . GLY J 4 11 ? 153.925 185.442 216.592 1.00 179.44 10 GLY E O 1
ATOM 11332 N N . LEU J 4 12 ? 153.657 187.558 215.888 1.00 183.33 11 LEU E N 1
ATOM 11333 C CA . LEU J 4 12 ? 153.292 188.051 217.212 1.00 183.33 11 LEU E CA 1
ATOM 11334 C C . LEU J 4 12 ? 151.882 187.583 217.548 1.00 183.33 11 LEU E C 1
ATOM 11335 O O . LEU J 4 12 ? 150.903 188.094 216.995 1.00 183.33 11 LEU E O 1
ATOM 11340 N N . VAL J 4 13 ? 151.774 186.609 218.450 1.00 190.21 12 VAL E N 1
ATOM 11341 C CA . VAL J 4 13 ? 150.493 186.013 218.812 1.00 190.21 12 VAL E CA 1
ATOM 11342 C C . VAL J 4 13 ? 150.442 185.836 220.323 1.00 190.21 12 VAL E C 1
ATOM 11343 O O . VAL J 4 13 ? 151.449 185.502 220.956 1.00 190.21 12 VAL E O 1
ATOM 11347 N N . LYS J 4 14 ? 149.267 186.055 220.892 1.00 198.02 13 LYS E N 1
ATOM 11348 C CA . LYS J 4 14 ? 148.981 185.854 222.303 1.00 198.02 13 LYS E CA 1
ATOM 11349 C C . LYS J 4 14 ? 147.681 185.073 222.414 1.00 198.02 13 LYS E C 1
ATOM 11350 O O . LYS J 4 14 ? 146.924 184.978 221.442 1.00 198.02 13 LYS E O 1
ATOM 11356 N N . PRO J 4 15 ? 147.405 184.471 223.572 1.00 204.30 14 PRO E N 1
ATOM 11357 C CA . PRO J 4 15 ? 146.287 183.520 223.646 1.00 204.30 14 PRO E CA 1
ATOM 11358 C C . PRO J 4 15 ? 144.932 184.193 223.470 1.00 204.30 14 PRO E C 1
ATOM 11359 O O . PRO J 4 15 ? 144.678 185.279 223.997 1.00 204.30 14 PRO E O 1
ATOM 11363 N N . SER J 4 16 ? 144.047 183.505 222.743 1.00 207.93 15 SER E N 1
ATOM 11364 C CA . SER J 4 16 ? 142.655 183.924 222.552 1.00 207.93 15 SER E CA 1
ATOM 11365 C C . SER J 4 16 ? 142.543 185.193 221.700 1.00 207.93 15 SER E C 1
ATOM 11366 O O . SER J 4 16 ? 141.893 186.166 222.084 1.00 207.93 15 SER E O 1
ATOM 11369 N N . GLU J 4 17 ? 143.182 185.173 220.530 1.00 208.58 16 GLU E N 1
ATOM 11370 C CA . GLU J 4 17 ? 142.939 186.175 219.500 1.00 208.58 16 GLU E CA 1
ATOM 11371 C C . GLU J 4 17 ? 143.060 185.523 218.131 1.00 208.58 16 GLU E C 1
ATOM 11372 O O . GLU J 4 17 ? 143.644 184.447 217.979 1.00 208.58 16 GLU E O 1
ATOM 11378 N N . THR J 4 18 ? 142.496 186.198 217.133 1.00 208.03 17 THR E N 1
ATOM 11379 C CA . THR J 4 18 ? 142.483 185.673 215.777 1.00 208.03 17 THR E CA 1
ATOM 11380 C C . THR J 4 18 ? 143.892 185.618 215.195 1.00 208.03 17 THR E C 1
ATOM 11381 O O . THR J 4 18 ? 144.765 186.422 215.534 1.00 208.03 17 THR E O 1
ATOM 11385 N N . LEU J 4 19 ? 144.100 184.649 214.307 1.00 193.46 18 LEU E N 1
ATOM 11386 C CA . LEU J 4 19 ? 145.354 184.469 213.588 1.00 193.46 18 LEU E CA 1
ATOM 11387 C C . LEU J 4 19 ? 145.021 184.302 212.114 1.00 193.46 18 LEU E C 1
ATOM 11388 O O . LEU J 4 19 ? 144.095 183.562 211.769 1.00 193.46 18 LEU E O 1
ATOM 11393 N N . SER J 4 20 ? 145.767 184.988 211.248 1.00 182.02 19 SER E N 1
ATOM 11394 C CA . SER J 4 20 ? 145.469 184.988 209.815 1.00 182.02 19 SER E CA 1
ATOM 11395 C C . SER J 4 20 ? 146.771 185.040 209.022 1.00 182.02 19 SER E C 1
ATOM 11396 O O . SER J 4 20 ? 147.366 186.109 208.861 1.00 182.02 19 SER E O 1
ATOM 11399 N N . LEU J 4 21 ? 147.200 183.884 208.522 1.00 171.67 20 LEU E N 1
ATOM 11400 C CA . LEU J 4 21 ? 148.268 183.846 207.539 1.00 171.67 20 LEU E CA 1
ATOM 11401 C C . LEU J 4 21 ? 147.759 184.397 206.207 1.00 171.67 20 LEU E C 1
ATOM 11402 O O . LEU J 4 21 ? 146.576 184.708 206.044 1.00 171.67 20 LEU E O 1
ATOM 11407 N N . THR J 4 22 ? 148.670 184.521 205.241 1.00 172.06 21 THR E N 1
ATOM 11408 C CA . THR J 4 22 ? 148.330 185.040 203.912 1.00 172.06 21 THR E CA 1
ATOM 11409 C C . THR J 4 22 ? 149.168 184.285 202.883 1.00 172.06 21 THR E C 1
ATOM 11410 O O . THR J 4 22 ? 150.309 184.660 202.601 1.00 172.06 21 THR E O 1
ATOM 11414 N N . CYS J 4 23 ? 148.590 183.228 202.318 1.00 165.60 22 CYS E N 1
ATOM 11415 C CA . CYS J 4 23 ? 149.271 182.448 201.296 1.00 165.60 22 CYS E CA 1
ATOM 11416 C C . CYS J 4 23 ? 149.155 183.135 199.942 1.00 165.60 22 CYS E C 1
ATOM 11417 O O . CYS J 4 23 ? 148.083 183.610 199.559 1.00 165.60 22 CYS E O 1
ATOM 11420 N N . SER J 4 24 ? 150.269 183.177 199.217 1.00 166.62 23 SER E N 1
ATOM 11421 C CA . SER J 4 24 ? 150.356 183.865 197.936 1.00 166.62 23 SER E CA 1
ATOM 11422 C C . SER J 4 24 ? 150.374 182.844 196.806 1.00 166.62 23 SER E C 1
ATOM 11423 O O . SER J 4 24 ? 151.147 181.881 196.845 1.00 166.62 23 SER E O 1
ATOM 11426 N N . ILE J 4 25 ? 149.524 183.061 195.807 1.00 149.24 24 ILE E N 1
ATOM 11427 C CA . ILE J 4 25 ? 149.415 182.190 194.643 1.00 149.24 24 ILE E CA 1
ATOM 11428 C C . ILE J 4 25 ? 149.843 182.997 193.426 1.00 149.24 24 ILE E C 1
ATOM 11429 O O . ILE J 4 25 ? 149.275 184.061 193.147 1.00 149.24 24 ILE E O 1
ATOM 11434 N N . SER J 4 26 ? 150.840 182.493 192.701 1.00 152.02 25 SER E N 1
ATOM 11435 C CA . SER J 4 26 ? 151.436 183.204 191.579 1.00 152.02 25 SER E CA 1
ATOM 11436 C C . SER J 4 26 ? 151.553 182.281 190.376 1.00 152.02 25 SER E C 1
ATOM 11437 O O . SER J 4 26 ? 151.871 181.097 190.518 1.00 152.02 25 SER E O 1
ATOM 11440 N N . GLY J 4 27 ? 151.295 182.834 189.193 1.00 154.98 26 GLY E N 1
ATOM 11441 C CA . GLY J 4 27 ? 151.470 182.086 187.965 1.00 154.98 26 GLY E CA 1
ATOM 11442 C C . GLY J 4 27 ? 150.477 180.970 187.751 1.00 154.98 26 GLY E C 1
ATOM 11443 O O . GLY J 4 27 ? 150.781 180.016 187.031 1.00 154.98 26 GLY E O 1
ATOM 11444 N N . VAL J 4 28 ? 149.293 181.054 188.358 1.00 149.03 27 VAL E N 1
ATOM 11445 C CA . VAL J 4 28 ? 148.301 179.991 188.255 1.00 149.03 27 VAL E CA 1
ATOM 11446 C C . VAL J 4 28 ? 146.956 180.553 188.690 1.00 149.03 27 VAL E C 1
ATOM 11447 O O . VAL J 4 28 ? 146.886 181.534 189.431 1.00 149.03 27 VAL E O 1
ATOM 11451 N N . SER J 4 29 ? 145.878 179.918 188.234 1.00 140.74 28 SER E N 1
ATOM 11452 C CA . SER J 4 29 ? 144.534 180.396 188.521 1.00 140.74 28 SER E CA 1
ATOM 11453 C C . SER J 4 29 ? 144.208 180.211 190.002 1.00 140.74 28 SER E C 1
ATOM 11454 O O . SER J 4 29 ? 145.029 179.750 190.800 1.00 140.74 28 SER E O 1
ATOM 11457 N N . THR J 4 30 ? 142.978 180.588 190.371 1.00 138.22 29 THR E N 1
ATOM 11458 C CA . THR J 4 30 ? 142.506 180.491 191.748 1.00 138.22 29 THR E CA 1
ATOM 11459 C C . THR J 4 30 ? 141.177 179.750 191.851 1.00 138.22 29 THR E C 1
ATOM 11460 O O . THR J 4 30 ? 140.482 179.880 192.864 1.00 138.22 29 THR E O 1
ATOM 11464 N N . ARG J 4 31 ? 140.806 178.977 190.831 1.00 134.93 30 ARG E N 1
ATOM 11465 C CA . ARG J 4 31 ? 139.576 178.201 190.842 1.00 134.93 30 ARG E CA 1
ATOM 11466 C C . ARG J 4 31 ? 139.866 176.781 190.383 1.00 134.93 30 ARG E C 1
ATOM 11467 O O . ARG J 4 31 ? 140.802 176.540 189.616 1.00 134.93 30 ARG E O 1
ATOM 11475 N N . ASN J 4 32 ? 139.043 175.845 190.854 1.00 134.60 31 ASN E N 1
ATOM 11476 C CA . ASN J 4 32 ? 139.207 174.418 190.595 1.00 134.60 31 ASN E CA 1
ATOM 11477 C C . ASN J 4 32 ? 140.427 173.835 191.297 1.00 134.60 31 ASN E C 1
ATOM 11478 O O . ASN J 4 32 ? 140.924 172.778 190.896 1.00 134.60 31 ASN E O 1
ATOM 11483 N N . TYR J 4 33 ? 140.922 174.501 192.339 1.00 131.42 32 TYR E N 1
ATOM 11484 C CA . TYR J 4 33 ? 142.121 174.085 193.056 1.00 131.42 32 TYR E CA 1
ATOM 11485 C C . TYR J 4 33 ? 141.749 173.769 194.496 1.00 131.42 32 TYR E C 1
ATOM 11486 O O . TYR J 4 33 ? 141.009 174.529 195.129 1.00 131.42 32 TYR E O 1
ATOM 11495 N N . TYR J 4 34 ? 142.269 172.659 195.013 1.00 125.11 33 TYR E N 1
ATOM 11496 C CA . TYR J 4 34 ? 141.985 172.233 196.382 1.00 125.11 33 TYR E CA 1
ATOM 11497 C C . TYR J 4 34 ? 143.095 172.757 197.284 1.00 125.11 33 TYR E C 1
ATOM 11498 O O . TYR J 4 34 ? 144.071 172.065 197.575 1.00 125.11 33 TYR E O 1
ATOM 11507 N N . TRP J 4 35 ? 142.941 173.999 197.736 1.00 124.90 34 TRP E N 1
ATOM 11508 C CA . TRP J 4 35 ? 143.901 174.596 198.652 1.00 124.90 34 TRP E CA 1
ATOM 11509 C C . TRP J 4 35 ? 143.668 174.068 200.061 1.00 124.90 34 TRP E C 1
ATOM 11510 O O . TRP J 4 35 ? 142.525 173.959 200.513 1.00 124.90 34 TRP E O 1
ATOM 11521 N N . SER J 4 36 ? 144.759 173.744 200.754 1.00 126.37 35 SER E N 1
ATOM 11522 C CA . SER J 4 36 ? 144.694 173.094 202.055 1.00 126.37 35 SER E CA 1
ATOM 11523 C C . SER J 4 36 ? 145.626 173.783 203.040 1.00 126.37 35 SER E C 1
ATOM 11524 O O . SER J 4 36 ? 146.621 174.402 202.653 1.00 126.37 35 SER E O 1
ATOM 11527 N N . TRP J 4 37 ? 145.290 173.660 204.323 1.00 148.65 36 TRP E N 1
ATOM 11528 C CA . TRP J 4 37 ? 146.077 174.209 205.418 1.00 148.65 36 TRP E CA 1
ATOM 11529 C C . TRP J 4 37 ? 146.549 173.068 206.308 1.00 148.65 36 TRP E C 1
ATOM 11530 O O . TRP J 4 37 ? 145.743 172.232 206.730 1.00 148.65 36 TRP E O 1
ATOM 11541 N N . ILE J 4 38 ? 147.851 173.031 206.584 1.00 132.94 37 ILE E N 1
ATOM 11542 C CA . ILE J 4 38 ? 148.449 172.018 207.447 1.00 132.94 37 ILE E CA 1
ATOM 11543 C C . ILE J 4 38 ? 149.491 172.696 208.326 1.00 132.94 37 ILE E C 1
ATOM 11544 O O . ILE J 4 38 ? 150.205 173.598 207.875 1.00 132.94 37 ILE E O 1
ATOM 11549 N N . ARG J 4 39 ? 149.576 172.261 209.584 1.00 140.22 38 ARG E N 1
ATOM 11550 C CA . ARG J 4 39 ? 150.521 172.810 210.545 1.00 140.22 38 ARG E CA 1
ATOM 11551 C C . ARG J 4 39 ? 151.310 171.680 211.192 1.00 140.22 38 ARG E C 1
ATOM 11552 O O . ARG J 4 39 ? 150.820 170.556 211.325 1.00 140.22 38 ARG E O 1
ATOM 11560 N N . GLN J 4 40 ? 152.541 171.994 211.594 1.00 138.51 39 GLN E N 1
ATOM 11561 C CA . GLN J 4 40 ? 153.431 171.047 212.255 1.00 138.51 39 GLN E CA 1
ATOM 11562 C C . GLN J 4 40 ? 153.760 171.575 213.644 1.00 138.51 39 GLN E C 1
ATOM 11563 O O . GLN J 4 40 ? 154.342 172.657 213.777 1.00 138.51 39 GLN E O 1
ATOM 11569 N N . SER J 4 41 ? 153.394 170.808 214.671 1.00 148.58 40 SER E N 1
ATOM 11570 C CA . SER J 4 41 ? 153.597 171.199 216.059 1.00 148.58 40 SER E CA 1
ATOM 11571 C C . SER J 4 41 ? 154.612 170.271 216.708 1.00 148.58 40 SER E C 1
ATOM 11572 O O . SER J 4 41 ? 154.380 169.053 216.731 1.00 148.58 40 SER E O 1
ATOM 11575 N N . PRO J 4 42 ? 155.737 170.762 217.236 1.00 158.18 41 PRO E N 1
ATOM 11576 C CA . PRO J 4 42 ? 156.636 169.871 217.978 1.00 158.18 41 PRO E CA 1
ATOM 11577 C C . PRO J 4 42 ? 155.917 169.225 219.153 1.00 158.18 41 PRO E C 1
ATOM 11578 O O . PRO J 4 42 ? 155.100 169.855 219.829 1.00 158.18 41 PRO E O 1
ATOM 11582 N N . GLY J 4 43 ? 156.229 167.952 219.389 1.00 158.13 42 GLY E N 1
ATOM 11583 C CA . GLY J 4 43 ? 155.528 167.159 220.374 1.00 158.13 42 GLY E CA 1
ATOM 11584 C C . GLY J 4 43 ? 154.299 166.448 219.849 1.00 158.13 42 GLY E C 1
ATOM 11585 O O . GLY J 4 43 ? 153.701 165.653 220.585 1.00 158.13 42 GLY E O 1
ATOM 11586 N N . LYS J 4 44 ? 153.904 166.710 218.604 1.00 141.81 43 LYS E N 1
ATOM 11587 C CA . LYS J 4 44 ? 152.767 166.043 217.989 1.00 141.81 43 LYS E CA 1
ATOM 11588 C C . LYS J 4 44 ? 153.029 165.933 216.495 1.00 141.81 43 LYS E C 1
ATOM 11589 O O . LYS J 4 44 ? 153.960 166.539 215.959 1.00 141.81 43 LYS E O 1
ATOM 11595 N N . GLY J 4 45 ? 152.193 165.147 215.822 1.00 137.61 44 GLY E N 1
ATOM 11596 C CA . GLY J 4 45 ? 152.335 164.956 214.393 1.00 137.61 44 GLY E CA 1
ATOM 11597 C C . GLY J 4 45 ? 151.787 166.121 213.597 1.00 137.61 44 GLY E C 1
ATOM 11598 O O . GLY J 4 45 ? 151.939 167.279 213.997 1.00 137.61 44 GLY E O 1
ATOM 11599 N N . LEU J 4 46 ? 151.149 165.827 212.467 1.00 128.47 45 LEU E N 1
ATOM 11600 C CA . LEU J 4 46 ? 150.542 166.836 211.613 1.00 128.47 45 LEU E CA 1
ATOM 11601 C C . LEU J 4 46 ? 149.045 166.579 211.508 1.00 128.47 45 LEU E C 1
ATOM 11602 O O . LEU J 4 46 ? 148.594 165.430 211.516 1.00 128.47 45 LEU E O 1
ATOM 11607 N N . GLU J 4 47 ? 148.280 167.664 211.413 1.00 143.05 46 GLU E N 1
ATOM 11608 C CA . GLU J 4 47 ? 146.830 167.601 211.312 1.00 143.05 46 GLU E CA 1
ATOM 11609 C C . GLU J 4 47 ? 146.374 168.359 210.076 1.00 143.05 46 GLU E C 1
ATOM 11610 O O . GLU J 4 47 ? 146.936 169.403 209.732 1.00 143.05 46 GLU E O 1
ATOM 11616 N N . TRP J 4 48 ? 145.353 167.825 209.413 1.00 154.41 47 TRP E N 1
ATOM 11617 C CA . TRP J 4 48 ? 144.803 168.420 208.200 1.00 154.41 47 TRP E CA 1
ATOM 11618 C C . TRP J 4 48 ? 143.727 169.423 208.604 1.00 154.41 47 TRP E C 1
ATOM 11619 O O . TRP J 4 48 ? 142.626 169.037 209.009 1.00 154.41 47 TRP E O 1
ATOM 11630 N N . ILE J 4 49 ? 144.049 170.714 208.491 1.00 149.29 48 ILE E N 1
ATOM 11631 C CA . ILE J 4 49 ? 143.165 171.752 209.014 1.00 149.29 48 ILE E CA 1
ATOM 11632 C C . ILE J 4 49 ? 141.852 171.794 208.244 1.00 149.29 48 ILE E C 1
ATOM 11633 O O . ILE J 4 49 ? 140.796 172.066 208.826 1.00 149.29 48 ILE E O 1
ATOM 11638 N N . GLY J 4 50 ? 141.888 171.547 206.938 1.00 151.37 49 GLY E N 1
ATOM 11639 C CA . GLY J 4 50 ? 140.689 171.607 206.122 1.00 151.37 49 GLY E CA 1
ATOM 11640 C C . GLY J 4 50 ? 140.903 172.380 204.840 1.00 151.37 49 GLY E C 1
ATOM 11641 O O . GLY J 4 50 ? 141.428 173.497 204.863 1.00 151.37 49 GLY E O 1
ATOM 11642 N N . TYR J 4 51 ? 140.499 171.802 203.715 1.00 136.60 50 TYR E N 1
ATOM 11643 C CA . TYR J 4 51 ? 140.709 172.432 202.423 1.00 136.60 50 TYR E CA 1
ATOM 11644 C C . TYR J 4 51 ? 139.594 173.426 202.117 1.00 136.60 50 TYR E C 1
ATOM 11645 O O . TYR J 4 51 ? 138.519 173.405 202.721 1.00 136.60 50 TYR E O 1
ATOM 11654 N N . ILE J 4 52 ? 139.874 174.307 201.161 1.00 128.73 51 ILE E N 1
ATOM 11655 C CA . ILE J 4 52 ? 138.885 175.210 200.586 1.00 128.73 51 ILE E CA 1
ATOM 11656 C C . ILE J 4 52 ? 138.896 174.990 199.081 1.00 128.73 51 ILE E C 1
ATOM 11657 O O . ILE J 4 52 ? 139.954 175.070 198.445 1.00 128.73 51 ILE E O 1
ATOM 11662 N N . PHE J 4 53 ? 137.727 174.696 198.517 1.00 125.83 52 PHE E N 1
ATOM 11663 C CA . PHE J 4 53 ? 137.591 174.363 197.105 1.00 125.83 52 PHE E CA 1
ATOM 11664 C C . PHE J 4 53 ? 136.601 175.322 196.466 1.00 125.83 52 PHE E C 1
ATOM 11665 O O . PHE J 4 53 ? 135.451 175.418 196.908 1.00 125.83 52 PHE E O 1
ATOM 11673 N N . ASN J 4 54 ? 137.046 176.021 195.422 1.00 127.41 53 ASN E N 1
ATOM 11674 C CA . ASN J 4 54 ? 136.226 177.000 194.702 1.00 127.41 53 ASN E CA 1
ATOM 11675 C C . ASN J 4 54 ? 135.747 178.032 195.716 1.00 127.41 53 ASN E C 1
ATOM 11676 O O . ASN J 4 54 ? 136.597 178.701 196.329 1.00 127.41 53 ASN E O 1
ATOM 11681 N N . ILE J 4 55 ? 134.443 178.207 195.924 1.00 110.34 54 ILE E N 1
ATOM 11682 C CA . ILE J 4 55 ? 133.924 179.170 196.889 1.00 110.34 54 ILE E CA 1
ATOM 11683 C C . ILE J 4 55 ? 132.900 178.484 197.790 1.00 110.34 54 ILE E C 1
ATOM 11684 O O . ILE J 4 55 ? 132.383 179.090 198.736 1.00 110.34 54 ILE E O 1
ATOM 11689 N N . GLY J 4 56 ? 132.631 177.203 197.536 1.00 129.90 55 GLY E N 1
ATOM 11690 C CA . GLY J 4 56 ? 131.572 176.498 198.233 1.00 129.90 55 GLY E CA 1
ATOM 11691 C C . GLY J 4 56 ? 132.059 175.636 199.379 1.00 129.90 55 GLY E C 1
ATOM 11692 O O . GLY J 4 56 ? 132.327 176.146 200.471 1.00 129.90 55 GLY E O 1
ATOM 11693 N N . THR J 4 57 ? 132.167 174.328 199.143 1.00 133.74 56 THR E N 1
ATOM 11694 C CA . THR J 4 57 ? 132.509 173.388 200.205 1.00 133.74 56 THR E CA 1
ATOM 11695 C C . THR J 4 57 ? 133.819 173.781 200.876 1.00 133.74 56 THR E C 1
ATOM 11696 O O . THR J 4 57 ? 134.838 173.984 200.212 1.00 133.74 56 THR E O 1
ATOM 11700 N N . THR J 4 58 ? 133.777 173.889 202.202 1.00 154.17 57 THR E N 1
ATOM 11701 C CA . THR J 4 58 ? 134.889 174.409 202.993 1.00 154.17 57 THR E CA 1
ATOM 11702 C C . THR J 4 58 ? 135.067 173.582 204.267 1.00 154.17 57 THR E C 1
ATOM 11703 O O . THR J 4 58 ? 135.189 174.113 205.372 1.00 154.17 57 THR E O 1
ATOM 11707 N N . ASN J 4 59 ? 135.084 172.257 204.115 1.00 157.32 58 ASN E N 1
ATOM 11708 C CA . ASN J 4 59 ? 135.160 171.348 205.256 1.00 157.32 58 ASN E CA 1
ATOM 11709 C C . ASN J 4 59 ? 136.314 171.712 206.185 1.00 157.32 58 ASN E C 1
ATOM 11710 O O . ASN J 4 59 ? 137.441 171.943 205.738 1.00 157.32 58 ASN E O 1
ATOM 11715 N N . TYR J 4 60 ? 136.021 171.759 207.485 1.00 165.77 59 TYR E N 1
ATOM 11716 C CA . TYR J 4 60 ? 136.960 172.209 208.516 1.00 165.77 59 TYR E CA 1
ATOM 11717 C C . TYR J 4 60 ? 137.205 171.079 209.511 1.00 165.77 59 TYR E C 1
ATOM 11718 O O . TYR J 4 60 ? 136.559 171.032 210.560 1.00 165.77 59 TYR E O 1
ATOM 11727 N N . ASN J 4 61 ? 138.155 170.188 209.188 1.00 177.40 60 ASN E N 1
ATOM 11728 C CA . ASN J 4 61 ? 138.694 169.205 210.128 1.00 177.40 60 ASN E CA 1
ATOM 11729 C C . ASN J 4 61 ? 137.592 168.565 210.969 1.00 177.40 60 ASN E C 1
ATOM 11730 O O . ASN J 4 61 ? 137.464 168.879 212.159 1.00 177.40 60 ASN E O 1
ATOM 11735 N N . PRO J 4 62 ? 136.770 167.681 210.391 1.00 190.39 61 PRO E N 1
ATOM 11736 C CA . PRO J 4 62 ? 135.539 167.256 211.077 1.00 190.39 61 PRO E CA 1
ATOM 11737 C C . PRO J 4 62 ? 135.762 166.701 212.476 1.00 190.39 61 PRO E C 1
ATOM 11738 O O . PRO J 4 62 ? 136.520 165.746 212.672 1.00 190.39 61 PRO E O 1
ATOM 11742 N N . SER J 4 63 ? 135.097 167.311 213.455 1.00 205.03 62 SER E N 1
ATOM 11743 C CA . SER J 4 63 ? 135.004 166.888 214.850 1.00 205.03 62 SER E CA 1
ATOM 11744 C C . SER J 4 63 ? 136.257 167.192 215.668 1.00 205.03 62 SER E C 1
ATOM 11745 O O . SER J 4 63 ? 136.240 166.950 216.882 1.00 205.03 62 SER E O 1
ATOM 11748 N N . LEU J 4 64 ? 137.331 167.710 215.070 1.00 187.46 63 LEU E N 1
ATOM 11749 C CA . LEU J 4 64 ? 138.526 168.038 215.842 1.00 187.46 63 LEU E CA 1
ATOM 11750 C C . LEU J 4 64 ? 138.486 169.471 216.364 1.00 187.46 63 LEU E C 1
ATOM 11751 O O . LEU J 4 64 ? 138.633 169.696 217.570 1.00 187.46 63 LEU E O 1
ATOM 11756 N N . LYS J 4 65 ? 138.296 170.445 215.474 1.00 180.58 64 LYS E N 1
ATOM 11757 C CA . LYS J 4 65 ? 138.166 171.840 215.876 1.00 180.58 64 LYS E CA 1
ATOM 11758 C C . LYS J 4 65 ? 136.890 172.445 215.307 1.00 180.58 64 LYS E C 1
ATOM 11759 O O . LYS J 4 65 ? 136.280 173.321 215.929 1.00 180.58 64 LYS E O 1
ATOM 11765 N N . SER J 4 66 ? 136.482 171.988 214.123 1.00 190.21 65 SER E N 1
ATOM 11766 C CA . SER J 4 66 ? 135.250 172.456 213.499 1.00 190.21 65 SER E CA 1
ATOM 11767 C C . SER J 4 66 ? 135.352 173.931 213.133 1.00 190.21 65 SER E C 1
ATOM 11768 O O . SER J 4 66 ? 135.462 174.274 211.952 1.00 190.21 65 SER E O 1
ATOM 11771 N N . ARG J 4 67 ? 135.316 174.813 214.129 1.00 187.97 66 ARG E N 1
ATOM 11772 C CA . ARG J 4 67 ? 135.344 176.248 213.864 1.00 187.97 66 ARG E CA 1
ATOM 11773 C C . ARG J 4 67 ? 136.742 176.649 213.400 1.00 187.97 66 ARG E C 1
ATOM 11774 O O . ARG J 4 67 ? 137.692 176.667 214.188 1.00 187.97 66 ARG E O 1
ATOM 11782 N N . LEU J 4 68 ? 136.881 176.921 212.102 1.00 181.94 67 LEU E N 1
ATOM 11783 C CA . LEU J 4 68 ? 138.157 177.361 211.549 1.00 181.94 67 LEU E CA 1
ATOM 11784 C C . LEU J 4 68 ? 137.985 178.588 210.663 1.00 181.94 67 LEU E C 1
ATOM 11785 O O . LEU J 4 68 ? 138.893 179.420 210.575 1.00 181.94 67 LEU E O 1
ATOM 11790 N N . THR J 4 69 ? 136.835 178.702 210.002 1.00 175.37 68 THR E N 1
ATOM 11791 C CA . THR J 4 69 ? 136.468 179.887 209.226 1.00 175.37 68 THR E CA 1
ATOM 11792 C C . THR J 4 69 ? 137.591 180.303 208.274 1.00 175.37 68 THR E C 1
ATOM 11793 O O . THR J 4 69 ? 138.159 181.393 208.369 1.00 175.37 68 THR E O 1
ATOM 11797 N N . ILE J 4 70 ? 137.906 179.406 207.346 1.00 167.25 69 ILE E N 1
ATOM 11798 C CA . ILE J 4 70 ? 138.923 179.642 206.328 1.00 167.25 69 ILE E CA 1
ATOM 11799 C C . ILE J 4 70 ? 138.214 180.100 205.062 1.00 167.25 69 ILE E C 1
ATOM 11800 O O . ILE J 4 70 ? 137.422 179.351 204.478 1.00 167.25 69 ILE E O 1
ATOM 11805 N N . SER J 4 71 ? 138.504 181.325 204.633 1.00 161.42 70 SER E N 1
ATOM 11806 C CA . SER J 4 71 ? 137.906 181.913 203.446 1.00 161.42 70 SER E CA 1
ATOM 11807 C C . SER J 4 71 ? 138.953 182.057 202.350 1.00 161.42 70 SER E C 1
ATOM 11808 O O . SER J 4 71 ? 140.160 182.079 202.608 1.00 161.42 70 SER E O 1
ATOM 11811 N N . VAL J 4 72 ? 138.469 182.155 201.115 1.00 159.32 71 VAL E N 1
ATOM 11812 C CA . VAL J 4 72 ? 139.311 182.311 199.935 1.00 159.32 71 VAL E CA 1
ATOM 11813 C C . VAL J 4 72 ? 138.925 183.613 199.250 1.00 159.32 71 VAL E C 1
ATOM 11814 O O . VAL J 4 72 ? 137.742 183.855 198.985 1.00 159.32 71 VAL E O 1
ATOM 11818 N N . ASP J 4 73 ? 139.920 184.453 198.977 1.00 168.37 72 ASP E N 1
ATOM 11819 C CA . ASP J 4 73 ? 139.707 185.719 198.280 1.00 168.37 72 ASP E CA 1
ATOM 11820 C C . ASP J 4 73 ? 139.919 185.472 196.792 1.00 168.37 72 ASP E C 1
ATOM 11821 O O . ASP J 4 73 ? 141.055 185.438 196.312 1.00 168.37 72 ASP E O 1
ATOM 11826 N N . THR J 4 74 ? 138.824 185.300 196.059 1.00 163.96 73 THR E N 1
ATOM 11827 C CA . THR J 4 74 ? 138.892 185.030 194.622 1.00 163.96 73 THR E CA 1
ATOM 11828 C C . THR J 4 74 ? 138.909 186.326 193.815 1.00 163.96 73 THR E C 1
ATOM 11829 O O . THR J 4 74 ? 138.115 186.529 192.898 1.00 163.96 73 THR E O 1
ATOM 11833 N N . SER J 4 75 ? 139.835 187.210 194.161 1.00 168.19 74 SER E N 1
ATOM 11834 C CA . SER J 4 75 ? 140.048 188.472 193.461 1.00 168.19 74 SER E CA 1
ATOM 11835 C C . SER J 4 75 ? 141.506 188.696 193.097 1.00 168.19 74 SER E C 1
ATOM 11836 O O . SER J 4 75 ? 141.788 189.267 192.041 1.00 168.19 74 SER E O 1
ATOM 11839 N N . LYS J 4 76 ? 142.440 188.263 193.948 1.00 164.83 75 LYS E N 1
ATOM 11840 C CA . LYS J 4 76 ? 143.866 188.384 193.677 1.00 164.83 75 LYS E CA 1
ATOM 11841 C C . LYS J 4 76 ? 144.625 187.094 193.968 1.00 164.83 75 LYS E C 1
ATOM 11842 O O . LYS J 4 76 ? 145.861 187.115 194.013 1.00 164.83 75 LYS E O 1
ATOM 11848 N N . ASN J 4 77 ? 143.925 185.975 194.162 1.00 157.60 76 ASN E N 1
ATOM 11849 C CA . ASN J 4 77 ? 144.557 184.681 194.411 1.00 157.60 76 ASN E CA 1
ATOM 11850 C C . ASN J 4 77 ? 145.407 184.727 195.682 1.00 157.60 76 ASN E C 1
ATOM 11851 O O . ASN J 4 77 ? 146.623 184.523 195.662 1.00 157.60 76 ASN E O 1
ATOM 11856 N N . GLN J 4 78 ? 144.739 185.011 196.803 1.00 169.22 77 GLN E N 1
ATOM 11857 C CA . GLN J 4 78 ? 145.427 185.105 198.090 1.00 169.22 77 GLN E CA 1
ATOM 11858 C C . GLN J 4 78 ? 144.396 184.840 199.189 1.00 169.22 77 GLN E C 1
ATOM 11859 O O . GLN J 4 78 ? 143.599 185.724 199.512 1.00 169.22 77 GLN E O 1
ATOM 11865 N N . PHE J 4 79 ? 144.424 183.633 199.751 1.00 159.72 78 PHE E N 1
ATOM 11866 C CA . PHE J 4 79 ? 143.522 183.262 200.830 1.00 159.72 78 PHE E CA 1
ATOM 11867 C C . PHE J 4 79 ? 144.235 183.396 202.174 1.00 159.72 78 PHE E C 1
ATOM 11868 O O . PHE J 4 79 ? 145.431 183.685 202.252 1.00 159.72 78 PHE E O 1
ATOM 11876 N N . SER J 4 80 ? 143.480 183.182 203.249 1.00 172.39 79 SER E N 1
ATOM 11877 C CA . SER J 4 80 ? 143.980 183.389 204.601 1.00 172.39 79 SER E CA 1
ATOM 11878 C C . SER J 4 80 ? 143.289 182.398 205.533 1.00 172.39 79 SER E C 1
ATOM 11879 O O . SER J 4 80 ? 142.660 181.434 205.087 1.00 172.39 79 SER E O 1
ATOM 11882 N N . LEU J 4 81 ? 143.416 182.639 206.836 1.00 178.31 80 LEU E N 1
ATOM 11883 C CA . LEU J 4 81 ? 142.832 181.789 207.862 1.00 178.31 80 LEU E CA 1
ATOM 11884 C C . LEU J 4 81 ? 142.321 182.678 208.987 1.00 178.31 80 LEU E C 1
ATOM 11885 O O . LEU J 4 81 ? 142.717 183.839 209.112 1.00 178.31 80 LEU E O 1
ATOM 11890 N N . LYS J 4 82 ? 141.411 182.132 209.795 1.00 194.12 81 LYS E N 1
ATOM 11891 C CA . LYS J 4 82 ? 140.905 182.863 210.961 1.00 194.12 81 LYS E CA 1
ATOM 11892 C C . LYS J 4 82 ? 140.625 181.840 212.064 1.00 194.12 81 LYS E C 1
ATOM 11893 O O . LYS J 4 82 ? 139.525 181.295 212.157 1.00 194.12 81 LYS E O 1
ATOM 11899 N N . ILE J 4 83 ? 141.623 181.617 212.911 1.00 194.26 82 ILE E N 1
ATOM 11900 C CA . ILE J 4 83 ? 141.485 180.686 214.024 1.00 194.26 82 ILE E CA 1
ATOM 11901 C C . ILE J 4 83 ? 140.781 181.385 215.179 1.00 194.26 82 ILE E C 1
ATOM 11902 O O . ILE J 4 83 ? 140.859 182.609 215.339 1.00 194.26 82 ILE E O 1
ATOM 11907 N N . THR J 4 84 A 140.082 180.597 215.992 1.00 196.29 82 THR E N 1
ATOM 11908 C CA . THR J 4 84 A 139.354 181.096 217.150 1.00 196.29 82 THR E CA 1
ATOM 11909 C C . THR J 4 84 A 139.764 180.310 218.386 1.00 196.29 82 THR E C 1
ATOM 11910 O O . THR J 4 84 A 139.987 179.098 218.318 1.00 196.29 82 THR E O 1
ATOM 11914 N N . SER J 4 85 B 139.856 181.010 219.517 1.00 204.78 82 SER E N 1
ATOM 11915 C CA . SER J 4 85 B 140.224 180.404 220.796 1.00 204.78 82 SER E CA 1
ATOM 11916 C C . SER J 4 85 B 141.606 179.753 220.714 1.00 204.78 82 SER E C 1
ATOM 11917 O O . SER J 4 85 B 141.768 178.541 220.871 1.00 204.78 82 SER E O 1
ATOM 11920 N N . VAL J 4 86 C 142.612 180.590 220.460 1.00 200.18 82 VAL E N 1
ATOM 11921 C CA . VAL J 4 86 C 143.988 180.113 220.408 1.00 200.18 82 VAL E CA 1
ATOM 11922 C C . VAL J 4 86 C 144.408 179.642 221.793 1.00 200.18 82 VAL E C 1
ATOM 11923 O O . VAL J 4 86 C 144.190 180.334 222.796 1.00 200.18 82 VAL E O 1
ATOM 11927 N N . THR J 4 87 ? 145.016 178.461 221.853 1.00 189.97 83 THR E N 1
ATOM 11928 C CA . THR J 4 87 ? 145.480 177.856 223.092 1.00 189.97 83 THR E CA 1
ATOM 11929 C C . THR J 4 87 ? 147.003 177.776 223.086 1.00 189.97 83 THR E C 1
ATOM 11930 O O . THR J 4 87 ? 147.665 178.102 222.097 1.00 189.97 83 THR E O 1
ATOM 11934 N N . ALA J 4 88 ? 147.561 177.336 224.216 1.00 188.19 84 ALA E N 1
ATOM 11935 C CA . ALA J 4 88 ? 149.011 177.214 224.322 1.00 188.19 84 ALA E CA 1
ATOM 11936 C C . ALA J 4 88 ? 149.552 176.193 223.330 1.00 188.19 84 ALA E C 1
ATOM 11937 O O . ALA J 4 88 ? 150.592 176.418 222.700 1.00 188.19 84 ALA E O 1
ATOM 11939 N N . ALA J 4 89 ? 148.860 175.063 223.177 1.00 191.15 85 ALA E N 1
ATOM 11940 C CA . ALA J 4 89 ? 149.312 174.017 222.268 1.00 191.15 85 ALA E CA 1
ATOM 11941 C C . ALA J 4 89 ? 149.206 174.415 220.802 1.00 191.15 85 ALA E C 1
ATOM 11942 O O . ALA J 4 89 ? 149.794 173.736 219.954 1.00 191.15 85 ALA E O 1
ATOM 11944 N N . ASP J 4 90 ? 148.482 175.489 220.481 1.00 176.91 86 ASP E N 1
ATOM 11945 C CA . ASP J 4 90 ? 148.297 175.880 219.089 1.00 176.91 86 ASP E CA 1
ATOM 11946 C C . ASP J 4 90 ? 149.582 176.360 218.426 1.00 176.91 86 ASP E C 1
ATOM 11947 O O . ASP J 4 90 ? 149.602 176.502 217.199 1.00 176.91 86 ASP E O 1
ATOM 11952 N N . THR J 4 91 ? 150.639 176.622 219.192 1.00 175.51 87 THR E N 1
ATOM 11953 C CA . THR J 4 91 ? 151.905 177.030 218.595 1.00 175.51 87 THR E CA 1
ATOM 11954 C C . THR J 4 91 ? 152.411 175.950 217.646 1.00 175.51 87 THR E C 1
ATOM 11955 O O . THR J 4 91 ? 152.452 174.766 217.992 1.00 175.51 87 THR E O 1
ATOM 11959 N N . ALA J 4 92 ? 152.790 176.364 216.443 1.00 158.88 88 ALA E N 1
ATOM 11960 C CA . ALA J 4 92 ? 153.186 175.440 215.387 1.00 158.88 88 ALA E CA 1
ATOM 11961 C C . ALA J 4 92 ? 153.681 176.266 214.206 1.00 158.88 88 ALA E C 1
ATOM 11962 O O . ALA J 4 92 ? 153.713 177.499 214.256 1.00 158.88 88 ALA E O 1
ATOM 11964 N N . VAL J 4 93 ? 154.076 175.571 213.144 1.00 148.60 89 VAL E N 1
ATOM 11965 C CA . VAL J 4 93 ? 154.461 176.188 211.879 1.00 148.60 89 VAL E CA 1
ATOM 11966 C C . VAL J 4 93 ? 153.433 175.764 210.837 1.00 148.60 89 VAL E C 1
ATOM 11967 O O . VAL J 4 93 ? 153.218 174.566 210.616 1.00 148.60 89 VAL E O 1
ATOM 11971 N N . TYR J 4 94 ? 152.788 176.744 210.211 1.00 141.94 90 TYR E N 1
ATOM 11972 C CA . TYR J 4 94 ? 151.693 176.505 209.283 1.00 141.94 90 TYR E CA 1
ATOM 11973 C C . TYR J 4 94 ? 152.193 176.512 207.842 1.00 141.94 90 TYR E C 1
ATOM 11974 O O . TYR J 4 94 ? 153.247 177.069 207.527 1.00 141.94 90 TYR E O 1
ATOM 11983 N N . TYR J 4 95 ? 151.415 175.877 206.966 1.00 138.82 91 TYR E N 1
ATOM 11984 C CA . TYR J 4 95 ? 151.732 175.822 205.545 1.00 138.82 91 TYR E CA 1
ATOM 11985 C C . TYR J 4 95 ? 150.440 175.854 204.742 1.00 138.82 91 TYR E C 1
ATOM 11986 O O . TYR J 4 95 ? 149.362 175.524 205.245 1.00 138.82 91 TYR E O 1
ATOM 11995 N N . CYS J 4 96 ? 150.566 176.251 203.477 1.00 131.84 92 CYS E N 1
ATOM 11996 C CA . CYS J 4 96 ? 149.479 176.215 202.510 1.00 131.84 92 CYS E CA 1
ATOM 11997 C C . CYS J 4 96 ? 149.918 175.376 201.319 1.00 131.84 92 CYS E C 1
ATOM 11998 O O . CYS J 4 96 ? 151.084 175.424 200.916 1.00 131.84 92 CYS E O 1
ATOM 12001 N N . ALA J 4 97 ? 148.992 174.602 200.756 1.00 123.69 93 ALA E N 1
ATOM 12002 C CA . ALA J 4 97 ? 149.362 173.660 199.708 1.00 123.69 93 ALA E CA 1
ATOM 12003 C C . ALA J 4 97 ? 148.133 173.258 198.906 1.00 123.69 93 ALA E C 1
ATOM 12004 O O . ALA J 4 97 ? 146.993 173.522 199.293 1.00 123.69 93 ALA E O 1
ATOM 12006 N N . SER J 4 98 ? 148.393 172.601 197.776 1.00 111.71 94 SER E N 1
ATOM 12007 C CA . SER J 4 98 ? 147.353 172.113 196.883 1.00 111.71 94 SER E CA 1
ATOM 12008 C C . SER J 4 98 ? 147.900 170.912 196.120 1.00 111.71 94 SER E C 1
ATOM 12009 O O . SER J 4 98 ? 149.070 170.547 196.255 1.00 111.71 94 SER E O 1
ATOM 12012 N N . GLY J 4 99 ? 147.045 170.300 195.311 1.00 116.92 95 GLY E N 1
ATOM 12013 C CA . GLY J 4 99 ? 147.389 169.124 194.533 1.00 116.92 95 GLY E CA 1
ATOM 12014 C C . GLY J 4 99 ? 147.814 169.462 193.120 1.00 116.92 95 GLY E C 1
ATOM 12015 O O . GLY J 4 99 ? 148.220 170.590 192.819 1.00 116.92 95 GLY E O 1
ATOM 12016 N N . PHE J 4 100 ? 147.714 168.469 192.233 1.00 130.03 96 PHE E N 1
ATOM 12017 C CA . PHE J 4 100 ? 148.054 168.659 190.826 1.00 130.03 96 PHE E CA 1
ATOM 12018 C C . PHE J 4 100 ? 146.937 169.385 190.094 1.00 130.03 96 PHE E C 1
ATOM 12019 O O . PHE J 4 100 ? 146.333 168.819 189.180 1.00 130.03 96 PHE E O 1
ATOM 12027 N N . GLU J 4 101 ? 146.604 170.601 190.532 1.00 141.22 97 GLU E N 1
ATOM 12028 C CA . GLU J 4 101 ? 145.647 171.478 189.860 1.00 141.22 97 GLU E CA 1
ATOM 12029 C C . GLU J 4 101 ? 144.208 170.983 190.015 1.00 141.22 97 GLU E C 1
ATOM 12030 O O . GLU J 4 101 ? 143.263 171.713 189.699 1.00 141.22 97 GLU E O 1
ATOM 12036 N N . TYR J 4 102 ? 144.029 169.752 190.499 1.00 147.58 98 TYR E N 1
ATOM 12037 C CA . TYR J 4 102 ? 142.719 169.174 190.759 1.00 147.58 98 TYR E CA 1
ATOM 12038 C C . TYR J 4 102 ? 142.895 167.872 191.531 1.00 147.58 98 TYR E C 1
ATOM 12039 O O . TYR J 4 102 ? 143.486 166.924 191.004 1.00 147.58 98 TYR E O 1
ATOM 12048 N N . GLY J 4 103 ? 142.399 167.798 192.755 1.00 135.12 99 GLY E N 1
ATOM 12049 C CA . GLY J 4 103 ? 142.518 166.573 193.519 1.00 135.12 99 GLY E CA 1
ATOM 12050 C C . GLY J 4 103 ? 142.466 166.843 195.006 1.00 135.12 99 GLY E C 1
ATOM 12051 O O . GLY J 4 103 ? 142.325 167.978 195.455 1.00 135.12 99 GLY E O 1
ATOM 12052 N N . ASP J 4 104 ? 142.592 165.756 195.767 1.00 131.22 100 ASP E N 1
ATOM 12053 C CA . ASP J 4 104 ? 142.483 165.805 197.219 1.00 131.22 100 ASP E CA 1
ATOM 12054 C C . ASP J 4 104 ? 143.578 165.041 197.949 1.00 131.22 100 ASP E C 1
ATOM 12055 O O . ASP J 4 104 ? 143.806 165.319 199.133 1.00 131.22 100 ASP E O 1
ATOM 12060 N N . TYR J 4 105 A 144.275 164.113 197.293 1.00 134.57 100 TYR E N 1
ATOM 12061 C CA . TYR J 4 105 A 145.189 163.194 197.961 1.00 134.57 100 TYR E CA 1
ATOM 12062 C C . TYR J 4 105 A 146.621 163.341 197.456 1.00 134.57 100 TYR E C 1
ATOM 12063 O O . TYR J 4 105 A 147.381 162.371 197.451 1.00 134.57 100 TYR E O 1
ATOM 12072 N N . THR J 4 106 B 147.012 164.547 197.040 1.00 126.19 100 THR E N 1
ATOM 12073 C CA . THR J 4 106 B 148.341 164.777 196.488 1.00 126.19 100 THR E CA 1
ATOM 12074 C C . THR J 4 106 B 149.191 165.677 197.376 1.00 126.19 100 THR E C 1
ATOM 12075 O O . THR J 4 106 B 150.235 165.243 197.870 1.00 126.19 100 THR E O 1
ATOM 12079 N N . PHE J 4 107 C 148.751 166.909 197.625 1.00 111.06 100 PHE E N 1
ATOM 12080 C CA . PHE J 4 107 C 149.509 167.877 198.419 1.00 111.06 100 PHE E CA 1
ATOM 12081 C C . PHE J 4 107 C 150.960 167.983 197.945 1.00 111.06 100 PHE E C 1
ATOM 12082 O O . PHE J 4 107 C 151.902 167.922 198.738 1.00 111.06 100 PHE E O 1
ATOM 12090 N N . ASP J 4 108 ? 151.145 168.145 196.632 1.00 131.59 101 ASP E N 1
ATOM 12091 C CA . ASP J 4 108 ? 152.497 168.321 196.107 1.00 131.59 101 ASP E CA 1
ATOM 12092 C C . ASP J 4 108 ? 152.961 169.765 196.257 1.00 131.59 101 ASP E C 1
ATOM 12093 O O . ASP J 4 108 ? 153.944 170.044 196.952 1.00 131.59 101 ASP E O 1
ATOM 12098 N N . TYR J 4 109 ? 152.266 170.699 195.608 1.00 135.50 102 TYR E N 1
ATOM 12099 C CA . TYR J 4 109 ? 152.656 172.099 195.685 1.00 135.50 102 TYR E CA 1
ATOM 12100 C C . TYR J 4 109 ? 152.512 172.570 197.123 1.00 135.50 102 TYR E C 1
ATOM 12101 O O . TYR J 4 109 ? 151.396 172.777 197.607 1.00 135.50 102 TYR E O 1
ATOM 12110 N N . TRP J 4 110 ? 153.639 172.746 197.808 1.00 139.72 103 TRP E N 1
ATOM 12111 C CA . TRP J 4 110 ? 153.667 172.933 199.249 1.00 139.72 103 TRP E CA 1
ATOM 12112 C C . TRP J 4 110 ? 154.279 174.293 199.556 1.00 139.72 103 TRP E C 1
ATOM 12113 O O . TRP J 4 110 ? 155.232 174.716 198.894 1.00 139.72 103 TRP E O 1
ATOM 12124 N N . GLY J 4 111 ? 153.735 174.977 200.563 1.00 138.47 104 GLY E N 1
ATOM 12125 C CA . GLY J 4 111 ? 154.193 176.311 200.888 1.00 138.47 104 GLY E CA 1
ATOM 12126 C C . GLY J 4 111 ? 155.510 176.328 201.648 1.00 138.47 104 GLY E C 1
ATOM 12127 O O . GLY J 4 111 ? 156.005 175.309 202.127 1.00 138.47 104 GLY E O 1
ATOM 12128 N N . GLN J 4 112 ? 156.083 177.529 201.751 1.00 139.30 105 GLN E N 1
ATOM 12129 C CA . GLN J 4 112 ? 157.348 177.697 202.460 1.00 139.30 105 GLN E CA 1
ATOM 12130 C C . GLN J 4 112 ? 157.199 177.336 203.934 1.00 139.30 105 GLN E C 1
ATOM 12131 O O . GLN J 4 112 ? 157.827 176.391 204.423 1.00 139.30 105 GLN E O 1
ATOM 12137 N N . GLY J 4 113 ? 156.372 178.088 204.657 1.00 142.55 106 GLY E N 1
ATOM 12138 C CA . GLY J 4 113 ? 156.140 177.837 206.067 1.00 142.55 106 GLY E CA 1
ATOM 12139 C C . GLY J 4 113 ? 156.747 178.882 206.981 1.00 142.55 106 GLY E C 1
ATOM 12140 O O . GLY J 4 113 ? 157.951 179.149 206.915 1.00 142.55 106 GLY E O 1
ATOM 12141 N N . THR J 4 114 ? 155.921 179.479 207.836 1.00 142.36 107 THR E N 1
ATOM 12142 C CA . THR J 4 114 ? 156.362 180.440 208.834 1.00 142.36 107 THR E CA 1
ATOM 12143 C C . THR J 4 114 ? 155.780 180.070 210.191 1.00 142.36 107 THR E C 1
ATOM 12144 O O . THR J 4 114 ? 154.686 179.501 210.262 1.00 142.36 107 THR E O 1
ATOM 12148 N N . PRO J 4 115 ? 156.481 180.375 211.282 1.00 147.19 108 PRO E N 1
ATOM 12149 C CA . PRO J 4 115 ? 156.024 179.937 212.601 1.00 147.19 108 PRO E CA 1
ATOM 12150 C C . PRO J 4 115 ? 155.122 180.955 213.287 1.00 147.19 108 PRO E C 1
ATOM 12151 O O . PRO J 4 115 ? 155.111 182.144 212.966 1.00 147.19 108 PRO E O 1
ATOM 12155 N N . VAL J 4 116 ? 154.352 180.449 214.248 1.00 167.62 109 VAL E N 1
ATOM 12156 C CA . VAL J 4 116 ? 153.529 181.274 215.127 1.00 167.62 109 VAL E CA 1
ATOM 12157 C C . VAL J 4 116 ? 153.694 180.757 216.548 1.00 167.62 109 VAL E C 1
ATOM 12158 O O . VAL J 4 116 ? 153.630 179.546 216.783 1.00 167.62 109 VAL E O 1
ATOM 12162 N N . THR J 4 117 ? 153.909 181.670 217.493 1.00 189.32 110 THR E N 1
ATOM 12163 C CA . THR J 4 117 ? 154.139 181.321 218.887 1.00 189.32 110 THR E CA 1
ATOM 12164 C C . THR J 4 117 ? 153.191 182.103 219.783 1.00 189.32 110 THR E C 1
ATOM 12165 O O . THR J 4 117 ? 152.940 183.289 219.552 1.00 189.32 110 THR E O 1
ATOM 12169 N N . VAL J 4 118 ? 152.677 181.433 220.809 1.00 191.09 111 VAL E N 1
ATOM 12170 C CA . VAL J 4 118 ? 151.792 182.053 221.789 1.00 191.09 111 VAL E CA 1
ATOM 12171 C C . VAL J 4 118 ? 152.670 182.703 222.852 1.00 191.09 111 VAL E C 1
ATOM 12172 O O . VAL J 4 118 ? 153.316 182.012 223.645 1.00 191.09 111 VAL E O 1
ATOM 12176 N N . SER J 4 119 ? 152.690 184.034 222.871 1.00 197.17 112 SER E N 1
ATOM 12177 C CA . SER J 4 119 ? 153.531 184.796 223.782 1.00 197.17 112 SER E CA 1
ATOM 12178 C C . SER J 4 119 ? 152.716 185.909 224.423 1.00 197.17 112 SER E C 1
ATOM 12179 O O . SER J 4 119 ? 151.712 186.364 223.869 1.00 197.17 112 SER E O 1
ATOM 12182 N N . SER J 4 120 ? 153.160 186.338 225.600 1.00 184.89 113 SER E N 1
ATOM 12183 C CA . SER J 4 120 ? 152.491 187.405 226.335 1.00 184.89 113 SER E CA 1
ATOM 12184 C C . SER J 4 120 ? 153.514 188.321 226.997 1.00 184.89 113 SER E C 1
ATOM 12185 O O . SER J 4 120 ? 154.622 188.499 226.490 1.00 184.89 113 SER E O 1
ATOM 12188 N N . ASP K 5 1 ? 137.540 159.787 212.337 1.00 175.17 0 ASP I N 1
ATOM 12189 C CA . ASP K 5 1 ? 138.157 159.129 213.523 1.00 175.17 0 ASP I CA 1
ATOM 12190 C C . ASP K 5 1 ? 139.661 159.385 213.556 1.00 175.17 0 ASP I C 1
ATOM 12191 O O . ASP K 5 1 ? 140.191 160.124 212.727 1.00 175.17 0 ASP I O 1
ATOM 12196 N N . GLU K 5 2 ? 140.345 158.766 214.520 1.00 178.20 1 GLU I N 1
ATOM 12197 C CA . GLU K 5 2 ? 141.780 158.980 214.672 1.00 178.20 1 GLU I CA 1
ATOM 12198 C C . GLU K 5 2 ? 142.575 158.185 213.642 1.00 178.20 1 GLU I C 1
ATOM 12199 O O . GLU K 5 2 ? 143.425 158.744 212.940 1.00 178.20 1 GLU I O 1
ATOM 12205 N N . ILE K 5 3 ? 142.309 156.883 213.537 1.00 166.29 2 ILE I N 1
ATOM 12206 C CA . ILE K 5 3 ? 143.074 155.999 212.662 1.00 166.29 2 ILE I CA 1
ATOM 12207 C C . ILE K 5 3 ? 144.538 156.082 213.072 1.00 166.29 2 ILE I C 1
ATOM 12208 O O . ILE K 5 3 ? 145.363 156.675 212.369 1.00 166.29 2 ILE I O 1
ATOM 12213 N N . VAL K 5 4 ? 144.865 155.495 214.223 1.00 180.21 3 VAL I N 1
ATOM 12214 C CA . VAL K 5 4 ? 146.203 155.597 214.797 1.00 180.21 3 VAL I CA 1
ATOM 12215 C C . VAL K 5 4 ? 147.182 154.762 213.985 1.00 180.21 3 VAL I C 1
ATOM 12216 O O . VAL K 5 4 ? 146.780 153.934 213.160 1.00 180.21 3 VAL I O 1
ATOM 12220 N N . LEU K 5 5 ? 148.474 154.979 214.217 1.00 164.50 4 LEU I N 1
ATOM 12221 C CA . LEU K 5 5 ? 149.530 154.236 213.545 1.00 164.50 4 LEU I CA 1
ATOM 12222 C C . LEU K 5 5 ? 150.846 154.547 214.241 1.00 164.50 4 LEU I C 1
ATOM 12223 O O . LEU K 5 5 ? 151.071 155.684 214.662 1.00 164.50 4 LEU I O 1
ATOM 12228 N N . THR K 5 6 ? 151.704 153.531 214.363 1.00 160.46 5 THR I N 1
ATOM 12229 C CA . THR K 5 6 ? 152.947 153.654 215.113 1.00 160.46 5 THR I CA 1
ATOM 12230 C C . THR K 5 6 ? 154.196 153.623 214.246 1.00 160.46 5 THR I C 1
ATOM 12231 O O . THR K 5 6 ? 155.221 154.173 214.661 1.00 160.46 5 THR I O 1
ATOM 12235 N N . GLN K 5 7 ? 154.133 153.017 213.065 1.00 153.68 6 GLN I N 1
ATOM 12236 C CA . GLN K 5 7 ? 155.253 152.878 212.125 1.00 153.68 6 GLN I CA 1
ATOM 12237 C C . GLN K 5 7 ? 156.489 152.426 212.915 1.00 153.68 6 GLN I C 1
ATOM 12238 O O . GLN K 5 7 ? 156.369 151.732 213.930 1.00 153.68 6 GLN I O 1
ATOM 12244 N N . SER K 5 8 ? 157.684 152.792 212.461 1.00 150.82 7 SER I N 1
ATOM 12245 C CA . SER K 5 8 ? 158.887 152.441 213.198 1.00 150.82 7 SER I CA 1
ATOM 12246 C C . SER K 5 8 ? 158.867 153.123 214.566 1.00 150.82 7 SER I C 1
ATOM 12247 O O . SER K 5 8 ? 158.379 154.253 214.685 1.00 150.82 7 SER I O 1
ATOM 12250 N N . PRO K 5 9 ? 159.383 152.469 215.621 1.00 162.27 8 PRO I N 1
ATOM 12251 C CA . PRO K 5 9 ? 159.212 153.013 216.978 1.00 162.27 8 PRO I CA 1
ATOM 12252 C C . PRO K 5 9 ? 159.776 154.415 217.149 1.00 162.27 8 PRO I C 1
ATOM 12253 O O . PRO K 5 9 ? 159.049 155.333 217.541 1.00 162.27 8 PRO I O 1
ATOM 12257 N N . ALA K 5 10 ? 161.063 154.589 216.872 1.00 160.82 9 ALA I N 1
ATOM 12258 C CA . ALA K 5 10 ? 161.711 155.891 216.990 1.00 160.82 9 ALA I CA 1
ATOM 12259 C C . ALA K 5 10 ? 162.597 156.229 215.802 1.00 160.82 9 ALA I C 1
ATOM 12260 O O . ALA K 5 10 ? 162.585 157.374 215.341 1.00 160.82 9 ALA I O 1
ATOM 12262 N N . THR K 5 11 ? 163.361 155.265 215.293 1.00 169.46 10 THR I N 1
ATOM 12263 C CA . THR K 5 11 ? 164.285 155.520 214.196 1.00 169.46 10 THR I CA 1
ATOM 12264 C C . THR K 5 11 ? 164.810 154.211 213.625 1.00 169.46 10 THR I C 1
ATOM 12265 O O . THR K 5 11 ? 165.110 153.276 214.374 1.00 169.46 10 THR I O 1
ATOM 12269 N N . LEU K 5 12 ? 164.920 154.136 212.301 1.00 167.58 11 LEU I N 1
ATOM 12270 C CA . LEU K 5 12 ? 165.495 152.987 211.609 1.00 167.58 11 LEU I CA 1
ATOM 12271 C C . LEU K 5 12 ? 166.785 153.455 210.941 1.00 167.58 11 LEU I C 1
ATOM 12272 O O . LEU K 5 12 ? 166.803 153.839 209.771 1.00 167.58 11 LEU I O 1
ATOM 12277 N N . SER K 5 13 ? 167.875 153.421 211.703 1.00 170.43 12 SER I N 1
ATOM 12278 C CA . SER K 5 13 ? 169.163 153.847 211.176 1.00 170.43 12 SER I CA 1
ATOM 12279 C C . SER K 5 13 ? 169.652 152.865 210.120 1.00 170.43 12 SER I C 1
ATOM 12280 O O . SER K 5 13 ? 169.563 151.646 210.292 1.00 170.43 12 SER I O 1
ATOM 12283 N N . VAL K 5 14 ? 170.170 153.407 209.021 1.00 166.15 13 VAL I N 1
ATOM 12284 C CA . VAL K 5 14 ? 170.635 152.615 207.889 1.00 166.15 13 VAL I CA 1
ATOM 12285 C C . VAL K 5 14 ? 171.998 153.144 207.465 1.00 166.15 13 VAL I C 1
ATOM 12286 O O . VAL K 5 14 ? 172.178 154.357 207.316 1.00 166.15 13 VAL I O 1
ATOM 12290 N N . SER K 5 15 ? 172.950 152.236 207.268 1.00 168.94 14 SER I N 1
ATOM 12291 C CA . SER K 5 15 ? 174.270 152.627 206.810 1.00 168.94 14 SER I CA 1
ATOM 12292 C C . SER K 5 15 ? 174.192 153.127 205.369 1.00 168.94 14 SER I C 1
ATOM 12293 O O . SER K 5 15 ? 173.262 152.784 204.636 1.00 168.94 14 SER I O 1
ATOM 12296 N N . PRO K 5 16 ? 175.151 153.951 204.939 1.00 156.23 15 PRO I N 1
ATOM 12297 C CA . PRO K 5 16 ? 175.102 154.462 203.563 1.00 156.23 15 PRO I CA 1
ATOM 12298 C C . PRO K 5 16 ? 175.100 153.328 202.549 1.00 156.23 15 PRO I C 1
ATOM 12299 O O . PRO K 5 16 ? 175.820 152.338 202.692 1.00 156.23 15 PRO I O 1
ATOM 12303 N N . GLY K 5 17 ? 174.279 153.485 201.516 1.00 161.75 16 GLY I N 1
ATOM 12304 C CA . GLY K 5 17 ? 174.126 152.435 200.522 1.00 161.75 16 GLY I CA 1
ATOM 12305 C C . GLY K 5 17 ? 173.588 151.144 201.097 1.00 161.75 16 GLY I C 1
ATOM 12306 O O . GLY K 5 17 ? 174.045 150.059 200.715 1.00 161.75 16 GLY I O 1
ATOM 12307 N N . GLY K 5 18 ? 172.622 151.235 202.009 1.00 162.29 17 GLY I N 1
ATOM 12308 C CA . GLY K 5 18 ? 172.061 150.063 202.653 1.00 162.29 17 GLY I CA 1
ATOM 12309 C C . GLY K 5 18 ? 170.675 149.711 202.155 1.00 162.29 17 GLY I C 1
ATOM 12310 O O . GLY K 5 18 ? 170.431 149.670 200.946 1.00 162.29 17 GLY I O 1
ATOM 12311 N N . ARG K 5 19 ? 169.760 149.448 203.085 1.00 164.37 18 ARG I N 1
ATOM 12312 C CA . ARG K 5 19 ? 168.387 149.103 202.749 1.00 164.37 18 ARG I CA 1
ATOM 12313 C C . ARG K 5 19 ? 167.484 149.566 203.881 1.00 164.37 18 ARG I C 1
ATOM 12314 O O . ARG K 5 19 ? 167.810 149.382 205.057 1.00 164.37 18 ARG I O 1
ATOM 12322 N N . ALA K 5 20 ? 166.352 150.163 203.519 1.00 167.89 19 ALA I N 1
ATOM 12323 C CA . ALA K 5 20 ? 165.405 150.713 204.476 1.00 167.89 19 ALA I CA 1
ATOM 12324 C C . ALA K 5 20 ? 164.091 149.946 204.414 1.00 167.89 19 ALA I C 1
ATOM 12325 O O . ALA K 5 20 ? 163.678 149.470 203.353 1.00 167.89 19 ALA I O 1
ATOM 12327 N N . SER K 5 21 ? 163.439 149.833 205.568 1.00 167.79 20 SER I N 1
ATOM 12328 C CA . SER K 5 21 ? 162.195 149.086 205.721 1.00 167.79 20 SER I CA 1
ATOM 12329 C C . SER K 5 21 ? 161.183 149.897 206.519 1.00 167.79 20 SER I C 1
ATOM 12330 O O . SER K 5 21 ? 160.563 149.407 207.466 1.00 167.79 20 SER I O 1
ATOM 12333 N N . LEU K 5 22 ? 161.007 151.165 206.152 1.00 163.24 21 LEU I N 1
ATOM 12334 C CA . LEU K 5 22 ? 159.998 151.986 206.806 1.00 163.24 21 LEU I CA 1
ATOM 12335 C C . LEU K 5 22 ? 158.618 151.371 206.618 1.00 163.24 21 LEU I C 1
ATOM 12336 O O . LEU K 5 22 ? 158.295 150.838 205.552 1.00 163.24 21 LEU I O 1
ATOM 12341 N N . SER K 5 23 ? 157.801 151.452 207.665 1.00 167.10 22 SER I N 1
ATOM 12342 C CA . SER K 5 23 ? 156.499 150.804 207.708 1.00 167.10 22 SER I CA 1
ATOM 12343 C C . SER K 5 23 ? 155.454 151.784 208.223 1.00 167.10 22 SER I C 1
ATOM 12344 O O . SER K 5 23 ? 155.772 152.872 208.714 1.00 167.10 22 SER I O 1
ATOM 12347 N N . CYS K 5 24 ? 154.186 151.401 208.082 1.00 174.77 23 CYS I N 1
ATOM 12348 C CA . CYS K 5 24 ? 153.079 152.211 208.587 1.00 174.77 23 CYS I CA 1
ATOM 12349 C C . CYS K 5 24 ? 151.857 151.311 208.685 1.00 174.77 23 CYS I C 1
ATOM 12350 O O . CYS K 5 24 ? 151.307 150.903 207.658 1.00 174.77 23 CYS I O 1
ATOM 12353 N N . ARG K 5 25 ? 151.434 151.017 209.912 1.00 174.74 24 ARG I N 1
ATOM 12354 C CA . ARG K 5 25 ? 150.346 150.079 210.157 1.00 174.74 24 ARG I CA 1
ATOM 12355 C C . ARG K 5 25 ? 149.028 150.828 210.308 1.00 174.74 24 ARG I C 1
ATOM 12356 O O . ARG K 5 25 ? 148.962 151.852 210.995 1.00 174.74 24 ARG I O 1
ATOM 12364 N N . ALA K 5 26 ? 147.986 150.313 209.659 1.00 181.79 25 ALA I N 1
ATOM 12365 C CA . ALA K 5 26 ? 146.656 150.906 209.692 1.00 181.79 25 ALA I CA 1
ATOM 12366 C C . ALA K 5 26 ? 145.746 150.074 210.585 1.00 181.79 25 ALA I C 1
ATOM 12367 O O . ALA K 5 26 ? 145.685 148.848 210.447 1.00 181.79 25 ALA I O 1
ATOM 12369 N N . SER K 5 27 ? 145.041 150.744 211.497 1.00 175.58 26 SER I N 1
ATOM 12370 C CA . SER K 5 27 ? 144.140 150.069 212.421 1.00 175.58 26 SER I CA 1
ATOM 12371 C C . SER K 5 27 ? 142.781 149.756 211.809 1.00 175.58 26 SER I C 1
ATOM 12372 O O . SER K 5 27 ? 141.957 149.113 212.469 1.00 175.58 26 SER I O 1
ATOM 12375 N N . GLN K 5 28 ? 142.528 150.193 210.576 1.00 175.43 27 GLN I N 1
ATOM 12376 C CA . GLN K 5 28 ? 141.243 149.991 209.921 1.00 175.43 27 GLN I CA 1
ATOM 12377 C C . GLN K 5 28 ? 141.492 149.416 208.532 1.00 175.43 27 GLN I C 1
ATOM 12378 O O . GLN K 5 28 ? 142.623 149.457 208.038 1.00 175.43 27 GLN I O 1
ATOM 12384 N N . SER K 5 29 ? 140.454 148.885 207.889 1.00 179.58 28 SER I N 1
ATOM 12385 C CA . SER K 5 29 ? 140.575 148.347 206.535 1.00 179.58 28 SER I CA 1
ATOM 12386 C C . SER K 5 29 ? 140.760 149.456 205.515 1.00 179.58 28 SER I C 1
ATOM 12387 O O . SER K 5 29 ? 139.901 149.689 204.659 1.00 179.58 28 SER I O 1
ATOM 12390 N N . ILE K 5 30 ? 141.894 150.156 205.606 1.00 172.96 29 ILE I N 1
ATOM 12391 C CA . ILE K 5 30 ? 142.136 151.333 204.775 1.00 172.96 29 ILE I CA 1
ATOM 12392 C C . ILE K 5 30 ? 142.114 150.957 203.301 1.00 172.96 29 ILE I C 1
ATOM 12393 O O . ILE K 5 30 ? 141.641 151.723 202.453 1.00 172.96 29 ILE I O 1
ATOM 12398 N N . GLY K 5 31 ? 142.627 149.774 202.975 1.00 168.95 30 GLY I N 1
ATOM 12399 C CA . GLY K 5 31 ? 142.692 149.319 201.602 1.00 168.95 30 GLY I CA 1
ATOM 12400 C C . GLY K 5 31 ? 143.996 149.697 200.934 1.00 168.95 30 GLY I C 1
ATOM 12401 O O . GLY K 5 31 ? 145.032 149.067 201.172 1.00 168.95 30 GLY I O 1
ATOM 12402 N N . ASP K 5 32 ? 143.956 150.738 200.101 1.00 159.60 31 ASP I N 1
ATOM 12403 C CA . ASP K 5 32 ? 145.133 151.211 199.388 1.00 159.60 31 ASP I CA 1
ATOM 12404 C C . ASP K 5 32 ? 145.339 152.716 199.462 1.00 159.60 31 ASP I C 1
ATOM 12405 O O . ASP K 5 32 ? 146.426 153.182 199.110 1.00 159.60 31 ASP I O 1
ATOM 12410 N N . LYS K 5 33 ? 144.355 153.487 199.928 1.00 157.84 32 LYS I N 1
ATOM 12411 C CA . LYS K 5 33 ? 144.428 154.948 199.897 1.00 157.84 32 LYS I CA 1
ATOM 12412 C C . LYS K 5 33 ? 145.431 155.415 200.949 1.00 157.84 32 LYS I C 1
ATOM 12413 O O . LYS K 5 33 ? 145.080 155.835 202.054 1.00 157.84 32 LYS I O 1
ATOM 12419 N N . LEU K 5 34 ? 146.712 155.335 200.590 1.00 146.79 33 LEU I N 1
ATOM 12420 C CA . LEU K 5 34 ? 147.798 155.738 201.471 1.00 146.79 33 LEU I CA 1
ATOM 12421 C C . LEU K 5 34 ? 148.900 156.391 200.651 1.00 146.79 33 LEU I C 1
ATOM 12422 O O . LEU K 5 34 ? 149.039 156.133 199.452 1.00 146.79 33 LEU I O 1
ATOM 12427 N N . SER K 5 35 ? 149.684 157.242 201.310 1.00 142.49 34 SER I N 1
ATOM 12428 C CA . SER K 5 35 ? 150.787 157.935 200.662 1.00 142.49 34 SER I CA 1
ATOM 12429 C C . SER K 5 35 ? 151.889 158.172 201.683 1.00 142.49 34 SER I C 1
ATOM 12430 O O . SER K 5 35 ? 151.660 158.124 202.894 1.00 142.49 34 SER I O 1
ATOM 12433 N N . TRP K 5 36 ? 153.094 158.426 201.177 1.00 143.69 35 TRP I N 1
ATOM 12434 C CA . TRP K 5 36 ? 154.264 158.685 202.004 1.00 143.69 35 TRP I CA 1
ATOM 12435 C C . TRP K 5 36 ? 154.868 160.033 201.637 1.00 143.69 35 TRP I C 1
ATOM 12436 O O . TRP K 5 36 ? 155.012 160.358 200.455 1.00 143.69 35 TRP I O 1
ATOM 12447 N N . TYR K 5 37 ? 155.218 160.815 202.658 1.00 128.85 36 TYR I N 1
ATOM 12448 C CA . TYR K 5 37 ? 155.865 162.107 202.484 1.00 128.85 36 TYR I CA 1
ATOM 12449 C C . TYR K 5 37 ? 157.154 162.130 203.292 1.00 128.85 36 TYR I C 1
ATOM 12450 O O . TYR K 5 37 ? 157.272 161.452 204.316 1.00 128.85 36 TYR I O 1
ATOM 12459 N N . GLN K 5 38 ? 158.123 162.915 202.822 1.00 134.88 37 GLN I N 1
ATOM 12460 C CA . GLN K 5 38 ? 159.413 163.056 203.483 1.00 134.88 37 GLN I CA 1
ATOM 12461 C C . GLN K 5 38 ? 159.654 164.514 203.854 1.00 134.88 37 GLN I C 1
ATOM 12462 O O . GLN K 5 38 ? 159.239 165.430 203.138 1.00 134.88 37 GLN I O 1
ATOM 12468 N N . GLN K 5 39 ? 160.333 164.717 204.982 1.00 132.28 38 GLN I N 1
ATOM 12469 C CA . GLN K 5 39 ? 160.648 166.050 205.483 1.00 132.28 38 GLN I CA 1
ATOM 12470 C C . GLN K 5 39 ? 162.078 166.049 205.996 1.00 132.28 38 GLN I C 1
ATOM 12471 O O . GLN K 5 39 ? 162.429 165.232 206.853 1.00 132.28 38 GLN I O 1
ATOM 12477 N N . LYS K 5 40 ? 162.895 166.965 205.482 1.00 141.64 39 LYS I N 1
ATOM 12478 C CA . LYS K 5 40 ? 164.289 167.090 205.875 1.00 141.64 39 LYS I CA 1
ATOM 12479 C C . LYS K 5 40 ? 164.444 168.102 207.002 1.00 141.64 39 LYS I C 1
ATOM 12480 O O . LYS K 5 40 ? 163.539 168.900 207.265 1.00 141.64 39 LYS I O 1
ATOM 12486 N N . PRO K 5 41 ? 165.584 168.090 207.708 1.00 159.57 40 PRO I N 1
ATOM 12487 C CA . PRO K 5 41 ? 165.904 169.227 208.582 1.00 159.57 40 PRO I CA 1
ATOM 12488 C C . PRO K 5 41 ? 166.114 170.476 207.745 1.00 159.57 40 PRO I C 1
ATOM 12489 O O . PRO K 5 41 ? 167.059 170.544 206.952 1.00 159.57 40 PRO I O 1
ATOM 12493 N N . GLY K 5 42 ? 165.244 171.466 207.907 1.00 151.33 41 GLY I N 1
ATOM 12494 C CA . GLY K 5 42 ? 165.130 172.535 206.940 1.00 151.33 41 GLY I CA 1
ATOM 12495 C C . GLY K 5 42 ? 164.278 172.092 205.766 1.00 151.33 41 GLY I C 1
ATOM 12496 O O . GLY K 5 42 ? 163.808 170.956 205.691 1.00 151.33 41 GLY I O 1
ATOM 12497 N N . GLN K 5 43 ? 164.067 173.016 204.828 1.00 142.73 42 GLN I N 1
ATOM 12498 C CA . GLN K 5 43 ? 163.187 172.747 203.695 1.00 142.73 42 GLN I CA 1
ATOM 12499 C C . GLN K 5 43 ? 161.786 172.455 204.228 1.00 142.73 42 GLN I C 1
ATOM 12500 O O . GLN K 5 43 ? 161.535 172.620 205.427 1.00 142.73 42 GLN I O 1
ATOM 12506 N N . ALA K 5 44 ? 160.863 172.054 203.366 1.00 130.44 43 ALA I N 1
ATOM 12507 C CA . ALA K 5 44 ? 159.505 171.722 203.764 1.00 130.44 43 ALA I CA 1
ATOM 12508 C C . ALA K 5 44 ? 159.108 170.382 203.165 1.00 130.44 43 ALA I C 1
ATOM 12509 O O . ALA K 5 44 ? 159.710 169.931 202.185 1.00 130.44 43 ALA I O 1
ATOM 12511 N N . PRO K 5 45 ? 158.099 169.715 203.735 1.00 119.08 44 PRO I N 1
ATOM 12512 C CA . PRO K 5 45 ? 157.746 168.369 203.263 1.00 119.08 44 PRO I CA 1
ATOM 12513 C C . PRO K 5 45 ? 157.411 168.330 201.779 1.00 119.08 44 PRO I C 1
ATOM 12514 O O . PRO K 5 45 ? 156.811 169.256 201.229 1.00 119.08 44 PRO I O 1
ATOM 12518 N N . ARG K 5 46 ? 157.814 167.235 201.135 1.00 116.96 45 ARG I N 1
ATOM 12519 C CA . ARG K 5 46 ? 157.490 166.956 199.743 1.00 116.96 45 ARG I CA 1
ATOM 12520 C C . ARG K 5 46 ? 157.154 165.478 199.617 1.00 116.96 45 ARG I C 1
ATOM 12521 O O . ARG K 5 46 ? 157.814 164.633 200.227 1.00 116.96 45 ARG I O 1
ATOM 12529 N N . LEU K 5 47 ? 156.129 165.169 198.828 1.00 123.83 46 LEU I N 1
ATOM 12530 C CA . LEU K 5 47 ? 155.683 163.789 198.698 1.00 123.83 46 LEU I CA 1
ATOM 12531 C C . LEU K 5 47 ? 156.686 162.963 197.898 1.00 123.83 46 LEU I C 1
ATOM 12532 O O . LEU K 5 47 ? 157.404 163.477 197.037 1.00 123.83 46 LEU I O 1
ATOM 12537 N N . VAL K 5 48 ? 156.731 161.663 198.202 1.00 130.85 47 VAL I N 1
ATOM 12538 C CA . VAL K 5 48 ? 157.586 160.714 197.504 1.00 130.85 47 VAL I CA 1
ATOM 12539 C C . VAL K 5 48 ? 156.783 159.581 196.878 1.00 130.85 47 VAL I C 1
ATOM 12540 O O . VAL K 5 48 ? 157.039 159.195 195.732 1.00 130.85 47 VAL I O 1
ATOM 12544 N N . ILE K 5 49 ? 155.815 159.032 197.608 1.00 128.91 48 ILE I N 1
ATOM 12545 C CA . ILE K 5 49 ? 154.963 157.951 197.125 1.00 128.91 48 ILE I CA 1
ATOM 12546 C C . ILE K 5 49 ? 153.515 158.345 197.371 1.00 128.91 48 ILE I C 1
ATOM 12547 O O . ILE K 5 49 ? 153.170 158.809 198.463 1.00 128.91 48 ILE I O 1
ATOM 12552 N N . TYR K 5 50 ? 152.671 158.156 196.360 1.00 134.42 49 TYR I N 1
ATOM 12553 C CA . TYR K 5 50 ? 151.246 158.426 196.465 1.00 134.42 49 TYR I CA 1
ATOM 12554 C C . TYR K 5 50 ? 150.471 157.264 195.862 1.00 134.42 49 TYR I C 1
ATOM 12555 O O . TYR K 5 50 ? 150.997 156.482 195.067 1.00 134.42 49 TYR I O 1
ATOM 12564 N N . GLY K 5 51 ? 149.205 157.161 196.254 1.00 140.19 50 GLY I N 1
ATOM 12565 C CA . GLY K 5 51 ? 148.351 156.102 195.761 1.00 140.19 50 GLY I CA 1
ATOM 12566 C C . GLY K 5 51 ? 148.498 154.824 196.557 1.00 140.19 50 GLY I C 1
ATOM 12567 O O . GLY K 5 51 ? 147.538 154.366 197.180 1.00 140.19 50 GLY I O 1
ATOM 12568 N N . ALA K 5 52 ? 149.705 154.255 196.550 1.00 128.33 51 ALA I N 1
ATOM 12569 C CA . ALA K 5 52 ? 150.028 153.021 197.258 1.00 128.33 51 ALA I CA 1
ATOM 12570 C C . ALA K 5 52 ? 151.383 152.517 196.784 1.00 128.33 51 ALA I C 1
ATOM 12571 O O . ALA K 5 52 ? 152.272 152.233 197.594 1.00 128.33 51 ALA I O 1
ATOM 12573 N N . TYR K 5 53 ? 151.536 152.402 195.465 1.00 141.10 52 TYR I N 1
ATOM 12574 C CA . TYR K 5 53 ? 152.792 152.018 194.840 1.00 141.10 52 TYR I CA 1
ATOM 12575 C C . TYR K 5 53 ? 153.306 153.038 193.841 1.00 141.10 52 TYR I C 1
ATOM 12576 O O . TYR K 5 53 ? 154.495 152.999 193.506 1.00 141.10 52 TYR I O 1
ATOM 12585 N N . THR K 5 54 ? 152.455 153.937 193.354 1.00 133.63 53 THR I N 1
ATOM 12586 C CA . THR K 5 54 ? 152.846 154.852 192.294 1.00 133.63 53 THR I CA 1
ATOM 12587 C C . THR K 5 54 ? 154.004 155.733 192.740 1.00 133.63 53 THR I C 1
ATOM 12588 O O . THR K 5 54 ? 153.992 156.291 193.840 1.00 133.63 53 THR I O 1
ATOM 12592 N N . ARG K 5 55 ? 155.008 155.852 191.878 1.00 133.86 54 ARG I N 1
ATOM 12593 C CA . ARG K 5 55 ? 156.127 156.740 192.138 1.00 133.86 54 ARG I CA 1
ATOM 12594 C C . ARG K 5 55 ? 155.731 158.179 191.837 1.00 133.86 54 ARG I C 1
ATOM 12595 O O . ARG K 5 55 ? 154.854 158.445 191.011 1.00 133.86 54 ARG I O 1
ATOM 12603 N N . ALA K 5 56 ? 156.388 159.110 192.518 1.00 134.24 55 ALA I N 1
ATOM 12604 C CA . ALA K 5 56 ? 156.038 160.516 192.416 1.00 134.24 55 ALA I CA 1
ATOM 12605 C C . ALA K 5 56 ? 156.859 161.213 191.336 1.00 134.24 55 ALA I C 1
ATOM 12606 O O . ALA K 5 56 ? 157.794 160.652 190.760 1.00 134.24 55 ALA I O 1
ATOM 12608 N N . THR K 5 57 ? 156.487 162.461 191.064 1.00 143.21 56 THR I N 1
ATOM 12609 C CA . THR K 5 57 ? 157.218 163.272 190.101 1.00 143.21 56 THR I CA 1
ATOM 12610 C C . THR K 5 57 ? 158.659 163.475 190.553 1.00 143.21 56 THR I C 1
ATOM 12611 O O . THR K 5 57 ? 158.916 163.837 191.705 1.00 143.21 56 THR I O 1
ATOM 12615 N N . ASP K 5 58 ? 159.597 163.241 189.636 1.00 150.36 57 ASP I N 1
ATOM 12616 C CA . ASP K 5 58 ? 161.018 163.504 189.863 1.00 150.36 57 ASP I CA 1
ATOM 12617 C C . ASP K 5 58 ? 161.507 162.866 191.162 1.00 150.36 57 ASP I C 1
ATOM 12618 O O . ASP K 5 58 ? 162.113 163.517 192.017 1.00 150.36 57 ASP I O 1
ATOM 12623 N N . ILE K 5 59 ? 161.228 161.574 191.311 1.00 135.06 58 ILE I N 1
ATOM 12624 C CA . ILE K 5 59 ? 161.726 160.778 192.426 1.00 135.06 58 ILE I CA 1
ATOM 12625 C C . ILE K 5 59 ? 162.439 159.562 191.856 1.00 135.06 58 ILE I C 1
ATOM 12626 O O . ILE K 5 59 ? 161.985 158.969 190.871 1.00 135.06 58 ILE I O 1
ATOM 12631 N N . SER K 5 60 ? 163.557 159.195 192.476 1.00 149.03 59 SER I N 1
ATOM 12632 C CA . SER K 5 60 ? 164.400 158.149 191.926 1.00 149.03 59 SER I CA 1
ATOM 12633 C C . SER K 5 60 ? 163.657 156.812 191.926 1.00 149.03 59 SER I C 1
ATOM 12634 O O . SER K 5 60 ? 162.784 156.580 192.768 1.00 149.03 59 SER I O 1
ATOM 12637 N N . PRO K 5 61 ? 163.980 155.907 190.994 1.00 145.52 60 PRO I N 1
ATOM 12638 C CA . PRO K 5 61 ? 163.324 154.589 190.996 1.00 145.52 60 PRO I CA 1
ATOM 12639 C C . PRO K 5 61 ? 163.596 153.765 192.243 1.00 145.52 60 PRO I C 1
ATOM 12640 O O . PRO K 5 61 ? 162.914 152.753 192.449 1.00 145.52 60 PRO I O 1
ATOM 12644 N N . ARG K 5 62 ? 164.570 154.152 193.071 1.00 150.31 61 ARG I N 1
ATOM 12645 C CA . ARG K 5 62 ? 164.874 153.375 194.268 1.00 150.31 61 ARG I CA 1
ATOM 12646 C C . ARG K 5 62 ? 163.674 153.309 195.204 1.00 150.31 61 ARG I C 1
ATOM 12647 O O . ARG K 5 62 ? 163.367 152.247 195.759 1.00 150.31 61 ARG I O 1
ATOM 12655 N N . PHE K 5 63 ? 162.985 154.431 195.393 1.00 134.74 62 PHE I N 1
ATOM 12656 C CA . PHE K 5 63 ? 161.853 154.470 196.308 1.00 134.74 62 PHE I CA 1
ATOM 12657 C C . PHE K 5 63 ? 160.708 153.613 195.784 1.00 134.74 62 PHE I C 1
ATOM 12658 O O . PHE K 5 63 ? 160.413 153.605 194.586 1.00 134.74 62 PHE I O 1
ATOM 12666 N N . SER K 5 64 ? 160.060 152.891 196.691 1.00 146.20 63 SER I N 1
ATOM 12667 C CA . SER K 5 64 ? 158.950 152.014 196.341 1.00 146.20 63 SER I CA 1
ATOM 12668 C C . SER K 5 64 ? 158.104 151.799 197.592 1.00 146.20 63 SER I C 1
ATOM 12669 O O . SER K 5 64 ? 158.300 152.465 198.614 1.00 146.20 63 SER I O 1
ATOM 12672 N N . GLY K 5 65 ? 157.160 150.864 197.512 1.00 148.63 64 GLY I N 1
ATOM 12673 C CA . GLY K 5 65 ? 156.293 150.583 198.641 1.00 148.63 64 GLY I CA 1
ATOM 12674 C C . GLY K 5 65 ? 155.702 149.195 198.543 1.00 148.63 64 GLY I C 1
ATOM 12675 O O . GLY K 5 65 ? 155.799 148.521 197.515 1.00 148.63 64 GLY I O 1
ATOM 12676 N N . SER K 5 66 ? 155.085 148.772 199.645 1.00 160.52 65 SER I N 1
ATOM 12677 C CA . SER K 5 66 ? 154.428 147.477 199.727 1.00 160.52 65 SER I CA 1
ATOM 12678 C C . SER K 5 66 ? 153.112 147.627 200.475 1.00 160.52 65 SER I C 1
ATOM 12679 O O . SER K 5 66 ? 152.969 148.491 201.344 1.00 160.52 65 SER I O 1
ATOM 12682 N N . ARG K 5 67 ? 152.152 146.773 200.127 1.00 167.22 66 ARG I N 1
ATOM 12683 C CA . ARG K 5 67 ? 150.823 146.778 200.725 1.00 167.22 66 ARG I CA 1
ATOM 12684 C C . ARG K 5 67 ? 150.513 145.392 201.268 1.00 167.22 66 ARG I C 1
ATOM 12685 O O . ARG K 5 67 ? 150.603 144.400 200.536 1.00 167.22 66 ARG I O 1
ATOM 12693 N N . SER K 5 68 ? 150.148 145.328 202.550 1.00 176.64 67 SER I N 1
ATOM 12694 C CA . SER K 5 68 ? 149.766 144.081 203.203 1.00 176.64 67 SER I CA 1
ATOM 12695 C C . SER K 5 68 ? 148.353 144.149 203.770 1.00 176.64 67 SER I C 1
ATOM 12696 O O . SER K 5 68 ? 148.012 143.375 204.670 1.00 176.64 67 SER I O 1
ATOM 12699 N N . GLY K 5 69 ? 147.531 145.053 203.267 1.00 179.22 68 GLY I N 1
ATOM 12700 C CA . GLY K 5 69 ? 146.176 145.244 203.772 1.00 179.22 68 GLY I CA 1
ATOM 12701 C C . GLY K 5 69 ? 146.099 146.262 204.887 1.00 179.22 68 GLY I C 1
ATOM 12702 O O . GLY K 5 69 ? 145.279 147.178 204.838 1.00 179.22 68 GLY I O 1
ATOM 12703 N N . THR K 5 70 ? 146.949 146.107 205.902 1.00 181.99 69 THR I N 1
ATOM 12704 C CA . THR K 5 70 ? 147.016 147.050 207.012 1.00 181.99 69 THR I CA 1
ATOM 12705 C C . THR K 5 70 ? 148.451 147.493 207.272 1.00 181.99 69 THR I C 1
ATOM 12706 O O . THR K 5 70 ? 148.686 148.620 207.718 1.00 181.99 69 THR I O 1
ATOM 12710 N N . ASP K 5 71 ? 149.416 146.616 206.993 1.00 183.07 70 ASP I N 1
ATOM 12711 C CA . ASP K 5 71 ? 150.827 146.863 207.289 1.00 183.07 70 ASP I CA 1
ATOM 12712 C C . ASP K 5 71 ? 151.524 147.315 206.010 1.00 183.07 70 ASP I C 1
ATOM 12713 O O . ASP K 5 71 ? 152.050 146.505 205.245 1.00 183.07 70 ASP I O 1
ATOM 12718 N N . PHE K 5 72 ? 151.529 148.624 205.778 1.00 169.83 71 PHE I N 1
ATOM 12719 C CA . PHE K 5 72 ? 152.252 149.188 204.650 1.00 169.83 71 PHE I CA 1
ATOM 12720 C C . PHE K 5 72 ? 153.749 149.208 204.937 1.00 169.83 71 PHE I C 1
ATOM 12721 O O . PHE K 5 72 ? 154.182 149.294 206.089 1.00 169.83 71 PHE I O 1
ATOM 12729 N N . ASN K 5 73 ? 154.540 149.125 203.869 1.00 165.25 72 ASN I N 1
ATOM 12730 C CA . ASN K 5 73 ? 155.993 149.099 203.977 1.00 165.25 72 ASN I CA 1
ATOM 12731 C C . ASN K 5 73 ? 156.597 149.908 202.840 1.00 165.25 72 ASN I C 1
ATOM 12732 O O . ASN K 5 73 ? 156.302 149.652 201.670 1.00 165.25 72 ASN I O 1
ATOM 12737 N N . LEU K 5 74 ? 157.437 150.878 203.190 1.00 152.63 73 LEU I N 1
ATOM 12738 C CA . LEU K 5 74 ? 158.183 151.676 202.226 1.00 152.63 73 LEU I CA 1
ATOM 12739 C C . LEU K 5 74 ? 159.643 151.248 202.264 1.00 152.63 73 LEU I C 1
ATOM 12740 O O . LEU K 5 74 ? 160.230 151.133 203.345 1.00 152.63 73 LEU I O 1
ATOM 12745 N N . THR K 5 75 ? 160.224 151.020 201.087 1.00 160.19 74 THR I N 1
ATOM 12746 C CA . THR K 5 75 ? 161.572 150.483 200.971 1.00 160.19 74 THR I CA 1
ATOM 12747 C C . THR K 5 75 ? 162.421 151.382 200.085 1.00 160.19 74 THR I C 1
ATOM 12748 O O . THR K 5 75 ? 161.915 152.047 199.178 1.00 160.19 74 THR I O 1
ATOM 12752 N N . ILE K 5 76 ? 163.722 151.391 200.365 1.00 161.86 75 ILE I N 1
ATOM 12753 C CA . ILE K 5 76 ? 164.710 152.117 199.577 1.00 161.86 75 ILE I CA 1
ATOM 12754 C C . ILE K 5 76 ? 165.751 151.117 199.099 1.00 161.86 75 ILE I C 1
ATOM 12755 O O . ILE K 5 76 ? 166.319 150.374 199.908 1.00 161.86 75 ILE I O 1
ATOM 12760 N N . SER K 5 77 ? 165.999 151.096 197.788 1.00 170.87 76 SER I N 1
ATOM 12761 C CA . SER K 5 77 ? 166.939 150.127 197.235 1.00 170.87 76 SER I CA 1
ATOM 12762 C C . SER K 5 77 ? 168.343 150.340 197.788 1.00 170.87 76 SER I C 1
ATOM 12763 O O . SER K 5 77 ? 169.021 149.378 198.168 1.00 170.87 76 SER I O 1
ATOM 12766 N N . ARG K 5 78 ? 168.796 151.591 197.843 1.00 168.04 77 ARG I N 1
ATOM 12767 C CA . ARG K 5 78 ? 170.123 151.898 198.361 1.00 168.04 77 ARG I CA 1
ATOM 12768 C C . ARG K 5 78 ? 170.206 153.390 198.639 1.00 168.04 77 ARG I C 1
ATOM 12769 O O . ARG K 5 78 ? 169.913 154.204 197.759 1.00 168.04 77 ARG I O 1
ATOM 12777 N N . MET K 5 79 ? 170.601 153.743 199.859 1.00 177.41 78 MET I N 1
ATOM 12778 C CA . MET K 5 79 ? 170.695 155.147 200.232 1.00 177.41 78 MET I CA 1
ATOM 12779 C C . MET K 5 79 ? 171.790 155.836 199.430 1.00 177.41 78 MET I C 1
ATOM 12780 O O . MET K 5 79 ? 172.839 155.251 199.147 1.00 177.41 78 MET I O 1
ATOM 12785 N N . GLN K 5 80 ? 171.539 157.090 199.061 1.00 175.89 79 GLN I N 1
ATOM 12786 C CA . GLN K 5 80 ? 172.485 157.860 198.269 1.00 175.89 79 GLN I CA 1
ATOM 12787 C C . GLN K 5 80 ? 172.263 159.340 198.539 1.00 175.89 79 GLN I C 1
ATOM 12788 O O . GLN K 5 80 ? 171.154 159.765 198.873 1.00 175.89 79 GLN I O 1
ATOM 12794 N N . SER K 5 81 ? 173.330 160.116 198.390 1.00 187.09 80 SER I N 1
ATOM 12795 C CA . SER K 5 81 ? 173.288 161.576 198.575 1.00 187.09 80 SER I CA 1
ATOM 12796 C C . SER K 5 81 ? 172.856 161.846 200.021 1.00 187.09 80 SER I C 1
ATOM 12797 O O . SER K 5 81 ? 173.267 161.110 200.931 1.00 187.09 80 SER I O 1
ATOM 12800 N N . GLY K 5 82 ? 172.038 162.869 200.264 1.00 189.21 81 GLY I N 1
ATOM 12801 C CA . GLY K 5 82 ? 171.628 163.231 201.608 1.00 189.21 81 GLY I CA 1
ATOM 12802 C C . GLY K 5 82 ? 170.179 162.896 201.896 1.00 189.21 81 GLY I C 1
ATOM 12803 O O . GLY K 5 82 ? 169.462 163.694 202.506 1.00 189.21 81 GLY I O 1
ATOM 12804 N N . ASP K 5 83 ? 169.737 161.717 201.465 1.00 174.42 82 ASP I N 1
ATOM 12805 C CA . ASP K 5 83 ? 168.353 161.282 201.648 1.00 174.42 82 ASP I CA 1
ATOM 12806 C C . ASP K 5 83 ? 168.014 160.926 203.096 1.00 174.42 82 ASP I C 1
ATOM 12807 O O . ASP K 5 83 ? 166.904 160.431 203.330 1.00 174.42 82 ASP I O 1
ATOM 12812 N N . PHE K 5 84 ? 168.895 161.147 204.070 1.00 175.50 83 PHE I N 1
ATOM 12813 C CA . PHE K 5 84 ? 168.573 160.872 205.467 1.00 175.50 83 PHE I CA 1
ATOM 12814 C C . PHE K 5 84 ? 167.656 161.973 205.985 1.00 175.50 83 PHE I C 1
ATOM 12815 O O . PHE K 5 84 ? 168.071 163.130 206.105 1.00 175.50 83 PHE I O 1
ATOM 12823 N N . ALA K 5 85 ? 166.411 161.623 206.295 1.00 157.26 84 ALA I N 1
ATOM 12824 C CA . ALA K 5 85 ? 165.415 162.618 206.666 1.00 157.26 84 ALA I CA 1
ATOM 12825 C C . ALA K 5 85 ? 164.255 161.922 207.367 1.00 157.26 84 ALA I C 1
ATOM 12826 O O . ALA K 5 85 ? 164.270 160.708 207.586 1.00 157.26 84 ALA I O 1
ATOM 12828 N N . VAL K 5 86 ? 163.242 162.712 207.718 1.00 143.71 85 VAL I N 1
ATOM 12829 C CA . VAL K 5 86 ? 162.038 162.222 208.378 1.00 143.71 85 VAL I CA 1
ATOM 12830 C C . VAL K 5 86 ? 161.028 161.822 207.313 1.00 143.71 85 VAL I C 1
ATOM 12831 O O . VAL K 5 86 ? 161.019 162.367 206.204 1.00 143.71 85 VAL I O 1
ATOM 12835 N N . TYR K 5 87 ? 160.169 160.859 207.647 1.00 134.27 86 TYR I N 1
ATOM 12836 C CA . TYR K 5 87 ? 159.155 160.356 206.730 1.00 134.27 86 TYR I CA 1
ATOM 12837 C C . TYR K 5 87 ? 157.809 160.295 207.435 1.00 134.27 86 TYR I C 1
ATOM 12838 O O . TYR K 5 87 ? 157.739 160.010 208.634 1.00 134.27 86 TYR I O 1
ATOM 12847 N N . PHE K 5 88 ? 156.743 160.566 206.683 1.00 124.91 87 PHE I N 1
ATOM 12848 C CA . PHE K 5 88 ? 155.379 160.490 207.185 1.00 124.91 87 PHE I CA 1
ATOM 12849 C C . PHE K 5 88 ? 154.542 159.638 206.241 1.00 124.91 87 PHE I C 1
ATOM 12850 O O . PHE K 5 88 ? 154.738 159.667 205.023 1.00 124.91 87 PHE I O 1
ATOM 12858 N N . CYS K 5 89 ? 153.609 158.879 206.812 1.00 136.83 88 CYS I N 1
ATOM 12859 C CA . CYS K 5 89 ? 152.638 158.109 206.045 1.00 136.83 88 CYS I CA 1
ATOM 12860 C C . CYS K 5 89 ? 151.260 158.714 206.267 1.00 136.83 88 CYS I C 1
ATOM 12861 O O . CYS K 5 89 ? 150.861 158.956 207.411 1.00 136.83 88 CYS I O 1
ATOM 12864 N N . GLN K 5 90 ? 150.543 158.956 205.176 1.00 150.22 89 GLN I N 1
ATOM 12865 C CA . GLN K 5 90 ? 149.292 159.695 205.197 1.00 150.22 89 GLN I CA 1
ATOM 12866 C C . GLN K 5 90 ? 148.155 158.820 204.685 1.00 150.22 89 GLN I C 1
ATOM 12867 O O . GLN K 5 90 ? 148.310 158.100 203.694 1.00 150.22 89 GLN I O 1
ATOM 12873 N N . GLN K 5 91 ? 147.011 158.898 205.361 1.00 145.99 90 GLN I N 1
ATOM 12874 C CA . GLN K 5 91 ? 145.809 158.158 205.003 1.00 145.99 90 GLN I CA 1
ATOM 12875 C C . GLN K 5 91 ? 144.746 159.144 204.541 1.00 145.99 90 GLN I C 1
ATOM 12876 O O . GLN K 5 91 ? 144.563 160.195 205.163 1.00 145.99 90 GLN I O 1
ATOM 12882 N N . TYR K 5 92 ? 144.054 158.809 203.452 1.00 149.63 91 TYR I N 1
ATOM 12883 C CA . TYR K 5 92 ? 143.089 159.723 202.845 1.00 149.63 91 TYR I CA 1
ATOM 12884 C C . TYR K 5 92 ? 141.847 158.977 202.378 1.00 149.63 91 TYR I C 1
ATOM 12885 O O . TYR K 5 92 ? 141.245 159.323 201.355 1.00 149.63 91 TYR I O 1
ATOM 12894 N N . GLU K 5 93 ? 141.436 157.944 203.120 1.00 174.06 92 GLU I N 1
ATOM 12895 C CA . GLU K 5 93 ? 140.154 157.309 202.837 1.00 174.06 92 GLU I CA 1
ATOM 12896 C C . GLU K 5 93 ? 139.011 158.104 203.455 1.00 174.06 92 GLU I C 1
ATOM 12897 O O . GLU K 5 93 ? 138.154 158.635 202.743 1.00 174.06 92 GLU I O 1
ATOM 12903 N N . ASN K 5 94 ? 138.989 158.198 204.780 1.00 171.90 93 ASN I N 1
ATOM 12904 C CA . ASN K 5 94 ? 137.974 158.965 205.483 1.00 171.90 93 ASN I CA 1
ATOM 12905 C C . ASN K 5 94 ? 138.331 160.449 205.469 1.00 171.90 93 ASN I C 1
ATOM 12906 O O . ASN K 5 94 ? 139.487 160.835 205.278 1.00 171.90 93 ASN I O 1
ATOM 12911 N N . TRP K 5 95 ? 137.314 161.280 205.672 1.00 161.94 94 TRP I N 1
ATOM 12912 C CA . TRP K 5 95 ? 137.518 162.724 205.585 1.00 161.94 94 TRP I CA 1
ATOM 12913 C C . TRP K 5 95 ? 138.514 163.248 206.612 1.00 161.94 94 TRP I C 1
ATOM 12914 O O . TRP K 5 95 ? 139.417 164.009 206.224 1.00 161.94 94 TRP I O 1
ATOM 12925 N N . PRO K 5 96 ? 138.439 162.891 207.903 1.00 161.99 95 PRO I N 1
ATOM 12926 C CA . PRO K 5 96 ? 139.396 163.467 208.858 1.00 161.99 95 PRO I CA 1
ATOM 12927 C C . PRO K 5 96 ? 140.802 162.931 208.641 1.00 161.99 95 PRO I C 1
ATOM 12928 O O . PRO K 5 96 ? 141.251 162.015 209.338 1.00 161.99 95 PRO I O 1
ATOM 12932 N N . ARG K 5 97 ? 141.497 163.497 207.657 1.00 149.91 96 ARG I N 1
ATOM 12933 C CA . ARG K 5 97 ? 142.839 163.043 207.321 1.00 149.91 96 ARG I CA 1
ATOM 12934 C C . ARG K 5 97 ? 143.781 163.219 208.504 1.00 149.91 96 ARG I C 1
ATOM 12935 O O . ARG K 5 97 ? 143.780 164.255 209.174 1.00 149.91 96 ARG I O 1
ATOM 12943 N N . THR K 5 98 ? 144.591 162.192 208.759 1.00 141.77 97 THR I N 1
ATOM 12944 C CA . THR K 5 98 ? 145.565 162.200 209.840 1.00 141.77 97 THR I CA 1
ATOM 12945 C C . THR K 5 98 ? 146.914 161.743 209.312 1.00 141.77 97 THR I C 1
ATOM 12946 O O . THR K 5 98 ? 146.995 160.793 208.527 1.00 141.77 97 THR I O 1
ATOM 12950 N N . PHE K 5 99 ? 147.968 162.423 209.746 1.00 130.47 98 PHE I N 1
ATOM 12951 C CA . PHE K 5 99 ? 149.332 162.098 209.363 1.00 130.47 98 PHE I CA 1
ATOM 12952 C C . PHE K 5 99 ? 149.975 161.213 210.426 1.00 130.47 98 PHE I C 1
ATOM 12953 O O . PHE K 5 99 ? 149.430 160.999 211.511 1.00 130.47 98 PHE I O 1
ATOM 12961 N N . GLY K 5 100 ? 151.158 160.694 210.099 1.00 131.06 99 GLY I N 1
ATOM 12962 C CA . GLY K 5 100 ? 151.893 159.872 211.035 1.00 131.06 99 GLY I CA 1
ATOM 12963 C C . GLY K 5 100 ? 152.677 160.692 212.042 1.00 131.06 99 GLY I C 1
ATOM 12964 O O . GLY K 5 100 ? 152.892 161.893 211.886 1.00 131.06 99 GLY I O 1
ATOM 12965 N N . GLN K 5 101 ? 153.110 160.013 213.106 1.00 121.96 100 GLN I N 1
ATOM 12966 C CA . GLN K 5 101 ? 153.891 160.685 214.139 1.00 121.96 100 GLN I CA 1
ATOM 12967 C C . GLN K 5 101 ? 155.210 161.200 213.580 1.00 121.96 100 GLN I C 1
ATOM 12968 O O . GLN K 5 101 ? 155.633 162.318 213.897 1.00 121.96 100 GLN I O 1
ATOM 12974 N N . GLY K 5 102 ? 155.873 160.399 212.749 1.00 137.51 101 GLY I N 1
ATOM 12975 C CA . GLY K 5 102 ? 157.142 160.780 212.160 1.00 137.51 101 GLY I CA 1
ATOM 12976 C C . GLY K 5 102 ? 158.301 159.941 212.656 1.00 137.51 101 GLY I C 1
ATOM 12977 O O . GLY K 5 102 ? 158.507 159.807 213.866 1.00 137.51 101 GLY I O 1
ATOM 12978 N N . THR K 5 103 ? 159.063 159.371 211.726 1.00 141.48 102 THR I N 1
ATOM 12979 C CA . THR K 5 103 ? 160.238 158.570 212.038 1.00 141.48 102 THR I CA 1
ATOM 12980 C C . THR K 5 103 ? 161.457 159.206 211.388 1.00 141.48 102 THR I C 1
ATOM 12981 O O . THR K 5 103 ? 161.422 159.558 210.205 1.00 141.48 102 THR I O 1
ATOM 12985 N N . LYS K 5 104 ? 162.530 159.349 212.161 1.00 159.46 103 LYS I N 1
ATOM 12986 C CA . LYS K 5 104 ? 163.757 159.984 211.697 1.00 159.46 103 LYS I CA 1
ATOM 12987 C C . LYS K 5 104 ? 164.735 158.918 211.225 1.00 159.46 103 LYS I C 1
ATOM 12988 O O . LYS K 5 104 ? 164.996 157.947 211.942 1.00 159.46 103 LYS I O 1
ATOM 12994 N N . LEU K 5 105 ? 165.269 159.102 210.019 1.00 168.18 104 LEU I N 1
ATOM 12995 C CA . LEU K 5 105 ? 166.247 158.179 209.446 1.00 168.18 104 LEU I CA 1
ATOM 12996 C C . LEU K 5 105 ? 167.636 158.721 209.757 1.00 168.18 104 LEU I C 1
ATOM 12997 O O . LEU K 5 105 ? 168.220 159.483 208.985 1.00 168.18 104 LEU I O 1
ATOM 13002 N N . GLU K 5 106 ? 168.172 158.323 210.907 1.00 188.68 105 GLU I N 1
ATOM 13003 C CA . GLU K 5 106 ? 169.484 158.785 211.330 1.00 188.68 105 GLU I CA 1
ATOM 13004 C C . GLU K 5 106 ? 170.565 158.204 210.419 1.00 188.68 105 GLU I C 1
ATOM 13005 O O . GLU K 5 106 ? 170.299 157.400 209.520 1.00 188.68 105 GLU I O 1
ATOM 13011 N N . ILE K 5 107 ? 171.805 158.620 210.662 1.00 194.99 106 ILE I N 1
ATOM 13012 C CA . ILE K 5 107 ? 172.964 158.177 209.895 1.00 194.99 106 ILE I CA 1
ATOM 13013 C C . ILE K 5 107 ? 173.807 157.276 210.786 1.00 194.99 106 ILE I C 1
ATOM 13014 O O . ILE K 5 107 ? 174.120 157.636 211.928 1.00 194.99 106 ILE I O 1
ATOM 13019 N N . LYS K 5 108 ? 174.161 156.101 210.270 1.00 174.64 107 LYS I N 1
ATOM 13020 C CA . LYS K 5 108 ? 174.936 155.148 211.051 1.00 174.64 107 LYS I CA 1
ATOM 13021 C C . LYS K 5 108 ? 176.314 155.712 211.370 1.00 174.64 107 LYS I C 1
ATOM 13022 O O . LYS K 5 108 ? 176.939 156.380 210.543 1.00 174.64 107 LYS I O 1
ATOM 13028 N N . ARG K 5 109 ? 176.787 155.437 212.582 1.00 152.86 108 ARG I N 1
ATOM 13029 C CA . ARG K 5 109 ? 178.094 155.908 213.021 1.00 152.86 108 ARG I CA 1
ATOM 13030 C C . ARG K 5 109 ? 179.208 155.078 212.394 1.00 152.86 108 ARG I C 1
ATOM 13031 O O . ARG K 5 109 ? 179.803 155.475 211.392 1.00 152.86 108 ARG I O 1
#

Organism: Lassa virus (strain Mouse/Sierra Leone/Josiah/1976) (NCBI:txid11622)

Foldseek 3Di:
DDDDPVVDDDDDDDDAPPVCQAPFWWKFAFAQAWIWIHHHQWWIKTKGQAQDDDDDDQAADDVVCVVVVLEPCPCVVLVVLLVVLQPQAVDSSQWYWDPPPSKTKIKGQECPVVCFPVHQPLNYNHLSNVVLVCLLHVHVPPRSSQQPPPPPSSRRHDPRRMIMMIIDTDDPGRHSHRIDRRSSVVSCVCPVPPDDPDDDDD/DDDADQAPQDCPDHDSAFDFDQQVVDDPDGGDGADRVQLNVLSHPDLFQVSLVNLVVRVVCVCPVPHDPPPPVPPPVCVVCVVHRGPPVSVVVQVVCQVVQHQGAPPDDWDWDADPVPRNIHHTGGQGAGPPGTDPCPVPVVVRVVVVVVVVVVVVVVD/DDDDPPVDDDDDDDDQQPVCAAPFWWWFAFPDAWIKTHHHQPFIKIKGQDQDDDDDDQAAPPVCLVVVPAADCSVPPQVQLQVQQQPLDDDSSQWHWDPPPSWTKIKGFECPVVRPCPDQHNSDSFQRRCVLLCLLVVPDDDDAAAPPDPDDGRRDGDPTTMIMMTGDRDDDGRPVHRIDRRSSVVSCVGSVPDCPPD/DQCDDPGQPQDDPDARFHHWDACVVDDPDGRDGAGHVQNPCCVVVVQALVQLVVLVVVVVVVCVVDPVPVVPVCPVVVPPCCVVRHPPVSVVVQVVAQPPHDQGAPSRAWDWDFDPPPTDTHHTHGFRAHPVGGDPCPPPVVVVVVVVVVVVV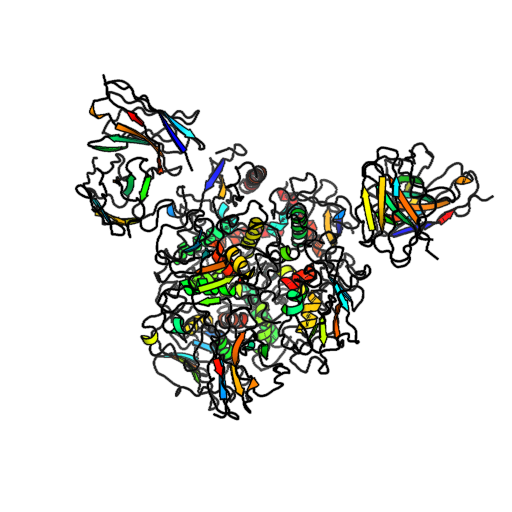VVVVVD/DDADPVVRDDDDDDDQPPVCAAPFWWWFAFPAFQIWTHHPLFKTKTKGFAQDDDDPFDPADDVVPVVDPDDLCVVVVLVVLLVVLQPLADDPRQKHWDPPPVWTKIKGFLPLPPVVVPDLDDNDNCFRNVLLVCLQRVQVDPNLPPDDDDDCNGSDHGPGTMIMMTMGTDDPGRHSGRIHRRSSCVSVVVPDDDDDPDDDDD/DVQAQQADDDCVVHNQDWHWDADVPAPPDHTDIAHPPQSVCCVPDVLALVNLVSLVVRCVVCQCPHPDNDPPPCPVPCVVNVCRSHPPVNVVVQVVCQPPQNFHAPSRDWDWDADDPPGHIGRTHGFTAGPVGTDPCPPVVVVVVVVVVVVVVVVVVVD/DFAFAKDWADEDEFFDKTKIKTADDPPPQQAWKKFKWWQAPPGGIDGFWIAGHQRDDTATDPVPRDFWDWHADDPRRMIMTIGGRDDQVRFTWMWIGIPDPPHDIHPTDTHGYDND/DWAKEKDFDQDDAFFDKTKIKIATPPDAAAQWWKWKKWAFPPDGIDTQWTDHDADDTDGRPPPQRPWPWAADRPRGITMIIDGRHDQRNFTWMWMFTAPSHDDPHRDHIYPTDTHGHDD/DCFAWDWPPDAFADAAFAKTKTKTFTPDQQFQQKWKWWDADDDDIDTAAGRRWDGDPDHDPQWTWDDDRGIIIIMGRTDDDPSFTWMWMWGDPDPVGDIHPTHTHDYDD/DWAKEKAWDQDAAFFAKTKIKIATPPDAQAQWWKWKKWQFPVDGIATQFTDHGQDDTAGRPPPQRPWPWGADRPRGMTMTIDGGGDQRNWTKMKMFTAPSHDDPHRPGIYDIDTHHHDD/DAFAWCWDPAEDEAEAFGKDKTKTFTPDQLPFQKFKWWDAPDDGIDGAGGRHFDGDPPHDPQWGWDDDRGIIIIMGNGHDDPRFTKMKMWGDPDPPTDIYPIYGHDYDD

Secondary structure (DSSP, 8-state):
--EETTTEEEEEEEB-TTS--SSS-EE--SSSS---EEBTTTB--B----SS----SS---HHHHHHTT-S-TTSTTTHHHHHHT-TT----SS-EE--TTS---EEEETT-S--TT-SS--TTTTHHHHHHHHHHT-S-B-S-----TTS-------S--EEEEB----SS---SS--BSHHHHHHHHSS-S--S--/---BBTTBEEEEEEE-TTSTTSSS-EEEE-SSS-EEEEBTTTB---BEEESS----SS----HHHHHHT-S-SHHHHHHHHHHHTSSS----SS-EE--TTS---EEEE-STTTTTTT-----SSSSHHHHHHHHH--TTTTTTT----SS-TTS---S--EEE------S---SSS--BSHHHHHHHHHHS--S---SS--/-PEETTTEEEEEEEB-TTS-SSSS-EEE--SSS-BEEEETTTEE--BEEESS--S--S---SGGG-S-SSSSSGGGHHHHHHHHT-SS---TTSEEE--TTSS--EEEES-S-GGGTTSS-S--TTSSHHHHHHHHT-TT--SS--SSS----SS---S--EEEE-----S----SS--BSHHHHHHHHTS--------S--/-----EE---EE-TT--EEEEEE--TT--SSS-EEEEEE-TTS--EEEEEE-SSSS---B-TTTSSSEEE--BTTTTEEEEEE-S--GGG-EEEE--BSSTTS---S-EEEEE---/--EEEEE---EE-SSS----EEEEESS-SSS-EEEEEEE-TTS-EEE---EETTS-----TTTT--------TTTT--B----S--GGG-EEEEEEE-SSS-SS---EE---EEEEE--/--EEEEE------TTS-B--EEEEESS-STT-EEEEEEE-TTS--EEEEEEETTS-----TTTT-----EEETTTTEEE--B-S--GGG-EEEEEEE-SSS-SS---EE---EEE----/-------SSSB--B-TT--EEEEEE-SS--TT-EEEEEE-SSS--EEEEETTTEEPTT--TTEEEE--SSEEEEEESS--TT---EEEEEE-SSSS-B----EE--B--/----EE-SSSB--B-TT--B--EEEESS--TT-EEEEEE-SSS--EEEEETTTEE-SS--TT-EEE--SSEEEEEBSS--TT---EEEEEE-SSSS--B---EE--B--/--S-SSSTT--SSS-SSS----GGGBSS-SS----HHHHHHHHHH--SHHHHHHHHHHHHHHHHHSS---SSTTTTGGGGTHHHHS-HHHHHHHTTTSBSSS-B--S-EEEEEEBTTTTB----EEPPB-SSSB--S-TTHHHHHHHHHHHHHHHHHH-/------------SS-SS--EE-TTTEESS--EE--HHHHHHHHS--S-HHHHHHHHHHHHIIIIITS----STT-HHHHHTHHHHS-HHHHHHHHHHHHHT--B--S--EEEEE-TTT---PPPEE--B-SSSB--SSTTHHHHHHHHHHHHHHHHHH-/--SS---PPP-TTSSSS--EE-GGGBTT---EE--TTTSTGGGT----HHHHHHHHHHHHHHHTSSS---SSTTHHHHHTSHHHHS-HHHHHHHHHHHHTS--B--SSEEEEEB-SSS--B---EE--B-SSSB--SSTTHHHHHHHHHHHHHHHHHH-

Solvent-accessible surface area: 70874 Å² total; per-residue (Å²): 107,42,132,25,117,49,78,11,56,18,62,55,4,41,3,12,5,74,21,0,30,84,3,0,0,6,4,1,0,51,79,85,14,32,0,1,2,22,0,14,100,120,32,2,5,18,7,10,2,38,88,95,59,85,29,153,68,185,128,23,58,10,19,51,2,7,118,130,45,69,12,51,36,9,7,7,46,4,17,8,10,12,9,14,26,4,25,63,13,49,46,24,146,12,7,7,3,26,1,91,72,42,89,6,4,2,10,1,59,5,23,78,82,170,7,6,134,77,39,56,76,17,40,20,17,8,26,4,0,3,15,2,0,9,26,0,0,18,8,10,6,69,119,4,2,77,13,79,31,20,62,38,14,9,9,16,98,21,83,62,71,48,0,6,5,60,68,28,71,41,63,73,18,41,124,89,21,87,6,10,0,3,1,5,1,10,8,15,3,51,43,44,112,67,90,62,91,31,10,36,18,110,25,18,29,16,25,60,31,23,80,35,126,57,109,122,51,88,7,4,7,28,13,46,20,119,7,10,11,38,3,21,116,25,49,13,22,66,76,1,4,44,78,6,79,80,46,55,66,45,19,2,2,1,0,4,6,0,0,4,8,8,69,6,18,62,130,129,31,75,90,58,73,84,16,32,9,56,22,0,64,53,1,2,39,6,4,1,34,29,55,8,7,7,30,0,14,6,16,14,20,16,30,4,20,13,0,40,1,20,33,0,8,4,0,27,26,83,122,93,46,64,10,14,7,0,83,11,18,26,15,31,76,66,84,80,22,130,29,93,128,9,37,85,49,0,56,101,23,0,73,72,6,83,62,38,77,111,160,173,164,94,52,116,44,114,49,77,7,33,2,50,36,6,43,7,20,11,31,22,0,36,83,1,0,0,0,9,6,16,50,78,134,19,43,32,0,0,25,0,10,98,123,22,4,0,16,0,24,29,70,98,99,49,114,15,148,70,128,125,36,66,75,70,34,5,32,104,110,111,45,86,74,63,14,0,27,33,0,4,28,16,1,14,21,0,12,14,69,21,8,5,30,91,9,37,2,2,28,1,113,59,30,97,6,11,5,10,7,34,6,20,92,54,218,45,51,63,61,94,143,99,6,4,28,15,4,19,4,2,22,29,0,8,35,7,6,12,5,29,25,11,134,100,39,140,22,101,16,46,15,3,36,37,28,24,35,26,45,84,73,65,53,5,4,1,32,52,48,61,38,120,43,43,16,112,138,33,126,17,8,0,12,1,2,2,0,0,16,10,45,75,27,67,19,47,16,59,20,20,3,87,15,6,8,36,56,64,15,62,28,139,110,39,132,48,3,5,4,13,40,19,112,8,1,3,34,3,14,105,43,44,20,16,83,72,4,3,28,60,0,64,120,70,23,11,8,19,5,0,1,0,6,30,1,2,4,0,3,64,18,3,71,131,80,20,163,31,99,82,70,13,12,6,42,5,0,35,56,0,4,21,15,6,12,13,21,20,6,14,36,69,1,31,5,14,14,27,144,45,41,22,20,1,37,7,25,29,0,5,5,0,28,27,91,111,111,52,61,25,5,5,0,47,5,16,21,14,32,119,55,78,77,31,135,24,106,118,13,57,106,35,0,66,112,20,3,63,44,10,91,76,57,65,126,131,140,159,114,57,114,34,124,49,57,4,44,8,75,54,7,32,8,32,6,68,36,2,52,120,2,5,1,3,1,2,0,68,106,89,12,64,1,13,2,50,8,26,91,115,35,5,0,22,4,5,3,40,89,86,53,92,9,119,79,106,118,17,60,54,81,79,12,121,144,104,113,74,197,86,47,10,9,21,35,1,4,28,0,6,0,22,21,0,36,36,7,17,62,110,71,5,7,7,1,35,26,128,67,67,106,24,7,1,6,3,39,2,19,112,79,63,87,71,38,89,40,94,73,26,12,16,22,3,3,0,0,3,17,1,4,26,38,0,2,20,9,6,8,70,41,31,48,94,86,62,24,9,10,73,17,33,15,26,39,27,98,75,44,22,8,1,4,53,63,31,77,128,129,112,33,28,92,95,18,115,13,12,0,4,1,1,0,5,2,0,0,61,65,34,108,16,54,23,21,16,114,130,196,104,14,12,27,26,37,26,23,54,69,31,129,46,124,93,107,41,27,0,3,13,2,22,164,184,6,7,71,174,18,104,110,39,40,12,11,87,58,9,17,60,80,0,79,108,106,9,64,14,6,2,0,3,2,8,2,1,6,0,6,4,73,37,5,88,128,160,57,77,75,52,94,88,40,8,18,93,8,1,32,68,6,0,20,10,1,3,16,7,45,12,4,31,23,6,14,4,57,27,14,3,42,34,36,8,1,39,3,14,36,0,10,10,1,47,6,130,102,92,43,80,26,3,38,0,64,1,20,38,15,43,117,63,78,78,28,108,22,90,151,25,28,90,70,0,53,98,42,1,78,60,16,85,76,62,57,121,159,135,146,13,20,9,1,45,2,67,36,30,28,91,37,101,64,56,22,81,50,81,3,53,1,56,8,1,51,35,29,8,22,82,9,6,7,5,5,13,20,38,38,174,76,143,30,60,71,55,5,0,5,3,7,22,103,61,47,50,80,67,14,20,100,62,17,146,45,90,26,72,4,55,25,44,39,13,88,7,20,0,59,1,68,15,63,105,22,114,88,69,18,46,3,84,11,31,0,16,5,29,63,30,21,4,8,30,4,89,12,18,65,13,47,15,58,100,129,145,10,102,10,120,23,88,29,58,44,151,8,98,47,73,86,96,9,44,4,46,0,28,14,63,82,26,50,16,163,66,24,42,2,1,2,0,16,43,23,115,90,163,15,8,54,2,5,0,19,7,35,61,130,52,92,35,48,59,2,54,95,79,70,68,118,0,69,5,62,27,70,82,92,119,46,44,2,32,1,114,10,55,69,10,65,82,74,10,37,7,32,5,14,0,1,2,5,2,56,106,10,41,64,2,7,26,14,29,1,106,17,37,92,14,76,37,46,117,98,84,12,60,31,65,7,24,107,96,63,57,53,33,60,91,48,21,154,5,47,0,23,3,108,3,39,88,110,6,25,47,86,4,2,7,1,26,20,93,115,52,136,13,0,137,8,1,2,17,18,26,115,47,78,3,22,93,29,19,40,30,6,40,12,61,125,78,45,61,62,6,37,1,35,2,48,143,23,65,92,45,26,36,4,31,1,6,0,2,2,20,57,84,85,11,7,16,13,1,133,5,6,106,8,79,109,124,261,173,17,134,17,84,1,55,32,60,34,155,11,102,58,78,78,98,9,42,0,48,0,33,15,57,76,13,33,23,152,62,14,37,4,1,0,2,34,38,7,119,85,121,19,15,27,0,4,0,14,6,31,43,112,53,89,42,48,50,6,41,108,99,78,60,142,4,67,2,78,23,68,73,93,137,40,48,3,34,3,124,7,45,65,9,62,80,64,20,52,6,35,8,15,0,1,1,3,7,51,101,18,28,76,2,12,16,16,41,1,113,15,36,98,7,76,40,52,141,131,99,14,95,30,79,12,16,118,74,54,62,57,11,48,95,49,25,143,0,51,2,22,2,123,12,81,71,100,4,32,63,110,4,0,6,11,14,27,70,123,54,150,11,11,113,4,2,1,11,21,15,112,36,97,8,22,96,23,16,56,14,13,40,13,48,114,76,31,63,50,2,35,0,27,2,46,91,6,86,94,44,35,48,5,30,3,6,0,1,4,20,80,46,122,17,12,17,21,0,134,20,4,121,6,91,109,123,268

Radius of gyration: 38.74 Å; Cα contacts (8 Å, |Δi|>4): 3576; chains: 11; bounding box: 96×106×126 Å

Nearest PDB structures (foldseek):
  8t5c-assembly1_A  TM=8.630E-01  e=1.116E-31  Lassa virus Josiah
  7uot-assembly1_C  TM=8.846E-01  e=1.377E-29  Lassa virus Josiah
  8ejd-assembly1_C  TM=8.796E-01  e=2.383E-29  Mammarenavirus lassaense
  8eje-assembly1_A  TM=8.821E-01  e=9.111E-29  Mammarenavirus lassaense
  8ejg-assembly1_A  TM=8.746E-01  e=1.331E-27  Mammarenavirus lassaense

InterPro domains:
  IPR001535 Arenavirus glycoprotein [MF_04084] (1-491)
  IPR001535 Arenavirus glycoprotein [PF00798] (1-484)
  IPR001535 Arenavirus glycoprotein [PIRSF004028] (1-491)
  IPR043015 Arenavirus glycoprotein, zinc binding domain [G3DSA:2.20.28.180] (452-491)

Sequence (1651 aa):
TSLYKGVYELQTLELNMETLNMTMPLSCTKNNSHHYIMVGNETGLELTLTNTSIINHKFCNLSDAHKKNLYDHALMSIISTFHLSIPNFNQYEAMSCDFNGGKISVQYNLSHSYAGDAANHCGTVANGVLQTFMRMAWGGSYIALDSGGCGNWDCIMTSYQYLIIQNTTWEDHCQFSRPSPIGYLGLLSQRTRDIYISRRRRGTFTWTLSDSEGKDTPGGYCLTRWMLIEAELKCFGNTAVAKCNEKHDEEFCDMLRLFDFNKQAIQRCKAPAQMSIQLINKAVNALINDQLIMKNHLRDIMGIPYCNYSKYWYLNHTTTGRTSLPKCWLVSNGSYLNETHFSDDIEQQADNMITEMLQKETSLYKGVYELQTLELNMETLNMTMPLSCTKNNSHHYIMVGNETGLELTLTNTSIINHKFCNLSDAHKKNLYDHALMSIISTFHLSIPNFNQYEAMSCDFNGGKISVQYNLSHSYAGDAANHCGTVANGVLQTFMRMAWGGSYIALDSGGCGNWDCIMTSYQYLIIQNTTWEDHCQFSRPSPIGYLGLLSQRTRDIYISGTFTWTLSDSEGKDTPGGYCLTRWMLIEAELKCFGNTAVAKCNEKHDEEFCDMLRLFDFNKQAIQRCKAPAQMSIQLINKAVNALINDQLIMKNHLRDIMGIPYCNYSKYWYLNHTTTGRTSLPKCWLVSNGSYLNETHFSDDIEQQADNMITEMLQKETSLYKGVYELQTLELNMETLNMTMPLSCTKNNSHHYIMVGNETGLELTLTNTSIINHKFCNLSDAHKKNLYDHALMSIISTFHLSIPNFNQYEAMSCDFNGGKISVQYNLSHSYAGDAANHCGTVANGVLQTFMRMAWGGSYIALDSGGCGNWDCIMTSYQYLIIQNTTWEDHCQFSRPSPIGYLGLLSQRTRDIYISRRRRGTFTWTLSDSEGKDTPGGYCLTRWMLIEAELKCFGNTAVAKCNEKHDEEFCDMLRLFDFNKQAIQRCKAPAQMSIQLINKAVNALINDQLIMKNHLRDIMGIPYCNYSKYWYLNHTTTGRTSLPKCWLVSNGSYLNETHFSDDIEQQADNMITEMLQKEAWQLVESGGGSVQPGGSLTLTCQASKSTFSTSGMRWERQAQGKGVEFVADISSDSTRKWYSDSVKGRFTISRSNWWRTVTLQMNDLKPEDTARYYCKDLESHHLRGQGTQVTVSSSQVQLQESGPGLVKPSETLSLTCSISGVSTRNYYWSWIRQSPGKGLEWIGYIFNIGTTNYNPSLKSRLTISVDTSKNQFSLKITSVTAADTAVYYCASGFEYGDYTFDYWGQGTPVTVSSDEIVLTQSPATLSVSPGGRASLSCRASQSIGDKLSWYQQKPGQAPRLVIYGAYTRATDISPRFSGSRSGTDFNLTISRMQSGDFAVYFCQQYENWPRTFGQGTKLEIKRQVQLQESGPGLVKPSETLSLTCSISGVSTRNYYWSWIRQSPGKGLEWIGYIFNIGTTNYNPSLKSRLTISVDTSKNQFSLKITSVTAADTAVYYCASGFEYGDYTFDYWGQGTPVTVSSDEIVLTQSPATLSVSPGGRASLSCRASQSIGDKLSWYQQKPGQAPRLVIYGAYTRATDISPRFSGSRSGTDFNLTISRMQSGDFAVYFCQQYENWPRTFGQGTKLEIKR

B-factor: mean 191.3, std 37.27, range [110.34, 318.59]